Protein 3TOX (pdb70)

Solvent-accessible surface area: 71934 Å² total; per-residue (Å²): 99,117,2,133,60,38,17,0,0,0,2,20,0,31,55,19,24,0,51,10,0,0,40,36,0,6,104,27,27,2,74,0,0,0,1,14,186,78,36,130,16,2,48,97,0,22,101,75,0,59,74,48,75,18,71,12,11,43,43,41,21,61,18,22,69,72,21,3,2,27,14,0,13,48,46,0,56,101,124,32,60,2,0,28,3,1,3,12,17,20,39,43,22,33,49,81,26,121,122,114,86,35,60,77,123,15,83,145,100,2,37,62,24,2,44,50,6,4,105,12,1,7,100,48,1,25,86,13,0,37,81,80,60,14,20,2,0,3,1,10,2,9,11,6,32,83,33,3,31,50,91,19,5,43,1,32,17,42,0,6,36,26,4,18,44,36,1,106,59,21,8,134,108,1,34,110,118,41,1,30,0,1,0,0,0,11,10,13,9,78,14,96,57,11,56,9,50,52,140,76,37,55,118,126,31,102,44,116,4,60,35,12,3,57,107,120,92,21,16,138,24,98,50,5,0,64,17,1,8,89,0,6,12,104,58,0,83,205,39,67,28,35,33,44,68,23,10,27,25,0,10,75,23,45,102,116,1,131,61,38,16,0,0,0,1,21,0,30,55,17,25,0,59,6,0,0,31,29,1,5,111,28,26,1,67,0,0,0,2,10,189,77,35,124,20,5,56,121,0,34,105,82,0,58,89,54,70,16,63,23,14,44,57,56,21,54,20,22,73,74,72,13,2,87,42,0,5,74,42,0,52,181,118,36,59,2,0,26,2,1,3,11,17,15,38,44,55,35,45,98,26,121,118,114,87,38,56,78,127,15,82,148,107,3,43,62,28,2,45,52,6,4,104,12,0,8,99,43,1,19,82,14,0,33,81,81,54,12,22,4,0,3,0,9,2,8,14,14,33,80,32,2,30,75,92,21,22,42,1,32,16,42,0,6,37,25,4,18,42,35,1,108,58,20,8,133,114,2,36,110,114,41,1,31,0,1,0,0,0,13,9,13,7,66,16,101,61,15,83,26,79,135,64,102,51,124,9,52,33,26,4,58,109,117,87,12,17,134,22,96,52,5,0,71,17,1,7,91,0,4,11,109,57,0,84,200,38,67,30,32,36,45,70,23,10,25,24,1,8,77,27,42,104,118,2,129,60,42,20,0,0,0,2,18,0,26,56,18,23,0,50,10,0,0,41,31,1,7,106,28,27,2,78,0,0,0,1,12,191,77,35,134,14,4,49,88,0,24,103,77,0,54,82,47,68,18,66,22,12,44,61,46,22,54,15,22,78,72,72,15,2,76,34,0,10,69,56,0,56,185,113,28,67,4,0,22,2,1,3,13,16,19,39,42,22,36,40,84,23,125,126,114,87,38,57,78,121,15,84,141,100,3,34,61,27,3,43,50,7,5,108,10,1,6,100,47,0,25,84,12,0,34,88,79,60,14,23,1,0,3,0,10,2,8,11,6,34,81,34,2,32,50,90,19,5,43,0,31,18,43,0,6,39,26,4,18,43,38,1,106,59,22,8,131,106,1,34,109,119,39,1,30,0,0,0,0,0,11,9,11,9,51,15,96,60,11,57,9,33,52,143,73,32,55,24,96,32,20,36,112,2,48,31,12,3,57,108,120,92,22,18,137,23,96,46,4,0,66,16,2,8,86,0,6,11,103,56,0,82,207,38,64,27,36,35,48,67,24,12,27,20,0,9,75,20,45,96,85,0,132,64,40,18,0,0,0,2,17,0,29,55,18,24,0,52,10,0,0,40,34,0,7,105,29,29,3,80,0,0,0,0,12,191,83,39,129,12,3,49,90,0,24,100,76,0,63,73,44,71,18,70,17,14,45,42,38,23,54,16,10,69,48,21,3,2,26,16,1,14,44,49,0,56,102,115,27,66,2,0,27,2,1,2,12,16,20,40,43,20,37,43,82,25,82,1,49,84,8,49,14,125,15,1,90,104,2,7,35,28,2,0,2,7,4,0,0,1,0,29,49,1,10,65,13,0,33,82,75,56,15,22,1,0,2,0,10,2,8,10,4,1,61,32,0,0,30,59,9,3,0,0,30,0,0,0,6,4,0,5,13,0,0,1,14,0,0,0,13,11,0,1,80,113,37,0,20,0,1,0,0,0,12,8,12,9,52,16,90,59,10,65,8,31,55,120,84,32,55,26,96,31,18,37,116,3,46,30,13,0,3,18,102,70,19,0,130,21,95,8,0,0,32,0,1,8,10,0,6,11,105,7,0,29,1,2,1,8,5,30,8,25,0,2,0,0,1,11,5,10,36,95,95,2,128,64,42,20,0,0,0,2,21,0,30,52,18,24,0,48,8,0,0,28,31,0,7,104,27,28,3,79,0,0,0,1,10,190,74,35,128,15,6,56,93,0,31,109,80,0,50,90,42,74,18,63,26,14,46,55,58,22,55,19,11,69,51,76,13,1,83,42,0,10,74,42,0,61,186,112,32,64,4,0,24,2,1,3,12,18,15,35,42,43,39,38,83,25,93,2,51,89,9,49,11,127,15,0,91,106,2,6,38,27,2,0,1,7,5,0,0,1,0,28,43,0,8,66,14,0,37,89,81,63,7,26,2,0,3,0,9,2,8,13,17,2,68,32,0,0,53,59,10,19,0,0,32,0,0,0,7,5,0,4,12,0,0,1,15,0,0,0,34,8,0,2,82,103,35,0,21,0,1,0,0,0,12,8,12,7,66,14,86,51,20,56,18,51,60,142,73,31,64,117,129,28,100,45,129,8,53,33,23,1,2,16,93,71,16,0,127,21,100,10,0,0,36,0,1,6,9,0,5,12,106,8,0,29,1,1,1,9,5,34,7,24,0,1,0,1,0,7,6,12,40,101,106,1,136,64,38,20,0,0,0,1,21,0,29,52,16,25,0,50,7,0,0,32,29,0,7,94,29,27,2,74,0,0,0,2,11,194,76,34,125,12,5,57,98,0,32,105,83,0,67,69,47,74,16,67,21,13,45,56,57,23,56,20,9,72,47,76,15,2,78,41,0,10,81,48,0,61,192,110,33,63,6,0,24,1,1,2,11,17,16,36,43,63,37,51,80,25,80,2,50,87,10,51,11,124,18,2,87,105,3,6,34,31,2,0,2,7,4,0,0,0,0,27,43,1,2,65,13,0,36,85,77,47,19,23,2,0,2,0,10,2,7,15,16,1,65,32,0,0,49,62,10,18,1,2,32,0,0,0,6,5,0,4,14,0,0,1,14,0,0,0,33,13,0,2,81,101,37,0,17,0,1,0,0,0,12,8,12,7,65,14,100,55,20,84,25,85,154,136,52,88,42,126,8,54,10,22,2,1,18,58,72,15,0,126,22,101,10,0,1,36,0,1,7,9,0,4,11,107,9,0,27,2,3,1,12,6,33,8,23,0,1,0,1,0,9,6,4,16,24,71,84,54,110,95,140,1,135,60,41,18,0,0,0,2,22,0,30,57,16,24,0,61,6,0,0,38,29,1,6,84,32,26,2,74,0,0,0,1,9,194,78,36,128,8,5,53,103,0,30,106,80,0,67,73,47,78,14,63,21,13,44,54,57,21,57,17,22,69,70,78,13,2,83,43,0,11,72,50,0,52,184,116,35,59,2,0,24,3,2,3,11,18,14,38,48,36,38,44,79,26,119,114,114,84,39,57,79,124,13,83,148,109,3,41,61,29,2,46,50,6,4,110,12,0,8,97,43,0,17,83,13,0,34,83,79,57,14,22,2,0,3,1,10,2,7,14,16,32,80,29,2,35,75,93,21,20,45,0,32,16,43,0,6,38,26,4,19,41,35,1,107,60,22,8,135,114,3,36,113,118,43,2,32,0,1,0,0,0,12,8,13,8,60,18,100,53,17,66,24,46,133,118,138,84,33,102,47,128,6,53,34,23,4,57,110,116,88,16,16,133,23,94,49,5,0,70,16,1,6,88,0,5,11,105,56,0,83,203,36,68,29,34,36,48,71,22,10,28,25,0,9,74,23,43,96,93,1,130,62,40,20,0,0,0,2,18,0,29,55,18,22,0,50,11,0,0,40,33,1,7,106,28,27,2,72,1,0,0,1,14,189,79,38,134,14,3,49,78,0,22,102,74,0,57,73,48,73,16,65,19,15,44,60,41,22,54,16,12,76,49,70,14,1,74,40,0,11,72,49,0,58,188,110,28,66,4,0,29,3,1,3,12,16,19,41,40,24,40,38,74,25,76,1,50,85,7,52,15,123,14,0,91,98,3,6,31,22,2,0,2,6,3,0,0,1,0,30,47,1,10,66,11,0,34,79,78,62,12,23,1,0,4,0,9,3,9,9,3,1,62,34,0,0,16,12,11,5,0,0,28,0,0,0,6,5,0,3,14,0,0,1,14,0,0,0,34,11,0,2,81,116,34,0,20,0,1,0,0,0,12,8,11,8,78,16,95,58,11,51,10,46,61,127,82,33,52,119,130,34,111,50,89,1,51,35,10,0,4,18,99,72,21,0,127,22,98,10,0,0,33,0,1,7,11,0,6,12,108,7,0,27,2,2,1,7,4,34,6,26,0,1,0,0,0,11,5,10,43

Nearest PDB structures (foldseek):
  3tox-assembly1_A  TM=1.004E+00  e=8.895E-53  Sinorhizobium meliloti 1021
  3tox-assembly2_G-3  TM=1.001E+00  e=2.764E-50  Sinorhizobium meliloti 1021
  3tox-assembly1_B-2  TM=1.002E+00  e=1.216E-48  Sinorhizobium meliloti 1021
  3tox-assembly3_F  TM=1.001E+00  e=1.667E-48  Sinorhizobium meliloti 1021
  1xr3-assembly1_B-2  TM=9.347E-01  e=1.748E-24  Streptomyces coelicolor

Foldseek 3Di:
DQQAPAEEEFEPCLWFLRVLLQLVNQVVHYAYEYEEQDPVSVVVSQCVSVVVVGHYHYDYDQLLDLVRLLVSQVCSCVPPNFHAEYEAEFAALFFWDAPVPDDVVSLVVRLSRQASSLVSNCVNRVVRNLVVQEFEYEYEAACQLVQDDDGTRVSNSVNRVVLLVVQLVVCVVCVVSHYAYEYEHEAAEPICRGQCNDPDDDPCVLQVSLLLAPQSHGHYSNLSSVVVSCCRGVVVSPPHSYHHYNYNRNSVGD/DQLAPAEEEQEPCLDFQSVLLQLVNQLVHYEYEYEEQDPVSVVVSQVNSPVSPGHYHYDYDQLLDLVVLQVSQVVSCVPPNFHAEYEAEWAALFFWDAVVPDDVVRLVVRLSRQASSVVSNCVRRVVRNLVVQYEEYEYEAACQLVQDDDHGRVSNNVSRVVLLVVQLVVQVVCVVSHYAYEYEHEAAEPICRHPVCVSLQVRLLLAPQSHHHGSNLSSVVVSCCSGPVCSPPHSYHHYPYRHSSPHD/DQQAPAEEEFEPCLWFLSVLLQLVNQVVHYAYEYEEQDPVSVVVSQVVSPVVPGHYHYDYDQLLDLVVLLVSQVCSCVVPVFHAEYEAEFAALFFWDAPVVDDVVRLVVRLSRQASSLVSNCVNRVVRNLVVQEFEYEHEAACQLPQDDDHTRVSNSVNRVNLLVVQQVCCVVCVVSQYAYEYEHEAAEPICRHLCNDDPHDVCSLQVSLQLACQSHGHYSNLSSVVVSCCRGVVCSVDHSYHHYNHRRNSVHD/DQQAPAEEEFEPCLWFLRVLLQLVNQVVHYAYEYEEQPPVSVCVSQCVSVVVVGHYHYDYDQLLDLVVLQVSQVCSCVVPNFHAEYEAEFAALFFWDAPVVDDVVRLVVRLSRQASSLVSNCVNRVVRNLVVQEFEYEYEAACDLPQDDDHGRVSNSVSRVNLLVVQQVCCVVCVVSHYAGEYEHEAAEPIQRGQCNDPPHDVCVQQVSQQLAPQSHGHYSNLSSVVVSCCRGPVCSVPHSYHHYPYNHSSPGD/DQLAPAEEEQEPCLDFQSLLQQLVNFLVHYEYEYEYQDVVSVVVSQVSSVVSPGHYHYDYDQLLDLVVLQVSQVCSCVVPNFHAEYEAEWAALFFWDAPVPDDVVRLVVRLSRQASSVVSNCVNRVVRNLVVQEFEYEYEAACQLVQDDDGTRVSNSVNSVVLLVVQLVVLVVCVVSQYAYEYEHEAAEPICRHLCNDPNRDDCVLQVRLQLAPQSHGHYSNLSSVVVSCCRGPVCSPPHSYHHYPYNRSSVHD/DQLAPAEEEQEPCLDFLSLLQQLVNQLVHYEYEYEDQDVVSVVVSQVVSVVNVGHYHYDYDQLLDLVVLQVSQVCSCVVPNFHAEYEAEWAALFFWDAPVPDDVVRLVVRLSRQASSVVSNCVNRVVRQLVVQEEEYEHEAACQLVQDDDHTRVSNSVNSVVVLVVQLVVCVVCVVRHYAYEYEHEAAEPICRGPVVPCVQQVRLLLAPQSHGHYSNQSSVVVSCCSGPVCSPPHSYHHYSYRRSSPDDGSDDD/DLQAPAEEEQEPCLDFLSVLQQQVNQVVHYAYEYEYQDPVSVVVSQVVSVVNVGHYHYDHDQLLDLVVLQVSQVCSCVVVNFHAEYEAEWAALFFWDAPVPDDVVRLVVRLSRQASSVVSNCVRRVVRNLVVQEHEYEHEAACQLVQDDDHTRVSNNVNSVVQLVVFLVVCVVCVVSQYAYEYEHEAAEPICRGPVNVDPCVQQVSLQLAPQSHGHRSNQSSVVVSCCRGPVCSPPHSYHHYNYRHNSPHD/DQQAPAEEEFEPCLWFLRVLLQLVNQVVHYAYEYEEADPVSQVVSQCVSVVVVGHYHYDYDQLLDLVSLQVSQVCSCVVPNFHAEYEAEFAALWFWDAPVPDDVVRLVVRLSRQASSVVSNCVNRVVRNLVVQEFEYEYEAACDLPQDDDHTRVSNSVNSVVLLVVQLVCCVVCVVSHYAYEYEHEAAEPICRGQPNDVHDDPCVLQVSQQLACQSHGHYSNLSSVVVSCCRGVVCSVPHSYHHYNYNRSSVHD

Organism: Rhizobium meliloti (strain 1021) (NCBI:txid266834)

B-factor: mean 25.21, std 8.93, range [8.35, 70.22]

Secondary structure (DSSP, 8-state):
-TTTT-EEEESSTTSHHHHHHHHHHHHTT-EEEE--S-HHHHHHHHHHHTTTT--EEE----TT-HHHHHHHHHHHHHHHS---EEEE------S-S-GGG--HHHHHHHHIIIIIHHHHHHHHHHHHHHHTT-EEEEEE--SBTTTB--TT-HHHHHHHHHHHHHHHHHHHHHHTTTEEEEEEEE-SBSSTTSGGGSTT--THHHHHHHTTSTTSSPBPHHHHHHHHHHHHSGGGTT--S-EEEESTTGGG--/-TTTT-EEEEESTTSHHHHHHHHHHHHTT-EEEEEES-HHHHHHHHHHHTTTT--EEEEE--TT-HHHHHHHHHHHHHHTSS--EEEE--------S-GGG--HHHHHHHHIIIIIHHHHHHHHHHHHHHHHT-EEEEEE--SBTTTB--TT-HHHHHHHHHHHHHHHHHHHHHGGGTEEEEEEEE-SBSSTTSTT--HHHHHHHTSTTSSPBPHHHHHHHHHHHHSGGGTT--S-EEEESTTGGG--/-TTTT-EEEESSTTSHHHHHHHHHHHHTT-EEEE--S-HHHHHHHHHHHTTTT--EEE----TT-HHHHHHHHHHHHHHHS---EEEE------S-S-GGG--HHHHHHHHIIIIIHHHHHHHHHHHHHHHTT-EEEEEE--SBTTTB--TT-HHHHHHHHHHHHHHHHHHHHHHTTTEEEEEEEE-SBSSTTSGGGSTT--THHHHHHHHTSTTSSPBPHHHHHHHHHHHHSGGGTT--S-EEEESTTGGG--/-TTTT-EEEESSTTSHHHHHHHHHHHHTT-EEEE--S-HHHHHHHHHHHHHTT--EEE----TT-HHHHHHHHHHHHHHHS---EEEE------S-S-GGG--HHHHHHHHIIIIIHHHHHHHHHHHHHHHTT-EEEEEE--SBTTTB--TT-HHHHHHHHHHHHHHHHHHHHHHTTTEEEEEEEE-SBSSTTSGGGSTT--HHHHHHHHHTSTTSSPBPHHHHHHHHHHHHSGGGTT--S-EEEESTTGGG--/-TTTT-EEEESS-SSHHHHHHHHHHHHTT-EEEEEES-HHHHHHHHHHHTTTT--EEEEE--TT-HHHHHHHHHHHHHHHSS--EEEE------S-S-GGG--HHHHHHHHIIIIIHHHHHHHHHHHHHHHTT-EEEEEE--SBTTTB--TT-HHHHHHHHHHHHHHHHHHHHHHTTTEEEEEEEE-SBSSTTSGGG-SS--TTHHHHHHHTSTTSSPBPHHHHHHHHHHHHSGGGTT--S-EEEESTTGGG--/-TTTT-EEEEESTTSHHHHHHHHHHHHTT-EEEEEES-HHHHHHHHHHHHHTT--EEEEE--TT-HHHHHHHHHHHHHHHS---EEEE------S-S-GGG--HHHHHHHHIIIIIHHHHHHHHHHHHHHHT---EEEEE--SBTTTB--TT-HHHHHHHHHHHHHHHHHHHHHHTTT-EEEEEEE-SBSSTTSTT--THHHHHHHTSTTSSPBPHHHHHHHHHHHHSGGGTT--S-EEEESTTGGG---SS--/-TTTT-EEEESSTTSHHHHHHHHHHHHTT-EEEEEES-HHHHHHHHHHHHTTT--EEEEE--TT-HHHHHHHHHHHHHHHSS--EEEE------S-S-GGG--HHHHHHHHIIIIIHHHHHHHHHHHHHHHHT-EEEEEE--SBTTTB--TT-HHHHHHHHHHHHHHHHHHHHHHTTTEEEEEEEE-SBSSTTSGGG--TTHHHHHHHTSTTSSPBPHHHHHHHHHHHHSGGGTT--S-EEEESTTGGG--/-TTTT-EEEESSTTSHHHHHHHHHHHHTT-EEEE--S-HHHHHHHHHHHTTTT--EEE----TT-HHHHHHHHHHHHHHHS---EEEE------S-S-GGG--HHHHHHHHIIIIIHHHHHHHHHHHHHHHTT-EEEEEE--SBTTTB--TT-HHHHHHHHHHHHHHHHHHHHHHTTTEEEEEEEE-SBSSTTSGGGSTT--HHHHHHHHHTSTTSSPBPHHHHHHHHHHHHSGGGTT--S-EEEESTTGGG--

CATH classification: 3.40.50.720

Sequence (2023 aa):
SRLEGKIAIVTGASSGIGRAAALLFAREGAKVVVTARNGNALAELTDEIAGGGGEAAALAGDVGDEALHEALVELAVRRFGGLDTAFNNAGALGAMGEISSLSVEGWRETLDTNLTSAFLAAKYQVPAIAALGGGSLTFTSSFVGHTAGFAGVAPYAASKAGLIGLVQALAVELGARGIRVNALLPGGTDTPANFANLPGAAPETRGFVEGLHALKRIARPEEIAEAALYLASDGASFVTGAALLADGGASVTKSRLEGKIAIVTGASSGIGRAAALLFAREGAKVVVTARNGNALAELTDEIAGGGGEAAALAGDVGDEALHEALVELAVRRFGGLDTAFNNAGALGAMGEISSLSVEGWRETLDTNLTSAFLAAKYQVPAIAALGGGSLTFTSSFVGHTAGFAGVAPYAASKAGLIGLVQALAVELGARGIRVNALLPGGTDTPANFANETRGFVEGLHALKRIARPEEIAEAALYLASDGASFVTGAALLADGGASVTKSRLEGKIAIVTGASSGIGRAAALLFAREGAKVVVTARNGNALAELTDEIAGGGGEAAALAGDVGDEALHEALVELAVRRFGGLDTAFNNAGALGAMGEISSLSVEGWRETLDTNLTSAFLAAKYQVPAIAALGGGSLTFTSSFVGHTAGFAGVAPYAASKAGLIGLVQALAVELGARGIRVNALLPGGTDTPANFANLPGAAPETRGFVEGLHALKRIARPEEIAEAALYLASDGASFVTGAALLADGGASVTKSRLEGKIAIVTGASSGIGRAAALLFAREGAKVVVTARNGNALAELTDEIAGGGGEAAALAGDVGDEALHEALVELAVRRFGGLDTAFNNAGALGAMGEISSLSVEGWRETLDTNLTSAFLAAKYQVPAIAALGGGSLTFTSSFVGHTAGFAGVAPYAASKAGLIGLVQALAVELGARGIRVNALLPGGTDTPANFANLPGAAPETRGFVEGLHALKRIARPEEIAEAALYLASDGASFVTGAALLADGGASVTKSRLEGKIAIVTGASSGIGRAAALLFAREGAKVVVTARNGNALAELTDEIAGGGGEAAALAGDVGDEALHEALVELAVRRFGGLDTAFNNAGALGAMGEISSLSVEGWRETLDTNLTSAFLAAKYQVPAIAALGGGSLTFTSSFVGHTAGFAGVAPYAASKAGLIGLVQALAVELGARGIRVNALLPGGTDTPANFANLPGAAPETRGFVEGLHALKRIARPEEIAEAALYLASDGASFVTGAALLADGGASVTKSRLEGKIAIVTGASSGIGRAAALLFAREGAKVVVTARNGNALAELTDEIAGGGGEAAALAGDVGDEALHEALVELAVRRFGGLDTAFNNAGALGAMGEISSLSVEGWRETLDTNLTSAFLAAKYQVPAIAALGGGSLTFTSSFVGHTAGFAGVAPYAASKAGLIGLVQALAVELGARGIRVNALLPGGTDTPANFANPETRGFVEGLHALKRIARPEEIAEAALYLASDGASFVTGAALLADGGASVTKAAENLSRLEGKIAIVTGASSGIGRAAALLFAREGAKVVVTARNGNALAELTDEIAGGGGEAAALAGDVGDEALHEALVELAVRRFGGLDTAFNNAGALGAMGEISSLSVEGWRETLDTNLTSAFLAAKYQVPAIAALGGGSLTFTSSFVGHTAGFAGVAPYAASKAGLIGLVQALAVELGARGIRVNALLPGGTDTPANFANLAPETRGFVEGLHALKRIARPEEIAEAALYLASDGASFVTGAALLADGGASVTKSRLEGKIAIVTGASSGIGRAAALLFAREGAKVVVTARNGNALAELTDEIAGGGGEAAALAGDVGDEALHEALVELAVRRFGGLDTAFNNAGALGAMGEISSLSVEGWRETLDTNLTSAFLAAKYQVPAIAALGGGSLTFTSSFVGHTAGFAGVAPYAASKAGLIGLVQALAVELGARGIRVNALLPGGTDTPANFANLPGAAPETRGFVEGLHALKRIARPEEIAEAALYLASDGASFVTGAALLADGGASVTK

Radius of gyration: 50.43 Å; Cα contacts (8 Å, |Δi|>4): 5175; chains: 8; bounding box: 126×126×127 Å

Structure (mmCIF, N/CA/C/O backbone):
data_3TOX
#
_entry.id   3TOX
#
_cell.length_a   122.975
_cell.length_b   122.942
_cell.length_c   139.818
_cell.angle_alpha   90.00
_cell.angle_beta   90.03
_cell.angle_gamma   90.00
#
_symmetry.space_group_name_H-M   'C 1 2 1'
#
loop_
_entity.id
_entity.type
_entity.pdbx_description
1 polymer 'Short chain dehydrogenase'
2 non-polymer 'NADP NICOTINAMIDE-ADENINE-DINUCLEOTIDE PHOSPHATE'
3 water water
#
loop_
_atom_site.group_PDB
_atom_site.id
_atom_site.type_symbol
_atom_site.label_atom_id
_atom_site.label_alt_id
_atom_site.label_comp_id
_atom_site.label_asym_id
_atom_site.label_entity_id
_atom_site.label_seq_id
_atom_site.pdbx_PDB_ins_code
_atom_site.Cartn_x
_atom_site.Cartn_y
_atom_site.Cartn_z
_atom_site.occupancy
_atom_site.B_iso_or_equiv
_atom_site.auth_seq_id
_atom_site.auth_comp_id
_atom_site.auth_asym_id
_atom_site.auth_atom_id
_atom_site.pdbx_PDB_model_num
ATOM 1 N N . SER A 1 4 ? 32.530 -64.867 18.121 1.00 27.56 4 SER A N 1
ATOM 2 C CA . SER A 1 4 ? 33.372 -64.082 18.986 1.00 28.35 4 SER A CA 1
ATOM 3 C C . SER A 1 4 ? 34.838 -64.518 18.916 1.00 27.95 4 SER A C 1
ATOM 4 O O . SER A 1 4 ? 35.495 -64.593 19.895 1.00 26.62 4 SER A O 1
ATOM 7 N N . ARG A 1 5 ? 35.325 -64.730 17.707 1.00 27.54 5 ARG A N 1
ATOM 8 C CA . ARG A 1 5 ? 36.667 -65.228 17.500 1.00 28.04 5 ARG A CA 1
ATOM 9 C C . ARG A 1 5 ? 37.788 -64.289 17.960 1.00 27.82 5 ARG A C 1
ATOM 10 O O . ARG A 1 5 ? 38.898 -64.699 18.098 1.00 28.87 5 ARG A O 1
ATOM 18 N N . LEU A 1 6 ? 37.491 -63.017 18.100 1.00 26.13 6 LEU A N 1
ATOM 19 C CA . LEU A 1 6 ? 38.457 -62.049 18.575 1.00 25.50 6 LEU A CA 1
ATOM 20 C C . LEU A 1 6 ? 37.946 -61.253 19.765 1.00 25.95 6 LEU A C 1
ATOM 21 O O . LEU A 1 6 ? 38.265 -60.107 19.917 1.00 26.54 6 LEU A O 1
ATOM 26 N N . GLU A 1 7 ? 37.144 -61.891 20.594 1.00 27.38 7 GLU A N 1
ATOM 27 C CA . GLU A 1 7 ? 36.505 -61.220 21.734 1.00 27.80 7 GLU A CA 1
ATOM 28 C C . GLU A 1 7 ? 37.557 -60.629 22.614 1.00 27.28 7 GLU A C 1
ATOM 29 O O . GLU A 1 7 ? 38.535 -61.299 22.891 1.00 27.27 7 GLU A O 1
ATOM 35 N N . GLY A 1 8 ? 37.397 -59.386 23.063 1.00 26.22 8 GLY A N 1
ATOM 36 C CA . GLY A 1 8 ? 38.436 -58.793 23.916 1.00 27.67 8 GLY A CA 1
ATOM 37 C C . GLY A 1 8 ? 39.578 -58.065 23.184 1.00 27.04 8 GLY A C 1
ATOM 38 O O . GLY A 1 8 ? 40.296 -57.301 23.802 1.00 28.89 8 GLY A O 1
ATOM 39 N N . LYS A 1 9 ? 39.739 -58.298 21.875 1.00 26.90 9 LYS A N 1
ATOM 40 C CA . LYS A 1 9 ? 40.900 -57.748 21.107 1.00 24.98 9 LYS A CA 1
ATOM 41 C C . LYS A 1 9 ? 40.604 -56.318 20.744 1.00 23.57 9 LYS A C 1
ATOM 42 O O . LYS A 1 9 ? 39.471 -55.979 20.480 1.00 22.39 9 LYS A O 1
ATOM 48 N N . ILE A 1 10 ? 41.641 -55.486 20.708 1.00 23.58 10 ILE A N 1
ATOM 49 C CA . ILE A 1 10 ? 41.544 -54.128 20.173 1.00 22.57 10 ILE A CA 1
ATOM 50 C C . ILE A 1 10 ? 42.483 -54.033 18.967 1.00 21.32 10 ILE A C 1
ATOM 51 O O . ILE A 1 10 ? 43.657 -54.298 19.085 1.00 20.68 10 ILE A O 1
ATOM 56 N N . ALA A 1 11 ? 41.927 -53.701 17.824 1.00 21.61 11 ALA A N 1
ATOM 57 C CA . ALA A 1 11 ? 42.647 -53.887 16.542 1.00 21.96 11 ALA A CA 1
ATOM 58 C C . ALA A 1 11 ? 42.649 -52.569 15.756 1.00 22.27 11 ALA A C 1
ATOM 59 O O . ALA A 1 11 ? 41.643 -51.885 15.684 1.00 22.30 11 ALA A O 1
ATOM 61 N N . ILE A 1 12 ? 43.777 -52.237 15.147 1.00 22.54 12 ILE A N 1
ATOM 62 C CA . ILE A 1 12 ? 43.792 -51.211 14.099 1.00 20.48 12 ILE A CA 1
ATOM 63 C C . ILE A 1 12 ? 43.700 -51.974 12.772 1.00 19.66 12 ILE A C 1
ATOM 64 O O . ILE A 1 12 ? 44.348 -53.028 12.623 1.00 19.06 12 ILE A O 1
ATOM 69 N N . VAL A 1 13 ? 42.961 -51.428 11.795 1.00 19.61 13 VAL A N 1
ATOM 70 C CA . VAL A 1 13 ? 42.906 -51.994 10.430 1.00 19.32 13 VAL A CA 1
ATOM 71 C C . VAL A 1 13 ? 43.157 -50.829 9.468 1.00 20.82 13 VAL A C 1
ATOM 72 O O . VAL A 1 13 ? 42.418 -49.850 9.525 1.00 22.48 13 VAL A O 1
ATOM 76 N N . THR A 1 14 ? 44.165 -50.928 8.598 1.00 18.86 14 THR A N 1
ATOM 77 C CA . THR A 1 14 ? 44.415 -49.848 7.629 1.00 18.19 14 THR A CA 1
ATOM 78 C C . THR A 1 14 ? 43.938 -50.305 6.282 1.00 18.94 14 THR A C 1
ATOM 79 O O . THR A 1 14 ? 43.667 -51.488 6.090 1.00 20.54 14 THR A O 1
ATOM 83 N N . GLY A 1 15 ? 43.797 -49.376 5.338 1.00 17.05 15 GLY A N 1
ATOM 84 C CA . GLY A 1 15 ? 43.144 -49.669 4.102 1.00 17.63 15 GLY A CA 1
ATOM 85 C C . GLY A 1 15 ? 41.756 -50.196 4.301 1.00 19.09 15 GLY A C 1
ATOM 86 O O . GLY A 1 15 ? 41.363 -51.133 3.620 1.00 19.42 15 GLY A O 1
ATOM 87 N N . ALA A 1 16 ? 41.040 -49.603 5.270 1.00 20.62 16 ALA A N 1
ATOM 88 C CA . ALA A 1 16 ? 39.700 -50.074 5.699 1.00 20.45 16 ALA A CA 1
ATOM 89 C C . ALA A 1 16 ? 38.541 -49.594 4.887 1.00 21.27 16 ALA A C 1
ATOM 90 O O . ALA A 1 16 ? 37.433 -50.055 5.108 1.00 20.75 16 ALA A O 1
ATOM 92 N N . SER A 1 17 ? 38.756 -48.670 3.921 1.00 22.96 17 SER A N 1
ATOM 93 C CA . SER A 1 17 ? 37.625 -48.163 3.094 1.00 23.55 17 SER A CA 1
ATOM 94 C C . SER A 1 17 ? 37.089 -49.043 1.967 1.00 25.05 17 SER A C 1
ATOM 95 O O . SER A 1 17 ? 36.061 -48.700 1.363 1.00 24.86 17 SER A O 1
ATOM 98 N N . SER A 1 18 ? 37.760 -50.159 1.656 1.00 24.21 18 SER A N 1
ATOM 99 C CA . SER A 1 18 ? 37.247 -51.065 0.620 1.00 25.17 18 SER A CA 1
ATOM 100 C C . SER A 1 18 ? 37.935 -52.406 0.699 1.00 22.57 18 SER A C 1
ATOM 101 O O . SER A 1 18 ? 38.750 -52.616 1.560 1.00 21.79 18 SER A O 1
ATOM 104 N N . GLY A 1 19 ? 37.588 -53.298 -0.206 1.00 21.84 19 GLY A N 1
ATOM 105 C CA . GLY A 1 19 ? 38.341 -54.512 -0.395 1.00 19.55 19 GLY A CA 1
ATOM 106 C C . GLY A 1 19 ? 38.517 -55.365 0.857 1.00 19.39 19 GLY A C 1
ATOM 107 O O . GLY A 1 19 ? 37.590 -55.526 1.681 1.00 16.08 19 GLY A O 1
ATOM 108 N N . ILE A 1 20 ? 39.733 -55.889 0.961 1.00 16.55 20 ILE A N 1
ATOM 109 C CA . ILE A 1 20 ? 40.196 -56.789 2.020 1.00 17.65 20 ILE A CA 1
ATOM 110 C C . ILE A 1 20 ? 40.127 -56.077 3.338 1.00 16.40 20 ILE A C 1
ATOM 111 O O . ILE A 1 20 ? 39.575 -56.613 4.308 1.00 17.65 20 ILE A O 1
ATOM 116 N N . GLY A 1 21 ? 40.621 -54.848 3.366 1.00 15.35 21 GLY A N 1
ATOM 117 C CA . GLY A 1 21 ? 40.633 -54.053 4.606 1.00 15.52 21 GLY A CA 1
ATOM 118 C C . GLY A 1 21 ? 39.206 -53.828 5.110 1.00 17.65 21 GLY A C 1
ATOM 119 O O . GLY A 1 21 ? 38.942 -53.957 6.297 1.00 18.57 21 GLY A O 1
ATOM 120 N N . ARG A 1 22 ? 38.279 -53.428 4.239 1.00 18.55 22 ARG A N 1
ATOM 121 C CA . ARG A 1 22 ? 36.927 -53.200 4.733 1.00 19.42 22 ARG A CA 1
ATOM 122 C C . ARG A 1 22 ? 36.310 -54.508 5.331 1.00 18.69 22 ARG A C 1
ATOM 123 O O . ARG A 1 22 ? 35.721 -54.486 6.390 1.00 19.23 22 ARG A O 1
ATOM 131 N N . ALA A 1 23 ? 36.486 -55.626 4.631 1.00 20.43 23 ALA A N 1
ATOM 132 C CA . ALA A 1 23 ? 35.887 -56.887 5.022 1.00 21.46 23 ALA A CA 1
ATOM 133 C C . ALA A 1 23 ? 36.526 -57.298 6.314 1.00 21.67 23 ALA A C 1
ATOM 134 O O . ALA A 1 23 ? 35.852 -57.853 7.203 1.00 20.78 23 ALA A O 1
ATOM 136 N N . ALA A 1 24 ? 37.795 -56.943 6.498 1.00 21.32 24 ALA A N 1
ATOM 137 C CA . ALA A 1 24 ? 38.484 -57.395 7.685 1.00 20.24 24 ALA A CA 1
ATOM 138 C C . ALA A 1 24 ? 38.087 -56.577 8.901 1.00 21.66 24 ALA A C 1
ATOM 139 O O . ALA A 1 24 ? 38.083 -57.083 10.018 1.00 22.28 24 ALA A O 1
ATOM 141 N N . ALA A 1 25 ? 37.851 -55.278 8.705 1.00 20.37 25 ALA A N 1
ATOM 142 C CA . ALA A 1 25 ? 37.470 -54.429 9.815 1.00 20.85 25 ALA A CA 1
ATOM 143 C C . ALA A 1 25 ? 36.023 -54.875 10.227 1.00 20.37 25 ALA A C 1
ATOM 144 O O . ALA A 1 25 ? 35.758 -55.058 11.413 1.00 22.26 25 ALA A O 1
ATOM 146 N N . LEU A 1 26 ? 35.142 -55.094 9.255 1.00 21.67 26 LEU A N 1
ATOM 147 C CA . LEU A 1 26 ? 33.762 -55.523 9.529 1.00 21.46 26 LEU A CA 1
ATOM 148 C C . LEU A 1 26 ? 33.815 -56.861 10.275 1.00 23.63 26 LEU A C 1
ATOM 149 O O . LEU A 1 26 ? 33.192 -57.005 11.350 1.00 23.49 26 LEU A O 1
ATOM 154 N N . LEU A 1 27 ? 34.604 -57.804 9.748 1.00 21.86 27 LEU A N 1
ATOM 155 C CA . LEU A 1 27 ? 34.656 -59.170 10.273 1.00 22.40 27 LEU A CA 1
ATOM 156 C C . LEU A 1 27 ? 35.177 -59.221 11.694 1.00 22.21 27 LEU A C 1
ATOM 157 O O . LEU A 1 27 ? 34.541 -59.852 12.550 1.00 22.48 27 LEU A O 1
ATOM 162 N N . PHE A 1 28 ? 36.294 -58.520 11.958 1.00 21.66 28 PHE A N 1
ATOM 163 C CA . PHE A 1 28 ? 36.902 -58.392 13.262 1.00 21.38 28 PHE A CA 1
ATOM 164 C C . PHE A 1 28 ? 35.870 -57.818 14.237 1.00 22.74 28 PHE A C 1
ATOM 165 O O . PHE A 1 28 ? 35.687 -58.355 15.332 1.00 23.19 28 PHE A O 1
ATOM 173 N N . ALA A 1 29 ? 35.250 -56.698 13.879 1.00 22.11 29 ALA A N 1
ATOM 174 C CA . ALA A 1 29 ? 34.244 -56.138 14.772 1.00 23.63 29 ALA A CA 1
ATOM 175 C C . ALA A 1 29 ? 33.061 -57.129 14.994 1.00 23.39 29 ALA A C 1
ATOM 176 O O . ALA A 1 29 ? 32.622 -57.275 16.127 1.00 22.81 29 ALA A O 1
ATOM 178 N N . ARG A 1 30 ? 32.529 -57.750 13.941 1.00 22.95 30 ARG A N 1
ATOM 179 C CA . ARG A 1 30 ? 31.438 -58.740 14.108 1.00 23.28 30 ARG A CA 1
ATOM 180 C C . ARG A 1 30 ? 31.872 -59.949 14.980 1.00 23.80 30 ARG A C 1
ATOM 181 O O . ARG A 1 30 ? 31.027 -60.619 15.617 1.00 23.05 30 ARG A O 1
ATOM 189 N N . GLU A 1 31 ? 33.181 -60.215 15.023 1.00 22.21 31 GLU A N 1
ATOM 190 C CA . GLU A 1 31 ? 33.750 -61.273 15.825 1.00 21.91 31 GLU A CA 1
ATOM 191 C C . GLU A 1 31 ? 34.239 -60.809 17.150 1.00 22.16 31 GLU A C 1
ATOM 192 O O . GLU A 1 31 ? 35.017 -61.496 17.793 1.00 22.82 31 GLU A O 1
ATOM 198 N N . GLY A 1 32 ? 33.825 -59.628 17.591 1.00 23.47 32 GLY A N 1
ATOM 199 C CA . GLY A 1 32 ? 34.108 -59.292 18.995 1.00 23.70 32 GLY A CA 1
ATOM 200 C C . GLY A 1 32 ? 35.158 -58.252 19.247 1.00 25.35 32 GLY A C 1
ATOM 201 O O . GLY A 1 32 ? 35.267 -57.774 20.378 1.00 26.43 32 GLY A O 1
ATOM 202 N N . ALA A 1 33 ? 35.957 -57.888 18.225 1.00 25.36 33 ALA A N 1
ATOM 203 C CA . ALA A 1 33 ? 37.053 -56.914 18.454 1.00 25.22 33 ALA A CA 1
ATOM 204 C C . ALA A 1 33 ? 36.533 -55.489 18.403 1.00 24.74 33 ALA A C 1
ATOM 205 O O . ALA A 1 33 ? 35.589 -55.205 17.626 1.00 22.55 33 ALA A O 1
ATOM 207 N N . LYS A 1 34 ? 37.174 -54.607 19.179 1.00 23.77 34 LYS A N 1
ATOM 208 C CA . LYS A 1 34 ? 36.951 -53.166 19.071 1.00 25.30 34 LYS A CA 1
ATOM 209 C C . LYS A 1 34 ? 37.893 -52.735 17.948 1.00 24.51 34 LYS A C 1
ATOM 210 O O . LYS A 1 34 ? 39.064 -53.005 18.058 1.00 26.44 34 LYS A O 1
ATOM 216 N N . VAL A 1 35 ? 37.421 -52.054 16.904 1.00 24.95 35 VAL A N 1
ATOM 217 C CA . VAL A 1 35 ? 38.271 -51.837 15.697 1.00 23.94 35 VAL A CA 1
ATOM 218 C C . VAL A 1 35 ? 38.521 -50.327 15.469 1.00 24.79 35 VAL A C 1
ATOM 219 O O . VAL A 1 35 ? 37.627 -49.517 15.691 1.00 26.01 35 VAL A O 1
ATOM 223 N N . VAL A 1 36 ? 39.736 -49.929 15.066 1.00 23.08 36 VAL A N 1
ATOM 224 C CA . VAL A 1 36 ? 40.034 -48.505 14.753 1.00 22.26 36 VAL A CA 1
ATOM 225 C C . VAL A 1 36 ? 40.488 -48.588 13.294 1.00 22.52 36 VAL A C 1
ATOM 226 O O . VAL A 1 36 ? 41.352 -49.433 12.985 1.00 20.80 36 VAL A O 1
ATOM 230 N N . VAL A 1 37 ? 39.841 -47.809 12.426 1.00 19.37 37 VAL A N 1
ATOM 231 C CA . VAL A 1 37 ? 39.899 -47.974 11.018 1.00 21.82 37 VAL A CA 1
ATOM 232 C C . VAL A 1 37 ? 40.450 -46.713 10.388 1.00 20.69 37 VAL A C 1
ATOM 233 O O . VAL A 1 37 ? 40.225 -45.602 10.887 1.00 21.99 37 VAL A O 1
ATOM 237 N N . THR A 1 38 ? 41.173 -46.883 9.283 1.00 22.18 38 THR A N 1
ATOM 238 C CA . THR A 1 38 ? 41.791 -45.724 8.594 1.00 19.62 38 THR A CA 1
ATOM 239 C C . THR A 1 38 ? 41.839 -46.045 7.095 1.00 21.54 38 THR A C 1
ATOM 240 O O . THR A 1 38 ? 41.810 -47.218 6.688 1.00 21.17 38 THR A O 1
ATOM 244 N N . ALA A 1 39 ? 41.904 -44.965 6.306 1.00 19.60 39 ALA A N 1
ATOM 245 C CA . ALA A 1 39 ? 41.994 -44.875 4.846 1.00 19.09 39 ALA A CA 1
ATOM 246 C C . ALA A 1 39 ? 41.947 -43.379 4.596 1.00 20.14 39 ALA A C 1
ATOM 247 O O . ALA A 1 39 ? 41.886 -42.575 5.568 1.00 18.23 39 ALA A O 1
ATOM 249 N N . ARG A 1 40 ? 42.077 -42.988 3.324 1.00 20.54 40 ARG A N 1
ATOM 250 C CA . ARG A 1 40 ? 41.984 -41.580 2.954 1.00 23.96 40 ARG A CA 1
ATOM 251 C C . ARG A 1 40 ? 40.519 -41.120 2.949 1.00 24.44 40 ARG A C 1
ATOM 252 O O . ARG A 1 40 ? 40.245 -40.005 3.371 1.00 25.74 40 ARG A O 1
ATOM 260 N N . ASN A 1 41 ? 39.616 -41.985 2.492 1.00 26.01 41 ASN A N 1
ATOM 261 C CA . ASN A 1 41 ? 38.207 -41.635 2.167 1.00 26.39 41 ASN A CA 1
ATOM 262 C C . ASN A 1 41 ? 37.354 -41.627 3.454 1.00 27.44 41 ASN A C 1
ATOM 263 O O . ASN A 1 41 ? 36.854 -42.661 3.916 1.00 26.44 41 ASN A O 1
ATOM 268 N N . GLY A 1 42 ? 37.208 -40.435 4.012 1.00 27.67 42 GLY A N 1
ATOM 269 C CA . GLY A 1 42 ? 36.522 -40.224 5.271 1.00 30.44 42 GLY A CA 1
ATOM 270 C C . GLY A 1 42 ? 35.057 -40.567 5.168 1.00 30.85 42 GLY A C 1
ATOM 271 O O . GLY A 1 42 ? 34.483 -40.972 6.136 1.00 33.42 42 GLY A O 1
ATOM 272 N N . ASN A 1 43 ? 34.471 -40.474 3.985 1.00 32.53 43 ASN A N 1
ATOM 273 C CA . ASN A 1 43 ? 33.041 -40.778 3.819 1.00 33.29 43 ASN A CA 1
ATOM 274 C C . ASN A 1 43 ? 32.789 -42.286 3.764 1.00 32.31 43 ASN A C 1
ATOM 275 O O . ASN A 1 43 ? 31.753 -42.765 4.269 1.00 30.95 43 ASN A O 1
ATOM 280 N N . ALA A 1 44 ? 33.745 -43.012 3.170 1.00 29.46 44 ALA A N 1
ATOM 281 C CA . ALA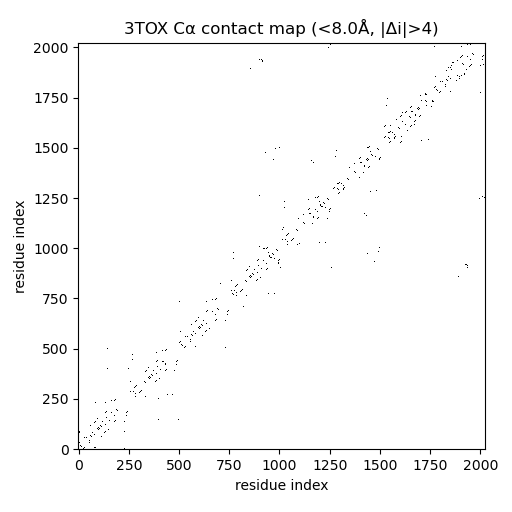 A 1 44 ? 33.761 -44.471 3.189 1.00 28.33 44 ALA A CA 1
ATOM 282 C C . ALA A 1 44 ? 33.978 -45.040 4.564 1.00 27.93 44 ALA A C 1
ATOM 283 O O . ALA A 1 44 ? 33.347 -46.035 4.898 1.00 27.67 44 ALA A O 1
ATOM 285 N N . LEU A 1 45 ? 34.871 -44.435 5.350 1.00 27.67 45 LEU A N 1
ATOM 286 C CA . LEU A 1 45 ? 35.101 -44.902 6.695 1.00 28.65 45 LEU A CA 1
ATOM 287 C C . LEU A 1 45 ? 33.864 -44.755 7.553 1.00 30.13 45 LEU A C 1
ATOM 288 O O . LEU A 1 45 ? 33.592 -45.647 8.382 1.00 29.48 45 LEU A O 1
ATOM 293 N N . ALA A 1 46 ? 33.167 -43.625 7.355 1.00 29.37 46 ALA A N 1
ATOM 294 C CA . ALA A 1 46 ? 31.992 -43.254 8.110 1.00 31.07 46 ALA A CA 1
ATOM 295 C C . ALA A 1 46 ? 30.819 -44.182 7.811 1.00 30.44 46 ALA A C 1
ATOM 296 O O . ALA A 1 46 ? 30.105 -44.577 8.732 1.00 31.75 46 ALA A O 1
ATOM 298 N N . GLU A 1 47 ? 30.651 -44.590 6.568 1.00 30.91 47 GLU A N 1
ATOM 299 C CA . GLU A 1 47 ? 29.664 -45.621 6.298 1.00 32.88 47 GLU A CA 1
ATOM 300 C C . GLU A 1 47 ? 30.027 -46.995 6.919 1.00 32.16 47 GLU A C 1
ATOM 301 O O . GLU A 1 47 ? 29.137 -47.746 7.310 1.00 31.33 47 GLU A O 1
ATOM 307 N N . LEU A 1 48 ? 31.325 -47.317 6.994 1.00 30.58 48 LEU A N 1
ATOM 308 C CA . LEU A 1 48 ? 31.758 -48.583 7.609 1.00 29.82 48 LEU A CA 1
ATOM 309 C C . LEU A 1 48 ? 31.561 -48.557 9.141 1.00 30.48 48 LEU A C 1
ATOM 310 O O . LEU A 1 48 ? 31.037 -49.521 9.741 1.00 31.22 48 LEU A O 1
ATOM 315 N N . THR A 1 49 ? 31.980 -47.493 9.803 1.00 29.17 49 THR A N 1
ATOM 316 C CA . THR A 1 49 ? 31.744 -47.457 11.216 1.00 30.59 49 THR A CA 1
ATOM 317 C C . THR A 1 49 ? 30.224 -47.400 11.500 1.00 31.81 49 THR A C 1
ATOM 318 O O . THR A 1 49 ? 29.760 -48.001 12.499 1.00 31.89 49 THR A O 1
ATOM 322 N N . ASP A 1 50 ? 29.471 -46.697 10.644 1.00 31.79 50 ASP A N 1
ATOM 323 C CA . ASP A 1 50 ? 28.012 -46.671 10.798 1.00 33.42 50 ASP A CA 1
ATOM 324 C C . ASP A 1 50 ? 27.418 -48.069 10.758 1.00 33.28 50 ASP A C 1
ATOM 325 O O . ASP A 1 50 ? 26.612 -48.406 11.660 1.00 33.98 50 ASP A O 1
ATOM 330 N N . GLU A 1 51 ? 27.772 -48.846 9.719 1.00 31.94 51 GLU A N 1
ATOM 331 C CA . GLU A 1 51 ? 27.407 -50.254 9.635 1.00 31.53 51 GLU A CA 1
ATOM 332 C C . GLU A 1 51 ? 27.850 -51.083 10.872 1.00 31.31 51 GLU A C 1
ATOM 333 O O . GLU A 1 51 ? 27.063 -51.919 11.373 1.00 29.22 51 GLU A O 1
ATOM 339 N N . ILE A 1 52 ? 29.093 -50.891 11.328 1.00 30.85 52 ILE A N 1
ATOM 340 C CA . ILE A 1 52 ? 29.608 -51.628 12.468 1.00 32.21 52 ILE A CA 1
ATOM 341 C C . ILE A 1 52 ? 28.745 -51.284 13.691 1.00 33.11 52 ILE A C 1
ATOM 342 O O . ILE A 1 52 ? 28.173 -52.180 14.354 1.00 32.01 52 ILE A O 1
ATOM 347 N N . ALA A 1 53 ? 28.678 -49.985 14.008 1.00 34.01 53 ALA A N 1
ATOM 348 C CA . ALA A 1 53 ? 27.948 -49.519 15.197 1.00 35.06 53 ALA A CA 1
ATOM 349 C C . ALA A 1 53 ? 26.585 -49.400 14.633 1.00 36.59 53 ALA A C 1
ATOM 350 O O . ALA A 1 53 ? 26.303 -48.434 13.890 1.00 40.15 53 ALA A O 1
ATOM 352 N N . GLY A 1 54 ? 25.714 -50.339 14.900 1.00 35.56 54 GLY A N 1
ATOM 353 C CA . GLY A 1 54 ? 24.542 -50.376 14.002 1.00 35.74 54 GLY A CA 1
ATOM 354 C C . GLY A 1 54 ? 24.190 -51.830 13.892 1.00 35.06 54 GLY A C 1
ATOM 355 O O . GLY A 1 54 ? 23.051 -52.220 14.116 1.00 35.42 54 GLY A O 1
ATOM 356 N N . GLY A 1 55 ? 25.199 -52.646 13.571 1.00 33.32 55 GLY A N 1
ATOM 357 C CA . GLY A 1 55 ? 25.122 -54.046 13.937 1.00 30.83 55 GLY A CA 1
ATOM 358 C C . GLY A 1 55 ? 25.515 -54.287 15.376 1.00 28.87 55 GLY A C 1
ATOM 359 O O . GLY A 1 55 ? 25.733 -55.411 15.735 1.00 30.74 55 GLY A O 1
ATOM 360 N N . GLY A 1 56 ? 25.631 -53.243 16.196 1.00 27.42 56 GLY A N 1
ATOM 361 C CA . GLY A 1 56 ? 26.009 -53.383 17.609 1.00 26.16 56 GLY A CA 1
ATOM 362 C C . GLY A 1 56 ? 27.460 -53.774 17.912 1.00 27.54 56 GLY A C 1
ATOM 363 O O . GLY A 1 56 ? 27.774 -54.305 18.980 1.00 25.13 56 GLY A O 1
ATOM 364 N N . GLY A 1 57 ? 28.347 -53.528 16.957 1.00 26.93 57 GLY A N 1
ATOM 365 C CA . GLY A 1 57 ? 29.795 -53.593 17.238 1.00 27.82 57 GLY A CA 1
ATOM 366 C C . GLY A 1 57 ? 30.372 -52.257 17.661 1.00 28.76 57 GLY A C 1
ATOM 367 O O . GLY A 1 57 ? 29.621 -51.253 17.775 1.00 28.01 57 GLY A O 1
ATOM 368 N N . GLU A 1 58 ? 31.683 -52.215 17.908 1.00 28.13 58 GLU A N 1
ATOM 369 C CA . GLU A 1 58 ? 32.364 -50.954 18.262 1.00 29.81 58 GLU A CA 1
ATOM 370 C C . GLU A 1 58 ? 33.548 -50.639 17.350 1.00 28.95 58 GLU A C 1
ATOM 371 O O . GLU A 1 58 ? 34.403 -51.510 17.134 1.00 28.08 58 GLU A O 1
ATOM 377 N N . ALA A 1 59 ? 33.559 -49.419 16.809 1.00 28.63 59 ALA A N 1
ATOM 378 C CA . ALA A 1 59 ? 34.612 -48.963 15.879 1.00 27.91 59 ALA A CA 1
ATOM 379 C C . ALA A 1 59 ? 34.867 -47.484 16.093 1.00 28.49 59 ALA A C 1
ATOM 380 O O . ALA A 1 59 ? 33.981 -46.772 16.561 1.00 28.97 59 ALA A O 1
ATOM 382 N N . ALA A 1 60 ? 36.072 -47.020 15.754 1.00 26.88 60 ALA A N 1
ATOM 383 C CA . ALA A 1 60 ? 36.378 -45.600 15.724 1.00 26.40 60 ALA A CA 1
ATOM 384 C C . ALA A 1 60 ? 37.159 -45.407 14.429 1.00 26.32 60 ALA A C 1
ATOM 385 O O . ALA A 1 60 ? 37.976 -46.308 14.045 1.00 24.25 60 ALA A O 1
ATOM 387 N N . ALA A 1 61 ? 36.971 -44.233 13.822 1.00 25.66 61 ALA A N 1
ATOM 388 C CA . ALA A 1 61 ? 37.613 -43.911 12.523 1.00 25.97 61 ALA A CA 1
ATOM 389 C C . ALA A 1 61 ? 38.520 -42.688 12.596 1.00 26.70 61 ALA A C 1
ATOM 390 O O . ALA A 1 61 ? 38.301 -41.759 13.444 1.00 26.22 61 ALA A O 1
ATOM 392 N N . LEU A 1 62 ? 39.598 -42.713 11.794 1.00 25.69 62 LEU A N 1
ATOM 393 C CA . LEU A 1 62 ? 40.423 -41.526 11.556 1.00 25.90 62 LEU A CA 1
ATOM 394 C C . LEU A 1 62 ? 40.964 -41.543 10.120 1.00 26.17 62 LEU A C 1
ATOM 395 O O . LEU A 1 62 ? 41.713 -42.475 9.745 1.00 24.89 62 LEU A O 1
ATOM 400 N N . ALA A 1 63 ? 40.561 -40.573 9.302 1.00 25.67 63 ALA A N 1
ATOM 401 C CA . ALA A 1 63 ? 40.996 -40.552 7.913 1.00 26.14 63 ALA A CA 1
ATOM 402 C C . ALA A 1 63 ? 42.376 -39.859 7.812 1.00 26.02 63 ALA A C 1
ATOM 403 O O . ALA A 1 63 ? 42.693 -38.953 8.588 1.00 24.17 63 ALA A O 1
ATOM 405 N N . GLY A 1 64 ? 43.217 -40.324 6.894 1.00 24.11 64 GLY A N 1
ATOM 406 C CA . GLY A 1 64 ? 44.551 -39.696 6.744 1.00 22.32 64 GLY A CA 1
ATOM 407 C C . GLY A 1 64 ? 45.358 -40.494 5.699 1.00 21.94 64 GLY A C 1
ATOM 408 O O . GLY A 1 64 ? 44.959 -41.587 5.296 1.00 20.39 64 GLY A O 1
ATOM 409 N N . ASP A 1 65 ? 46.505 -39.954 5.299 1.00 21.19 65 ASP A N 1
ATOM 410 C CA . ASP A 1 65 ? 47.416 -40.690 4.392 1.00 20.82 65 ASP A CA 1
ATOM 411 C C . ASP A 1 65 ? 48.250 -41.652 5.207 1.00 19.28 65 ASP A C 1
ATOM 412 O O . ASP A 1 65 ? 48.863 -41.225 6.203 1.00 18.66 65 ASP A O 1
ATOM 417 N N . VAL A 1 66 ? 48.244 -42.944 4.835 1.00 19.90 66 VAL A N 1
ATOM 418 C CA . VAL A 1 66 ? 48.958 -43.982 5.599 1.00 19.18 66 VAL A CA 1
ATOM 419 C C . VAL A 1 66 ? 50.469 -43.746 5.520 1.00 18.31 66 VAL A C 1
ATOM 420 O O . VAL A 1 66 ? 51.226 -44.312 6.249 1.00 18.04 66 VAL A O 1
ATOM 424 N N . GLY A 1 67 ? 50.911 -42.869 4.621 1.00 17.81 67 GLY A N 1
ATOM 425 C CA . GLY A 1 67 ? 52.333 -42.528 4.572 1.00 18.23 67 GLY A CA 1
ATOM 426 C C . GLY A 1 67 ? 52.726 -41.460 5.546 1.00 18.20 67 GLY A C 1
ATOM 427 O O . GLY A 1 67 ? 53.898 -41.102 5.590 1.00 19.62 67 GLY A O 1
ATOM 428 N N . ASP A 1 68 ? 51.770 -40.933 6.320 1.00 18.89 68 ASP A N 1
ATOM 429 C CA . ASP A 1 68 ? 52.074 -39.804 7.278 1.00 19.60 68 ASP A CA 1
ATOM 430 C C . ASP A 1 68 ? 52.300 -40.300 8.706 1.00 19.79 68 ASP A C 1
ATOM 431 O O . ASP A 1 68 ? 51.502 -41.089 9.233 1.00 18.15 68 ASP A O 1
ATOM 436 N N . GLU A 1 69 ? 53.407 -39.869 9.301 1.00 19.59 69 GLU A N 1
ATOM 437 C CA . GLU A 1 69 ? 53.809 -40.323 10.605 1.00 20.47 69 GLU A CA 1
ATOM 438 C C . GLU A 1 69 ? 52.788 -39.893 11.663 1.00 20.23 69 GLU A C 1
ATOM 439 O O . GLU A 1 69 ? 52.439 -40.682 12.573 1.00 20.43 69 GLU A O 1
ATOM 445 N N . ALA A 1 70 ? 52.281 -38.668 11.533 1.00 19.57 70 ALA A N 1
ATOM 446 C CA . ALA A 1 70 ? 51.317 -38.182 12.525 1.00 20.84 70 ALA A CA 1
ATOM 447 C C . ALA A 1 70 ? 50.032 -39.032 12.519 1.00 20.91 70 ALA A C 1
ATOM 448 O O . ALA A 1 70 ? 49.385 -39.227 13.561 1.00 21.00 70 ALA A O 1
ATOM 450 N N . LEU A 1 71 ? 49.664 -39.542 11.353 1.00 19.75 71 LEU A N 1
ATOM 451 C CA . LEU A 1 71 ? 48.462 -40.379 11.264 1.00 21.76 71 LEU A CA 1
ATOM 452 C C . LEU A 1 71 ? 48.605 -41.661 12.053 1.00 21.34 71 LEU A C 1
ATOM 453 O O . LEU A 1 71 ? 47.682 -42.064 12.724 1.00 23.51 71 LEU A O 1
ATOM 458 N N . HIS A 1 72 ? 49.758 -42.324 11.952 1.00 22.13 72 HIS A N 1
ATOM 459 C CA . HIS A 1 72 ? 49.999 -43.565 12.696 1.00 20.40 72 HIS A CA 1
ATOM 460 C C . HIS A 1 72 ? 50.088 -43.376 14.218 1.00 21.79 72 HIS A C 1
ATOM 461 O O . HIS A 1 72 ? 49.570 -44.210 15.019 1.00 21.06 72 HIS A O 1
ATOM 468 N N . GLU A 1 73 ? 50.770 -42.307 14.599 1.00 20.04 73 GLU A N 1
ATOM 469 C CA . GLU A 1 73 ? 50.816 -41.912 15.990 1.00 23.34 73 GLU A CA 1
ATOM 470 C C . GLU A 1 73 ? 49.382 -41.703 16.566 1.00 24.28 73 GLU A C 1
ATOM 471 O O . GLU A 1 73 ? 49.040 -42.263 17.611 1.00 26.19 73 GLU A O 1
ATOM 477 N N . ALA A 1 74 ? 48.579 -40.892 15.897 1.00 23.72 74 ALA A N 1
ATOM 478 C CA . ALA A 1 74 ? 47.200 -40.625 16.310 1.00 24.43 74 ALA A CA 1
ATOM 479 C C . ALA A 1 74 ? 46.244 -41.805 16.184 1.00 24.26 74 ALA A C 1
ATOM 480 O O . ALA A 1 74 ? 45.235 -41.913 16.962 1.00 23.38 74 ALA A O 1
ATOM 482 N N . LEU A 1 75 ? 46.511 -42.723 15.242 1.00 22.64 75 LEU A N 1
ATOM 483 C CA . LEU A 1 75 ? 45.756 -43.938 15.263 1.00 23.72 75 LEU A CA 1
ATOM 484 C C . LEU A 1 75 ? 45.887 -44.733 16.551 1.00 22.18 75 LEU A C 1
ATOM 485 O O . LEU A 1 75 ? 44.892 -45.246 17.049 1.00 23.29 75 LEU A O 1
ATOM 490 N N . VAL A 1 76 ? 47.113 -44.948 16.985 1.00 22.17 76 VAL A N 1
ATOM 491 C CA . VAL A 1 76 ? 47.404 -45.648 18.211 1.00 22.31 76 VAL A CA 1
ATOM 492 C C . VAL A 1 76 ? 46.841 -44.872 19.463 1.00 23.58 76 VAL A C 1
ATOM 493 O O . VAL A 1 76 ? 46.271 -45.486 20.352 1.00 22.62 76 VAL A O 1
ATOM 497 N N . GLU A 1 77 ? 47.060 -43.559 19.521 1.00 23.59 77 GLU A N 1
ATOM 498 C CA . GLU A 1 77 ? 46.402 -42.672 20.529 1.00 24.76 77 GLU A CA 1
ATOM 499 C C . GLU A 1 77 ? 44.862 -42.862 20.555 1.00 24.60 77 GLU A C 1
ATOM 500 O O . GLU A 1 77 ? 44.283 -43.032 21.618 1.00 25.30 77 GLU A O 1
ATOM 506 N N . LEU A 1 78 ? 44.215 -42.886 19.402 1.00 23.45 78 LEU A N 1
ATOM 507 C CA . LEU A 1 78 ? 42.793 -43.186 19.326 1.00 25.22 78 LEU A CA 1
ATOM 508 C C . LEU A 1 78 ? 42.366 -44.591 19.873 1.00 26.84 78 LEU A C 1
ATOM 509 O O . LEU A 1 78 ? 41.392 -44.682 20.590 1.00 27.50 78 LEU A O 1
ATOM 514 N N . ALA A 1 79 ? 43.083 -45.673 19.547 1.00 27.18 79 ALA A N 1
ATOM 515 C CA . ALA A 1 79 ? 42.796 -46.997 20.108 1.00 26.37 79 ALA A CA 1
ATOM 516 C C . ALA A 1 79 ? 42.940 -47.048 21.630 1.00 27.38 79 ALA A C 1
ATOM 517 O O . ALA A 1 79 ? 42.086 -47.645 22.321 1.00 27.27 79 ALA A O 1
ATOM 519 N N . VAL A 1 80 ? 44.045 -46.504 22.122 1.00 27.80 80 VAL A N 1
ATOM 520 C CA . VAL A 1 80 ? 44.368 -46.518 23.515 1.00 28.99 80 VAL A CA 1
ATOM 521 C C . VAL A 1 80 ? 43.341 -45.653 24.237 1.00 30.68 80 VAL A C 1
ATOM 522 O O . VAL A 1 80 ? 42.735 -46.123 25.218 1.00 30.05 80 VAL A O 1
ATOM 526 N N . ARG A 1 81 ? 43.087 -44.443 23.714 1.00 30.18 81 ARG A N 1
ATOM 527 C CA . ARG A 1 81 ? 42.153 -43.523 24.353 1.00 31.30 81 ARG A CA 1
ATOM 528 C C . ARG A 1 81 ? 40.756 -44.049 24.405 1.00 32.70 81 ARG A C 1
ATOM 529 O O . ARG A 1 81 ? 40.179 -44.125 25.523 1.00 34.13 81 ARG A O 1
ATOM 537 N N . ARG A 1 82 ? 40.215 -44.422 23.246 1.00 30.52 82 ARG A N 1
ATOM 538 C CA . ARG A 1 82 ? 38.846 -44.847 23.158 1.00 31.75 82 ARG A CA 1
ATOM 539 C C . ARG A 1 82 ? 38.615 -46.231 23.796 1.00 31.20 82 ARG A C 1
ATOM 540 O O . ARG A 1 82 ? 37.631 -46.414 24.530 1.00 29.97 82 ARG A O 1
ATOM 548 N N . PHE A 1 83 ? 39.543 -47.169 23.574 1.00 29.72 83 PHE A N 1
ATOM 549 C CA . PHE A 1 83 ? 39.305 -48.574 23.920 1.00 30.39 83 PHE A CA 1
ATOM 550 C C . PHE A 1 83 ? 40.142 -49.140 25.038 1.00 29.98 83 PHE A C 1
ATOM 551 O O . PHE A 1 83 ? 39.868 -50.251 25.474 1.00 31.65 83 PHE A O 1
ATOM 559 N N . GLY A 1 84 ? 41.145 -48.389 25.461 1.00 29.13 84 GLY A N 1
ATOM 560 C CA . GLY A 1 84 ? 42.012 -48.708 26.608 1.00 29.55 84 GLY A CA 1
ATOM 561 C C . GLY A 1 84 ? 43.352 -49.379 26.322 1.00 29.07 84 GLY A C 1
ATOM 562 O O . GLY A 1 84 ? 44.179 -49.530 27.219 1.00 28.43 84 GLY A O 1
ATOM 563 N N . GLY A 1 85 ? 43.586 -49.788 25.065 1.00 27.73 85 GLY A N 1
ATOM 564 C CA . GLY A 1 85 ? 44.852 -50.479 24.766 1.00 25.98 85 GLY A CA 1
ATOM 565 C C . GLY A 1 85 ? 44.975 -50.672 23.254 1.00 24.38 85 GLY A C 1
ATOM 566 O O . GLY A 1 85 ? 44.265 -49.996 22.484 1.00 23.19 85 GLY A O 1
ATOM 567 N N . LEU A 1 86 ? 45.860 -51.604 22.876 1.00 23.87 86 LEU A N 1
ATOM 568 C CA . LEU A 1 86 ? 46.052 -52.120 21.503 1.00 22.95 86 LEU A CA 1
ATOM 569 C C . LEU A 1 86 ? 46.652 -53.516 21.600 1.00 23.01 86 LEU A C 1
ATOM 570 O O . LEU A 1 86 ? 47.696 -53.675 22.232 1.00 25.80 86 LEU A O 1
ATOM 575 N N . ASP A 1 87 ? 46.002 -54.502 20.960 1.00 21.64 87 ASP A N 1
ATOM 576 C CA . ASP A 1 87 ? 46.393 -55.916 20.966 1.00 24.21 87 ASP A CA 1
ATOM 577 C C . ASP A 1 87 ? 46.959 -56.282 19.560 1.00 22.67 87 ASP A C 1
ATOM 578 O O . ASP A 1 87 ? 47.863 -57.122 19.449 1.00 23.31 87 ASP A O 1
ATOM 583 N N . THR A 1 88 ? 46.362 -55.715 18.495 1.00 21.47 88 THR A N 1
ATOM 584 C CA . THR A 1 88 ? 46.662 -56.196 17.161 1.00 20.55 88 THR A CA 1
ATOM 585 C C . THR A 1 88 ? 46.531 -55.086 16.115 1.00 21.15 88 THR A C 1
ATOM 586 O O . THR A 1 88 ? 45.778 -54.148 16.297 1.00 20.61 88 THR A O 1
ATOM 590 N N . ALA A 1 89 ? 47.297 -55.226 15.042 1.00 18.51 89 ALA A N 1
ATOM 591 C CA . ALA A 1 89 ? 47.192 -54.357 13.896 1.00 18.07 89 ALA A CA 1
ATOM 592 C C . ALA A 1 89 ? 47.164 -55.229 12.664 1.00 16.80 89 ALA A C 1
ATOM 593 O O . ALA A 1 89 ? 47.919 -56.178 12.562 1.00 15.85 89 ALA A O 1
ATOM 595 N N . PHE A 1 90 ? 46.290 -54.858 11.733 1.00 17.17 90 PHE A N 1
ATOM 596 C CA . PHE A 1 90 ? 46.249 -55.400 10.429 1.00 16.99 90 PHE A CA 1
ATOM 597 C C . PHE A 1 90 ? 46.615 -54.233 9.482 1.00 17.84 90 PHE A C 1
ATOM 598 O O . PHE A 1 90 ? 45.741 -53.480 9.010 1.00 19.04 90 PHE A O 1
ATOM 606 N N . ASN A 1 91 ? 47.918 -54.102 9.235 1.00 16.32 91 ASN A N 1
ATOM 607 C CA . ASN A 1 91 ? 48.475 -53.072 8.361 1.00 16.79 91 ASN A CA 1
ATOM 608 C C . ASN A 1 91 ? 48.352 -53.478 6.889 1.00 16.74 91 ASN A C 1
ATOM 609 O O . ASN A 1 91 ? 49.263 -54.110 6.317 1.00 15.33 91 ASN A O 1
ATOM 614 N N . ASN A 1 92 ? 47.224 -53.111 6.302 1.00 15.04 92 ASN A N 1
ATOM 615 C CA . ASN A 1 92 ? 46.756 -53.696 5.077 1.00 16.04 92 ASN A CA 1
ATOM 616 C C . ASN A 1 92 ? 46.759 -52.709 3.908 1.00 16.81 92 ASN A C 1
ATOM 617 O O . ASN A 1 92 ? 46.737 -53.127 2.739 1.00 17.97 92 ASN A O 1
ATOM 622 N N . ALA A 1 93 ? 46.796 -51.411 4.212 1.00 17.32 93 ALA A N 1
ATOM 623 C CA . ALA A 1 93 ? 46.761 -50.395 3.125 1.00 18.10 93 ALA A CA 1
ATOM 624 C C . ALA A 1 93 ? 47.868 -50.653 2.100 1.00 18.20 93 ALA A C 1
ATOM 625 O O . ALA A 1 93 ? 48.991 -51.012 2.458 1.00 16.15 93 ALA A O 1
ATOM 627 N N . GLY A 1 94 ? 47.504 -50.494 0.830 1.00 19.97 94 GLY A N 1
ATOM 628 C CA . GLY A 1 94 ? 48.457 -50.662 -0.257 1.00 18.48 94 GLY A CA 1
ATOM 629 C C . GLY A 1 94 ? 47.836 -50.265 -1.552 1.00 19.47 94 GLY A C 1
ATOM 630 O O . GLY A 1 94 ? 46.593 -50.190 -1.683 1.00 19.16 94 GLY A O 1
ATOM 631 N N . ALA A 1 95 ? 48.690 -50.017 -2.548 1.00 18.71 95 ALA A N 1
ATOM 632 C CA . ALA A 1 95 ? 48.178 -49.583 -3.844 1.00 19.23 95 ALA A CA 1
ATOM 633 C C . ALA A 1 95 ? 49.171 -50.094 -4.854 1.00 19.32 95 ALA A C 1
ATOM 634 O O . ALA A 1 95 ? 50.353 -50.245 -4.554 1.00 17.27 95 ALA A O 1
ATOM 636 N N . LEU A 1 96 ? 48.670 -50.458 -6.026 1.00 19.45 96 LEU A N 1
ATOM 637 C CA . LEU A 1 96 ? 49.603 -50.824 -7.101 1.00 20.37 96 LEU A CA 1
ATOM 638 C C . LEU A 1 96 ? 50.562 -49.678 -7.448 1.00 19.24 96 LEU A C 1
ATOM 639 O O . LEU A 1 96 ? 51.719 -49.912 -7.866 1.00 19.25 96 LEU A O 1
ATOM 644 N N . GLY A 1 97 ? 50.117 -48.435 -7.326 1.00 19.34 97 GLY A N 1
ATOM 645 C CA . GLY A 1 97 ? 51.103 -47.321 -7.490 1.00 21.73 97 GLY A CA 1
ATOM 646 C C . GLY A 1 97 ? 51.372 -47.143 -9.003 1.00 23.47 97 GLY A C 1
ATOM 647 O O . GLY A 1 97 ? 50.635 -47.677 -9.842 1.00 24.14 97 GLY A O 1
ATOM 648 N N . ALA A 1 98 ? 52.440 -46.466 -9.396 1.00 24.51 98 ALA A N 1
ATOM 649 C CA . ALA A 1 98 ? 52.605 -46.307 -10.859 1.00 24.36 98 ALA A CA 1
ATOM 650 C C . ALA A 1 98 ? 53.216 -47.553 -11.495 1.00 22.32 98 ALA A C 1
ATOM 651 O O . ALA A 1 98 ? 54.156 -48.208 -10.977 1.00 20.44 98 ALA A O 1
ATOM 653 N N . MET A 1 99 ? 52.617 -47.939 -12.609 1.00 21.38 99 MET A N 1
ATOM 654 C CA . MET A 1 99 ? 53.013 -49.126 -13.289 1.00 20.38 99 MET A CA 1
ATOM 655 C C . MET A 1 99 ? 53.536 -48.778 -14.690 1.00 21.04 99 MET A C 1
ATOM 656 O O . MET A 1 99 ? 53.246 -47.687 -15.203 1.00 21.69 99 MET A O 1
ATOM 661 N N . GLY A 1 100 ? 54.271 -49.688 -15.297 1.00 20.19 100 GLY A N 1
ATOM 662 C CA . GLY A 1 100 ? 54.848 -49.417 -16.653 1.00 20.63 100 GLY A CA 1
ATOM 663 C C . GLY A 1 100 ? 56.224 -50.010 -16.797 1.00 21.10 100 GLY A C 1
ATOM 664 O O . GLY A 1 100 ? 56.825 -50.500 -15.801 1.00 18.34 100 GLY A O 1
ATOM 665 N N . GLU A 1 101 ? 56.736 -50.003 -18.033 1.00 21.30 101 GLU A N 1
ATOM 666 C CA . GLU A 1 101 ? 58.096 -50.499 -18.280 1.00 24.33 101 GLU A CA 1
ATOM 667 C C . GLU A 1 101 ? 59.143 -49.751 -17.452 1.00 22.63 101 GLU A C 1
ATOM 668 O O . GLU A 1 101 ? 59.120 -48.542 -17.320 1.00 21.87 101 GLU A O 1
ATOM 674 N N . ILE A 1 102 ? 60.042 -50.514 -16.830 1.00 21.97 102 ILE A N 1
ATOM 675 C CA . ILE A 1 102 ? 61.049 -49.952 -15.905 1.00 21.25 102 ILE A CA 1
ATOM 676 C C . ILE A 1 102 ? 61.750 -48.638 -16.392 1.00 22.69 102 ILE A C 1
ATOM 677 O O . ILE A 1 102 ? 61.910 -47.674 -15.632 1.00 21.55 102 ILE A O 1
ATOM 682 N N . SER A 1 103 ? 62.178 -48.574 -17.651 1.00 21.93 103 SER A N 1
ATOM 683 C CA . SER A 1 103 ? 62.834 -47.322 -18.085 1.00 22.44 103 SER A CA 1
ATOM 684 C C . SER A 1 103 ? 61.919 -46.046 -18.189 1.00 22.62 103 SER A C 1
ATOM 685 O O . SER A 1 103 ? 62.426 -44.921 -18.137 1.00 23.35 103 SER A O 1
ATOM 688 N N . SER A 1 104 ? 60.602 -46.233 -18.248 1.00 23.01 104 SER A N 1
ATOM 689 C CA . SER A 1 104 ? 59.587 -45.153 -18.307 1.00 24.03 104 SER A CA 1
ATOM 690 C C . SER A 1 104 ? 59.119 -44.551 -16.945 1.00 23.92 104 SER A C 1
ATOM 691 O O . SER A 1 104 ? 58.471 -43.474 -16.896 1.00 23.01 104 SER A O 1
ATOM 694 N N . LEU A 1 105 ? 59.419 -45.249 -15.843 1.00 22.53 105 LEU A N 1
ATOM 695 C CA . LEU A 1 105 ? 58.845 -44.877 -14.531 1.00 21.93 105 LEU A CA 1
ATOM 696 C C . LEU A 1 105 ? 59.515 -43.696 -13.948 1.00 20.02 105 LEU A C 1
ATOM 697 O O . LEU A 1 105 ? 60.708 -43.590 -14.057 1.00 20.35 105 LEU A O 1
ATOM 702 N N . SER A 1 106 ? 58.792 -42.821 -13.252 1.00 19.38 106 SER A N 1
ATOM 703 C CA . SER A 1 106 ? 59.524 -41.745 -12.585 1.00 20.04 106 SER A CA 1
ATOM 704 C C . SER A 1 106 ? 60.008 -42.126 -11.168 1.00 20.91 106 SER A C 1
ATOM 705 O O . SER A 1 106 ? 59.352 -42.935 -10.501 1.00 20.25 106 SER A O 1
ATOM 708 N N . VAL A 1 107 ? 61.077 -41.493 -10.681 1.00 19.17 107 VAL A N 1
ATOM 709 C CA . VAL A 1 107 ? 61.482 -41.718 -9.287 1.00 20.29 107 VAL A CA 1
ATOM 710 C C . VAL A 1 107 ? 60.376 -41.223 -8.318 1.00 20.95 107 VAL A C 1
ATOM 711 O O . VAL A 1 107 ? 60.187 -41.800 -7.266 1.00 19.15 107 VAL A O 1
ATOM 715 N N . GLU A 1 108 ? 59.612 -40.199 -8.724 1.00 21.48 108 GLU A N 1
ATOM 716 C CA . GLU A 1 108 ? 58.495 -39.711 -7.910 1.00 23.33 108 GLU A CA 1
ATOM 717 C C . GLU A 1 108 ? 57.453 -40.791 -7.713 1.00 22.65 108 GLU A C 1
ATOM 718 O O . GLU A 1 108 ? 56.976 -40.998 -6.601 1.00 23.01 108 GLU A O 1
ATOM 724 N N . GLY A 1 109 ? 57.116 -41.454 -8.796 1.00 20.32 109 GLY A N 1
ATOM 725 C CA . GLY A 1 109 ? 56.132 -42.513 -8.798 1.00 20.40 109 GLY A CA 1
ATOM 726 C C . GLY A 1 109 ? 56.665 -43.669 -7.970 1.00 19.06 109 GLY A C 1
ATOM 727 O O . GLY A 1 109 ? 55.919 -44.235 -7.176 1.00 18.30 109 GLY A O 1
ATOM 728 N N . TRP A 1 110 ? 57.926 -44.032 -8.173 1.00 17.28 110 TRP A N 1
ATOM 729 C CA . TRP A 1 110 ? 58.574 -45.041 -7.303 1.00 18.48 110 TRP A CA 1
ATOM 730 C C . TRP A 1 110 ? 58.545 -44.714 -5.827 1.00 18.28 110 TRP A C 1
ATOM 731 O O . TRP A 1 110 ? 58.159 -45.583 -5.009 1.00 18.48 110 TRP A O 1
ATOM 742 N N . ARG A 1 111 ? 58.948 -43.497 -5.458 1.00 18.06 111 ARG A N 1
ATOM 743 C CA . ARG A 1 111 ? 58.914 -43.146 -4.022 1.00 19.35 111 ARG A CA 1
ATOM 744 C C . ARG A 1 111 ? 57.505 -43.155 -3.469 1.00 17.32 111 ARG A C 1
ATOM 745 O O . ARG A 1 111 ? 57.302 -43.566 -2.316 1.00 17.10 111 ARG A O 1
ATOM 753 N N . GLU A 1 112 ? 56.545 -42.706 -4.262 1.00 17.45 112 GLU A N 1
ATOM 754 C CA . GLU A 1 112 ? 55.181 -42.658 -3.758 1.00 19.37 112 GLU A CA 1
ATOM 755 C C . GLU A 1 112 ? 54.616 -44.106 -3.536 1.00 18.79 112 GLU A C 1
ATOM 756 O O . GLU A 1 112 ? 53.934 -44.371 -2.541 1.00 17.17 112 GLU A O 1
ATOM 762 N N . THR A 1 113 ? 54.864 -45.014 -4.498 1.00 15.50 113 THR A N 1
ATOM 763 C CA . THR A 1 113 ? 54.546 -46.420 -4.269 1.00 15.34 113 THR A CA 1
ATOM 764 C C . THR A 1 113 ? 55.178 -46.967 -2.987 1.00 15.62 113 THR A C 1
ATOM 765 O O . THR A 1 113 ? 54.478 -47.636 -2.190 1.00 16.56 113 THR A O 1
ATOM 769 N N . LEU A 1 114 ? 56.455 -46.735 -2.778 1.00 16.05 114 LEU A N 1
ATOM 770 C CA . LEU A 1 114 ? 57.139 -47.239 -1.601 1.00 17.84 114 LEU A CA 1
ATOM 771 C C . LEU A 1 114 ? 56.607 -46.640 -0.334 1.00 16.55 114 LEU A C 1
ATOM 772 O O . LEU A 1 114 ? 56.547 -47.296 0.633 1.00 15.38 114 LEU A O 1
ATOM 777 N N . ASP A 1 115 ? 56.318 -45.353 -0.367 1.00 17.63 115 ASP A N 1
ATOM 778 C CA . ASP A 1 115 ? 55.842 -44.687 0.829 1.00 18.76 115 ASP A CA 1
ATOM 779 C C . ASP A 1 115 ? 54.488 -45.219 1.290 1.00 18.68 115 ASP A C 1
ATOM 780 O O . ASP A 1 115 ? 54.289 -45.500 2.412 1.00 17.76 115 ASP A O 1
ATOM 785 N N . THR A 1 116 ? 53.608 -45.388 0.339 1.00 19.21 116 THR A N 1
ATOM 786 C CA . THR A 1 116 ? 52.301 -45.906 0.573 1.00 19.50 116 THR A CA 1
ATOM 787 C C . THR A 1 116 ? 52.351 -47.347 1.044 1.00 19.48 116 THR A C 1
ATOM 788 O O . THR A 1 116 ? 51.679 -47.654 1.945 1.00 18.91 116 THR A O 1
ATOM 792 N N . ASN A 1 117 ? 53.200 -48.185 0.449 1.00 16.68 117 ASN A N 1
ATOM 793 C CA . ASN A 1 117 ? 53.159 -49.637 0.693 1.00 17.31 117 ASN A CA 1
ATOM 794 C C . ASN A 1 117 ? 54.094 -50.108 1.750 1.00 16.54 117 ASN A C 1
ATOM 795 O O . ASN A 1 117 ? 53.808 -51.112 2.453 1.00 16.56 117 ASN A O 1
ATOM 800 N N . LEU A 1 118 ? 55.220 -49.422 1.862 1.00 13.90 118 LEU A N 1
ATOM 801 C CA . LEU A 1 118 ? 56.298 -49.916 2.728 1.00 15.71 118 LEU A CA 1
ATOM 802 C C . LEU A 1 118 ? 56.680 -48.930 3.852 1.00 15.36 118 LEU A C 1
ATOM 803 O O . LEU A 1 118 ? 56.731 -49.336 5.032 1.00 16.86 118 LEU A O 1
ATOM 808 N N . THR A 1 119 ? 56.939 -47.662 3.538 1.00 14.72 119 THR A N 1
ATOM 809 C CA . THR A 1 119 ? 57.169 -46.668 4.634 1.00 15.28 119 THR A CA 1
ATOM 810 C C . THR A 1 119 ? 55.998 -46.619 5.671 1.00 14.95 119 THR A C 1
ATOM 811 O O . THR A 1 119 ? 56.204 -46.430 6.862 1.00 13.64 119 THR A O 1
ATOM 815 N N . SER A 1 120 ? 54.803 -46.766 5.173 1.00 15.26 120 SER A N 1
ATOM 816 C CA . SER A 1 120 ? 53.618 -46.852 5.997 1.00 16.71 120 SER A CA 1
ATOM 817 C C . SER A 1 120 ? 53.757 -47.970 7.065 1.00 16.37 120 SER A C 1
ATOM 818 O O . SER A 1 120 ? 53.398 -47.759 8.264 1.00 14.44 120 SER A O 1
ATOM 821 N N . ALA A 1 121 ? 54.340 -49.095 6.658 1.00 14.08 121 ALA A N 1
ATOM 822 C CA . ALA A 1 121 ? 54.491 -50.266 7.536 1.00 15.39 121 ALA A CA 1
ATOM 823 C C . ALA A 1 121 ? 55.505 -49.992 8.639 1.00 14.97 121 ALA A C 1
ATOM 824 O O . ALA A 1 121 ? 55.286 -50.366 9.807 1.00 14.49 121 ALA A O 1
ATOM 826 N N . PHE A 1 122 ? 56.578 -49.278 8.284 1.00 13.21 122 PHE A N 1
ATOM 827 C CA . PHE A 1 122 ? 57.561 -48.840 9.278 1.00 15.76 122 PHE A CA 1
ATOM 828 C C . PHE A 1 122 ? 56.912 -47.903 10.326 1.00 15.29 122 PHE A C 1
ATOM 829 O O . PHE A 1 122 ? 57.130 -48.083 11.587 1.00 17.67 122 PHE A O 1
ATOM 837 N N . LEU A 1 123 ? 56.175 -46.917 9.827 1.00 14.79 123 LEU A N 1
ATOM 838 C CA . LEU A 1 123 ? 55.499 -45.931 10.726 1.00 16.08 123 LEU A CA 1
ATOM 839 C C . LEU A 1 123 ? 54.398 -46.623 11.574 1.00 14.71 123 LEU A C 1
ATOM 840 O O . LEU A 1 123 ? 54.242 -46.373 12.736 1.00 15.84 123 LEU A O 1
ATOM 845 N N . ALA A 1 124 ? 53.652 -47.524 10.973 1.00 15.74 124 ALA A N 1
ATOM 846 C CA . ALA A 1 124 ? 52.693 -48.319 11.718 1.00 15.98 124 ALA A CA 1
ATOM 847 C C . ALA A 1 124 ? 53.385 -49.034 12.860 1.00 16.62 124 ALA A C 1
ATOM 848 O O . ALA A 1 124 ? 53.018 -48.830 14.051 1.00 17.58 124 ALA A O 1
ATOM 850 N N . ALA A 1 125 ? 54.439 -49.754 12.541 1.00 17.51 125 ALA A N 1
ATOM 851 C CA . ALA A 1 125 ? 55.176 -50.475 13.537 1.00 18.38 125 ALA A CA 1
ATOM 852 C C . ALA A 1 125 ? 55.762 -49.573 14.622 1.00 19.81 125 ALA A C 1
ATOM 853 O O . ALA A 1 125 ? 55.750 -49.933 15.755 1.00 19.36 125 ALA A O 1
ATOM 855 N N . LYS A 1 126 ? 56.259 -48.415 14.250 1.00 17.50 126 LYS A N 1
ATOM 856 C CA . LYS A 1 126 ? 56.948 -47.529 15.158 1.00 18.79 126 LYS A CA 1
ATOM 857 C C . LYS A 1 126 ? 56.027 -47.087 16.315 1.00 18.81 126 LYS A C 1
ATOM 858 O O . LYS A 1 126 ? 56.432 -47.078 17.437 1.00 18.21 126 LYS A O 1
ATOM 864 N N . TYR A 1 127 ? 54.793 -46.779 15.990 1.00 18.12 127 TYR A N 1
ATOM 865 C CA . TYR A 1 127 ? 53.810 -46.401 16.971 1.00 19.69 127 TYR A CA 1
ATOM 866 C C . TYR A 1 127 ? 52.970 -47.528 17.565 1.00 20.95 127 TYR A C 1
ATOM 867 O O . TYR A 1 127 ? 52.535 -47.428 18.650 1.00 21.44 127 TYR A O 1
ATOM 876 N N . GLN A 1 128 ? 52.763 -48.586 16.814 1.00 17.82 128 GLN A N 1
ATOM 877 C CA . GLN A 1 128 ? 51.990 -49.761 17.261 1.00 18.54 128 GLN A CA 1
ATOM 878 C C . GLN A 1 128 ? 52.684 -50.585 18.274 1.00 19.40 128 GLN A C 1
ATOM 879 O O . GLN A 1 128 ? 52.058 -51.010 19.285 1.00 20.25 128 GLN A O 1
ATOM 885 N N . VAL A 1 129 ? 53.979 -50.789 18.069 1.00 19.03 129 VAL A N 1
ATOM 886 C CA . VAL A 1 129 ? 54.766 -51.631 18.985 1.00 20.88 129 VAL A CA 1
ATOM 887 C C . VAL A 1 129 ? 54.731 -51.205 20.496 1.00 21.91 129 VAL A C 1
ATOM 888 O O . VAL A 1 129 ? 54.515 -52.083 21.340 1.00 22.91 129 VAL A O 1
ATOM 892 N N . PRO A 1 130 ? 54.954 -49.909 20.833 1.00 23.17 130 PRO A N 1
ATOM 893 C CA . PRO A 1 130 ? 54.908 -49.567 22.312 1.00 24.07 130 PRO A CA 1
ATOM 894 C C . PRO A 1 130 ? 53.550 -49.818 22.916 1.00 22.60 130 PRO A C 1
ATOM 895 O O . PRO A 1 130 ? 53.453 -50.180 24.090 1.00 23.59 130 PRO A O 1
ATOM 899 N N . ALA A 1 131 ? 52.501 -49.619 22.145 1.00 22.45 131 ALA A N 1
ATOM 900 C CA . ALA A 1 131 ? 51.157 -49.793 22.691 1.00 22.94 131 ALA A CA 1
ATOM 901 C C . ALA A 1 131 ? 50.832 -51.243 22.904 1.00 24.77 131 ALA A C 1
ATOM 902 O O . ALA A 1 131 ? 50.224 -51.616 23.941 1.00 25.77 131 ALA A O 1
ATOM 904 N N . ILE A 1 132 ? 51.223 -52.083 21.938 1.00 23.49 132 ILE A N 1
ATOM 905 C CA . ILE A 1 132 ? 51.044 -53.540 22.042 1.00 23.19 132 ILE A CA 1
ATOM 906 C C . ILE A 1 132 ? 51.862 -54.171 23.159 1.00 24.93 132 ILE A C 1
ATOM 907 O O . ILE A 1 132 ? 51.339 -55.092 23.881 1.00 25.09 132 ILE A O 1
ATOM 912 N N . ALA A 1 133 ? 53.108 -53.699 23.297 1.00 23.86 133 ALA A N 1
ATOM 913 C CA . ALA A 1 133 ? 54.036 -54.152 24.317 1.00 26.76 133 ALA A CA 1
ATOM 914 C C . ALA A 1 133 ? 53.520 -53.856 25.741 1.00 29.25 133 ALA A C 1
ATOM 915 O O . ALA A 1 133 ? 53.764 -54.648 26.692 1.00 29.76 133 ALA A O 1
ATOM 917 N N . ALA A 1 134 ? 52.797 -52.762 25.854 1.00 31.54 134 ALA A N 1
ATOM 918 C CA . ALA A 1 134 ? 52.207 -52.336 27.099 1.00 33.74 134 ALA A CA 1
ATOM 919 C C . ALA A 1 134 ? 51.199 -53.376 27.574 1.00 34.90 134 ALA A C 1
ATOM 920 O O . ALA A 1 134 ? 51.227 -53.775 28.702 1.00 36.29 134 ALA A O 1
ATOM 922 N N . LEU A 1 135 ? 50.417 -53.910 26.659 1.00 35.22 135 LEU A N 1
ATOM 923 C CA . LEU A 1 135 ? 49.441 -54.948 26.961 1.00 36.76 135 LEU A CA 1
ATOM 924 C C . LEU A 1 135 ? 50.055 -56.302 27.306 1.00 35.96 135 LEU A C 1
ATOM 925 O O . LEU A 1 135 ? 49.366 -57.237 27.604 1.00 36.69 135 LEU A O 1
ATOM 930 N N . GLY A 1 136 ? 51.338 -56.448 27.138 1.00 34.54 136 GLY A N 1
ATOM 931 C CA . GLY A 1 136 ? 51.922 -57.738 27.377 1.00 33.04 136 GLY A CA 1
ATOM 932 C C . GLY A 1 136 ? 52.108 -58.568 26.129 1.00 31.29 136 GLY A C 1
ATOM 933 O O . GLY A 1 136 ? 52.506 -59.700 26.201 1.00 32.00 136 GLY A O 1
ATOM 934 N N . GLY A 1 137 ? 51.861 -57.984 24.978 1.00 29.72 137 GLY A N 1
ATOM 935 C CA . GLY A 1 137 ? 52.045 -58.731 23.708 1.00 26.56 137 GLY A CA 1
ATOM 936 C C . GLY A 1 137 ? 50.830 -58.716 22.811 1.00 25.06 137 GLY A C 1
ATOM 937 O O . GLY A 1 137 ? 49.748 -58.293 23.222 1.00 24.78 137 GLY A O 1
ATOM 938 N N . GLY A 1 138 ? 50.975 -59.186 21.564 1.00 22.04 138 GLY A N 1
ATOM 939 C CA . GLY A 1 138 ? 49.838 -59.279 20.674 1.00 18.46 138 GLY A CA 1
ATOM 940 C C . GLY A 1 138 ? 50.422 -59.619 19.284 1.00 19.00 138 GLY A C 1
ATOM 941 O O . GLY A 1 138 ? 51.341 -60.458 19.175 1.00 17.34 138 GLY A O 1
ATOM 942 N N . SER A 1 139 ? 49.935 -58.937 18.263 1.00 18.64 139 SER A N 1
ATOM 943 C CA . SER A 1 139 ? 50.472 -59.194 16.889 1.00 18.22 139 SER A CA 1
ATOM 944 C C . SER A 1 139 ? 50.370 -58.025 15.941 1.00 18.66 139 SER A C 1
ATOM 945 O O . SER A 1 139 ? 49.439 -57.215 16.051 1.00 17.96 139 SER A O 1
ATOM 948 N N . LEU A 1 140 ? 51.263 -58.017 14.926 1.00 16.72 140 LEU A N 1
ATOM 949 C CA . LEU A 1 140 ? 51.213 -57.078 13.800 1.00 16.53 140 LEU A CA 1
ATOM 950 C C . LEU A 1 140 ? 51.165 -57.974 12.572 1.00 15.70 140 LEU A C 1
ATOM 951 O O . LEU A 1 140 ? 51.956 -58.895 12.488 1.00 15.71 140 LEU A O 1
ATOM 956 N N . THR A 1 141 ? 50.239 -57.708 11.654 1.00 17.12 141 THR A N 1
ATOM 957 C CA . THR A 1 141 ? 50.144 -58.428 10.381 1.00 16.15 141 THR A CA 1
ATOM 958 C C . THR A 1 141 ? 50.215 -57.411 9.271 1.00 16.07 141 THR A C 1
ATOM 959 O O . THR A 1 141 ? 49.555 -56.380 9.364 1.00 16.49 141 THR A O 1
ATOM 963 N N . PHE A 1 142 ? 50.999 -57.694 8.217 1.00 14.12 142 PHE A N 1
ATOM 964 C CA . PHE A 1 142 ? 51.111 -56.729 7.077 1.00 14.41 142 PHE A CA 1
ATOM 965 C C . PHE A 1 142 ? 50.682 -57.474 5.850 1.00 15.10 142 PHE A C 1
ATOM 966 O O . PHE A 1 142 ? 51.086 -58.616 5.646 1.00 15.58 142 PHE A O 1
ATOM 974 N N . THR A 1 143 ? 49.868 -56.801 5.031 1.00 14.62 143 THR A N 1
ATOM 975 C CA . THR A 1 143 ? 49.446 -57.346 3.803 1.00 14.87 143 THR A CA 1
ATOM 976 C C . THR A 1 143 ? 50.541 -57.107 2.782 1.00 15.01 143 THR A C 1
ATOM 977 O O . THR A 1 143 ? 50.772 -55.972 2.354 1.00 12.84 143 THR A O 1
ATOM 981 N N . SER A 1 144 ? 51.208 -58.200 2.432 1.00 16.53 144 SER A N 1
ATOM 982 C CA . SER A 1 144 ? 52.226 -58.215 1.324 1.00 14.81 144 SER A CA 1
ATOM 983 C C . SER A 1 144 ? 51.524 -58.695 0.057 1.00 14.92 144 SER A C 1
ATOM 984 O O . SER A 1 144 ? 50.406 -58.241 -0.203 1.00 14.82 144 SER A O 1
ATOM 987 N N . SER A 1 145 ? 52.172 -59.552 -0.761 1.00 14.70 145 SER A N 1
ATOM 988 C CA . SER A 1 145 ? 51.548 -60.112 -1.941 1.00 15.00 145 SER A CA 1
ATOM 989 C C . SER A 1 145 ? 52.377 -61.302 -2.425 1.00 14.77 145 SER A C 1
ATOM 990 O O . SER A 1 145 ? 53.562 -61.369 -2.114 1.00 13.48 145 SER A O 1
ATOM 993 N N . PHE A 1 146 ? 51.766 -62.231 -3.193 1.00 15.91 146 PHE A N 1
ATOM 994 C CA . PHE A 1 146 ? 52.589 -63.285 -3.799 1.00 16.49 146 PHE A CA 1
ATOM 995 C C . PHE A 1 146 ? 53.519 -62.658 -4.856 1.00 16.94 146 PHE A C 1
ATOM 996 O O . PHE A 1 146 ? 54.628 -63.152 -5.058 1.00 16.25 146 PHE A O 1
ATOM 1004 N N . VAL A 1 147 ? 53.091 -61.540 -5.466 1.00 15.75 147 VAL A N 1
ATOM 1005 C CA . VAL A 1 147 ? 53.959 -60.805 -6.433 1.00 15.37 147 VAL A CA 1
ATOM 1006 C C . VAL A 1 147 ? 55.166 -60.190 -5.722 1.00 16.99 147 VAL A C 1
ATOM 1007 O O . VAL A 1 147 ? 55.017 -59.483 -4.713 1.00 15.56 147 VAL A O 1
ATOM 1011 N N . GLY A 1 148 ? 56.370 -60.530 -6.197 1.00 15.06 148 GLY A N 1
ATOM 1012 C CA . GLY A 1 148 ? 57.617 -60.140 -5.570 1.00 14.65 148 GLY A CA 1
ATOM 1013 C C . GLY A 1 148 ? 58.075 -61.151 -4.525 1.00 15.80 148 GLY A C 1
ATOM 1014 O O . GLY A 1 148 ? 59.148 -61.024 -3.998 1.00 15.44 148 GLY A O 1
ATOM 1015 N N . HIS A 1 149 ? 57.255 -62.148 -4.250 1.00 17.24 149 HIS A N 1
ATOM 1016 C CA . HIS A 1 149 ? 57.676 -63.265 -3.347 1.00 18.21 149 HIS A CA 1
ATOM 1017 C C . HIS A 1 149 ? 57.818 -64.606 -4.118 1.00 18.05 149 HIS A C 1
ATOM 1018 O O . HIS A 1 149 ? 58.822 -65.317 -3.997 1.00 17.47 149 HIS A O 1
ATOM 1025 N N . THR A 1 150 ? 56.824 -64.925 -4.920 1.00 18.24 150 THR A N 1
ATOM 1026 C CA . THR A 1 150 ? 56.886 -66.135 -5.716 1.00 20.71 150 THR A CA 1
ATOM 1027 C C . THR A 1 150 ? 56.555 -65.898 -7.202 1.00 20.83 150 THR A C 1
ATOM 1028 O O . THR A 1 150 ? 56.281 -66.862 -7.936 1.00 22.63 150 THR A O 1
ATOM 1032 N N . ALA A 1 151 ? 56.488 -64.639 -7.619 1.00 20.10 151 ALA A N 1
ATOM 1033 C CA . ALA A 1 151 ? 56.120 -64.310 -9.015 1.00 19.37 151 ALA A CA 1
ATOM 1034 C C . ALA A 1 151 ? 56.510 -62.920 -9.395 1.00 18.47 151 ALA A C 1
ATOM 1035 O O . ALA A 1 151 ? 56.356 -62.009 -8.625 1.00 18.64 151 ALA A O 1
ATOM 1037 N N . GLY A 1 152 ? 56.883 -62.729 -10.663 1.00 19.92 152 GLY A N 1
ATOM 1038 C CA . GLY A 1 152 ? 57.106 -61.377 -11.184 1.00 18.60 152 GLY A CA 1
ATOM 1039 C C . GLY A 1 152 ? 56.120 -61.175 -12.338 1.00 19.39 152 GLY A C 1
ATOM 1040 O O . GLY A 1 152 ? 55.630 -62.153 -12.932 1.00 17.69 152 GLY A O 1
ATOM 1041 N N . PHE A 1 153 ? 55.796 -59.914 -12.634 1.00 18.17 153 PHE A N 1
ATOM 1042 C CA . PHE A 1 153 ? 54.917 -59.628 -13.748 1.00 19.02 153 PHE A CA 1
ATOM 1043 C C . PHE A 1 153 ? 55.582 -58.418 -14.369 1.00 19.92 153 PHE A C 1
ATOM 1044 O O . PHE A 1 153 ? 56.320 -57.706 -13.700 1.00 20.07 153 PHE A O 1
ATOM 1052 N N . ALA A 1 154 ? 55.315 -58.182 -15.646 1.00 19.57 154 ALA A N 1
ATOM 1053 C CA . ALA A 1 154 ? 55.934 -57.008 -16.301 1.00 20.06 154 ALA A CA 1
ATOM 1054 C C . ALA A 1 154 ? 55.201 -55.770 -15.823 1.00 19.91 154 ALA A C 1
ATOM 1055 O O . ALA A 1 154 ? 53.988 -55.825 -15.566 1.00 18.60 154 ALA A O 1
ATOM 1057 N N . GLY A 1 155 ? 55.934 -54.660 -15.680 1.00 18.18 155 GLY A N 1
ATOM 1058 C CA . GLY A 1 155 ? 55.293 -53.388 -15.415 1.00 18.87 155 GLY A CA 1
ATOM 1059 C C . GLY A 1 155 ? 54.973 -53.070 -13.956 1.00 19.23 155 GLY A C 1
ATOM 1060 O O . GLY A 1 155 ? 54.371 -52.021 -13.662 1.00 18.51 155 GLY A O 1
ATOM 1061 N N . VAL A 1 156 ? 55.350 -53.958 -13.035 1.00 18.36 156 VAL A N 1
ATOM 1062 C CA . VAL A 1 156 ? 54.946 -53.723 -11.661 1.00 17.94 156 VAL A CA 1
ATOM 1063 C C . VAL A 1 156 ? 56.161 -53.688 -10.709 1.00 18.36 156 VAL A C 1
ATOM 1064 O O . VAL A 1 156 ? 56.030 -53.957 -9.471 1.00 17.46 156 VAL A O 1
ATOM 1068 N N . ALA A 1 157 ? 57.325 -53.251 -11.224 1.00 16.77 157 ALA A N 1
ATOM 1069 C CA . ALA A 1 157 ? 58.537 -53.307 -10.405 1.00 15.95 157 ALA A CA 1
ATOM 1070 C C . ALA A 1 157 ? 58.420 -52.564 -9.053 1.00 16.56 157 ALA A C 1
ATOM 1071 O O . ALA A 1 157 ? 58.776 -53.149 -7.992 1.00 17.50 157 ALA A O 1
ATOM 1073 N N . PRO A 1 158 ? 57.859 -51.335 -9.039 1.00 17.57 158 PRO A N 1
ATOM 1074 C CA . PRO A 1 158 ? 57.733 -50.639 -7.698 1.00 17.63 158 PRO A CA 1
ATOM 1075 C C . PRO A 1 158 ? 56.855 -51.406 -6.717 1.00 17.08 158 PRO A C 1
ATOM 1076 O O . PRO A 1 158 ? 57.230 -51.589 -5.508 1.00 17.25 158 PRO A O 1
ATOM 1080 N N . TYR A 1 159 ? 55.742 -51.901 -7.220 1.00 16.35 159 TYR A N 1
ATOM 1081 C CA . TYR A 1 159 ? 54.803 -52.672 -6.384 1.00 17.40 159 TYR A CA 1
ATOM 1082 C C . TYR A 1 159 ? 55.480 -53.927 -5.817 1.00 15.85 159 TYR A C 1
ATOM 1083 O O . TYR A 1 159 ? 55.433 -54.162 -4.594 1.00 16.59 159 TYR A O 1
ATOM 1092 N N . ALA A 1 160 ? 56.119 -54.701 -6.685 1.00 14.23 160 ALA A N 1
ATOM 1093 C CA . ALA A 1 160 ? 56.764 -55.950 -6.297 1.00 13.65 160 ALA A CA 1
ATOM 1094 C C . ALA A 1 160 ? 57.838 -55.708 -5.249 1.00 13.73 160 ALA A C 1
ATOM 1095 O O . ALA A 1 160 ? 57.915 -56.470 -4.261 1.00 14.12 160 ALA A O 1
ATOM 1097 N N . ALA A 1 161 ? 58.651 -54.645 -5.432 1.00 13.23 161 ALA A N 1
ATOM 1098 C CA . ALA A 1 161 ? 59.729 -54.283 -4.503 1.00 13.55 161 ALA A CA 1
ATOM 1099 C C . ALA A 1 161 ? 59.129 -53.930 -3.161 1.00 14.01 161 ALA A C 1
ATOM 1100 O O . ALA A 1 161 ? 59.614 -54.401 -2.091 1.00 14.37 161 ALA A O 1
ATOM 1102 N N . SER A 1 162 ? 58.107 -53.069 -3.202 1.00 14.12 162 SER A N 1
ATOM 1103 C CA . SER A 1 162 ? 57.520 -52.590 -1.962 1.00 15.24 162 SER A CA 1
ATOM 1104 C C . SER A 1 162 ? 56.893 -53.767 -1.167 1.00 14.17 162 SER A C 1
ATOM 1105 O O . SER A 1 162 ? 57.040 -53.832 0.011 1.00 16.25 162 SER A O 1
ATOM 1108 N N . LYS A 1 163 ? 56.224 -54.701 -1.835 1.00 13.90 163 LYS A N 1
ATOM 1109 C CA . LYS A 1 163 ? 55.584 -55.823 -1.172 1.00 14.81 163 LYS A CA 1
ATOM 1110 C C . LYS A 1 163 ? 56.569 -56.812 -0.572 1.00 14.70 163 LYS A C 1
ATOM 1111 O O . LYS A 1 163 ? 56.330 -57.396 0.517 1.00 15.23 163 LYS A O 1
ATOM 1117 N N . ALA A 1 164 ? 57.660 -57.060 -1.295 1.00 13.48 164 ALA A N 1
ATOM 1118 C CA . ALA A 1 164 ? 58.687 -57.964 -0.819 1.00 14.15 164 ALA A CA 1
ATOM 1119 C C . ALA A 1 164 ? 59.404 -57.381 0.392 1.00 13.04 164 ALA A C 1
ATOM 1120 O O . ALA A 1 164 ? 59.829 -58.097 1.269 1.00 12.57 164 ALA A O 1
ATOM 1122 N N . GLY A 1 165 ? 59.587 -56.074 0.379 1.00 13.38 165 GLY A N 1
ATOM 1123 C CA . GLY A 1 165 ? 60.243 -55.352 1.442 1.00 13.89 165 GLY A CA 1
ATOM 1124 C C . GLY A 1 165 ? 59.486 -55.614 2.767 1.00 14.27 165 GLY A C 1
ATOM 1125 O O . GLY A 1 165 ? 60.108 -55.655 3.816 1.00 13.07 165 GLY A O 1
ATOM 1126 N N . LEU A 1 166 ? 58.161 -55.778 2.681 1.00 13.16 166 LEU A N 1
ATOM 1127 C CA . LEU A 1 166 ? 57.376 -56.008 3.920 1.00 16.36 166 LEU A CA 1
ATOM 1128 C C . LEU A 1 166 ? 57.823 -57.347 4.543 1.00 15.36 166 LEU A C 1
ATOM 1129 O O . LEU A 1 166 ? 57.852 -57.516 5.767 1.00 17.45 166 LEU A O 1
ATOM 1134 N N . ILE A 1 167 ? 58.191 -58.301 3.713 1.00 15.51 167 ILE A N 1
ATOM 1135 C CA . ILE A 1 167 ? 58.620 -59.602 4.272 1.00 15.42 167 ILE A CA 1
ATOM 1136 C C . ILE A 1 167 ? 59.931 -59.457 5.060 1.00 14.30 167 ILE A C 1
ATOM 1137 O O . ILE A 1 167 ? 60.000 -60.017 6.104 1.00 12.52 167 ILE A O 1
ATOM 1142 N N . GLY A 1 168 ? 60.954 -58.728 4.537 1.00 12.96 168 GLY A N 1
ATOM 1143 C CA . GLY A 1 168 ? 62.168 -58.403 5.295 1.00 11.77 168 GLY A CA 1
ATOM 1144 C C . GLY A 1 168 ? 61.834 -57.685 6.631 1.00 12.94 168 GLY A C 1
ATOM 1145 O O . GLY A 1 168 ? 62.401 -58.021 7.705 1.00 13.39 168 GLY A O 1
ATOM 1146 N N . LEU A 1 169 ? 60.913 -56.717 6.565 1.00 13.51 169 LEU A N 1
ATOM 1147 C CA . LEU A 1 169 ? 60.494 -55.976 7.786 1.00 13.77 169 LEU A CA 1
ATOM 1148 C C . LEU A 1 169 ? 59.881 -56.958 8.791 1.00 13.61 169 LEU A C 1
ATOM 1149 O O . LEU A 1 169 ? 60.261 -56.950 9.928 1.00 13.85 169 LEU A O 1
ATOM 1154 N N . VAL A 1 170 ? 58.992 -57.821 8.311 1.00 14.80 170 VAL A N 1
ATOM 1155 C CA . VAL A 1 170 ? 58.433 -58.892 9.128 1.00 14.44 170 VAL A CA 1
ATOM 1156 C C . VAL A 1 170 ? 59.470 -59.765 9.815 1.00 15.35 170 VAL A C 1
ATOM 1157 O O . VAL A 1 170 ? 59.348 -59.989 11.036 1.00 15.41 170 VAL A O 1
ATOM 1161 N N . GLN A 1 171 ? 60.464 -60.276 9.080 1.00 14.13 171 GLN A N 1
ATOM 1162 C CA . GLN A 1 171 ? 61.450 -61.156 9.693 1.00 14.93 171 GLN A CA 1
ATOM 1163 C C . GLN A 1 171 ? 62.294 -60.425 10.789 1.00 15.33 171 GLN A C 1
ATOM 1164 O O . GLN A 1 171 ? 62.576 -61.000 11.844 1.00 15.22 171 GLN A O 1
ATOM 1170 N N . ALA A 1 172 ? 62.681 -59.177 10.531 1.00 13.91 172 ALA A N 1
ATOM 1171 C CA . ALA A 1 172 ? 63.489 -58.408 11.460 1.00 13.99 172 ALA A CA 1
ATOM 1172 C C . ALA A 1 172 ? 62.662 -58.162 12.754 1.00 13.78 172 ALA A C 1
ATOM 1173 O O . ALA A 1 172 ? 63.170 -58.344 13.868 1.00 15.35 172 ALA A O 1
ATOM 1175 N N . LEU A 1 173 ? 61.429 -57.769 12.584 1.00 13.23 173 LEU A N 1
ATOM 1176 C CA . LEU A 1 173 ? 60.581 -57.389 13.740 1.00 14.38 173 LEU A CA 1
ATOM 1177 C C . LEU A 1 173 ? 60.179 -58.640 14.503 1.00 15.63 173 LEU A C 1
ATOM 1178 O O . LEU A 1 173 ? 60.133 -58.610 15.743 1.00 16.80 173 LEU A O 1
ATOM 1183 N N . ALA A 1 174 ? 59.906 -59.736 13.810 1.00 15.75 174 ALA A N 1
ATOM 1184 C CA . ALA A 1 174 ? 59.570 -60.975 14.563 1.00 16.61 174 ALA A CA 1
ATOM 1185 C C . ALA A 1 174 ? 60.727 -61.330 15.539 1.00 17.44 174 ALA A C 1
ATOM 1186 O O . ALA A 1 174 ? 60.470 -61.619 16.725 1.00 18.71 174 ALA A O 1
ATOM 1188 N N . VAL A 1 175 ? 61.991 -61.230 15.095 1.00 16.73 175 VAL A N 1
ATOM 1189 C CA . VAL A 1 175 ? 63.117 -61.484 15.959 1.00 16.65 175 VAL A CA 1
ATOM 1190 C C . VAL A 1 175 ? 63.219 -60.377 17.074 1.00 18.29 175 VAL A C 1
ATOM 1191 O O . VAL A 1 175 ? 63.257 -60.699 18.304 1.00 18.41 175 VAL A O 1
ATOM 1195 N N . GLU A 1 176 ? 63.235 -59.113 16.675 1.00 17.73 176 GLU A N 1
ATOM 1196 C CA . GLU A 1 176 ? 63.289 -57.993 17.625 1.00 18.73 176 GLU A CA 1
ATOM 1197 C C . GLU A 1 176 ? 62.228 -58.021 18.756 1.00 18.19 176 GLU A C 1
ATOM 1198 O O . GLU A 1 176 ? 62.507 -57.683 19.878 1.00 17.61 176 GLU A O 1
ATOM 1204 N N . LEU A 1 177 ? 61.010 -58.387 18.433 1.00 17.86 177 LEU A N 1
ATOM 1205 C CA . LEU A 1 177 ? 59.869 -58.260 19.320 1.00 18.73 177 LEU A CA 1
ATOM 1206 C C . LEU A 1 177 ? 59.432 -59.576 19.978 1.00 18.70 177 LEU A C 1
ATOM 1207 O O . LEU A 1 177 ? 58.527 -59.568 20.869 1.00 20.54 177 LEU A O 1
ATOM 1212 N N . GLY A 1 178 ? 60.012 -60.700 19.541 1.00 20.27 178 GLY A N 1
ATOM 1213 C CA . GLY A 1 178 ? 59.447 -62.040 19.886 1.00 20.56 178 GLY A CA 1
ATOM 1214 C C . GLY A 1 178 ? 59.504 -62.312 21.413 1.00 24.41 178 GLY A C 1
ATOM 1215 O O . GLY A 1 178 ? 58.563 -62.877 21.981 1.00 24.61 178 GLY A O 1
ATOM 1216 N N . ALA A 1 179 ? 60.596 -61.916 22.050 1.00 23.86 179 ALA A N 1
ATOM 1217 C CA . ALA A 1 179 ? 60.774 -62.178 23.506 1.00 26.84 179 ALA A CA 1
ATOM 1218 C C . ALA A 1 179 ? 59.755 -61.401 24.358 1.00 27.06 179 ALA A C 1
ATOM 1219 O O . ALA A 1 179 ? 59.382 -61.868 25.445 1.00 28.21 179 ALA A O 1
ATOM 1221 N N . ARG A 1 180 ? 59.214 -60.302 23.833 1.00 27.25 180 ARG A N 1
ATOM 1222 C CA . ARG A 1 180 ? 58.106 -59.568 24.493 1.00 28.28 180 ARG A CA 1
ATOM 1223 C C . ARG A 1 180 ? 56.690 -60.012 24.126 1.00 27.85 180 ARG A C 1
ATOM 1224 O O . ARG A 1 180 ? 55.718 -59.322 24.472 1.00 29.88 180 ARG A O 1
ATOM 1232 N N . GLY A 1 181 ? 56.556 -61.120 23.389 1.00 25.53 181 GLY A N 1
ATOM 1233 C CA . GLY A 1 181 ? 55.231 -61.643 23.057 1.00 22.51 181 GLY A CA 1
ATOM 1234 C C . GLY A 1 181 ? 54.466 -60.948 21.944 1.00 21.24 181 GLY A C 1
ATOM 1235 O O . GLY A 1 181 ? 53.275 -61.110 21.868 1.00 20.12 181 GLY A O 1
ATOM 1236 N N . ILE A 1 182 ? 55.160 -60.231 21.055 1.00 19.20 182 ILE A N 1
ATOM 1237 C CA . ILE A 1 182 ? 54.527 -59.608 19.875 1.00 18.71 182 ILE A CA 1
ATOM 1238 C C . ILE A 1 182 ? 54.888 -60.468 18.679 1.00 17.00 182 ILE A C 1
ATOM 1239 O O . ILE A 1 182 ? 56.067 -60.635 18.388 1.00 17.65 182 ILE A O 1
ATOM 1244 N N . ARG A 1 183 ? 53.877 -61.006 18.033 1.00 17.34 183 ARG A N 1
ATOM 1245 C CA . ARG A 1 183 ? 54.073 -61.866 16.847 1.00 17.22 183 ARG A CA 1
ATOM 1246 C C . ARG A 1 183 ? 54.027 -60.865 15.682 1.00 16.97 183 ARG A C 1
ATOM 1247 O O . ARG A 1 183 ? 53.335 -59.843 15.760 1.00 17.01 183 ARG A O 1
ATOM 1255 N N . VAL A 1 184 ? 54.740 -61.181 14.604 1.00 15.56 184 VAL A N 1
ATOM 1256 C CA . VAL A 1 184 ? 54.785 -60.317 13.463 1.00 13.45 184 VAL A CA 1
ATOM 1257 C C . VAL A 1 184 ? 54.766 -61.247 12.227 1.00 13.43 184 VAL A C 1
ATOM 1258 O O . VAL A 1 184 ? 55.616 -62.139 12.093 1.00 12.36 184 VAL A O 1
ATOM 1262 N N . ASN A 1 185 ? 53.770 -61.046 11.373 1.00 13.99 185 ASN A N 1
ATOM 1263 C CA . ASN A 1 185 ? 53.597 -61.880 10.183 1.00 14.04 185 ASN A CA 1
ATOM 1264 C C . ASN A 1 185 ? 53.273 -61.054 8.983 1.00 13.85 185 ASN A C 1
ATOM 1265 O O . ASN A 1 185 ? 52.751 -59.960 9.119 1.00 13.89 185 ASN A O 1
ATOM 1270 N N . ALA A 1 186 ? 53.518 -61.631 7.806 1.00 14.70 186 ALA A N 1
ATOM 1271 C CA . ALA A 1 186 ? 53.075 -61.041 6.560 1.00 14.68 186 ALA A CA 1
ATOM 1272 C C . ALA A 1 186 ? 51.916 -61.916 6.097 1.00 13.51 186 ALA A C 1
ATOM 1273 O O . ALA A 1 186 ? 51.968 -63.145 6.232 1.00 16.87 186 ALA A O 1
ATOM 1275 N N . LEU A 1 187 ? 50.879 -61.307 5.552 1.00 13.08 187 LEU A N 1
ATOM 1276 C CA . LEU A 1 187 ? 49.850 -62.065 4.825 1.00 13.73 187 LEU A CA 1
ATOM 1277 C C . LEU A 1 187 ? 49.896 -61.707 3.315 1.00 15.15 187 LEU A C 1
ATOM 1278 O O . LEU A 1 187 ? 49.895 -60.521 2.929 1.00 15.72 187 LEU A O 1
ATOM 1283 N N . LEU A 1 188 ? 49.912 -62.738 2.493 1.00 12.66 188 LEU A N 1
ATOM 1284 C CA . LEU A 1 188 ? 50.192 -62.620 1.044 1.00 15.62 188 LEU A CA 1
ATOM 1285 C C . LEU A 1 188 ? 48.980 -63.198 0.290 1.00 15.88 188 LEU A C 1
ATOM 1286 O O . LEU A 1 188 ? 48.891 -64.392 0.086 1.00 16.54 188 LEU A O 1
ATOM 1291 N N . PRO A 1 189 ? 48.044 -62.325 -0.115 1.00 16.19 189 PRO A N 1
ATOM 1292 C CA . PRO A 1 189 ? 46.896 -62.736 -0.878 1.00 16.36 189 PRO A CA 1
ATOM 1293 C C . PRO A 1 189 ? 47.283 -63.095 -2.307 1.00 17.02 189 PRO A C 1
ATOM 1294 O O . PRO A 1 189 ? 48.324 -62.615 -2.802 1.00 18.54 189 PRO A O 1
ATOM 1298 N N . GLY A 1 190 ? 46.468 -63.937 -2.921 1.00 16.64 190 GLY A N 1
ATOM 1299 C CA . GLY A 1 190 ? 46.405 -64.143 -4.372 1.00 18.62 190 GLY A CA 1
ATOM 1300 C C . GLY A 1 190 ? 45.414 -63.129 -4.951 1.00 18.99 190 GLY A C 1
ATOM 1301 O O . GLY A 1 190 ? 45.025 -62.182 -4.256 1.00 21.16 190 GLY A O 1
ATOM 1302 N N . GLY A 1 191 ? 45.005 -63.321 -6.199 1.00 18.87 191 GLY A N 1
ATOM 1303 C CA . GLY A 1 191 ? 44.007 -62.422 -6.841 1.00 19.47 191 GLY A CA 1
ATOM 1304 C C . GLY A 1 191 ? 42.735 -62.402 -6.003 1.00 20.12 191 GLY A C 1
ATOM 1305 O O . GLY A 1 191 ? 42.200 -63.477 -5.612 1.00 18.94 191 GLY A O 1
ATOM 1306 N N . THR A 1 192 ? 42.280 -61.191 -5.707 1.00 20.65 192 THR A N 1
ATOM 1307 C CA . THR A 1 192 ? 41.147 -60.985 -4.811 1.00 21.81 192 THR A CA 1
ATOM 1308 C C . THR A 1 192 ? 40.224 -59.984 -5.484 1.00 22.77 192 THR A C 1
ATOM 1309 O O . THR A 1 192 ? 40.702 -58.977 -6.056 1.00 20.90 192 THR A O 1
ATOM 1313 N N . ASP A 1 193 ? 38.911 -60.253 -5.399 1.00 23.81 193 ASP A N 1
ATOM 1314 C CA . ASP A 1 193 ? 37.917 -59.512 -6.175 1.00 26.17 193 ASP A CA 1
ATOM 1315 C C . ASP A 1 193 ? 37.706 -58.106 -5.527 1.00 27.02 193 ASP A C 1
ATOM 1316 O O . ASP A 1 193 ? 36.748 -57.876 -4.744 1.00 27.63 193 ASP A O 1
ATOM 1321 N N . THR A 1 194 ? 38.634 -57.189 -5.787 1.00 26.72 194 THR A N 1
ATOM 1322 C CA . THR A 1 194 ? 38.544 -55.817 -5.261 1.00 26.63 194 THR A CA 1
ATOM 1323 C C . THR A 1 194 ? 38.925 -54.861 -6.395 1.00 27.70 194 THR A C 1
ATOM 1324 O O . THR A 1 194 ? 39.340 -55.311 -7.439 1.00 27.75 194 THR A O 1
ATOM 1328 N N . PRO A 1 195 ? 38.868 -53.533 -6.156 1.00 29.44 195 PRO A N 1
ATOM 1329 C CA . PRO A 1 195 ? 39.323 -52.531 -7.156 1.00 30.62 195 PRO A CA 1
ATOM 1330 C C . PRO A 1 195 ? 40.813 -52.599 -7.524 1.00 31.39 195 PRO A C 1
ATOM 1331 O O . PRO A 1 195 ? 41.219 -52.073 -8.571 1.00 33.49 195 PRO A O 1
ATOM 1335 N N . ALA A 1 196 ? 41.630 -53.248 -6.689 1.00 31.50 196 ALA A N 1
ATOM 1336 C CA . ALA A 1 196 ? 43.075 -53.364 -6.953 1.00 30.13 196 ALA A CA 1
ATOM 1337 C C . ALA A 1 196 ? 43.454 -54.556 -7.833 1.00 30.11 196 ALA A C 1
ATOM 1338 O O . ALA A 1 196 ? 44.634 -54.745 -8.161 1.00 30.75 196 ALA A O 1
ATOM 1340 N N . ASN A 1 197 ? 42.486 -55.398 -8.158 1.00 29.21 197 ASN A N 1
ATOM 1341 C CA . ASN A 1 197 ? 42.785 -56.610 -8.907 1.00 29.03 197 ASN A CA 1
ATOM 1342 C C . ASN A 1 197 ? 42.957 -56.242 -10.372 1.00 29.16 197 ASN A C 1
ATOM 1343 O O . ASN A 1 197 ? 42.139 -55.468 -10.912 1.00 27.57 197 ASN A O 1
ATOM 1348 N N . PHE A 1 198 ? 43.998 -56.809 -11.004 1.00 29.41 198 PHE A N 1
ATOM 1349 C CA . PHE A 1 198 ? 44.289 -56.567 -12.450 1.00 31.50 198 PHE A CA 1
ATOM 1350 C C . PHE A 1 198 ? 43.026 -56.540 -13.350 1.00 30.26 198 PHE A C 1
ATOM 1351 O O . PHE A 1 198 ? 42.770 -55.590 -14.141 1.00 30.14 198 PHE A O 1
ATOM 1359 N N . ALA A 1 199 ? 42.198 -57.538 -13.158 1.00 29.99 199 ALA A N 1
ATOM 1360 C CA . ALA A 1 199 ? 40.969 -57.713 -13.899 1.00 29.79 199 ALA A CA 1
ATOM 1361 C C . ALA A 1 199 ? 39.944 -56.600 -13.757 1.00 29.82 199 ALA A C 1
ATOM 1362 O O . ALA A 1 199 ? 39.181 -56.378 -14.631 1.00 30.08 199 ALA A O 1
ATOM 1364 N N . ASN A 1 200 ? 39.874 -56.009 -12.597 1.00 30.55 200 ASN A N 1
ATOM 1365 C CA . ASN A 1 200 ? 38.904 -54.973 -12.286 1.00 31.77 200 ASN A CA 1
ATOM 1366 C C . ASN A 1 200 ? 39.243 -53.521 -12.631 1.00 32.59 200 ASN A C 1
ATOM 1367 O O . ASN A 1 200 ? 38.407 -52.680 -12.515 1.00 33.32 200 ASN A O 1
ATOM 1372 N N . LEU A 1 201 ? 40.464 -53.284 -13.093 1.00 34.35 201 LEU A N 1
ATOM 1373 C CA . LEU A 1 201 ? 40.992 -51.950 -13.401 1.00 35.98 201 LEU A CA 1
ATOM 1374 C C . LEU A 1 201 ? 40.257 -51.365 -14.587 1.00 37.75 201 LEU A C 1
ATOM 1375 O O . LEU A 1 201 ? 39.709 -52.082 -15.365 1.00 38.11 201 LEU A O 1
ATOM 1380 N N . PRO A 1 202 ? 40.332 -50.069 -14.799 1.00 39.61 202 PRO A N 1
ATOM 1381 C CA . PRO A 1 202 ? 39.331 -49.236 -15.443 1.00 41.42 202 PRO A CA 1
ATOM 1382 C C . PRO A 1 202 ? 38.747 -49.436 -16.870 1.00 42.23 202 PRO A C 1
ATOM 1383 O O . PRO A 1 202 ? 37.590 -49.042 -16.966 1.00 43.94 202 PRO A O 1
ATOM 1387 N N . GLY A 1 203 ? 39.380 -49.857 -17.949 1.00 42.23 203 GLY A N 1
ATOM 1388 C CA . GLY A 1 203 ? 40.726 -50.300 -18.109 1.00 41.18 203 GLY A CA 1
ATOM 1389 C C . GLY A 1 203 ? 40.838 -51.657 -18.820 1.00 39.46 203 GLY A C 1
ATOM 1390 O O . GLY A 1 203 ? 41.119 -51.763 -19.987 1.00 39.77 203 GLY A O 1
ATOM 1391 N N . ALA A 1 204 ? 40.585 -52.688 -18.060 1.00 36.19 204 ALA A N 1
ATOM 1392 C CA . ALA A 1 204 ? 40.953 -54.034 -18.361 1.00 33.94 204 ALA A CA 1
ATOM 1393 C C . ALA A 1 204 ? 40.377 -54.695 -19.592 1.00 31.72 204 ALA A C 1
ATOM 1394 O O . ALA A 1 204 ? 39.263 -54.463 -19.927 1.00 32.47 204 ALA A O 1
ATOM 1396 N N . ALA A 1 205 ? 41.175 -55.518 -20.253 1.00 29.65 205 ALA A N 1
ATOM 1397 C CA . ALA A 1 205 ? 40.662 -56.269 -21.379 1.00 28.78 205 ALA A CA 1
ATOM 1398 C C . ALA A 1 205 ? 39.678 -57.343 -20.813 1.00 27.75 205 ALA A C 1
ATOM 1399 O O . ALA A 1 205 ? 39.909 -57.840 -19.691 1.00 27.07 205 ALA A O 1
ATOM 1401 N N . PRO A 1 206 ? 38.560 -57.664 -21.548 1.00 26.07 206 PRO A N 1
ATOM 1402 C CA . PRO A 1 206 ? 37.708 -58.776 -21.081 1.00 24.91 206 PRO A CA 1
ATOM 1403 C C . PRO A 1 206 ? 38.468 -60.034 -20.631 1.00 23.39 206 PRO A C 1
ATOM 1404 O O . PRO A 1 206 ? 38.114 -60.678 -19.632 1.00 21.91 206 PRO A O 1
ATOM 1408 N N . GLU A 1 207 ? 39.506 -60.392 -21.368 1.00 22.39 207 GLU A N 1
ATOM 1409 C CA . GLU A 1 207 ? 40.175 -61.674 -21.173 1.00 23.19 207 GLU A CA 1
ATOM 1410 C C . GLU A 1 207 ? 41.045 -61.712 -19.880 1.00 23.63 207 GLU A C 1
ATOM 1411 O O . GLU A 1 207 ? 41.447 -62.796 -19.431 1.00 23.55 207 GLU A O 1
ATOM 1417 N N . THR A 1 208 ? 41.272 -60.565 -19.277 1.00 24.44 208 THR A N 1
ATOM 1418 C CA . THR A 1 208 ? 42.069 -60.481 -18.063 1.00 24.96 208 THR A CA 1
ATOM 1419 C C . THR A 1 208 ? 41.467 -61.277 -16.902 1.00 23.65 208 THR A C 1
ATOM 1420 O O . THR A 1 208 ? 42.187 -61.882 -16.183 1.00 25.07 208 THR A O 1
ATOM 1424 N N . ARG A 1 209 ? 40.162 -61.270 -16.743 1.00 23.24 209 ARG A N 1
ATOM 1425 C CA . ARG A 1 209 ? 39.571 -61.965 -15.630 1.00 23.83 209 ARG A CA 1
ATOM 1426 C C . ARG A 1 209 ? 39.846 -63.443 -15.682 1.00 24.40 209 ARG A C 1
ATOM 1427 O O . ARG A 1 209 ? 40.315 -64.000 -14.739 1.00 24.75 209 ARG A O 1
ATOM 1435 N N . GLY A 1 210 ? 39.683 -64.050 -16.830 1.00 24.89 210 GLY A N 1
ATOM 1436 C CA . GLY A 1 210 ? 39.988 -65.451 -16.994 1.00 24.75 210 GLY A CA 1
ATOM 1437 C C . GLY A 1 210 ? 41.458 -65.719 -16.808 1.00 24.80 210 GLY A C 1
ATOM 1438 O O . GLY A 1 210 ? 41.832 -66.675 -16.217 1.00 25.51 210 GLY A O 1
ATOM 1439 N N . PHE A 1 211 ? 42.286 -64.844 -17.331 1.00 23.66 211 PHE A N 1
ATOM 1440 C CA . PHE A 1 211 ? 43.727 -64.954 -17.149 1.00 23.90 211 PHE A CA 1
ATOM 1441 C C . PHE A 1 211 ? 44.068 -64.972 -15.634 1.00 22.77 211 PHE A C 1
ATOM 1442 O O . PHE A 1 211 ? 44.802 -65.880 -15.176 1.00 20.46 211 PHE A O 1
ATOM 1450 N N . VAL A 1 212 ? 43.530 -63.987 -14.902 1.00 20.75 212 VAL A N 1
ATOM 1451 C CA . VAL A 1 212 ? 43.806 -63.863 -13.451 1.00 21.31 212 VAL A CA 1
ATOM 1452 C C . VAL A 1 212 ? 43.256 -65.103 -12.702 1.00 21.49 212 VAL A C 1
ATOM 1453 O O . VAL A 1 212 ? 43.950 -65.682 -11.841 1.00 22.16 212 VAL A O 1
ATOM 1457 N N . GLU A 1 213 ? 42.017 -65.525 -13.016 1.00 21.40 213 GLU A N 1
ATOM 1458 C CA . GLU A 1 213 ? 41.440 -66.679 -12.300 1.00 21.26 213 GLU A CA 1
ATOM 1459 C C . GLU A 1 213 ? 42.324 -67.882 -12.490 1.00 21.74 213 GLU A C 1
ATOM 1460 O O . GLU A 1 213 ? 42.568 -68.624 -11.526 1.00 21.48 213 GLU A O 1
ATOM 1466 N N . GLY A 1 214 ? 42.787 -68.073 -13.737 1.00 21.11 214 GLY A N 1
ATOM 1467 C CA . GLY A 1 214 ? 43.570 -69.239 -14.148 1.00 20.91 214 GLY A CA 1
ATOM 1468 C C . GLY A 1 214 ? 44.962 -69.214 -13.527 1.00 21.08 214 GLY A C 1
ATOM 1469 O O . GLY A 1 214 ? 45.719 -70.170 -13.666 1.00 22.46 214 GLY A O 1
ATOM 1470 N N . LEU A 1 215 ? 45.330 -68.124 -12.858 1.00 20.72 215 LEU A N 1
ATOM 1471 C CA . LEU A 1 215 ? 46.629 -68.102 -12.160 1.00 22.31 215 LEU A CA 1
ATOM 1472 C C . LEU A 1 215 ? 46.600 -68.979 -10.877 1.00 22.10 215 LEU A C 1
ATOM 1473 O O . LEU A 1 215 ? 47.651 -69.265 -10.276 1.00 22.91 215 LEU A O 1
ATOM 1478 N N . HIS A 1 216 ? 45.405 -69.347 -10.446 1.00 21.95 216 HIS A N 1
ATOM 1479 C CA . HIS A 1 216 ? 45.224 -69.936 -9.130 1.00 21.52 216 HIS A CA 1
ATOM 1480 C C . HIS A 1 216 ? 44.934 -71.424 -9.250 1.00 21.26 216 HIS A C 1
ATOM 1481 O O . HIS A 1 216 ? 44.174 -71.844 -10.136 1.00 21.33 216 HIS A O 1
ATOM 1488 N N . ALA A 1 217 ? 45.521 -72.221 -8.371 1.00 19.20 217 ALA A N 1
ATOM 1489 C CA . ALA A 1 217 ? 45.208 -73.656 -8.363 1.00 19.67 217 ALA A CA 1
ATOM 1490 C C . ALA A 1 217 ? 43.702 -73.867 -8.179 1.00 19.64 217 ALA A C 1
ATOM 1491 O O . ALA A 1 217 ? 43.101 -74.764 -8.808 1.00 20.47 217 ALA A O 1
ATOM 1493 N N . LEU A 1 218 ? 43.063 -72.978 -7.400 1.00 18.33 218 LEU A N 1
ATOM 1494 C CA . LEU A 1 218 ? 41.599 -73.068 -7.169 1.00 20.42 218 LEU A CA 1
ATOM 1495 C C . LEU A 1 218 ? 40.775 -72.596 -8.377 1.00 21.17 218 LEU A C 1
ATOM 1496 O O . LEU A 1 218 ? 39.565 -72.787 -8.419 1.00 21.44 218 LEU A O 1
ATOM 1501 N N . LYS A 1 219 ? 41.446 -71.959 -9.335 1.00 22.07 219 LYS A N 1
ATOM 1502 C CA . LYS A 1 219 ? 40.814 -71.479 -10.581 1.00 22.61 219 LYS A CA 1
ATOM 1503 C C . LYS A 1 219 ? 39.705 -70.445 -10.332 1.00 23.27 219 LYS A C 1
ATOM 1504 O O . LYS A 1 219 ? 38.695 -70.439 -11.025 1.00 23.80 219 LYS A O 1
ATOM 1510 N N . ARG A 1 220 ? 39.875 -69.577 -9.344 1.00 21.83 220 ARG A N 1
ATOM 1511 C CA . ARG A 1 220 ? 38.911 -68.537 -9.047 1.00 21.58 220 ARG A CA 1
ATOM 1512 C C . ARG A 1 220 ? 39.655 -67.464 -8.277 1.00 21.48 220 ARG A C 1
ATOM 1513 O O . ARG A 1 220 ? 40.767 -67.673 -7.838 1.00 19.25 220 ARG A O 1
ATOM 1521 N N . ILE A 1 221 ? 39.076 -66.288 -8.208 1.00 21.69 221 ILE A N 1
ATOM 1522 C CA . ILE A 1 221 ? 39.682 -65.164 -7.543 1.00 22.19 221 ILE A CA 1
ATOM 1523 C C . ILE A 1 221 ? 38.985 -65.190 -6.192 1.00 22.11 221 ILE A C 1
ATOM 1524 O O . ILE A 1 221 ? 37.788 -65.498 -6.120 1.00 22.82 221 ILE A O 1
ATOM 1529 N N . ALA A 1 222 ? 39.701 -64.849 -5.130 1.00 20.05 222 ALA A N 1
ATOM 1530 C CA . ALA A 1 222 ? 39.148 -64.783 -3.773 1.00 18.56 222 ALA A CA 1
ATOM 1531 C C . ALA A 1 222 ? 38.078 -63.739 -3.566 1.00 18.33 222 ALA A C 1
ATOM 1532 O O . ALA A 1 222 ? 38.198 -62.650 -4.075 1.00 18.08 222 ALA A O 1
ATOM 1534 N N . ARG A 1 223 ? 37.054 -64.049 -2.763 1.00 17.81 223 ARG A N 1
ATOM 1535 C CA . ARG A 1 223 ? 36.193 -63.000 -2.192 1.00 18.97 223 ARG A CA 1
ATOM 1536 C C . ARG A 1 223 ? 37.069 -62.306 -1.108 1.00 18.10 223 ARG A C 1
ATOM 1537 O O . ARG A 1 223 ? 37.877 -62.989 -0.484 1.00 19.07 223 ARG A O 1
ATOM 1545 N N . PRO A 1 224 ? 36.922 -60.973 -0.882 1.00 18.90 224 PRO A N 1
ATOM 1546 C CA . PRO A 1 224 ? 37.747 -60.277 0.116 1.00 18.86 224 PRO A CA 1
ATOM 1547 C C . PRO A 1 224 ? 37.617 -60.905 1.510 1.00 19.67 224 PRO A C 1
ATOM 1548 O O . PRO A 1 224 ? 38.591 -60.895 2.282 1.00 19.68 224 PRO A O 1
ATOM 1552 N N . GLU A 1 225 ? 36.405 -61.391 1.828 1.00 19.22 225 GLU A N 1
ATOM 1553 C CA . GLU A 1 225 ? 36.152 -62.100 3.087 1.00 20.43 225 GLU A CA 1
ATOM 1554 C C . GLU A 1 225 ? 37.082 -63.265 3.321 1.00 19.82 225 GLU A C 1
ATOM 1555 O O . GLU A 1 225 ? 37.463 -63.506 4.452 1.00 20.12 225 GLU A O 1
ATOM 1561 N N . GLU A 1 226 ? 37.456 -63.986 2.261 1.00 19.94 226 GLU A N 1
ATOM 1562 C CA . GLU A 1 226 ? 38.389 -65.099 2.429 1.00 19.18 226 GLU A CA 1
ATOM 1563 C C . GLU A 1 226 ? 39.757 -64.645 2.928 1.00 19.02 226 GLU A C 1
ATOM 1564 O O . GLU A 1 226 ? 40.395 -65.344 3.711 1.00 16.91 226 GLU A O 1
ATOM 1570 N N . ILE A 1 227 ? 40.217 -63.471 2.467 1.00 18.18 227 ILE A N 1
ATOM 1571 C CA . ILE A 1 227 ? 41.504 -62.928 2.927 1.00 17.01 227 ILE A CA 1
ATOM 1572 C C . ILE A 1 227 ? 41.376 -62.371 4.347 1.00 17.08 227 ILE A C 1
ATOM 1573 O O . ILE A 1 227 ? 42.280 -62.547 5.180 1.00 14.89 227 ILE A O 1
ATOM 1578 N N . ALA A 1 228 ? 40.236 -61.720 4.623 1.00 17.75 228 ALA A N 1
ATOM 1579 C CA . ALA A 1 228 ? 39.938 -61.283 5.970 1.00 17.50 228 ALA A CA 1
ATOM 1580 C C . ALA A 1 228 ? 39.938 -62.412 7.084 1.00 17.76 228 ALA A C 1
ATOM 1581 O O . ALA A 1 228 ? 40.391 -62.173 8.176 1.00 16.70 228 ALA A O 1
ATOM 1583 N N . GLU A 1 229 ? 39.408 -63.612 6.773 1.00 19.42 229 GLU A N 1
ATOM 1584 C CA . GLU A 1 229 ? 39.440 -64.797 7.634 1.00 20.17 229 GLU A CA 1
ATOM 1585 C C . GLU A 1 229 ? 40.883 -65.204 7.888 1.00 19.43 229 GLU A C 1
ATOM 1586 O O . GLU A 1 229 ? 41.254 -65.557 8.994 1.00 16.68 229 GLU A O 1
ATOM 1592 N N . ALA A 1 230 ? 41.741 -65.065 6.872 1.00 18.77 230 ALA A N 1
ATOM 1593 C CA . ALA A 1 230 ? 43.179 -65.352 7.100 1.00 17.86 230 ALA A CA 1
ATOM 1594 C C . ALA A 1 230 ? 43.825 -64.332 8.045 1.00 18.59 230 ALA A C 1
ATOM 1595 O O . ALA A 1 230 ? 44.585 -64.673 8.965 1.00 17.03 230 ALA A O 1
ATOM 1597 N N . ALA A 1 231 ? 43.501 -63.060 7.835 1.00 17.26 231 ALA A N 1
ATOM 1598 C CA . ALA A 1 231 ? 43.985 -62.048 8.729 1.00 18.34 231 ALA A CA 1
ATOM 1599 C C . ALA A 1 231 ? 43.384 -62.284 10.154 1.00 17.23 231 ALA A C 1
ATOM 1600 O O . ALA A 1 231 ? 44.050 -62.085 11.169 1.00 18.14 231 ALA A O 1
ATOM 1602 N N . LEU A 1 232 ? 42.117 -62.672 10.218 1.00 17.89 232 LEU A N 1
ATOM 1603 C CA . LEU A 1 232 ? 41.537 -62.955 11.557 1.00 17.75 232 LEU A CA 1
ATOM 1604 C C . LEU A 1 232 ? 42.317 -64.120 12.177 1.00 17.21 232 LEU A C 1
ATOM 1605 O O . LEU A 1 232 ? 42.759 -64.036 13.308 1.00 17.78 232 LEU A O 1
ATOM 1610 N N . TYR A 1 233 ? 42.557 -65.203 11.430 1.00 17.41 233 TYR A N 1
ATOM 1611 C CA . TYR A 1 233 ? 43.424 -66.274 11.977 1.00 17.53 233 TYR A CA 1
ATOM 1612 C C . TYR A 1 233 ? 44.690 -65.709 12.647 1.00 18.31 233 TYR A C 1
ATOM 1613 O O . TYR A 1 233 ? 44.985 -65.972 13.826 1.00 19.07 233 TYR A O 1
ATOM 1622 N N . LEU A 1 234 ? 45.452 -64.903 11.899 1.00 17.99 234 LEU A N 1
ATOM 1623 C CA . LEU A 1 234 ? 46.732 -64.438 12.386 1.00 16.99 234 LEU A CA 1
ATOM 1624 C C . LEU A 1 234 ? 46.661 -63.506 13.609 1.00 17.67 234 LEU A C 1
ATOM 1625 O O . LEU A 1 234 ? 47.624 -63.447 14.375 1.00 18.65 234 LEU A O 1
ATOM 1630 N N . ALA A 1 235 ? 45.543 -62.778 13.757 1.00 18.93 235 ALA A N 1
ATOM 1631 C CA . ALA A 1 235 ? 45.332 -61.934 14.929 1.00 19.38 235 ALA A CA 1
ATOM 1632 C C . ALA A 1 235 ? 44.786 -62.766 16.127 1.00 20.09 235 ALA A C 1
ATOM 1633 O O . ALA A 1 235 ? 44.807 -62.281 17.294 1.00 18.68 235 ALA A O 1
ATOM 1635 N N . SER A 1 236 ? 44.283 -63.965 15.819 1.00 18.79 236 SER A N 1
ATOM 1636 C CA . SER A 1 236 ? 43.582 -64.796 16.812 1.00 20.75 236 SER A CA 1
ATOM 1637 C C . SER A 1 236 ? 44.575 -65.513 17.747 1.00 22.49 236 SER A C 1
ATOM 1638 O O . SER A 1 236 ? 45.776 -65.728 17.420 1.00 21.26 236 SER A O 1
ATOM 1641 N N . ASP A 1 237 ? 44.067 -65.953 18.897 1.00 23.03 237 ASP A N 1
ATOM 1642 C CA . ASP A 1 237 ? 44.895 -66.747 19.802 1.00 23.82 237 ASP A CA 1
ATOM 1643 C C . ASP A 1 237 ? 45.260 -68.090 19.218 1.00 22.35 237 ASP A C 1
ATOM 1644 O O . ASP A 1 237 ? 46.191 -68.716 19.672 1.00 22.41 237 ASP A O 1
ATOM 1649 N N . GLY A 1 238 ? 44.500 -68.531 18.228 1.00 22.67 238 GLY A N 1
ATOM 1650 C CA . GLY A 1 238 ? 44.823 -69.721 17.415 1.00 22.85 238 GLY A CA 1
ATOM 1651 C C . GLY A 1 238 ? 46.149 -69.662 16.658 1.00 21.83 238 GLY A C 1
ATOM 1652 O O . GLY A 1 238 ? 46.665 -70.712 16.231 1.00 23.01 238 GLY A O 1
ATOM 1653 N N . ALA A 1 239 ? 46.701 -68.448 16.502 1.00 21.01 239 ALA A N 1
ATOM 1654 C CA . ALA A 1 239 ? 48.028 -68.201 15.876 1.00 19.40 239 ALA A CA 1
ATOM 1655 C C . ALA A 1 239 ? 49.113 -67.875 16.888 1.00 18.56 239 ALA A C 1
ATOM 1656 O O . ALA A 1 239 ? 50.095 -67.252 16.571 1.00 16.12 239 ALA A O 1
ATOM 1658 N N . SER A 1 240 ? 48.972 -68.344 18.152 1.00 20.11 240 SER A N 1
ATOM 1659 C CA . SER A 1 240 ? 49.927 -68.025 19.201 1.00 19.83 240 SER A CA 1
ATOM 1660 C C . SER A 1 240 ? 51.358 -68.506 18.969 1.00 19.93 240 SER A C 1
ATOM 1661 O O . SER A 1 240 ? 52.303 -67.982 19.557 1.00 21.53 240 SER A O 1
ATOM 1664 N N . PHE A 1 241 ? 51.561 -69.542 18.157 1.00 19.91 241 PHE A N 1
ATOM 1665 C CA . PHE A 1 241 ? 52.933 -69.913 17.867 1.00 18.73 241 PHE A CA 1
ATOM 1666 C C . PHE A 1 241 ? 53.331 -69.587 16.392 1.00 18.67 241 PHE A C 1
ATOM 1667 O O . PHE A 1 241 ? 54.207 -70.242 15.862 1.00 19.85 241 PHE A O 1
ATOM 1675 N N . VAL A 1 242 ? 52.672 -68.612 15.770 1.00 19.12 242 VAL A N 1
ATOM 1676 C CA . VAL A 1 242 ? 52.948 -68.245 14.354 1.00 18.26 242 VAL A CA 1
ATOM 1677 C C . VAL A 1 242 ? 53.571 -66.887 14.411 1.00 17.40 242 VAL A C 1
ATOM 1678 O O . VAL A 1 242 ? 52.923 -65.945 14.791 1.00 17.30 242 VAL A O 1
ATOM 1682 N N . THR A 1 243 ? 54.837 -66.793 14.078 1.00 16.27 243 THR A N 1
ATOM 1683 C CA . THR A 1 243 ? 55.487 -65.473 13.954 1.00 17.61 243 THR A CA 1
ATOM 1684 C C . THR A 1 243 ? 56.645 -65.556 12.970 1.00 17.62 243 THR A C 1
ATOM 1685 O O . THR A 1 243 ? 57.197 -66.624 12.739 1.00 16.12 243 THR A O 1
ATOM 1689 N N . GLY A 1 244 ? 56.965 -64.427 12.362 1.00 18.76 244 GLY A N 1
ATOM 1690 C CA . GLY A 1 244 ? 57.994 -64.428 11.364 1.00 19.94 244 GLY A CA 1
ATOM 1691 C C . GLY A 1 244 ? 57.579 -65.093 10.049 1.00 20.22 244 GLY A C 1
ATOM 1692 O O . GLY A 1 244 ? 58.408 -65.189 9.144 1.00 19.73 244 GLY A O 1
ATOM 1693 N N . ALA A 1 245 ? 56.317 -65.492 9.932 1.00 19.84 245 ALA A N 1
ATOM 1694 C CA . ALA A 1 245 ? 55.808 -66.194 8.752 1.00 18.52 245 ALA A CA 1
ATOM 1695 C C . ALA A 1 245 ? 55.288 -65.262 7.613 1.00 18.99 245 ALA A C 1
ATOM 1696 O O . ALA A 1 245 ? 54.781 -64.130 7.814 1.00 15.73 245 ALA A O 1
ATOM 1698 N N . ALA A 1 246 ? 55.414 -65.791 6.410 1.00 18.03 246 ALA A N 1
ATOM 1699 C CA . ALA A 1 246 ? 54.708 -65.182 5.283 1.00 19.18 246 ALA A CA 1
ATOM 1700 C C . ALA A 1 246 ? 53.658 -66.178 4.865 1.00 19.64 246 ALA A C 1
ATOM 1701 O O . ALA A 1 246 ? 53.949 -67.092 4.088 1.00 22.79 246 ALA A O 1
ATOM 1703 N N . LEU A 1 247 ? 52.436 -65.990 5.363 1.00 19.45 247 LEU A N 1
ATOM 1704 C CA . LEU A 1 247 ? 51.346 -66.890 5.114 1.00 19.40 247 LEU A CA 1
ATOM 1705 C C . LEU A 1 247 ? 50.715 -66.614 3.732 1.00 18.74 247 LEU A C 1
ATOM 1706 O O . LEU A 1 247 ? 50.114 -65.549 3.506 1.00 17.15 247 LEU A O 1
ATOM 1711 N N . LEU A 1 248 ? 50.824 -67.572 2.813 1.00 19.23 248 LEU A N 1
ATOM 1712 C CA . LEU A 1 248 ? 50.208 -67.397 1.492 1.00 18.56 248 LEU A CA 1
ATOM 1713 C C . LEU A 1 248 ? 48.731 -67.786 1.655 1.00 19.38 248 LEU A C 1
ATOM 1714 O O . LEU A 1 248 ? 48.426 -68.947 1.990 1.00 19.84 248 LEU A O 1
ATOM 1719 N N . ALA A 1 249 ? 47.837 -66.814 1.486 1.00 18.43 249 ALA A N 1
ATOM 1720 C CA . ALA A 1 249 ? 46.422 -67.091 1.272 1.00 17.51 249 ALA A CA 1
ATOM 1721 C C . ALA A 1 249 ? 46.143 -66.703 -0.181 1.00 17.72 249 ALA A C 1
ATOM 1722 O O . ALA A 1 249 ? 45.505 -65.687 -0.438 1.00 16.87 249 ALA A O 1
ATOM 1724 N N . ASP A 1 250 ? 46.647 -67.517 -1.109 1.00 15.30 250 ASP A N 1
ATOM 1725 C CA . ASP A 1 250 ? 46.722 -67.141 -2.505 1.00 15.92 250 ASP A CA 1
ATOM 1726 C C . ASP A 1 250 ? 46.073 -68.130 -3.480 1.00 15.39 250 ASP A C 1
ATOM 1727 O O . ASP A 1 250 ? 46.424 -68.111 -4.672 1.00 17.32 250 ASP A O 1
ATOM 1732 N N . GLY A 1 251 ? 45.209 -69.040 -2.990 1.00 15.34 251 GLY A N 1
ATOM 1733 C CA . GLY A 1 251 ? 44.525 -70.033 -3.852 1.00 15.60 251 GLY A CA 1
ATOM 1734 C C . GLY A 1 251 ? 45.452 -70.922 -4.644 1.00 16.33 251 GLY A C 1
ATOM 1735 O O . GLY A 1 251 ? 45.048 -71.443 -5.682 1.00 15.82 251 GLY A O 1
ATOM 1736 N N . GLY A 1 252 ? 46.715 -71.044 -4.224 1.00 16.45 252 GLY A N 1
ATOM 1737 C CA . GLY A 1 252 ? 47.693 -71.900 -4.910 1.00 17.29 252 GLY A CA 1
ATOM 1738 C C . GLY A 1 252 ? 48.432 -71.174 -6.038 1.00 18.37 252 GLY A C 1
ATOM 1739 O O . GLY A 1 252 ? 49.154 -71.807 -6.761 1.00 19.14 252 GLY A O 1
ATOM 1740 N N . ALA A 1 253 ? 48.234 -69.860 -6.150 1.00 17.40 253 ALA A N 1
ATOM 1741 C CA . ALA A 1 253 ? 48.891 -69.066 -7.197 1.00 19.00 253 ALA A CA 1
ATOM 1742 C C . ALA A 1 253 ? 50.386 -69.281 -7.215 1.00 19.18 253 ALA A C 1
ATOM 1743 O O . ALA A 1 253 ? 50.988 -69.378 -8.281 1.00 18.17 253 ALA A O 1
ATOM 1745 N N . SER A 1 254 ? 50.975 -69.374 -6.025 1.00 17.49 254 SER A N 1
ATOM 1746 C CA . SER A 1 254 ? 52.421 -69.469 -5.913 1.00 18.28 254 SER A CA 1
ATOM 1747 C C . SER A 1 254 ? 52.996 -70.689 -6.561 1.00 18.57 254 SER A C 1
ATOM 1748 O O . SER A 1 254 ? 54.130 -70.628 -6.988 1.00 18.56 254 SER A O 1
ATOM 1751 N N . VAL A 1 255 ? 52.228 -71.788 -6.564 1.00 16.91 255 VAL A N 1
ATOM 1752 C CA . VAL A 1 255 ? 52.678 -73.089 -7.028 1.00 19.55 255 VAL A CA 1
ATOM 1753 C C . VAL A 1 255 ? 52.124 -73.499 -8.404 1.00 19.52 255 VAL A C 1
ATOM 1754 O O . VAL A 1 255 ? 52.483 -74.559 -8.974 1.00 19.70 255 VAL A O 1
ATOM 1758 N N . THR A 1 256 ? 51.242 -72.639 -8.913 1.00 19.86 256 THR A N 1
ATOM 1759 C CA . THR A 1 256 ? 50.544 -72.852 -10.170 1.00 20.42 256 THR A CA 1
ATOM 1760 C C . THR A 1 256 ? 51.337 -72.186 -11.299 1.00 19.41 256 THR A C 1
ATOM 1761 O O . THR A 1 256 ? 51.799 -71.049 -11.176 1.00 20.36 256 THR A O 1
ATOM 1765 N N . LYS A 1 257 ? 51.579 -72.936 -12.362 1.00 19.11 257 LYS A N 1
ATOM 1766 C CA . LYS A 1 257 ? 52.169 -72.312 -13.550 1.00 20.65 257 LYS A CA 1
ATOM 1767 C C . LYS A 1 257 ? 51.272 -72.440 -14.796 1.00 22.04 257 LYS A C 1
ATOM 1768 O O . LYS A 1 257 ? 51.787 -72.053 -15.877 1.00 23.06 257 LYS A O 1
ATOM 1772 N N . SER B 1 4 ? 90.448 -74.374 -17.892 1.00 37.87 4 SER B N 1
ATOM 1773 C CA . SER B 1 4 ? 90.761 -75.276 -16.732 1.00 37.51 4 SER B CA 1
ATOM 1774 C C . SER B 1 4 ? 90.128 -74.834 -15.380 1.00 35.76 4 SER B C 1
ATOM 1775 O O . SER B 1 4 ? 90.785 -74.823 -14.309 1.00 34.79 4 SER B O 1
ATOM 1778 N N . ARG B 1 5 ? 88.838 -74.534 -15.416 1.00 34.41 5 ARG B N 1
ATOM 1779 C CA . ARG B 1 5 ? 88.112 -74.144 -14.187 1.00 34.76 5 ARG B CA 1
ATOM 1780 C C . ARG B 1 5 ? 87.928 -75.204 -13.154 1.00 33.78 5 ARG B C 1
ATOM 1781 O O . ARG B 1 5 ? 87.579 -74.901 -12.024 1.00 33.39 5 ARG B O 1
ATOM 1789 N N . LEU B 1 6 ? 88.150 -76.461 -13.531 1.00 33.08 6 LEU B N 1
ATOM 1790 C CA . LEU B 1 6 ? 88.191 -77.523 -12.518 1.00 32.26 6 LEU B CA 1
ATOM 1791 C C . LEU B 1 6 ? 89.538 -78.237 -12.424 1.00 32.86 6 LEU B C 1
ATOM 1792 O O . LEU B 1 6 ? 89.608 -79.409 -12.000 1.00 30.36 6 LEU B O 1
ATOM 1797 N N . GLU B 1 7 ? 90.611 -77.552 -12.825 1.00 33.47 7 GLU B N 1
ATOM 1798 C CA . GLU B 1 7 ? 91.897 -78.265 -12.946 1.00 34.86 7 GLU B CA 1
ATOM 1799 C C . GLU B 1 7 ? 92.239 -78.895 -11.629 1.00 34.13 7 GLU B C 1
ATOM 1800 O O . GLU B 1 7 ? 92.099 -78.239 -10.594 1.00 34.86 7 GLU B O 1
ATOM 1806 N N . GLY B 1 8 ? 92.695 -80.151 -11.663 1.00 32.59 8 GLY B N 1
ATOM 1807 C CA . GLY B 1 8 ? 93.135 -80.825 -10.437 1.00 32.46 8 GLY B CA 1
ATOM 1808 C C . GLY B 1 8 ? 92.017 -81.571 -9.702 1.00 32.28 8 GLY B C 1
ATOM 1809 O O . GLY B 1 8 ? 92.276 -82.351 -8.788 1.00 33.30 8 GLY B O 1
ATOM 1810 N N . LYS B 1 9 ? 90.774 -81.351 -10.095 1.00 31.33 9 LYS B N 1
ATOM 1811 C CA . LYS B 1 9 ? 89.692 -81.946 -9.329 1.00 31.58 9 LYS B CA 1
ATOM 1812 C C . LYS B 1 9 ? 89.407 -83.350 -9.846 1.00 29.85 9 LYS B C 1
ATOM 1813 O O . LYS B 1 9 ? 89.715 -83.663 -10.989 1.00 31.41 9 LYS B O 1
ATOM 1819 N N . ILE B 1 10 ? 88.852 -84.188 -8.987 1.00 28.69 10 ILE B N 1
ATOM 1820 C CA . ILE B 1 10 ? 88.397 -85.542 -9.356 1.00 27.08 10 ILE B CA 1
ATOM 1821 C C . ILE B 1 10 ? 86.882 -85.560 -9.049 1.00 25.19 10 ILE B C 1
ATOM 1822 O O . ILE B 1 10 ? 86.479 -85.334 -7.891 1.00 24.04 10 ILE B O 1
ATOM 1827 N N . ALA B 1 11 ? 86.069 -85.843 -10.060 1.00 24.52 11 ALA B N 1
ATOM 1828 C CA . ALA B 1 11 ? 84.588 -85.741 -9.933 1.00 25.16 11 ALA B CA 1
ATOM 1829 C C . ALA B 1 11 ? 83.870 -87.058 -10.266 1.00 25.80 11 ALA B C 1
ATOM 1830 O O . ALA B 1 11 ? 84.199 -87.684 -11.271 1.00 26.20 11 ALA B O 1
ATOM 1832 N N . ILE B 1 12 ? 82.889 -87.438 -9.446 1.00 24.39 12 ILE B N 1
ATOM 1833 C CA . ILE B 1 12 ? 81.831 -88.377 -9.850 1.00 22.96 12 ILE B CA 1
ATOM 1834 C C . ILE B 1 12 ? 80.680 -87.627 -10.511 1.00 23.25 12 ILE B C 1
ATOM 1835 O O . ILE B 1 12 ? 80.201 -86.585 -9.964 1.00 22.47 12 ILE B O 1
ATOM 1840 N N . VAL B 1 13 ? 80.208 -88.133 -11.651 1.00 19.73 13 VAL B N 1
ATOM 1841 C CA . VAL B 1 13 ? 78.977 -87.657 -12.261 1.00 21.14 13 VAL B CA 1
ATOM 1842 C C . VAL B 1 13 ? 78.024 -88.845 -12.414 1.00 22.66 13 VAL B C 1
ATOM 1843 O O . VAL B 1 13 ? 78.389 -89.869 -13.085 1.00 23.10 13 VAL B O 1
ATOM 1847 N N . THR B 1 14 ? 76.834 -88.758 -11.798 1.00 21.11 14 THR B N 1
ATOM 1848 C CA . THR B 1 14 ? 75.847 -89.825 -11.963 1.00 20.76 14 THR B CA 1
ATOM 1849 C C . THR B 1 14 ? 74.781 -89.344 -12.896 1.00 21.98 14 THR B C 1
ATOM 1850 O O . THR B 1 14 ? 74.647 -88.123 -13.118 1.00 22.72 14 THR B O 1
ATOM 1854 N N . GLY B 1 15 ? 74.010 -90.282 -13.467 1.00 22.44 15 GLY B N 1
ATOM 1855 C CA . GLY B 1 15 ? 73.068 -89.977 -14.541 1.00 22.53 15 GLY B CA 1
ATOM 1856 C C . GLY B 1 15 ? 73.799 -89.428 -15.752 1.00 24.00 15 GLY B C 1
ATOM 1857 O O . GLY B 1 15 ? 73.332 -88.484 -16.367 1.00 21.85 15 GLY B O 1
ATOM 1858 N N . ALA B 1 16 ? 74.931 -90.041 -16.104 1.00 25.78 16 ALA B N 1
ATOM 1859 C CA . ALA B 1 16 ? 75.825 -89.513 -17.148 1.00 28.69 16 ALA B CA 1
ATOM 1860 C C . ALA B 1 16 ? 75.496 -89.822 -18.613 1.00 31.06 16 ALA B C 1
ATOM 1861 O O . ALA B 1 16 ? 76.047 -89.192 -19.540 1.00 32.32 16 ALA B O 1
ATOM 1863 N N . SER B 1 17 ? 74.573 -90.747 -18.822 1.00 31.95 17 SER B N 1
ATOM 1864 C CA . SER B 1 17 ? 74.342 -91.342 -20.132 1.00 32.50 17 SER B CA 1
ATOM 1865 C C . SER B 1 17 ? 73.555 -90.479 -21.108 1.00 33.23 17 SER B C 1
ATOM 1866 O O . SER B 1 17 ? 73.586 -90.734 -22.322 1.00 32.53 17 SER B O 1
ATOM 1869 N N . SER B 1 18 ? 72.849 -89.460 -20.601 1.00 32.46 18 SER B N 1
ATOM 1870 C CA . SER B 1 18 ? 72.340 -88.428 -21.505 1.00 32.88 18 SER B CA 1
ATOM 1871 C C . SER B 1 18 ? 72.129 -87.026 -20.846 1.00 30.42 18 SER B C 1
ATOM 1872 O O . SER B 1 18 ? 72.528 -86.834 -19.725 1.00 27.59 18 SER B O 1
ATOM 1875 N N . GLY B 1 19 ? 71.460 -86.144 -21.595 1.00 28.74 19 GLY B N 1
ATOM 1876 C CA . GLY B 1 19 ? 71.243 -84.721 -21.329 1.00 26.25 19 GLY B CA 1
ATOM 1877 C C . GLY B 1 19 ? 72.258 -83.999 -20.431 1.00 23.95 19 GLY B C 1
ATOM 1878 O O . GLY B 1 19 ? 73.433 -83.787 -20.810 1.00 21.66 19 GLY B O 1
ATOM 1879 N N . ILE B 1 20 ? 71.773 -83.596 -19.243 1.00 21.95 20 ILE B N 1
ATOM 1880 C CA . ILE B 1 20 ? 72.582 -82.776 -18.292 1.00 22.11 20 ILE B CA 1
ATOM 1881 C C . ILE B 1 20 ? 73.797 -83.494 -17.802 1.00 22.59 20 ILE B C 1
ATOM 1882 O O . ILE B 1 20 ? 74.900 -82.944 -17.824 1.00 22.30 20 ILE B O 1
ATOM 1887 N N . GLY B 1 21 ? 73.616 -84.731 -17.304 1.00 24.11 21 GLY B N 1
ATOM 1888 C CA . GLY B 1 21 ? 74.752 -85.503 -16.772 1.00 23.16 21 GLY B CA 1
ATOM 1889 C C . GLY B 1 21 ? 75.841 -85.646 -17.830 1.00 24.40 21 GLY B C 1
ATOM 1890 O O . GLY B 1 21 ? 77.025 -85.429 -17.553 1.00 24.98 21 GLY B O 1
ATOM 1891 N N . ARG B 1 22 ? 75.441 -85.994 -19.046 1.00 24.36 22 ARG B N 1
ATOM 1892 C CA . ARG B 1 22 ? 76.394 -86.172 -20.137 1.00 25.03 22 ARG B CA 1
ATOM 1893 C C . ARG B 1 22 ? 77.128 -84.892 -20.461 1.00 24.20 22 ARG B C 1
ATOM 1894 O O . ARG B 1 22 ? 78.356 -84.906 -20.653 1.00 24.39 22 ARG B O 1
ATOM 1902 N N . ALA B 1 23 ? 76.391 -83.781 -20.569 1.00 25.49 23 ALA B N 1
ATOM 1903 C CA . ALA B 1 23 ? 77.022 -82.477 -20.839 1.00 23.50 23 ALA B CA 1
ATOM 1904 C C . ALA B 1 23 ? 77.948 -82.083 -19.685 1.00 23.66 23 ALA B C 1
ATOM 1905 O O . ALA B 1 23 ? 79.058 -81.584 -19.920 1.00 23.35 23 ALA B O 1
ATOM 1907 N N . ALA B 1 24 ? 77.569 -82.420 -18.451 1.00 21.79 24 ALA B N 1
ATOM 1908 C CA . ALA B 1 24 ? 78.448 -82.153 -17.332 1.00 22.29 24 ALA B CA 1
ATOM 1909 C C . ALA B 1 24 ? 79.711 -82.997 -17.257 1.00 22.19 24 ALA B C 1
ATOM 1910 O O . ALA B 1 24 ? 80.795 -82.508 -16.929 1.00 22.30 24 ALA B O 1
ATOM 1912 N N . ALA B 1 25 ? 79.585 -84.289 -17.489 1.00 20.78 25 ALA B N 1
ATOM 1913 C CA . ALA B 1 25 ? 80.793 -85.075 -17.520 1.00 20.65 25 ALA B CA 1
ATOM 1914 C C . ALA B 1 25 ? 81.773 -84.553 -18.588 1.00 21.07 25 ALA B C 1
ATOM 1915 O O . ALA B 1 25 ? 82.956 -84.484 -18.311 1.00 21.85 25 ALA B O 1
ATOM 1917 N N . LEU B 1 26 ? 81.270 -84.246 -19.771 1.00 21.52 26 LEU B N 1
ATOM 1918 C CA . LEU B 1 26 ? 82.069 -83.709 -20.896 1.00 24.79 26 LEU B CA 1
ATOM 1919 C C . LEU B 1 26 ? 82.704 -82.372 -20.559 1.00 25.11 26 LEU B C 1
ATOM 1920 O O . LEU B 1 26 ? 83.900 -82.173 -20.809 1.00 25.82 26 LEU B O 1
ATOM 1925 N N . LEU B 1 27 ? 81.913 -81.466 -19.956 1.00 23.62 27 LEU B N 1
ATOM 1926 C CA . LEU B 1 27 ? 82.415 -80.132 -19.586 1.00 23.69 27 LEU B CA 1
ATOM 1927 C C . LEU B 1 27 ? 83.483 -80.164 -18.495 1.00 23.49 27 LEU B C 1
ATOM 1928 O O . LEU B 1 27 ? 84.552 -79.505 -18.632 1.00 22.66 27 LEU B O 1
ATOM 1933 N N . PHE B 1 28 ? 83.213 -80.909 -17.404 1.00 23.76 28 PHE B N 1
ATOM 1934 C CA . PHE B 1 28 ? 84.139 -81.066 -16.314 1.00 23.14 28 PHE B CA 1
ATOM 1935 C C . PHE B 1 28 ? 85.457 -81.634 -16.837 1.00 25.13 28 PHE B C 1
ATOM 1936 O O . PHE B 1 28 ? 86.533 -81.200 -16.409 1.00 23.98 28 PHE B O 1
ATOM 1944 N N . ALA B 1 29 ? 85.374 -82.653 -17.707 1.00 23.66 29 ALA B N 1
ATOM 1945 C CA . ALA B 1 29 ? 86.624 -83.221 -18.246 1.00 25.22 29 ALA B CA 1
ATOM 1946 C C . ALA B 1 29 ? 87.384 -82.197 -19.087 1.00 25.19 29 ALA B C 1
ATOM 1947 O O . ALA B 1 29 ? 88.594 -82.042 -18.904 1.00 25.60 29 ALA B O 1
ATOM 1949 N N . ARG B 1 30 ? 86.683 -81.501 -19.984 1.00 28.09 30 ARG B N 1
ATOM 1950 C CA . ARG B 1 30 ? 87.304 -80.397 -20.761 1.00 30.48 30 ARG B CA 1
ATOM 1951 C C . ARG B 1 30 ? 88.025 -79.391 -19.836 1.00 31.68 30 ARG B C 1
ATOM 1952 O O . ARG B 1 30 ? 89.057 -78.850 -20.215 1.00 32.54 30 ARG B O 1
ATOM 1960 N N . GLU B 1 31 ? 87.516 -79.198 -18.610 1.00 31.25 31 GLU B N 1
ATOM 1961 C CA . GLU B 1 31 ? 87.960 -78.095 -17.737 1.00 30.64 31 GLU B CA 1
ATOM 1962 C C . GLU B 1 31 ? 88.963 -78.587 -16.720 1.00 30.84 31 GLU B C 1
ATOM 1963 O O . GLU B 1 31 ? 89.249 -77.909 -15.714 1.00 30.61 31 GLU B O 1
ATOM 1969 N N . GLY B 1 32 ? 89.518 -79.777 -16.997 1.00 30.85 32 GLY B N 1
ATOM 1970 C CA . GLY B 1 32 ? 90.597 -80.340 -16.195 1.00 29.20 32 GLY B CA 1
ATOM 1971 C C . GLY B 1 32 ? 90.287 -81.291 -15.064 1.00 29.40 32 GLY B C 1
ATOM 1972 O O . GLY B 1 32 ? 91.197 -81.714 -14.357 1.00 29.75 32 GLY B O 1
ATOM 1973 N N . ALA B 1 33 ? 89.015 -81.623 -14.832 1.00 28.12 33 ALA B N 1
ATOM 1974 C CA . ALA B 1 33 ? 88.724 -82.646 -13.839 1.00 28.04 33 ALA B CA 1
ATOM 1975 C C . ALA B 1 33 ? 88.859 -84.058 -14.460 1.00 27.70 33 ALA B C 1
ATOM 1976 O O . ALA B 1 33 ? 88.569 -84.281 -15.641 1.00 26.24 33 ALA B O 1
ATOM 1978 N N . LYS B 1 34 ? 89.300 -84.967 -13.620 1.00 27.95 34 LYS B N 1
ATOM 1979 C CA . LYS B 1 34 ? 89.249 -86.419 -13.850 1.00 29.04 34 LYS B CA 1
ATOM 1980 C C . LYS B 1 34 ? 87.845 -86.857 -13.387 1.00 29.34 34 LYS B C 1
ATOM 1981 O O . LYS B 1 34 ? 87.445 -86.535 -12.256 1.00 28.19 34 LYS B O 1
ATOM 1987 N N . VAL B 1 35 ? 87.100 -87.545 -14.270 1.00 28.89 35 VAL B N 1
ATOM 1988 C CA . VAL B 1 35 ? 85.645 -87.788 -14.075 1.00 29.00 35 VAL B CA 1
ATOM 1989 C C . VAL B 1 35 ? 85.341 -89.281 -13.919 1.00 29.05 35 VAL B C 1
ATOM 1990 O O . VAL B 1 35 ? 85.787 -90.092 -14.742 1.00 29.61 35 VAL B O 1
ATOM 1994 N N . VAL B 1 36 ? 84.606 -89.660 -12.876 1.00 28.72 36 VAL B N 1
ATOM 1995 C CA . VAL B 1 36 ? 84.076 -91.024 -12.810 1.00 27.89 36 VAL B CA 1
ATOM 1996 C C . VAL B 1 36 ? 82.606 -90.931 -13.192 1.00 28.11 36 VAL B C 1
ATOM 1997 O O . VAL B 1 36 ? 81.849 -90.165 -12.584 1.00 24.53 36 VAL B O 1
ATOM 2001 N N . VAL B 1 37 ? 82.208 -91.681 -14.221 1.00 27.03 37 VAL B N 1
ATOM 2002 C CA . VAL B 1 37 ? 80.844 -91.584 -14.742 1.00 25.80 37 VAL B CA 1
ATOM 2003 C C . VAL B 1 37 ? 80.041 -92.861 -14.483 1.00 26.09 37 VAL B C 1
ATOM 2004 O O . VAL B 1 37 ? 80.611 -93.960 -14.425 1.00 25.96 37 VAL B O 1
ATOM 2008 N N . THR B 1 38 ? 78.731 -92.698 -14.287 1.00 24.51 38 THR B N 1
ATOM 2009 C CA . THR B 1 38 ? 77.823 -93.833 -14.103 1.00 24.55 38 THR B CA 1
ATOM 2010 C C . THR B 1 38 ? 76.434 -93.588 -14.698 1.00 24.79 38 THR B C 1
ATOM 2011 O O . THR B 1 38 ? 76.001 -92.438 -14.863 1.00 24.47 38 THR B O 1
ATOM 2015 N N . ALA B 1 39 ? 75.763 -94.689 -15.081 1.00 23.78 39 ALA B N 1
ATOM 2016 C CA . ALA B 1 39 ? 74.417 -94.673 -15.597 1.00 23.31 39 ALA B CA 1
ATOM 2017 C C . ALA B 1 39 ? 74.026 -96.164 -15.736 1.00 24.56 39 ALA B C 1
ATOM 2018 O O . ALA B 1 39 ? 74.850 -97.056 -15.429 1.00 23.45 39 ALA B O 1
ATOM 2020 N N . ARG B 1 40 ? 72.804 -96.453 -16.141 1.00 24.49 40 ARG B N 1
ATOM 2021 C CA . ARG B 1 40 ? 72.447 -97.864 -16.363 1.00 26.88 40 ARG B CA 1
ATOM 2022 C C . ARG B 1 40 ? 72.910 -98.377 -17.712 1.00 26.53 40 ARG B C 1
ATOM 2023 O O . ARG B 1 40 ? 73.275 -99.546 -17.830 1.00 27.01 40 ARG B O 1
ATOM 2031 N N . ASN B 1 41 ? 72.907 -97.481 -18.695 1.00 27.26 41 ASN B N 1
ATOM 2032 C CA . ASN B 1 41 ? 73.209 -97.801 -20.084 1.00 27.50 41 ASN B CA 1
ATOM 2033 C C . ASN B 1 41 ? 74.688 -97.772 -20.448 1.00 25.56 41 ASN B C 1
ATOM 2034 O O . ASN B 1 41 ? 75.210 -96.790 -20.946 1.00 21.65 41 ASN B O 1
ATOM 2039 N N . GLY B 1 42 ? 75.336 -98.910 -20.235 1.00 25.02 42 GLY B N 1
ATOM 2040 C CA . GLY B 1 42 ? 76.703 -99.093 -20.657 1.00 26.01 42 GLY B CA 1
ATOM 2041 C C . GLY B 1 42 ? 77.047 -98.665 -22.080 1.00 27.07 42 GLY B C 1
ATOM 2042 O O . GLY B 1 42 ? 78.138 -98.178 -22.333 1.00 28.07 42 GLY B O 1
ATOM 2043 N N . ASN B 1 43 ? 76.148 -98.870 -23.027 1.00 27.93 43 ASN B N 1
ATOM 2044 C CA . ASN B 1 43 ? 76.440 -98.449 -24.392 1.00 29.08 43 ASN B CA 1
ATOM 2045 C C . ASN B 1 43 ? 76.584 -96.922 -24.507 1.00 29.28 43 ASN B C 1
ATOM 2046 O O . ASN B 1 43 ? 77.457 -96.434 -25.196 1.00 28.04 43 ASN B O 1
ATOM 2051 N N . ALA B 1 44 ? 75.678 -96.188 -23.859 1.00 29.27 44 ALA B N 1
ATOM 2052 C CA . ALA B 1 44 ? 75.812 -94.710 -23.786 1.00 29.32 44 ALA B CA 1
ATOM 2053 C C . ALA B 1 44 ? 77.051 -94.293 -23.041 1.00 28.31 44 ALA B C 1
ATOM 2054 O O . ALA B 1 44 ? 77.758 -93.376 -23.483 1.00 29.83 44 ALA B O 1
ATOM 2056 N N . LEU B 1 45 ? 77.353 -94.943 -21.925 1.00 27.85 45 LEU B N 1
ATOM 2057 C CA . LEU B 1 45 ? 78.578 -94.591 -21.217 1.00 27.68 45 LEU B CA 1
ATOM 2058 C C . LEU B 1 45 ? 79.840 -94.707 -22.107 1.00 29.18 45 LEU B C 1
ATOM 2059 O O . LEU B 1 45 ? 80.762 -93.881 -22.040 1.00 26.58 45 LEU B O 1
ATOM 2064 N N . ALA B 1 46 ? 79.864 -95.743 -22.948 1.00 29.23 46 ALA B N 1
ATOM 2065 C CA . ALA B 1 46 ? 81.016 -95.984 -23.824 1.00 29.39 46 ALA B CA 1
ATOM 2066 C C . ALA B 1 46 ? 81.165 -94.882 -24.892 1.00 29.41 46 ALA B C 1
ATOM 2067 O O . ALA B 1 46 ? 82.278 -94.535 -25.259 1.00 29.59 46 ALA B O 1
ATOM 2069 N N . GLU B 1 47 ? 80.050 -94.378 -25.416 1.00 29.57 47 GLU B N 1
ATOM 2070 C CA . GLU B 1 47 ? 80.085 -93.280 -26.364 1.00 30.77 47 GLU B CA 1
ATOM 2071 C C . GLU B 1 47 ? 80.579 -92.004 -25.641 1.00 31.48 47 GLU B C 1
ATOM 2072 O O . GLU B 1 47 ? 81.404 -91.233 -26.176 1.00 29.63 47 GLU B O 1
ATOM 2078 N N . LEU B 1 48 ? 80.087 -91.836 -24.411 1.00 30.87 48 LEU B N 1
ATOM 2079 C CA . LEU B 1 48 ? 80.527 -90.736 -23.549 1.00 32.65 48 LEU B CA 1
ATOM 2080 C C . LEU B 1 48 ? 82.022 -90.805 -23.181 1.00 32.97 48 LEU B C 1
ATOM 2081 O O . LEU B 1 48 ? 82.733 -89.831 -23.431 1.00 33.45 48 LEU B O 1
ATOM 2086 N N . THR B 1 49 ? 82.504 -91.913 -22.612 1.00 33.56 49 THR B N 1
ATOM 2087 C CA . THR B 1 49 ? 83.921 -91.996 -22.269 1.00 34.67 49 THR B CA 1
ATOM 2088 C C . THR B 1 49 ? 84.858 -91.909 -23.487 1.00 36.52 49 THR B C 1
ATOM 2089 O O . THR B 1 49 ? 86.035 -91.508 -23.344 1.00 36.05 49 THR B O 1
ATOM 2093 N N . ASP B 1 50 ? 84.329 -92.273 -24.667 1.00 36.81 50 ASP B N 1
ATOM 2094 C CA . ASP B 1 50 ? 85.067 -92.227 -25.908 1.00 38.42 50 ASP B CA 1
ATOM 2095 C C . ASP B 1 50 ? 85.286 -90.771 -26.218 1.00 38.76 50 ASP B C 1
ATOM 2096 O O . ASP B 1 50 ? 86.397 -90.379 -26.552 1.00 37.82 50 ASP B O 1
ATOM 2101 N N . GLU B 1 51 ? 84.201 -89.992 -26.122 1.00 38.39 51 GLU B N 1
ATOM 2102 C CA . GLU B 1 51 ? 84.219 -88.619 -26.533 1.00 38.91 51 GLU B CA 1
ATOM 2103 C C . GLU B 1 51 ? 85.111 -87.833 -25.623 1.00 38.69 51 GLU B C 1
ATOM 2104 O O . GLU B 1 51 ? 85.749 -86.888 -26.081 1.00 39.75 51 GLU B O 1
ATOM 2110 N N . ILE B 1 52 ? 85.191 -88.247 -24.360 1.00 37.72 52 ILE B N 1
ATOM 2111 C CA . ILE B 1 52 ? 86.056 -87.565 -23.400 1.00 37.82 52 ILE B CA 1
ATOM 2112 C C . ILE B 1 52 ? 87.514 -87.821 -23.770 1.00 39.20 52 ILE B C 1
ATOM 2113 O O . ILE B 1 52 ? 88.314 -86.874 -23.820 1.00 38.80 52 ILE B O 1
ATOM 2118 N N . ALA B 1 53 ? 87.862 -89.095 -24.006 1.00 40.25 53 ALA B N 1
ATOM 2119 C CA . ALA B 1 53 ? 89.203 -89.449 -24.494 1.00 41.58 53 ALA B CA 1
ATOM 2120 C C . ALA B 1 53 ? 89.347 -88.835 -25.875 1.00 42.51 53 ALA B C 1
ATOM 2121 O O . ALA B 1 53 ? 88.392 -88.778 -26.650 1.00 42.65 53 ALA B O 1
ATOM 2123 N N . GLY B 1 54 ? 90.515 -88.320 -26.202 1.00 43.94 54 GLY B N 1
ATOM 2124 C CA . GLY B 1 54 ? 90.630 -87.753 -27.550 1.00 45.54 54 GLY B CA 1
ATOM 2125 C C . GLY B 1 54 ? 90.044 -86.353 -27.644 1.00 46.37 54 GLY B C 1
ATOM 2126 O O . GLY B 1 54 ? 90.085 -85.716 -28.718 1.00 47.33 54 GLY B O 1
ATOM 2127 N N . GLY B 1 55 ? 89.442 -85.900 -26.536 1.00 46.06 55 GLY B N 1
ATOM 2128 C CA . GLY B 1 55 ? 89.379 -84.476 -26.216 1.00 45.78 55 GLY B CA 1
ATOM 2129 C C . GLY B 1 55 ? 90.573 -84.176 -25.311 1.00 45.33 55 GLY B C 1
ATOM 2130 O O . GLY B 1 55 ? 90.828 -83.028 -24.944 1.00 46.61 55 GLY B O 1
ATOM 2131 N N . GLY B 1 56 ? 91.295 -85.225 -24.933 1.00 44.28 56 GLY B N 1
ATOM 2132 C CA . GLY B 1 56 ? 92.420 -85.119 -24.034 1.00 43.29 56 GLY B CA 1
ATOM 2133 C C . GLY B 1 56 ? 92.103 -85.355 -22.566 1.00 42.46 56 GLY B C 1
ATOM 2134 O O . GLY B 1 56 ? 93.017 -85.369 -21.733 1.00 41.95 56 GLY B O 1
ATOM 2135 N N . GLY B 1 57 ? 90.822 -85.551 -22.234 1.00 41.75 57 GLY B N 1
ATOM 2136 C CA . GLY B 1 57 ? 90.438 -85.839 -20.838 1.00 41.35 57 GLY B CA 1
ATOM 2137 C C . GLY B 1 57 ? 90.508 -87.307 -20.441 1.00 41.35 57 GLY B C 1
ATOM 2138 O O . GLY B 1 57 ? 90.550 -88.188 -21.319 1.00 42.04 57 GLY B O 1
ATOM 2139 N N . GLU B 1 58 ? 90.562 -87.561 -19.130 1.00 39.96 58 GLU B N 1
ATOM 2140 C CA . GLU B 1 58 ? 90.505 -88.896 -18.555 1.00 38.78 58 GLU B CA 1
ATOM 2141 C C . GLU B 1 58 ? 89.151 -89.101 -17.877 1.00 38.18 58 GLU B C 1
ATOM 2142 O O . GLU B 1 58 ? 88.701 -88.239 -17.072 1.00 37.66 58 GLU B O 1
ATOM 2148 N N . ALA B 1 59 ? 88.507 -90.229 -18.185 1.00 36.14 59 ALA B N 1
ATOM 2149 C CA . ALA B 1 59 ? 87.248 -90.624 -17.538 1.00 34.12 59 ALA B CA 1
ATOM 2150 C C . ALA B 1 59 ? 87.273 -92.124 -17.266 1.00 34.12 59 ALA B C 1
ATOM 2151 O O . ALA B 1 59 ? 87.874 -92.868 -18.073 1.00 33.40 59 ALA B O 1
ATOM 2153 N N . ALA B 1 60 ? 86.692 -92.558 -16.133 1.00 32.71 60 ALA B N 1
ATOM 2154 C CA . ALA B 1 60 ? 86.397 -93.980 -15.830 1.00 31.72 60 ALA B CA 1
ATOM 2155 C C . ALA B 1 60 ? 84.884 -94.156 -15.690 1.00 31.86 60 ALA B C 1
ATOM 2156 O O . ALA B 1 60 ? 84.186 -93.240 -15.227 1.00 29.94 60 ALA B O 1
ATOM 2158 N N . ALA B 1 61 ? 84.378 -95.339 -16.061 1.00 30.28 61 ALA B N 1
ATOM 2159 C CA . ALA B 1 61 ? 82.937 -95.605 -15.969 1.00 29.75 61 ALA B CA 1
ATOM 2160 C C . ALA B 1 61 ? 82.611 -96.863 -15.194 1.00 29.18 61 ALA B C 1
ATOM 2161 O O . ALA B 1 61 ? 83.448 -97.769 -15.011 1.00 30.00 61 ALA B O 1
ATOM 2163 N N . LEU B 1 62 ? 81.401 -96.898 -14.672 1.00 28.57 62 LEU B N 1
ATOM 2164 C CA . LEU B 1 62 ? 80.864 -98.080 -14.002 1.00 27.35 62 LEU B CA 1
ATOM 2165 C C . LEU B 1 62 ? 79.367 -98.050 -14.258 1.00 27.34 62 LEU B C 1
ATOM 2166 O O . LEU B 1 62 ? 78.681 -97.023 -13.964 1.00 24.87 62 LEU B O 1
ATOM 2171 N N . ALA B 1 63 ? 78.859 -99.109 -14.902 1.00 24.86 63 ALA B N 1
ATOM 2172 C CA . ALA B 1 63 ? 77.451 -99.194 -15.199 1.00 25.12 63 ALA B CA 1
ATOM 2173 C C . ALA B 1 63 ? 76.716 -99.845 -14.055 1.00 25.81 63 ALA B C 1
ATOM 2174 O O . ALA B 1 63 ? 77.191 -100.810 -13.472 1.00 24.61 63 ALA B O 1
ATOM 2176 N N . GLY B 1 64 ? 75.543 -99.316 -13.694 1.00 26.74 64 GLY B N 1
ATOM 2177 C CA . GLY B 1 64 ? 74.823 -99.886 -12.524 1.00 25.76 64 GLY B CA 1
ATOM 2178 C C . GLY B 1 64 ? 73.531 -99.144 -12.222 1.00 25.40 64 GLY B C 1
ATOM 2179 O O . GLY B 1 64 ? 73.212 -98.146 -12.851 1.00 25.83 64 GLY B O 1
ATOM 2180 N N . ASP B 1 65 ? 72.773 -99.653 -11.267 1.00 25.97 65 ASP B N 1
ATOM 2181 C CA . ASP B 1 65 ? 71.534 -99.003 -10.909 1.00 26.12 65 ASP B CA 1
ATOM 2182 C C . ASP B 1 65 ? 71.886 -98.091 -9.741 1.00 25.24 65 ASP B C 1
ATOM 2183 O O . ASP B 1 65 ? 72.475 -98.530 -8.735 1.00 24.59 65 ASP B O 1
ATOM 2188 N N . VAL B 1 66 ? 71.524 -96.828 -9.887 1.00 24.72 66 VAL B N 1
ATOM 2189 C CA . VAL B 1 66 ? 71.948 -95.781 -8.938 1.00 24.68 66 VAL B CA 1
ATOM 2190 C C . VAL B 1 66 ? 71.168 -95.917 -7.580 1.00 24.02 66 VAL B C 1
ATOM 2191 O O . VAL B 1 66 ? 71.532 -95.342 -6.547 1.00 25.02 66 VAL B O 1
ATOM 2195 N N . GLY B 1 67 ? 70.112 -96.728 -7.575 1.00 23.74 67 GLY B N 1
ATOM 2196 C CA . GLY B 1 67 ? 69.482 -97.200 -6.328 1.00 24.25 67 GLY B CA 1
ATOM 2197 C C . GLY B 1 67 ? 70.271 -98.248 -5.526 1.00 26.08 67 GLY B C 1
ATOM 2198 O O . GLY B 1 67 ? 69.941 -98.530 -4.374 1.00 26.78 67 GLY B O 1
ATOM 2199 N N . ASP B 1 68 ? 71.328 -98.831 -6.089 1.00 26.88 68 ASP B N 1
ATOM 2200 C CA . ASP B 1 68 ? 72.078 -99.888 -5.347 1.00 28.42 68 ASP B CA 1
ATOM 2201 C C . ASP B 1 68 ? 73.200 -99.360 -4.483 1.00 26.67 68 ASP B C 1
ATOM 2202 O O . ASP B 1 68 ? 74.038 -98.595 -4.946 1.00 26.97 68 ASP B O 1
ATOM 2207 N N . GLU B 1 69 ? 73.207 -99.798 -3.237 1.00 26.08 69 GLU B N 1
ATOM 2208 C CA . GLU B 1 69 ? 74.233 -99.413 -2.334 1.00 26.28 69 GLU B CA 1
ATOM 2209 C C . GLU B 1 69 ? 75.596 -99.844 -2.844 1.00 26.71 69 GLU B C 1
ATOM 2210 O O . GLU B 1 69 ? 76.556 -99.097 -2.713 1.00 25.44 69 GLU B O 1
ATOM 2216 N N . ALA B 1 70 ? 75.697 -101.063 -3.404 1.00 24.87 70 ALA B N 1
ATOM 2217 C CA . ALA B 1 70 ? 77.010 -101.516 -3.839 1.00 26.00 70 ALA B CA 1
ATOM 2218 C C . ALA B 1 70 ? 77.582 -100.696 -5.004 1.00 24.54 70 ALA B C 1
ATOM 2219 O O . ALA B 1 70 ? 78.792 -100.551 -5.127 1.00 24.67 70 ALA B O 1
ATOM 2221 N N . LEU B 1 71 ? 76.737 -100.200 -5.910 1.00 26.40 71 LEU B N 1
ATOM 2222 C CA . LEU B 1 71 ? 77.275 -99.289 -6.934 1.00 26.37 71 LEU B CA 1
ATOM 2223 C C . LEU B 1 71 ? 77.945 -98.073 -6.279 1.00 26.35 71 LEU B C 1
ATOM 2224 O O . LEU B 1 71 ? 79.121 -97.753 -6.572 1.00 26.12 71 LEU B O 1
ATOM 2229 N N . HIS B 1 72 ? 77.246 -97.440 -5.332 1.00 26.20 72 HIS B N 1
ATOM 2230 C CA . HIS B 1 72 ? 77.811 -96.203 -4.763 1.00 25.12 72 HIS B CA 1
ATOM 2231 C C . HIS B 1 72 ? 79.194 -96.443 -4.116 1.00 25.24 72 HIS B C 1
ATOM 2232 O O . HIS B 1 72 ? 80.158 -95.702 -4.371 1.00 25.31 72 HIS B O 1
ATOM 2239 N N . GLU B 1 73 ? 79.297 -97.524 -3.352 1.00 25.35 73 GLU B N 1
ATOM 2240 C CA . GLU B 1 73 ? 80.561 -97.907 -2.777 1.00 27.15 73 GLU B CA 1
ATOM 2241 C C . GLU B 1 73 ? 81.624 -98.160 -3.830 1.00 26.85 73 GLU B C 1
ATOM 2242 O O . GLU B 1 73 ? 82.754 -97.741 -3.666 1.00 27.17 73 GLU B O 1
ATOM 2248 N N . ALA B 1 74 ? 81.246 -98.861 -4.894 1.00 28.15 74 ALA B N 1
ATOM 2249 C CA . ALA B 1 74 ? 82.204 -99.246 -5.913 1.00 28.33 74 ALA B CA 1
ATOM 2250 C C . ALA B 1 74 ? 82.632 -98.016 -6.628 1.00 27.66 74 ALA B C 1
ATOM 2251 O O . ALA B 1 74 ? 83.833 -97.808 -6.821 1.00 27.98 74 ALA B O 1
ATOM 2253 N N . LEU B 1 75 ? 81.664 -97.176 -7.001 1.00 26.49 75 LEU B N 1
ATOM 2254 C CA . LEU B 1 75 ? 81.972 -95.905 -7.671 1.00 27.88 75 LEU B CA 1
ATOM 2255 C C . LEU B 1 75 ? 83.050 -95.027 -7.014 1.00 26.39 75 LEU B C 1
ATOM 2256 O O . LEU B 1 75 ? 83.890 -94.401 -7.690 1.00 26.05 75 LEU B O 1
ATOM 2261 N N . VAL B 1 76 ? 82.972 -94.909 -5.705 1.00 27.35 76 VAL B N 1
ATOM 2262 C CA . VAL B 1 76 ? 83.944 -94.085 -4.984 1.00 26.61 76 VAL B CA 1
ATOM 2263 C C . VAL B 1 76 ? 85.284 -94.859 -4.925 1.00 28.75 76 VAL B C 1
ATOM 2264 O O . VAL B 1 76 ? 86.368 -94.296 -5.188 1.00 26.27 76 VAL B O 1
ATOM 2268 N N . GLU B 1 77 ? 85.201 -96.154 -4.603 1.00 28.97 77 GLU B N 1
ATOM 2269 C CA . GLU B 1 77 ? 86.412 -96.962 -4.654 1.00 31.77 77 GLU B CA 1
ATOM 2270 C C . GLU B 1 77 ? 87.177 -96.825 -5.963 1.00 31.22 77 GLU B C 1
ATOM 2271 O O . GLU B 1 77 ? 88.422 -96.703 -5.925 1.00 31.45 77 GLU B O 1
ATOM 2277 N N . LEU B 1 78 ? 86.437 -96.756 -7.076 1.00 30.67 78 LEU B N 1
ATOM 2278 C CA . LEU B 1 78 ? 86.993 -96.520 -8.406 1.00 30.78 78 LEU B CA 1
ATOM 2279 C C . LEU B 1 78 ? 87.754 -95.215 -8.504 1.00 31.42 78 LEU B C 1
ATOM 2280 O O . LEU B 1 78 ? 88.894 -95.161 -9.065 1.00 31.08 78 LEU B O 1
ATOM 2285 N N . ALA B 1 79 ? 87.118 -94.151 -7.994 1.00 30.47 79 ALA B N 1
ATOM 2286 C CA . ALA B 1 79 ? 87.660 -92.806 -8.136 1.00 30.40 79 ALA B CA 1
ATOM 2287 C C . ALA B 1 79 ? 88.995 -92.751 -7.432 1.00 31.26 79 ALA B C 1
ATOM 2288 O O . ALA B 1 79 ? 90.001 -92.253 -7.975 1.00 31.12 79 ALA B O 1
ATOM 2290 N N . VAL B 1 80 ? 89.001 -93.346 -6.250 1.00 31.42 80 VAL B N 1
ATOM 2291 C CA . VAL B 1 80 ? 90.151 -93.384 -5.396 1.00 34.80 80 VAL B CA 1
ATOM 2292 C C . VAL B 1 80 ? 91.222 -94.333 -5.938 1.00 35.18 80 VAL B C 1
ATOM 2293 O O . VAL B 1 80 ? 92.412 -94.087 -5.735 1.00 36.16 80 VAL B O 1
ATOM 2297 N N . ARG B 1 81 ? 90.792 -95.361 -6.671 1.00 36.08 81 ARG B N 1
ATOM 2298 C CA . ARG B 1 81 ? 91.706 -96.364 -7.246 1.00 38.16 81 ARG B CA 1
ATOM 2299 C C . ARG B 1 81 ? 92.410 -95.766 -8.444 1.00 37.44 81 ARG B C 1
ATOM 2300 O O . ARG B 1 81 ? 93.630 -95.765 -8.528 1.00 37.96 81 ARG B O 1
ATOM 2308 N N . ARG B 1 82 ? 91.606 -95.257 -9.366 1.00 37.12 82 ARG B N 1
ATOM 2309 C CA . ARG B 1 82 ? 92.065 -94.795 -10.653 1.00 37.51 82 ARG B CA 1
ATOM 2310 C C . ARG B 1 82 ? 92.793 -93.443 -10.575 1.00 37.43 82 ARG B C 1
ATOM 2311 O O . ARG B 1 82 ? 93.854 -93.278 -11.204 1.00 37.16 82 ARG B O 1
ATOM 2319 N N . PHE B 1 83 ? 92.266 -92.510 -9.758 1.00 36.26 83 PHE B N 1
ATOM 2320 C CA . PHE B 1 83 ? 92.707 -91.103 -9.755 1.00 34.13 83 PHE B CA 1
ATOM 2321 C C . PHE B 1 83 ? 93.309 -90.624 -8.438 1.00 33.58 83 PHE B C 1
ATOM 2322 O O . PHE B 1 83 ? 93.948 -89.595 -8.422 1.00 34.66 83 PHE B O 1
ATOM 2330 N N . GLY B 1 84 ? 93.091 -91.350 -7.339 1.00 32.32 84 GLY B N 1
ATOM 2331 C CA . GLY B 1 84 ? 93.782 -91.097 -6.086 1.00 30.68 84 GLY B CA 1
ATOM 2332 C C . GLY B 1 84 ? 92.950 -90.469 -4.985 1.00 30.94 84 GLY B C 1
ATOM 2333 O O . GLY B 1 84 ? 93.431 -90.228 -3.859 1.00 30.81 84 GLY B O 1
ATOM 2334 N N . GLY B 1 85 ? 91.677 -90.214 -5.266 1.00 29.71 85 GLY B N 1
ATOM 2335 C CA . GLY B 1 85 ? 90.855 -89.541 -4.254 1.00 28.34 85 GLY B CA 1
ATOM 2336 C C . GLY B 1 85 ? 89.618 -89.014 -4.931 1.00 26.75 85 GLY B C 1
ATOM 2337 O O . GLY B 1 85 ? 89.358 -89.374 -6.055 1.00 26.14 85 GLY B O 1
ATOM 2338 N N . LEU B 1 86 ? 88.851 -88.181 -4.218 1.00 27.07 86 LEU B N 1
ATOM 2339 C CA . LEU B 1 86 ? 87.606 -87.627 -4.733 1.00 25.37 86 LEU B CA 1
ATOM 2340 C C . LEU B 1 86 ? 87.409 -86.246 -4.153 1.00 26.15 86 LEU B C 1
ATOM 2341 O O . LEU B 1 86 ? 87.478 -86.101 -2.947 1.00 25.46 86 LEU B O 1
ATOM 2346 N N . ASP B 1 87 ? 87.198 -85.252 -5.032 1.00 27.13 87 ASP B N 1
ATOM 2347 C CA . ASP B 1 87 ? 87.008 -83.810 -4.665 1.00 27.54 87 ASP B CA 1
ATOM 2348 C C . ASP B 1 87 ? 85.542 -83.431 -4.692 1.00 25.74 87 ASP B C 1
ATOM 2349 O O . ASP B 1 87 ? 85.106 -82.566 -3.932 1.00 23.87 87 ASP B O 1
ATOM 2354 N N . THR B 1 88 ? 84.817 -83.957 -5.681 1.00 23.56 88 THR B N 1
ATOM 2355 C CA . THR B 1 88 ? 83.484 -83.433 -5.969 1.00 24.38 88 THR B CA 1
ATOM 2356 C C . THR B 1 88 ? 82.603 -84.504 -6.582 1.00 23.72 88 THR B C 1
ATOM 2357 O O . THR B 1 88 ? 83.111 -85.475 -7.179 1.00 24.07 88 THR B O 1
ATOM 2361 N N . ALA B 1 89 ? 81.299 -84.341 -6.412 1.00 21.52 89 ALA B N 1
ATOM 2362 C CA . ALA B 1 89 ? 80.325 -85.276 -6.979 1.00 20.85 89 ALA B CA 1
ATOM 2363 C C . ALA B 1 89 ? 79.168 -84.432 -7.466 1.00 20.79 89 ALA B C 1
ATOM 2364 O O . ALA B 1 89 ? 78.749 -83.458 -6.770 1.00 20.72 89 ALA B O 1
ATOM 2366 N N . PHE B 1 90 ? 78.707 -84.742 -8.668 1.00 19.98 90 PHE B N 1
ATOM 2367 C CA . PHE B 1 90 ? 77.495 -84.165 -9.205 1.00 19.79 90 PHE B CA 1
ATOM 2368 C C . PHE B 1 90 ? 76.513 -85.312 -9.261 1.00 21.14 90 PHE B C 1
ATOM 2369 O O . PHE B 1 90 ? 76.493 -86.126 -10.238 1.00 20.62 90 PHE B O 1
ATOM 2377 N N . ASN B 1 91 ? 75.722 -85.418 -8.194 1.00 17.73 91 ASN B N 1
ATOM 2378 C CA . ASN B 1 91 ? 74.647 -86.394 -8.132 1.00 19.55 91 ASN B CA 1
ATOM 2379 C C . ASN B 1 91 ? 73.408 -86.026 -8.944 1.00 19.84 91 ASN B C 1
ATOM 2380 O O . ASN B 1 91 ? 72.468 -85.430 -8.428 1.00 19.04 91 ASN B O 1
ATOM 2385 N N . ASN B 1 92 ? 73.433 -86.385 -10.236 1.00 18.64 92 ASN B N 1
ATOM 2386 C CA . ASN B 1 92 ? 72.463 -85.921 -11.196 1.00 20.56 92 ASN B CA 1
ATOM 2387 C C . ASN B 1 92 ? 71.432 -86.971 -11.711 1.00 22.13 92 ASN B C 1
ATOM 2388 O O . ASN B 1 92 ? 70.414 -86.626 -12.291 1.00 24.18 92 ASN B O 1
ATOM 2393 N N . ALA B 1 93 ? 71.671 -88.239 -11.418 1.00 23.21 93 ALA B N 1
ATOM 2394 C CA . ALA B 1 93 ? 70.680 -89.298 -11.690 1.00 24.73 93 ALA B CA 1
ATOM 2395 C C . ALA B 1 93 ? 69.267 -88.917 -11.198 1.00 24.69 93 ALA B C 1
ATOM 2396 O O . ALA B 1 93 ? 69.087 -88.336 -10.128 1.00 21.42 93 ALA B O 1
ATOM 2398 N N . GLY B 1 94 ? 68.288 -89.184 -12.041 1.00 24.27 94 GLY B N 1
ATOM 2399 C CA . GLY B 1 94 ? 66.897 -89.138 -11.631 1.00 24.92 94 GLY B CA 1
ATOM 2400 C C . GLY B 1 94 ? 66.036 -89.344 -12.838 1.00 24.83 94 GLY B C 1
ATOM 2401 O O . GLY B 1 94 ? 66.529 -89.259 -13.974 1.00 25.91 94 GLY B O 1
ATOM 2402 N N . ALA B 1 95 ? 64.751 -89.606 -12.607 1.00 24.19 95 ALA B N 1
ATOM 2403 C CA . ALA B 1 95 ? 63.853 -89.869 -13.720 1.00 24.84 95 ALA B CA 1
ATOM 2404 C C . ALA B 1 95 ? 62.482 -89.417 -13.211 1.00 25.15 95 ALA B C 1
ATOM 2405 O O . ALA B 1 95 ? 62.250 -89.386 -11.986 1.00 19.89 95 ALA B O 1
ATOM 2407 N N . LEU B 1 96 ? 61.620 -89.046 -14.154 1.00 24.77 96 LEU B N 1
ATOM 2408 C CA . LEU B 1 96 ? 60.240 -88.684 -13.882 1.00 26.25 96 LEU B CA 1
ATOM 2409 C C . LEU B 1 96 ? 59.513 -89.826 -13.122 1.00 26.38 96 LEU B C 1
ATOM 2410 O O . LEU B 1 96 ? 58.639 -89.585 -12.301 1.00 25.27 96 LEU B O 1
ATOM 2415 N N . GLY B 1 97 ? 59.860 -91.074 -13.425 1.00 26.72 97 GLY B N 1
ATOM 2416 C CA . GLY B 1 97 ? 59.195 -92.185 -12.768 1.00 28.46 97 GLY B CA 1
ATOM 2417 C C . GLY B 1 97 ? 57.731 -92.235 -13.129 1.00 28.61 97 GLY B C 1
ATOM 2418 O O . GLY B 1 97 ? 57.303 -91.599 -14.120 1.00 29.35 97 GLY B O 1
ATOM 2419 N N . ALA B 1 98 ? 56.950 -92.932 -12.291 1.00 30.01 98 ALA B N 1
ATOM 2420 C CA . ALA B 1 98 ? 55.561 -93.227 -12.647 1.00 30.73 98 ALA B CA 1
ATOM 2421 C C . ALA B 1 98 ? 54.665 -92.049 -12.373 1.00 31.01 98 ALA B C 1
ATOM 2422 O O . ALA B 1 98 ? 54.684 -91.437 -11.266 1.00 29.07 98 ALA B O 1
ATOM 2424 N N . MET B 1 99 ? 53.888 -91.725 -13.414 1.00 30.06 99 MET B N 1
ATOM 2425 C CA . MET B 1 99 ? 53.075 -90.552 -13.386 1.00 30.59 99 MET B CA 1
ATOM 2426 C C . MET B 1 99 ? 51.610 -90.961 -13.533 1.00 30.87 99 MET B C 1
ATOM 2427 O O . MET B 1 99 ? 51.322 -92.088 -13.930 1.00 31.07 99 MET B O 1
ATOM 2432 N N . GLY B 1 100 ? 50.700 -90.045 -13.263 1.00 28.72 100 GLY B N 1
ATOM 2433 C CA . GLY B 1 100 ? 49.271 -90.414 -13.153 1.00 28.27 100 GLY B CA 1
ATOM 2434 C C . GLY B 1 100 ? 48.608 -89.723 -11.972 1.00 27.73 100 GLY B C 1
ATOM 2435 O O . GLY B 1 100 ? 49.271 -89.214 -11.020 1.00 24.61 100 GLY B O 1
ATOM 2436 N N . GLU B 1 101 ? 47.289 -89.686 -12.036 1.00 27.73 101 GLU B N 1
ATOM 2437 C CA . GLU B 1 101 ? 46.488 -89.097 -10.990 1.00 28.88 101 GLU B CA 1
ATOM 2438 C C . GLU B 1 101 ? 46.766 -89.834 -9.664 1.00 27.28 101 GLU B C 1
ATOM 2439 O O . GLU B 1 101 ? 46.945 -91.055 -9.626 1.00 26.39 101 GLU B O 1
ATOM 2445 N N . ILE B 1 102 ? 46.880 -89.062 -8.582 1.00 26.49 102 ILE B N 1
ATOM 2446 C CA . ILE B 1 102 ? 47.334 -89.611 -7.291 1.00 26.36 102 ILE B CA 1
ATOM 2447 C C . ILE B 1 102 ? 46.709 -90.997 -6.927 1.00 27.83 102 ILE B C 1
ATOM 2448 O O . ILE B 1 102 ? 47.420 -91.952 -6.535 1.00 29.15 102 ILE B O 1
ATOM 2453 N N . SER B 1 103 ? 45.421 -91.147 -7.132 1.00 27.92 103 SER B N 1
ATOM 2454 C CA . SER B 1 103 ? 44.742 -92.315 -6.544 1.00 29.89 103 SER B CA 1
ATOM 2455 C C . SER B 1 103 ? 44.904 -93.593 -7.355 1.00 29.46 103 SER B C 1
ATOM 2456 O O . SER B 1 103 ? 44.504 -94.693 -6.873 1.00 29.09 103 SER B O 1
ATOM 2459 N N . SER B 1 104 ? 45.512 -93.431 -8.549 1.00 28.50 104 SER B N 1
ATOM 2460 C CA . SER B 1 104 ? 45.756 -94.469 -9.526 1.00 27.68 104 SER B CA 1
ATOM 2461 C C . SER B 1 104 ? 47.175 -94.990 -9.389 1.00 27.32 104 SER B C 1
ATOM 2462 O O . SER B 1 104 ? 47.497 -96.053 -9.936 1.00 24.74 104 SER B O 1
ATOM 2465 N N . LEU B 1 105 ? 48.027 -94.261 -8.648 1.00 23.98 105 LEU B N 1
ATOM 2466 C CA . LEU B 1 105 ? 49.427 -94.618 -8.544 1.00 24.10 105 LEU B CA 1
ATOM 2467 C C . LEU B 1 105 ? 49.668 -95.828 -7.641 1.00 23.30 105 LEU B C 1
ATOM 2468 O O . LEU B 1 105 ? 48.970 -96.020 -6.633 1.00 23.40 105 LEU B O 1
ATOM 2473 N N . SER B 1 106 ? 50.634 -96.654 -7.995 1.00 21.84 106 SER B N 1
ATOM 2474 C CA . SER B 1 106 ? 50.966 -97.768 -7.091 1.00 24.60 106 SER B CA 1
ATOM 2475 C C . SER B 1 106 ? 52.035 -97.396 -6.085 1.00 25.49 106 SER B C 1
ATOM 2476 O O . SER B 1 106 ? 52.872 -96.537 -6.362 1.00 25.38 106 SER B O 1
ATOM 2479 N N . VAL B 1 107 ? 52.060 -98.100 -4.964 1.00 25.67 107 VAL B N 1
ATOM 2480 C CA . VAL B 1 107 ? 53.058 -97.868 -3.952 1.00 25.25 107 VAL B CA 1
ATOM 2481 C C . VAL B 1 107 ? 54.374 -98.376 -4.547 1.00 26.04 107 VAL B C 1
ATOM 2482 O O . VAL B 1 107 ? 55.402 -97.755 -4.325 1.00 24.84 107 VAL B O 1
ATOM 2486 N N . GLU B 1 108 ? 54.338 -99.484 -5.325 1.00 24.71 108 GLU B N 1
ATOM 2487 C CA . GLU B 1 108 ? 55.544 -99.929 -6.071 1.00 25.12 108 GLU B CA 1
ATOM 2488 C C . GLU B 1 108 ? 56.224 -98.835 -6.930 1.00 24.27 108 GLU B C 1
ATOM 2489 O O . GLU B 1 108 ? 57.452 -98.677 -6.900 1.00 22.30 108 GLU B O 1
ATOM 2495 N N . GLY B 1 109 ? 55.404 -98.120 -7.692 1.00 24.13 109 GLY B N 1
ATOM 2496 C CA . GLY B 1 109 ? 55.807 -97.033 -8.553 1.00 24.02 109 GLY B CA 1
ATOM 2497 C C . GLY B 1 109 ? 56.354 -95.863 -7.721 1.00 24.64 109 GLY B C 1
ATOM 2498 O O . GLY B 1 109 ? 57.372 -95.299 -8.116 1.00 24.17 109 GLY B O 1
ATOM 2499 N N . TRP B 1 110 ? 55.655 -95.491 -6.621 1.00 23.83 110 TRP B N 1
ATOM 2500 C CA . TRP B 1 110 ? 56.128 -94.500 -5.634 1.00 23.54 110 TRP B CA 1
ATOM 2501 C C . TRP B 1 110 ? 57.508 -94.876 -5.076 1.00 23.48 110 TRP B C 1
ATOM 2502 O O . TRP B 1 110 ? 58.406 -94.039 -5.024 1.00 21.24 110 TRP B O 1
ATOM 2513 N N . ARG B 1 111 ? 57.694 -96.137 -4.673 1.00 21.87 111 ARG B N 1
ATOM 2514 C CA . ARG B 1 111 ? 58.987 -96.507 -4.064 1.00 22.60 111 ARG B CA 1
ATOM 2515 C C . ARG B 1 111 ? 60.127 -96.534 -5.101 1.00 21.61 111 ARG B C 1
ATOM 2516 O O . ARG B 1 111 ? 61.237 -96.133 -4.780 1.00 19.81 111 ARG B O 1
ATOM 2524 N N . GLU B 1 112 ? 59.861 -96.996 -6.344 1.00 22.26 112 GLU B N 1
ATOM 2525 C CA . GLU B 1 112 ? 60.889 -96.966 -7.410 1.00 23.30 112 GLU B CA 1
ATOM 2526 C C . GLU B 1 112 ? 61.358 -95.531 -7.679 1.00 21.67 112 GLU B C 1
ATOM 2527 O O . GLU B 1 112 ? 62.561 -95.274 -7.813 1.00 20.78 112 GLU B O 1
ATOM 2533 N N . THR B 1 113 ? 60.385 -94.613 -7.781 1.00 21.93 113 THR B N 1
ATOM 2534 C CA . THR B 1 113 ? 60.697 -93.225 -8.093 1.00 21.21 113 THR B CA 1
ATOM 2535 C C . THR B 1 113 ? 61.563 -92.654 -6.955 1.00 21.25 113 THR B C 1
ATOM 2536 O O . THR B 1 113 ? 62.599 -92.050 -7.240 1.00 21.92 113 THR B O 1
ATOM 2540 N N . LEU B 1 114 ? 61.181 -92.898 -5.694 1.00 19.65 114 LEU B N 1
ATOM 2541 C CA . LEU B 1 114 ? 61.912 -92.362 -4.549 1.00 21.85 114 LEU B CA 1
ATOM 2542 C C . LEU B 1 114 ? 63.275 -93.024 -4.447 1.00 22.43 114 LEU B C 1
ATOM 2543 O O . LEU B 1 114 ? 64.254 -92.370 -4.103 1.00 21.74 114 LEU B O 1
ATOM 2548 N N . ASP B 1 115 ? 63.346 -94.315 -4.777 1.00 22.00 115 ASP B N 1
ATOM 2549 C CA . ASP B 1 115 ? 64.630 -94.994 -4.775 1.00 22.76 115 ASP B CA 1
ATOM 2550 C C . ASP B 1 115 ? 65.599 -94.385 -5.758 1.00 21.17 115 ASP B C 1
ATOM 2551 O O . ASP B 1 115 ? 66.716 -94.148 -5.414 1.00 20.72 115 ASP B O 1
ATOM 2556 N N . THR B 1 116 ? 65.153 -94.165 -6.987 1.00 22.36 116 THR B N 1
ATOM 2557 C CA . THR B 1 116 ? 66.045 -93.690 -8.046 1.00 21.72 116 THR B CA 1
ATOM 2558 C C . THR B 1 116 ? 66.464 -92.238 -7.796 1.00 21.72 116 THR B C 1
ATOM 2559 O O . THR B 1 116 ? 67.615 -91.869 -8.084 1.00 21.37 116 THR B O 1
ATOM 2563 N N . ASN B 1 117 ? 65.526 -91.429 -7.264 1.00 19.03 117 ASN B N 1
ATOM 2564 C CA . ASN B 1 117 ? 65.712 -89.976 -7.176 1.00 18.83 117 ASN B CA 1
ATOM 2565 C C . ASN B 1 117 ? 66.265 -89.521 -5.817 1.00 17.58 117 ASN B C 1
ATOM 2566 O O . ASN B 1 117 ? 67.046 -88.581 -5.777 1.00 18.58 117 ASN B O 1
ATOM 2571 N N . LEU B 1 118 ? 65.890 -90.208 -4.720 1.00 16.63 118 LEU B N 1
ATOM 2572 C CA . LEU B 1 118 ? 66.217 -89.697 -3.376 1.00 16.80 118 LEU B CA 1
ATOM 2573 C C . LEU B 1 118 ? 67.100 -90.699 -2.548 1.00 17.17 118 LEU B C 1
ATOM 2574 O O . LEU B 1 118 ? 68.103 -90.310 -1.963 1.00 16.54 118 LEU B O 1
ATOM 2579 N N . THR B 1 119 ? 66.733 -91.976 -2.526 1.00 18.28 119 THR B N 1
ATOM 2580 C CA . THR B 1 119 ? 67.600 -92.982 -1.847 1.00 18.68 119 THR B CA 1
ATOM 2581 C C . THR B 1 119 ? 68.986 -93.033 -2.461 1.00 18.13 119 THR B C 1
ATOM 2582 O O . THR B 1 119 ? 69.977 -93.131 -1.746 1.00 17.02 119 THR B O 1
ATOM 2586 N N . SER B 1 120 ? 69.049 -92.981 -3.793 1.00 19.05 120 SER B N 1
ATOM 2587 C CA . SER B 1 120 ? 70.326 -92.808 -4.539 1.00 18.48 120 SER B CA 1
ATOM 2588 C C . SER B 1 120 ? 71.243 -91.711 -3.954 1.00 18.61 120 SER B C 1
ATOM 2589 O O . SER B 1 120 ? 72.439 -91.914 -3.875 1.00 17.15 120 SER B O 1
ATOM 2592 N N . ALA B 1 121 ? 70.644 -90.560 -3.582 1.00 18.44 121 ALA B N 1
ATOM 2593 C CA . ALA B 1 121 ? 71.385 -89.434 -3.051 1.00 18.07 121 ALA B CA 1
ATOM 2594 C C . ALA B 1 121 ? 71.910 -89.673 -1.633 1.00 17.04 121 ALA B C 1
ATOM 2595 O O . ALA B 1 121 ? 72.975 -89.284 -1.296 1.00 16.14 121 ALA B O 1
ATOM 2597 N N . PHE B 1 122 ? 71.142 -90.353 -0.808 1.00 19.32 122 PHE B N 1
ATOM 2598 C CA . PHE B 1 122 ? 71.587 -90.735 0.502 1.00 18.95 122 PHE B CA 1
ATOM 2599 C C . PHE B 1 122 ? 72.807 -91.679 0.358 1.00 19.55 122 PHE B C 1
ATOM 2600 O O . PHE B 1 122 ? 73.865 -91.502 0.964 1.00 19.84 122 PHE B O 1
ATOM 2608 N N . LEU B 1 123 ? 72.647 -92.697 -0.460 1.00 19.93 123 LEU B N 1
ATOM 2609 C CA . LEU B 1 123 ? 73.725 -93.681 -0.650 1.00 19.98 123 LEU B CA 1
ATOM 2610 C C . LEU B 1 123 ? 74.956 -93.009 -1.255 1.00 19.88 123 LEU B C 1
ATOM 2611 O O . LEU B 1 123 ? 76.062 -93.262 -0.804 1.00 21.49 123 LEU B O 1
ATOM 2616 N N . ALA B 1 124 ? 74.746 -92.124 -2.243 1.00 19.66 124 ALA B N 1
ATOM 2617 C CA . ALA B 1 124 ? 75.837 -91.313 -2.813 1.00 19.24 124 ALA B CA 1
ATOM 2618 C C . ALA B 1 124 ? 76.599 -90.581 -1.728 1.00 19.56 124 ALA B C 1
ATOM 2619 O O . ALA B 1 124 ? 77.816 -90.666 -1.686 1.00 19.22 124 ALA B O 1
ATOM 2621 N N . ALA B 1 125 ? 75.879 -89.921 -0.835 1.00 20.05 125 ALA B N 1
ATOM 2622 C CA . ALA B 1 125 ? 76.465 -89.184 0.246 1.00 20.49 125 ALA B CA 1
ATOM 2623 C C . ALA B 1 125 ? 77.233 -90.096 1.166 1.00 21.18 125 ALA B C 1
ATOM 2624 O O . ALA B 1 125 ? 78.308 -89.812 1.505 1.00 21.11 125 ALA B O 1
ATOM 2626 N N . LYS B 1 126 ? 76.662 -91.231 1.468 1.00 20.53 126 LYS B N 1
ATOM 2627 C CA . LYS B 1 126 ? 77.169 -92.154 2.447 1.00 20.20 126 LYS B CA 1
ATOM 2628 C C . LYS B 1 126 ? 78.570 -92.628 2.067 1.00 21.09 126 LYS B C 1
ATOM 2629 O O . LYS B 1 126 ? 79.392 -92.770 2.896 1.00 18.66 126 LYS B O 1
ATOM 2635 N N . TYR B 1 127 ? 78.785 -92.861 0.790 1.00 20.76 127 TYR B N 1
ATOM 2636 C CA . TYR B 1 127 ? 80.094 -93.261 0.310 1.00 22.85 127 TYR B CA 1
ATOM 2637 C C . TYR B 1 127 ? 81.027 -92.130 -0.152 1.00 22.80 127 TYR B C 1
ATOM 2638 O O . TYR B 1 127 ? 82.213 -92.216 -0.032 1.00 23.07 127 TYR B O 1
ATOM 2647 N N . GLN B 1 128 ? 80.461 -91.057 -0.647 1.00 22.54 128 GLN B N 1
ATOM 2648 C CA . GLN B 1 128 ? 81.274 -89.989 -1.188 1.00 22.49 128 GLN B CA 1
ATOM 2649 C C . GLN B 1 128 ? 81.919 -89.136 -0.126 1.00 23.80 128 GLN B C 1
ATOM 2650 O O . GLN B 1 128 ? 83.075 -88.726 -0.285 1.00 23.58 128 GLN B O 1
ATOM 2656 N N . VAL B 1 129 ? 81.173 -88.849 0.948 1.00 24.71 129 VAL B N 1
ATOM 2657 C CA . VAL B 1 129 ? 81.642 -87.951 2.021 1.00 26.27 129 VAL B CA 1
ATOM 2658 C C . VAL B 1 129 ? 82.995 -88.375 2.679 1.00 26.94 129 VAL B C 1
ATOM 2659 O O . VAL B 1 129 ? 83.895 -87.518 2.826 1.00 24.78 129 VAL B O 1
ATOM 2663 N N . PRO B 1 130 ? 83.171 -89.684 3.013 1.00 27.96 130 PRO B N 1
ATOM 2664 C CA . PRO B 1 130 ? 84.492 -90.062 3.579 1.00 28.13 130 PRO B CA 1
ATOM 2665 C C . PRO B 1 130 ? 85.681 -89.779 2.666 1.00 28.10 130 PRO B C 1
ATOM 2666 O O . PRO B 1 130 ? 86.761 -89.309 3.139 1.00 30.14 130 PRO B O 1
ATOM 2670 N N . ALA B 1 131 ? 85.525 -90.042 1.386 1.00 26.38 131 ALA B N 1
ATOM 2671 C CA . ALA B 1 131 ? 86.630 -89.831 0.432 1.00 27.94 131 ALA B CA 1
ATOM 2672 C C . ALA B 1 131 ? 86.915 -88.361 0.196 1.00 27.60 131 ALA B C 1
ATOM 2673 O O . ALA B 1 131 ? 88.075 -87.953 0.111 1.00 28.37 131 ALA B O 1
ATOM 2675 N N . ILE B 1 132 ? 85.844 -87.563 0.145 1.00 27.96 132 ILE B N 1
ATOM 2676 C CA . ILE B 1 132 ? 85.971 -86.110 0.092 1.00 26.72 132 ILE B CA 1
ATOM 2677 C C . ILE B 1 132 ? 86.555 -85.533 1.410 1.00 26.74 132 ILE B C 1
ATOM 2678 O O . ILE B 1 132 ? 87.474 -84.709 1.383 1.00 25.88 132 ILE B O 1
ATOM 2683 N N . ALA B 1 133 ? 86.067 -85.987 2.561 1.00 27.75 133 ALA B N 1
ATOM 2684 C CA . ALA B 1 133 ? 86.636 -85.558 3.837 1.00 29.13 133 ALA B CA 1
ATOM 2685 C C . ALA B 1 133 ? 88.152 -85.885 3.924 1.00 31.87 133 ALA B C 1
ATOM 2686 O O . ALA B 1 133 ? 88.925 -85.122 4.509 1.00 31.39 133 ALA B O 1
ATOM 2688 N N . ALA B 1 134 ? 88.575 -86.951 3.267 1.00 34.31 134 ALA B N 1
ATOM 2689 C CA . ALA B 1 134 ? 89.990 -87.317 3.141 1.00 36.62 134 ALA B CA 1
ATOM 2690 C C . ALA B 1 134 ? 90.893 -86.330 2.387 1.00 38.12 134 ALA B C 1
ATOM 2691 O O . ALA B 1 134 ? 91.981 -86.086 2.808 1.00 39.22 134 ALA B O 1
ATOM 2693 N N . LEU B 1 135 ? 90.439 -85.748 1.290 1.00 38.92 135 LEU B N 1
ATOM 2694 C CA . LEU B 1 135 ? 91.234 -84.720 0.665 1.00 39.49 135 LEU B CA 1
ATOM 2695 C C . LEU B 1 135 ? 91.089 -83.430 1.477 1.00 38.79 135 LEU B C 1
ATOM 2696 O O . LEU B 1 135 ? 91.731 -82.482 1.220 1.00 39.39 135 LEU B O 1
ATOM 2701 N N . GLY B 1 136 ? 90.274 -83.430 2.500 1.00 37.96 136 GLY B N 1
ATOM 2702 C CA . GLY B 1 136 ? 90.038 -82.222 3.207 1.00 38.32 136 GLY B CA 1
ATOM 2703 C C . GLY B 1 136 ? 89.010 -81.264 2.679 1.00 37.41 136 GLY B C 1
ATOM 2704 O O . GLY B 1 136 ? 88.993 -80.150 3.116 1.00 38.27 136 GLY B O 1
ATOM 2705 N N . GLY B 1 137 ? 88.212 -81.703 1.713 1.00 36.57 137 GLY B N 1
ATOM 2706 C CA . GLY B 1 137 ? 87.072 -80.983 1.175 1.00 35.13 137 GLY B CA 1
ATOM 2707 C C . GLY B 1 137 ? 86.990 -81.268 -0.300 1.00 33.26 137 GLY B C 1
ATOM 2708 O O . GLY B 1 137 ? 87.756 -81.998 -0.743 1.00 32.41 137 GLY B O 1
ATOM 2709 N N . GLY B 1 138 ? 86.075 -80.695 -1.074 1.00 20.00 138 GLY B N 1
ATOM 2710 C CA . GLY B 1 138 ? 84.980 -79.955 -0.604 1.00 20.00 138 GLY B CA 1
ATOM 2711 C C . GLY B 1 138 ? 83.569 -79.908 -1.181 1.00 20.00 138 GLY B C 1
ATOM 2712 O O . GLY B 1 138 ? 82.880 -79.134 -0.661 1.00 20.00 138 GLY B O 1
ATOM 2713 N N . SER B 1 139 ? 83.130 -80.662 -2.196 1.00 23.71 139 SER B N 1
ATOM 2714 C CA . SER B 1 139 ? 81.710 -80.505 -2.590 1.00 21.05 139 SER B CA 1
ATOM 2715 C C . SER B 1 139 ? 80.837 -81.649 -3.106 1.00 21.88 139 SER B C 1
ATOM 2716 O O . SER B 1 139 ? 81.317 -82.503 -3.799 1.00 19.53 139 SER B O 1
ATOM 2719 N N . LEU B 1 140 ? 79.543 -81.569 -2.764 1.00 19.77 140 LEU B N 1
ATOM 2720 C CA . LEU B 1 140 ? 78.480 -82.396 -3.320 1.00 18.91 140 LEU B CA 1
ATOM 2721 C C . LEU B 1 140 ? 77.320 -81.535 -3.846 1.00 19.80 140 LEU B C 1
ATOM 2722 O O . LEU B 1 140 ? 76.825 -80.678 -3.100 1.00 17.04 140 LEU B O 1
ATOM 2727 N N . THR B 1 141 ? 76.930 -81.750 -5.111 1.00 17.58 141 THR B N 1
ATOM 2728 C CA . THR B 1 141 ? 75.773 -81.127 -5.745 1.00 18.55 141 THR B CA 1
ATOM 2729 C C . THR B 1 141 ? 74.753 -82.205 -6.118 1.00 18.72 141 THR B C 1
ATOM 2730 O O . THR B 1 141 ? 75.127 -83.307 -6.641 1.00 18.07 141 THR B O 1
ATOM 2734 N N . PHE B 1 142 ? 73.495 -81.908 -5.863 1.00 17.50 142 PHE B N 1
ATOM 2735 C CA . PHE B 1 142 ? 72.431 -82.820 -6.202 1.00 17.62 142 PHE B CA 1
ATOM 2736 C C . PHE B 1 142 ? 71.474 -82.163 -7.111 1.00 18.26 142 PHE B C 1
ATOM 2737 O O . PHE B 1 142 ? 71.076 -81.045 -6.854 1.00 18.30 142 PHE B O 1
ATOM 2745 N N . THR B 1 143 ? 71.094 -82.848 -8.197 1.00 16.46 143 THR B N 1
ATOM 2746 C CA . THR B 1 143 ? 70.075 -82.274 -9.151 1.00 17.24 143 THR B CA 1
ATOM 2747 C C . THR B 1 143 ? 68.669 -82.449 -8.628 1.00 17.38 143 THR B C 1
ATOM 2748 O O . THR B 1 143 ? 68.142 -83.560 -8.581 1.00 17.99 143 THR B O 1
ATOM 2752 N N . SER B 1 144 ? 68.074 -81.327 -8.227 1.00 17.76 144 SER B N 1
ATOM 2753 C CA . SER B 1 144 ? 66.701 -81.317 -7.809 1.00 18.40 144 SER B CA 1
ATOM 2754 C C . SER B 1 144 ? 65.870 -80.905 -9.038 1.00 17.78 144 SER B C 1
ATOM 2755 O O . SER B 1 144 ? 66.153 -81.374 -10.174 1.00 18.06 144 SER B O 1
ATOM 2758 N N . SER B 1 145 ? 64.873 -80.057 -8.820 1.00 15.71 145 SER B N 1
ATOM 2759 C CA . SER B 1 145 ? 63.986 -79.518 -9.851 1.00 16.67 145 SER B CA 1
ATOM 2760 C C . SER B 1 145 ? 63.255 -78.318 -9.263 1.00 15.99 145 SER B C 1
ATOM 2761 O O . SER B 1 145 ? 63.050 -78.252 -8.050 1.00 16.00 145 SER B O 1
ATOM 2764 N N . PHE B 1 146 ? 62.921 -77.313 -10.089 1.00 16.55 146 PHE B N 1
ATOM 2765 C CA . PHE B 1 146 ? 61.926 -76.349 -9.628 1.00 17.23 146 PHE B CA 1
ATOM 2766 C C . PHE B 1 146 ? 60.597 -77.023 -9.245 1.00 17.82 146 PHE B C 1
ATOM 2767 O O . PHE B 1 146 ? 59.861 -76.541 -8.352 1.00 17.50 146 PHE B O 1
ATOM 2775 N N . VAL B 1 147 ? 60.291 -78.151 -9.887 1.00 16.44 147 VAL B N 1
ATOM 2776 C CA . VAL B 1 147 ? 59.087 -78.929 -9.593 1.00 17.53 147 VAL B CA 1
ATOM 2777 C C . VAL B 1 147 ? 59.154 -79.489 -8.163 1.00 16.98 147 VAL B C 1
ATOM 2778 O O . VAL B 1 147 ? 60.100 -80.165 -7.806 1.00 17.94 147 VAL B O 1
ATOM 2782 N N . GLY B 1 148 ? 58.149 -79.166 -7.338 1.00 17.65 148 GLY B N 1
ATOM 2783 C CA . GLY B 1 148 ? 58.151 -79.498 -5.909 1.00 18.43 148 GLY B CA 1
ATOM 2784 C C . GLY B 1 148 ? 58.858 -78.511 -4.987 1.00 19.41 148 GLY B C 1
ATOM 2785 O O . GLY B 1 148 ? 58.786 -78.602 -3.729 1.00 20.57 148 GLY B O 1
ATOM 2786 N N . HIS B 1 149 ? 59.560 -77.569 -5.567 1.00 19.95 149 HIS B N 1
ATOM 2787 C CA . HIS B 1 149 ? 60.117 -76.466 -4.813 1.00 19.82 149 HIS B CA 1
ATOM 2788 C C . HIS B 1 149 ? 59.400 -75.108 -5.033 1.00 21.73 149 HIS B C 1
ATOM 2789 O O . HIS B 1 149 ? 59.063 -74.371 -4.047 1.00 20.31 149 HIS B O 1
ATOM 2796 N N . THR B 1 150 ? 59.158 -74.747 -6.304 1.00 20.26 150 THR B N 1
ATOM 2797 C CA . THR B 1 150 ? 58.392 -73.547 -6.609 1.00 21.45 150 THR B CA 1
ATOM 2798 C C . THR B 1 150 ? 57.146 -73.766 -7.490 1.00 21.17 150 THR B C 1
ATOM 2799 O O . THR B 1 150 ? 56.455 -72.804 -7.856 1.00 22.91 150 THR B O 1
ATOM 2803 N N . ALA B 1 151 ? 56.840 -75.013 -7.809 1.00 19.74 151 ALA B N 1
ATOM 2804 C CA . ALA B 1 151 ? 55.718 -75.327 -8.689 1.00 19.11 151 ALA B CA 1
ATOM 2805 C C . ALA B 1 151 ? 55.256 -76.756 -8.562 1.00 19.67 151 ALA B C 1
ATOM 2806 O O . ALA B 1 151 ? 56.072 -77.681 -8.446 1.00 17.18 151 ALA B O 1
ATOM 2808 N N . GLY B 1 152 ? 53.941 -76.929 -8.681 1.00 19.88 152 GLY B N 1
ATOM 2809 C CA . GLY B 1 152 ? 53.360 -78.246 -8.808 1.00 20.26 152 GLY B CA 1
ATOM 2810 C C . GLY B 1 152 ? 52.734 -78.400 -10.187 1.00 21.70 152 GLY B C 1
ATOM 2811 O O . GLY B 1 152 ? 52.417 -77.407 -10.850 1.00 22.15 152 GLY B O 1
ATOM 2812 N N . PHE B 1 153 ? 52.587 -79.655 -10.624 1.00 22.53 153 PHE B N 1
ATOM 2813 C CA . PHE B 1 153 ? 51.855 -80.016 -11.872 1.00 22.13 153 PHE B CA 1
ATOM 2814 C C . PHE B 1 153 ? 51.022 -81.236 -11.520 1.00 23.13 153 PHE B C 1
ATOM 2815 O O . PHE B 1 153 ? 51.411 -81.992 -10.596 1.00 21.43 153 PHE B O 1
ATOM 2823 N N . ALA B 1 154 ? 49.893 -81.420 -12.231 1.00 23.42 154 ALA B N 1
ATOM 2824 C CA . ALA B 1 154 ? 49.064 -82.643 -12.173 1.00 23.34 154 ALA B CA 1
ATOM 2825 C C . ALA B 1 154 ? 49.870 -83.888 -12.559 1.00 23.34 154 ALA B C 1
ATOM 2826 O O . ALA B 1 154 ? 50.657 -83.866 -13.517 1.00 22.91 154 ALA B O 1
ATOM 2828 N N . GLY B 1 155 ? 49.721 -84.974 -11.813 1.00 22.87 155 GLY B N 1
ATOM 2829 C CA . GLY B 1 155 ? 50.218 -86.263 -12.303 1.00 23.03 155 GLY B CA 1
ATOM 2830 C C . GLY B 1 155 ? 51.647 -86.566 -11.873 1.00 23.37 155 GLY B C 1
ATOM 2831 O O . GLY B 1 155 ? 52.203 -87.609 -12.209 1.00 23.12 155 GLY B O 1
ATOM 2832 N N . VAL B 1 156 ? 52.267 -85.657 -11.113 1.00 23.48 156 VAL B N 1
ATOM 2833 C CA . VAL B 1 156 ? 53.705 -85.796 -10.897 1.00 23.04 156 VAL B CA 1
ATOM 2834 C C . VAL B 1 156 ? 54.088 -85.892 -9.424 1.00 22.14 156 VAL B C 1
ATOM 2835 O O . VAL B 1 156 ? 55.208 -85.612 -9.048 1.00 21.00 156 VAL B O 1
ATOM 2839 N N . ALA B 1 157 ? 53.150 -86.267 -8.576 1.00 20.66 157 ALA B N 1
ATOM 2840 C CA . ALA B 1 157 ? 53.441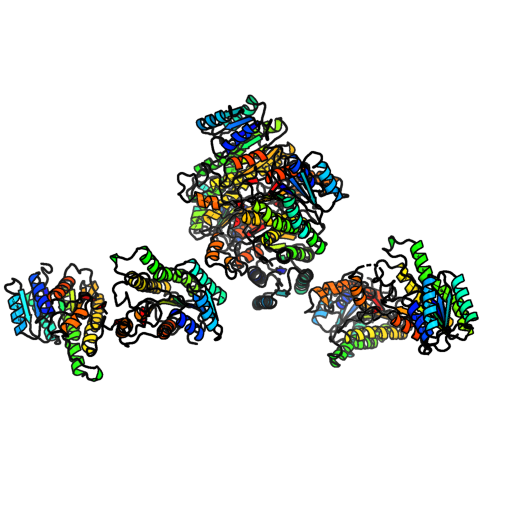 -86.227 -7.113 1.00 19.35 157 ALA B CA 1
ATOM 2841 C C . ALA B 1 157 ? 54.707 -86.964 -6.599 1.00 18.45 157 ALA B C 1
ATOM 2842 O O . ALA B 1 157 ? 55.463 -86.409 -5.787 1.00 19.06 157 ALA B O 1
ATOM 2844 N N . PRO B 1 158 ? 54.956 -88.229 -7.032 1.00 19.04 158 PRO B N 1
ATOM 2845 C CA . PRO B 1 158 ? 56.220 -88.904 -6.654 1.00 17.39 158 PRO B CA 1
ATOM 2846 C C . PRO B 1 158 ? 57.493 -88.172 -7.102 1.00 16.91 158 PRO B C 1
ATOM 2847 O O . PRO B 1 158 ? 58.472 -88.083 -6.325 1.00 16.08 158 PRO B O 1
ATOM 2851 N N . TYR B 1 159 ? 57.532 -87.689 -8.350 1.00 16.92 159 TYR B N 1
ATOM 2852 C CA . TYR B 1 159 ? 58.719 -86.938 -8.745 1.00 16.93 159 TYR B CA 1
ATOM 2853 C C . TYR B 1 159 ? 58.886 -85.671 -7.879 1.00 17.00 159 TYR B C 1
ATOM 2854 O O . TYR B 1 159 ? 60.002 -85.389 -7.362 1.00 17.48 159 TYR B O 1
ATOM 2863 N N . ALA B 1 160 ? 57.806 -84.912 -7.734 1.00 17.11 160 ALA B N 1
ATOM 2864 C CA . ALA B 1 160 ? 57.898 -83.659 -6.963 1.00 18.01 160 ALA B CA 1
ATOM 2865 C C . ALA B 1 160 ? 58.337 -83.887 -5.498 1.00 18.82 160 ALA B C 1
ATOM 2866 O O . ALA B 1 160 ? 59.174 -83.130 -4.967 1.00 17.93 160 ALA B O 1
ATOM 2868 N N . ALA B 1 161 ? 57.803 -84.931 -4.846 1.00 17.88 161 ALA B N 1
ATOM 2869 C CA . ALA B 1 161 ? 58.224 -85.251 -3.484 1.00 18.64 161 ALA B CA 1
ATOM 2870 C C . ALA B 1 161 ? 59.684 -85.676 -3.461 1.00 18.15 161 ALA B C 1
ATOM 2871 O O . ALA B 1 161 ? 60.430 -85.244 -2.604 1.00 15.84 161 ALA B O 1
ATOM 2873 N N . SER B 1 162 ? 60.120 -86.472 -4.449 1.00 17.42 162 SER B N 1
ATOM 2874 C CA . SER B 1 162 ? 61.505 -86.912 -4.419 1.00 16.73 162 SER B CA 1
ATOM 2875 C C . SER B 1 162 ? 62.490 -85.773 -4.631 1.00 17.45 162 SER B C 1
ATOM 2876 O O . SER B 1 162 ? 63.524 -85.692 -3.949 1.00 16.28 162 SER B O 1
ATOM 2879 N N . LYS B 1 163 ? 62.139 -84.859 -5.551 1.00 17.64 163 LYS B N 1
ATOM 2880 C CA . LYS B 1 163 ? 62.977 -83.705 -5.808 1.00 16.59 163 LYS B CA 1
ATOM 2881 C C . LYS B 1 163 ? 63.017 -82.720 -4.628 1.00 16.72 163 LYS B C 1
ATOM 2882 O O . LYS B 1 163 ? 64.070 -82.167 -4.309 1.00 15.61 163 LYS B O 1
ATOM 2888 N N . ALA B 1 164 ? 61.868 -82.499 -4.011 1.00 15.53 164 ALA B N 1
ATOM 2889 C CA . ALA B 1 164 ? 61.834 -81.628 -2.824 1.00 15.79 164 ALA B CA 1
ATOM 2890 C C . ALA B 1 164 ? 62.672 -82.238 -1.660 1.00 14.34 164 ALA B C 1
ATOM 2891 O O . ALA B 1 164 ? 63.297 -81.503 -0.888 1.00 15.42 164 ALA B O 1
ATOM 2893 N N . GLY B 1 165 ? 62.639 -83.546 -1.545 1.00 14.48 165 GLY B N 1
ATOM 2894 C CA . GLY B 1 165 ? 63.416 -84.281 -0.476 1.00 15.88 165 GLY B CA 1
ATOM 2895 C C . GLY B 1 165 ? 64.910 -84.001 -0.565 1.00 16.50 165 GLY B C 1
ATOM 2896 O O . GLY B 1 165 ? 65.599 -83.873 0.446 1.00 16.93 165 GLY B O 1
ATOM 2897 N N . LEU B 1 166 ? 65.407 -83.846 -1.794 1.00 16.16 166 LEU B N 1
ATOM 2898 C CA . LEU B 1 166 ? 66.805 -83.535 -1.982 1.00 15.17 166 LEU B CA 1
ATOM 2899 C C . LEU B 1 166 ? 67.170 -82.218 -1.375 1.00 15.26 166 LEU B C 1
ATOM 2900 O O . LEU B 1 166 ? 68.302 -82.072 -0.914 1.00 16.52 166 LEU B O 1
ATOM 2905 N N . ILE B 1 167 ? 66.249 -81.260 -1.359 1.00 15.40 167 ILE B N 1
ATOM 2906 C CA . ILE B 1 167 ? 66.557 -79.983 -0.717 1.00 17.49 167 ILE B CA 1
ATOM 2907 C C . ILE B 1 167 ? 66.730 -80.199 0.789 1.00 16.71 167 ILE B C 1
ATOM 2908 O O . ILE B 1 167 ? 67.683 -79.711 1.371 1.00 17.13 167 ILE B O 1
ATOM 2913 N N . GLY B 1 168 ? 65.864 -80.995 1.403 1.00 16.60 168 GLY B N 1
ATOM 2914 C CA . GLY B 1 168 ? 66.033 -81.312 2.836 1.00 16.13 168 GLY B CA 1
ATOM 2915 C C . GLY B 1 168 ? 67.358 -82.002 3.150 1.00 16.45 168 GLY B C 1
ATOM 2916 O O . GLY B 1 168 ? 68.046 -81.677 4.138 1.00 15.37 168 GLY B O 1
ATOM 2917 N N . LEU B 1 169 ? 67.715 -82.973 2.308 1.00 15.54 169 LEU B N 1
ATOM 2918 C CA . LEU B 1 169 ? 68.939 -83.702 2.481 1.00 15.50 169 LEU B CA 1
ATOM 2919 C C . LEU B 1 169 ? 70.105 -82.707 2.379 1.00 16.14 169 LEU B C 1
ATOM 2920 O O . LEU B 1 169 ? 71.020 -82.740 3.187 1.00 16.30 169 LEU B O 1
ATOM 2925 N N . VAL B 1 170 ? 70.077 -81.838 1.368 1.00 15.76 170 VAL B N 1
ATOM 2926 C CA . VAL B 1 170 ? 71.091 -80.755 1.235 1.00 15.91 170 VAL B CA 1
ATOM 2927 C C . VAL B 1 170 ? 71.252 -79.837 2.458 1.00 16.07 170 VAL B C 1
ATOM 2928 O O . VAL B 1 170 ? 72.382 -79.548 2.896 1.00 16.45 170 VAL B O 1
ATOM 2932 N N . GLN B 1 171 ? 70.142 -79.375 3.013 1.00 15.27 171 GLN B N 1
ATOM 2933 C CA . GLN B 1 171 ? 70.279 -78.451 4.164 1.00 16.13 171 GLN B CA 1
ATOM 2934 C C . GLN B 1 171 ? 70.919 -79.177 5.361 1.00 15.72 171 GLN B C 1
ATOM 2935 O O . GLN B 1 171 ? 71.814 -78.613 6.026 1.00 15.59 171 GLN B O 1
ATOM 2941 N N . ALA B 1 172 ? 70.460 -80.402 5.611 1.00 14.96 172 ALA B N 1
ATOM 2942 C CA . ALA B 1 172 ? 71.010 -81.252 6.688 1.00 15.23 172 ALA B CA 1
ATOM 2943 C C . ALA B 1 172 ? 72.511 -81.500 6.486 1.00 17.80 172 ALA B C 1
ATOM 2944 O O . ALA B 1 172 ? 73.340 -81.254 7.378 1.00 17.38 172 ALA B O 1
ATOM 2946 N N . LEU B 1 173 ? 72.897 -81.966 5.299 1.00 16.71 173 LEU B N 1
ATOM 2947 C CA . LEU B 1 173 ? 74.321 -82.263 5.081 1.00 16.42 173 LEU B CA 1
ATOM 2948 C C . LEU B 1 173 ? 75.201 -81.037 5.133 1.00 18.00 173 LEU B C 1
ATOM 2949 O O . LEU B 1 173 ? 76.367 -81.129 5.617 1.00 19.05 173 LEU B O 1
ATOM 2954 N N . ALA B 1 174 ? 74.672 -79.897 4.647 1.00 17.61 174 ALA B N 1
ATOM 2955 C CA . ALA B 1 174 ? 75.478 -78.683 4.557 1.00 17.13 174 ALA B CA 1
ATOM 2956 C C . ALA B 1 174 ? 75.882 -78.223 5.981 1.00 17.13 174 ALA B C 1
ATOM 2957 O O . ALA B 1 174 ? 77.052 -77.902 6.245 1.00 16.86 174 ALA B O 1
ATOM 2959 N N . VAL B 1 175 ? 74.930 -78.251 6.911 1.00 16.62 175 VAL B N 1
ATOM 2960 C CA . VAL B 1 175 ? 75.236 -77.988 8.331 1.00 16.69 175 VAL B CA 1
ATOM 2961 C C . VAL B 1 175 ? 76.135 -79.148 8.928 1.00 16.81 175 VAL B C 1
ATOM 2962 O O . VAL B 1 175 ? 77.151 -78.901 9.589 1.00 15.72 175 VAL B O 1
ATOM 2966 N N . GLU B 1 176 ? 75.801 -80.394 8.632 1.00 17.19 176 GLU B N 1
ATOM 2967 C CA . GLU B 1 176 ? 76.564 -81.519 9.203 1.00 19.10 176 GLU B CA 1
ATOM 2968 C C . GLU B 1 176 ? 78.056 -81.527 8.756 1.00 19.59 176 GLU B C 1
ATOM 2969 O O . GLU B 1 176 ? 78.987 -81.780 9.531 1.00 16.60 176 GLU B O 1
ATOM 2975 N N . LEU B 1 177 ? 78.296 -81.172 7.500 1.00 19.85 177 LEU B N 1
ATOM 2976 C CA . LEU B 1 177 ? 79.635 -81.279 6.966 1.00 20.60 177 LEU B CA 1
ATOM 2977 C C . LEU B 1 177 ? 80.358 -79.955 6.796 1.00 21.42 177 LEU B C 1
ATOM 2978 O O . LEU B 1 177 ? 81.524 -79.936 6.316 1.00 20.19 177 LEU B O 1
ATOM 2983 N N . GLY B 1 178 ? 79.728 -78.840 7.202 1.00 22.77 178 GLY B N 1
ATOM 2984 C CA . GLY B 1 178 ? 80.298 -77.518 6.881 1.00 23.69 178 GLY B CA 1
ATOM 2985 C C . GLY B 1 178 ? 81.669 -77.323 7.539 1.00 26.47 178 GLY B C 1
ATOM 2986 O O . GLY B 1 178 ? 82.599 -76.723 6.950 1.00 25.30 178 GLY B O 1
ATOM 2987 N N . ALA B 1 179 ? 81.789 -77.836 8.754 1.00 27.37 179 ALA B N 1
ATOM 2988 C CA . ALA B 1 179 ? 82.995 -77.654 9.568 1.00 29.61 179 ALA B CA 1
ATOM 2989 C C . ALA B 1 179 ? 84.205 -78.419 9.004 1.00 31.74 179 ALA B C 1
ATOM 2990 O O . ALA B 1 179 ? 85.351 -77.989 9.195 1.00 31.38 179 ALA B O 1
ATOM 2992 N N . ARG B 1 180 ? 83.930 -79.529 8.306 1.00 31.96 180 ARG B N 1
ATOM 2993 C CA . ARG B 1 180 ? 84.939 -80.320 7.573 1.00 33.60 180 ARG B CA 1
ATOM 2994 C C . ARG B 1 180 ? 85.281 -79.798 6.160 1.00 32.20 180 ARG B C 1
ATOM 2995 O O . ARG B 1 180 ? 85.992 -80.454 5.417 1.00 33.70 180 ARG B O 1
ATOM 3003 N N . GLY B 1 181 ? 84.742 -78.648 5.793 1.00 30.89 181 GLY B N 1
ATOM 3004 C CA . GLY B 1 181 ? 84.984 -78.017 4.508 1.00 29.19 181 GLY B CA 1
ATOM 3005 C C . GLY B 1 181 ? 84.302 -78.655 3.282 1.00 27.71 181 GLY B C 1
ATOM 3006 O O . GLY B 1 181 ? 84.800 -78.472 2.180 1.00 27.29 181 GLY B O 1
ATOM 3007 N N . ILE B 1 182 ? 83.204 -79.411 3.474 1.00 25.04 182 ILE B N 1
ATOM 3008 C CA . ILE B 1 182 ? 82.441 -79.982 2.349 1.00 22.48 182 ILE B CA 1
ATOM 3009 C C . ILE B 1 182 ? 81.170 -79.157 2.191 1.00 21.94 182 ILE B C 1
ATOM 3010 O O . ILE B 1 182 ? 80.337 -79.070 3.130 1.00 21.11 182 ILE B O 1
ATOM 3015 N N . ARG B 1 183 ? 81.095 -78.476 1.060 1.00 21.26 183 ARG B N 1
ATOM 3016 C CA . ARG B 1 183 ? 79.888 -77.728 0.658 1.00 20.43 183 ARG B CA 1
ATOM 3017 C C . ARG B 1 183 ? 78.894 -78.709 0.029 1.00 20.89 183 ARG B C 1
ATOM 3018 O O . ARG B 1 183 ? 79.280 -79.755 -0.574 1.00 21.18 183 ARG B O 1
ATOM 3026 N N . VAL B 1 184 ? 77.611 -78.395 0.144 1.00 19.62 184 VAL B N 1
ATOM 3027 C CA . VAL B 1 184 ? 76.559 -79.333 -0.307 1.00 17.47 184 VAL B CA 1
ATOM 3028 C C . VAL B 1 184 ? 75.501 -78.413 -0.802 1.00 18.30 184 VAL B C 1
ATOM 3029 O O . VAL B 1 184 ? 75.014 -77.546 -0.036 1.00 16.43 184 VAL B O 1
ATOM 3033 N N . ASN B 1 185 ? 75.161 -78.547 -2.083 1.00 15.32 185 ASN B N 1
ATOM 3034 C CA . ASN B 1 185 ? 74.179 -77.641 -2.714 1.00 16.79 185 ASN B CA 1
ATOM 3035 C C . ASN B 1 185 ? 73.203 -78.427 -3.574 1.00 15.98 185 ASN B C 1
ATOM 3036 O O . ASN B 1 185 ? 73.555 -79.503 -4.058 1.00 15.39 185 ASN B O 1
ATOM 3041 N N . ALA B 1 186 ? 72.008 -77.889 -3.781 1.00 14.88 186 ALA B N 1
ATOM 3042 C CA . ALA B 1 186 ? 71.100 -78.454 -4.778 1.00 15.44 186 ALA B CA 1
ATOM 3043 C C . ALA B 1 186 ? 71.075 -77.561 -5.995 1.00 17.31 186 ALA B C 1
ATOM 3044 O O . ALA B 1 186 ? 71.144 -76.319 -5.874 1.00 17.00 186 ALA B O 1
ATOM 3046 N N . LEU B 1 187 ? 70.996 -78.188 -7.179 1.00 16.72 187 LEU B N 1
ATOM 3047 C CA . LEU B 1 187 ? 70.885 -77.459 -8.439 1.00 15.21 187 LEU B CA 1
ATOM 3048 C C . LEU B 1 187 ? 69.511 -77.793 -8.998 1.00 15.45 187 LEU B C 1
ATOM 3049 O O . LEU B 1 187 ? 69.120 -78.965 -9.076 1.00 13.30 187 LEU B O 1
ATOM 3054 N N . LEU B 1 188 ? 68.773 -76.762 -9.354 1.00 14.35 188 LEU B N 1
ATOM 3055 C CA . LEU B 1 188 ? 67.335 -76.938 -9.705 1.00 16.60 188 LEU B CA 1
ATOM 3056 C C . LEU B 1 188 ? 67.172 -76.397 -11.133 1.00 18.38 188 LEU B C 1
ATOM 3057 O O . LEU B 1 188 ? 67.025 -75.169 -11.309 1.00 19.81 188 LEU B O 1
ATOM 3062 N N . PRO B 1 189 ? 67.304 -77.278 -12.148 1.00 19.11 189 PRO B N 1
ATOM 3063 C CA . PRO B 1 189 ? 66.996 -76.877 -13.535 1.00 19.90 189 PRO B CA 1
ATOM 3064 C C . PRO B 1 189 ? 65.529 -76.566 -13.727 1.00 21.64 189 PRO B C 1
ATOM 3065 O O . PRO B 1 189 ? 64.652 -76.983 -12.907 1.00 21.80 189 PRO B O 1
ATOM 3069 N N . GLY B 1 190 ? 65.270 -75.757 -14.755 1.00 21.77 190 GLY B N 1
ATOM 3070 C CA . GLY B 1 190 ? 63.948 -75.634 -15.325 1.00 25.30 190 GLY B CA 1
ATOM 3071 C C . GLY B 1 190 ? 63.956 -76.521 -16.570 1.00 27.43 190 GLY B C 1
ATOM 3072 O O . GLY B 1 190 ? 64.858 -77.388 -16.698 1.00 28.11 190 GLY B O 1
ATOM 3073 N N . GLY B 1 191 ? 62.987 -76.349 -17.472 1.00 27.84 191 GLY B N 1
ATOM 3074 C CA . GLY B 1 191 ? 62.941 -77.193 -18.707 1.00 30.02 191 GLY B CA 1
ATOM 3075 C C . GLY B 1 191 ? 64.246 -77.143 -19.501 1.00 31.24 191 GLY B C 1
ATOM 3076 O O . GLY B 1 191 ? 64.748 -76.056 -19.883 1.00 29.99 191 GLY B O 1
ATOM 3077 N N . THR B 1 192 ? 64.817 -78.330 -19.719 1.00 32.85 192 THR B N 1
ATOM 3078 C CA . THR B 1 192 ? 66.060 -78.494 -20.442 1.00 33.70 192 THR B CA 1
ATOM 3079 C C . THR B 1 192 ? 65.825 -79.486 -21.599 1.00 35.87 192 THR B C 1
ATOM 3080 O O . THR B 1 192 ? 64.998 -80.389 -21.487 1.00 35.94 192 THR B O 1
ATOM 3084 N N . ASP B 1 193 ? 66.544 -79.308 -22.703 1.00 37.58 193 ASP B N 1
ATOM 3085 C CA . ASP B 1 193 ? 66.268 -80.036 -23.942 1.00 39.93 193 ASP B CA 1
ATOM 3086 C C . ASP B 1 193 ? 66.845 -81.458 -23.914 1.00 40.81 193 ASP B C 1
ATOM 3087 O O . ASP B 1 193 ? 67.880 -81.716 -24.514 1.00 42.29 193 ASP B O 1
ATOM 3092 N N . THR B 1 194 ? 66.157 -82.358 -23.202 1.00 42.00 194 THR B N 1
ATOM 3093 C CA . THR B 1 194 ? 66.567 -83.759 -22.985 1.00 43.24 194 THR B CA 1
ATOM 3094 C C . THR B 1 194 ? 65.348 -84.658 -23.076 1.00 44.91 194 THR B C 1
ATOM 3095 O O . THR B 1 194 ? 64.218 -84.156 -23.042 1.00 45.65 194 THR B O 1
ATOM 3099 N N . PRO B 1 195 ? 65.552 -85.998 -23.114 1.00 46.83 195 PRO B N 1
ATOM 3100 C CA . PRO B 1 195 ? 64.388 -86.890 -23.145 1.00 48.00 195 PRO B CA 1
ATOM 3101 C C . PRO B 1 195 ? 63.475 -86.763 -21.911 1.00 49.22 195 PRO B C 1
ATOM 3102 O O . PRO B 1 195 ? 62.263 -87.038 -22.016 1.00 50.02 195 PRO B O 1
ATOM 3106 N N . ALA B 1 196 ? 64.033 -86.312 -20.781 1.00 49.97 196 ALA B N 1
ATOM 3107 C CA . ALA B 1 196 ? 63.250 -86.060 -19.551 1.00 50.90 196 ALA B CA 1
ATOM 3108 C C . ALA B 1 196 ? 62.265 -84.883 -19.643 1.00 51.79 196 ALA B C 1
ATOM 3109 O O . ALA B 1 196 ? 61.399 -84.727 -18.781 1.00 52.38 196 ALA B O 1
ATOM 3111 N N . ASN B 1 197 ? 62.409 -84.032 -20.652 1.00 51.96 197 ASN B N 1
ATOM 3112 C CA . ASN B 1 197 ? 61.556 -82.864 -20.742 1.00 52.78 197 ASN B CA 1
ATOM 3113 C C . ASN B 1 197 ? 60.240 -83.227 -21.418 1.00 53.31 197 ASN B C 1
ATOM 3114 O O . ASN B 1 197 ? 60.246 -83.835 -22.499 1.00 53.42 197 ASN B O 1
ATOM 3119 N N . PHE B 1 198 ? 59.124 -82.818 -20.804 1.00 54.16 198 PHE B N 1
ATOM 3120 C CA . PHE B 1 198 ? 57.784 -83.097 -21.356 1.00 54.76 198 PHE B CA 1
ATOM 3121 C C . PHE B 1 198 ? 57.725 -82.890 -22.881 1.00 54.94 198 PHE B C 1
ATOM 3122 O O . PHE B 1 198 ? 57.002 -83.592 -23.577 1.00 55.30 198 PHE B O 1
ATOM 3124 N N . ALA B 1 199 ? 58.530 -81.965 -23.400 1.00 55.15 199 ALA B N 1
ATOM 3125 C CA . ALA B 1 199 ? 58.558 -81.668 -24.832 1.00 55.60 199 ALA B CA 1
ATOM 3126 C C . ALA B 1 199 ? 59.118 -82.818 -25.654 1.00 55.98 199 ALA B C 1
ATOM 3127 O O . ALA B 1 199 ? 58.839 -82.917 -26.858 1.00 55.58 199 ALA B O 1
ATOM 3129 N N . ASN B 1 200 ? 59.897 -83.684 -25.000 1.00 56.35 200 ASN B N 1
ATOM 3130 C CA . ASN B 1 200 ? 60.691 -84.705 -25.698 1.00 56.66 200 ASN B CA 1
ATOM 3131 C C . ASN B 1 200 ? 60.312 -86.169 -25.380 1.00 56.93 200 ASN B C 1
ATOM 3132 O O . ASN B 1 200 ? 61.066 -87.107 -25.673 1.00 57.11 200 ASN B O 1
ATOM 3137 N N . GLU B 1 207 ? 52.306 -79.430 -29.829 1.00 47.31 207 GLU B N 1
ATOM 3138 C CA . GLU B 1 207 ? 52.288 -78.071 -29.283 1.00 47.97 207 GLU B CA 1
ATOM 3139 C C . GLU B 1 207 ? 52.936 -77.963 -27.878 1.00 47.81 207 GLU B C 1
ATOM 3140 O O . GLU B 1 207 ? 52.985 -76.891 -27.276 1.00 47.59 207 GLU B O 1
ATOM 3142 N N . THR B 1 208 ? 53.417 -79.087 -27.363 1.00 47.94 208 THR B N 1
ATOM 3143 C CA . THR B 1 208 ? 54.135 -79.119 -26.087 1.00 47.65 208 THR B CA 1
ATOM 3144 C C . THR B 1 208 ? 55.380 -78.202 -26.037 1.00 46.95 208 THR B C 1
ATOM 3145 O O . THR B 1 208 ? 55.615 -77.524 -25.020 1.00 46.26 208 THR B O 1
ATOM 3149 N N . ARG B 1 209 ? 56.172 -78.189 -27.117 1.00 45.87 209 ARG B N 1
ATOM 3150 C CA . ARG B 1 209 ? 57.416 -77.410 -27.145 1.00 44.90 209 ARG B CA 1
ATOM 3151 C C . ARG B 1 209 ? 57.134 -75.940 -26.802 1.00 43.80 209 ARG B C 1
ATOM 3152 O O . ARG B 1 209 ? 57.761 -75.361 -25.881 1.00 43.03 209 ARG B O 1
ATOM 3160 N N . GLY B 1 210 ? 56.190 -75.341 -27.525 1.00 41.60 210 GLY B N 1
ATOM 3161 C CA . GLY B 1 210 ? 55.821 -73.951 -27.271 1.00 39.47 210 GLY B CA 1
ATOM 3162 C C . GLY B 1 210 ? 55.341 -73.719 -25.838 1.00 37.34 210 GLY B C 1
ATOM 3163 O O . GLY B 1 210 ? 55.736 -72.743 -25.190 1.00 36.10 210 GLY B O 1
ATOM 3164 N N . PHE B 1 211 ? 54.474 -74.605 -25.352 1.00 36.43 211 PHE B N 1
ATOM 3165 C CA . PHE B 1 211 ? 53.928 -74.451 -24.016 1.00 34.82 211 PHE B CA 1
ATOM 3166 C C . PHE B 1 211 ? 55.108 -74.441 -23.022 1.00 33.43 211 PHE B C 1
ATOM 3167 O O . PHE B 1 211 ? 55.167 -73.569 -22.160 1.00 33.15 211 PHE B O 1
ATOM 3175 N N . VAL B 1 212 ? 56.074 -75.344 -23.211 1.00 31.60 212 VAL B N 1
ATOM 3176 C CA . VAL B 1 212 ? 57.171 -75.502 -22.265 1.00 29.89 212 VAL B CA 1
ATOM 3177 C C 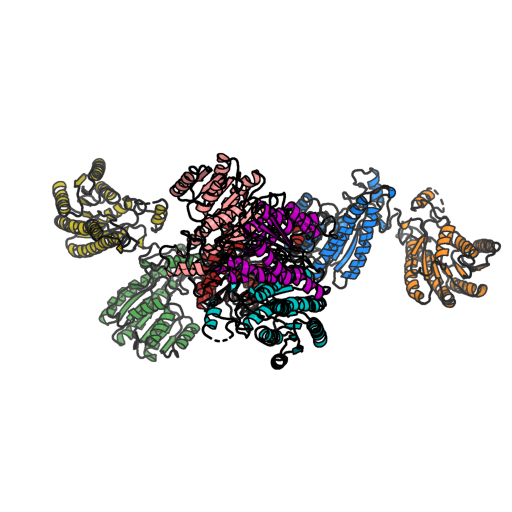. VAL B 1 212 ? 58.102 -74.280 -22.208 1.00 29.70 212 VAL B C 1
ATOM 3178 O O . VAL B 1 212 ? 58.381 -73.739 -21.102 1.00 27.76 212 VAL B O 1
ATOM 3182 N N . GLU B 1 213 ? 58.532 -73.823 -23.390 1.00 27.76 213 GLU B N 1
ATOM 3183 C CA . GLU B 1 213 ? 59.324 -72.610 -23.519 1.00 27.98 213 GLU B CA 1
ATOM 3184 C C . GLU B 1 213 ? 58.669 -71.398 -22.818 1.00 26.59 213 GLU B C 1
ATOM 3185 O O . GLU B 1 213 ? 59.370 -70.661 -22.140 1.00 25.68 213 GLU B O 1
ATOM 3191 N N . GLY B 1 214 ? 57.354 -71.242 -22.973 1.00 24.54 214 GLY B N 1
ATOM 3192 C CA . GLY B 1 214 ? 56.568 -70.123 -22.416 1.00 24.63 214 GLY B CA 1
ATOM 3193 C C . GLY B 1 214 ? 56.580 -70.114 -20.871 1.00 24.36 214 GLY B C 1
ATOM 3194 O O . GLY B 1 214 ? 56.363 -69.061 -20.269 1.00 22.67 214 GLY B O 1
ATOM 3195 N N . LEU B 1 215 ? 56.871 -71.276 -20.267 1.00 23.72 215 LEU B N 1
ATOM 3196 C CA . LEU B 1 215 ? 57.034 -71.451 -18.823 1.00 23.97 215 LEU B CA 1
ATOM 3197 C C . LEU B 1 215 ? 58.203 -70.685 -18.240 1.00 23.00 215 LEU B C 1
ATOM 3198 O O . LEU B 1 215 ? 58.246 -70.402 -17.044 1.00 23.22 215 LEU B O 1
ATOM 3203 N N . HIS B 1 216 ? 59.165 -70.354 -19.086 1.00 23.72 216 HIS B N 1
ATOM 3204 C CA . HIS B 1 216 ? 60.374 -69.687 -18.658 1.00 21.89 216 HIS B CA 1
ATOM 3205 C C . HIS B 1 216 ? 60.343 -68.186 -18.915 1.00 22.32 216 HIS B C 1
ATOM 3206 O O . HIS B 1 216 ? 59.815 -67.763 -19.930 1.00 20.88 216 HIS B O 1
ATOM 3213 N N . ALA B 1 217 ? 60.921 -67.378 -18.011 1.00 21.10 217 ALA B N 1
ATOM 3214 C CA . ALA B 1 217 ? 61.050 -65.942 -18.282 1.00 20.29 217 ALA B CA 1
ATOM 3215 C C . ALA B 1 217 ? 61.903 -65.700 -19.550 1.00 20.50 217 ALA B C 1
ATOM 3216 O O . ALA B 1 217 ? 61.624 -64.776 -20.304 1.00 19.82 217 ALA B O 1
ATOM 3218 N N . LEU B 1 218 ? 62.889 -66.552 -19.791 1.00 20.68 218 LEU B N 1
ATOM 3219 C CA . LEU B 1 218 ? 63.708 -66.460 -21.022 1.00 21.73 218 LEU B CA 1
ATOM 3220 C C . LEU B 1 218 ? 63.053 -66.931 -22.366 1.00 22.79 218 LEU B C 1
ATOM 3221 O O . LEU B 1 218 ? 63.697 -66.833 -23.456 1.00 23.02 218 LEU B O 1
ATOM 3226 N N . LYS B 1 219 ? 61.845 -67.484 -22.262 1.00 21.75 219 LYS B N 1
ATOM 3227 C CA . LYS B 1 219 ? 61.026 -67.923 -23.365 1.00 24.45 219 LYS B CA 1
ATOM 3228 C C . LYS B 1 219 ? 61.653 -68.966 -24.295 1.00 26.21 219 LYS B C 1
ATOM 3229 O O . LYS B 1 219 ? 61.370 -68.974 -25.499 1.00 26.57 219 LYS B O 1
ATOM 3235 N N . ARG B 1 220 ? 62.485 -69.822 -23.727 1.00 25.56 220 ARG B N 1
ATOM 3236 C CA . ARG B 1 220 ? 63.202 -70.873 -24.443 1.00 26.72 220 ARG B CA 1
ATOM 3237 C C . ARG B 1 220 ? 63.483 -71.976 -23.431 1.00 26.52 220 ARG B C 1
ATOM 3238 O O . ARG B 1 220 ? 63.367 -71.738 -22.234 1.00 24.73 220 ARG B O 1
ATOM 3246 N N . ILE B 1 221 ? 63.891 -73.149 -23.907 1.00 25.32 221 ILE B N 1
ATOM 3247 C CA . ILE B 1 221 ? 64.351 -74.240 -23.068 1.00 26.29 221 ILE B CA 1
ATOM 3248 C C . ILE B 1 221 ? 65.861 -74.221 -22.974 1.00 25.59 221 ILE B C 1
ATOM 3249 O O . ILE B 1 221 ? 66.509 -73.769 -23.916 1.00 27.33 221 ILE B O 1
ATOM 3254 N N . ALA B 1 222 ? 66.468 -74.645 -21.843 1.00 24.26 222 ALA B N 1
ATOM 3255 C CA . ALA B 1 222 ? 67.934 -74.624 -21.745 1.00 22.85 222 ALA B CA 1
ATOM 3256 C C . ALA B 1 222 ? 68.534 -75.686 -22.681 1.00 23.24 222 ALA B C 1
ATOM 3257 O O . ALA B 1 222 ? 67.988 -76.767 -22.812 1.00 20.60 222 ALA B O 1
ATOM 3259 N N . ARG B 1 223 ? 69.689 -75.368 -23.232 1.00 23.63 223 ARG B N 1
ATOM 3260 C CA . ARG B 1 223 ? 70.632 -76.413 -23.670 1.00 24.64 223 ARG B CA 1
ATOM 3261 C C . ARG B 1 223 ? 71.178 -77.085 -22.416 1.00 25.48 223 ARG B C 1
ATOM 3262 O O . ARG B 1 223 ? 71.456 -76.379 -21.394 1.00 24.47 223 ARG B O 1
ATOM 3270 N N . PRO B 1 224 ? 71.442 -78.419 -22.488 1.00 24.88 224 PRO B N 1
ATOM 3271 C CA . PRO B 1 224 ? 72.042 -79.146 -21.368 1.00 23.11 224 PRO B CA 1
ATOM 3272 C C . PRO B 1 224 ? 73.371 -78.577 -20.888 1.00 22.88 224 PRO B C 1
ATOM 3273 O O . PRO B 1 224 ? 73.670 -78.606 -19.670 1.00 21.02 224 PRO B O 1
ATOM 3277 N N . GLU B 1 225 ? 74.184 -78.081 -21.830 1.00 21.39 225 GLU B N 1
ATOM 3278 C CA . GLU B 1 225 ? 75.421 -77.432 -21.487 1.00 21.56 225 GLU B CA 1
ATOM 3279 C C . GLU B 1 225 ? 75.254 -76.187 -20.556 1.00 20.55 225 GLU B C 1
ATOM 3280 O O . GLU B 1 225 ? 76.173 -75.897 -19.837 1.00 18.22 225 GLU B O 1
ATOM 3286 N N . GLU B 1 226 ? 74.136 -75.467 -20.642 1.00 21.04 226 GLU B N 1
ATOM 3287 C CA . GLU B 1 226 ? 73.910 -74.320 -19.702 1.00 22.76 226 GLU B CA 1
ATOM 3288 C C . GLU B 1 226 ? 73.695 -74.808 -18.222 1.00 21.76 226 GLU B C 1
ATOM 3289 O O . GLU B 1 226 ? 74.101 -74.119 -17.230 1.00 20.56 226 GLU B O 1
ATOM 3295 N N . ILE B 1 227 ? 73.012 -75.951 -18.085 1.00 19.95 227 ILE B N 1
ATOM 3296 C CA . ILE B 1 227 ? 72.876 -76.569 -16.757 1.00 19.51 227 ILE B CA 1
ATOM 3297 C C . ILE B 1 227 ? 74.180 -77.171 -16.201 1.00 19.87 227 ILE B C 1
ATOM 3298 O O . ILE B 1 227 ? 74.501 -77.026 -15.002 1.00 19.42 227 ILE B O 1
ATOM 3303 N N . ALA B 1 228 ? 74.962 -77.810 -17.065 1.00 18.94 228 ALA B N 1
ATOM 3304 C CA . ALA B 1 228 ? 76.297 -78.237 -16.711 1.00 18.99 228 ALA B CA 1
ATOM 3305 C C . ALA B 1 228 ? 77.140 -77.054 -16.208 1.00 18.03 228 ALA B C 1
ATOM 3306 O O . ALA B 1 228 ? 77.958 -77.218 -15.338 1.00 19.53 228 ALA B O 1
ATOM 3308 N N . GLU B 1 229 ? 76.955 -75.869 -16.773 1.00 20.23 229 GLU B N 1
ATOM 3309 C CA . GLU B 1 229 ? 77.777 -74.741 -16.397 1.00 20.16 229 GLU B CA 1
ATOM 3310 C C . GLU B 1 229 ? 77.481 -74.299 -14.981 1.00 19.36 229 GLU B C 1
ATOM 3311 O O . GLU B 1 229 ? 78.374 -73.822 -14.263 1.00 17.85 229 GLU B O 1
ATOM 3317 N N . ALA B 1 230 ? 76.209 -74.393 -14.619 1.00 20.48 230 ALA B N 1
ATOM 3318 C CA . ALA B 1 230 ? 75.822 -74.143 -13.221 1.00 20.33 230 ALA B CA 1
ATOM 3319 C C . ALA B 1 230 ? 76.364 -75.233 -12.304 1.00 19.38 230 ALA B C 1
ATOM 3320 O O . ALA B 1 230 ? 76.863 -74.941 -11.218 1.00 17.64 230 ALA B O 1
ATOM 3322 N N . ALA B 1 231 ? 76.322 -76.505 -12.749 1.00 18.83 231 ALA B N 1
ATOM 3323 C CA . ALA B 1 231 ? 76.971 -77.544 -11.962 1.00 18.15 231 ALA B CA 1
ATOM 3324 C C . ALA B 1 231 ? 78.482 -77.303 -11.876 1.00 18.71 231 ALA B C 1
ATOM 3325 O O . ALA B 1 231 ? 79.078 -77.566 -10.859 1.00 19.48 231 ALA B O 1
ATOM 3327 N N . LEU B 1 232 ? 79.105 -76.827 -12.963 1.00 18.63 232 LEU B N 1
ATOM 3328 C CA . LEU B 1 232 ? 80.534 -76.536 -12.884 1.00 18.29 232 LEU B CA 1
ATOM 3329 C C . LEU B 1 232 ? 80.840 -75.442 -11.862 1.00 17.59 232 LEU B C 1
ATOM 3330 O O . LEU B 1 232 ? 81.814 -75.546 -11.104 1.00 16.97 232 LEU B O 1
ATOM 3335 N N . TYR B 1 233 ? 79.963 -74.431 -11.812 1.00 17.36 233 TYR B N 1
ATOM 3336 C CA . TYR B 1 233 ? 80.181 -73.360 -10.841 1.00 18.01 233 TYR B CA 1
ATOM 3337 C C . TYR B 1 233 ? 80.145 -73.884 -9.405 1.00 18.46 233 TYR B C 1
ATOM 3338 O O . TYR B 1 233 ? 81.060 -73.598 -8.592 1.00 18.46 233 TYR B O 1
ATOM 3347 N N . LEU B 1 234 ? 79.109 -74.655 -9.061 1.00 17.77 234 LEU B N 1
ATOM 3348 C CA . LEU B 1 234 ? 78.967 -75.149 -7.671 1.00 18.87 234 LEU B CA 1
ATOM 3349 C C . LEU B 1 234 ? 80.171 -76.061 -7.274 1.00 19.84 234 LEU B C 1
ATOM 3350 O O . LEU B 1 234 ? 80.551 -76.131 -6.117 1.00 19.78 234 LEU B O 1
ATOM 3355 N N . ALA B 1 235 ? 80.749 -76.775 -8.244 1.00 21.25 235 ALA B N 1
ATOM 3356 C CA . ALA B 1 235 ? 81.932 -77.604 -7.964 1.00 21.76 235 ALA B CA 1
ATOM 3357 C C . ALA B 1 235 ? 83.231 -76.767 -7.972 1.00 22.96 235 ALA B C 1
ATOM 3358 O O . ALA B 1 235 ? 84.234 -77.207 -7.454 1.00 23.39 235 ALA B O 1
ATOM 3360 N N . SER B 1 236 ? 83.198 -75.572 -8.538 1.00 23.21 236 SER B N 1
ATOM 3361 C CA . SER B 1 236 ? 84.425 -74.729 -8.613 1.00 23.60 236 SER B CA 1
ATOM 3362 C C . SER B 1 236 ? 84.821 -74.030 -7.279 1.00 23.52 236 SER B C 1
ATOM 3363 O O . SER B 1 236 ? 83.985 -73.896 -6.340 1.00 20.97 236 SER B O 1
ATOM 3366 N N . ASP B 1 237 ? 86.108 -73.629 -7.220 1.00 22.64 237 ASP B N 1
ATOM 3367 C CA . ASP B 1 237 ? 86.633 -72.691 -6.207 1.00 23.94 237 ASP B CA 1
ATOM 3368 C C . ASP B 1 237 ? 85.907 -71.349 -6.144 1.00 21.79 237 ASP B C 1
ATOM 3369 O O . ASP B 1 237 ? 85.894 -70.722 -5.077 1.00 20.04 237 ASP B O 1
ATOM 3374 N N . GLY B 1 238 ? 85.271 -70.948 -7.232 1.00 19.33 238 GLY B N 1
ATOM 3375 C CA . GLY B 1 238 ? 84.407 -69.733 -7.224 1.00 21.03 238 GLY B CA 1
ATOM 3376 C C . GLY B 1 238 ? 83.185 -69.842 -6.272 1.00 20.55 238 GLY B C 1
ATOM 3377 O O . GLY B 1 238 ? 82.552 -68.834 -5.879 1.00 21.36 238 GLY B O 1
ATOM 3378 N N . ALA B 1 239 ? 82.828 -71.066 -5.939 1.00 19.13 239 ALA B N 1
ATOM 3379 C CA . ALA B 1 239 ? 81.705 -71.317 -5.047 1.00 19.04 239 ALA B CA 1
ATOM 3380 C C . ALA B 1 239 ? 82.136 -71.660 -3.616 1.00 18.83 239 ALA B C 1
ATOM 3381 O O . ALA B 1 239 ? 81.380 -72.313 -2.922 1.00 19.84 239 ALA B O 1
ATOM 3383 N N . SER B 1 240 ? 83.338 -71.196 -3.173 1.00 18.69 240 SER B N 1
ATOM 3384 C CA . SER B 1 240 ? 83.919 -71.542 -1.855 1.00 19.06 240 SER B CA 1
ATOM 3385 C C . SER B 1 240 ? 83.038 -71.082 -0.706 1.00 19.18 240 SER B C 1
ATOM 3386 O O . SER B 1 240 ? 83.143 -71.641 0.366 1.00 17.26 240 SER B O 1
ATOM 3389 N N . PHE B 1 241 ? 82.150 -70.103 -0.921 1.00 19.28 241 PHE B N 1
ATOM 3390 C CA . PHE B 1 241 ? 81.263 -69.658 0.184 1.00 18.18 241 PHE B CA 1
ATOM 3391 C C . PHE B 1 241 ? 79.792 -69.987 -0.149 1.00 19.09 241 PHE B C 1
ATOM 3392 O O . PHE B 1 241 ? 78.858 -69.306 0.319 1.00 17.95 241 PHE B O 1
ATOM 3400 N N . VAL B 1 242 ? 79.595 -71.035 -0.967 1.00 17.11 242 VAL B N 1
ATOM 3401 C CA . VAL B 1 242 ? 78.219 -71.396 -1.328 1.00 17.44 242 VAL B CA 1
ATOM 3402 C C . VAL B 1 242 ? 77.906 -72.782 -0.829 1.00 17.93 242 VAL B C 1
ATOM 3403 O O . VAL B 1 242 ? 78.528 -73.773 -1.258 1.00 19.57 242 VAL B O 1
ATOM 3407 N N . THR B 1 243 ? 76.981 -72.875 0.116 1.00 18.77 243 THR B N 1
ATOM 3408 C CA . THR B 1 243 ? 76.663 -74.184 0.725 1.00 17.44 243 THR B CA 1
ATOM 3409 C C . THR B 1 243 ? 75.291 -74.082 1.317 1.00 18.22 243 THR B C 1
ATOM 3410 O O . THR B 1 243 ? 74.855 -72.976 1.691 1.00 17.39 243 THR B O 1
ATOM 3414 N N . GLY B 1 244 ? 74.598 -75.219 1.367 1.00 16.95 244 GLY B N 1
ATOM 3415 C CA . GLY B 1 244 ? 73.186 -75.229 1.740 1.00 17.72 244 GLY B CA 1
ATOM 3416 C C . GLY B 1 244 ? 72.194 -74.536 0.801 1.00 20.37 244 GLY B C 1
ATOM 3417 O O . GLY B 1 244 ? 70.999 -74.369 1.155 1.00 20.62 244 GLY B O 1
ATOM 3418 N N . ALA B 1 245 ? 72.663 -74.193 -0.390 1.00 18.83 245 ALA B N 1
ATOM 3419 C CA . ALA B 1 245 ? 71.907 -73.393 -1.369 1.00 19.44 245 ALA B CA 1
ATOM 3420 C C . ALA B 1 245 ? 71.100 -74.255 -2.343 1.00 19.47 245 ALA B C 1
ATOM 3421 O O . ALA B 1 245 ? 71.481 -75.392 -2.615 1.00 19.66 245 ALA B O 1
ATOM 3423 N N . ALA B 1 246 ? 69.929 -73.776 -2.765 1.00 18.95 246 ALA B N 1
ATOM 3424 C CA . ALA B 1 246 ? 69.135 -74.480 -3.767 1.00 19.92 246 ALA B CA 1
ATOM 3425 C C . ALA B 1 246 ? 69.216 -73.494 -4.920 1.00 20.94 246 ALA B C 1
ATOM 3426 O O . ALA B 1 246 ? 68.506 -72.464 -4.912 1.00 23.68 246 ALA B O 1
ATOM 3428 N N . LEU B 1 247 ? 70.178 -73.709 -5.813 1.00 18.04 247 LEU B N 1
ATOM 3429 C CA . LEU B 1 247 ? 70.488 -72.764 -6.911 1.00 18.93 247 LEU B CA 1
ATOM 3430 C C . LEU B 1 247 ? 69.532 -73.006 -8.065 1.00 18.70 247 LEU B C 1
ATOM 3431 O O . LEU B 1 247 ? 69.515 -74.138 -8.656 1.00 16.74 247 LEU B O 1
ATOM 3436 N N . LEU B 1 248 ? 68.760 -71.981 -8.425 1.00 17.91 248 LEU B N 1
ATOM 3437 C CA . LEU B 1 248 ? 67.797 -72.143 -9.538 1.00 18.37 248 LEU B CA 1
ATOM 3438 C C . LEU B 1 248 ? 68.520 -71.823 -10.834 1.00 18.00 248 LEU B C 1
ATOM 3439 O O . LEU B 1 248 ? 68.961 -70.711 -11.020 1.00 19.40 248 LEU B O 1
ATOM 3444 N N . ALA B 1 249 ? 68.666 -72.788 -11.719 1.00 17.25 249 ALA B N 1
ATOM 3445 C CA . ALA B 1 249 ? 69.164 -72.484 -13.072 1.00 18.35 249 ALA B CA 1
ATOM 3446 C C . ALA B 1 249 ? 67.993 -72.845 -13.969 1.00 18.24 249 ALA B C 1
ATOM 3447 O O . ALA B 1 249 ? 67.995 -73.884 -14.646 1.00 18.80 249 ALA B O 1
ATOM 3449 N N . ASP B 1 250 ? 66.948 -72.019 -13.923 1.00 18.01 250 ASP B N 1
ATOM 3450 C CA . ASP B 1 250 ? 65.656 -72.435 -14.468 1.00 17.85 250 ASP B CA 1
ATOM 3451 C C . ASP B 1 250 ? 65.082 -71.467 -15.420 1.00 16.82 250 ASP B C 1
ATOM 3452 O O . ASP B 1 250 ? 63.905 -71.512 -15.670 1.00 17.09 250 ASP B O 1
ATOM 3457 N N . GLY B 1 251 ? 65.911 -70.530 -15.890 1.00 18.18 251 GLY B N 1
ATOM 3458 C CA . GLY B 1 251 ? 65.454 -69.546 -16.882 1.00 17.64 251 GLY B CA 1
ATOM 3459 C C . GLY B 1 251 ? 64.290 -68.711 -16.430 1.00 17.29 251 GLY B C 1
ATOM 3460 O O . GLY B 1 251 ? 63.495 -68.183 -17.242 1.00 17.17 251 GLY B O 1
ATOM 3461 N N . GLY B 1 252 ? 64.149 -68.564 -15.121 1.00 17.54 252 GLY B N 1
ATOM 3462 C CA . GLY B 1 252 ? 63.031 -67.783 -14.600 1.00 15.92 252 GLY B CA 1
ATOM 3463 C C . GLY B 1 252 ? 61.772 -68.578 -14.435 1.00 16.61 252 GLY B C 1
ATOM 3464 O O . GLY B 1 252 ? 60.738 -68.015 -14.100 1.00 17.97 252 GLY B O 1
ATOM 3465 N N . ALA B 1 253 ? 61.810 -69.894 -14.616 1.00 16.12 253 ALA B N 1
ATOM 3466 C CA . ALA B 1 253 ? 60.505 -70.613 -14.587 1.00 17.17 253 ALA B CA 1
ATOM 3467 C C . ALA B 1 253 ? 59.804 -70.377 -13.216 1.00 17.79 253 ALA B C 1
ATOM 3468 O O . ALA B 1 253 ? 58.590 -70.200 -13.166 1.00 19.30 253 ALA B O 1
ATOM 3470 N N . SER B 1 254 ? 60.600 -70.356 -12.138 1.00 18.08 254 SER B N 1
ATOM 3471 C CA . SER B 1 254 ? 60.081 -70.159 -10.729 1.00 18.66 254 SER B CA 1
ATOM 3472 C C . SER B 1 254 ? 59.209 -68.933 -10.540 1.00 19.26 254 SER B C 1
ATOM 3473 O O . SER B 1 254 ? 58.267 -68.924 -9.735 1.00 18.73 254 SER B O 1
ATOM 3476 N N . VAL B 1 255 ? 59.541 -67.882 -11.270 1.00 20.53 255 VAL B N 1
ATOM 3477 C CA . VAL B 1 255 ? 58.933 -66.590 -11.053 1.00 20.88 255 VAL B CA 1
ATOM 3478 C C . VAL B 1 255 ? 57.998 -66.214 -12.186 1.00 20.68 255 VAL B C 1
ATOM 3479 O O . VAL B 1 255 ? 57.327 -65.152 -12.163 1.00 20.54 255 VAL B O 1
ATOM 3483 N N . THR B 1 256 ? 57.946 -67.070 -13.191 1.00 21.64 256 THR B N 1
ATOM 3484 C CA . THR B 1 256 ? 57.008 -66.862 -14.329 1.00 21.71 256 THR B CA 1
ATOM 3485 C C . THR B 1 256 ? 55.663 -67.573 -14.132 1.00 22.12 256 THR B C 1
ATOM 3486 O O . THR B 1 256 ? 55.609 -68.753 -13.776 1.00 22.22 256 THR B O 1
ATOM 3490 N N . LYS B 1 257 ? 54.600 -66.813 -14.331 1.00 18.86 257 LYS B N 1
ATOM 3491 C CA . LYS B 1 257 ? 53.272 -67.329 -14.259 1.00 21.03 257 LYS B CA 1
ATOM 3492 C C . LYS B 1 257 ? 52.547 -67.239 -15.640 1.00 21.99 257 LYS B C 1
ATOM 3493 O O . LYS B 1 257 ? 51.419 -67.804 -15.743 1.00 24.90 257 LYS B O 1
ATOM 3497 N N . SER C 1 4 ? 28.922 -20.527 88.061 1.00 23.15 4 SER C N 1
ATOM 3498 C CA . SER C 1 4 ? 28.055 -21.123 89.123 1.00 26.14 4 SER C CA 1
ATOM 3499 C C . SER C 1 4 ? 26.568 -20.773 88.933 1.00 24.95 4 SER C C 1
ATOM 3500 O O . SER C 1 4 ? 25.809 -20.741 89.899 1.00 25.96 4 SER C O 1
ATOM 3503 N N . ARG C 1 5 ? 26.158 -20.556 87.684 1.00 25.07 5 ARG C N 1
ATOM 3504 C CA . ARG C 1 5 ? 24.807 -20.064 87.405 1.00 25.48 5 ARG C CA 1
ATOM 3505 C C . ARG C 1 5 ? 23.644 -20.988 87.804 1.00 24.87 5 ARG C C 1
ATOM 3506 O O . ARG C 1 5 ? 22.513 -20.535 87.869 1.00 24.64 5 ARG C O 1
ATOM 3514 N N . LEU C 1 6 ? 23.942 -22.263 88.080 1.00 23.67 6 LEU C N 1
ATOM 3515 C CA . LEU C 1 6 ? 22.934 -23.228 88.541 1.00 23.70 6 LEU C CA 1
ATOM 3516 C C . LEU C 1 6 ? 23.512 -24.063 89.658 1.00 24.21 6 LEU C C 1
ATOM 3517 O O . LEU C 1 6 ? 23.269 -25.298 89.755 1.00 23.97 6 LEU C O 1
ATOM 3522 N N . GLU C 1 7 ? 24.360 -23.429 90.484 1.00 24.58 7 GLU C N 1
ATOM 3523 C CA . GLU C 1 7 ? 25.036 -24.169 91.521 1.00 23.90 7 GLU C CA 1
ATOM 3524 C C . GLU C 1 7 ? 23.962 -24.759 92.410 1.00 24.25 7 GLU C C 1
ATOM 3525 O O . GLU C 1 7 ? 22.935 -24.142 92.661 1.00 24.03 7 GLU C O 1
ATOM 3531 N N . GLY C 1 8 ? 24.109 -25.996 92.824 1.00 24.22 8 GLY C N 1
ATOM 3532 C CA . GLY C 1 8 ? 23.065 -26.546 93.713 1.00 25.68 8 GLY C CA 1
ATOM 3533 C C . GLY C 1 8 ? 21.923 -27.296 93.032 1.00 26.00 8 GLY C C 1
ATOM 3534 O O . GLY C 1 8 ? 21.215 -28.081 93.663 1.00 27.52 8 GLY C O 1
ATOM 3535 N N . LYS C 1 9 ? 21.709 -27.034 91.749 1.00 25.91 9 LYS C N 1
ATOM 3536 C CA . LYS C 1 9 ? 20.514 -27.613 91.095 1.00 25.46 9 LYS C CA 1
ATOM 3537 C C . LYS C 1 9 ? 20.792 -29.067 90.727 1.00 23.79 9 LYS C C 1
ATOM 3538 O O . LYS C 1 9 ? 21.938 -29.431 90.503 1.00 23.54 9 LYS C O 1
ATOM 3544 N N . ILE C 1 10 ? 19.747 -29.890 90.679 1.00 22.22 10 ILE C N 1
ATOM 3545 C CA . ILE C 1 10 ? 19.869 -31.224 90.121 1.00 22.10 10 ILE C CA 1
ATOM 3546 C C . ILE C 1 10 ? 18.936 -31.356 88.886 1.00 21.52 10 ILE C C 1
ATOM 3547 O O . ILE C 1 10 ? 17.751 -31.138 88.999 1.00 20.68 10 ILE C O 1
ATOM 3552 N N . ALA C 1 11 ? 19.530 -31.661 87.740 1.00 22.17 11 ALA C N 1
ATOM 3553 C CA . ALA C 1 11 ? 18.846 -31.519 86.440 1.00 22.19 11 ALA C CA 1
ATOM 3554 C C . ALA C 1 11 ? 18.887 -32.820 85.618 1.00 22.84 11 ALA C C 1
ATOM 3555 O O . ALA C 1 11 ? 19.891 -33.557 85.608 1.00 22.71 11 ALA C O 1
ATOM 3557 N N . ILE C 1 12 ? 17.758 -33.091 84.955 1.00 22.18 12 ILE C N 1
ATOM 3558 C CA . ILE C 1 12 ? 17.668 -34.126 83.952 1.00 20.15 12 ILE C CA 1
ATOM 3559 C C . ILE C 1 12 ? 17.688 -33.423 82.624 1.00 19.31 12 ILE C C 1
ATOM 3560 O O . ILE C 1 12 ? 17.011 -32.387 82.421 1.00 17.61 12 ILE C O 1
ATOM 3565 N N . VAL C 1 13 ? 18.519 -33.946 81.733 1.00 19.29 13 VAL C N 1
ATOM 3566 C CA . VAL C 1 13 ? 18.557 -33.452 80.378 1.00 18.73 13 VAL C CA 1
ATOM 3567 C C . VAL C 1 13 ? 18.303 -34.645 79.427 1.00 19.66 13 VAL C C 1
ATOM 3568 O O . VAL C 1 13 ? 19.124 -35.587 79.380 1.00 20.55 13 VAL C O 1
ATOM 3572 N N . THR C 1 14 ? 17.249 -34.559 78.601 1.00 18.83 14 THR C N 1
ATOM 3573 C CA . THR C 1 14 ? 17.023 -35.590 77.579 1.00 17.12 14 THR C CA 1
ATOM 3574 C C . THR C 1 14 ? 17.516 -35.152 76.197 1.00 18.43 14 THR C C 1
ATOM 3575 O O . THR C 1 14 ? 17.650 -33.956 75.908 1.00 19.36 14 THR C O 1
ATOM 3579 N N . GLY C 1 15 ? 17.747 -36.110 75.299 1.00 18.44 15 GLY C N 1
ATOM 3580 C CA . GLY C 1 15 ? 18.334 -35.803 74.021 1.00 18.01 15 GLY C CA 1
ATOM 3581 C C . GLY C 1 15 ? 19.712 -35.256 74.252 1.00 18.92 15 GLY C C 1
ATOM 3582 O O . GLY C 1 15 ? 20.165 -34.312 73.561 1.00 18.90 15 GLY C O 1
ATOM 3583 N N . ALA C 1 16 ? 20.376 -35.832 75.248 1.00 20.21 16 ALA C N 1
ATOM 3584 C CA . ALA C 1 16 ? 21.717 -35.347 75.649 1.00 19.76 16 ALA C CA 1
ATOM 3585 C C . ALA C 1 16 ? 22.884 -35.823 74.784 1.00 20.01 16 ALA C C 1
ATOM 3586 O O . ALA C 1 16 ? 23.973 -35.383 75.027 1.00 19.28 16 ALA C O 1
ATOM 3588 N N . SER C 1 17 ? 22.697 -36.722 73.776 1.00 20.79 17 SER C N 1
ATOM 3589 C CA . SER C 1 17 ? 23.889 -37.261 73.006 1.00 22.19 17 SER C CA 1
ATOM 3590 C C . SER C 1 17 ? 24.449 -36.335 71.936 1.00 23.54 17 SER C C 1
ATOM 3591 O O . SER C 1 17 ? 25.582 -36.556 71.464 1.00 24.27 17 SER C O 1
ATOM 3594 N N . SER C 1 18 ? 23.687 -35.309 71.536 1.00 22.49 18 SER C N 1
ATOM 3595 C CA . SER C 1 18 ? 24.206 -34.365 70.537 1.00 22.96 18 SER C CA 1
ATOM 3596 C C . SER C 1 18 ? 23.485 -33.034 70.596 1.00 20.79 18 SER C C 1
ATOM 3597 O O . SER C 1 18 ? 22.565 -32.883 71.379 1.00 20.32 18 SER C O 1
ATOM 3600 N N . GLY C 1 19 ? 23.928 -32.101 69.758 1.00 20.63 19 GLY C N 1
ATOM 3601 C CA . GLY C 1 19 ? 23.219 -30.869 69.470 1.00 18.85 19 GLY C CA 1
ATOM 3602 C C . GLY C 1 19 ? 22.977 -30.087 70.749 1.00 18.89 19 GLY C C 1
ATOM 3603 O O . GLY C 1 19 ? 23.899 -29.934 71.639 1.00 15.49 19 GLY C O 1
ATOM 3604 N N . ILE C 1 20 ? 21.745 -29.599 70.831 1.00 16.48 20 ILE C N 1
ATOM 3605 C CA . ILE C 1 20 ? 21.282 -28.710 71.891 1.00 17.59 20 ILE C CA 1
ATOM 3606 C C . ILE C 1 20 ? 21.330 -29.364 73.224 1.00 16.98 20 ILE C C 1
ATOM 3607 O O . ILE C 1 20 ? 21.734 -28.756 74.243 1.00 17.49 20 ILE C O 1
ATOM 3612 N N . GLY C 1 21 ? 20.882 -30.606 73.257 1.00 16.98 21 GLY C N 1
ATOM 3613 C CA . GLY C 1 21 ? 20.826 -31.378 74.529 1.00 17.32 21 GLY C CA 1
ATOM 3614 C C . GLY C 1 21 ? 22.236 -31.635 75.080 1.00 18.29 21 GLY C C 1
ATOM 3615 O O . GLY C 1 21 ? 22.488 -31.487 76.280 1.00 18.55 21 GLY C O 1
ATOM 3616 N N . ARG C 1 22 ? 23.153 -32.018 74.193 1.00 19.30 22 ARG C N 1
ATOM 3617 C CA . ARG C 1 22 ? 24.533 -32.221 74.638 1.00 20.17 22 ARG C CA 1
ATOM 3618 C C . ARG C 1 22 ? 25.094 -30.942 75.220 1.00 19.23 22 ARG C C 1
ATOM 3619 O O . ARG C 1 22 ? 25.719 -30.955 76.273 1.00 19.99 22 ARG C O 1
ATOM 3627 N N . ALA C 1 23 ? 24.862 -29.837 74.528 1.00 20.54 23 ALA C N 1
ATOM 3628 C CA . ALA C 1 23 ? 25.429 -28.553 74.932 1.00 20.97 23 ALA C CA 1
ATOM 3629 C C . ALA C 1 23 ? 24.850 -28.115 76.253 1.00 21.83 23 ALA C C 1
ATOM 3630 O O . ALA C 1 23 ? 25.579 -27.577 77.119 1.00 21.05 23 ALA C O 1
ATOM 3632 N N . ALA C 1 24 ? 23.572 -28.393 76.454 1.00 19.59 24 ALA C N 1
ATOM 3633 C CA . ALA C 1 24 ? 22.909 -28.007 77.672 1.00 21.27 24 ALA C CA 1
ATOM 3634 C C . ALA C 1 24 ? 23.365 -28.800 78.880 1.00 20.93 24 ALA C C 1
ATOM 3635 O O . ALA C 1 24 ? 23.523 -28.250 79.938 1.00 21.71 24 ALA C O 1
ATOM 3637 N N . ALA C 1 25 ? 23.515 -30.108 78.721 1.00 21.91 25 ALA C N 1
ATOM 3638 C CA . ALA C 1 25 ? 23.968 -30.960 79.776 1.00 20.97 25 ALA C CA 1
ATOM 3639 C C . ALA C 1 25 ? 25.383 -30.544 80.203 1.00 21.54 25 ALA C C 1
ATOM 3640 O O . ALA C 1 25 ? 25.641 -30.486 81.399 1.00 19.73 25 ALA C O 1
ATOM 3642 N N . LEU C 1 26 ? 26.255 -30.256 79.224 1.00 21.88 26 LEU C N 1
ATOM 3643 C CA . LEU C 1 26 ? 27.663 -29.872 79.500 1.00 22.09 26 LEU C CA 1
ATOM 3644 C C . LEU C 1 26 ? 27.672 -28.537 80.218 1.00 22.81 26 LEU C C 1
ATOM 3645 O O . LEU C 1 26 ? 28.350 -28.329 81.256 1.00 21.83 26 LEU C O 1
ATOM 3650 N N . LEU C 1 27 ? 26.905 -27.614 79.665 1.00 21.13 27 LEU C N 1
ATOM 3651 C CA . LEU C 1 27 ? 26.851 -26.278 80.225 1.00 20.74 27 LEU C CA 1
ATOM 3652 C C . LEU C 1 27 ? 26.265 -26.298 81.630 1.00 20.50 27 LEU C C 1
ATOM 3653 O O . LEU C 1 27 ? 26.790 -25.615 82.511 1.00 21.54 27 LEU C O 1
ATOM 3658 N N . PHE C 1 28 ? 25.218 -27.099 81.874 1.00 19.64 28 PHE C N 1
ATOM 3659 C CA . PHE C 1 28 ? 24.535 -27.109 83.166 1.00 19.87 28 PHE C CA 1
ATOM 3660 C C . PHE C 1 28 ? 25.530 -27.642 84.239 1.00 21.19 28 PHE C C 1
ATOM 3661 O O . PHE C 1 28 ? 25.641 -27.074 85.324 1.00 20.89 28 PHE C O 1
ATOM 3669 N N . ALA C 1 29 ? 26.242 -28.719 83.899 1.00 20.32 29 ALA C N 1
ATOM 3670 C CA . ALA C 1 29 ? 27.248 -29.264 84.790 1.00 22.83 29 ALA C CA 1
ATOM 3671 C C . ALA C 1 29 ? 28.436 -28.325 84.971 1.00 21.55 29 ALA C C 1
ATOM 3672 O O . ALA C 1 29 ? 28.936 -28.267 86.094 1.00 22.02 29 ALA C O 1
ATOM 3674 N N . ARG C 1 30 ? 28.876 -27.635 83.901 1.00 22.30 30 ARG C N 1
ATOM 3675 C CA . ARG C 1 30 ? 29.978 -26.667 83.988 1.00 22.08 30 ARG C CA 1
ATOM 3676 C C . ARG C 1 30 ? 29.550 -25.499 84.892 1.00 23.20 30 ARG C C 1
ATOM 3677 O O . ARG C 1 30 ? 30.397 -24.836 85.540 1.00 22.02 30 ARG C O 1
ATOM 3685 N N . GLU C 1 31 ? 28.238 -25.256 84.956 1.00 22.07 31 GLU C N 1
ATOM 3686 C CA . GLU C 1 31 ? 27.671 -24.191 85.789 1.00 21.21 31 GLU C CA 1
ATOM 3687 C C . GLU C 1 31 ? 27.179 -24.627 87.144 1.00 21.62 31 GLU C C 1
ATOM 3688 O O . GLU C 1 31 ? 26.490 -23.870 87.811 1.00 22.39 31 GLU C O 1
ATOM 3694 N N . GLY C 1 32 ? 27.547 -25.818 87.583 1.00 22.20 32 GLY C N 1
ATOM 3695 C CA . GLY C 1 32 ? 27.318 -26.196 88.957 1.00 21.97 32 GLY C CA 1
ATOM 3696 C C . GLY C 1 32 ? 26.215 -27.190 89.205 1.00 23.46 32 GLY C C 1
ATOM 3697 O O . GLY C 1 32 ? 26.081 -27.693 90.308 1.00 22.96 32 GLY C O 1
ATOM 3698 N N . ALA C 1 33 ? 25.403 -27.522 88.186 1.00 22.98 33 ALA C N 1
ATOM 3699 C CA . ALA C 1 33 ? 24.339 -28.481 88.449 1.00 22.00 33 ALA C CA 1
ATOM 3700 C C . ALA C 1 33 ? 24.855 -29.891 88.429 1.00 21.13 33 ALA C C 1
ATOM 3701 O O . ALA C 1 33 ? 25.745 -30.205 87.609 1.00 20.53 33 ALA C O 1
ATOM 3703 N N . LYS C 1 34 ? 24.194 -30.771 89.205 1.00 20.58 34 LYS C N 1
ATOM 3704 C CA . LYS C 1 34 ? 24.421 -32.189 89.029 1.00 22.03 34 LYS C CA 1
ATOM 3705 C C . LYS C 1 34 ? 23.484 -32.722 87.897 1.00 21.81 34 LYS C C 1
ATOM 3706 O O . LYS C 1 34 ? 22.278 -32.558 88.005 1.00 25.15 34 LYS C O 1
ATOM 3712 N N . VAL C 1 35 ? 24.005 -33.372 86.865 1.00 21.93 35 VAL C N 1
ATOM 3713 C CA . VAL C 1 35 ? 23.155 -33.650 85.656 1.00 21.64 35 VAL C CA 1
ATOM 3714 C C . VAL C 1 35 ? 22.908 -35.160 85.464 1.00 21.71 35 VAL C C 1
ATOM 3715 O O . VAL C 1 35 ? 23.820 -35.967 85.535 1.00 22.28 35 VAL C O 1
ATOM 3719 N N . VAL C 1 36 ? 21.673 -35.544 85.153 1.00 21.47 36 VAL C N 1
ATOM 3720 C CA . VAL C 1 36 ? 21.349 -36.926 84.773 1.00 19.92 36 VAL C CA 1
ATOM 3721 C C . VAL C 1 36 ? 20.928 -36.836 83.311 1.00 20.17 36 VAL C C 1
ATOM 3722 O O . VAL C 1 36 ? 19.995 -36.062 83.014 1.00 18.37 36 VAL C O 1
ATOM 3726 N N . VAL C 1 37 ? 21.640 -37.562 82.435 1.00 18.03 37 VAL C N 1
ATOM 3727 C CA . VAL C 1 37 ? 21.553 -37.433 81.009 1.00 19.14 37 VAL C CA 1
ATOM 3728 C C . VAL C 1 37 ? 21.034 -38.732 80.361 1.00 19.20 37 VAL C C 1
ATOM 3729 O O . VAL C 1 37 ? 21.285 -39.838 80.867 1.00 20.46 37 VAL C O 1
ATOM 3733 N N . THR C 1 38 ? 20.360 -38.586 79.218 1.00 20.89 38 THR C N 1
ATOM 3734 C CA . THR C 1 38 ? 19.731 -39.709 78.511 1.00 18.66 38 THR C CA 1
ATOM 3735 C C . THR C 1 38 ? 19.651 -39.356 77.028 1.00 20.29 38 THR C C 1
ATOM 3736 O O . THR C 1 38 ? 19.669 -38.164 76.652 1.00 17.92 38 THR C O 1
ATOM 3740 N N . ALA C 1 39 ? 19.563 -40.429 76.231 1.00 19.08 39 ALA C N 1
ATOM 3741 C CA . ALA C 1 39 ? 19.473 -40.513 74.774 1.00 20.56 39 ALA C CA 1
ATOM 3742 C C . ALA C 1 39 ? 19.500 -42.013 74.498 1.00 21.55 39 ALA C C 1
ATOM 3743 O O . ALA C 1 39 ? 19.672 -42.825 75.428 1.00 21.20 39 ALA C O 1
ATOM 3745 N N . ARG C 1 40 ? 19.417 -42.388 73.228 1.00 23.32 40 ARG C N 1
ATOM 3746 C CA . ARG C 1 40 ? 19.493 -43.809 72.831 1.00 25.27 40 ARG C CA 1
ATOM 3747 C C . ARG C 1 40 ? 20.957 -44.284 72.737 1.00 25.34 40 ARG C C 1
ATOM 3748 O O . ARG C 1 40 ? 21.275 -45.430 73.053 1.00 26.94 40 ARG C O 1
ATOM 3756 N N . ASN C 1 41 ? 21.830 -43.383 72.313 1.00 25.78 41 ASN C N 1
ATOM 3757 C CA . ASN C 1 41 ? 23.186 -43.704 71.997 1.00 25.01 41 ASN C CA 1
ATOM 3758 C C . ASN C 1 41 ? 24.113 -43.746 73.257 1.00 25.89 41 ASN C C 1
ATOM 3759 O O . ASN C 1 41 ? 24.694 -42.721 73.657 1.00 24.93 41 ASN C O 1
ATOM 3764 N N . GLY C 1 42 ? 24.225 -44.935 73.841 1.00 25.41 42 GLY C N 1
ATOM 3765 C CA . GLY C 1 42 ? 25.002 -45.202 75.039 1.00 27.58 42 GLY C CA 1
ATOM 3766 C C . GLY C 1 42 ? 26.447 -44.802 74.966 1.00 27.32 42 GLY C C 1
ATOM 3767 O O . GLY C 1 42 ? 26.972 -44.296 75.919 1.00 27.51 42 GLY C O 1
ATOM 3768 N N . ASN C 1 43 ? 27.065 -44.966 73.803 1.00 29.05 43 ASN C N 1
ATOM 3769 C CA . ASN C 1 43 ? 28.481 -44.605 73.591 1.00 29.86 43 ASN C CA 1
ATOM 3770 C C . ASN C 1 43 ? 28.674 -43.092 73.621 1.00 29.04 43 ASN C C 1
ATOM 3771 O O . ASN C 1 43 ? 29.662 -42.585 74.182 1.00 28.36 43 ASN C O 1
ATOM 3776 N N . ALA C 1 44 ? 27.709 -42.380 73.059 1.00 25.92 44 ALA C N 1
ATOM 3777 C CA . ALA C 1 44 ? 27.746 -40.946 73.073 1.00 26.46 44 ALA C CA 1
ATOM 3778 C C . ALA C 1 44 ? 27.463 -40.365 74.459 1.00 25.96 44 ALA C C 1
ATOM 3779 O O . ALA C 1 44 ? 28.046 -39.316 74.784 1.00 25.86 44 ALA C O 1
ATOM 3781 N N . LEU C 1 45 ? 26.596 -41.028 75.247 1.00 24.04 45 LEU C N 1
ATOM 3782 C CA . LEU C 1 45 ? 26.318 -40.589 76.593 1.00 25.09 45 LEU C CA 1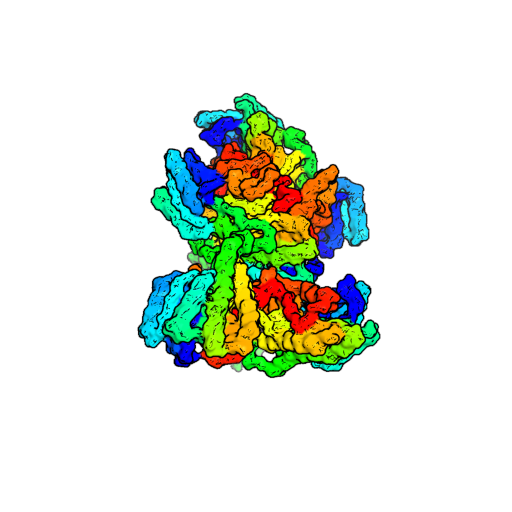
ATOM 3783 C C . LEU C 1 45 ? 27.584 -40.717 77.433 1.00 26.87 45 LEU C C 1
ATOM 3784 O O . LEU C 1 45 ? 27.809 -39.860 78.321 1.00 25.92 45 LEU C O 1
ATOM 3789 N N . ALA C 1 46 ? 28.375 -41.767 77.135 1.00 25.82 46 ALA C N 1
ATOM 3790 C CA . ALA C 1 46 ? 29.649 -42.038 77.850 1.00 28.37 46 ALA C CA 1
ATOM 3791 C C . ALA C 1 46 ? 30.733 -41.065 77.529 1.00 28.06 46 ALA C C 1
ATOM 3792 O O . ALA C 1 46 ? 31.411 -40.623 78.456 1.00 30.13 46 ALA C O 1
ATOM 3794 N N . GLU C 1 47 ? 30.902 -40.722 76.260 1.00 29.56 47 GLU C N 1
ATOM 3795 C CA . GLU C 1 47 ? 31.766 -39.610 75.895 1.00 31.40 47 GLU C CA 1
ATOM 3796 C C . GLU C 1 47 ? 31.399 -38.326 76.673 1.00 30.60 47 GLU C C 1
ATOM 3797 O O . GLU C 1 47 ? 32.301 -37.578 77.067 1.00 31.77 47 GLU C O 1
ATOM 3803 N N . LEU C 1 48 ? 30.104 -38.051 76.854 1.00 27.15 48 LEU C N 1
ATOM 3804 C CA . LEU C 1 48 ? 29.665 -36.825 77.520 1.00 26.87 48 LEU C CA 1
ATOM 3805 C C . LEU C 1 48 ? 29.904 -36.852 79.035 1.00 27.28 48 LEU C C 1
ATOM 3806 O O . LEU C 1 48 ? 30.383 -35.838 79.615 1.00 27.02 48 LEU C O 1
ATOM 3811 N N . THR C 1 49 ? 29.536 -37.948 79.705 1.00 26.61 49 THR C N 1
ATOM 3812 C CA . THR C 1 49 ? 29.717 -38.011 81.129 1.00 27.86 49 THR C CA 1
ATOM 3813 C C . THR C 1 49 ? 31.222 -38.100 81.486 1.00 29.27 49 THR C C 1
ATOM 3814 O O . THR C 1 49 ? 31.641 -37.581 82.525 1.00 28.51 49 THR C O 1
ATOM 3818 N N . ASP C 1 50 ? 32.010 -38.765 80.629 1.00 29.41 50 ASP C N 1
ATOM 3819 C CA . ASP C 1 50 ? 33.468 -38.739 80.775 1.00 29.94 50 ASP C CA 1
ATOM 3820 C C . ASP C 1 50 ? 34.017 -37.323 80.701 1.00 29.99 50 ASP C C 1
ATOM 3821 O O . ASP C 1 50 ? 34.841 -36.958 81.561 1.00 29.49 50 ASP C O 1
ATOM 3826 N N . GLU C 1 51 ? 33.608 -36.554 79.667 1.00 28.43 51 GLU C N 1
ATOM 3827 C CA . GLU C 1 51 ? 34.005 -35.162 79.548 1.00 27.92 51 GLU C CA 1
ATOM 3828 C C . GLU C 1 51 ? 33.566 -34.295 80.758 1.00 28.68 51 GLU C C 1
ATOM 3829 O O . GLU C 1 51 ? 34.385 -33.465 81.254 1.00 25.79 51 GLU C O 1
ATOM 3835 N N . ILE C 1 52 ? 32.352 -34.519 81.230 1.00 28.20 52 ILE C N 1
ATOM 3836 C CA . ILE C 1 52 ? 31.854 -33.840 82.374 1.00 28.77 52 ILE C CA 1
ATOM 3837 C C . ILE C 1 52 ? 32.604 -34.206 83.637 1.00 30.54 52 ILE C C 1
ATOM 3838 O O . ILE C 1 52 ? 33.028 -33.335 84.367 1.00 30.98 52 ILE C O 1
ATOM 3843 N N . ALA C 1 53 ? 32.798 -35.484 83.888 1.00 30.05 53 ALA C N 1
ATOM 3844 C CA . ALA C 1 53 ? 33.625 -35.847 85.008 1.00 31.02 53 ALA C CA 1
ATOM 3845 C C . ALA C 1 53 ? 35.057 -35.495 84.653 1.00 31.44 53 ALA C C 1
ATOM 3846 O O . ALA C 1 53 ? 35.516 -35.717 83.580 1.00 31.66 53 ALA C O 1
ATOM 3848 N N . GLY C 1 54 ? 35.789 -34.913 85.539 1.00 31.58 54 GLY C N 1
ATOM 3849 C CA . GLY C 1 54 ? 37.148 -34.698 85.128 1.00 33.43 54 GLY C CA 1
ATOM 3850 C C . GLY C 1 54 ? 37.315 -33.526 84.232 1.00 32.47 54 GLY C C 1
ATOM 3851 O O . GLY C 1 54 ? 38.358 -33.264 83.726 1.00 33.10 54 GLY C O 1
ATOM 3852 N N . GLY C 1 55 ? 36.216 -32.848 84.022 1.00 30.70 55 GLY C N 1
ATOM 3853 C CA . GLY C 1 55 ? 36.105 -31.450 83.894 1.00 28.03 55 GLY C CA 1
ATOM 3854 C C . GLY C 1 55 ? 35.851 -31.103 85.354 1.00 26.06 55 GLY C C 1
ATOM 3855 O O . GLY C 1 55 ? 35.769 -29.998 85.726 1.00 27.36 55 GLY C O 1
ATOM 3856 N N . GLY C 1 56 ? 35.728 -32.116 86.173 1.00 25.57 56 GLY C N 1
ATOM 3857 C CA . GLY C 1 56 ? 35.374 -31.931 87.552 1.00 24.47 56 GLY C CA 1
ATOM 3858 C C . GLY C 1 56 ? 33.925 -31.602 87.886 1.00 26.19 56 GLY C C 1
ATOM 3859 O O . GLY C 1 56 ? 33.647 -31.184 88.937 1.00 24.19 56 GLY C O 1
ATOM 3860 N N . GLY C 1 57 ? 33.015 -31.814 86.952 1.00 25.92 57 GLY C N 1
ATOM 3861 C CA . GLY C 1 57 ? 31.563 -31.779 87.227 1.00 25.97 57 GLY C CA 1
ATOM 3862 C C . GLY C 1 57 ? 31.021 -33.165 87.571 1.00 25.93 57 GLY C C 1
ATOM 3863 O O . GLY C 1 57 ? 31.808 -34.118 87.610 1.00 25.01 57 GLY C O 1
ATOM 3864 N N . GLU C 1 58 ? 29.722 -33.272 87.869 1.00 24.83 58 GLU C N 1
ATOM 3865 C CA . GLU C 1 58 ? 29.126 -34.544 88.230 1.00 27.20 58 GLU C CA 1
ATOM 3866 C C . GLU C 1 58 ? 27.903 -34.881 87.343 1.00 27.03 58 GLU C C 1
ATOM 3867 O O . GLU C 1 58 ? 26.948 -34.084 87.302 1.00 26.98 58 GLU C O 1
ATOM 3873 N N . ALA C 1 59 ? 27.955 -36.004 86.622 1.00 27.17 59 ALA C N 1
ATOM 3874 C CA . ALA C 1 59 ? 26.837 -36.465 85.723 1.00 26.74 59 ALA C CA 1
ATOM 3875 C C . ALA C 1 59 ? 26.584 -37.931 85.929 1.00 28.28 59 ALA C C 1
ATOM 3876 O O . ALA C 1 59 ? 27.515 -38.672 86.287 1.00 28.77 59 ALA C O 1
ATOM 3878 N N . ALA C 1 60 ? 25.340 -38.361 85.694 1.00 27.35 60 ALA C N 1
ATOM 3879 C CA . ALA C 1 60 ? 24.971 -39.775 85.700 1.00 26.45 60 ALA C CA 1
ATOM 3880 C C . ALA C 1 60 ? 24.220 -39.992 84.401 1.00 26.50 60 ALA C C 1
ATOM 3881 O O . ALA C 1 60 ? 23.489 -39.088 83.960 1.00 24.67 60 ALA C O 1
ATOM 3883 N N . ALA C 1 61 ? 24.422 -41.152 83.775 1.00 26.07 61 ALA C N 1
ATOM 3884 C CA . ALA C 1 61 ? 23.770 -41.425 82.481 1.00 26.42 61 ALA C CA 1
ATOM 3885 C C . ALA C 1 61 ? 22.904 -42.664 82.480 1.00 26.45 61 ALA C C 1
ATOM 3886 O O . ALA C 1 61 ? 23.190 -43.636 83.210 1.00 25.68 61 ALA C O 1
ATOM 3888 N N . LEU C 1 62 ? 21.832 -42.628 81.674 1.00 24.55 62 LEU C N 1
ATOM 3889 C CA . LEU C 1 62 ? 21.068 -43.843 81.410 1.00 25.59 62 LEU C CA 1
ATOM 3890 C C . LEU C 1 62 ? 20.500 -43.838 79.986 1.00 24.63 62 LEU C C 1
ATOM 3891 O O . LEU C 1 62 ? 19.758 -42.948 79.622 1.00 22.40 62 LEU C O 1
ATOM 3896 N N . ALA C 1 63 ? 20.919 -44.807 79.173 1.00 24.24 63 ALA C N 1
ATOM 3897 C CA . ALA C 1 63 ? 20.496 -44.844 77.799 1.00 23.51 63 ALA C CA 1
ATOM 3898 C C . ALA C 1 63 ? 19.131 -45.508 77.731 1.00 23.32 63 ALA C C 1
ATOM 3899 O O . ALA C 1 63 ? 18.838 -46.459 78.478 1.00 20.55 63 ALA C O 1
ATOM 3901 N N . GLY C 1 64 ? 18.307 -45.020 76.800 1.00 22.19 64 GLY C N 1
ATOM 3902 C CA . GLY C 1 64 ? 17.034 -45.699 76.517 1.00 22.07 64 GLY C CA 1
ATOM 3903 C C . GLY C 1 64 ? 16.220 -44.883 75.498 1.00 21.51 64 GLY C C 1
ATOM 3904 O O . GLY C 1 64 ? 16.623 -43.774 75.040 1.00 21.75 64 GLY C O 1
ATOM 3905 N N . ASP C 1 65 ? 15.068 -45.436 75.135 1.00 21.77 65 ASP C N 1
ATOM 3906 C CA . ASP C 1 65 ? 14.119 -44.713 74.288 1.00 20.55 65 ASP C CA 1
ATOM 3907 C C . ASP C 1 65 ? 13.276 -43.790 75.128 1.00 19.13 65 ASP C C 1
ATOM 3908 O O . ASP C 1 65 ? 12.649 -44.197 76.118 1.00 18.85 65 ASP C O 1
ATOM 3913 N N . VAL C 1 66 ? 13.199 -42.537 74.682 1.00 19.75 66 VAL C N 1
ATOM 3914 C CA . VAL C 1 66 ? 12.527 -41.505 75.433 1.00 18.65 66 VAL C CA 1
ATOM 3915 C C . VAL C 1 66 ? 11.007 -41.696 75.412 1.00 18.21 66 VAL C C 1
ATOM 3916 O O . VAL C 1 66 ? 10.290 -41.069 76.167 1.00 17.15 66 VAL C O 1
ATOM 3920 N N . GLY C 1 67 ? 10.534 -42.605 74.562 1.00 18.34 67 GLY C N 1
ATOM 3921 C CA . GLY C 1 67 ? 9.097 -42.940 74.447 1.00 18.96 67 GLY C CA 1
ATOM 3922 C C . GLY C 1 67 ? 8.678 -44.017 75.432 1.00 19.05 67 GLY C C 1
ATOM 3923 O O . GLY C 1 67 ? 7.491 -44.306 75.558 1.00 20.16 67 GLY C O 1
ATOM 3924 N N . ASP C 1 68 ? 9.637 -44.524 76.214 1.00 20.63 68 ASP C N 1
ATOM 3925 C CA . ASP C 1 68 ? 9.381 -45.654 77.179 1.00 21.05 68 ASP C CA 1
ATOM 3926 C C . ASP C 1 68 ? 9.131 -45.149 78.625 1.00 20.49 68 ASP C C 1
ATOM 3927 O O . ASP C 1 68 ? 9.888 -44.330 79.165 1.00 19.44 68 ASP C O 1
ATOM 3932 N N . GLU C 1 69 ? 8.054 -45.623 79.225 1.00 20.05 69 GLU C N 1
ATOM 3933 C CA . GLU C 1 69 ? 7.606 -45.147 80.492 1.00 20.04 69 GLU C CA 1
ATOM 3934 C C . GLU C 1 69 ? 8.653 -45.497 81.575 1.00 20.11 69 GLU C C 1
ATOM 3935 O O . GLU C 1 69 ? 8.920 -44.669 82.503 1.00 20.25 69 GLU C O 1
ATOM 3941 N N . ALA C 1 70 ? 9.246 -46.686 81.442 1.00 19.81 70 ALA C N 1
ATOM 3942 C CA . ALA C 1 70 ? 10.155 -47.225 82.510 1.00 20.62 70 ALA C CA 1
ATOM 3943 C C . ALA C 1 70 ? 11.436 -46.384 82.494 1.00 19.81 70 ALA C C 1
ATOM 3944 O O . ALA C 1 70 ? 12.094 -46.159 83.500 1.00 20.28 70 ALA C O 1
ATOM 3946 N N . LEU C 1 71 ? 11.793 -45.899 81.314 1.00 19.88 71 LEU C N 1
ATOM 3947 C CA . LEU C 1 71 ? 12.974 -45.015 81.198 1.00 20.91 71 LEU C CA 1
ATOM 3948 C C . LEU C 1 71 ? 12.822 -43.736 81.989 1.00 20.33 71 LEU C C 1
ATOM 3949 O O . LEU C 1 71 ? 13.726 -43.397 82.761 1.00 21.74 71 LEU C O 1
ATOM 3954 N N . HIS C 1 72 ? 11.706 -43.029 81.816 1.00 20.10 72 HIS C N 1
ATOM 3955 C CA . HIS C 1 72 ? 11.373 -41.858 82.646 1.00 20.64 72 HIS C CA 1
ATOM 3956 C C . HIS C 1 72 ? 11.260 -42.071 84.144 1.00 20.85 72 HIS C C 1
ATOM 3957 O O . HIS C 1 72 ? 11.733 -41.232 84.913 1.00 20.97 72 HIS C O 1
ATOM 3964 N N . GLU C 1 73 ? 10.617 -43.154 84.565 1.00 20.05 73 GLU C N 1
ATOM 3965 C CA . GLU C 1 73 ? 10.615 -43.496 85.970 1.00 21.82 73 GLU C CA 1
ATOM 3966 C C . GLU C 1 73 ? 12.052 -43.718 86.519 1.00 23.19 73 GLU C C 1
ATOM 3967 O O . GLU C 1 73 ? 12.407 -43.170 87.560 1.00 22.12 73 GLU C O 1
ATOM 3973 N N . ALA C 1 74 ? 12.859 -44.447 85.779 1.00 22.76 74 ALA C N 1
ATOM 3974 C CA . ALA C 1 74 ? 14.250 -44.710 86.091 1.00 24.36 74 ALA C CA 1
ATOM 3975 C C . ALA C 1 74 ? 15.177 -43.509 86.126 1.00 23.66 74 ALA C C 1
ATOM 3976 O O . ALA C 1 74 ? 16.082 -43.475 86.911 1.00 21.06 74 ALA C O 1
ATOM 3978 N N . LEU C 1 75 ? 14.983 -42.566 85.220 1.00 21.47 75 LEU C N 1
ATOM 3979 C CA . LEU C 1 75 ? 15.804 -41.390 85.212 1.00 22.26 75 LEU C CA 1
ATOM 3980 C C . LEU C 1 75 ? 15.615 -40.602 86.499 1.00 20.03 75 LEU C C 1
ATOM 3981 O O . LEU C 1 75 ? 16.549 -40.207 87.094 1.00 20.92 75 LEU C O 1
ATOM 3986 N N . VAL C 1 76 ? 14.373 -40.458 86.895 1.00 20.04 76 VAL C N 1
ATOM 3987 C CA . VAL C 1 76 ? 14.027 -39.779 88.121 1.00 20.15 76 VAL C CA 1
ATOM 3988 C C . VAL C 1 76 ? 14.589 -40.515 89.356 1.00 21.90 76 VAL C C 1
ATOM 3989 O O . VAL C 1 76 ? 15.235 -39.903 90.131 1.00 21.13 76 VAL C O 1
ATOM 3993 N N . GLU C 1 77 ? 14.379 -41.827 89.452 1.00 22.63 77 GLU C N 1
ATOM 3994 C CA . GLU C 1 77 ? 15.099 -42.690 90.423 1.00 24.84 77 GLU C CA 1
ATOM 3995 C C . GLU C 1 77 ? 16.598 -42.451 90.473 1.00 25.10 77 GLU C C 1
ATOM 3996 O O . GLU C 1 77 ? 17.118 -42.311 91.565 1.00 25.56 77 GLU C O 1
ATOM 4002 N N . LEU C 1 78 ? 17.278 -42.432 89.314 1.00 24.98 78 LEU C N 1
ATOM 4003 C CA . LEU C 1 78 ? 18.709 -42.157 89.217 1.00 26.32 78 LEU C CA 1
ATOM 4004 C C . LEU C 1 78 ? 19.143 -40.751 89.722 1.00 27.56 78 LEU C C 1
ATOM 4005 O O . LEU C 1 78 ? 20.122 -40.651 90.444 1.00 27.12 78 LEU C O 1
ATOM 4010 N N . ALA C 1 79 ? 18.398 -39.680 89.412 1.00 27.78 79 ALA C N 1
ATOM 4011 C CA . ALA C 1 79 ? 18.662 -38.374 90.048 1.00 27.97 79 ALA C CA 1
ATOM 4012 C C . ALA C 1 79 ? 18.488 -38.376 91.577 1.00 28.21 79 ALA C C 1
ATOM 4013 O O . ALA C 1 79 ? 19.321 -37.821 92.277 1.00 27.37 79 ALA C O 1
ATOM 4015 N N . VAL C 1 80 ? 17.394 -38.961 92.049 1.00 28.15 80 VAL C N 1
ATOM 4016 C CA . VAL C 1 80 ? 16.988 -38.917 93.432 1.00 30.25 80 VAL C CA 1
ATOM 4017 C C . VAL C 1 80 ? 18.019 -39.705 94.246 1.00 32.11 80 VAL C C 1
ATOM 4018 O O . VAL C 1 80 ? 18.499 -39.213 95.286 1.00 31.50 80 VAL C O 1
ATOM 4022 N N . ARG C 1 81 ? 18.406 -40.884 93.731 1.00 32.04 81 ARG C N 1
ATOM 4023 C CA . ARG C 1 81 ? 19.347 -41.781 94.420 1.00 33.60 81 ARG C CA 1
ATOM 4024 C C . ARG C 1 81 ? 20.778 -41.315 94.418 1.00 33.61 81 ARG C C 1
ATOM 4025 O O . ARG C 1 81 ? 21.423 -41.260 95.477 1.00 33.35 81 ARG C O 1
ATOM 4033 N N . ARG C 1 82 ? 21.265 -40.984 93.234 1.00 32.18 82 ARG C N 1
ATOM 4034 C CA . ARG C 1 82 ? 22.617 -40.557 93.069 1.00 33.02 82 ARG C CA 1
ATOM 4035 C C . ARG C 1 82 ? 22.820 -39.131 93.671 1.00 32.39 82 ARG C C 1
ATOM 4036 O O . ARG C 1 82 ? 23.794 -38.894 94.421 1.00 31.11 82 ARG C O 1
ATOM 4044 N N . PHE C 1 83 ? 21.865 -38.231 93.445 1.00 30.18 83 PHE C N 1
ATOM 4045 C CA . PHE C 1 83 ? 22.055 -36.867 93.915 1.00 30.86 83 PHE C CA 1
ATOM 4046 C C . PHE C 1 83 ? 21.170 -36.316 95.026 1.00 29.59 83 PHE C C 1
ATOM 4047 O O . PHE C 1 83 ? 21.344 -35.163 95.390 1.00 30.95 83 PHE C O 1
ATOM 4055 N N . GLY C 1 84 ? 20.246 -37.101 95.540 1.00 28.46 84 GLY C N 1
ATOM 4056 C CA . GLY C 1 84 ? 19.397 -36.671 96.661 1.00 28.19 84 GLY C CA 1
ATOM 4057 C C . GLY C 1 84 ? 18.066 -36.029 96.315 1.00 27.97 84 GLY C C 1
ATOM 4058 O O . GLY C 1 84 ? 17.187 -35.922 97.171 1.00 27.61 84 GLY C O 1
ATOM 4059 N N . GLY C 1 85 ? 17.890 -35.595 95.055 1.00 27.17 85 GLY C N 1
ATOM 4060 C CA . GLY C 1 85 ? 16.539 -35.117 94.611 1.00 26.19 85 GLY C CA 1
ATOM 4061 C C . GLY C 1 85 ? 16.552 -34.757 93.138 1.00 25.41 85 GLY C C 1
ATOM 4062 O O . GLY C 1 85 ? 17.397 -35.285 92.376 1.00 25.62 85 GLY C O 1
ATOM 4063 N N . LEU C 1 86 ? 15.633 -33.858 92.767 1.00 25.10 86 LEU C N 1
ATOM 4064 C CA . LEU C 1 86 ? 15.500 -33.324 91.406 1.00 22.99 86 LEU C CA 1
ATOM 4065 C C . LEU C 1 86 ? 14.897 -31.941 91.488 1.00 22.00 86 LEU C C 1
ATOM 4066 O O . LEU C 1 86 ? 13.873 -31.766 92.143 1.00 23.82 86 LEU C O 1
ATOM 4071 N N . ASP C 1 87 ? 15.512 -30.994 90.792 1.00 19.85 87 ASP C N 1
ATOM 4072 C CA . ASP C 1 87 ? 15.147 -29.569 90.792 1.00 23.10 87 ASP C CA 1
ATOM 4073 C C . ASP C 1 87 ? 14.572 -29.166 89.424 1.00 20.90 87 ASP C C 1
ATOM 4074 O O . ASP C 1 87 ? 13.724 -28.299 89.314 1.00 22.01 87 ASP C O 1
ATOM 4079 N N . THR C 1 88 ? 15.122 -29.737 88.373 1.00 21.43 88 THR C N 1
ATOM 4080 C CA . THR C 1 88 ? 14.846 -29.225 87.035 1.00 21.10 88 THR C CA 1
ATOM 4081 C C . THR C 1 88 ? 14.975 -30.302 85.993 1.00 20.22 88 THR C C 1
ATOM 4082 O O . THR C 1 88 ? 15.665 -31.267 86.199 1.00 19.13 88 THR C O 1
ATOM 4086 N N . ALA C 1 89 ? 14.272 -30.110 84.885 1.00 17.71 89 ALA C N 1
ATOM 4087 C CA . ALA C 1 89 ? 14.317 -31.030 83.776 1.00 15.93 89 ALA C CA 1
ATOM 4088 C C . ALA C 1 89 ? 14.262 -30.199 82.482 1.00 14.85 89 ALA C C 1
ATOM 4089 O O . ALA C 1 89 ? 13.498 -29.272 82.400 1.00 14.40 89 ALA C O 1
ATOM 4091 N N . PHE C 1 90 ? 15.130 -30.555 81.524 1.00 15.53 90 PHE C N 1
ATOM 4092 C CA . PHE C 1 90 ? 15.194 -29.997 80.242 1.00 15.25 90 PHE C CA 1
ATOM 4093 C C . PHE C 1 90 ? 14.845 -31.179 79.312 1.00 16.36 90 PHE C C 1
ATOM 4094 O O . PHE C 1 90 ? 15.710 -31.956 78.878 1.00 17.04 90 PHE C O 1
ATOM 4102 N N . ASN C 1 91 ? 13.543 -31.284 79.067 1.00 15.35 91 ASN C N 1
ATOM 4103 C CA . ASN C 1 91 ? 12.981 -32.341 78.253 1.00 15.56 91 ASN C CA 1
ATOM 4104 C C . ASN C 1 91 ? 13.122 -31.950 76.820 1.00 14.22 91 ASN C C 1
ATOM 4105 O O . ASN C 1 91 ? 12.224 -31.344 76.252 1.00 15.11 91 ASN C O 1
ATOM 4110 N N . ASN C 1 92 ? 14.267 -32.274 76.253 1.00 14.61 92 ASN C N 1
ATOM 4111 C CA . ASN C 1 92 ? 14.722 -31.733 74.992 1.00 15.86 92 ASN C CA 1
ATOM 4112 C C . ASN C 1 92 ? 14.685 -32.715 73.825 1.00 16.15 92 ASN C C 1
ATOM 4113 O O . ASN C 1 92 ? 14.797 -32.303 72.656 1.00 17.80 92 ASN C O 1
ATOM 4118 N N . ALA C 1 93 ? 14.617 -34.017 74.130 1.00 16.30 93 ALA C N 1
ATOM 4119 C CA . ALA C 1 93 ? 14.732 -35.040 73.066 1.00 16.69 93 ALA C CA 1
ATOM 4120 C C . ALA C 1 93 ? 13.653 -34.809 72.001 1.00 16.48 93 ALA C C 1
ATOM 4121 O O . ALA C 1 93 ? 12.541 -34.464 72.303 1.00 16.51 93 ALA C O 1
ATOM 4123 N N . GLY C 1 94 ? 14.026 -34.920 70.737 1.00 18.48 94 GLY C N 1
ATOM 4124 C CA . GLY C 1 94 ? 13.024 -34.699 69.708 1.00 17.52 94 GLY C CA 1
ATOM 4125 C C . GLY C 1 94 ? 13.617 -35.123 68.394 1.00 18.28 94 GLY C C 1
ATOM 4126 O O . GLY C 1 94 ? 14.835 -35.219 68.246 1.00 18.28 94 GLY C O 1
ATOM 4127 N N . ALA C 1 95 ? 12.758 -35.333 67.406 1.00 17.78 95 ALA C N 1
ATOM 4128 C CA . ALA C 1 95 ? 13.252 -35.722 66.080 1.00 16.87 95 ALA C CA 1
ATOM 4129 C C . ALA C 1 95 ? 12.256 -35.224 65.065 1.00 17.45 95 ALA C C 1
ATOM 4130 O O . ALA C 1 95 ? 11.080 -35.219 65.331 1.00 16.24 95 ALA C O 1
ATOM 4132 N N . LEU C 1 96 ? 12.733 -34.908 63.874 1.00 17.20 96 LEU C N 1
ATOM 4133 C CA . LEU C 1 96 ? 11.804 -34.543 62.769 1.00 19.38 96 LEU C CA 1
ATOM 4134 C C . LEU C 1 96 ? 10.837 -35.637 62.452 1.00 17.65 96 LEU C C 1
ATOM 4135 O O . LEU C 1 96 ? 9.751 -35.363 61.997 1.00 18.45 96 LEU C O 1
ATOM 4140 N N . GLY C 1 97 ? 11.255 -36.882 62.618 1.00 19.41 97 GLY C N 1
ATOM 4141 C CA . GLY C 1 97 ? 10.379 -38.039 62.400 1.00 21.21 97 GLY C CA 1
ATOM 4142 C C . GLY C 1 97 ? 10.020 -38.185 60.911 1.00 22.96 97 GLY C C 1
ATOM 4143 O O . GLY C 1 97 ? 10.737 -37.715 60.031 1.00 23.48 97 GLY C O 1
ATOM 4144 N N . ALA C 1 98 ? 8.938 -38.855 60.590 1.00 24.68 98 ALA C N 1
ATOM 4145 C CA . ALA C 1 98 ? 8.643 -39.089 59.190 1.00 25.68 98 ALA C CA 1
ATOM 4146 C C . ALA C 1 98 ? 8.184 -37.830 58.491 1.00 24.55 98 ALA C C 1
ATOM 4147 O O . ALA C 1 98 ? 7.364 -37.149 58.985 1.00 23.21 98 ALA C O 1
ATOM 4149 N N . MET C 1 99 ? 8.728 -37.570 57.316 1.00 24.17 99 MET C N 1
ATOM 4150 C CA . MET C 1 99 ? 8.424 -36.374 56.541 1.00 22.81 99 MET C CA 1
ATOM 4151 C C . MET C 1 99 ? 7.939 -36.702 55.138 1.00 22.68 99 MET C C 1
ATOM 4152 O O . MET C 1 99 ? 8.243 -37.727 54.608 1.00 23.33 99 MET C O 1
ATOM 4157 N N . GLY C 1 100 ? 7.132 -35.823 54.593 1.00 22.52 100 GLY C N 1
ATOM 4158 C CA . GLY C 1 100 ? 6.581 -35.952 53.269 1.00 22.67 100 GLY C CA 1
ATOM 4159 C C . GLY C 1 100 ? 5.200 -35.355 53.149 1.00 23.46 100 GLY C C 1
ATOM 4160 O O . GLY C 1 100 ? 4.609 -34.954 54.129 1.00 20.63 100 GLY C O 1
ATOM 4161 N N . GLU C 1 101 ? 4.695 -35.363 51.930 1.00 22.15 101 GLU C N 1
ATOM 4162 C CA . GLU C 1 101 ? 3.357 -34.850 51.632 1.00 24.31 101 GLU C CA 1
ATOM 4163 C C . GLU C 1 101 ? 2.305 -35.658 52.432 1.00 22.36 101 GLU C C 1
ATOM 4164 O O . GLU C 1 101 ? 2.405 -36.881 52.614 1.00 20.51 101 GLU C O 1
ATOM 4170 N N . ILE C 1 102 ? 1.376 -34.919 53.033 1.00 21.96 102 ILE C N 1
ATOM 4171 C CA . ILE C 1 102 ? 0.405 -35.480 54.006 1.00 21.96 102 ILE C CA 1
ATOM 4172 C C . ILE C 1 102 ? -0.261 -36.819 53.582 1.00 22.56 102 ILE C C 1
ATOM 4173 O O . ILE C 1 102 ? -0.339 -37.773 54.382 1.00 21.64 102 ILE C O 1
ATOM 4178 N N . SER C 1 103 ? -0.678 -36.916 52.320 1.00 22.08 103 SER C N 1
ATOM 4179 C CA . SER C 1 103 ? -1.311 -38.199 51.842 1.00 22.48 103 SER C CA 1
ATOM 4180 C C . SER C 1 103 ? -0.387 -39.435 51.682 1.00 22.01 103 SER C C 1
ATOM 4181 O O . SER C 1 103 ? -0.872 -40.572 51.658 1.00 22.97 103 SER C O 1
ATOM 4184 N N . SER C 1 104 ? 0.918 -39.218 51.669 1.00 23.19 104 SER C N 1
ATOM 4185 C CA . SER C 1 104 ? 1.951 -40.282 51.579 1.00 23.86 104 SER C CA 1
ATOM 4186 C C . SER C 1 104 ? 2.342 -40.885 52.936 1.00 23.63 104 SER C C 1
ATOM 4187 O O . SER C 1 104 ? 2.929 -41.996 52.988 1.00 23.43 104 SER C O 1
ATOM 4190 N N . LEU C 1 105 ? 2.014 -40.183 54.032 1.00 22.03 105 LEU C N 1
ATOM 4191 C CA . LEU C 1 105 ? 2.486 -40.567 55.393 1.00 20.98 105 LEU C CA 1
ATOM 4192 C C . LEU C 1 105 ? 1.773 -41.723 56.008 1.00 20.02 105 LEU C C 1
ATOM 4193 O O . LEU C 1 105 ? 0.547 -41.796 55.930 1.00 19.31 105 LEU C O 1
ATOM 4198 N N . SER C 1 106 ? 2.522 -42.588 56.702 1.00 18.79 106 SER C N 1
ATOM 4199 C CA . SER C 1 106 ? 1.880 -43.704 57.367 1.00 19.87 106 SER C CA 1
ATOM 4200 C C . SER C 1 106 ? 1.388 -43.302 58.744 1.00 19.13 106 SER C C 1
ATOM 4201 O O . SER C 1 106 ? 2.013 -42.439 59.379 1.00 20.11 106 SER C O 1
ATOM 4204 N N . VAL C 1 107 ? 0.352 -43.956 59.235 1.00 17.30 107 VAL C N 1
ATOM 4205 C CA . VAL C 1 107 ? -0.082 -43.680 60.611 1.00 19.88 107 VAL C CA 1
ATOM 4206 C C . VAL C 1 107 ? 1.064 -44.153 61.562 1.00 20.24 107 VAL C C 1
ATOM 4207 O O . VAL C 1 107 ? 1.261 -43.550 62.608 1.00 19.54 107 VAL C O 1
ATOM 4211 N N . GLU C 1 108 ? 1.824 -45.189 61.164 1.00 20.09 108 GLU C N 1
ATOM 4212 C CA . GLU C 1 108 ? 2.960 -45.684 62.013 1.00 21.70 108 GLU C CA 1
ATOM 4213 C C . GLU C 1 108 ? 4.032 -44.611 62.162 1.00 21.66 108 GLU C C 1
ATOM 4214 O O . GLU C 1 108 ? 4.506 -44.370 63.274 1.00 21.79 108 GLU C O 1
ATOM 4220 N N . GLY C 1 109 ? 4.366 -43.949 61.053 1.00 20.54 109 GLY C N 1
ATOM 4221 C CA . GLY C 1 109 ? 5.317 -42.847 61.044 1.00 20.39 109 GLY C CA 1
ATOM 4222 C C . GLY C 1 109 ? 4.824 -41.696 61.916 1.00 18.88 109 GLY C C 1
ATOM 4223 O O . GLY C 1 109 ? 5.614 -41.115 62.662 1.00 19.27 109 GLY C O 1
ATOM 4224 N N . TRP C 1 110 ? 3.549 -41.328 61.748 1.00 18.56 110 TRP C N 1
ATOM 4225 C CA . TRP C 1 110 ? 2.877 -40.308 62.580 1.00 17.92 110 TRP C CA 1
ATOM 4226 C C . TRP C 1 110 ? 2.948 -40.671 64.052 1.00 17.57 110 TRP C C 1
ATOM 4227 O O . TRP C 1 110 ? 3.338 -39.829 64.880 1.00 16.33 110 TRP C O 1
ATOM 4238 N N . ARG C 1 111 ? 2.544 -41.880 64.418 1.00 17.50 111 ARG C N 1
ATOM 4239 C CA . ARG C 1 111 ? 2.510 -42.193 65.875 1.00 19.18 111 ARG C CA 1
ATOM 4240 C C . ARG C 1 111 ? 3.921 -42.250 66.468 1.00 17.87 111 ARG C C 1
ATOM 4241 O O . ARG C 1 111 ? 4.129 -41.915 67.656 1.00 17.81 111 ARG C O 1
ATOM 4249 N N . GLU C 1 112 ? 4.888 -42.654 65.651 1.00 17.43 112 GLU C N 1
ATOM 4250 C CA . GLU C 1 112 ? 6.262 -42.731 66.139 1.00 19.64 112 GLU C CA 1
ATOM 4251 C C . GLU C 1 112 ? 6.817 -41.312 66.399 1.00 17.81 112 GLU C C 1
ATOM 4252 O O . GLU C 1 112 ? 7.499 -41.050 67.412 1.00 15.69 112 GLU C O 1
ATOM 4258 N N . THR C 1 113 ? 6.510 -40.409 65.461 1.00 17.55 113 THR C N 1
ATOM 4259 C CA . THR C 1 113 ? 6.894 -39.000 65.583 1.00 17.05 113 THR C CA 1
ATOM 4260 C C . THR C 1 113 ? 6.289 -38.424 66.846 1.00 17.19 113 THR C C 1
ATOM 4261 O O . THR C 1 113 ? 7.009 -37.780 67.656 1.00 16.83 113 THR C O 1
ATOM 4265 N N . LEU C 1 114 ? 4.978 -38.619 67.016 1.00 15.26 114 LEU C N 1
ATOM 4266 C CA . LEU C 1 114 ? 4.292 -38.187 68.248 1.00 16.61 114 LEU C CA 1
ATOM 4267 C C . LEU C 1 114 ? 4.827 -38.842 69.527 1.00 17.50 114 LEU C C 1
ATOM 4268 O O . LEU C 1 114 ? 4.854 -38.197 70.578 1.00 15.93 114 LEU C O 1
ATOM 4273 N N . ASP C 1 115 ? 5.237 -40.111 69.436 1.00 17.21 115 ASP C N 1
ATOM 4274 C CA . ASP C 1 115 ? 5.625 -40.801 70.703 1.00 18.60 115 ASP C CA 1
ATOM 4275 C C . ASP C 1 115 ? 6.972 -40.228 71.186 1.00 17.93 115 ASP C C 1
ATOM 4276 O O . ASP C 1 115 ? 7.157 -39.933 72.370 1.00 18.24 115 ASP C O 1
ATOM 4281 N N . THR C 1 116 ? 7.899 -40.074 70.238 1.00 17.57 116 THR C N 1
ATOM 4282 C CA . THR C 1 116 ? 9.229 -39.493 70.497 1.00 18.01 116 THR C CA 1
ATOM 4283 C C . THR C 1 116 ? 9.117 -38.053 70.988 1.00 17.56 116 THR C C 1
ATOM 4284 O O . THR C 1 116 ? 9.830 -37.706 71.953 1.00 17.35 116 THR C O 1
ATOM 4288 N N . ASN C 1 117 ? 8.238 -37.233 70.376 1.00 15.66 117 ASN C N 1
ATOM 4289 C CA . ASN C 1 117 ? 8.278 -35.781 70.615 1.00 16.37 117 ASN C CA 1
ATOM 4290 C C . ASN C 1 117 ? 7.337 -35.328 71.679 1.00 14.70 117 ASN C C 1
ATOM 4291 O O . ASN C 1 117 ? 7.608 -34.334 72.376 1.00 14.75 117 ASN C O 1
ATOM 4296 N N . LEU C 1 118 ? 6.216 -36.020 71.787 1.00 12.29 118 LEU C N 1
ATOM 4297 C CA . LEU C 1 118 ? 5.154 -35.507 72.668 1.00 14.45 118 LEU C CA 1
ATOM 4298 C C . LEU C 1 118 ? 4.741 -36.488 73.805 1.00 14.75 118 LEU C C 1
ATOM 4299 O O . LEU C 1 118 ? 4.569 -36.071 74.967 1.00 13.52 118 LEU C O 1
ATOM 4304 N N . THR C 1 119 ? 4.510 -37.767 73.478 1.00 14.18 119 THR C N 1
ATOM 4305 C CA . THR C 1 119 ? 4.230 -38.754 74.561 1.00 15.11 119 THR C CA 1
ATOM 4306 C C . THR C 1 119 ? 5.426 -38.782 75.555 1.00 15.74 119 THR C C 1
ATOM 4307 O O . THR C 1 119 ? 5.240 -38.974 76.730 1.00 14.99 119 THR C O 1
ATOM 4311 N N . SER C 1 120 ? 6.625 -38.668 75.026 1.00 15.06 120 SER C N 1
ATOM 4312 C CA . SER C 1 120 ? 7.827 -38.593 75.846 1.00 16.09 120 SER C CA 1
ATOM 4313 C C . SER C 1 120 ? 7.698 -37.471 76.882 1.00 16.27 120 SER C C 1
ATOM 4314 O O . SER C 1 120 ? 8.040 -37.665 78.064 1.00 16.40 120 SER C O 1
ATOM 4317 N N . ALA C 1 121 ? 7.165 -36.329 76.477 1.00 15.22 121 ALA C N 1
ATOM 4318 C CA . ALA C 1 121 ? 6.982 -35.187 77.406 1.00 15.23 121 ALA C CA 1
ATOM 4319 C C . ALA C 1 121 ? 5.966 -35.440 78.530 1.00 15.49 121 ALA C C 1
ATOM 4320 O O . ALA C 1 121 ? 6.178 -35.032 79.690 1.00 15.12 121 ALA C O 1
ATOM 4322 N N . PHE C 1 122 ? 4.875 -36.123 78.193 1.00 13.99 122 PHE C N 1
ATOM 4323 C CA . PHE C 1 122 ? 3.881 -36.563 79.140 1.00 16.11 122 PHE C CA 1
ATOM 4324 C C . PHE C 1 122 ? 4.547 -37.521 80.149 1.00 15.36 122 PHE C C 1
ATOM 4325 O O . PHE C 1 122 ? 4.307 -37.399 81.356 1.00 16.28 122 PHE C O 1
ATOM 4333 N N . LEU C 1 123 ? 5.336 -38.485 79.661 1.00 13.54 123 LEU C N 1
ATOM 4334 C CA . LEU C 1 123 ? 5.931 -39.462 80.592 1.00 14.01 123 LEU C CA 1
ATOM 4335 C C . LEU C 1 123 ? 7.021 -38.791 81.488 1.00 14.54 123 LEU C C 1
ATOM 4336 O O . LEU C 1 123 ? 7.158 -39.098 82.674 1.00 13.25 123 LEU C O 1
ATOM 4341 N N . ALA C 1 124 ? 7.797 -37.899 80.886 1.00 14.00 124 ALA C N 1
ATOM 4342 C CA . ALA C 1 124 ? 8.745 -37.152 81.622 1.00 15.28 124 ALA C CA 1
ATOM 4343 C C . ALA C 1 124 ? 8.027 -36.405 82.789 1.00 16.14 124 ALA C C 1
ATOM 4344 O O . ALA C 1 124 ? 8.421 -36.559 83.954 1.00 15.29 124 ALA C O 1
ATOM 4346 N N . ALA C 1 125 ? 6.955 -35.665 82.486 1.00 16.21 125 ALA C N 1
ATOM 4347 C CA . ALA C 1 125 ? 6.250 -34.902 83.488 1.00 17.07 125 ALA C CA 1
ATOM 4348 C C . ALA C 1 125 ? 5.647 -35.844 84.556 1.00 18.17 125 ALA C C 1
ATOM 4349 O O . ALA C 1 125 ? 5.706 -35.524 85.735 1.00 18.68 125 ALA C O 1
ATOM 4351 N N . LYS C 1 126 ? 5.051 -36.959 84.146 1.00 16.30 126 LYS C N 1
ATOM 4352 C CA . LYS C 1 126 ? 4.418 -37.882 85.087 1.00 18.15 126 LYS C CA 1
ATOM 4353 C C . LYS C 1 126 ? 5.392 -38.354 86.241 1.00 17.19 126 LYS C C 1
ATOM 4354 O O . LYS C 1 126 ? 4.960 -38.382 87.416 1.00 16.60 126 LYS C O 1
ATOM 4360 N N . TYR C 1 127 ? 6.652 -38.623 85.905 1.00 17.38 127 TYR C N 1
ATOM 4361 C CA . TYR C 1 127 ? 7.690 -39.021 86.931 1.00 18.05 127 TYR C CA 1
ATOM 4362 C C . TYR C 1 127 ? 8.504 -37.876 87.491 1.00 19.13 127 TYR C C 1
ATOM 4363 O O . TYR C 1 127 ? 8.987 -37.938 88.633 1.00 18.79 127 TYR C O 1
ATOM 4372 N N . GLN C 1 128 ? 8.648 -36.795 86.727 1.00 17.71 128 GLN C N 1
ATOM 4373 C CA . GLN C 1 128 ? 9.457 -35.664 87.147 1.00 16.93 128 GLN C CA 1
ATOM 4374 C C . GLN C 1 128 ? 8.757 -34.826 88.171 1.00 17.58 128 GLN C C 1
ATOM 4375 O O . GLN C 1 128 ? 9.386 -34.349 89.127 1.00 16.76 128 GLN C O 1
ATOM 4381 N N . VAL C 1 129 ? 7.461 -34.642 88.008 1.00 17.78 129 VAL C N 1
ATOM 4382 C CA . VAL C 1 129 ? 6.702 -33.758 88.907 1.00 20.73 129 VAL C CA 1
ATOM 4383 C C . VAL C 1 129 ? 6.721 -34.191 90.432 1.00 21.67 129 VAL C C 1
ATOM 4384 O O . VAL C 1 129 ? 6.932 -33.313 91.298 1.00 21.42 129 VAL C O 1
ATOM 4388 N N . PRO C 1 130 ? 6.422 -35.461 90.745 1.00 22.80 130 PRO C N 1
ATOM 4389 C CA . PRO C 1 130 ? 6.537 -35.901 92.177 1.00 24.41 130 PRO C CA 1
ATOM 4390 C C . PRO C 1 130 ? 7.908 -35.606 92.792 1.00 23.56 130 PRO C C 1
ATOM 4391 O O . PRO C 1 130 ? 7.995 -35.152 93.950 1.00 24.71 130 PRO C O 1
ATOM 4395 N N . ALA C 1 131 ? 8.972 -35.797 92.038 1.00 22.13 131 ALA C N 1
ATOM 4396 C CA . ALA C 1 131 ? 10.278 -35.636 92.634 1.00 23.11 131 ALA C CA 1
ATOM 4397 C C . ALA C 1 131 ? 10.619 -34.164 92.818 1.00 23.97 131 ALA C C 1
ATOM 4398 O O . ALA C 1 131 ? 11.230 -33.762 93.854 1.00 24.70 131 ALA C O 1
ATOM 4400 N N . ILE C 1 132 ? 10.243 -33.336 91.834 1.00 22.56 132 ILE C N 1
ATOM 4401 C CA . ILE C 1 132 ? 10.438 -31.881 91.946 1.00 22.52 132 ILE C CA 1
ATOM 4402 C C . ILE C 1 132 ? 9.617 -31.255 93.061 1.00 23.97 132 ILE C C 1
ATOM 4403 O O . ILE C 1 132 ? 10.118 -30.382 93.805 1.00 24.86 132 ILE C O 1
ATOM 4408 N N . ALA C 1 133 ? 8.359 -31.664 93.148 1.00 24.19 133 ALA C N 1
ATOM 4409 C CA . ALA C 1 133 ? 7.454 -31.216 94.176 1.00 25.94 133 ALA C CA 1
ATOM 4410 C C . ALA C 1 133 ? 8.017 -31.534 95.581 1.00 29.27 133 ALA C C 1
ATOM 4411 O O . ALA C 1 133 ? 7.833 -30.720 96.515 1.00 29.50 133 ALA C O 1
ATOM 4413 N N . ALA C 1 134 ? 8.712 -32.646 95.712 1.00 30.77 134 ALA C N 1
ATOM 4414 C CA . ALA C 1 134 ? 9.276 -33.065 96.996 1.00 32.87 134 ALA C CA 1
ATOM 4415 C C . ALA C 1 134 ? 10.300 -32.068 97.528 1.00 33.43 134 ALA C C 1
ATOM 4416 O O . ALA C 1 134 ? 10.347 -31.825 98.682 1.00 34.77 134 ALA C O 1
ATOM 4418 N N . LEU C 1 135 ? 11.049 -31.450 96.636 1.00 34.24 135 LEU C N 1
ATOM 4419 C CA . LEU C 1 135 ? 12.026 -30.419 96.938 1.00 35.70 135 LEU C CA 1
ATOM 4420 C C . LEU C 1 135 ? 11.361 -29.061 97.180 1.00 35.65 135 LEU C C 1
ATOM 4421 O O . LEU C 1 135 ? 12.020 -28.072 97.365 1.00 35.16 135 LEU C O 1
ATOM 4426 N N . GLY C 1 136 ? 10.051 -29.004 97.075 1.00 35.06 136 GLY C N 1
ATOM 4427 C CA . GLY C 1 136 ? 9.373 -27.747 97.280 1.00 34.03 136 GLY C CA 1
ATOM 4428 C C . GLY C 1 136 ? 9.220 -26.878 96.047 1.00 33.10 136 GLY C C 1
ATOM 4429 O O . GLY C 1 136 ? 8.790 -25.768 96.154 1.00 34.99 136 GLY C O 1
ATOM 4430 N N . GLY C 1 137 ? 9.554 -27.407 94.885 1.00 31.12 137 GLY C N 1
ATOM 4431 C CA . GLY C 1 137 ? 9.435 -26.665 93.607 1.00 27.92 137 GLY C CA 1
ATOM 4432 C C . GLY C 1 137 ? 10.665 -26.696 92.710 1.00 25.89 137 GLY C C 1
ATOM 4433 O O . GLY C 1 137 ? 11.672 -27.242 93.077 1.00 25.84 137 GLY C O 1
ATOM 4434 N N . GLY C 1 138 ? 10.581 -26.108 91.512 1.00 23.55 138 GLY C N 1
ATOM 4435 C CA . GLY C 1 138 ? 11.692 -26.055 90.575 1.00 21.27 138 GLY C CA 1
ATOM 4436 C C . GLY C 1 138 ? 11.048 -25.769 89.194 1.00 20.40 138 GLY C C 1
ATOM 4437 O O . GLY C 1 138 ? 10.115 -24.939 89.107 1.00 17.74 138 GLY C O 1
ATOM 4438 N N . SER C 1 139 ? 11.536 -26.462 88.157 1.00 19.71 139 SER C N 1
ATOM 4439 C CA . SER C 1 139 ? 11.018 -26.212 86.786 1.00 17.92 139 SER C CA 1
ATOM 4440 C C . SER C 1 139 ? 11.138 -27.407 85.831 1.00 17.87 139 SER C C 1
ATOM 4441 O O . SER C 1 139 ? 12.034 -28.252 85.973 1.00 15.17 139 SER C O 1
ATOM 4444 N N . LEU C 1 140 ? 10.254 -27.373 84.814 1.00 16.03 140 LEU C N 1
ATOM 4445 C CA . LEU C 1 140 ? 10.215 -28.288 83.701 1.00 15.71 140 LEU C CA 1
ATOM 4446 C C . LEU C 1 140 ? 10.250 -27.390 82.471 1.00 14.46 140 LEU C C 1
ATOM 4447 O O . LEU C 1 140 ? 9.451 -26.496 82.359 1.00 14.96 140 LEU C O 1
ATOM 4452 N N . THR C 1 141 ? 11.182 -27.649 81.589 1.00 14.75 141 THR C N 1
ATOM 4453 C CA . THR C 1 141 ? 11.288 -26.961 80.295 1.00 15.04 141 THR C CA 1
ATOM 4454 C C . THR C 1 141 ? 11.245 -28.030 79.201 1.00 14.28 141 THR C C 1
ATOM 4455 O O . THR C 1 141 ? 11.868 -29.074 79.341 1.00 13.57 141 THR C O 1
ATOM 4459 N N . PHE C 1 142 ? 10.475 -27.761 78.158 1.00 14.41 142 PHE C N 1
ATOM 4460 C CA . PHE C 1 142 ? 10.300 -28.754 77.027 1.00 15.37 142 PHE C CA 1
ATOM 4461 C C . PHE C 1 142 ? 10.708 -28.018 75.771 1.00 16.09 142 PHE C C 1
ATOM 4462 O O . PHE C 1 142 ? 10.223 -26.888 75.556 1.00 17.22 142 PHE C O 1
ATOM 4470 N N . THR C 1 143 ? 11.589 -28.632 74.973 1.00 14.14 143 THR C N 1
ATOM 4471 C CA . THR C 1 143 ? 11.988 -28.039 73.708 1.00 14.77 143 THR C CA 1
ATOM 4472 C C . THR C 1 143 ? 10.901 -28.284 72.654 1.00 14.20 143 THR C C 1
ATOM 4473 O O . THR C 1 143 ? 10.684 -29.431 72.216 1.00 13.73 143 THR C O 1
ATOM 4477 N N . SER C 1 144 ? 10.265 -27.191 72.224 1.00 15.86 144 SER C N 1
ATOM 4478 C CA . SER C 1 144 ? 9.214 -27.242 71.195 1.00 13.62 144 SER C CA 1
ATOM 4479 C C . SER C 1 144 ? 9.948 -26.751 69.928 1.00 15.14 144 SER C C 1
ATOM 4480 O O . SER C 1 144 ? 11.076 -27.220 69.708 1.00 15.38 144 SER C O 1
ATOM 4483 N N . SER C 1 145 ? 9.348 -25.841 69.128 1.00 14.00 145 SER C N 1
ATOM 4484 C CA . SER C 1 145 ? 10.010 -25.335 67.901 1.00 14.52 145 SER C CA 1
ATOM 4485 C C . SER C 1 145 ? 9.189 -24.157 67.442 1.00 13.16 145 SER C C 1
ATOM 4486 O O . SER C 1 145 ? 8.035 -24.067 67.773 1.00 13.68 145 SER C O 1
ATOM 4489 N N . PHE C 1 146 ? 9.768 -23.249 66.664 1.00 13.95 146 PHE C N 1
ATOM 4490 C CA . PHE C 1 146 ? 8.948 -22.194 66.106 1.00 14.62 146 PHE C CA 1
ATOM 4491 C C . PHE C 1 146 ? 7.996 -22.824 65.063 1.00 14.66 146 PHE C C 1
ATOM 4492 O O . PHE C 1 146 ? 6.874 -22.324 64.846 1.00 13.94 146 PHE C O 1
ATOM 4500 N N . VAL C 1 147 ? 8.426 -23.958 64.483 1.00 14.61 147 VAL C N 1
ATOM 4501 C CA . VAL C 1 147 ? 7.553 -24.708 63.565 1.00 14.75 147 VAL C CA 1
ATOM 4502 C C . VAL C 1 147 ? 6.310 -25.267 64.249 1.00 17.94 147 VAL C C 1
ATOM 4503 O O . VAL C 1 147 ? 6.427 -25.988 65.253 1.00 17.42 147 VAL C O 1
ATOM 4507 N N . GLY C 1 148 ? 5.109 -24.914 63.740 1.00 15.95 148 GLY C N 1
ATOM 4508 C CA . GLY C 1 148 ? 3.868 -25.330 64.397 1.00 15.99 148 GLY C CA 1
ATOM 4509 C C . GLY C 1 148 ? 3.363 -24.271 65.404 1.00 16.06 148 GLY C C 1
ATOM 4510 O O . GLY C 1 148 ? 2.265 -24.362 65.906 1.00 15.66 148 GLY C O 1
ATOM 4511 N N . HIS C 1 149 ? 4.157 -23.226 65.624 1.00 16.19 149 HIS C N 1
ATOM 4512 C CA . HIS C 1 149 ? 3.759 -22.113 66.510 1.00 17.26 149 HIS C CA 1
ATOM 4513 C C . HIS C 1 149 ? 3.638 -20.802 65.759 1.00 17.05 149 HIS C C 1
ATOM 4514 O O . HIS C 1 149 ? 2.636 -20.106 65.907 1.00 18.04 149 HIS C O 1
ATOM 4521 N N . THR C 1 150 ? 4.632 -20.475 64.945 1.00 17.21 150 THR C N 1
ATOM 4522 C CA . THR C 1 150 ? 4.618 -19.243 64.156 1.00 19.96 150 THR C CA 1
ATOM 4523 C C . THR C 1 150 ? 4.919 -19.466 62.655 1.00 19.99 150 THR C C 1
ATOM 4524 O O . THR C 1 150 ? 5.124 -18.493 61.901 1.00 21.70 150 THR C O 1
ATOM 4528 N N . ALA C 1 151 ? 4.994 -20.724 62.271 1.00 18.35 151 ALA C N 1
ATOM 4529 C CA . ALA C 1 151 ? 5.243 -21.084 60.884 1.00 19.44 151 ALA C CA 1
ATOM 4530 C C . ALA C 1 151 ? 4.911 -22.537 60.551 1.00 19.08 151 ALA C C 1
ATOM 4531 O O . ALA C 1 151 ? 5.110 -23.429 61.361 1.00 17.80 151 ALA C O 1
ATOM 4533 N N . GLY C 1 152 ? 4.517 -22.747 59.287 1.00 19.77 152 GLY C N 1
ATOM 4534 C CA . GLY C 1 152 ? 4.347 -24.067 58.674 1.00 16.95 152 GLY C CA 1
ATOM 4535 C C . GLY C 1 152 ? 5.369 -24.224 57.540 1.00 18.02 152 GLY C C 1
ATOM 4536 O O . GLY C 1 152 ? 5.851 -23.241 56.948 1.00 17.46 152 GLY C O 1
ATOM 4537 N N . PHE C 1 153 ? 5.714 -25.465 57.230 1.00 18.26 153 PHE C N 1
ATOM 4538 C CA . PHE C 1 153 ? 6.540 -25.750 56.058 1.00 18.74 153 PHE C CA 1
ATOM 4539 C C . PHE C 1 153 ? 5.874 -26.974 55.449 1.00 19.23 153 PHE C C 1
ATOM 4540 O O . PHE C 1 153 ? 5.239 -27.761 56.132 1.00 19.03 153 PHE C O 1
ATOM 4548 N N . ALA C 1 154 ? 6.040 -27.172 54.160 1.00 20.11 154 ALA C N 1
ATOM 4549 C CA . ALA C 1 154 ? 5.513 -28.404 53.560 1.00 19.15 154 ALA C CA 1
ATOM 4550 C C . ALA C 1 154 ? 6.270 -29.650 54.139 1.00 19.78 154 ALA C C 1
ATOM 4551 O O . ALA C 1 154 ? 7.475 -29.602 54.429 1.00 19.90 154 ALA C O 1
ATOM 4553 N N . GLY C 1 155 ? 5.571 -30.763 54.299 1.00 17.02 155 GLY C N 1
ATOM 4554 C CA . GLY C 1 155 ? 6.230 -32.014 54.481 1.00 19.05 155 GLY C CA 1
ATOM 4555 C C . GLY C 1 155 ? 6.486 -32.388 55.931 1.00 18.95 155 GLY C C 1
ATOM 4556 O O . GLY C 1 155 ? 7.019 -33.474 56.219 1.00 19.15 155 GLY C O 1
ATOM 4557 N N . VAL C 1 156 ? 6.124 -31.500 56.855 1.00 17.39 156 VAL C N 1
ATOM 4558 C CA . VAL C 1 156 ? 6.501 -31.721 58.252 1.00 18.31 156 VAL C CA 1
ATOM 4559 C C . VAL C 1 156 ? 5.286 -31.659 59.188 1.00 18.76 156 VAL C C 1
ATOM 4560 O O . VAL C 1 156 ? 5.454 -31.397 60.409 1.00 17.22 156 VAL C O 1
ATOM 4564 N N . ALA C 1 157 ? 4.101 -32.021 58.668 1.00 17.59 157 ALA C N 1
ATOM 4565 C CA . ALA C 1 157 ? 2.883 -32.069 59.525 1.00 17.27 157 ALA C CA 1
ATOM 4566 C C . ALA C 1 157 ? 3.037 -32.868 60.838 1.00 17.20 157 ALA C C 1
ATOM 4567 O O . ALA C 1 157 ? 2.738 -32.314 61.916 1.00 17.01 157 ALA C O 1
ATOM 4569 N N . PRO C 1 158 ? 3.576 -34.120 60.804 1.00 17.49 158 PRO C N 1
ATOM 4570 C CA . PRO C 1 158 ? 3.701 -34.770 62.134 1.00 16.99 158 PRO C CA 1
ATOM 4571 C C . PRO C 1 158 ? 4.586 -34.003 63.146 1.00 16.64 158 PRO C C 1
ATOM 4572 O O . PRO C 1 158 ? 4.222 -33.875 64.366 1.00 15.55 158 PRO C O 1
ATOM 4576 N N . TYR C 1 159 ? 5.709 -33.510 62.667 1.00 15.57 159 TYR C N 1
ATOM 4577 C CA . TYR C 1 159 ? 6.651 -32.776 63.536 1.00 15.92 159 TYR C CA 1
ATOM 4578 C C . TYR C 1 159 ? 5.995 -31.505 64.148 1.00 15.32 159 TYR C C 1
ATOM 4579 O O . TYR C 1 159 ? 6.058 -31.266 65.369 1.00 15.07 159 TYR C O 1
ATOM 4588 N N . ALA C 1 160 ? 5.346 -30.752 63.293 1.00 13.54 160 ALA C N 1
ATOM 4589 C CA . ALA C 1 160 ? 4.681 -29.501 63.621 1.00 13.67 160 ALA C CA 1
ATOM 4590 C C . ALA C 1 160 ? 3.587 -29.731 64.630 1.00 13.85 160 ALA C C 1
ATOM 4591 O O . ALA C 1 160 ? 3.477 -28.931 65.612 1.00 14.10 160 ALA C O 1
ATOM 4593 N N . ALA C 1 161 ? 2.819 -30.834 64.465 1.00 11.36 161 ALA C N 1
ATOM 4594 C CA . ALA C 1 161 ? 1.722 -31.113 65.355 1.00 12.86 161 ALA C CA 1
ATOM 4595 C C . ALA C 1 161 ? 2.310 -31.476 66.736 1.00 12.59 161 ALA C C 1
ATOM 4596 O O . ALA C 1 161 ? 1.807 -31.011 67.817 1.00 10.79 161 ALA C O 1
ATOM 4598 N N . SER C 1 162 ? 3.372 -32.294 66.677 1.00 13.03 162 SER C N 1
ATOM 4599 C CA . SER C 1 162 ? 3.975 -32.805 67.926 1.00 14.79 162 SER C CA 1
ATOM 4600 C C . SER C 1 162 ? 4.563 -31.655 68.745 1.00 13.87 162 SER C C 1
ATOM 4601 O O . SER C 1 162 ? 4.467 -31.605 69.979 1.00 17.03 162 SER C O 1
ATOM 4604 N N . LYS C 1 163 ? 5.171 -30.705 68.065 1.00 14.77 163 LYS C N 1
ATOM 4605 C CA . LYS C 1 163 ? 5.857 -29.625 68.739 1.00 14.06 163 LYS C CA 1
ATOM 4606 C C . LYS C 1 163 ? 4.847 -28.618 69.265 1.00 14.09 163 LYS C C 1
ATOM 4607 O O . LYS C 1 163 ? 5.051 -28.017 70.353 1.00 14.90 163 LYS C O 1
ATOM 4613 N N . ALA C 1 164 ? 3.777 -28.359 68.503 1.00 12.58 164 ALA C N 1
ATOM 4614 C CA . ALA C 1 164 ? 2.697 -27.488 68.993 1.00 11.85 164 ALA C CA 1
ATOM 4615 C C . ALA C 1 164 ? 2.003 -28.096 70.234 1.00 12.30 164 ALA C C 1
ATOM 4616 O O . ALA C 1 164 ? 1.577 -27.370 71.139 1.00 13.48 164 ALA C O 1
ATOM 4618 N N . GLY C 1 165 ? 1.898 -29.412 70.272 1.00 11.98 165 GLY C N 1
ATOM 4619 C CA . GLY C 1 165 ? 1.243 -30.149 71.365 1.00 13.17 165 GLY C CA 1
ATOM 4620 C C . GLY C 1 165 ? 1.962 -29.870 72.700 1.00 13.57 165 GLY C C 1
ATOM 4621 O O . GLY C 1 165 ? 1.337 -29.724 73.756 1.00 13.84 165 GLY C O 1
ATOM 4622 N N . LEU C 1 166 ? 3.274 -29.751 72.618 1.00 10.92 166 LEU C N 1
ATOM 4623 C CA . LEU C 1 166 ? 4.085 -29.400 73.819 1.00 14.22 166 LEU C CA 1
ATOM 4624 C C . LEU C 1 166 ? 3.626 -28.104 74.455 1.00 14.63 166 LEU C C 1
ATOM 4625 O O . LEU C 1 166 ? 3.642 -27.968 75.685 1.00 16.41 166 LEU C O 1
ATOM 4630 N N . ILE C 1 167 ? 3.229 -27.134 73.633 1.00 15.73 167 ILE C N 1
ATOM 4631 C CA . ILE C 1 167 ? 2.828 -25.834 74.159 1.00 15.26 167 ILE C CA 1
ATOM 4632 C C . ILE C 1 167 ? 1.535 -25.997 74.969 1.00 14.85 167 ILE C C 1
ATOM 4633 O O . ILE C 1 167 ? 1.427 -25.426 76.026 1.00 11.87 167 ILE C O 1
ATOM 4638 N N . GLY C 1 168 ? 0.564 -26.752 74.456 1.00 13.96 168 GLY C N 1
ATOM 4639 C CA . GLY C 1 168 ? -0.676 -27.033 75.206 1.00 13.67 168 GLY C CA 1
ATOM 4640 C C . GLY C 1 168 ? -0.367 -27.771 76.535 1.00 14.31 168 GLY C C 1
ATOM 4641 O O . GLY C 1 168 ? -0.950 -27.433 77.615 1.00 12.56 168 GLY C O 1
ATOM 4642 N N . LEU C 1 169 ? 0.522 -28.761 76.459 1.00 12.71 169 LEU C N 1
ATOM 4643 C CA . LEU C 1 169 ? 0.975 -29.468 77.696 1.00 13.99 169 LEU C CA 1
ATOM 4644 C C . LEU C 1 169 ? 1.552 -28.470 78.711 1.00 14.31 169 LEU C C 1
ATOM 4645 O O . LEU C 1 169 ? 1.183 -28.502 79.919 1.00 13.59 169 LEU C O 1
ATOM 4650 N N . VAL C 1 170 ? 2.388 -27.563 78.209 1.00 12.79 170 VAL C N 1
ATOM 4651 C CA . VAL C 1 170 ? 2.963 -26.545 79.079 1.00 13.45 170 VAL C CA 1
ATOM 4652 C C . VAL C 1 170 ? 1.949 -25.647 79.733 1.00 14.41 170 VAL C C 1
ATOM 4653 O O . VAL C 1 170 ? 2.083 -25.384 80.933 1.00 14.12 170 VAL C O 1
ATOM 4657 N N . GLN C 1 171 ? 0.951 -25.144 78.982 1.00 14.11 171 GLN C N 1
ATOM 4658 C CA . GLN C 1 171 ? -0.021 -24.287 79.625 1.00 14.86 171 GLN C CA 1
ATOM 4659 C C . GLN C 1 171 ? -0.830 -25.000 80.718 1.00 15.52 171 GLN C C 1
ATOM 4660 O O . GLN C 1 171 ? -1.062 -24.440 81.797 1.00 14.89 171 GLN C O 1
ATOM 4666 N N . ALA C 1 172 ? -1.267 -26.209 80.411 1.00 14.45 172 ALA C N 1
ATOM 4667 C CA . ALA C 1 172 ? -2.059 -26.972 81.337 1.00 14.26 172 ALA C CA 1
ATOM 4668 C C . ALA C 1 172 ? -1.245 -27.255 82.664 1.00 14.91 172 ALA C C 1
ATOM 4669 O O . ALA C 1 172 ? -1.774 -27.065 83.790 1.00 15.28 172 ALA C O 1
ATOM 4671 N N . LEU C 1 173 ? -0.018 -27.711 82.504 1.00 13.82 173 LEU C N 1
ATOM 4672 C CA . LEU C 1 173 ? 0.847 -28.024 83.686 1.00 15.18 173 LEU C CA 1
ATOM 4673 C C . LEU C 1 173 ? 1.296 -26.773 84.453 1.00 16.26 173 LEU C C 1
ATOM 4674 O O . LEU C 1 173 ? 1.358 -26.810 85.711 1.00 16.46 173 LEU C O 1
ATOM 4679 N N . ALA C 1 174 ? 1.600 -25.667 83.752 1.00 15.98 174 ALA C N 1
ATOM 4680 C CA . ALA C 1 174 ? 1.962 -24.427 84.465 1.00 17.69 174 ALA C CA 1
ATOM 4681 C C . ALA C 1 174 ? 0.813 -24.077 85.423 1.00 18.28 174 ALA C C 1
ATOM 4682 O O . ALA C 1 174 ? 1.063 -23.728 86.614 1.00 19.73 174 ALA C O 1
ATOM 4684 N N . VAL C 1 175 ? -0.433 -24.160 84.951 1.00 16.99 175 VAL C N 1
ATOM 4685 C CA . VAL C 1 175 ? -1.600 -23.963 85.839 1.00 16.61 175 VAL C CA 1
ATOM 4686 C C . VAL C 1 175 ? -1.763 -25.020 86.952 1.00 18.80 175 VAL C C 1
ATOM 4687 O O . VAL C 1 175 ? -1.855 -24.683 88.145 1.00 17.90 175 VAL C O 1
ATOM 4691 N N . GLU C 1 176 ? -1.776 -26.275 86.574 1.00 17.68 176 GLU C N 1
ATOM 4692 C CA . GLU C 1 176 ? -1.922 -27.348 87.524 1.00 19.16 176 GLU C CA 1
ATOM 4693 C C . GLU C 1 176 ? -0.831 -27.313 88.622 1.00 17.75 176 GLU C C 1
ATOM 4694 O O . GLU C 1 176 ? -1.080 -27.657 89.736 1.00 17.59 176 GLU C O 1
ATOM 4700 N N . LEU C 1 177 ? 0.388 -26.949 88.282 1.00 18.50 177 LEU C N 1
ATOM 4701 C CA . LEU C 1 177 ? 1.504 -27.077 89.186 1.00 19.29 177 LEU C CA 1
ATOM 4702 C C . LEU C 1 177 ? 1.986 -25.790 89.870 1.00 19.27 177 LEU C C 1
ATOM 4703 O O . LEU C 1 177 ? 2.860 -25.890 90.785 1.00 20.57 177 LEU C O 1
ATOM 4708 N N . GLY C 1 178 ? 1.473 -24.635 89.434 1.00 17.92 178 GLY C N 1
ATOM 4709 C CA . GLY C 1 178 ? 2.061 -23.349 89.783 1.00 18.68 178 GLY C CA 1
ATOM 4710 C C . GLY C 1 178 ? 1.965 -23.082 91.301 1.00 21.72 178 GLY C C 1
ATOM 4711 O O . GLY C 1 178 ? 2.911 -22.546 91.878 1.00 21.14 178 GLY C O 1
ATOM 4712 N N . ALA C 1 179 ? 0.858 -23.520 91.911 1.00 22.14 179 ALA C N 1
ATOM 4713 C CA . ALA C 1 179 ? 0.627 -23.362 93.374 1.00 25.55 179 ALA C CA 1
ATOM 4714 C C . ALA C 1 179 ? 1.632 -24.134 94.248 1.00 27.09 179 ALA C C 1
ATOM 4715 O O . ALA C 1 179 ? 1.895 -23.712 95.401 1.00 29.51 179 ALA C O 1
ATOM 4717 N N . ARG C 1 180 ? 2.250 -25.198 93.712 1.00 27.41 180 ARG C N 1
ATOM 4718 C CA . ARG C 1 180 ? 3.392 -25.908 94.357 1.00 27.98 180 ARG C CA 1
ATOM 4719 C C . ARG C 1 180 ? 4.817 -25.395 94.020 1.00 27.22 180 ARG C C 1
ATOM 4720 O O . ARG C 1 180 ? 5.809 -26.016 94.385 1.00 28.67 180 ARG C O 1
ATOM 4728 N N . GLY C 1 181 ? 4.915 -24.287 93.288 1.00 26.51 181 GLY C N 1
ATOM 4729 C CA . GLY C 1 181 ? 6.187 -23.670 92.950 1.00 24.03 181 GLY C CA 1
ATOM 4730 C C . GLY C 1 181 ? 6.919 -24.414 91.842 1.00 23.01 181 GLY C C 1
ATOM 4731 O O . GLY C 1 181 ? 8.105 -24.315 91.740 1.00 22.66 181 GLY C O 1
ATOM 4732 N N . ILE C 1 182 ? 6.202 -25.163 91.015 1.00 22.09 182 ILE C N 1
ATOM 4733 C CA . ILE C 1 182 ? 6.824 -25.755 89.817 1.00 20.68 182 ILE C CA 1
ATOM 4734 C C . ILE C 1 182 ? 6.485 -24.870 88.621 1.00 19.07 182 ILE C C 1
ATOM 4735 O O . ILE C 1 182 ? 5.298 -24.708 88.260 1.00 19.95 182 ILE C O 1
ATOM 4740 N N . ARG C 1 183 ? 7.526 -24.324 88.036 1.00 18.06 183 ARG C N 1
ATOM 4741 C CA . ARG C 1 183 ? 7.390 -23.503 86.835 1.00 17.90 183 ARG C CA 1
ATOM 4742 C C . ARG C 1 183 ? 7.433 -24.489 85.621 1.00 16.91 183 ARG C C 1
ATOM 4743 O O . ARG C 1 183 ? 8.141 -25.494 85.646 1.00 16.51 183 ARG C O 1
ATOM 4751 N N . VAL C 1 184 ? 6.653 -24.194 84.582 1.00 16.28 184 VAL C N 1
ATOM 4752 C CA . VAL C 1 184 ? 6.656 -25.071 83.398 1.00 13.71 184 VAL C CA 1
ATOM 4753 C C . VAL C 1 184 ? 6.661 -24.123 82.163 1.00 13.42 184 VAL C C 1
ATOM 4754 O O . VAL C 1 184 ? 5.787 -23.229 82.048 1.00 13.07 184 VAL C O 1
ATOM 4758 N N . ASN C 1 185 ? 7.633 -24.327 81.275 1.00 14.10 185 ASN C N 1
ATOM 4759 C CA . ASN C 1 185 ? 7.864 -23.498 80.087 1.00 13.78 185 ASN C CA 1
ATOM 4760 C C . ASN C 1 185 ? 8.244 -24.336 78.874 1.00 14.07 185 ASN C C 1
ATOM 4761 O O . ASN C 1 185 ? 8.783 -25.457 78.994 1.00 12.37 185 ASN C O 1
ATOM 4766 N N . ALA C 1 186 ? 7.972 -23.772 77.721 1.00 14.09 186 ALA C N 1
ATOM 4767 C CA . ALA C 1 186 ? 8.397 -24.357 76.466 1.00 14.65 186 ALA C CA 1
ATOM 4768 C C . ALA C 1 186 ? 9.502 -23.464 75.966 1.00 14.55 186 ALA C C 1
ATOM 4769 O O . ALA C 1 186 ? 9.431 -22.258 76.109 1.00 15.47 186 ALA C O 1
ATOM 4771 N N . LEU C 1 187 ? 10.538 -24.076 75.409 1.00 12.80 187 LEU C N 1
ATOM 4772 C CA . LEU C 1 187 ? 11.623 -23.351 74.772 1.00 14.59 187 LEU C CA 1
ATOM 4773 C C . LEU C 1 187 ? 11.559 -23.708 73.258 1.00 14.91 187 LEU C C 1
ATOM 4774 O O . LEU C 1 187 ? 11.526 -24.870 72.898 1.00 15.56 187 LEU C O 1
ATOM 4779 N N . LEU C 1 188 ? 11.501 -22.680 72.428 1.00 15.18 188 LEU C N 1
ATOM 4780 C CA . LEU C 1 188 ? 11.262 -22.780 70.968 1.00 15.69 188 LEU C CA 1
ATOM 4781 C C . LEU C 1 188 ? 12.475 -22.236 70.198 1.00 16.49 188 LEU C C 1
ATOM 4782 O O . LEU C 1 188 ? 12.606 -21.027 69.994 1.00 17.12 188 LEU C O 1
ATOM 4787 N N . PRO C 1 189 ? 13.360 -23.152 69.764 1.00 15.30 189 PRO C N 1
ATOM 4788 C CA . PRO C 1 189 ? 14.521 -22.714 69.015 1.00 15.55 189 PRO C CA 1
ATOM 4789 C C . PRO C 1 189 ? 14.138 -22.307 67.618 1.00 15.47 189 PRO C C 1
ATOM 4790 O O . PRO C 1 189 ? 13.070 -22.714 67.106 1.00 16.79 189 PRO C O 1
ATOM 4794 N N . GLY C 1 190 ? 14.993 -21.486 67.025 1.00 15.79 190 GLY C N 1
ATOM 4795 C CA . GLY C 1 190 ? 14.995 -21.252 65.587 1.00 16.49 190 GLY C CA 1
ATOM 4796 C C . GLY C 1 190 ? 15.987 -22.249 65.006 1.00 18.16 190 GLY C C 1
ATOM 4797 O O . GLY C 1 190 ? 16.379 -23.175 65.696 1.00 19.74 190 GLY C O 1
ATOM 4798 N N . GLY C 1 191 ? 16.404 -22.056 63.756 1.00 19.18 191 GLY C N 1
ATOM 4799 C CA . GLY C 1 191 ? 17.473 -22.887 63.153 1.00 20.33 191 GLY C CA 1
ATOM 4800 C C . GLY C 1 191 ? 18.770 -22.922 63.956 1.00 20.99 191 GLY C C 1
ATOM 4801 O O . GLY C 1 191 ? 19.306 -21.865 64.355 1.00 20.36 191 GLY C O 1
ATOM 4802 N N . THR C 1 192 ? 19.262 -24.153 64.199 1.00 20.88 192 THR C N 1
ATOM 4803 C CA . THR C 1 192 ? 20.360 -24.401 65.153 1.00 20.90 192 THR C CA 1
ATOM 4804 C C . THR C 1 192 ? 21.215 -25.435 64.490 1.00 21.80 192 THR C C 1
ATOM 4805 O O . THR C 1 192 ? 20.711 -26.393 63.876 1.00 20.04 192 THR C O 1
ATOM 4809 N N . ASP C 1 193 ? 22.524 -25.246 64.636 1.00 23.01 193 ASP C N 1
ATOM 4810 C CA . ASP C 1 193 ? 23.484 -25.931 63.749 1.00 25.56 193 ASP C CA 1
ATOM 4811 C C . ASP C 1 193 ? 23.782 -27.300 64.389 1.00 26.18 193 ASP C C 1
ATOM 4812 O O . ASP C 1 193 ? 24.769 -27.477 65.128 1.00 27.53 193 ASP C O 1
ATOM 4817 N N . THR C 1 194 ? 22.862 -28.239 64.191 1.00 25.63 194 THR C N 1
ATOM 4818 C CA . THR C 1 194 ? 22.967 -29.591 64.723 1.00 26.13 194 THR C CA 1
ATOM 4819 C C . THR C 1 194 ? 22.500 -30.477 63.580 1.00 27.75 194 THR C C 1
ATOM 4820 O O . THR C 1 194 ? 22.019 -29.972 62.586 1.00 28.72 194 THR C O 1
ATOM 4824 N N . PRO C 1 195 ? 22.522 -31.808 63.767 1.00 29.95 195 PRO C N 1
ATOM 4825 C CA . PRO C 1 195 ? 21.957 -32.805 62.828 1.00 30.00 195 PRO C CA 1
ATOM 4826 C C . PRO C 1 195 ? 20.446 -32.712 62.546 1.00 31.01 195 PRO C C 1
ATOM 4827 O O . PRO C 1 195 ? 19.981 -33.238 61.528 1.00 31.75 195 PRO C O 1
ATOM 4831 N N . ALA C 1 196 ? 19.654 -32.051 63.390 1.00 31.28 196 ALA C N 1
ATOM 4832 C CA . ALA C 1 196 ? 18.231 -31.890 63.041 1.00 29.89 196 ALA C CA 1
ATOM 4833 C C . ALA C 1 196 ? 17.953 -30.754 62.045 1.00 29.70 196 ALA C C 1
ATOM 4834 O O . ALA C 1 196 ? 16.815 -30.581 61.563 1.00 28.65 196 ALA C O 1
ATOM 4836 N N . ASN C 1 197 ? 18.964 -29.945 61.754 1.00 28.35 197 ASN C N 1
ATOM 4837 C CA . ASN C 1 197 ? 18.701 -28.808 60.886 1.00 28.33 197 ASN C CA 1
ATOM 4838 C C . ASN C 1 197 ? 18.541 -29.223 59.446 1.00 27.85 197 ASN C C 1
ATOM 4839 O O . ASN C 1 197 ? 19.385 -29.967 58.945 1.00 26.60 197 ASN C O 1
ATOM 4844 N N . PHE C 1 198 ? 17.493 -28.696 58.794 1.00 29.59 198 PHE C N 1
ATOM 4845 C CA . PHE C 1 198 ? 17.189 -28.983 57.364 1.00 32.11 198 PHE C CA 1
ATOM 4846 C C . PHE C 1 198 ? 18.472 -28.888 56.510 1.00 32.33 198 PHE C C 1
ATOM 4847 O O . PHE C 1 198 ? 18.692 -29.699 55.601 1.00 32.76 198 PHE C O 1
ATOM 4855 N N . ALA C 1 199 ? 19.283 -27.868 56.800 1.00 31.12 199 ALA C N 1
ATOM 4856 C CA . ALA C 1 199 ? 20.471 -27.564 56.043 1.00 32.21 199 ALA C CA 1
ATOM 4857 C C . ALA C 1 199 ? 21.473 -28.684 56.205 1.00 32.66 199 ALA C C 1
ATOM 4858 O O . ALA C 1 199 ? 22.306 -28.870 55.327 1.00 32.66 199 ALA C O 1
ATOM 4860 N N . ASN C 1 200 ? 21.445 -29.378 57.329 1.00 33.66 200 ASN C N 1
ATOM 4861 C CA . ASN C 1 200 ? 22.446 -30.389 57.647 1.00 35.82 200 ASN C CA 1
ATOM 4862 C C . ASN C 1 200 ? 22.055 -31.845 57.304 1.00 37.06 200 ASN C C 1
ATOM 4863 O O . ASN C 1 200 ? 22.829 -32.730 57.464 1.00 36.52 200 ASN C O 1
ATOM 4868 N N . LEU C 1 201 ? 20.866 -32.032 56.775 1.00 38.96 201 LEU C N 1
ATOM 4869 C CA . LEU C 1 201 ? 20.420 -33.348 56.384 1.00 42.02 201 LEU C CA 1
ATOM 4870 C C . LEU C 1 201 ? 21.234 -33.909 55.224 1.00 43.08 201 LEU C C 1
ATOM 4871 O O . LEU C 1 201 ? 21.844 -33.185 54.462 1.00 43.52 201 LEU C O 1
ATOM 4876 N N . PRO C 1 202 ? 21.266 -35.219 55.108 1.00 20.00 202 PRO C N 1
ATOM 4877 C CA . PRO C 1 202 ? 22.350 -35.877 54.393 1.00 20.00 202 PRO C CA 1
ATOM 4878 C C . PRO C 1 202 ? 22.376 -35.428 52.946 1.00 20.00 202 PRO C C 1
ATOM 4879 O O . PRO C 1 202 ? 23.410 -35.126 52.377 1.00 20.00 202 PRO C O 1
ATOM 4883 N N . GLY C 1 203 ? 21.192 -35.341 52.397 1.00 20.00 203 GLY C N 1
ATOM 4884 C CA . GLY C 1 203 ? 20.989 -35.110 51.007 1.00 20.00 203 GLY C CA 1
ATOM 4885 C C . GLY C 1 203 ? 20.687 -33.676 50.708 1.00 20.00 203 GLY C C 1
ATOM 4886 O O . GLY C 1 203 ? 20.324 -33.396 49.610 1.00 20.00 203 GLY C O 1
ATOM 4887 N N . ALA C 1 204 ? 20.790 -32.775 51.677 1.00 36.22 204 ALA C N 1
ATOM 4888 C CA . ALA C 1 204 ? 20.335 -31.419 51.465 1.00 33.82 204 ALA C CA 1
ATOM 4889 C C . ALA C 1 204 ? 21.028 -30.713 50.293 1.00 32.15 204 ALA C C 1
ATOM 4890 O O . ALA C 1 204 ? 22.172 -30.917 50.061 1.00 31.52 204 ALA C O 1
ATOM 4892 N N . ALA C 1 205 ? 20.280 -29.896 49.562 1.00 29.67 205 ALA C N 1
ATOM 4893 C CA . ALA C 1 205 ? 20.857 -29.090 48.484 1.00 28.50 205 ALA C CA 1
ATOM 4894 C C . ALA C 1 205 ? 21.880 -28.115 49.100 1.00 28.03 205 ALA C C 1
ATOM 4895 O O . ALA C 1 205 ? 21.698 -27.661 50.246 1.00 27.21 205 ALA C O 1
ATOM 4897 N N . PRO C 1 206 ? 22.983 -27.818 48.379 1.00 26.70 206 PRO C N 1
ATOM 4898 C CA . PRO C 1 206 ? 23.804 -26.695 48.857 1.00 25.90 206 PRO C CA 1
ATOM 4899 C C . PRO C 1 206 ? 23.039 -25.391 49.247 1.00 24.25 206 PRO C C 1
ATOM 4900 O O . PRO C 1 206 ? 23.408 -24.681 50.229 1.00 22.06 206 PRO C O 1
ATOM 4904 N N . GLU C 1 207 ? 21.988 -25.071 48.510 1.00 22.58 207 GLU C N 1
ATOM 4905 C CA . GLU C 1 207 ? 21.287 -23.774 48.716 1.00 24.03 207 GLU C CA 1
ATOM 4906 C C . GLU C 1 207 ? 20.459 -23.694 50.031 1.00 23.42 207 GLU C C 1
ATOM 4907 O O . GLU C 1 207 ? 20.036 -22.602 50.479 1.00 23.99 207 GLU C O 1
ATOM 4913 N N . THR C 1 208 ? 20.246 -24.851 50.631 1.00 23.30 208 THR C N 1
ATOM 4914 C CA . THR C 1 208 ? 19.424 -24.977 51.833 1.00 24.64 208 THR C CA 1
ATOM 4915 C C . THR C 1 208 ? 20.017 -24.221 53.028 1.00 23.79 208 THR C C 1
ATOM 4916 O O . THR C 1 208 ? 19.274 -23.547 53.731 1.00 24.92 208 THR C O 1
ATOM 4920 N N . ARG C 1 209 ? 21.324 -24.277 53.226 1.00 24.14 209 ARG C N 1
ATOM 4921 C CA . ARG C 1 209 ? 21.982 -23.519 54.305 1.00 25.13 209 ARG C CA 1
ATOM 4922 C C . ARG C 1 209 ? 21.665 -22.022 54.231 1.00 25.55 209 ARG C C 1
ATOM 4923 O O . ARG C 1 209 ? 21.214 -21.427 55.229 1.00 25.91 209 ARG C O 1
ATOM 4931 N N . GLY C 1 210 ? 21.857 -21.420 53.051 1.00 25.26 210 GLY C N 1
ATOM 4932 C CA . GLY C 1 210 ? 21.613 -19.977 52.858 1.00 24.93 210 GLY C CA 1
ATOM 4933 C C . GLY C 1 210 ? 20.126 -19.683 53.064 1.00 24.74 210 GLY C C 1
ATOM 4934 O O . GLY C 1 210 ? 19.740 -18.643 53.670 1.00 23.70 210 GLY C O 1
ATOM 4935 N N . PHE C 1 211 ? 19.285 -20.600 52.581 1.00 23.82 211 PHE C N 1
ATOM 4936 C CA . PHE C 1 211 ? 17.846 -20.502 52.784 1.00 24.85 211 PHE C CA 1
ATOM 4937 C C . PHE C 1 211 ? 17.469 -20.510 54.283 1.00 23.83 211 PHE C C 1
ATOM 4938 O O . PHE C 1 211 ? 16.721 -19.633 54.745 1.00 23.57 211 PHE C O 1
ATOM 4946 N N . VAL C 1 212 ? 18.000 -21.464 55.026 1.00 22.28 212 VAL C N 1
ATOM 4947 C CA . VAL C 1 212 ? 17.659 -21.563 56.464 1.00 21.86 212 VAL C CA 1
ATOM 4948 C C . VAL C 1 212 ? 18.206 -20.340 57.218 1.00 21.96 212 VAL C C 1
ATOM 4949 O O . VAL C 1 212 ? 17.476 -19.711 58.050 1.00 21.97 212 VAL C O 1
ATOM 4953 N N . GLU C 1 213 ? 19.460 -19.963 56.921 1.00 21.22 213 GLU C N 1
ATOM 4954 C CA . GLU C 1 213 ? 19.993 -18.719 57.523 1.00 21.15 213 GLU C CA 1
ATOM 4955 C C . GLU C 1 213 ? 19.061 -17.539 57.322 1.00 21.23 213 GLU C C 1
ATOM 4956 O O . GLU C 1 213 ? 18.759 -16.793 58.290 1.00 20.75 213 GLU C O 1
ATOM 4962 N N . GLY C 1 214 ? 18.624 -17.354 56.063 1.00 19.51 214 GLY C N 1
ATOM 4963 C CA . GLY C 1 214 ? 17.830 -16.176 55.688 1.00 19.16 214 GLY C CA 1
ATOM 4964 C C . GLY C 1 214 ? 16.461 -16.161 56.377 1.00 19.02 214 GLY C C 1
ATOM 4965 O O . GLY C 1 214 ? 15.805 -15.133 56.441 1.00 19.34 214 GLY C O 1
ATOM 4966 N N . LEU C 1 215 ? 16.022 -17.289 56.927 1.00 17.87 215 LEU C N 1
ATOM 4967 C CA . LEU C 1 215 ? 14.768 -17.294 57.726 1.00 20.06 215 LEU C CA 1
ATOM 4968 C C . LEU C 1 215 ? 14.813 -16.413 59.007 1.00 19.63 215 LEU C C 1
ATOM 4969 O O . LEU C 1 215 ? 13.762 -16.139 59.597 1.00 20.00 215 LEU C O 1
ATOM 4974 N N . HIS C 1 216 ? 16.000 -16.088 59.458 1.00 19.24 216 HIS C N 1
ATOM 4975 C CA . HIS C 1 216 ? 16.217 -15.514 60.823 1.00 20.96 216 HIS C CA 1
ATOM 4976 C C . HIS C 1 216 ? 16.490 -14.022 60.708 1.00 20.37 216 HIS C C 1
ATOM 4977 O O . HIS C 1 216 ? 17.240 -13.603 59.785 1.00 18.99 216 HIS C O 1
ATOM 4984 N N . ALA C 1 217 ? 15.890 -13.211 61.578 1.00 19.51 217 ALA C N 1
ATOM 4985 C CA . ALA C 1 217 ? 16.238 -11.782 61.539 1.00 19.83 217 ALA C CA 1
ATOM 4986 C C . ALA C 1 217 ? 17.732 -11.621 61.750 1.00 19.18 217 ALA C C 1
ATOM 4987 O O . ALA C 1 217 ? 18.323 -10.721 61.185 1.00 19.80 217 ALA C O 1
ATOM 4989 N N . LEU C 1 218 ? 18.360 -12.504 62.546 1.00 18.83 218 LEU C N 1
ATOM 4990 C CA . LEU C 1 218 ? 19.813 -12.367 62.777 1.00 21.21 218 LEU C CA 1
ATOM 4991 C C . LEU C 1 218 ? 20.631 -12.841 61.583 1.00 21.94 218 LEU C C 1
ATOM 4992 O O . LEU C 1 218 ? 21.830 -12.668 61.584 1.00 23.41 218 LEU C O 1
ATOM 4997 N N . LYS C 1 219 ? 19.967 -13.448 60.597 1.00 22.62 219 LYS C N 1
ATOM 4998 C CA . LYS C 1 219 ? 20.626 -13.946 59.337 1.00 23.38 219 LYS C CA 1
ATOM 4999 C C . LYS C 1 219 ? 21.761 -14.945 59.493 1.00 23.77 219 LYS C C 1
ATOM 5000 O O . LYS C 1 219 ? 22.741 -14.936 58.706 1.00 24.32 219 LYS C O 1
ATOM 5006 N N . ARG C 1 220 ? 21.618 -15.837 60.475 1.00 22.57 220 ARG C N 1
ATOM 5007 C CA . ARG C 1 220 ? 22.564 -16.891 60.774 1.00 21.37 220 ARG C CA 1
ATOM 5008 C C . ARG C 1 220 ? 21.781 -17.980 61.537 1.00 21.68 220 ARG C C 1
ATOM 5009 O O . ARG C 1 220 ? 20.682 -17.762 62.031 1.00 19.21 220 ARG C O 1
ATOM 5017 N N . ILE C 1 221 ? 22.376 -19.150 61.622 1.00 22.31 221 ILE C N 1
ATOM 5018 C CA . ILE C 1 221 ? 21.828 -20.255 62.385 1.00 23.61 221 ILE C CA 1
ATOM 5019 C C . ILE C 1 221 ? 22.501 -20.174 63.772 1.00 23.81 221 ILE C C 1
ATOM 5020 O O . ILE C 1 221 ? 23.638 -19.668 63.892 1.00 23.83 221 ILE C O 1
ATOM 5025 N N . ALA C 1 222 ? 21.791 -20.593 64.829 1.00 20.55 222 ALA C N 1
ATOM 5026 C CA . ALA C 1 222 ? 22.334 -20.567 66.194 1.00 19.63 222 ALA C CA 1
ATOM 5027 C C . ALA C 1 222 ? 23.402 -21.633 66.381 1.00 20.15 222 ALA C C 1
ATOM 5028 O O . ALA C 1 222 ? 23.270 -22.741 65.837 1.00 20.45 222 ALA C O 1
ATOM 5030 N N . ARG C 1 223 ? 24.412 -21.337 67.213 1.00 20.04 223 ARG C N 1
ATOM 5031 C CA . ARG C 1 223 ? 25.258 -22.363 67.819 1.00 19.72 223 ARG C CA 1
ATOM 5032 C C . ARG C 1 223 ? 24.396 -23.095 68.864 1.00 18.91 223 ARG C C 1
ATOM 5033 O O . ARG C 1 223 ? 23.621 -22.439 69.528 1.00 18.90 223 ARG C O 1
ATOM 5041 N N . PRO C 1 224 ? 24.569 -24.428 69.059 1.00 19.55 224 PRO C N 1
ATOM 5042 C CA . PRO C 1 224 ? 23.724 -25.128 70.058 1.00 18.71 224 PRO C CA 1
ATOM 5043 C C . PRO C 1 224 ? 23.874 -24.537 71.460 1.00 18.88 224 PRO C C 1
ATOM 5044 O O . PRO C 1 224 ? 22.910 -24.594 72.240 1.00 17.82 224 PRO C O 1
ATOM 5048 N N . GLU C 1 225 ? 25.064 -23.981 71.752 1.00 19.00 225 GLU C N 1
ATOM 5049 C CA . GLU C 1 225 ? 25.299 -23.303 73.042 1.00 19.98 225 GLU C CA 1
ATOM 5050 C C . GLU C 1 225 ? 24.349 -22.151 73.307 1.00 18.48 225 GLU C C 1
ATOM 5051 O O . GLU C 1 225 ? 24.026 -21.927 74.449 1.00 20.76 225 GLU C O 1
ATOM 5057 N N . GLU C 1 226 ? 23.978 -21.391 72.282 1.00 19.20 226 GLU C N 1
ATOM 5058 C CA . GLU C 1 226 ? 23.059 -20.262 72.458 1.00 20.07 226 GLU C CA 1
ATOM 5059 C C . GLU C 1 226 ? 21.670 -20.755 72.845 1.00 20.28 226 GLU C C 1
ATOM 5060 O O . GLU C 1 226 ? 21.006 -20.117 73.639 1.00 18.04 226 GLU C O 1
ATOM 5066 N N . ILE C 1 227 ? 21.244 -21.918 72.317 1.00 18.41 227 ILE C N 1
ATOM 5067 C CA . ILE C 1 227 ? 19.982 -22.514 72.798 1.00 18.52 227 ILE C CA 1
ATOM 5068 C C . ILE C 1 227 ? 20.101 -23.052 74.229 1.00 17.38 227 ILE C C 1
ATOM 5069 O O . ILE C 1 227 ? 19.202 -22.836 75.045 1.00 17.06 227 ILE C O 1
ATOM 5074 N N . ALA C 1 228 ? 21.226 -23.721 74.534 1.00 17.62 228 ALA C N 1
ATOM 5075 C CA . ALA C 1 228 ? 21.514 -24.191 75.907 1.00 18.32 228 ALA C CA 1
ATOM 5076 C C . ALA C 1 228 ? 21.471 -23.058 76.945 1.00 17.39 228 ALA C C 1
ATOM 5077 O O . ALA C 1 228 ? 21.086 -23.280 78.111 1.00 17.41 228 ALA C O 1
ATOM 5079 N N . GLU C 1 229 ? 21.966 -21.901 76.529 1.00 17.74 229 GLU C N 1
ATOM 5080 C CA . GLU C 1 229 ? 22.016 -20.706 77.368 1.00 18.60 229 GLU C CA 1
ATOM 5081 C C . GLU C 1 229 ? 20.576 -20.249 77.721 1.00 18.21 229 GLU C C 1
ATOM 5082 O O . GLU C 1 229 ? 20.294 -19.853 78.836 1.00 16.72 229 GLU C O 1
ATOM 5088 N N . ALA C 1 230 ? 19.671 -20.324 76.754 1.00 18.51 230 ALA C N 1
ATOM 5089 C CA . ALA C 1 230 ? 18.266 -20.026 77.000 1.00 16.85 230 ALA C CA 1
ATOM 5090 C C . ALA C 1 230 ? 17.658 -21.057 77.943 1.00 17.25 230 ALA C C 1
ATOM 5091 O O . ALA C 1 230 ? 16.878 -20.712 78.834 1.00 14.92 230 ALA C O 1
ATOM 5093 N N . ALA C 1 231 ? 17.987 -22.332 77.738 1.00 15.44 231 ALA C N 1
ATOM 5094 C CA . ALA C 1 231 ? 17.498 -23.348 78.630 1.00 16.49 231 ALA C CA 1
ATOM 5095 C C . ALA C 1 231 ? 18.069 -23.101 80.064 1.00 15.93 231 ALA C C 1
ATOM 5096 O O . ALA C 1 231 ? 17.405 -23.335 81.060 1.00 17.10 231 ALA C O 1
ATOM 5098 N N . LEU C 1 232 ? 19.339 -22.751 80.146 1.00 16.65 232 LEU C N 1
ATOM 5099 C CA . LEU C 1 232 ? 19.911 -22.479 81.502 1.00 16.11 232 LEU C CA 1
ATOM 5100 C C . LEU C 1 232 ? 19.124 -21.336 82.146 1.00 15.86 232 LEU C C 1
ATOM 5101 O O . LEU C 1 232 ? 18.745 -21.405 83.307 1.00 16.12 232 LEU C O 1
ATOM 5106 N N . TYR C 1 233 ? 18.876 -20.256 81.410 1.00 16.75 233 TYR C N 1
ATOM 5107 C CA . TYR C 1 233 ? 18.006 -19.174 81.990 1.00 15.90 233 TYR C CA 1
ATOM 5108 C C . TYR C 1 233 ? 16.698 -19.704 82.625 1.00 16.61 233 TYR C C 1
ATOM 5109 O O . TYR C 1 233 ? 16.374 -19.411 83.766 1.00 16.94 233 TYR C O 1
ATOM 5118 N N . LEU C 1 234 ? 15.915 -20.487 81.867 1.00 16.21 234 LEU C N 1
ATOM 5119 C CA . LEU C 1 234 ? 14.659 -20.994 82.373 1.00 16.20 234 LEU C CA 1
ATOM 5120 C C . LEU C 1 234 ? 14.825 -21.933 83.559 1.00 15.49 234 LEU C C 1
ATOM 5121 O O . LEU C 1 234 ? 13.884 -22.089 84.312 1.00 17.67 234 LEU C O 1
ATOM 5126 N N . ALA C 1 235 ? 15.956 -22.619 83.657 1.00 16.65 235 ALA C N 1
ATOM 5127 C CA . ALA C 1 235 ? 16.180 -23.499 84.857 1.00 16.76 235 ALA C CA 1
ATOM 5128 C C . ALA C 1 235 ? 16.648 -22.624 86.045 1.00 16.42 235 ALA C C 1
ATOM 5129 O O . ALA C 1 235 ? 16.557 -23.082 87.185 1.00 14.93 235 ALA C O 1
ATOM 5131 N N . SER C 1 236 ? 17.166 -21.429 85.752 1.00 15.44 236 SER C N 1
ATOM 5132 C CA . SER C 1 236 ? 17.840 -20.614 86.803 1.00 16.94 236 SER C CA 1
ATOM 5133 C C . SER C 1 236 ? 16.858 -19.844 87.705 1.00 19.49 236 SER C C 1
ATOM 5134 O O . SER C 1 236 ? 15.675 -19.561 87.344 1.00 16.46 236 SER C O 1
ATOM 5137 N N . ASP C 1 237 ? 17.370 -19.379 88.858 1.00 20.53 237 ASP C N 1
ATOM 5138 C CA . ASP C 1 237 ? 16.521 -18.608 89.770 1.00 23.21 237 ASP C CA 1
ATOM 5139 C C . ASP C 1 237 ? 16.138 -17.294 89.161 1.00 21.76 237 ASP C C 1
ATOM 5140 O O . ASP C 1 237 ? 15.221 -16.657 89.625 1.00 22.42 237 ASP C O 1
ATOM 5145 N N . GLY C 1 238 ? 16.851 -16.884 88.118 1.00 22.49 238 GLY C N 1
ATOM 5146 C CA . GLY C 1 238 ? 16.536 -15.658 87.385 1.00 21.29 238 GLY C CA 1
ATOM 5147 C C . GLY C 1 238 ? 15.276 -15.708 86.546 1.00 20.52 238 GLY C C 1
ATOM 5148 O O . GLY C 1 238 ? 14.794 -14.663 86.030 1.00 20.97 238 GLY C O 1
ATOM 5149 N N . ALA C 1 239 ? 14.765 -16.921 86.391 1.00 19.86 239 ALA C N 1
ATOM 5150 C CA . ALA C 1 239 ? 13.469 -17.213 85.760 1.00 20.01 239 ALA C CA 1
ATOM 5151 C C . ALA C 1 239 ? 12.373 -17.533 86.803 1.00 19.37 239 ALA C C 1
ATOM 5152 O O . ALA C 1 239 ? 11.391 -18.207 86.488 1.00 16.79 239 ALA C O 1
ATOM 5154 N N . SER C 1 240 ? 12.484 -17.001 88.040 1.00 20.21 240 SER C N 1
ATOM 5155 C CA . SER C 1 240 ? 11.525 -17.395 89.082 1.00 19.44 240 SER C CA 1
ATOM 5156 C C . SER C 1 240 ? 10.091 -16.940 88.881 1.00 19.93 240 SER C C 1
ATOM 5157 O O . SER C 1 240 ? 9.171 -17.512 89.484 1.00 20.31 240 SER C O 1
ATOM 5160 N N . PHE C 1 241 ? 9.863 -15.898 88.092 1.00 18.50 241 PHE C N 1
ATOM 5161 C CA . PHE C 1 241 ? 8.505 -15.498 87.775 1.00 17.65 241 PHE C CA 1
ATOM 5162 C C . PHE C 1 241 ? 8.122 -15.821 86.306 1.00 17.30 241 PHE C C 1
ATOM 5163 O O . PHE C 1 241 ? 7.271 -15.143 85.712 1.00 18.61 241 PHE C O 1
ATOM 5171 N N . VAL C 1 242 ? 8.821 -16.776 85.691 1.00 18.29 242 VAL C N 1
ATOM 5172 C CA . VAL C 1 242 ? 8.492 -17.164 84.303 1.00 17.25 242 VAL C CA 1
ATOM 5173 C C . VAL C 1 242 ? 7.879 -18.563 84.364 1.00 16.79 242 VAL C C 1
ATOM 5174 O O . VAL C 1 242 ? 8.536 -19.488 84.722 1.00 15.44 242 VAL C O 1
ATOM 5178 N N . THR C 1 243 ? 6.596 -18.690 84.103 1.00 16.37 243 THR C N 1
ATOM 5179 C CA . THR C 1 243 ? 6.009 -19.999 83.914 1.00 17.60 243 THR C CA 1
ATOM 5180 C C . THR C 1 243 ? 4.835 -19.910 82.925 1.00 18.13 243 THR C C 1
ATOM 5181 O O . THR C 1 243 ? 4.231 -18.855 82.754 1.00 16.98 243 THR C O 1
ATOM 5185 N N . GLY C 1 244 ? 4.538 -21.015 82.255 1.00 18.86 244 GLY C N 1
ATOM 5186 C CA . GLY C 1 244 ? 3.452 -20.987 81.278 1.00 18.64 244 GLY C CA 1
ATOM 5187 C C . GLY C 1 244 ? 3.871 -20.360 79.922 1.00 19.44 244 GLY C C 1
ATOM 5188 O O . GLY C 1 244 ? 3.043 -20.297 79.036 1.00 20.62 244 GLY C O 1
ATOM 5189 N N . ALA C 1 245 ? 5.117 -19.940 79.777 1.00 19.62 245 ALA C N 1
ATOM 5190 C CA . ALA C 1 245 ? 5.584 -19.207 78.611 1.00 19.38 245 ALA C CA 1
ATOM 5191 C C . ALA C 1 245 ? 6.143 -20.104 77.524 1.00 19.33 245 ALA C C 1
ATOM 5192 O O . ALA C 1 245 ? 6.686 -21.175 77.796 1.00 16.50 245 ALA C O 1
ATOM 5194 N N . ALA C 1 246 ? 6.006 -19.629 76.282 1.00 18.24 246 ALA C N 1
ATOM 5195 C CA . ALA C 1 246 ? 6.704 -20.277 75.161 1.00 19.16 246 ALA C CA 1
ATOM 5196 C C . ALA C 1 246 ? 7.747 -19.297 74.748 1.00 20.40 246 ALA C C 1
ATOM 5197 O O . ALA C 1 246 ? 7.433 -18.407 73.982 1.00 22.06 246 ALA C O 1
ATOM 5199 N N . LEU C 1 247 ? 8.971 -19.426 75.286 1.00 19.04 247 LEU C N 1
ATOM 5200 C CA . LEU C 1 247 ? 10.054 -18.487 75.039 1.00 19.82 247 LEU C CA 1
ATOM 5201 C C . LEU C 1 247 ? 10.694 -18.806 73.688 1.00 20.14 247 LEU C C 1
ATOM 5202 O O . LEU C 1 247 ? 11.269 -19.913 73.501 1.00 18.18 247 LEU C O 1
ATOM 5207 N N . LEU C 1 248 ? 10.687 -17.829 72.778 1.00 20.83 248 LEU C N 1
ATOM 5208 C CA . LEU C 1 248 ? 11.244 -18.089 71.444 1.00 18.62 248 LEU C CA 1
ATOM 5209 C C . LEU C 1 248 ? 12.664 -17.671 71.565 1.00 19.62 248 LEU C C 1
ATOM 5210 O O . LEU C 1 248 ? 12.956 -16.519 71.948 1.00 18.02 248 LEU C O 1
ATOM 5215 N N . ALA C 1 249 ? 13.555 -18.615 71.291 1.00 17.99 249 ALA C N 1
ATOM 5216 C CA . ALA C 1 249 ? 14.956 -18.291 71.175 1.00 18.13 249 ALA C CA 1
ATOM 5217 C C . ALA C 1 249 ? 15.323 -18.695 69.743 1.00 18.18 249 ALA C C 1
ATOM 5218 O O . ALA C 1 249 ? 15.989 -19.708 69.495 1.00 17.30 249 ALA C O 1
ATOM 5220 N N . ASP C 1 250 ? 14.841 -17.881 68.793 1.00 15.90 250 ASP C N 1
ATOM 5221 C CA . ASP C 1 250 ? 14.734 -18.293 67.411 1.00 16.78 250 ASP C CA 1
ATOM 5222 C C . ASP C 1 250 ? 15.356 -17.298 66.452 1.00 16.23 250 ASP C C 1
ATOM 5223 O O . ASP C 1 250 ? 15.044 -17.303 65.265 1.00 17.42 250 ASP C O 1
ATOM 5228 N N . GLY C 1 251 ? 16.208 -16.402 66.951 1.00 17.11 251 GLY C N 1
ATOM 5229 C CA . GLY C 1 251 ? 16.873 -15.414 66.080 1.00 13.90 251 GLY C CA 1
ATOM 5230 C C . GLY C 1 251 ? 15.970 -14.509 65.249 1.00 14.72 251 GLY C C 1
ATOM 5231 O O . GLY C 1 251 ? 16.407 -13.984 64.223 1.00 13.92 251 GLY C O 1
ATOM 5232 N N . GLY C 1 252 ? 14.698 -14.378 65.632 1.00 14.29 252 GLY C N 1
ATOM 5233 C CA . GLY C 1 252 ? 13.750 -13.525 64.911 1.00 15.62 252 GLY C CA 1
ATOM 5234 C C . GLY C 1 252 ? 13.002 -14.277 63.844 1.00 16.62 252 GLY C C 1
ATOM 5235 O O . GLY C 1 252 ? 12.236 -13.677 63.164 1.00 16.86 252 GLY C O 1
ATOM 5236 N N . ALA C 1 253 ? 13.207 -15.594 63.726 1.00 17.18 253 ALA C N 1
ATOM 5237 C CA . ALA C 1 253 ? 12.519 -16.347 62.666 1.00 17.60 253 ALA C CA 1
ATOM 5238 C C . ALA C 1 253 ? 11.005 -16.142 62.654 1.00 17.38 253 ALA C C 1
ATOM 5239 O O . ALA C 1 253 ? 10.366 -16.049 61.586 1.00 16.41 253 ALA C O 1
ATOM 5241 N N . SER C 1 254 ? 10.420 -16.088 63.808 1.00 16.92 254 SER C N 1
ATOM 5242 C CA . SER C 1 254 ? 9.007 -15.993 63.956 1.00 17.58 254 SER C CA 1
ATOM 5243 C C . SER C 1 254 ? 8.430 -14.736 63.337 1.00 17.48 254 SER C C 1
ATOM 5244 O O . SER C 1 254 ? 7.376 -14.754 62.878 1.00 16.88 254 SER C O 1
ATOM 5247 N N . VAL C 1 255 ? 9.138 -13.636 63.447 1.00 16.51 255 VAL C N 1
ATOM 5248 C CA . VAL C 1 255 ? 8.697 -12.389 62.902 1.00 19.72 255 VAL C CA 1
ATOM 5249 C C . VAL C 1 255 ? 9.290 -11.961 61.562 1.00 19.34 255 VAL C C 1
ATOM 5250 O O . VAL C 1 255 ? 8.979 -10.934 61.076 1.00 20.35 255 VAL C O 1
ATOM 5254 N N . THR C 1 256 ? 10.154 -12.799 61.041 1.00 20.03 256 THR C N 1
ATOM 5255 C CA . THR C 1 256 ? 10.860 -12.567 59.811 1.00 20.94 256 THR C CA 1
ATOM 5256 C C . THR C 1 256 ? 10.110 -13.224 58.630 1.00 20.42 256 THR C C 1
ATOM 5257 O O . THR C 1 256 ? 9.684 -14.336 58.711 1.00 21.79 256 THR C O 1
ATOM 5261 N N . LYS C 1 257 ? 9.913 -12.498 57.552 1.00 21.08 257 LYS C N 1
ATOM 5262 C CA . LYS C 1 257 ? 9.357 -13.114 56.339 1.00 21.60 257 LYS C CA 1
ATOM 5263 C C . LYS C 1 257 ? 10.284 -12.950 55.129 1.00 22.71 257 LYS C C 1
ATOM 5264 O O . LYS C 1 257 ? 9.805 -13.389 54.048 1.00 25.15 257 LYS C O 1
ATOM 5268 N N . SER D 1 4 ? 52.902 -40.955 53.042 1.00 25.77 4 SER D N 1
ATOM 5269 C CA . SER D 1 4 ? 52.095 -40.065 53.915 1.00 27.09 4 SER D CA 1
ATOM 5270 C C . SER D 1 4 ? 52.562 -38.593 53.857 1.00 26.02 4 SER D C 1
ATOM 5271 O O . SER D 1 4 ? 52.592 -37.878 54.883 1.00 24.97 4 SER D O 1
ATOM 5274 N N . ARG D 1 5 ? 52.878 -38.133 52.638 1.00 24.29 5 ARG D N 1
ATOM 5275 C CA . ARG D 1 5 ? 53.352 -36.772 52.457 1.00 25.10 5 ARG D CA 1
ATOM 5276 C C . ARG D 1 5 ? 52.427 -35.628 52.913 1.00 24.20 5 ARG D C 1
ATOM 5277 O O . ARG D 1 5 ? 52.887 -34.522 53.219 1.00 25.68 5 ARG D O 1
ATOM 5285 N N . LEU D 1 6 ? 51.155 -35.933 53.087 1.00 23.67 6 LEU D N 1
ATOM 5286 C CA . LEU D 1 6 ? 50.195 -34.950 53.539 1.00 24.39 6 LEU D CA 1
ATOM 5287 C C . LEU D 1 6 ? 49.374 -35.504 54.681 1.00 24.89 6 LEU D C 1
ATOM 5288 O O . LEU D 1 6 ? 48.149 -35.354 54.691 1.00 24.00 6 LEU D O 1
ATOM 5293 N N . GLU D 1 7 ? 50.023 -36.176 55.642 1.00 25.75 7 GLU D N 1
ATOM 5294 C CA . GLU D 1 7 ? 49.267 -36.894 56.667 1.00 25.38 7 GLU D CA 1
ATOM 5295 C C . GLU D 1 7 ? 48.656 -35.864 57.602 1.00 25.48 7 GLU D C 1
ATOM 5296 O O . GLU D 1 7 ? 49.275 -34.840 57.922 1.00 24.56 7 GLU D O 1
ATOM 5302 N N . GLY D 1 8 ? 47.413 -36.072 58.010 1.00 26.35 8 GLY D N 1
ATOM 5303 C CA . GLY D 1 8 ? 46.818 -35.080 58.908 1.00 27.94 8 GLY D CA 1
ATOM 5304 C C . GLY D 1 8 ? 46.059 -33.957 58.204 1.00 27.69 8 GLY D C 1
ATOM 5305 O O . GLY D 1 8 ? 45.231 -33.285 58.840 1.00 29.78 8 GLY D O 1
ATOM 5306 N N . LYS D 1 9 ? 46.331 -33.745 56.910 1.00 26.65 9 LYS D N 1
ATOM 5307 C CA . LYS D 1 9 ? 45.747 -32.587 56.176 1.00 25.99 9 LYS D CA 1
ATOM 5308 C C . LYS D 1 9 ? 44.323 -32.897 55.792 1.00 23.82 9 LYS D C 1
ATOM 5309 O O . LYS D 1 9 ? 43.986 -34.043 55.547 1.00 24.04 9 LYS D O 1
ATOM 5315 N N . ILE D 1 10 ? 43.497 -31.857 55.739 1.00 22.89 10 ILE D N 1
ATOM 5316 C CA . ILE D 1 10 ? 42.152 -31.956 55.204 1.00 22.70 10 ILE D CA 1
ATOM 5317 C C . ILE D 1 10 ? 42.080 -31.037 53.957 1.00 21.29 10 ILE D C 1
ATOM 5318 O O . ILE D 1 10 ? 42.268 -29.860 54.099 1.00 20.29 10 ILE D O 1
ATOM 5323 N N . ALA D 1 11 ? 41.821 -31.613 52.782 1.00 21.87 11 ALA D N 1
ATOM 5324 C CA . ALA D 1 11 ? 41.898 -30.868 51.501 1.00 22.80 11 ALA D CA 1
ATOM 5325 C C . ALA D 1 11 ? 40.590 -30.888 50.711 1.00 23.08 11 ALA D C 1
ATOM 5326 O O . ALA D 1 11 ? 39.903 -31.899 50.612 1.00 22.85 11 ALA D O 1
ATOM 5328 N N . ILE D 1 12 ? 40.272 -29.744 50.124 1.00 22.00 12 ILE D N 1
ATOM 5329 C CA . ILE D 1 12 ? 39.217 -29.707 49.123 1.00 19.26 12 ILE D CA 1
ATOM 5330 C C . ILE D 1 12 ? 39.940 -29.706 47.812 1.00 17.96 12 ILE D C 1
ATOM 5331 O O . ILE D 1 12 ? 40.954 -28.985 47.687 1.00 17.42 12 ILE D O 1
ATOM 5336 N N . VAL D 1 13 ? 39.434 -30.494 46.847 1.00 18.13 13 VAL D N 1
ATOM 5337 C CA . VAL D 1 13 ? 39.924 -30.466 45.495 1.00 17.31 13 VAL D CA 1
ATOM 5338 C C . VAL D 1 13 ? 38.746 -30.255 44.548 1.00 19.58 13 VAL D C 1
ATOM 5339 O O . VAL D 1 13 ? 37.794 -31.067 44.543 1.00 20.69 13 VAL D O 1
ATOM 5343 N N . THR D 1 14 ? 38.838 -29.236 43.672 1.00 18.75 14 THR D N 1
ATOM 5344 C CA . THR D 1 14 ? 37.794 -29.048 42.663 1.00 16.75 14 THR D CA 1
ATOM 5345 C C . THR D 1 14 ? 38.279 -29.531 41.298 1.00 17.49 14 THR D C 1
ATOM 5346 O O . THR D 1 14 ? 39.498 -29.727 41.064 1.00 18.08 14 THR D O 1
ATOM 5350 N N . GLY D 1 15 ? 37.357 -29.708 40.363 1.00 16.75 15 GLY D N 1
ATOM 5351 C CA . GLY D 1 15 ? 37.710 -30.325 39.080 1.00 18.57 15 GLY D CA 1
ATOM 5352 C C . GLY D 1 15 ? 38.207 -31.729 39.319 1.00 18.70 15 GLY D C 1
ATOM 5353 O O . GLY D 1 15 ? 39.145 -32.158 38.690 1.00 17.46 15 GLY D O 1
ATOM 5354 N N . ALA D 1 16 ? 37.539 -32.459 40.224 1.00 19.99 16 ALA D N 1
ATOM 5355 C CA . ALA D 1 16 ? 38.108 -33.751 40.650 1.00 20.03 16 ALA D CA 1
ATOM 5356 C C . ALA D 1 16 ? 37.640 -34.946 39.882 1.00 20.85 16 ALA D C 1
ATOM 5357 O O . ALA D 1 16 ? 38.085 -36.045 40.141 1.00 19.65 16 ALA D O 1
ATOM 5359 N N . SER D 1 17 ? 36.735 -34.751 38.911 1.00 22.57 17 SER D N 1
ATOM 5360 C CA . SER D 1 17 ? 36.185 -35.870 38.131 1.00 23.02 17 SER D CA 1
ATOM 5361 C C . SER D 1 17 ? 37.077 -36.435 36.983 1.00 24.21 17 SER D C 1
ATOM 5362 O O . SER D 1 17 ? 36.826 -37.524 36.449 1.00 23.04 17 SER D O 1
ATOM 5365 N N . SER D 1 18 ? 38.091 -35.679 36.561 1.00 23.59 18 SER D N 1
ATOM 5366 C CA . SER D 1 18 ? 39.036 -36.219 35.578 1.00 23.13 18 SER D CA 1
ATOM 5367 C C . SER D 1 18 ? 40.370 -35.487 35.611 1.00 20.92 18 SER D C 1
ATOM 5368 O O . SER D 1 18 ? 40.553 -34.540 36.403 1.00 19.36 18 SER D O 1
ATOM 5371 N N . GLY D 1 19 ? 41.284 -35.927 34.757 1.00 19.88 19 GLY D N 1
ATOM 5372 C CA . GLY D 1 19 ? 42.550 -35.228 34.508 1.00 19.98 19 GLY D CA 1
ATOM 5373 C C . GLY D 1 19 ? 43.407 -34.995 35.750 1.00 19.79 19 GLY D C 1
ATOM 5374 O O . GLY D 1 19 ? 43.559 -35.890 36.658 1.00 18.61 19 GLY D O 1
ATOM 5375 N N . ILE D 1 20 ? 43.920 -33.768 35.808 1.00 18.24 20 ILE D N 1
ATOM 5376 C CA . ILE D 1 20 ? 44.737 -33.265 36.908 1.00 17.89 20 ILE D CA 1
ATOM 5377 C C . ILE D 1 20 ? 44.058 -33.360 38.243 1.00 18.15 20 ILE D C 1
ATOM 5378 O O . ILE D 1 20 ? 44.662 -33.871 39.197 1.00 17.82 20 ILE D O 1
ATOM 5383 N N . GLY D 1 21 ? 42.843 -32.846 38.330 1.00 17.28 21 GLY D N 1
ATOM 5384 C CA . GLY D 1 21 ? 42.082 -32.837 39.612 1.00 17.89 21 GLY D CA 1
ATOM 5385 C C . GLY D 1 21 ? 41.873 -34.254 40.158 1.00 17.98 21 GLY D C 1
ATOM 5386 O O . GLY D 1 21 ? 42.018 -34.489 41.349 1.00 18.18 21 GLY D O 1
ATOM 5387 N N . ARG D 1 22 ? 41.516 -35.196 39.289 1.00 18.38 22 ARG D N 1
ATOM 5388 C CA . ARG D 1 22 ? 41.216 -36.558 39.790 1.00 19.24 22 ARG D CA 1
ATOM 5389 C C . ARG D 1 22 ? 42.480 -37.138 40.374 1.00 18.25 22 ARG D C 1
ATOM 5390 O O . ARG D 1 22 ? 42.470 -37.694 41.485 1.00 17.37 22 ARG D O 1
ATOM 5398 N N . ALA D 1 23 ? 43.558 -37.020 39.605 1.00 20.14 23 ALA D N 1
ATOM 5399 C CA . ALA D 1 23 ? 44.862 -37.515 40.027 1.00 20.51 23 ALA D CA 1
ATOM 5400 C C . ALA D 1 23 ? 45.265 -36.860 41.314 1.00 21.35 23 ALA D C 1
ATOM 5401 O O . ALA D 1 23 ? 45.801 -37.521 42.233 1.00 19.48 23 ALA D O 1
ATOM 5403 N N . ALA D 1 24 ? 45.019 -35.557 41.431 1.00 20.24 24 ALA D N 1
ATOM 5404 C CA . ALA D 1 24 ? 45.420 -34.898 42.673 1.00 20.59 24 ALA D CA 1
ATOM 5405 C C . ALA D 1 24 ? 44.597 -35.377 43.869 1.00 21.79 24 ALA D C 1
ATOM 5406 O O . ALA D 1 24 ? 45.120 -35.536 44.957 1.00 21.43 24 ALA D O 1
ATOM 5408 N N . ALA D 1 25 ? 43.289 -35.552 43.684 1.00 20.80 25 ALA D N 1
ATOM 5409 C CA . ALA D 1 25 ? 42.454 -35.984 44.767 1.00 19.19 25 ALA D CA 1
ATOM 5410 C C . ALA D 1 25 ? 42.862 -37.423 45.210 1.00 20.67 25 ALA D C 1
ATOM 5411 O O . ALA D 1 25 ? 42.986 -37.676 46.408 1.00 20.39 25 ALA D O 1
ATOM 5413 N N . LEU D 1 26 ? 43.116 -38.302 44.233 1.00 21.15 26 LEU D N 1
ATOM 5414 C CA . LEU D 1 26 ? 43.577 -39.669 44.512 1.00 23.27 26 LEU D CA 1
ATOM 5415 C C . LEU D 1 26 ? 44.927 -39.609 45.253 1.00 24.49 26 LEU D C 1
ATOM 5416 O O . LEU D 1 26 ? 45.076 -40.144 46.402 1.00 24.59 26 LEU D O 1
ATOM 5421 N N . LEU D 1 27 ? 45.900 -38.932 44.628 1.00 23.76 27 LEU D N 1
ATOM 5422 C CA . LEU D 1 27 ? 47.242 -38.791 45.234 1.00 22.66 27 LEU D CA 1
ATOM 5423 C C . LEU D 1 27 ? 47.170 -38.263 46.667 1.00 22.97 27 LEU D C 1
ATOM 5424 O O . LEU D 1 27 ? 47.719 -38.912 47.569 1.00 23.21 27 LEU D O 1
ATOM 5429 N N . PHE D 1 28 ? 46.502 -37.112 46.906 1.00 21.84 28 PHE D N 1
ATOM 5430 C CA . PHE D 1 28 ? 46.411 -36.519 48.251 1.00 20.77 28 PHE D CA 1
ATOM 5431 C C . PHE D 1 28 ? 45.849 -37.554 49.254 1.00 21.98 28 PHE D C 1
ATOM 5432 O O . PHE D 1 28 ? 46.395 -37.685 50.357 1.00 21.57 28 PHE D O 1
ATOM 5440 N N . ALA D 1 29 ? 44.734 -38.211 48.890 1.00 21.14 29 ALA D N 1
ATOM 5441 C CA . ALA D 1 29 ? 44.164 -39.233 49.767 1.00 23.42 29 ALA D CA 1
ATOM 5442 C C . ALA D 1 29 ? 45.137 -40.386 50.000 1.00 22.73 29 ALA D C 1
ATOM 5443 O O . ALA D 1 29 ? 45.271 -40.842 51.154 1.00 23.41 29 ALA D O 1
ATOM 5445 N N . ARG D 1 30 ? 45.758 -40.874 48.929 1.00 22.16 30 ARG D N 1
ATOM 5446 C CA . ARG D 1 30 ? 46.772 -41.919 49.026 1.00 22.66 30 ARG D CA 1
ATOM 5447 C C . ARG D 1 30 ? 47.965 -41.519 49.893 1.00 23.88 30 ARG D C 1
ATOM 5448 O O . ARG D 1 30 ? 48.633 -42.384 50.500 1.00 23.30 30 ARG D O 1
ATOM 5456 N N . GLU D 1 31 ? 48.201 -40.205 49.999 1.00 23.05 31 GLU D N 1
ATOM 5457 C CA . GLU D 1 31 ? 49.258 -39.663 50.804 1.00 22.49 31 GLU D CA 1
ATOM 5458 C C . GLU D 1 31 ? 48.793 -39.207 52.161 1.00 22.96 31 GLU D C 1
ATOM 5459 O O . GLU D 1 31 ? 49.518 -38.467 52.829 1.00 22.42 31 GLU D O 1
ATOM 5465 N N . GLY D 1 32 ? 47.598 -39.639 52.600 1.00 23.23 32 GLY D N 1
ATOM 5466 C CA . GLY D 1 32 ? 47.220 -39.376 53.987 1.00 22.22 32 GLY D CA 1
ATOM 5467 C C . GLY D 1 32 ? 46.238 -38.249 54.228 1.00 23.81 32 GLY D C 1
ATOM 5468 O O . GLY D 1 32 ? 45.743 -38.085 55.348 1.00 22.43 32 GLY D O 1
ATOM 5469 N N . ALA D 1 33 ? 45.913 -37.437 53.193 1.00 22.30 33 ALA D N 1
ATOM 5470 C CA . ALA D 1 33 ? 44.960 -36.370 53.463 1.00 21.21 33 ALA D CA 1
ATOM 5471 C C . ALA D 1 33 ? 43.547 -36.925 53.407 1.00 20.50 33 ALA D C 1
ATOM 5472 O O . ALA D 1 33 ? 43.240 -37.859 52.554 1.00 19.39 33 ALA D O 1
ATOM 5474 N N . LYS D 1 34 ? 42.689 -36.273 54.203 1.00 19.34 34 LYS D N 1
ATOM 5475 C CA . LYS D 1 34 ? 41.260 -36.418 54.058 1.00 21.72 34 LYS D CA 1
ATOM 5476 C C . LYS D 1 34 ? 40.770 -35.466 52.897 1.00 22.99 34 LYS D C 1
ATOM 5477 O O . LYS D 1 34 ? 41.113 -34.287 52.920 1.00 25.25 34 LYS D O 1
ATOM 5483 N N . VAL D 1 35 ? 40.017 -35.972 51.909 1.00 21.83 35 VAL D N 1
ATOM 5484 C CA . VAL D 1 35 ? 39.783 -35.162 50.670 1.00 23.14 35 VAL D CA 1
ATOM 5485 C C . VAL D 1 35 ? 38.293 -34.924 50.374 1.00 23.00 35 VAL D C 1
ATOM 5486 O O . VAL D 1 35 ? 37.481 -35.851 50.384 1.00 23.30 35 VAL D O 1
ATOM 5490 N N . VAL D 1 36 ? 37.930 -33.678 50.096 1.00 22.75 36 VAL D N 1
ATOM 5491 C CA . VAL D 1 36 ? 36.539 -33.366 49.709 1.00 22.62 36 VAL D CA 1
ATOM 5492 C C . VAL D 1 36 ? 36.630 -32.957 48.259 1.00 21.68 36 VAL D C 1
ATOM 5493 O O . VAL D 1 36 ? 37.409 -32.048 47.942 1.00 20.91 36 VAL D O 1
ATOM 5497 N N . VAL D 1 37 ? 35.853 -33.621 47.418 1.00 18.74 37 VAL D N 1
ATOM 5498 C CA . VAL D 1 37 ? 35.991 -33.560 46.000 1.00 19.59 37 VAL D CA 1
ATOM 5499 C C . VAL D 1 37 ? 34.729 -33.027 45.325 1.00 19.40 37 VAL D C 1
ATOM 5500 O O . VAL D 1 37 ? 33.605 -33.257 45.814 1.00 20.19 37 VAL D O 1
ATOM 5504 N N . THR D 1 38 ? 34.901 -32.356 44.178 1.00 19.96 38 THR D N 1
ATOM 5505 C CA . THR D 1 38 ? 33.744 -31.745 43.526 1.00 18.24 38 THR D CA 1
ATOM 5506 C C . THR D 1 38 ? 34.056 -31.660 42.070 1.00 20.21 38 THR D C 1
ATOM 5507 O O . THR D 1 38 ? 35.236 -31.660 41.678 1.00 17.10 38 THR D O 1
ATOM 5511 N N . ALA D 1 39 ? 32.976 -31.586 41.295 1.00 19.70 39 ALA D N 1
ATOM 5512 C CA . ALA D 1 39 ? 32.915 -31.481 39.869 1.00 20.35 39 ALA D CA 1
ATOM 5513 C C . ALA D 1 39 ? 31.415 -31.554 39.593 1.00 20.56 39 ALA D C 1
ATOM 5514 O O . ALA D 1 39 ? 30.624 -31.686 40.524 1.00 20.03 39 ALA D O 1
ATOM 5516 N N . ARG D 1 40 ? 31.007 -31.357 38.350 1.00 21.45 40 ARG D N 1
ATOM 5517 C CA . ARG D 1 40 ? 29.570 -31.500 37.957 1.00 23.36 40 ARG D CA 1
ATOM 5518 C C . ARG D 1 40 ? 29.116 -32.977 37.814 1.00 24.59 40 ARG D C 1
ATOM 5519 O O . ARG D 1 40 ? 27.968 -33.296 38.163 1.00 25.85 40 ARG D O 1
ATOM 5527 N N . ASN D 1 41 ? 30.013 -33.845 37.330 1.00 24.68 41 ASN D N 1
ATOM 5528 C CA . ASN D 1 41 ? 29.725 -35.263 37.035 1.00 25.73 41 ASN D CA 1
ATOM 5529 C C . ASN D 1 41 ? 29.657 -36.095 38.373 1.00 26.04 41 ASN D C 1
ATOM 5530 O O . ASN D 1 41 ? 30.641 -36.672 38.861 1.00 24.35 41 ASN D O 1
ATOM 5535 N N . GLY D 1 42 ? 28.478 -36.077 38.969 1.00 25.35 42 GLY D N 1
ATOM 5536 C CA . GLY D 1 42 ? 28.169 -36.882 40.167 1.00 27.85 42 GLY D CA 1
ATOM 5537 C C . GLY D 1 42 ? 28.617 -38.332 40.087 1.00 27.73 42 GLY D C 1
ATOM 5538 O O . GLY D 1 42 ? 29.154 -38.839 41.044 1.00 28.51 42 GLY D O 1
ATOM 5539 N N . ASN D 1 43 ? 28.455 -38.954 38.926 1.00 29.82 43 ASN D N 1
ATOM 5540 C CA . ASN D 1 43 ? 28.850 -40.359 38.694 1.00 31.35 43 ASN D CA 1
ATOM 5541 C C . ASN D 1 43 ? 30.350 -40.609 38.677 1.00 30.60 43 ASN D C 1
ATOM 5542 O O . ASN D 1 43 ? 30.823 -41.592 39.280 1.00 29.60 43 ASN D O 1
ATOM 5547 N N . ALA D 1 44 ? 31.073 -39.695 38.029 1.00 28.47 44 ALA D N 1
ATOM 5548 C CA . ALA D 1 44 ? 32.522 -39.615 38.090 1.00 28.05 44 ALA D CA 1
ATOM 5549 C C . ALA D 1 44 ? 33.057 -39.464 39.498 1.00 27.75 44 ALA D C 1
ATOM 5550 O O . ALA D 1 44 ? 34.075 -40.120 39.853 1.00 27.68 44 ALA D O 1
ATOM 5552 N N . LEU D 1 45 ? 32.398 -38.601 40.288 1.00 26.52 45 LEU D N 1
ATOM 5553 C CA . LEU D 1 45 ? 32.842 -38.322 41.609 1.00 26.60 45 LEU D CA 1
ATOM 5554 C C . LEU D 1 45 ? 32.703 -39.555 42.485 1.00 27.19 45 LEU D C 1
ATOM 5555 O O . LEU D 1 45 ? 33.552 -39.751 43.386 1.00 25.35 45 LEU D O 1
ATOM 5560 N N . ALA D 1 46 ? 31.646 -40.339 42.232 1.00 25.70 46 ALA D N 1
ATOM 5561 C CA . ALA D 1 46 ? 31.385 -41.552 43.012 1.00 27.93 46 ALA D CA 1
ATOM 5562 C C . ALA D 1 46 ? 32.338 -42.680 42.690 1.00 28.05 46 ALA D C 1
ATOM 5563 O O . ALA D 1 46 ? 32.806 -43.344 43.621 1.00 30.14 46 ALA D O 1
ATOM 5565 N N . GLU D 1 47 ? 32.670 -42.856 41.422 1.00 29.11 47 GLU D N 1
ATOM 5566 C CA . GLU D 1 47 ? 33.772 -43.730 41.033 1.00 30.41 47 GLU D CA 1
ATOM 5567 C C . GLU D 1 47 ? 35.109 -43.352 41.724 1.00 29.47 47 GLU D C 1
ATOM 5568 O O . GLU D 1 47 ? 35.854 -44.248 42.106 1.00 27.79 47 GLU D O 1
ATOM 5574 N N . LEU D 1 48 ? 35.376 -42.043 41.902 1.00 27.18 48 LEU D N 1
ATOM 5575 C CA . LEU D 1 48 ? 36.546 -41.544 42.669 1.00 27.34 48 LEU D CA 1
ATOM 5576 C C . LEU D 1 48 ? 36.549 -41.845 44.177 1.00 27.00 48 LEU D C 1
ATOM 5577 O O . LEU D 1 48 ? 37.538 -42.361 44.710 1.00 28.02 48 LEU D O 1
ATOM 5582 N N . THR D 1 49 ? 35.488 -41.455 44.869 1.00 26.82 49 THR D N 1
ATOM 5583 C CA . THR D 1 49 ? 35.378 -41.659 46.286 1.00 28.58 49 THR D CA 1
ATOM 5584 C C . THR D 1 49 ? 35.362 -43.173 46.596 1.00 29.63 49 THR D C 1
ATOM 5585 O O . THR D 1 49 ? 35.863 -43.577 47.653 1.00 28.62 49 THR D O 1
ATOM 5589 N N . ASP D 1 50 ? 34.768 -43.960 45.690 1.00 30.33 50 ASP D N 1
ATOM 5590 C CA . ASP D 1 50 ? 34.738 -45.439 45.805 1.00 31.13 50 ASP D CA 1
ATOM 5591 C C . ASP D 1 50 ? 36.140 -46.035 45.648 1.00 31.29 50 ASP D C 1
ATOM 5592 O O . ASP D 1 50 ? 36.502 -46.881 46.456 1.00 30.72 50 ASP D O 1
ATOM 5597 N N . GLU D 1 51 ? 36.905 -45.619 44.615 1.00 29.43 51 GLU D N 1
ATOM 5598 C CA . GLU D 1 51 ? 38.292 -46.031 44.514 1.00 29.46 51 GLU D CA 1
ATOM 5599 C C . GLU D 1 51 ? 39.088 -45.595 45.786 1.00 29.96 51 GLU D C 1
ATOM 5600 O O . GLU D 1 51 ? 39.827 -46.421 46.348 1.00 27.82 51 GLU D O 1
ATOM 5606 N N . ILE D 1 52 ? 38.937 -44.364 46.250 1.00 28.72 52 ILE D N 1
ATOM 5607 C CA . ILE D 1 52 ? 39.675 -43.911 47.401 1.00 28.58 52 ILE D CA 1
ATOM 5608 C C . ILE D 1 52 ? 39.328 -44.728 48.640 1.00 30.28 52 ILE D C 1
ATOM 5609 O O . ILE D 1 52 ? 40.190 -45.210 49.338 1.00 30.24 52 ILE D O 1
ATOM 5614 N N . ALA D 1 53 ? 38.053 -44.924 48.867 1.00 30.09 53 ALA D N 1
ATOM 5615 C CA . ALA D 1 53 ? 37.615 -45.734 49.973 1.00 30.96 53 ALA D CA 1
ATOM 5616 C C . ALA D 1 53 ? 38.072 -47.186 49.828 1.00 31.38 53 ALA D C 1
ATOM 5617 O O . ALA D 1 53 ? 38.475 -47.787 50.739 1.00 32.47 53 ALA D O 1
ATOM 5619 N N . GLY D 1 54 ? 38.046 -47.687 48.623 1.00 31.69 54 GLY D N 1
ATOM 5620 C CA . GLY D 1 54 ? 38.377 -49.058 48.284 1.00 34.29 54 GLY D CA 1
ATOM 5621 C C . GLY D 1 54 ? 39.805 -49.311 48.681 1.00 33.34 54 GLY D C 1
ATOM 5622 O O . GLY D 1 54 ? 40.235 -50.376 49.043 1.00 32.17 54 GLY D O 1
ATOM 5623 N N . GLY D 1 55 ? 40.528 -48.252 48.472 1.00 33.02 55 GLY D N 1
ATOM 5624 C CA . GLY D 1 55 ? 41.879 -48.004 48.854 1.00 30.43 55 GLY D CA 1
ATOM 5625 C C . GLY D 1 55 ? 42.175 -47.935 50.323 1.00 28.67 55 GLY D C 1
ATOM 5626 O O . GLY D 1 55 ? 43.294 -47.887 50.648 1.00 30.57 55 GLY D O 1
ATOM 5627 N N . GLY D 1 56 ? 41.218 -47.651 51.166 1.00 28.05 56 GLY D N 1
ATOM 5628 C CA . GLY D 1 56 ? 41.526 -47.383 52.543 1.00 26.29 56 GLY D CA 1
ATOM 5629 C C . GLY D 1 56 ? 41.801 -45.930 52.857 1.00 27.37 56 GLY D C 1
ATOM 5630 O O . GLY D 1 56 ? 42.256 -45.607 53.907 1.00 24.29 56 GLY D O 1
ATOM 5631 N N . GLY D 1 57 ? 41.530 -45.061 51.902 1.00 26.72 57 GLY D N 1
ATOM 5632 C CA . GLY D 1 57 ? 41.569 -43.606 52.185 1.00 26.87 57 GLY D CA 1
ATOM 5633 C C . GLY D 1 57 ? 40.205 -43.050 52.526 1.00 27.20 57 GLY D C 1
ATOM 5634 O O . GLY D 1 57 ? 39.245 -43.819 52.521 1.00 26.25 57 GLY D O 1
ATOM 5635 N N . GLU D 1 58 ? 40.127 -41.748 52.882 1.00 25.41 58 GLU D N 1
ATOM 5636 C CA . GLU D 1 58 ? 38.863 -41.106 53.186 1.00 27.10 58 GLU D CA 1
ATOM 5637 C C . GLU D 1 58 ? 38.596 -39.867 52.322 1.00 25.96 58 GLU D C 1
ATOM 5638 O O . GLU D 1 58 ? 39.363 -38.909 52.329 1.00 23.71 58 GLU D O 1
ATOM 5644 N N . ALA D 1 59 ? 37.508 -39.944 51.574 1.00 27.04 59 ALA D N 1
ATOM 5645 C CA . ALA D 1 59 ? 36.989 -38.847 50.720 1.00 26.42 59 ALA D CA 1
ATOM 5646 C C . ALA D 1 59 ? 35.504 -38.614 51.036 1.00 27.50 59 ALA D C 1
ATOM 5647 O O . ALA D 1 59 ? 34.844 -39.421 51.708 1.00 28.36 59 ALA D O 1
ATOM 5649 N N . ALA D 1 60 ? 34.986 -37.481 50.581 1.00 27.08 60 ALA D N 1
ATOM 5650 C CA . ALA D 1 60 ? 33.573 -37.125 50.659 1.00 26.53 60 ALA D CA 1
ATOM 5651 C C . ALA D 1 60 ? 33.381 -36.342 49.372 1.00 26.57 60 ALA D C 1
ATOM 5652 O O . ALA D 1 60 ? 34.288 -35.576 48.973 1.00 25.99 60 ALA D O 1
ATOM 5654 N N . ALA D 1 61 ? 32.230 -36.500 48.726 1.00 26.91 61 ALA D N 1
ATOM 5655 C CA . ALA D 1 61 ? 31.990 -35.844 47.437 1.00 26.23 61 ALA D CA 1
ATOM 5656 C C . ALA D 1 61 ? 30.749 -34.977 47.492 1.00 26.99 61 ALA D C 1
ATOM 5657 O O . ALA D 1 61 ? 29.778 -35.293 48.228 1.00 24.70 61 ALA D O 1
ATOM 5659 N N . LEU D 1 62 ? 30.787 -33.864 46.759 1.00 25.84 62 LEU D N 1
ATOM 5660 C CA . LEU D 1 62 ? 29.566 -33.093 46.531 1.00 26.21 62 LEU D CA 1
ATOM 5661 C C . LEU D 1 62 ? 29.609 -32.504 45.119 1.00 25.94 62 LEU D C 1
ATOM 5662 O O . LEU D 1 62 ? 30.563 -31.775 44.767 1.00 24.75 62 LEU D O 1
ATOM 5667 N N . ALA D 1 63 ? 28.598 -32.828 44.307 1.00 25.36 63 ALA D N 1
ATOM 5668 C CA . ALA D 1 63 ? 28.608 -32.411 42.927 1.00 25.96 63 ALA D CA 1
ATOM 5669 C C . ALA D 1 63 ? 27.916 -31.044 42.792 1.00 26.19 63 ALA D C 1
ATOM 5670 O O . ALA D 1 63 ? 27.020 -30.676 43.602 1.00 25.04 63 ALA D O 1
ATOM 5672 N N . GLY D 1 64 ? 28.335 -30.296 41.778 1.00 24.07 64 GLY D N 1
ATOM 5673 C CA . GLY D 1 64 ? 27.657 -28.997 41.502 1.00 23.11 64 GLY D CA 1
ATOM 5674 C C . GLY D 1 64 ? 28.535 -28.178 40.584 1.00 21.82 64 GLY D C 1
ATOM 5675 O O . GLY D 1 64 ? 29.636 -28.582 40.259 1.00 22.27 64 GLY D O 1
ATOM 5676 N N . ASP D 1 65 ? 28.015 -27.042 40.139 1.00 23.00 65 ASP D N 1
ATOM 5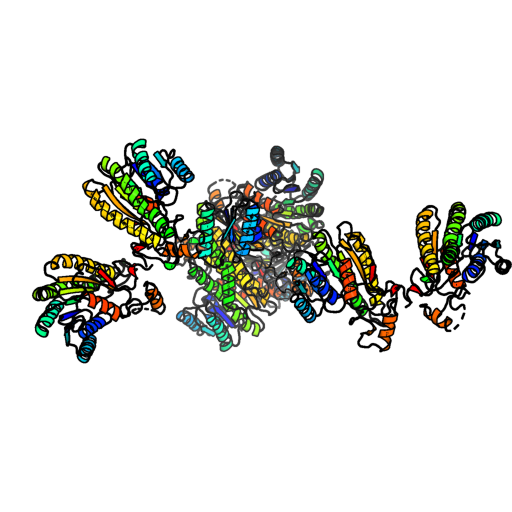677 C CA . ASP D 1 65 ? 28.737 -26.143 39.275 1.00 22.35 65 ASP D CA 1
ATOM 5678 C C . ASP D 1 65 ? 29.628 -25.300 40.146 1.00 21.10 65 ASP D C 1
ATOM 5679 O O . ASP D 1 65 ? 29.182 -24.662 41.135 1.00 20.16 65 ASP D O 1
ATOM 5684 N N . VAL D 1 66 ? 30.902 -25.283 39.765 1.00 21.15 66 VAL D N 1
ATOM 5685 C CA . VAL D 1 66 ? 31.939 -24.573 40.510 1.00 19.49 66 VAL D CA 1
ATOM 5686 C C . VAL D 1 66 ? 31.770 -23.011 40.474 1.00 19.51 66 VAL D C 1
ATOM 5687 O O . VAL D 1 66 ? 32.425 -22.275 41.227 1.00 18.36 66 VAL D O 1
ATOM 5691 N N . GLY D 1 67 ? 30.864 -22.527 39.615 1.00 18.40 67 GLY D N 1
ATOM 5692 C CA . GLY D 1 67 ? 30.581 -21.088 39.512 1.00 19.10 67 GLY D CA 1
ATOM 5693 C C . GLY D 1 67 ? 29.500 -20.679 40.493 1.00 18.86 67 GLY D C 1
ATOM 5694 O O . GLY D 1 67 ? 29.157 -19.530 40.548 1.00 18.77 67 GLY D O 1
ATOM 5695 N N . ASP D 1 68 ? 28.972 -21.636 41.283 1.00 20.82 68 ASP D N 1
ATOM 5696 C CA . ASP D 1 68 ? 27.836 -21.398 42.214 1.00 20.30 68 ASP D CA 1
ATOM 5697 C C . ASP D 1 68 ? 28.299 -21.186 43.659 1.00 19.85 68 ASP D C 1
ATOM 5698 O O . ASP D 1 68 ? 29.044 -21.981 44.194 1.00 19.32 68 ASP D O 1
ATOM 5703 N N . GLU D 1 69 ? 27.884 -20.093 44.278 1.00 19.53 69 GLU D N 1
ATOM 5704 C CA . GLU D 1 69 ? 28.390 -19.687 45.554 1.00 19.37 69 GLU D CA 1
ATOM 5705 C C . GLU D 1 69 ? 27.961 -20.685 46.643 1.00 20.35 69 GLU D C 1
ATOM 5706 O O . GLU D 1 69 ? 28.706 -20.894 47.603 1.00 21.09 69 GLU D O 1
ATOM 5712 N N . ALA D 1 70 ? 26.755 -21.239 46.516 1.00 19.36 70 ALA D N 1
ATOM 5713 C CA . ALA D 1 70 ? 26.228 -22.103 47.600 1.00 20.63 70 ALA D CA 1
ATOM 5714 C C . ALA D 1 70 ? 27.028 -23.398 47.532 1.00 19.26 70 ALA D C 1
ATOM 5715 O O . ALA D 1 70 ? 27.235 -24.058 48.514 1.00 18.38 70 ALA D O 1
ATOM 5717 N N . LEU D 1 71 ? 27.525 -23.737 46.343 1.00 19.89 71 LEU D N 1
ATOM 5718 C CA . LEU D 1 71 ? 28.382 -24.926 46.249 1.00 20.19 71 LEU D CA 1
ATOM 5719 C C . LEU D 1 71 ? 29.662 -24.801 47.031 1.00 19.56 71 LEU D C 1
ATOM 5720 O O . LEU D 1 71 ? 30.013 -25.716 47.756 1.00 20.04 71 LEU D O 1
ATOM 5725 N N . HIS D 1 72 ? 30.347 -23.675 46.909 1.00 18.63 72 HIS D N 1
ATOM 5726 C CA . HIS D 1 72 ? 31.580 -23.405 47.644 1.00 18.78 72 HIS D CA 1
ATOM 5727 C C . HIS D 1 72 ? 31.392 -23.326 49.172 1.00 19.65 72 HIS D C 1
ATOM 5728 O O . HIS D 1 72 ? 32.229 -23.853 49.933 1.00 20.14 72 HIS D O 1
ATOM 5735 N N . GLU D 1 73 ? 30.287 -22.707 49.580 1.00 20.02 73 GLU D N 1
ATOM 5736 C CA . GLU D 1 73 ? 29.897 -22.658 50.971 1.00 22.75 73 GLU D CA 1
ATOM 5737 C C . GLU D 1 73 ? 29.677 -24.088 51.520 1.00 23.55 73 GLU D C 1
ATOM 5738 O O . GLU D 1 73 ? 30.173 -24.439 52.610 1.00 23.71 73 GLU D O 1
ATOM 5744 N N . ALA D 1 74 ? 28.957 -24.911 50.771 1.00 24.00 74 ALA D N 1
ATOM 5745 C CA . ALA D 1 74 ? 28.625 -26.264 51.248 1.00 24.81 74 ALA D CA 1
ATOM 5746 C C . ALA D 1 74 ? 29.798 -27.251 51.145 1.00 25.00 74 ALA D C 1
ATOM 5747 O O . ALA D 1 74 ? 29.873 -28.243 51.914 1.00 23.54 74 ALA D O 1
ATOM 5749 N N . LEU D 1 75 ? 30.732 -26.970 50.261 1.00 22.74 75 LEU D N 1
ATOM 5750 C CA . LEU D 1 75 ? 31.929 -27.732 50.243 1.00 23.52 75 LEU D CA 1
ATOM 5751 C C . LEU D 1 75 ? 32.737 -27.553 51.526 1.00 21.21 75 LEU D C 1
ATOM 5752 O O . LEU D 1 75 ? 33.249 -28.461 52.066 1.00 21.02 75 LEU D O 1
ATOM 5757 N N . VAL D 1 76 ? 32.859 -26.324 51.946 1.00 21.96 76 VAL D N 1
ATOM 5758 C CA . VAL D 1 76 ? 33.583 -26.004 53.138 1.00 21.19 76 VAL D CA 1
ATOM 5759 C C . VAL D 1 76 ? 32.908 -26.614 54.383 1.00 22.94 76 VAL D C 1
ATOM 5760 O O . VAL D 1 76 ? 33.512 -27.228 55.167 1.00 21.87 76 VAL D O 1
ATOM 5764 N N . GLU D 1 77 ? 31.603 -26.499 54.443 1.00 23.73 77 GLU D N 1
ATOM 5765 C CA . GLU D 1 77 ? 30.815 -27.076 55.496 1.00 25.15 77 GLU D CA 1
ATOM 5766 C C . GLU D 1 77 ? 30.987 -28.599 55.506 1.00 25.95 77 GLU D C 1
ATOM 5767 O O . GLU D 1 77 ? 31.171 -29.146 56.513 1.00 26.37 77 GLU D O 1
ATOM 5773 N N . LEU D 1 78 ? 31.002 -29.243 54.361 1.00 26.10 78 LEU D N 1
ATOM 5774 C CA . LEU D 1 78 ? 31.238 -30.648 54.328 1.00 28.59 78 LEU D CA 1
ATOM 5775 C C . LEU D 1 78 ? 32.599 -31.064 54.859 1.00 29.81 78 LEU D C 1
ATOM 5776 O O . LEU D 1 78 ? 32.702 -32.027 55.548 1.00 28.73 78 LEU D O 1
ATOM 5781 N N . ALA D 1 79 ? 33.647 -30.332 54.510 1.00 30.36 79 ALA D N 1
ATOM 5782 C CA . ALA D 1 79 ? 34.950 -30.669 55.033 1.00 29.52 79 ALA D CA 1
ATOM 5783 C C . ALA D 1 79 ? 35.026 -30.526 56.543 1.00 30.18 79 ALA D C 1
ATOM 5784 O O . ALA D 1 79 ? 35.556 -31.361 57.219 1.00 28.39 79 ALA D O 1
ATOM 5786 N N . VAL D 1 80 ? 34.494 -29.429 57.027 1.00 29.88 80 VAL D N 1
ATOM 5787 C CA . VAL D 1 80 ? 34.495 -29.157 58.417 1.00 32.38 80 VAL D CA 1
ATOM 5788 C C . VAL D 1 80 ? 33.654 -30.117 59.214 1.00 34.02 80 VAL D C 1
ATOM 5789 O O . VAL D 1 80 ? 34.059 -30.601 60.228 1.00 33.57 80 VAL D O 1
ATOM 5793 N N . ARG D 1 81 ? 32.482 -30.406 58.697 1.00 34.47 81 ARG D N 1
ATOM 5794 C CA . ARG D 1 81 ? 31.576 -31.280 59.365 1.00 34.94 81 ARG D CA 1
ATOM 5795 C C . ARG D 1 81 ? 32.013 -32.706 59.418 1.00 34.70 81 ARG D C 1
ATOM 5796 O O . ARG D 1 81 ? 32.002 -33.308 60.459 1.00 34.73 81 ARG D O 1
ATOM 5804 N N . ARG D 1 82 ? 32.443 -33.200 58.280 1.00 32.32 82 ARG D N 1
ATOM 5805 C CA . ARG D 1 82 ? 32.880 -34.567 58.113 1.00 31.98 82 ARG D CA 1
ATOM 5806 C C . ARG D 1 82 ? 34.276 -34.789 58.750 1.00 31.00 82 ARG D C 1
ATOM 5807 O O . ARG D 1 82 ? 34.465 -35.755 59.514 1.00 29.84 82 ARG D O 1
ATOM 5815 N N . PHE D 1 83 ? 35.214 -33.868 58.508 1.00 28.95 83 PHE D N 1
ATOM 5816 C CA . PHE D 1 83 ? 36.591 -34.057 58.957 1.00 29.03 83 PHE D CA 1
ATOM 5817 C C . PHE D 1 83 ? 37.129 -33.205 60.056 1.00 27.93 83 PHE D C 1
ATOM 5818 O O . PHE D 1 83 ? 38.245 -33.437 60.441 1.00 29.39 83 PHE D O 1
ATOM 5826 N N . GLY D 1 84 ? 36.352 -32.255 60.565 1.00 27.25 84 GLY D N 1
ATOM 5827 C CA . GLY D 1 84 ? 36.766 -31.370 61.668 1.00 26.91 84 GLY D CA 1
ATOM 5828 C C . GLY D 1 84 ? 37.396 -30.029 61.322 1.00 26.38 84 GLY D C 1
ATOM 5829 O O . GLY D 1 84 ? 37.586 -29.178 62.196 1.00 24.67 84 GLY D O 1
ATOM 5830 N N . GLY D 1 85 ? 37.746 -29.834 60.039 1.00 25.98 85 GLY D N 1
ATOM 5831 C CA . GLY D 1 85 ? 38.377 -28.552 59.622 1.00 24.96 85 GLY D CA 1
ATOM 5832 C C . GLY D 1 85 ? 38.722 -28.635 58.151 1.00 23.98 85 GLY D C 1
ATOM 5833 O O . GLY D 1 85 ? 38.187 -29.525 57.420 1.00 24.83 85 GLY D O 1
ATOM 5834 N N . LEU D 1 86 ? 39.585 -27.696 57.748 1.00 23.23 86 LEU D N 1
ATOM 5835 C CA . LEU D 1 86 ? 40.134 -27.528 56.405 1.00 22.77 86 LEU D CA 1
ATOM 5836 C C . LEU D 1 86 ? 41.491 -26.897 56.515 1.00 21.15 86 LEU D C 1
ATOM 5837 O O . LEU D 1 86 ? 41.658 -25.875 57.166 1.00 24.28 86 LEU D O 1
ATOM 5842 N N . ASP D 1 87 ? 42.462 -27.516 55.854 1.00 21.48 87 ASP D N 1
ATOM 5843 C CA . ASP D 1 87 ? 43.840 -27.109 55.861 1.00 22.70 87 ASP D CA 1
ATOM 5844 C C . ASP D 1 87 ? 44.269 -26.553 54.460 1.00 21.35 87 ASP D C 1
ATOM 5845 O O . ASP D 1 87 ? 45.173 -25.735 54.373 1.00 20.90 87 ASP D O 1
ATOM 5850 N N . THR D 1 88 ? 43.736 -27.133 53.389 1.00 21.12 88 THR D N 1
ATOM 5851 C CA . THR D 1 88 ? 44.238 -26.825 52.051 1.00 20.80 88 THR D CA 1
ATOM 5852 C C . THR D 1 88 ? 43.114 -26.939 51.031 1.00 21.06 88 THR D C 1
ATOM 5853 O O . THR D 1 88 ? 42.169 -27.608 51.260 1.00 19.35 88 THR D O 1
ATOM 5857 N N . ALA D 1 89 ? 43.279 -26.262 49.896 1.00 19.28 89 ALA D N 1
ATOM 5858 C CA . ALA D 1 89 ? 42.347 -26.285 48.800 1.00 17.52 89 ALA D CA 1
ATOM 5859 C C . ALA D 1 89 ? 43.223 -26.270 47.549 1.00 15.31 89 ALA D C 1
ATOM 5860 O O . ALA D 1 89 ? 44.134 -25.481 47.453 1.00 14.59 89 ALA D O 1
ATOM 5862 N N . PHE D 1 90 ? 42.941 -27.195 46.650 1.00 14.37 90 PHE D N 1
ATOM 5863 C CA . PHE D 1 90 ? 43.455 -27.223 45.346 1.00 14.88 90 PHE D CA 1
ATOM 5864 C C . PHE D 1 90 ? 42.291 -26.824 44.402 1.00 15.61 90 PHE D C 1
ATOM 5865 O O . PHE D 1 90 ? 41.524 -27.658 43.967 1.00 17.12 90 PHE D O 1
ATOM 5873 N N . ASN D 1 91 ? 42.197 -25.524 44.101 1.00 15.37 91 ASN D N 1
ATOM 5874 C CA . ASN D 1 91 ? 41.107 -25.014 43.342 1.00 15.82 91 ASN D CA 1
ATOM 5875 C C . ASN D 1 91 ? 41.478 -25.145 41.908 1.00 16.40 91 ASN D C 1
ATOM 5876 O O . ASN D 1 91 ? 42.143 -24.258 41.325 1.00 16.02 91 ASN D O 1
ATOM 5881 N N . ASN D 1 92 ? 41.102 -26.257 41.353 1.00 15.74 92 ASN D N 1
ATOM 5882 C CA . ASN D 1 92 ? 41.703 -26.702 40.064 1.00 16.69 92 ASN D CA 1
ATOM 5883 C C . ASN D 1 92 ? 40.727 -26.667 38.862 1.00 16.99 92 ASN D C 1
ATOM 5884 O O . ASN D 1 92 ? 41.168 -26.752 37.691 1.00 18.42 92 ASN D O 1
ATOM 5889 N N . ALA D 1 93 ? 39.418 -26.584 39.145 1.00 17.12 93 ALA D N 1
ATOM 5890 C CA . ALA D 1 93 ? 38.394 -26.728 38.079 1.00 18.46 93 ALA D CA 1
ATOM 5891 C C . ALA D 1 93 ? 38.611 -25.646 37.045 1.00 18.37 93 ALA D C 1
ATOM 5892 O O . ALA D 1 93 ? 39.036 -24.557 37.395 1.00 18.40 93 ALA D O 1
ATOM 5894 N N . GLY D 1 94 ? 38.413 -25.986 35.772 1.00 19.48 94 GLY D N 1
ATOM 5895 C CA . GLY D 1 94 ? 38.737 -25.021 34.697 1.00 18.01 94 GLY D CA 1
ATOM 5896 C C . GLY D 1 94 ? 38.360 -25.624 33.372 1.00 18.78 94 GLY D C 1
ATOM 5897 O O . GLY D 1 94 ? 38.263 -26.888 33.220 1.00 16.82 94 GLY D O 1
ATOM 5898 N N . ALA D 1 95 ? 38.159 -24.757 32.368 1.00 16.27 95 ALA D N 1
ATOM 5899 C CA . ALA D 1 95 ? 37.662 -25.271 31.102 1.00 17.47 95 ALA D CA 1
ATOM 5900 C C . ALA D 1 95 ? 38.125 -24.234 30.072 1.00 17.46 95 ALA D C 1
ATOM 5901 O O . ALA D 1 95 ? 38.160 -23.041 30.391 1.00 15.55 95 ALA D O 1
ATOM 5903 N N . LEU D 1 96 ? 38.531 -24.713 28.908 1.00 17.54 96 LEU D N 1
ATOM 5904 C CA . LEU D 1 96 ? 38.897 -23.801 27.787 1.00 19.79 96 LEU D CA 1
ATOM 5905 C C . LEU D 1 96 ? 37.775 -22.839 27.471 1.00 19.80 96 LEU D C 1
ATOM 5906 O O . LEU D 1 96 ? 38.023 -21.696 27.095 1.00 21.70 96 LEU D O 1
ATOM 5911 N N . GLY D 1 97 ? 36.529 -23.288 27.588 1.00 20.76 97 GLY D N 1
ATOM 5912 C CA . GLY D 1 97 ? 35.376 -22.384 27.393 1.00 22.02 97 GLY D CA 1
ATOM 5913 C C . GLY D 1 97 ? 35.183 -22.094 25.897 1.00 24.39 97 GLY D C 1
ATOM 5914 O O . GLY D 1 97 ? 35.692 -22.823 25.050 1.00 24.97 97 GLY D O 1
ATOM 5915 N N . ALA D 1 98 ? 34.498 -21.014 25.557 1.00 24.68 98 ALA D N 1
ATOM 5916 C CA . ALA D 1 98 ? 34.304 -20.654 24.105 1.00 25.48 98 ALA D CA 1
ATOM 5917 C C . ALA D 1 98 ? 35.575 -20.113 23.462 1.00 22.56 98 ALA D C 1
ATOM 5918 O O . ALA D 1 98 ? 36.265 -19.220 23.992 1.00 21.98 98 ALA D O 1
ATOM 5920 N N . MET D 1 99 ? 35.936 -20.715 22.339 1.00 21.85 99 MET D N 1
ATOM 5921 C CA . MET D 1 99 ? 37.150 -20.397 21.622 1.00 20.66 99 MET D CA 1
ATOM 5922 C C . MET D 1 99 ? 36.813 -19.910 20.238 1.00 20.36 99 MET D C 1
ATOM 5923 O O . MET D 1 99 ? 35.746 -20.284 19.711 1.00 23.11 99 MET D O 1
ATOM 5928 N N . GLY D 1 100 ? 37.723 -19.168 19.616 1.00 19.80 100 GLY D N 1
ATOM 5929 C CA . GLY D 1 100 ? 37.482 -18.605 18.256 1.00 19.78 100 GLY D CA 1
ATOM 5930 C C . GLY D 1 100 ? 38.014 -17.201 18.153 1.00 20.40 100 GLY D C 1
ATOM 5931 O O . GLY D 1 100 ? 38.450 -16.595 19.165 1.00 17.92 100 GLY D O 1
ATOM 5932 N N . GLU D 1 101 ? 38.021 -16.689 16.926 1.00 20.53 101 GLU D N 1
ATOM 5933 C CA . GLU D 1 101 ? 38.464 -15.318 16.633 1.00 24.06 101 GLU D CA 1
ATOM 5934 C C . GLU D 1 101 ? 37.750 -14.269 17.500 1.00 23.11 101 GLU D C 1
ATOM 5935 O O . GLU D 1 101 ? 36.516 -14.309 17.654 1.00 22.37 101 GLU D O 1
ATOM 5941 N N . ILE D 1 102 ? 38.528 -13.399 18.171 1.00 21.75 102 ILE D N 1
ATOM 5942 C CA . ILE D 1 102 ? 37.943 -12.409 19.106 1.00 21.17 102 ILE D CA 1
ATOM 5943 C C . ILE D 1 102 ? 36.608 -11.750 18.652 1.00 22.30 102 ILE D C 1
ATOM 5944 O O . ILE D 1 102 ? 35.632 -11.638 19.434 1.00 20.80 102 ILE D O 1
ATOM 5949 N N . SER D 1 103 ? 36.550 -11.325 17.384 1.00 20.44 103 SER D N 1
ATOM 5950 C CA . SER D 1 103 ? 35.334 -10.660 16.914 1.00 22.50 103 SER D CA 1
ATOM 5951 C C . SER D 1 103 ? 34.103 -11.597 16.737 1.00 22.08 103 SER D C 1
ATOM 5952 O O . SER D 1 103 ? 32.983 -11.087 16.656 1.00 23.85 103 SER D O 1
ATOM 5955 N N . SER D 1 104 ? 34.292 -12.921 16.748 1.00 22.81 104 SER D N 1
ATOM 5956 C CA . SER D 1 104 ? 33.185 -13.921 16.653 1.00 23.87 104 SER D CA 1
ATOM 5957 C C . SER D 1 104 ? 32.566 -14.335 18.023 1.00 23.41 104 SER D C 1
ATOM 5958 O O . SER D 1 104 ? 31.450 -14.869 18.058 1.00 22.51 104 SER D O 1
ATOM 5961 N N . LEU D 1 105 ? 33.299 -14.098 19.127 1.00 22.01 105 LEU D N 1
ATOM 5962 C CA . LEU D 1 105 ? 32.924 -14.572 20.476 1.00 21.72 105 LEU D CA 1
ATOM 5963 C C . LEU D 1 105 ? 31.737 -13.873 21.065 1.00 20.50 105 LEU D C 1
ATOM 5964 O O . LEU D 1 105 ? 31.600 -12.674 20.904 1.00 21.11 105 LEU D O 1
ATOM 5969 N N . SER D 1 106 ? 30.869 -14.591 21.771 1.00 19.85 106 SER D N 1
ATOM 5970 C CA . SER D 1 106 ? 29.745 -13.892 22.411 1.00 19.64 106 SER D CA 1
ATOM 5971 C C . SER D 1 106 ? 30.129 -13.405 23.796 1.00 19.30 106 SER D C 1
ATOM 5972 O O . SER D 1 106 ? 30.937 -14.081 24.456 1.00 19.53 106 SER D O 1
ATOM 5975 N N . VAL D 1 107 ? 29.508 -12.333 24.278 1.00 17.64 107 VAL D N 1
ATOM 5976 C CA . VAL D 1 107 ? 29.735 -11.927 25.660 1.00 20.53 107 VAL D CA 1
ATOM 5977 C C . VAL D 1 107 ? 29.248 -13.062 26.610 1.00 20.15 107 VAL D C 1
ATOM 5978 O O . VAL D 1 107 ? 29.807 -13.233 27.678 1.00 19.18 107 VAL D O 1
ATOM 5982 N N . GLU D 1 108 ? 28.195 -13.791 26.229 1.00 19.82 108 GLU D N 1
ATOM 5983 C CA . GLU D 1 108 ? 27.709 -14.941 27.068 1.00 22.13 108 GLU D CA 1
ATOM 5984 C C . GLU D 1 108 ? 28.780 -16.007 27.282 1.00 21.57 108 GLU D C 1
ATOM 5985 O O . GLU D 1 108 ? 29.038 -16.441 28.430 1.00 22.57 108 GLU D O 1
ATOM 5991 N N . GLY D 1 109 ? 29.419 -16.411 26.186 1.00 19.49 109 GLY D N 1
ATOM 5992 C CA . GLY D 1 109 ? 30.536 -17.356 26.226 1.00 20.57 109 GLY D CA 1
ATOM 5993 C C . GLY D 1 109 ? 31.734 -16.825 27.002 1.00 19.05 109 GLY D C 1
ATOM 5994 O O . GLY D 1 109 ? 32.351 -17.591 27.731 1.00 19.53 109 GLY D O 1
ATOM 5995 N N . TRP D 1 110 ? 32.053 -15.533 26.853 1.00 18.12 110 TRP D N 1
ATOM 5996 C CA . TRP D 1 110 ? 33.089 -14.882 27.689 1.00 18.85 110 TRP D CA 1
ATOM 5997 C C . TRP D 1 110 ? 32.746 -14.918 29.181 1.00 18.94 110 TRP D C 1
ATOM 5998 O O . TRP D 1 110 ? 33.593 -15.319 29.974 1.00 16.91 110 TRP D O 1
ATOM 6009 N N . ARG D 1 111 ? 31.520 -14.539 29.562 1.00 19.15 111 ARG D N 1
ATOM 6010 C CA . ARG D 1 111 ? 31.160 -14.598 31.005 1.00 20.68 111 ARG D CA 1
ATOM 6011 C C . ARG D 1 111 ? 31.161 -16.027 31.555 1.00 18.91 111 ARG D C 1
ATOM 6012 O O . ARG D 1 111 ? 31.561 -16.263 32.709 1.00 19.43 111 ARG D O 1
ATOM 6020 N N . GLU D 1 112 ? 30.723 -16.975 30.732 1.00 18.59 112 GLU D N 1
ATOM 6021 C CA . GLU D 1 112 ? 30.686 -18.368 31.169 1.00 20.34 112 GLU D CA 1
ATOM 6022 C C . GLU D 1 112 ? 32.124 -18.863 31.431 1.00 19.16 112 GLU D C 1
ATOM 6023 O O . GLU D 1 112 ? 32.375 -19.558 32.406 1.00 17.41 112 GLU D O 1
ATOM 6029 N N . THR D 1 113 ? 33.040 -18.553 30.496 1.00 19.38 113 THR D N 1
ATOM 6030 C CA . THR D 1 113 ? 34.446 -18.916 30.666 1.00 18.19 113 THR D CA 1
ATOM 6031 C C . THR D 1 113 ? 34.990 -18.264 31.957 1.00 18.59 113 THR D C 1
ATOM 6032 O O . THR D 1 113 ? 35.597 -18.964 32.833 1.00 16.43 113 THR D O 1
ATOM 6036 N N . LEU D 1 114 ? 34.849 -16.937 32.077 1.00 16.10 114 LEU D N 1
ATOM 6037 C CA . LEU D 1 114 ? 35.278 -16.282 33.299 1.00 16.53 114 LEU D CA 1
ATOM 6038 C C . LEU D 1 114 ? 34.604 -16.815 34.574 1.00 17.09 114 LEU D C 1
ATOM 6039 O O . LEU D 1 114 ? 35.253 -16.856 35.637 1.00 16.19 114 LEU D O 1
ATOM 6044 N N . ASP D 1 115 ? 33.332 -17.195 34.481 1.00 17.56 115 ASP D N 1
ATOM 6045 C CA . ASP D 1 115 ? 32.624 -17.661 35.716 1.00 17.99 115 ASP D CA 1
ATOM 6046 C C . ASP D 1 115 ? 33.190 -19.006 36.186 1.00 18.32 115 ASP D C 1
ATOM 6047 O O . ASP D 1 115 ? 33.480 -19.165 37.345 1.00 18.36 115 ASP D O 1
ATOM 6052 N N . THR D 1 116 ? 33.335 -19.949 35.269 1.00 17.72 116 THR D N 1
ATOM 6053 C CA . THR D 1 116 ? 33.937 -21.249 35.568 1.00 17.49 116 THR D CA 1
ATOM 6054 C C . THR D 1 116 ? 35.384 -21.124 35.971 1.00 17.07 116 THR D C 1
ATOM 6055 O O . THR D 1 116 ? 35.786 -21.799 36.900 1.00 15.93 116 THR D O 1
ATOM 6059 N N . ASN D 1 117 ? 36.183 -20.275 35.299 1.00 15.63 117 ASN D N 1
ATOM 6060 C CA . ASN D 1 117 ? 37.631 -20.284 35.602 1.00 16.30 117 ASN D CA 1
ATOM 6061 C C . ASN D 1 117 ? 38.098 -19.370 36.705 1.00 15.41 117 ASN D C 1
ATOM 6062 O O . ASN D 1 117 ? 39.071 -19.685 37.388 1.00 16.13 117 ASN D O 1
ATOM 6067 N N . LEU D 1 118 ? 37.449 -18.204 36.873 1.00 12.89 118 LEU D N 1
ATOM 6068 C CA . LEU D 1 118 ? 37.985 -17.174 37.752 1.00 15.11 118 LEU D CA 1
ATOM 6069 C C . LEU D 1 118 ? 36.946 -16.765 38.826 1.00 15.02 118 LEU D C 1
ATOM 6070 O O . LEU D 1 118 ? 37.306 -16.573 40.004 1.00 15.97 118 LEU D O 1
ATOM 6075 N N . THR D 1 119 ? 35.677 -16.579 38.449 1.00 13.57 119 THR D N 1
ATOM 6076 C CA . THR D 1 119 ? 34.684 -16.297 39.514 1.00 14.70 119 THR D CA 1
ATOM 6077 C C . THR D 1 119 ? 34.651 -17.480 40.544 1.00 14.82 119 THR D C 1
ATOM 6078 O O . THR D 1 119 ? 34.459 -17.268 41.740 1.00 15.18 119 THR D O 1
ATOM 6082 N N . SER D 1 120 ? 34.754 -18.693 40.034 1.00 15.29 120 SER D N 1
ATOM 6083 C CA . SER D 1 120 ? 34.871 -19.876 40.916 1.00 16.37 120 SER D CA 1
ATOM 6084 C C . SER D 1 120 ? 35.984 -19.701 41.993 1.00 15.94 120 SER D C 1
ATOM 6085 O O . SER D 1 120 ? 35.824 -20.166 43.182 1.00 16.66 120 SER D O 1
ATOM 6088 N N . ALA D 1 121 ? 37.094 -19.058 41.635 1.00 14.49 121 ALA D N 1
ATOM 6089 C CA . ALA D 1 121 ? 38.270 -18.989 42.518 1.00 15.34 121 ALA D CA 1
ATOM 6090 C C . ALA D 1 121 ? 38.040 -17.962 43.626 1.00 15.59 121 ALA D C 1
ATOM 6091 O O . ALA D 1 121 ? 38.428 -18.158 44.785 1.00 16.47 121 ALA D O 1
ATOM 6093 N N . PHE D 1 122 ? 37.341 -16.890 43.277 1.00 14.62 122 PHE D N 1
ATOM 6094 C CA . PHE D 1 122 ? 36.876 -15.894 44.228 1.00 14.76 122 PHE D CA 1
ATOM 6095 C C . PHE D 1 122 ? 35.937 -16.551 45.277 1.00 14.31 122 PHE D C 1
ATOM 6096 O O . PHE D 1 122 ? 36.098 -16.331 46.501 1.00 13.28 122 PHE D O 1
ATOM 6104 N N . LEU D 1 123 ? 34.970 -17.300 44.780 1.00 12.97 123 LEU D N 1
ATOM 6105 C CA . LEU D 1 123 ? 33.942 -17.942 45.638 1.00 14.20 123 LEU D CA 1
ATOM 6106 C C . LEU D 1 123 ? 34.614 -19.012 46.530 1.00 15.42 123 LEU D C 1
ATOM 6107 O O . LEU D 1 123 ? 34.266 -19.186 47.725 1.00 16.35 123 LEU D O 1
ATOM 6112 N N . ALA D 1 124 ? 35.574 -19.719 45.960 1.00 15.02 124 ALA D N 1
ATOM 6113 C CA . ALA D 1 124 ? 36.277 -20.708 46.729 1.00 16.44 124 ALA D CA 1
ATOM 6114 C C . ALA D 1 124 ? 37.044 -20.056 47.846 1.00 16.88 124 ALA D C 1
ATOM 6115 O O . ALA D 1 124 ? 36.867 -20.434 49.013 1.00 16.28 124 ALA D O 1
ATOM 6117 N N . ALA D 1 125 ? 37.806 -19.006 47.539 1.00 16.90 125 ALA D N 1
ATOM 6118 C CA . ALA D 1 125 ? 38.534 -18.284 48.556 1.00 16.87 125 ALA D CA 1
ATOM 6119 C C . ALA D 1 125 ? 37.573 -17.720 49.602 1.00 19.29 125 ALA D C 1
ATOM 6120 O O . ALA D 1 125 ? 37.897 -17.776 50.779 1.00 18.01 125 ALA D O 1
ATOM 6122 N N . LYS D 1 126 ? 36.444 -17.129 49.178 1.00 16.72 126 LYS D N 1
ATOM 6123 C CA . LYS D 1 126 ? 35.550 -16.451 50.099 1.00 17.75 126 LYS D CA 1
ATOM 6124 C C . LYS D 1 126 ? 35.101 -17.392 51.254 1.00 17.77 126 LYS D C 1
ATOM 6125 O O . LYS D 1 126 ? 35.030 -16.932 52.378 1.00 18.18 126 LYS D O 1
ATOM 6131 N N . TYR D 1 127 ? 34.854 -18.655 50.940 1.00 17.43 127 TYR D N 1
ATOM 6132 C CA . TYR D 1 127 ? 34.405 -19.654 51.939 1.00 20.29 127 TYR D CA 1
ATOM 6133 C C . TYR D 1 127 ? 35.548 -20.473 52.523 1.00 20.20 127 TYR D C 1
ATOM 6134 O O . TYR D 1 127 ? 35.507 -20.903 53.701 1.00 20.87 127 TYR D O 1
ATOM 6143 N N . GLN D 1 128 ? 36.581 -20.706 51.719 1.00 19.53 128 GLN D N 1
ATOM 6144 C CA . GLN D 1 128 ? 37.735 -21.480 52.171 1.00 19.41 128 GLN D CA 1
ATOM 6145 C C . GLN D 1 128 ? 38.565 -20.805 53.197 1.00 19.46 128 GLN D C 1
ATOM 6146 O O . GLN D 1 128 ? 39.017 -21.457 54.150 1.00 19.26 128 GLN D O 1
ATOM 6152 N N . VAL D 1 129 ? 38.771 -19.506 53.016 1.00 19.06 129 VAL D N 1
ATOM 6153 C CA . VAL D 1 129 ? 39.649 -18.750 53.919 1.00 21.12 129 VAL D CA 1
ATOM 6154 C C . VAL D 1 129 ? 39.266 -18.769 55.431 1.00 21.85 129 VAL D C 1
ATOM 6155 O O . VAL D 1 129 ? 40.161 -19.023 56.238 1.00 22.66 129 VAL D O 1
ATOM 6159 N N . PRO D 1 130 ? 38.008 -18.422 55.801 1.00 23.77 130 PRO D N 1
ATOM 6160 C CA . PRO D 1 130 ? 37.610 -18.469 57.253 1.00 23.95 130 PRO D CA 1
ATOM 6161 C C . PRO D 1 130 ? 37.814 -19.861 57.854 1.00 23.76 130 PRO D C 1
ATOM 6162 O O . PRO D 1 130 ? 38.239 -19.945 58.981 1.00 23.48 130 PRO D O 1
ATOM 6166 N N . ALA D 1 131 ? 37.565 -20.934 57.113 1.00 23.38 131 ALA D N 1
ATOM 6167 C CA . ALA D 1 131 ? 37.810 -22.303 57.668 1.00 25.55 131 ALA D CA 1
ATOM 6168 C C . ALA D 1 131 ? 39.291 -22.645 57.834 1.00 25.80 131 ALA D C 1
ATOM 6169 O O . ALA D 1 131 ? 39.711 -23.290 58.838 1.00 27.58 131 ALA D O 1
ATOM 6171 N N . ILE D 1 132 ? 40.104 -22.245 56.857 1.00 25.09 132 ILE D N 1
ATOM 6172 C CA . ILE D 1 132 ? 41.576 -22.449 56.950 1.00 24.39 132 ILE D CA 1
ATOM 6173 C C . ILE D 1 132 ? 42.216 -21.651 58.082 1.00 25.32 132 ILE D C 1
ATOM 6174 O O . ILE D 1 132 ? 43.093 -22.195 58.820 1.00 25.56 132 ILE D O 1
ATOM 6179 N N . ALA D 1 133 ? 41.763 -20.430 58.256 1.00 25.05 133 ALA D N 1
ATOM 6180 C CA . ALA D 1 133 ? 42.240 -19.504 59.253 1.00 27.12 133 ALA D CA 1
ATOM 6181 C C . ALA D 1 133 ? 42.014 -20.042 60.660 1.00 29.34 133 ALA D C 1
ATOM 6182 O O . ALA D 1 133 ? 42.809 -19.839 61.541 1.00 29.43 133 ALA D O 1
ATOM 6184 N N . ALA D 1 134 ? 40.899 -20.707 60.826 1.00 30.84 134 ALA D N 1
ATOM 6185 C CA . ALA D 1 134 ? 40.468 -21.265 62.090 1.00 32.46 134 ALA D CA 1
ATOM 6186 C C . ALA D 1 134 ? 41.451 -22.324 62.590 1.00 34.47 134 ALA D C 1
ATOM 6187 O O . ALA D 1 134 ? 41.844 -22.316 63.716 1.00 34.95 134 ALA D O 1
ATOM 6189 N N . LEU D 1 135 ? 41.934 -23.142 61.692 1.00 34.71 135 LEU D N 1
ATOM 6190 C CA . LEU D 1 135 ? 42.921 -24.132 61.993 1.00 37.00 135 LEU D CA 1
ATOM 6191 C C . LEU D 1 135 ? 44.240 -23.449 62.289 1.00 37.04 135 LEU D C 1
ATOM 6192 O O . LEU D 1 135 ? 45.192 -24.071 62.665 1.00 37.17 135 LEU D O 1
ATOM 6197 N N . GLY D 1 136 ? 44.323 -22.174 61.981 1.00 36.77 136 GLY D N 1
ATOM 6198 C CA . GLY D 1 136 ? 45.537 -21.454 62.261 1.00 36.02 136 GLY D CA 1
ATOM 6199 C C . GLY D 1 136 ? 46.468 -21.286 61.093 1.00 34.68 136 GLY D C 1
ATOM 6200 O O . GLY D 1 136 ? 47.563 -20.871 61.245 1.00 36.41 136 GLY D O 1
ATOM 6201 N N . GLY D 1 137 ? 46.004 -21.612 59.913 1.00 33.07 137 GLY D N 1
ATOM 6202 C CA . GLY D 1 137 ? 46.805 -21.397 58.699 1.00 29.29 137 GLY D CA 1
ATOM 6203 C C . GLY D 1 137 ? 46.726 -22.627 57.837 1.00 28.08 137 GLY D C 1
ATOM 6204 O O . GLY D 1 137 ? 46.154 -23.639 58.265 1.00 27.55 137 GLY D O 1
ATOM 6205 N N . GLY D 1 138 ? 47.258 -22.526 56.608 1.00 24.14 138 GLY D N 1
ATOM 6206 C CA . GLY D 1 138 ? 47.354 -23.631 55.679 1.00 20.66 138 GLY D CA 1
ATOM 6207 C C . GLY D 1 138 ? 47.658 -23.022 54.289 1.00 19.68 138 GLY D C 1
ATOM 6208 O O . GLY D 1 138 ? 48.437 -22.056 54.204 1.00 17.53 138 GLY D O 1
ATOM 6209 N N . SER D 1 139 ? 47.010 -23.556 53.258 1.00 17.87 139 SER D N 1
ATOM 6210 C CA . SER D 1 139 ? 47.227 -23.026 51.862 1.00 17.25 139 SER D CA 1
ATOM 6211 C C . SER D 1 139 ? 46.029 -23.165 50.900 1.00 17.04 139 SER D C 1
ATOM 6212 O O . SER D 1 139 ? 45.158 -24.067 51.040 1.00 14.29 139 SER D O 1
ATOM 6215 N N . LEU D 1 140 ? 46.079 -22.315 49.854 1.00 16.00 140 LEU D N 1
ATOM 6216 C CA . LEU D 1 140 ? 45.152 -22.314 48.725 1.00 15.79 140 LEU D CA 1
ATOM 6217 C C . LEU D 1 140 ? 46.027 -22.310 47.503 1.00 14.97 140 LEU D C 1
ATOM 6218 O O . LEU D 1 140 ? 46.917 -21.482 47.415 1.00 14.89 140 LEU D O 1
ATOM 6223 N N . THR D 1 141 ? 45.759 -23.238 46.599 1.00 15.70 141 THR D N 1
ATOM 6224 C CA . THR D 1 141 ? 46.452 -23.355 45.341 1.00 15.48 141 THR D CA 1
ATOM 6225 C C . THR D 1 141 ? 45.418 -23.300 44.231 1.00 15.40 141 THR D C 1
ATOM 6226 O O . THR D 1 141 ? 44.356 -23.942 44.337 1.00 16.60 141 THR D O 1
ATOM 6230 N N . PHE D 1 142 ? 45.715 -22.525 43.170 1.00 14.05 142 PHE D N 1
ATOM 6231 C CA . PHE D 1 142 ? 44.717 -22.356 42.066 1.00 13.55 142 PHE D CA 1
ATOM 6232 C C . PHE D 1 142 ? 45.424 -22.765 40.819 1.00 13.45 142 PHE D C 1
ATOM 6233 O O . PHE D 1 142 ? 46.550 -22.333 40.582 1.00 13.82 142 PHE D O 1
ATOM 6241 N N . THR D 1 143 ? 44.735 -23.543 40.006 1.00 13.85 143 THR D N 1
ATOM 6242 C CA . THR D 1 143 ? 45.349 -24.012 38.780 1.00 14.24 143 THR D CA 1
ATOM 6243 C C . THR D 1 143 ? 45.131 -22.920 37.723 1.00 14.37 143 THR D C 1
ATOM 6244 O O . THR D 1 143 ? 43.993 -22.699 37.261 1.00 13.79 143 THR D O 1
ATOM 6248 N N . SER D 1 144 ? 46.226 -22.239 37.376 1.00 16.11 144 SER D N 1
ATOM 6249 C CA . SER D 1 144 ? 46.226 -21.261 36.269 1.00 12.99 144 SER D CA 1
ATOM 6250 C C . SER D 1 144 ? 46.726 -21.955 34.984 1.00 14.01 144 SER D C 1
ATOM 6251 O O . SER D 1 144 ? 46.312 -23.043 34.724 1.00 13.88 144 SER D O 1
ATOM 6254 N N . SER D 1 145 ? 47.617 -21.360 34.202 1.00 13.10 145 SER D N 1
ATOM 6255 C CA . SER D 1 145 ? 48.119 -21.994 33.010 1.00 14.12 145 SER D CA 1
ATOM 6256 C C . SER D 1 145 ? 49.292 -21.162 32.534 1.00 13.97 145 SER D C 1
ATOM 6257 O O . SER D 1 145 ? 49.338 -20.003 32.865 1.00 14.31 145 SER D O 1
ATOM 6260 N N . PHE D 1 146 ? 50.241 -21.735 31.755 1.00 14.07 146 PHE D N 1
ATOM 6261 C CA . PHE D 1 146 ? 51.281 -20.873 31.167 1.00 15.67 146 PHE D CA 1
ATOM 6262 C C . PHE D 1 146 ? 50.671 -19.943 30.085 1.00 14.70 146 PHE D C 1
ATOM 6263 O O . PHE D 1 146 ? 51.228 -18.848 29.824 1.00 13.60 146 PHE D O 1
ATOM 6271 N N . VAL D 1 147 ? 49.505 -20.352 29.555 1.00 15.05 147 VAL D N 1
ATOM 6272 C CA . VAL D 1 147 ? 48.779 -19.541 28.558 1.00 14.98 147 VAL D CA 1
ATOM 6273 C C . VAL D 1 147 ? 48.201 -18.329 29.254 1.00 17.23 147 VAL D C 1
ATOM 6274 O O . VAL D 1 147 ? 47.415 -18.463 30.227 1.00 14.56 147 VAL D O 1
ATOM 6278 N N . GLY D 1 148 ? 48.569 -17.127 28.748 1.00 14.78 148 GLY D N 1
ATOM 6279 C CA . GLY D 1 148 ? 48.115 -15.918 29.396 1.00 14.44 148 GLY D CA 1
ATOM 6280 C C . GLY D 1 148 ? 49.156 -15.426 30.415 1.00 16.07 148 GLY D C 1
ATOM 6281 O O . GLY D 1 148 ? 49.054 -14.328 30.921 1.00 15.38 148 GLY D O 1
ATOM 6282 N N . HIS D 1 149 ? 50.186 -16.212 30.663 1.00 16.39 149 HIS D N 1
ATOM 6283 C CA . HIS D 1 149 ? 51.260 -15.774 31.582 1.00 19.04 149 HIS D CA 1
ATOM 6284 C C . HIS D 1 149 ? 52.582 -15.670 30.852 1.00 17.91 149 HIS D C 1
ATOM 6285 O O . HIS D 1 149 ? 53.300 -14.695 30.992 1.00 19.26 149 HIS D O 1
ATOM 6292 N N . THR D 1 150 ? 52.906 -16.672 30.060 1.00 18.16 150 THR D N 1
ATOM 6293 C CA . THR D 1 150 ? 54.150 -16.619 29.282 1.00 19.70 150 THR D CA 1
ATOM 6294 C C . THR D 1 150 ? 53.923 -16.897 27.773 1.00 18.91 150 THR D C 1
ATOM 6295 O O . THR D 1 150 ? 54.902 -17.087 27.001 1.00 20.71 150 THR D O 1
ATOM 6299 N N . ALA D 1 151 ? 52.674 -17.015 27.385 1.00 17.82 151 ALA D N 1
ATOM 6300 C CA . ALA D 1 151 ? 52.365 -17.277 25.973 1.00 17.08 151 ALA D CA 1
ATOM 6301 C C . ALA D 1 151 ? 50.951 -16.956 25.577 1.00 17.60 151 ALA D C 1
ATOM 6302 O O . ALA D 1 151 ? 50.002 -17.182 26.332 1.00 16.15 151 ALA D O 1
ATOM 6304 N N . GLY D 1 152 ? 50.785 -16.480 24.327 1.00 18.40 152 GLY D N 1
ATOM 6305 C CA . GLY D 1 152 ? 49.439 -16.346 23.762 1.00 17.26 152 GLY D CA 1
ATOM 6306 C C . GLY D 1 152 ? 49.258 -17.358 22.652 1.00 18.31 152 GLY D C 1
ATOM 6307 O O . GLY D 1 152 ? 50.231 -17.843 22.089 1.00 17.11 152 GLY D O 1
ATOM 6308 N N . PHE D 1 153 ? 48.000 -17.681 22.343 1.00 18.02 153 PHE D N 1
ATOM 6309 C CA . PHE D 1 153 ? 47.668 -18.517 21.185 1.00 18.41 153 PHE D CA 1
ATOM 6310 C C . PHE D 1 153 ? 46.450 -17.854 20.565 1.00 18.47 153 PHE D C 1
ATOM 6311 O O . PHE D 1 153 ? 45.712 -17.131 21.223 1.00 18.65 153 PHE D O 1
ATOM 6319 N N . ALA D 1 154 ? 46.225 -18.121 19.295 1.00 20.49 154 ALA D N 1
ATOM 6320 C CA . ALA D 1 154 ? 45.009 -17.584 18.648 1.00 20.45 154 ALA D CA 1
ATOM 6321 C C . ALA D 1 154 ? 43.769 -18.305 19.151 1.00 20.44 154 ALA D C 1
ATOM 6322 O O . ALA D 1 154 ? 43.766 -19.515 19.337 1.00 19.45 154 ALA D O 1
ATOM 6324 N N . GLY D 1 155 ? 42.687 -17.563 19.258 1.00 19.37 155 GLY D N 1
ATOM 6325 C CA . GLY D 1 155 ? 41.405 -18.169 19.505 1.00 20.65 155 GLY D CA 1
ATOM 6326 C C . GLY D 1 155 ? 41.126 -18.519 20.939 1.00 19.62 155 GLY D C 1
ATOM 6327 O O . GLY D 1 155 ? 40.066 -19.114 21.218 1.00 20.97 155 GLY D O 1
ATOM 6328 N N . VAL D 1 156 ? 42.014 -18.131 21.863 1.00 17.61 156 VAL D N 1
ATOM 6329 C CA . VAL D 1 156 ? 41.778 -18.495 23.250 1.00 18.78 156 VAL D CA 1
ATOM 6330 C C . VAL D 1 156 ? 41.772 -17.311 24.232 1.00 19.42 156 VAL D C 1
ATOM 6331 O O . VAL D 1 156 ? 42.003 -17.513 25.457 1.00 18.19 156 VAL D O 1
ATOM 6335 N N . ALA D 1 157 ? 41.411 -16.111 23.739 1.00 18.43 157 ALA D N 1
ATOM 6336 C CA . ALA D 1 157 ? 41.382 -14.916 24.595 1.00 17.04 157 ALA D CA 1
ATOM 6337 C C . ALA D 1 157 ? 40.572 -15.026 25.914 1.00 17.51 157 ALA D C 1
ATOM 6338 O O . ALA D 1 157 ? 41.099 -14.631 26.938 1.00 15.16 157 ALA D O 1
ATOM 6340 N N . PRO D 1 158 ? 39.330 -15.581 25.906 1.00 17.74 158 PRO D N 1
ATOM 6341 C CA . PRO D 1 158 ? 38.653 -15.711 27.239 1.00 18.12 158 PRO D CA 1
ATOM 6342 C C . PRO D 1 158 ? 39.405 -16.626 28.223 1.00 18.12 158 PRO D C 1
ATOM 6343 O O . PRO D 1 158 ? 39.542 -16.298 29.413 1.00 18.22 158 PRO D O 1
ATOM 6347 N N . TYR D 1 159 ? 39.931 -17.731 27.723 1.00 16.92 159 TYR D N 1
ATOM 6348 C CA . TYR D 1 159 ? 40.676 -18.651 28.605 1.00 16.51 159 TYR D CA 1
ATOM 6349 C C . TYR D 1 159 ? 41.941 -17.985 29.169 1.00 14.86 159 TYR D C 1
ATOM 6350 O O . TYR D 1 159 ? 42.227 -18.063 30.387 1.00 15.54 159 TYR D O 1
ATOM 6359 N N . ALA D 1 160 ? 42.708 -17.327 28.290 1.00 13.45 160 ALA D N 1
ATOM 6360 C CA . ALA D 1 160 ? 43.973 -16.719 28.661 1.00 12.69 160 ALA D CA 1
ATOM 6361 C C . ALA D 1 160 ? 43.712 -15.634 29.695 1.00 12.68 160 ALA D C 1
ATOM 6362 O O . ALA D 1 160 ? 44.492 -15.525 30.626 1.00 12.57 160 ALA D O 1
ATOM 6364 N N . ALA D 1 161 ? 42.650 -14.817 29.513 1.00 11.93 161 ALA D N 1
ATOM 6365 C CA . ALA D 1 161 ? 42.337 -13.724 30.435 1.00 12.74 161 ALA D CA 1
ATOM 6366 C C . ALA D 1 161 ? 41.948 -14.292 31.814 1.00 12.59 161 ALA D C 1
ATOM 6367 O O . ALA D 1 161 ? 42.395 -13.794 32.884 1.00 12.06 161 ALA D O 1
ATOM 6369 N N . SER D 1 162 ? 41.090 -15.303 31.781 1.00 13.76 162 SER D N 1
ATOM 6370 C CA . SER D 1 162 ? 40.631 -15.940 33.050 1.00 15.01 162 SER D CA 1
ATOM 6371 C C . SER D 1 162 ? 41.797 -16.561 33.830 1.00 15.22 162 SER D C 1
ATOM 6372 O O . SER D 1 162 ? 41.867 -16.477 35.060 1.00 16.53 162 SER D O 1
ATOM 6375 N N . LYS D 1 163 ? 42.705 -17.213 33.122 1.00 15.18 163 LYS D N 1
ATOM 6376 C CA . LYS D 1 163 ? 43.866 -17.877 33.734 1.00 14.57 163 LYS D CA 1
ATOM 6377 C C . LYS D 1 163 ? 44.859 -16.875 34.311 1.00 14.21 163 LYS D C 1
ATOM 6378 O O . LYS D 1 163 ? 45.372 -17.061 35.467 1.00 15.05 163 LYS D O 1
ATOM 6384 N N . ALA D 1 164 ? 45.144 -15.803 33.538 1.00 13.29 164 ALA D N 1
ATOM 6385 C CA . ALA D 1 164 ? 45.982 -14.711 34.039 1.00 13.56 164 ALA D CA 1
ATOM 6386 C C . ALA D 1 164 ? 45.354 -14.004 35.268 1.00 13.42 164 ALA D C 1
ATOM 6387 O O . ALA D 1 164 ? 46.083 -13.603 36.184 1.00 13.64 164 ALA D O 1
ATOM 6389 N N . GLY D 1 165 ? 44.031 -13.857 35.273 1.00 14.22 165 GLY D N 1
ATOM 6390 C CA . GLY D 1 165 ? 43.321 -13.242 36.394 1.00 13.89 165 GLY D CA 1
ATOM 6391 C C . GLY D 1 165 ? 43.599 -13.969 37.734 1.00 14.86 165 GLY D C 1
ATOM 6392 O O . GLY D 1 165 ? 43.710 -13.335 38.793 1.00 13.68 165 GLY D O 1
ATOM 6393 N N . LEU D 1 166 ? 43.737 -15.297 37.653 1.00 12.40 166 LEU D N 1
ATOM 6394 C CA . LEU D 1 166 ? 44.051 -16.108 38.862 1.00 13.77 166 LEU D CA 1
ATOM 6395 C C . LEU D 1 166 ? 45.342 -15.603 39.484 1.00 13.68 166 LEU D C 1
ATOM 6396 O O . LEU D 1 166 ? 45.519 -15.620 40.710 1.00 14.05 166 LEU D O 1
ATOM 6401 N N . ILE D 1 167 ? 46.287 -15.175 38.653 1.00 14.84 167 ILE D N 1
ATOM 6402 C CA . ILE D 1 167 ? 47.578 -14.812 39.194 1.00 15.25 167 ILE D CA 1
ATOM 6403 C C . ILE D 1 167 ? 47.440 -13.530 40.020 1.00 13.27 167 ILE D C 1
ATOM 6404 O O . ILE D 1 167 ? 48.087 -13.410 41.043 1.00 13.39 167 ILE D O 1
ATOM 6409 N N . GLY D 1 168 ? 46.660 -12.568 39.534 1.00 13.36 168 GLY D N 1
ATOM 6410 C CA . GLY D 1 168 ? 46.422 -11.293 40.240 1.00 12.64 168 GLY D CA 1
ATOM 6411 C C . GLY D 1 168 ? 45.693 -11.611 41.567 1.00 12.80 168 GLY D C 1
ATOM 6412 O O . GLY D 1 168 ? 46.056 -11.065 42.607 1.00 11.73 168 GLY D O 1
ATOM 6413 N N . LEU D 1 169 ? 44.718 -12.496 41.515 1.00 12.80 169 LEU D N 1
ATOM 6414 C CA . LEU D 1 169 ? 43.999 -12.947 42.739 1.00 15.45 169 LEU D CA 1
ATOM 6415 C C . LEU D 1 169 ? 44.970 -13.571 43.772 1.00 14.28 169 LEU D C 1
ATOM 6416 O O . LEU D 1 169 ? 44.909 -13.249 44.955 1.00 14.70 169 LEU D O 1
ATOM 6421 N N . VAL D 1 170 ? 45.875 -14.419 43.287 1.00 15.82 170 VAL D N 1
ATOM 6422 C CA . VAL D 1 170 ? 46.925 -15.022 44.134 1.00 13.38 170 VAL D CA 1
ATOM 6423 C C . VAL D 1 170 ? 47.820 -13.986 44.779 1.00 15.30 170 VAL D C 1
ATOM 6424 O O . VAL D 1 170 ? 48.090 -14.083 46.006 1.00 15.66 170 VAL D O 1
ATOM 6428 N N . GLN D 1 171 ? 48.251 -12.980 44.018 1.00 13.31 171 GLN D N 1
ATOM 6429 C CA . GLN D 1 171 ? 49.134 -11.975 44.605 1.00 14.44 171 GLN D CA 1
ATOM 6430 C C . GLN D 1 171 ? 48.432 -11.187 45.727 1.00 14.72 171 GLN D C 1
ATOM 6431 O O . GLN D 1 171 ? 49.017 -10.984 46.838 1.00 15.21 171 GLN D O 1
ATOM 6437 N N . ALA D 1 172 ? 47.195 -10.806 45.457 1.00 13.28 172 ALA D N 1
ATOM 6438 C CA . ALA D 1 172 ? 46.432 -9.980 46.386 1.00 13.19 172 ALA D CA 1
ATOM 6439 C C . ALA D 1 172 ? 46.159 -10.794 47.671 1.00 13.73 172 ALA D C 1
ATOM 6440 O O . ALA D 1 172 ? 46.440 -10.310 48.777 1.00 14.85 172 ALA D O 1
ATOM 6442 N N . LEU D 1 173 ? 45.700 -12.030 47.519 1.00 13.58 173 LEU D N 1
ATOM 6443 C CA . LEU D 1 173 ? 45.402 -12.894 48.703 1.00 13.47 173 LEU D CA 1
ATOM 6444 C C . LEU D 1 173 ? 46.650 -13.319 49.478 1.00 16.44 173 LEU D C 1
ATOM 6445 O O . LEU D 1 173 ? 46.606 -13.431 50.737 1.00 16.29 173 LEU D O 1
ATOM 6450 N N . ALA D 1 174 ? 47.769 -13.577 48.784 1.00 16.21 174 ALA D N 1
ATOM 6451 C CA . ALA D 1 174 ? 49.009 -13.882 49.503 1.00 17.73 174 ALA D CA 1
ATOM 6452 C C . ALA D 1 174 ? 49.301 -12.743 50.523 1.00 18.57 174 ALA D C 1
ATOM 6453 O O . ALA D 1 174 ? 49.602 -13.014 51.695 1.00 19.72 174 ALA D O 1
ATOM 6455 N N . VAL D 1 175 ? 49.245 -11.494 50.077 1.00 18.63 175 VAL D N 1
ATOM 6456 C CA . VAL D 1 175 ? 49.490 -10.357 50.950 1.00 18.98 175 VAL D CA 1
ATOM 6457 C C . VAL D 1 175 ? 48.411 -10.245 52.049 1.00 19.98 175 VAL D C 1
ATOM 6458 O O . VAL D 1 175 ? 48.723 -10.113 53.259 1.00 20.00 175 VAL D O 1
ATOM 6462 N N . GLU D 1 176 ? 47.154 -10.312 51.631 1.00 18.88 176 GLU D N 1
ATOM 6463 C CA . GLU D 1 176 ? 46.046 -10.114 52.527 1.00 20.01 176 GLU D CA 1
ATOM 6464 C C . GLU D 1 176 ? 46.098 -11.205 53.604 1.00 19.42 176 GLU D C 1
ATOM 6465 O O . GLU D 1 176 ? 45.803 -10.940 54.734 1.00 20.41 176 GLU D O 1
ATOM 6471 N N . LEU D 1 177 ? 46.428 -12.424 53.233 1.00 19.49 177 LEU D N 1
ATOM 6472 C CA . LEU D 1 177 ? 46.306 -13.552 54.197 1.00 20.20 177 LEU D CA 1
ATOM 6473 C C . LEU D 1 177 ? 47.575 -14.000 54.899 1.00 19.38 177 LEU D C 1
ATOM 6474 O O . LEU D 1 177 ? 47.532 -14.898 55.786 1.00 21.03 177 LEU D O 1
ATOM 6479 N N . GLY D 1 178 ? 48.695 -13.445 54.511 1.00 18.49 178 GLY D N 1
ATOM 6480 C CA . GLY D 1 178 ? 49.985 -14.084 54.862 1.00 19.23 178 GLY D CA 1
ATOM 6481 C C . GLY D 1 178 ? 50.285 -13.955 56.354 1.00 22.08 178 GLY D C 1
ATOM 6482 O O . GLY D 1 178 ? 50.853 -14.891 56.939 1.00 21.85 178 GLY D O 1
ATOM 6483 N N . ALA D 1 179 ? 49.903 -12.821 56.944 1.00 21.42 179 ALA D N 1
ATOM 6484 C CA . ALA D 1 179 ? 50.107 -12.623 58.405 1.00 25.96 179 ALA D CA 1
ATOM 6485 C C . ALA D 1 179 ? 49.325 -13.647 59.257 1.00 26.95 179 ALA D C 1
ATOM 6486 O O . ALA D 1 179 ? 49.651 -13.868 60.426 1.00 28.87 179 ALA D O 1
ATOM 6488 N N . ARG D 1 180 ? 48.333 -14.299 58.674 1.00 27.43 180 ARG D N 1
ATOM 6489 C CA . ARG D 1 180 ? 47.577 -15.355 59.371 1.00 29.16 180 ARG D CA 1
ATOM 6490 C C . ARG D 1 180 ? 48.047 -16.781 59.080 1.00 28.19 180 ARG D C 1
ATOM 6491 O O . ARG D 1 180 ? 47.361 -17.747 59.438 1.00 30.19 180 ARG D O 1
ATOM 6499 N N . GLY D 1 181 ? 49.176 -16.922 58.386 1.00 26.63 181 GLY D N 1
ATOM 6500 C CA . GLY D 1 181 ? 49.731 -18.226 58.073 1.00 23.68 181 GLY D CA 1
ATOM 6501 C C . GLY D 1 181 ? 49.040 -18.983 56.924 1.00 23.86 181 GLY D C 1
ATOM 6502 O O . GLY D 1 181 ? 49.179 -20.191 56.815 1.00 23.43 181 GLY D O 1
ATOM 6503 N N . ILE D 1 182 ? 48.338 -18.262 56.059 1.00 22.05 182 ILE D N 1
ATOM 6504 C CA . ILE D 1 182 ? 47.662 -18.849 54.910 1.00 20.82 182 ILE D CA 1
ATOM 6505 C C . ILE D 1 182 ? 48.469 -18.517 53.681 1.00 19.22 182 ILE D C 1
ATOM 6506 O O . ILE D 1 182 ? 48.615 -17.363 53.335 1.00 19.44 182 ILE D O 1
ATOM 6511 N N . ARG D 1 183 ? 48.989 -19.557 53.067 1.00 17.62 183 ARG D N 1
ATOM 6512 C CA . ARG D 1 183 ? 49.815 -19.374 51.909 1.00 16.82 183 ARG D CA 1
ATOM 6513 C C . ARG D 1 183 ? 48.864 -19.407 50.684 1.00 15.80 183 ARG D C 1
ATOM 6514 O O . ARG D 1 183 ? 47.885 -20.177 50.628 1.00 15.22 183 ARG D O 1
ATOM 6522 N N . VAL D 1 184 ? 49.208 -18.624 49.665 1.00 15.60 184 VAL D N 1
ATOM 6523 C CA . VAL D 1 184 ? 48.385 -18.597 48.437 1.00 14.09 184 VAL D CA 1
ATOM 6524 C C . VAL D 1 184 ? 49.336 -18.610 47.215 1.00 14.34 184 VAL D C 1
ATOM 6525 O O . VAL D 1 184 ? 50.230 -17.733 47.104 1.00 13.13 184 VAL D O 1
ATOM 6529 N N . ASN D 1 185 ? 49.111 -19.612 46.352 1.00 14.68 185 ASN D N 1
ATOM 6530 C CA . ASN D 1 185 ? 49.890 -19.861 45.149 1.00 13.59 185 ASN D CA 1
ATOM 6531 C C . ASN D 1 185 ? 49.087 -20.213 43.910 1.00 13.73 185 ASN D C 1
ATOM 6532 O O . ASN D 1 185 ? 47.949 -20.713 43.997 1.00 13.16 185 ASN D O 1
ATOM 6537 N N . ALA D 1 186 ? 49.692 -19.976 42.750 1.00 13.74 186 ALA D N 1
ATOM 6538 C CA . ALA D 1 186 ? 49.114 -20.410 41.476 1.00 13.85 186 ALA D CA 1
ATOM 6539 C C . ALA D 1 186 ? 50.003 -21.524 41.021 1.00 12.25 186 ALA D C 1
ATOM 6540 O O . ALA D 1 186 ? 51.235 -21.412 41.163 1.00 13.44 186 ALA D O 1
ATOM 6542 N N . LEU D 1 187 ? 49.389 -22.566 40.467 1.00 12.43 187 LEU D N 1
ATOM 6543 C CA . LEU D 1 187 ? 50.093 -23.641 39.785 1.00 13.70 187 LEU D CA 1
ATOM 6544 C C . LEU D 1 187 ? 49.761 -23.542 38.301 1.00 14.03 187 LEU D C 1
ATOM 6545 O O . LEU D 1 187 ? 48.584 -23.521 37.924 1.00 14.87 187 LEU D O 1
ATOM 6550 N N . LEU D 1 188 ? 50.806 -23.451 37.496 1.00 14.34 188 LEU D N 1
ATOM 6551 C CA . LEU D 1 188 ? 50.699 -23.279 36.039 1.00 15.48 188 LEU D CA 1
ATOM 6552 C C . LEU D 1 188 ? 51.235 -24.487 35.306 1.00 14.88 188 LEU D C 1
ATOM 6553 O O . LEU D 1 188 ? 52.422 -24.563 35.043 1.00 15.57 188 LEU D O 1
ATOM 6558 N N . PRO D 1 189 ? 50.323 -25.376 34.868 1.00 14.74 189 PRO D N 1
ATOM 6559 C CA . PRO D 1 189 ? 50.739 -26.521 34.078 1.00 15.31 189 PRO D CA 1
ATOM 6560 C C . PRO D 1 189 ? 51.126 -26.143 32.646 1.00 15.36 189 PRO D C 1
ATOM 6561 O O . PRO D 1 189 ? 50.652 -25.116 32.118 1.00 17.48 189 PRO D O 1
ATOM 6565 N N . GLY D 1 190 ? 52.015 -26.940 32.046 1.00 15.82 190 GLY D N 1
ATOM 6566 C CA . GLY D 1 190 ? 52.167 -27.028 30.613 1.00 17.02 190 GLY D CA 1
ATOM 6567 C C . GLY D 1 190 ? 51.137 -27.993 30.035 1.00 18.53 190 GLY D C 1
ATOM 6568 O O . GLY D 1 190 ? 50.163 -28.346 30.715 1.00 20.77 190 GLY D O 1
ATOM 6569 N N . GLY D 1 191 ? 51.361 -28.444 28.799 1.00 18.38 191 GLY D N 1
ATOM 6570 C CA . GLY D 1 191 ? 50.442 -29.454 28.179 1.00 19.65 191 GLY D CA 1
ATOM 6571 C C . GLY D 1 191 ? 50.442 -30.740 29.005 1.00 19.15 191 GLY D C 1
ATOM 6572 O O . GLY D 1 191 ? 51.513 -31.290 29.398 1.00 18.37 191 GLY D O 1
ATOM 6573 N N . THR D 1 192 ? 49.234 -31.212 29.298 1.00 20.27 192 THR D N 1
ATOM 6574 C CA . THR D 1 192 ? 49.029 -32.342 30.200 1.00 20.51 192 THR D CA 1
ATOM 6575 C C . THR D 1 192 ? 48.020 -33.231 29.495 1.00 21.50 192 THR D C 1
ATOM 6576 O O . THR D 1 192 ? 47.042 -32.732 28.915 1.00 20.43 192 THR D O 1
ATOM 6580 N N . ASP D 1 193 ? 48.227 -34.546 29.600 1.00 21.74 193 ASP D N 1
ATOM 6581 C CA . ASP D 1 193 ? 47.460 -35.542 28.816 1.00 23.32 193 ASP D CA 1
ATOM 6582 C C . ASP D 1 193 ? 46.072 -35.803 29.483 1.00 24.04 193 ASP D C 1
ATOM 6583 O O . ASP D 1 193 ? 45.869 -36.741 30.311 1.00 23.54 193 ASP D O 1
ATOM 6588 N N . THR D 1 194 ? 45.128 -34.930 29.165 1.00 24.27 194 THR D N 1
ATOM 6589 C CA . THR D 1 194 ? 43.769 -34.982 29.712 1.00 26.23 194 THR D CA 1
ATOM 6590 C C . THR D 1 194 ? 42.874 -34.578 28.554 1.00 27.62 194 THR D C 1
ATOM 6591 O O . THR D 1 194 ? 43.377 -34.172 27.521 1.00 28.31 194 THR D O 1
ATOM 6595 N N . PRO D 1 195 ? 41.547 -34.568 28.766 1.00 29.67 195 PRO D N 1
ATOM 6596 C CA . PRO D 1 195 ? 40.625 -34.032 27.717 1.00 30.23 195 PRO D CA 1
ATOM 6597 C C . PRO D 1 195 ? 40.688 -32.513 27.485 1.00 30.99 195 PRO D C 1
ATOM 6598 O O . PRO D 1 195 ? 40.165 -32.037 26.474 1.00 32.31 195 PRO D O 1
ATOM 6602 N N . ALA D 1 196 ? 41.324 -31.741 28.368 1.00 30.61 196 ALA D N 1
ATOM 6603 C CA . ALA D 1 196 ? 41.485 -30.297 28.083 1.00 30.11 196 ALA D CA 1
ATOM 6604 C C . ALA D 1 196 ? 42.645 -29.977 27.139 1.00 30.09 196 ALA D C 1
ATOM 6605 O O . ALA D 1 196 ? 42.819 -28.825 26.721 1.00 29.76 196 ALA D O 1
ATOM 6607 N N . ASN D 1 197 ? 43.467 -30.976 26.820 1.00 28.68 197 ASN D N 1
ATOM 6608 C CA . ASN D 1 197 ? 44.612 -30.699 25.982 1.00 28.41 197 ASN D CA 1
ATOM 6609 C C . ASN D 1 197 ? 44.190 -30.525 24.539 1.00 28.05 197 ASN D C 1
ATOM 6610 O O . ASN D 1 197 ? 43.410 -31.335 24.035 1.00 27.35 197 ASN D O 1
ATOM 6615 N N . PHE D 1 198 ? 44.760 -29.499 23.889 1.00 29.91 198 PHE D N 1
ATOM 6616 C CA . PHE D 1 198 ? 44.483 -29.166 22.455 1.00 32.29 198 PHE D CA 1
ATOM 6617 C C . PHE D 1 198 ? 44.540 -30.409 21.554 1.00 31.59 198 PHE D C 1
ATOM 6618 O O . PHE D 1 198 ? 43.688 -30.628 20.695 1.00 32.60 198 PHE D O 1
ATOM 6626 N N . ALA D 1 199 ? 45.537 -31.228 21.806 1.00 31.58 199 ALA D N 1
ATOM 6627 C CA . ALA D 1 199 ? 45.814 -32.446 21.096 1.00 30.77 199 ALA D CA 1
ATOM 6628 C C . ALA D 1 199 ? 44.733 -33.486 21.225 1.00 30.97 199 ALA D C 1
ATOM 6629 O O . ALA D 1 199 ? 44.579 -34.294 20.365 1.00 31.14 199 ALA D O 1
ATOM 6631 N N . ASN D 1 200 ? 44.067 -33.504 22.356 1.00 32.49 200 ASN D N 1
ATOM 6632 C CA . ASN D 1 200 ? 43.082 -34.541 22.672 1.00 34.54 200 ASN D CA 1
ATOM 6633 C C . ASN D 1 200 ? 41.646 -34.231 22.367 1.00 36.13 200 ASN D C 1
ATOM 6634 O O . ASN D 1 200 ? 40.839 -35.097 22.476 1.00 36.45 200 ASN D O 1
ATOM 6639 N N . LEU D 1 201 ? 41.360 -33.007 21.957 1.00 37.59 201 LEU D N 1
ATOM 6640 C CA . LEU D 1 201 ? 40.013 -32.558 21.694 1.00 40.27 201 LEU D CA 1
ATOM 6641 C C . LEU D 1 201 ? 39.520 -33.227 20.445 1.00 41.76 201 LEU D C 1
ATOM 6642 O O . LEU D 1 201 ? 40.263 -33.743 19.670 1.00 42.24 201 LEU D O 1
ATOM 6647 N N . PRO D 1 202 ? 38.236 -33.275 20.280 1.00 43.76 202 PRO D N 1
ATOM 6648 C CA . PRO D 1 202 ? 37.685 -33.904 19.109 1.00 44.67 202 PRO D CA 1
ATOM 6649 C C . PRO D 1 202 ? 37.400 -32.736 18.224 1.00 45.02 202 PRO D C 1
ATOM 6650 O O . PRO D 1 202 ? 36.816 -31.824 18.735 1.00 47.07 202 PRO D O 1
ATOM 6654 N N . GLY D 1 203 ? 37.772 -32.720 16.953 1.00 43.92 203 GLY D N 1
ATOM 6655 C CA . GLY D 1 203 ? 38.601 -33.695 16.328 1.00 41.38 203 GLY D CA 1
ATOM 6656 C C . GLY D 1 203 ? 39.792 -32.851 15.952 1.00 39.75 203 GLY D C 1
ATOM 6657 O O . GLY D 1 203 ? 39.778 -32.123 14.973 1.00 38.97 203 GLY D O 1
ATOM 6658 N N . ALA D 1 204 ? 40.821 -32.988 16.769 1.00 36.14 204 ALA D N 1
ATOM 6659 C CA . ALA D 1 204 ? 42.068 -32.362 16.601 1.00 33.98 204 ALA D CA 1
ATOM 6660 C C . ALA D 1 204 ? 42.709 -32.980 15.394 1.00 32.45 204 ALA D C 1
ATOM 6661 O O . ALA D 1 204 ? 42.428 -34.084 15.061 1.00 32.54 204 ALA D O 1
ATOM 6663 N N . ALA D 1 205 ? 43.541 -32.229 14.721 1.00 29.90 205 ALA D N 1
ATOM 6664 C CA . ALA D 1 205 ? 44.308 -32.783 13.614 1.00 28.56 205 ALA D CA 1
ATOM 6665 C C . ALA D 1 205 ? 45.361 -33.756 14.170 1.00 27.14 205 ALA D C 1
ATOM 6666 O O . ALA D 1 205 ? 45.922 -33.520 15.247 1.00 25.83 205 ALA D O 1
ATOM 6668 N N . PRO D 1 206 ? 45.627 -34.864 13.446 1.00 26.51 206 PRO D N 1
ATOM 6669 C CA . PRO D 1 206 ? 46.698 -35.762 13.925 1.00 24.99 206 PRO D CA 1
ATOM 6670 C C . PRO D 1 206 ? 48.014 -35.052 14.340 1.00 23.56 206 PRO D C 1
ATOM 6671 O O . PRO D 1 206 ? 48.655 -35.402 15.352 1.00 21.03 206 PRO D O 1
ATOM 6675 N N . GLU D 1 207 ? 48.396 -34.041 13.588 1.00 21.77 207 GLU D N 1
ATOM 6676 C CA . GLU D 1 207 ? 49.686 -33.366 13.792 1.00 22.93 207 GLU D CA 1
ATOM 6677 C C . GLU D 1 207 ? 49.730 -32.478 15.089 1.00 22.51 207 GLU D C 1
ATOM 6678 O O . GLU D 1 207 ? 50.822 -32.019 15.528 1.00 21.40 207 GLU D O 1
ATOM 6684 N N . THR D 1 208 ? 48.556 -32.242 15.681 1.00 21.23 208 THR D N 1
ATOM 6685 C CA . THR D 1 208 ? 48.489 -31.393 16.899 1.00 22.71 208 THR D CA 1
ATOM 6686 C C . THR D 1 208 ? 49.243 -32.016 18.063 1.00 22.44 208 THR D C 1
ATOM 6687 O O . THR D 1 208 ? 49.909 -31.310 18.800 1.00 22.92 208 THR D O 1
ATOM 6691 N N . ARG D 1 209 ? 49.177 -33.325 18.225 1.00 23.82 209 ARG D N 1
ATOM 6692 C CA . ARG D 1 209 ? 49.918 -33.954 19.324 1.00 24.26 209 ARG D CA 1
ATOM 6693 C C . ARG D 1 209 ? 51.410 -33.639 19.265 1.00 25.40 209 ARG D C 1
ATOM 6694 O O . ARG D 1 209 ? 51.974 -33.162 20.272 1.00 26.30 209 ARG D O 1
ATOM 6702 N N . GLY D 1 210 ? 52.067 -33.859 18.114 1.00 24.45 210 GLY D N 1
ATOM 6703 C CA . GLY D 1 210 ? 53.522 -33.591 18.005 1.00 24.49 210 GLY D CA 1
ATOM 6704 C C . GLY D 1 210 ? 53.820 -32.094 18.143 1.00 25.42 210 GLY D C 1
ATOM 6705 O O . GLY D 1 210 ? 54.855 -31.712 18.677 1.00 25.07 210 GLY D O 1
ATOM 6706 N N . PHE D 1 211 ? 52.916 -31.253 17.631 1.00 24.69 211 PHE D N 1
ATOM 6707 C CA . PHE D 1 211 ? 52.996 -29.815 17.841 1.00 25.10 211 PHE D CA 1
ATOM 6708 C C . PHE D 1 211 ? 52.974 -29.434 19.358 1.00 23.52 211 PHE D C 1
ATOM 6709 O O . PHE D 1 211 ? 53.830 -28.669 19.818 1.00 21.42 211 PHE D O 1
ATOM 6717 N N . VAL D 1 212 ? 52.005 -29.963 20.096 1.00 21.71 212 VAL D N 1
ATOM 6718 C CA . VAL D 1 212 ? 51.879 -29.647 21.527 1.00 20.21 212 VAL D CA 1
ATOM 6719 C C . VAL D 1 212 ? 53.091 -30.190 22.266 1.00 20.80 212 VAL D C 1
ATOM 6720 O O . VAL D 1 212 ? 53.727 -29.498 23.119 1.00 19.66 212 VAL D O 1
ATOM 6724 N N . GLU D 1 213 ? 53.446 -31.451 21.974 1.00 21.20 213 GLU D N 1
ATOM 6725 C CA . GLU D 1 213 ? 54.686 -31.972 22.574 1.00 22.18 213 GLU D CA 1
ATOM 6726 C C . GLU D 1 213 ? 55.900 -31.079 22.354 1.00 22.12 213 GLU D C 1
ATOM 6727 O O . GLU D 1 213 ? 56.690 -30.835 23.307 1.00 21.02 213 GLU D O 1
ATOM 6733 N N . GLY D 1 214 ? 56.092 -30.608 21.115 1.00 21.72 214 GLY D N 1
ATOM 6734 C CA . GLY D 1 214 ? 57.278 -29.830 20.815 1.00 20.33 214 GLY D CA 1
ATOM 6735 C C . GLY D 1 214 ? 57.260 -28.441 21.438 1.00 21.45 214 GLY D C 1
ATOM 6736 O O . GLY D 1 214 ? 58.275 -27.730 21.425 1.00 21.88 214 GLY D O 1
ATOM 6737 N N . LEU D 1 215 ? 56.149 -28.038 22.026 1.00 19.65 215 LEU D N 1
ATOM 6738 C CA . LEU D 1 215 ? 56.178 -26.767 22.747 1.00 22.02 215 LEU D CA 1
ATOM 6739 C C . LEU D 1 215 ? 57.042 -26.816 24.010 1.00 21.51 215 LEU D C 1
ATOM 6740 O O . LEU D 1 215 ? 57.338 -25.760 24.608 1.00 21.51 215 LEU D O 1
ATOM 6745 N N . HIS D 1 216 ? 57.347 -28.020 24.452 1.00 21.12 216 HIS D N 1
ATOM 6746 C CA . HIS D 1 216 ? 57.960 -28.244 25.767 1.00 21.48 216 HIS D CA 1
ATOM 6747 C C . HIS D 1 216 ? 59.443 -28.508 25.628 1.00 21.43 216 HIS D C 1
ATOM 6748 O O . HIS D 1 216 ? 59.841 -29.267 24.727 1.00 20.97 216 HIS D O 1
ATOM 6755 N N . ALA D 1 217 ? 60.249 -27.901 26.510 1.00 19.75 217 ALA D N 1
ATOM 6756 C CA . ALA D 1 217 ? 61.649 -28.267 26.576 1.00 20.26 217 ALA D CA 1
ATOM 6757 C C . ALA D 1 217 ? 61.854 -29.769 26.781 1.00 19.58 217 ALA D C 1
ATOM 6758 O O . ALA D 1 217 ? 62.765 -30.333 26.177 1.00 20.52 217 ALA D O 1
ATOM 6760 N N . LEU D 1 218 ? 60.997 -30.439 27.572 1.00 19.05 218 LEU D N 1
ATOM 6761 C CA . LEU D 1 218 ? 61.149 -31.912 27.789 1.00 19.77 218 LEU D CA 1
ATOM 6762 C C . LEU D 1 218 ? 60.678 -32.735 26.581 1.00 20.31 218 LEU D C 1
ATOM 6763 O O . LEU D 1 218 ? 60.871 -33.940 26.533 1.00 20.05 218 LEU D O 1
ATOM 6768 N N . LYS D 1 219 ? 60.034 -32.051 25.648 1.00 21.20 219 LYS D N 1
ATOM 6769 C CA . LYS D 1 219 ? 59.583 -32.639 24.349 1.00 22.39 219 LYS D CA 1
ATOM 6770 C C . LYS D 1 219 ? 58.541 -33.714 24.535 1.00 23.12 219 LYS D C 1
ATOM 6771 O O . LYS D 1 219 ? 58.552 -34.730 23.817 1.00 23.60 219 LYS D O 1
ATOM 6777 N N . ARG D 1 220 ? 57.610 -33.487 25.468 1.00 21.71 220 ARG D N 1
ATOM 6778 C CA . ARG D 1 220 ? 56.585 -34.449 25.845 1.00 21.25 220 ARG D CA 1
ATOM 6779 C C . ARG D 1 220 ? 55.466 -33.729 26.589 1.00 21.51 220 ARG D C 1
ATOM 6780 O O . ARG D 1 220 ? 55.643 -32.638 27.093 1.00 19.30 220 ARG D O 1
ATOM 6788 N N . ILE D 1 221 ? 54.302 -34.323 26.616 1.00 20.24 221 ILE D N 1
ATOM 6789 C CA . ILE D 1 221 ? 53.171 -33.805 27.397 1.00 22.33 221 ILE D CA 1
ATOM 6790 C C . ILE D 1 221 ? 53.239 -34.446 28.783 1.00 21.35 221 ILE D C 1
ATOM 6791 O O . ILE D 1 221 ? 53.653 -35.579 28.878 1.00 22.84 221 ILE D O 1
ATOM 6796 N N . ALA D 1 222 ? 52.821 -33.748 29.829 1.00 18.60 222 ALA D N 1
ATOM 6797 C CA . ALA D 1 222 ? 52.790 -34.256 31.213 1.00 18.00 222 ALA D CA 1
ATOM 6798 C C . ALA D 1 222 ? 51.771 -35.370 31.391 1.00 18.46 222 ALA D C 1
ATOM 6799 O O . ALA D 1 222 ? 50.670 -35.294 30.833 1.00 18.90 222 ALA D O 1
ATOM 6801 N N . ARG D 1 223 ? 52.091 -36.366 32.226 1.00 19.25 223 ARG D N 1
ATOM 6802 C CA . ARG D 1 223 ? 51.056 -37.238 32.835 1.00 18.90 223 ARG D CA 1
ATOM 6803 C C . ARG D 1 223 ? 50.379 -36.339 33.896 1.00 19.24 223 ARG D C 1
ATOM 6804 O O . ARG D 1 223 ? 51.067 -35.575 34.565 1.00 20.22 223 ARG D O 1
ATOM 6812 N N . PRO D 1 224 ? 49.038 -36.465 34.092 1.00 20.04 224 PRO D N 1
ATOM 6813 C CA . PRO D 1 224 ? 48.285 -35.682 35.081 1.00 19.54 224 PRO D CA 1
ATOM 6814 C C . PRO D 1 224 ? 48.870 -35.848 36.472 1.00 19.70 224 PRO D C 1
ATOM 6815 O O . PRO D 1 224 ? 48.848 -34.912 37.287 1.00 20.32 224 PRO D O 1
ATOM 6819 N N . GLU D 1 225 ? 49.403 -37.041 36.765 1.00 20.06 225 GLU D N 1
ATOM 6820 C CA . GLU D 1 225 ? 50.042 -37.277 38.083 1.00 19.65 225 GLU D CA 1
ATOM 6821 C C . GLU D 1 225 ? 51.232 -36.359 38.364 1.00 18.70 225 GLU D C 1
ATOM 6822 O O . GLU D 1 225 ? 51.498 -36.005 39.512 1.00 19.03 225 GLU D O 1
ATOM 6828 N N . GLU D 1 226 ? 51.973 -36.009 37.336 1.00 18.40 226 GLU D N 1
ATOM 6829 C CA . GLU D 1 226 ? 53.123 -35.101 37.513 1.00 19.89 226 GLU D CA 1
ATOM 6830 C C . GLU D 1 226 ? 52.668 -33.716 37.933 1.00 18.93 226 GLU D C 1
ATOM 6831 O O . GLU D 1 226 ? 53.331 -33.044 38.742 1.00 16.89 226 GLU D O 1
ATOM 6837 N N . ILE D 1 227 ? 51.506 -33.307 37.402 1.00 17.99 227 ILE D N 1
ATOM 6838 C CA . ILE D 1 227 ? 50.926 -32.016 37.802 1.00 18.43 227 ILE D CA 1
ATOM 6839 C C . ILE D 1 227 ? 50.363 -32.112 39.231 1.00 17.91 227 ILE D C 1
ATOM 6840 O O . ILE D 1 227 ? 50.596 -31.214 40.045 1.00 17.34 227 ILE D O 1
ATOM 6845 N N . ALA D 1 228 ? 49.714 -33.248 39.542 1.00 17.58 228 ALA D N 1
ATOM 6846 C CA . ALA D 1 228 ? 49.270 -33.544 40.917 1.00 18.08 228 ALA D CA 1
ATOM 6847 C C . ALA D 1 228 ? 50.396 -33.508 41.992 1.00 16.77 228 ALA D C 1
ATOM 6848 O O . ALA D 1 228 ? 50.186 -33.046 43.106 1.00 17.14 228 ALA D O 1
ATOM 6850 N N . GLU D 1 229 ? 51.580 -34.005 41.625 1.00 18.64 229 GLU D N 1
ATOM 6851 C CA . GLU D 1 229 ? 52.758 -34.024 42.474 1.00 19.28 229 GLU D CA 1
ATOM 6852 C C . GLU D 1 229 ? 53.200 -32.602 42.798 1.00 19.25 229 GLU D C 1
ATOM 6853 O O . GLU D 1 229 ? 53.573 -32.306 43.919 1.00 16.79 229 GLU D O 1
ATOM 6859 N N . ALA D 1 230 ? 53.079 -31.686 41.820 1.00 19.33 230 ALA D N 1
ATOM 6860 C CA . ALA D 1 230 ? 53.423 -30.274 42.083 1.00 17.45 230 ALA D CA 1
ATOM 6861 C C . ALA D 1 230 ? 52.378 -29.673 43.010 1.00 17.28 230 ALA D C 1
ATOM 6862 O O . ALA D 1 230 ? 52.710 -28.874 43.874 1.00 17.15 230 ALA D O 1
ATOM 6864 N N . ALA D 1 231 ? 51.096 -30.022 42.818 1.00 16.23 231 ALA D N 1
ATOM 6865 C CA . ALA D 1 231 ? 50.065 -29.527 43.687 1.00 15.67 231 ALA D CA 1
ATOM 6866 C C . ALA D 1 231 ? 50.282 -30.086 45.107 1.00 16.29 231 ALA D C 1
ATOM 6867 O O . ALA D 1 231 ? 50.089 -29.403 46.100 1.00 15.51 231 ALA D O 1
ATOM 6869 N N . LEU D 1 232 ? 50.652 -31.357 45.180 1.00 16.72 232 LEU D N 1
ATOM 6870 C CA . LEU D 1 232 ? 50.933 -31.954 46.504 1.00 18.08 232 LEU D CA 1
ATOM 6871 C C . LEU D 1 232 ? 52.077 -31.180 47.139 1.00 16.97 232 LEU D C 1
ATOM 6872 O O . LEU D 1 232 ? 51.966 -30.768 48.278 1.00 17.83 232 LEU D O 1
ATOM 6877 N N . TYR D 1 233 ? 53.161 -30.902 46.391 1.00 17.59 233 TYR D N 1
ATOM 6878 C CA . TYR D 1 233 ? 54.227 -30.045 46.974 1.00 17.46 233 TYR D CA 1
ATOM 6879 C C . TYR D 1 233 ? 53.688 -28.746 47.632 1.00 18.00 233 TYR D C 1
ATOM 6880 O O . TYR D 1 233 ? 53.918 -28.497 48.823 1.00 18.01 233 TYR D O 1
ATOM 6889 N N . LEU D 1 234 ? 52.895 -27.956 46.882 1.00 17.21 234 LEU D N 1
ATOM 6890 C CA . LEU D 1 234 ? 52.424 -26.701 47.387 1.00 17.78 234 LEU D CA 1
ATOM 6891 C C . LEU D 1 234 ? 51.522 -26.821 48.630 1.00 17.17 234 LEU D C 1
ATOM 6892 O O . LEU D 1 234 ? 51.416 -25.890 49.404 1.00 18.96 234 LEU D O 1
ATOM 6897 N N . ALA D 1 235 ? 50.804 -27.934 48.745 1.00 18.08 235 ALA D N 1
ATOM 6898 C CA . ALA D 1 235 ? 49.932 -28.176 49.902 1.00 18.18 235 ALA D CA 1
ATOM 6899 C C . ALA D 1 235 ? 50.759 -28.626 51.116 1.00 18.69 235 ALA D C 1
ATOM 6900 O O . ALA D 1 235 ? 50.295 -28.525 52.278 1.00 18.55 235 ALA D O 1
ATOM 6902 N N . SER D 1 236 ? 51.975 -29.097 50.811 1.00 18.31 236 SER D N 1
ATOM 6903 C CA . SER D 1 236 ? 52.801 -29.786 51.782 1.00 19.23 236 SER D CA 1
ATOM 6904 C C . SER D 1 236 ? 53.523 -28.853 52.732 1.00 20.89 236 SER D C 1
ATOM 6905 O O . SER D 1 236 ? 53.740 -27.640 52.458 1.00 19.20 236 SER D O 1
ATOM 6908 N N . ASP D 1 237 ? 53.958 -29.418 53.876 1.00 22.11 237 ASP D N 1
ATOM 6909 C CA . ASP D 1 237 ? 54.792 -28.652 54.790 1.00 23.20 237 ASP D CA 1
ATOM 6910 C C . ASP D 1 237 ? 56.103 -28.204 54.153 1.00 20.79 237 ASP D C 1
ATOM 6911 O O . ASP D 1 237 ? 56.696 -27.239 54.571 1.00 20.86 237 ASP D O 1
ATOM 6916 N N . GLY D 1 238 ? 56.579 -28.947 53.177 1.00 21.95 238 GLY D N 1
ATOM 6917 C CA . GLY D 1 238 ? 57.774 -28.559 52.463 1.00 20.49 238 GLY D CA 1
ATOM 6918 C C . GLY D 1 238 ? 57.699 -27.250 51.702 1.00 21.20 238 GLY D C 1
ATOM 6919 O O . GLY D 1 238 ? 58.733 -26.727 51.249 1.00 20.67 238 GLY D O 1
ATOM 6920 N N . ALA D 1 239 ? 56.490 -26.694 51.567 1.00 19.98 239 ALA D N 1
ATOM 6921 C CA . ALA D 1 239 ? 56.277 -25.458 50.817 1.00 19.58 239 ALA D CA 1
ATOM 6922 C C . ALA D 1 239 ? 55.963 -24.366 51.829 1.00 18.69 239 ALA D C 1
ATOM 6923 O O . ALA D 1 239 ? 55.349 -23.382 51.495 1.00 18.31 239 ALA D O 1
ATOM 6925 N N . SER D 1 240 ? 56.386 -24.530 53.102 1.00 18.79 240 SER D N 1
ATOM 6926 C CA . SER D 1 240 ? 56.038 -23.536 54.157 1.00 17.41 240 SER D CA 1
ATOM 6927 C C . SER D 1 240 ? 56.518 -22.100 53.916 1.00 18.60 240 SER D C 1
ATOM 6928 O O . SER D 1 240 ? 56.034 -21.174 54.544 1.00 19.20 240 SER D O 1
ATOM 6931 N N . PHE D 1 241 ? 57.541 -21.890 53.086 1.00 17.57 241 PHE D N 1
ATOM 6932 C CA . PHE D 1 241 ? 57.957 -20.535 52.800 1.00 17.42 241 PHE D CA 1
ATOM 6933 C C . PHE D 1 241 ? 57.580 -20.142 51.351 1.00 17.55 241 PHE D C 1
ATOM 6934 O O . PHE D 1 241 ? 58.205 -19.263 50.760 1.00 20.25 241 PHE D O 1
ATOM 6942 N N . VAL D 1 242 ? 56.592 -20.828 50.759 1.00 18.11 242 VAL D N 1
ATOM 6943 C CA . VAL D 1 242 ? 56.232 -20.530 49.357 1.00 18.08 242 VAL D CA 1
ATOM 6944 C C . VAL D 1 242 ? 54.857 -19.891 49.401 1.00 16.02 242 VAL D C 1
ATOM 6945 O O . VAL D 1 242 ? 53.894 -20.538 49.745 1.00 16.38 242 VAL D O 1
ATOM 6949 N N . THR D 1 243 ? 54.754 -18.600 49.118 1.00 14.80 243 THR D N 1
ATOM 6950 C CA . THR D 1 243 ? 53.451 -18.004 48.942 1.00 15.24 243 THR D CA 1
ATOM 6951 C C . THR D 1 243 ? 53.575 -16.795 47.939 1.00 15.37 243 THR D C 1
ATOM 6952 O O . THR D 1 243 ? 54.639 -16.219 47.773 1.00 13.67 243 THR D O 1
ATOM 6956 N N . GLY D 1 244 ? 52.488 -16.451 47.286 1.00 16.16 244 GLY D N 1
ATOM 6957 C CA . GLY D 1 244 ? 52.563 -15.379 46.311 1.00 17.49 244 GLY D CA 1
ATOM 6958 C C . GLY D 1 244 ? 53.130 -15.831 44.963 1.00 19.16 244 GLY D C 1
ATOM 6959 O O . GLY D 1 244 ? 53.214 -14.994 44.062 1.00 19.44 244 GLY D O 1
ATOM 6960 N N . ALA D 1 245 ? 53.463 -17.113 44.821 1.00 18.68 245 ALA D N 1
ATOM 6961 C CA . ALA D 1 245 ? 54.217 -17.595 43.673 1.00 19.00 245 ALA D CA 1
ATOM 6962 C C . ALA D 1 245 ? 53.325 -18.159 42.538 1.00 19.24 245 ALA D C 1
ATOM 6963 O O . ALA D 1 245 ? 52.202 -18.675 42.769 1.00 17.91 245 ALA D O 1
ATOM 6965 N N . ALA D 1 246 ? 53.819 -18.003 41.310 1.00 18.70 246 ALA D N 1
ATOM 6966 C CA . ALA D 1 246 ? 53.200 -18.672 40.173 1.00 18.39 246 ALA D CA 1
ATOM 6967 C C . ALA D 1 246 ? 54.218 -19.723 39.782 1.00 19.32 246 ALA D C 1
ATOM 6968 O O . ALA D 1 246 ? 55.218 -19.425 39.132 1.00 21.01 246 ALA D O 1
ATOM 6970 N N . LEU D 1 247 ? 54.020 -20.944 40.306 1.00 18.39 247 LEU D N 1
ATOM 6971 C CA . LEU D 1 247 ? 54.923 -22.037 40.111 1.00 18.66 247 LEU D CA 1
ATOM 6972 C C . LEU D 1 247 ? 54.633 -22.675 38.737 1.00 18.04 247 LEU D C 1
ATOM 6973 O O . LEU D 1 247 ? 53.562 -23.263 38.508 1.00 17.33 247 LEU D O 1
ATOM 6978 N N . LEU D 1 248 ? 55.602 -22.624 37.832 1.00 18.23 248 LEU D N 1
ATOM 6979 C CA . LEU D 1 248 ? 55.438 -23.266 36.519 1.00 17.93 248 LEU D CA 1
ATOM 6980 C C . LEU D 1 248 ? 55.833 -24.745 36.561 1.00 18.25 248 LEU D C 1
ATOM 6981 O O . LEU D 1 248 ? 56.980 -25.096 36.933 1.00 17.30 248 LEU D O 1
ATOM 6986 N N . ALA D 1 249 ? 54.871 -25.623 36.293 1.00 16.85 249 ALA D N 1
ATOM 6987 C CA . ALA D 1 249 ? 55.157 -27.036 36.131 1.00 16.85 249 ALA D CA 1
ATOM 6988 C C . ALA D 1 249 ? 54.784 -27.331 34.684 1.00 16.59 249 ALA D C 1
ATOM 6989 O O . ALA D 1 249 ? 53.757 -27.946 34.371 1.00 16.91 249 ALA D O 1
ATOM 6991 N N . ASP D 1 250 ? 55.598 -26.812 33.778 1.00 16.76 250 ASP D N 1
ATOM 6992 C CA . ASP D 1 250 ? 55.194 -26.740 32.417 1.00 16.03 250 ASP D CA 1
ATOM 6993 C C . ASP D 1 250 ? 56.180 -27.373 31.476 1.00 16.09 250 ASP D C 1
ATOM 6994 O O . ASP D 1 250 ? 56.134 -27.044 30.278 1.00 15.93 250 ASP D O 1
ATOM 6999 N N . GLY D 1 251 ? 57.122 -28.173 32.006 1.00 14.83 251 GLY D N 1
ATOM 7000 C CA . GLY D 1 251 ? 58.083 -28.913 31.154 1.00 14.98 251 GLY D CA 1
ATOM 7001 C C . GLY D 1 251 ? 58.926 -27.987 30.292 1.00 15.28 251 GLY D C 1
ATOM 7002 O O . GLY D 1 251 ? 59.447 -28.384 29.265 1.00 14.21 251 GLY D O 1
ATOM 7003 N N . GLY D 1 252 ? 59.064 -26.743 30.723 1.00 15.24 252 GLY D N 1
ATOM 7004 C CA . GLY D 1 252 ? 59.901 -25.752 30.022 1.00 15.60 252 GLY D CA 1
ATOM 7005 C C . GLY D 1 252 ? 59.156 -25.011 28.895 1.00 17.33 252 GLY D C 1
ATOM 7006 O O . GLY D 1 252 ? 59.776 -24.232 28.171 1.00 17.25 252 GLY D O 1
ATOM 7007 N N . ALA D 1 253 ? 57.846 -25.224 28.771 1.00 17.10 253 ALA D N 1
ATOM 7008 C CA . ALA D 1 253 ? 57.071 -24.553 27.705 1.00 17.83 253 ALA D CA 1
ATOM 7009 C C . ALA D 1 253 ? 57.285 -23.042 27.716 1.00 18.10 253 ALA D C 1
ATOM 7010 O O . ALA D 1 253 ? 57.428 -22.453 26.659 1.00 16.91 253 ALA D O 1
ATOM 7012 N N . SER D 1 254 ? 57.366 -22.437 28.897 1.00 16.61 254 SER D N 1
ATOM 7013 C CA . SER D 1 254 ? 57.519 -20.968 29.000 1.00 17.23 254 SER D CA 1
ATOM 7014 C C . SER D 1 254 ? 58.777 -20.415 28.367 1.00 18.03 254 SER D C 1
ATOM 7015 O O . SER D 1 254 ? 58.771 -19.278 27.895 1.00 18.03 254 SER D O 1
ATOM 7018 N N . VAL D 1 255 ? 59.856 -21.201 28.391 1.00 17.16 255 VAL D N 1
ATOM 7019 C CA . VAL D 1 255 ? 61.140 -20.736 27.929 1.00 20.29 255 VAL D CA 1
ATOM 7020 C C . VAL D 1 255 ? 61.563 -21.323 26.574 1.00 19.79 255 VAL D C 1
ATOM 7021 O O . VAL D 1 255 ? 62.616 -20.966 26.025 1.00 20.66 255 VAL D O 1
ATOM 7025 N N . THR D 1 256 ? 60.716 -22.214 26.052 1.00 20.25 256 THR D N 1
ATOM 7026 C CA . THR D 1 256 ? 60.912 -22.889 24.754 1.00 20.07 256 THR D CA 1
ATOM 7027 C C . THR D 1 256 ? 60.257 -22.099 23.628 1.00 20.35 256 THR D C 1
ATOM 7028 O O . THR D 1 256 ? 59.123 -21.684 23.742 1.00 21.08 256 THR D O 1
ATOM 7032 N N . LYS D 1 257 ? 60.987 -21.885 22.535 1.00 19.37 257 LYS D N 1
ATOM 7033 C CA . LYS D 1 257 ? 60.387 -21.240 21.382 1.00 20.35 257 LYS D CA 1
ATOM 7034 C C . LYS D 1 257 ? 60.447 -22.130 20.136 1.00 21.51 257 LYS D C 1
ATOM 7035 O O . LYS D 1 257 ? 59.822 -21.697 19.156 1.00 23.70 257 LYS D O 1
ATOM 7039 N N . SER E 1 4 ? 62.648 17.155 17.016 1.00 32.10 4 SER E N 1
ATOM 7040 C CA . SER E 1 4 ? 63.403 17.393 18.225 1.00 33.10 4 SER E CA 1
ATOM 7041 C C . SER E 1 4 ? 62.903 16.691 19.505 1.00 32.33 4 SER E C 1
ATOM 7042 O O . SER E 1 4 ? 62.838 17.286 20.543 1.00 32.05 4 SER E O 1
ATOM 7045 N N . ARG E 1 5 ? 62.657 15.409 19.404 1.00 31.27 5 ARG E N 1
ATOM 7046 C CA . ARG E 1 5 ? 62.217 14.595 20.508 1.00 32.27 5 ARG E CA 1
ATOM 7047 C C . ARG E 1 5 ? 63.224 14.481 21.648 1.00 32.24 5 ARG E C 1
ATOM 7048 O O . ARG E 1 5 ? 62.846 14.144 22.735 1.00 32.94 5 ARG E O 1
ATOM 7056 N N . LEU E 1 6 ? 64.506 14.658 21.361 1.00 30.51 6 LEU E N 1
ATOM 7057 C CA . LEU E 1 6 ? 65.513 14.690 22.393 1.00 30.30 6 LEU E CA 1
ATOM 7058 C C . LEU E 1 6 ? 66.250 16.012 22.478 1.00 30.60 6 LEU E C 1
ATOM 7059 O O . LEU E 1 6 ? 67.339 16.064 22.957 1.00 28.60 6 LEU E O 1
ATOM 7064 N N . GLU E 1 7 ? 65.625 17.080 22.007 1.00 32.44 7 GLU E N 1
ATOM 7065 C CA . GLU E 1 7 ? 66.315 18.398 21.872 1.00 33.97 7 GLU E CA 1
ATOM 7066 C C . GLU E 1 7 ? 66.929 18.722 23.190 1.00 33.52 7 GLU E C 1
ATOM 7067 O O . GLU E 1 7 ? 66.297 18.452 24.208 1.00 34.77 7 GLU E O 1
ATOM 7073 N N . GLY E 1 8 ? 68.153 19.244 23.189 1.00 31.84 8 GLY E N 1
ATOM 7074 C CA . GLY E 1 8 ? 68.814 19.617 24.443 1.00 32.10 8 GLY E CA 1
ATOM 7075 C C . GLY E 1 8 ? 69.653 18.542 25.160 1.00 31.73 8 GLY E C 1
ATOM 7076 O O . GLY E 1 8 ? 70.502 18.856 25.991 1.00 31.82 8 GLY E O 1
ATOM 7077 N N . LYS E 1 9 ? 69.388 17.281 24.867 1.00 30.63 9 LYS E N 1
ATOM 7078 C CA . LYS E 1 9 ? 69.931 16.172 25.647 1.00 31.05 9 LYS E CA 1
ATOM 7079 C C . LYS E 1 9 ? 71.353 15.917 25.153 1.00 29.75 9 LYS E C 1
ATOM 7080 O O . LYS E 1 9 ? 71.662 16.266 24.039 1.00 30.49 9 LYS E O 1
ATOM 7086 N N . ILE E 1 10 ? 72.193 15.342 26.008 1.00 28.78 10 ILE E N 1
ATOM 7087 C CA . ILE E 1 10 ? 73.527 14.907 25.638 1.00 27.35 10 ILE E CA 1
ATOM 7088 C C . ILE E 1 10 ? 73.627 13.382 25.970 1.00 26.38 10 ILE E C 1
ATOM 7089 O O . ILE E 1 10 ? 73.418 12.985 27.111 1.00 25.47 10 ILE E O 1
ATOM 7094 N N . ALA E 1 11 ? 73.947 12.589 24.961 1.00 25.18 11 ALA E N 1
ATOM 7095 C CA . ALA E 1 11 ? 73.801 11.140 24.984 1.00 25.78 11 ALA E CA 1
ATOM 7096 C C . ALA E 1 11 ? 75.087 10.376 24.639 1.00 25.89 11 ALA E C 1
ATOM 7097 O O . ALA E 1 11 ? 75.753 10.709 23.669 1.00 27.11 11 ALA E O 1
ATOM 7099 N N . ILE E 1 12 ? 75.425 9.368 25.437 1.00 25.78 12 ILE E N 1
ATOM 7100 C CA . ILE E 1 12 ? 76.360 8.291 25.050 1.00 24.37 12 ILE E CA 1
ATOM 7101 C C . ILE E 1 12 ? 75.625 7.134 24.386 1.00 25.28 12 ILE E C 1
ATOM 7102 O O . ILE E 1 12 ? 74.628 6.679 24.950 1.00 22.86 12 ILE E O 1
ATOM 7107 N N . VAL E 1 13 ? 76.127 6.639 23.229 1.00 22.82 13 VAL E N 1
ATOM 7108 C CA . VAL E 1 13 ? 75.663 5.387 22.629 1.00 23.40 13 VAL E CA 1
ATOM 7109 C C . VAL E 1 13 ? 76.877 4.441 22.513 1.00 23.96 13 VAL E C 1
ATOM 7110 O O . VAL E 1 13 ? 77.914 4.819 21.899 1.00 23.68 13 VAL E O 1
ATOM 7114 N N . THR E 1 14 ? 76.820 3.264 23.149 1.00 22.79 14 THR E N 1
ATOM 7115 C CA . THR E 1 14 ? 77.908 2.289 23.000 1.00 22.45 14 THR E CA 1
ATOM 7116 C C . THR E 1 14 ? 77.398 1.193 22.095 1.00 24.18 14 THR E C 1
ATOM 7117 O O . THR E 1 14 ? 76.186 1.068 21.865 1.00 24.43 14 THR E O 1
ATOM 7121 N N . GLY E 1 15 ? 78.304 0.416 21.518 1.00 25.07 15 GLY E N 1
ATOM 7122 C CA . GLY E 1 15 ? 77.950 -0.475 20.423 1.00 23.51 15 GLY E CA 1
ATOM 7123 C C . GLY E 1 15 ? 77.443 0.308 19.211 1.00 24.64 15 GLY E C 1
ATOM 7124 O O . GLY E 1 15 ? 76.521 -0.124 18.534 1.00 22.26 15 GLY E O 1
ATOM 7125 N N . ALA E 1 16 ? 78.063 1.446 18.908 1.00 25.95 16 ALA E N 1
ATOM 7126 C CA . ALA E 1 16 ? 77.574 2.337 17.854 1.00 27.75 16 ALA E CA 1
ATOM 7127 C C . ALA E 1 16 ? 78.006 1.992 16.421 1.00 29.70 16 ALA E C 1
ATOM 7128 O O . ALA E 1 16 ? 77.504 2.573 15.476 1.00 31.19 16 ALA E O 1
ATOM 7130 N N . SER E 1 17 ? 78.854 0.990 16.247 1.00 30.92 17 SER E N 1
ATOM 7131 C CA . SER E 1 17 ? 79.433 0.756 14.925 1.00 32.12 17 SER E CA 1
ATOM 7132 C C . SER E 1 17 ? 78.512 0.104 13.938 1.00 33.16 17 SER E C 1
ATOM 7133 O O . SER E 1 17 ? 78.642 0.376 12.740 1.00 34.27 17 SER E O 1
ATOM 7136 N N . SER E 1 18 ? 77.619 -0.791 14.387 1.00 33.18 18 SER E N 1
ATOM 7137 C CA . SER E 1 18 ? 76.529 -1.221 13.496 1.00 33.20 18 SER E CA 1
ATOM 7138 C C . SER E 1 18 ? 75.111 -1.463 14.133 1.00 31.38 18 SER E C 1
ATOM 7139 O O . SER E 1 18 ? 74.894 -1.148 15.297 1.00 29.35 18 SER E O 1
ATOM 7142 N N . GLY E 1 19 ? 74.185 -1.968 13.314 1.00 28.75 19 GLY E N 1
ATOM 7143 C CA . GLY E 1 19 ? 72.867 -2.417 13.735 1.00 26.13 19 GLY E CA 1
ATOM 7144 C C . GLY E 1 19 ? 71.998 -1.392 14.477 1.00 24.37 19 GLY E C 1
ATOM 7145 O O . GLY E 1 19 ? 71.752 -0.263 13.979 1.00 22.84 19 GLY E O 1
ATOM 7146 N N . ILE E 1 20 ? 71.544 -1.799 15.671 1.00 21.64 20 ILE E N 1
ATOM 7147 C CA . ILE E 1 20 ? 70.808 -0.916 16.654 1.00 21.04 20 ILE E CA 1
ATOM 7148 C C . ILE E 1 20 ? 71.545 0.306 17.132 1.00 21.06 20 ILE E C 1
ATOM 7149 O O . ILE E 1 20 ? 70.984 1.402 17.094 1.00 21.30 20 ILE E O 1
ATOM 7154 N N . GLY E 1 21 ? 72.803 0.161 17.594 1.00 22.38 21 GLY E N 1
ATOM 7155 C CA . GLY E 1 21 ? 73.522 1.287 18.138 1.00 21.79 21 GLY E CA 1
ATOM 7156 C C . GLY E 1 21 ? 73.708 2.406 17.130 1.00 22.58 21 GLY E C 1
ATOM 7157 O O . GLY E 1 21 ? 73.512 3.590 17.458 1.00 22.67 21 GLY E O 1
ATOM 7158 N N . ARG E 1 22 ? 74.064 2.016 15.907 1.00 22.73 22 ARG E N 1
ATOM 7159 C CA . ARG E 1 22 ? 74.180 2.960 14.772 1.00 25.36 22 ARG E CA 1
ATOM 7160 C C . ARG E 1 22 ? 72.901 3.702 14.399 1.00 23.65 22 ARG E C 1
ATOM 7161 O O . ARG E 1 22 ? 72.907 4.948 14.209 1.00 25.67 22 ARG E O 1
ATOM 7169 N N . ALA E 1 23 ? 71.799 2.951 14.268 1.00 24.47 23 ALA E N 1
ATOM 7170 C CA . ALA E 1 23 ? 70.491 3.549 14.060 1.00 22.67 23 ALA E CA 1
ATOM 7171 C C . ALA E 1 23 ? 70.108 4.473 15.214 1.00 23.61 23 ALA E C 1
ATOM 7172 O O . ALA E 1 23 ? 69.564 5.578 14.985 1.00 23.16 23 ALA E O 1
ATOM 7174 N N . ALA E 1 24 ? 70.475 4.103 16.448 1.00 21.60 24 ALA E N 1
ATOM 7175 C CA . ALA E 1 24 ? 70.159 4.954 17.569 1.00 21.21 24 ALA E CA 1
ATOM 7176 C C . ALA E 1 24 ? 70.995 6.209 17.625 1.00 21.60 24 ALA E C 1
ATOM 7177 O O . ALA E 1 24 ? 70.522 7.307 17.942 1.00 21.71 24 ALA E O 1
ATOM 7179 N N . ALA E 1 25 ? 72.285 6.076 17.360 1.00 21.48 25 ALA E N 1
ATOM 7180 C CA . ALA E 1 25 ? 73.072 7.292 17.437 1.00 20.46 25 ALA E CA 1
ATOM 7181 C C . ALA E 1 25 ? 72.586 8.260 16.340 1.00 20.68 25 ALA E C 1
ATOM 7182 O O . ALA E 1 25 ? 72.477 9.455 16.621 1.00 20.76 25 ALA E O 1
ATOM 7184 N N . LEU E 1 26 ? 72.306 7.747 15.155 1.00 20.51 26 LEU E N 1
ATOM 7185 C CA . LEU E 1 26 ? 71.787 8.581 14.035 1.00 24.65 26 LEU E CA 1
ATOM 7186 C C . LEU E 1 26 ? 70.472 9.242 14.414 1.00 25.06 26 LEU E C 1
ATOM 7187 O O . LEU E 1 26 ? 70.311 10.467 14.275 1.00 24.84 26 LEU E O 1
ATOM 7192 N N . LEU E 1 27 ? 69.530 8.428 14.930 1.00 24.01 27 LEU E N 1
ATOM 7193 C CA . LEU E 1 27 ? 68.220 8.968 15.339 1.00 23.63 27 LEU E CA 1
ATOM 7194 C C . LEU E 1 27 ? 68.314 9.992 16.456 1.00 23.05 27 LEU E C 1
ATOM 7195 O O . LEU E 1 27 ? 67.608 11.015 16.388 1.00 23.85 27 LEU E O 1
ATOM 7200 N N . PHE E 1 28 ? 69.103 9.728 17.521 1.00 23.98 28 PHE E N 1
ATOM 7201 C CA . PHE E 1 28 ? 69.175 10.656 18.639 1.00 24.01 28 PHE E CA 1
ATOM 7202 C C . PHE E 1 28 ? 69.723 11.973 18.119 1.00 26.82 28 PHE E C 1
ATOM 7203 O O . PHE E 1 28 ? 69.245 13.045 18.503 1.00 27.34 28 PHE E O 1
ATOM 7211 N N . ALA E 1 29 ? 70.743 11.883 17.266 1.00 26.80 29 ALA E N 1
ATOM 7212 C CA . ALA E 1 29 ? 71.279 13.098 16.687 1.00 28.45 29 ALA E CA 1
ATOM 7213 C C . ALA E 1 29 ? 70.238 13.830 15.837 1.00 28.96 29 ALA E C 1
ATOM 7214 O O . ALA E 1 29 ? 70.070 15.034 16.013 1.00 30.74 29 ALA E O 1
ATOM 7216 N N . ARG E 1 30 ? 69.507 13.129 14.970 1.00 30.89 30 ARG E N 1
ATOM 7217 C CA . ARG E 1 30 ? 68.499 13.808 14.140 1.00 32.04 30 ARG E CA 1
ATOM 7218 C C . ARG E 1 30 ? 67.453 14.506 15.036 1.00 31.72 30 ARG E C 1
ATOM 7219 O O . ARG E 1 30 ? 66.835 15.487 14.611 1.00 29.71 30 ARG E O 1
ATOM 7227 N N . GLU E 1 31 ? 67.284 14.009 16.278 1.00 30.57 31 GLU E N 1
ATOM 7228 C CA . GLU E 1 31 ? 66.207 14.435 17.176 1.00 29.79 31 GLU E CA 1
ATOM 7229 C C . GLU E 1 31 ? 66.669 15.441 18.191 1.00 29.24 31 GLU E C 1
ATOM 7230 O O . GLU E 1 31 ? 65.987 15.726 19.219 1.00 29.83 31 GLU E O 1
ATOM 7236 N N . GLY E 1 32 ? 67.829 16.035 17.933 1.00 29.34 32 GLY E N 1
ATOM 7237 C CA . GLY E 1 32 ? 68.289 17.105 18.797 1.00 26.94 32 GLY E CA 1
ATOM 7238 C C . GLY E 1 32 ? 69.297 16.718 19.819 1.00 27.42 32 GLY E C 1
ATOM 7239 O O . GLY E 1 32 ? 69.772 17.566 20.531 1.00 27.94 32 GLY E O 1
ATOM 7240 N N . ALA E 1 33 ? 69.653 15.433 19.946 1.00 27.34 33 ALA E N 1
ATOM 7241 C CA . ALA E 1 33 ? 70.657 15.113 20.942 1.00 26.20 33 ALA E CA 1
ATOM 7242 C C . ALA E 1 33 ? 72.081 15.262 20.389 1.00 26.18 33 ALA E C 1
ATOM 7243 O O . ALA E 1 33 ? 72.344 14.913 19.251 1.00 26.33 33 ALA E O 1
ATOM 7245 N N . LYS E 1 34 ? 72.954 15.776 21.237 1.00 26.78 34 LYS E N 1
ATOM 7246 C CA . LYS E 1 34 ? 74.424 15.667 21.067 1.00 28.54 34 LYS E CA 1
ATOM 7247 C C . LYS E 1 34 ? 74.892 14.259 21.525 1.00 28.33 34 LYS E C 1
ATOM 7248 O O . LYS E 1 34 ? 74.590 13.843 22.637 1.00 27.52 34 LYS E O 1
ATOM 7254 N N . VAL E 1 35 ? 75.589 13.543 20.641 1.00 28.94 35 VAL E N 1
ATOM 7255 C CA . VAL E 1 35 ? 75.838 12.092 20.805 1.00 28.70 35 VAL E CA 1
ATOM 7256 C C . VAL E 1 35 ? 77.352 11.861 20.978 1.00 28.32 35 VAL E C 1
ATOM 7257 O O . VAL E 1 35 ? 78.164 12.388 20.213 1.00 28.83 35 VAL E O 1
ATOM 7261 N N . VAL E 1 36 ? 77.744 11.123 22.016 1.00 27.93 36 VAL E N 1
ATOM 7262 C CA . VAL E 1 36 ? 79.105 10.588 22.103 1.00 26.13 36 VAL E CA 1
ATOM 7263 C C . VAL E 1 36 ? 79.023 9.090 21.735 1.00 26.78 36 VAL E C 1
ATOM 7264 O O . VAL E 1 36 ? 78.261 8.338 22.351 1.00 23.98 36 VAL E O 1
ATOM 7268 N N . VAL E 1 37 ? 79.721 8.680 20.676 1.00 24.46 37 VAL E N 1
ATOM 7269 C CA . VAL E 1 37 ? 79.593 7.324 20.166 1.00 24.04 37 VAL E CA 1
ATOM 7270 C C . VAL E 1 37 ? 80.889 6.530 20.414 1.00 25.52 37 VAL E C 1
ATOM 7271 O O . VAL E 1 37 ? 82.006 7.104 20.397 1.00 23.91 37 VAL E O 1
ATOM 7275 N N . THR E 1 38 ? 80.741 5.233 20.676 1.00 24.74 38 THR E N 1
ATOM 7276 C CA . THR E 1 38 ? 81.905 4.366 20.862 1.00 25.38 38 THR E CA 1
ATOM 7277 C C . THR E 1 38 ? 81.654 2.965 20.292 1.00 25.25 38 THR E C 1
ATOM 7278 O O . THR E 1 38 ? 80.502 2.541 20.091 1.00 24.09 38 THR E O 1
ATOM 7282 N N . ALA E 1 39 ? 82.749 2.310 19.911 1.00 23.71 39 ALA E N 1
ATOM 7283 C CA . ALA E 1 39 ? 82.724 0.978 19.346 1.00 23.80 39 ALA E CA 1
ATOM 7284 C C . ALA E 1 39 ? 84.221 0.624 19.190 1.00 24.99 39 ALA E C 1
ATOM 7285 O O . ALA E 1 39 ? 85.102 1.485 19.473 1.00 22.70 39 ALA E O 1
ATOM 7287 N N . ARG E 1 40 ? 84.497 -0.624 18.810 1.00 25.33 40 ARG E N 1
ATOM 7288 C CA . ARG E 1 40 ? 85.873 -1.057 18.564 1.00 27.89 40 ARG E CA 1
ATOM 7289 C C . ARG E 1 40 ? 86.426 -0.643 17.200 1.00 27.65 40 ARG E C 1
ATOM 7290 O O . ARG E 1 40 ? 87.603 -0.355 17.075 1.00 28.81 40 ARG E O 1
ATOM 7298 N N . ASN E 1 41 ? 85.561 -0.628 16.184 1.00 28.29 41 ASN E N 1
ATOM 7299 C CA . ASN E 1 41 ? 85.933 -0.405 14.795 1.00 28.30 41 ASN E CA 1
ATOM 7300 C C . ASN E 1 41 ? 85.908 1.083 14.485 1.00 28.05 41 ASN E C 1
ATOM 7301 O O . ASN E 1 41 ? 84.873 1.639 14.150 1.00 25.94 41 ASN E O 1
ATOM 7306 N N . GLY E 1 42 ? 87.045 1.750 14.627 1.00 27.43 42 GLY E N 1
ATOM 7307 C CA . GLY E 1 42 ? 87.101 3.178 14.292 1.00 26.95 42 GLY E CA 1
ATOM 7308 C C . GLY E 1 42 ? 86.684 3.550 12.884 1.00 27.30 42 GLY E C 1
ATOM 7309 O O . GLY E 1 42 ? 86.195 4.648 12.634 1.00 28.71 42 GLY E O 1
ATOM 7310 N N . ASN E 1 43 ? 86.951 2.696 11.922 1.00 27.63 43 ASN E N 1
ATOM 7311 C CA . ASN E 1 43 ? 86.538 2.991 10.565 1.00 28.37 43 ASN E CA 1
ATOM 7312 C C . ASN E 1 43 ? 85.005 3.154 10.463 1.00 29.35 43 ASN E C 1
ATOM 7313 O O . ASN E 1 43 ? 84.499 4.080 9.852 1.00 29.55 43 ASN E O 1
ATOM 7318 N N . ALA E 1 44 ? 84.282 2.222 11.066 1.00 29.08 44 ALA E N 1
ATOM 7319 C CA . ALA E 1 44 ? 82.831 2.310 11.100 1.00 29.72 44 ALA E CA 1
ATOM 7320 C C . ALA E 1 44 ? 82.379 3.527 11.901 1.00 28.81 44 ALA E C 1
ATOM 7321 O O . ALA E 1 44 ? 81.483 4.226 11.456 1.00 32.21 44 ALA E O 1
ATOM 7323 N N . LEU E 1 45 ? 82.998 3.836 13.034 1.00 28.43 45 LEU E N 1
ATOM 7324 C CA . LEU E 1 45 ? 82.602 5.054 13.732 1.00 28.11 45 LEU E CA 1
ATOM 7325 C C . LEU E 1 45 ? 82.694 6.301 12.793 1.00 29.06 45 LEU E C 1
ATOM 7326 O O . LEU E 1 45 ? 81.831 7.207 12.818 1.00 25.42 45 LEU E O 1
ATOM 7331 N N . ALA E 1 46 ? 83.781 6.339 11.997 1.00 28.78 46 ALA E N 1
ATOM 7332 C CA . ALA E 1 46 ? 84.047 7.479 11.124 1.00 30.01 46 ALA E CA 1
ATOM 7333 C C . ALA E 1 46 ? 82.925 7.667 10.085 1.00 30.57 46 ALA E C 1
ATOM 7334 O O . ALA E 1 46 ? 82.530 8.777 9.821 1.00 30.69 46 ALA E O 1
ATOM 7336 N N . GLU E 1 47 ? 82.417 6.600 9.485 1.00 31.99 47 GLU E N 1
ATOM 7337 C CA . GLU E 1 47 ? 81.295 6.787 8.570 1.00 34.27 47 GLU E CA 1
ATOM 7338 C C . GLU E 1 47 ? 80.004 7.169 9.307 1.00 32.94 47 GLU E C 1
ATOM 7339 O O . GLU E 1 47 ? 79.148 7.810 8.732 1.00 30.79 47 GLU E O 1
ATOM 7345 N N . LEU E 1 48 ? 79.884 6.756 10.569 1.00 32.45 48 LEU E N 1
ATOM 7346 C CA . LEU E 1 48 ? 78.678 7.055 11.334 1.00 33.12 48 LEU E CA 1
ATOM 7347 C C . LEU E 1 48 ? 78.716 8.540 11.709 1.00 32.71 48 LEU E C 1
ATOM 7348 O O . LEU E 1 48 ? 77.721 9.237 11.537 1.00 32.52 48 LEU E O 1
ATOM 7353 N N . THR E 1 49 ? 79.866 9.024 12.170 1.00 33.37 49 THR E N 1
ATOM 7354 C CA . THR E 1 49 ? 79.988 10.427 12.549 1.00 33.86 49 THR E CA 1
ATOM 7355 C C . THR E 1 49 ? 80.002 11.433 11.396 1.00 35.56 49 THR E C 1
ATOM 7356 O O . THR E 1 49 ? 79.680 12.612 11.601 1.00 33.30 49 THR E O 1
ATOM 7360 N N . ASP E 1 50 ? 80.379 10.977 10.199 1.00 36.67 50 ASP E N 1
ATOM 7361 C CA . ASP E 1 50 ? 80.239 11.829 9.012 1.00 38.68 50 ASP E CA 1
ATOM 7362 C C . ASP E 1 50 ? 78.781 11.957 8.688 1.00 38.54 50 ASP E C 1
ATOM 7363 O O . ASP E 1 50 ? 78.332 13.024 8.338 1.00 37.83 50 ASP E O 1
ATOM 7368 N N . GLU E 1 51 ? 78.050 10.843 8.801 1.00 39.04 51 GLU E N 1
ATOM 7369 C CA . GLU E 1 51 ? 76.632 10.859 8.523 1.00 39.45 51 GLU E CA 1
ATOM 7370 C C . GLU E 1 51 ? 75.913 11.776 9.509 1.00 39.90 51 GLU E C 1
ATOM 7371 O O . GLU E 1 51 ? 75.099 12.599 9.083 1.00 40.67 51 GLU E O 1
ATOM 7377 N N . ILE E 1 52 ? 76.251 11.698 10.791 1.00 39.61 52 ILE E N 1
ATOM 7378 C CA . ILE E 1 52 ? 75.641 12.597 11.790 1.00 40.56 52 ILE E CA 1
ATOM 7379 C C . ILE E 1 52 ? 75.826 14.083 11.441 1.00 42.19 52 ILE E C 1
ATOM 7380 O O . ILE E 1 52 ? 74.876 14.879 11.521 1.00 42.04 52 ILE E O 1
ATOM 7385 N N . ALA E 1 53 ? 77.054 14.478 11.108 1.00 42.94 53 ALA E N 1
ATOM 7386 C CA . ALA E 1 53 ? 77.287 15.858 10.708 1.00 44.20 53 ALA E CA 1
ATOM 7387 C C . ALA E 1 53 ? 76.889 15.952 9.239 1.00 44.86 53 ALA E C 1
ATOM 7388 O O . ALA E 1 53 ? 76.778 14.946 8.541 1.00 45.90 53 ALA E O 1
ATOM 7390 N N . GLY E 1 54 ? 76.580 17.126 8.739 1.00 45.91 54 GLY E N 1
ATOM 7391 C CA . GLY E 1 54 ? 76.077 17.128 7.355 1.00 46.47 54 GLY E CA 1
ATOM 7392 C C . GLY E 1 54 ? 74.769 16.357 7.213 1.00 46.51 54 GLY E C 1
ATOM 7393 O O . GLY E 1 54 ? 74.255 16.164 6.111 1.00 46.86 54 GLY E O 1
ATOM 7394 N N . GLY E 1 55 ? 74.262 15.866 8.347 1.00 46.00 55 GLY E N 1
ATOM 7395 C CA . GLY E 1 55 ? 72.872 15.522 8.493 1.00 45.39 55 GLY E CA 1
ATOM 7396 C C . GLY E 1 55 ? 72.368 16.697 9.291 1.00 44.87 55 GLY E C 1
ATOM 7397 O O . GLY E 1 55 ? 71.181 16.863 9.484 1.00 46.15 55 GLY E O 1
ATOM 7398 N N . GLY E 1 56 ? 73.300 17.535 9.731 1.00 43.68 56 GLY E N 1
ATOM 7399 C CA . GLY E 1 56 ? 73.000 18.675 10.563 1.00 42.36 56 GLY E CA 1
ATOM 7400 C C . GLY E 1 56 ? 73.397 18.473 12.023 1.00 41.27 56 GLY E C 1
ATOM 7401 O O . GLY E 1 56 ? 73.455 19.435 12.780 1.00 39.93 56 GLY E O 1
ATOM 7402 N N . GLY E 1 57 ? 73.679 17.225 12.422 1.00 40.97 57 GLY E N 1
ATOM 7403 C CA . GLY E 1 57 ? 73.984 16.929 13.841 1.00 39.49 57 GLY E CA 1
ATOM 7404 C C . GLY E 1 57 ? 75.423 17.068 14.299 1.00 39.37 57 GLY E C 1
ATOM 7405 O O . GLY E 1 57 ? 76.325 17.300 13.488 1.00 39.22 57 GLY E O 1
ATOM 7406 N N . GLU E 1 58 ? 75.622 16.953 15.616 1.00 38.20 58 GLU E N 1
ATOM 7407 C CA . GLU E 1 58 ? 76.932 16.947 16.247 1.00 37.68 58 GLU E CA 1
ATOM 7408 C C . GLU E 1 58 ? 77.153 15.635 17.009 1.00 36.67 58 GLU E C 1
ATOM 7409 O O . GLU E 1 58 ? 76.256 15.192 17.781 1.00 36.12 58 GLU E O 1
ATOM 7415 N N . ALA E 1 59 ? 78.330 15.031 16.786 1.00 34.69 59 ALA E N 1
ATOM 7416 C CA . ALA E 1 59 ? 78.757 13.761 17.390 1.00 33.61 59 ALA E CA 1
ATOM 7417 C C . ALA E 1 59 ? 80.250 13.855 17.698 1.00 33.93 59 ALA E C 1
ATOM 7418 O O . ALA E 1 59 ? 80.980 14.550 16.964 1.00 33.79 59 ALA E O 1
ATOM 7420 N N . ALA E 1 60 ? 80.683 13.219 18.794 1.00 32.21 60 ALA E N 1
ATOM 7421 C CA . ALA E 1 60 ? 82.107 12.960 19.109 1.00 31.07 60 ALA E CA 1
ATOM 7422 C C . ALA E 1 60 ? 82.254 11.452 19.195 1.00 30.98 60 ALA E C 1
ATOM 7423 O O . ALA E 1 60 ? 81.277 10.741 19.517 1.00 29.72 60 ALA E O 1
ATOM 7425 N N . ALA E 1 61 ? 83.469 10.966 18.994 1.00 29.63 61 ALA E N 1
ATOM 7426 C CA . ALA E 1 61 ? 83.718 9.534 19.034 1.00 29.39 61 ALA E CA 1
ATOM 7427 C C . ALA E 1 61 ? 84.975 9.175 19.800 1.00 29.48 61 ALA E C 1
ATOM 7428 O O . ALA E 1 61 ? 85.917 9.993 19.995 1.00 29.17 61 ALA E O 1
ATOM 7430 N N . LEU E 1 62 ? 84.987 7.946 20.270 1.00 28.46 62 LEU E N 1
ATOM 7431 C CA . LEU E 1 62 ? 86.162 7.417 20.929 1.00 28.48 62 LEU E CA 1
ATOM 7432 C C . LEU E 1 62 ? 86.137 5.924 20.662 1.00 28.24 62 LEU E C 1
ATOM 7433 O O . LEU E 1 62 ? 85.175 5.209 21.088 1.00 26.48 62 LEU E O 1
ATOM 7438 N N . ALA E 1 63 ? 87.157 5.435 19.948 1.00 26.56 63 ALA E N 1
ATOM 7439 C CA . ALA E 1 63 ? 87.282 3.994 19.729 1.00 26.08 63 ALA E CA 1
ATOM 7440 C C . ALA E 1 63 ? 87.873 3.251 20.898 1.00 25.50 63 ALA E C 1
ATOM 7441 O O . ALA E 1 63 ? 88.806 3.714 21.564 1.00 25.32 63 ALA E O 1
ATOM 7443 N N . GLY E 1 64 ? 87.356 2.056 21.166 1.00 26.10 64 GLY E N 1
ATOM 7444 C CA . GLY E 1 64 ? 87.906 1.307 22.336 1.00 24.77 64 GLY E CA 1
ATOM 7445 C C . GLY E 1 64 ? 87.186 0.029 22.679 1.00 24.30 64 GLY E C 1
ATOM 7446 O O . GLY E 1 64 ? 86.123 -0.264 22.108 1.00 25.46 64 GLY E O 1
ATOM 7447 N N . ASP E 1 65 ? 87.756 -0.726 23.612 1.00 25.40 65 ASP E N 1
ATOM 7448 C CA . ASP E 1 65 ? 87.113 -1.966 24.073 1.00 25.78 65 ASP E CA 1
ATOM 7449 C C . ASP E 1 65 ? 86.088 -1.651 25.191 1.00 24.02 65 ASP E C 1
ATOM 7450 O O . ASP E 1 65 ? 86.426 -1.097 26.230 1.00 22.62 65 ASP E O 1
ATOM 7455 N N . VAL E 1 66 ? 84.833 -1.999 24.976 1.00 21.87 66 VAL E N 1
ATOM 7456 C CA . VAL E 1 66 ? 83.793 -1.565 25.923 1.00 22.61 66 VAL E CA 1
ATOM 7457 C C . VAL E 1 66 ? 83.949 -2.255 27.327 1.00 22.71 66 VAL E C 1
ATOM 7458 O O . VAL E 1 66 ? 83.362 -1.849 28.350 1.00 24.91 66 VAL E O 1
ATOM 7462 N N . GLY E 1 67 ? 84.773 -3.282 27.384 1.00 21.91 67 GLY E N 1
ATOM 7463 C CA . GLY E 1 67 ? 85.136 -3.933 28.645 1.00 24.30 67 GLY E CA 1
ATOM 7464 C C . GLY E 1 67 ? 86.284 -3.272 29.377 1.00 25.59 67 GLY E C 1
ATOM 7465 O O . GLY E 1 67 ? 86.651 -3.748 30.432 1.00 25.45 67 GLY E O 1
ATOM 7466 N N . ASP E 1 68 ? 86.818 -2.154 28.849 1.00 25.45 68 ASP E N 1
ATOM 7467 C CA . ASP E 1 68 ? 87.878 -1.391 29.560 1.00 27.16 68 ASP E CA 1
ATOM 7468 C C . ASP E 1 68 ? 87.398 -0.239 30.448 1.00 25.91 68 ASP E C 1
ATOM 7469 O O . ASP E 1 68 ? 86.731 0.694 29.976 1.00 25.68 68 ASP E O 1
ATOM 7474 N N . GLU E 1 69 ? 87.814 -0.261 31.709 1.00 25.88 69 GLU E N 1
ATOM 7475 C CA . GLU E 1 69 ? 87.457 0.789 32.627 1.00 25.80 69 GLU E CA 1
ATOM 7476 C C . GLU E 1 69 ? 87.894 2.163 32.129 1.00 26.28 69 GLU E C 1
ATOM 7477 O O . GLU E 1 69 ? 87.148 3.122 32.305 1.00 25.10 69 GLU E O 1
ATOM 7483 N N . ALA E 1 70 ? 89.100 2.273 31.540 1.00 24.66 70 ALA E N 1
ATOM 7484 C CA . ALA E 1 70 ? 89.583 3.599 31.059 1.00 26.30 70 ALA E CA 1
ATOM 7485 C C . ALA E 1 70 ? 88.739 4.180 29.944 1.00 25.67 70 ALA E C 1
ATOM 7486 O O . ALA E 1 70 ? 88.577 5.389 29.828 1.00 26.23 70 ALA E O 1
ATOM 7488 N N . LEU E 1 71 ? 88.237 3.314 29.078 1.00 26.78 71 LEU E N 1
ATOM 7489 C CA . LEU E 1 71 ? 87.343 3.757 28.041 1.00 26.50 71 LEU E CA 1
ATOM 7490 C C . LEU E 1 71 ? 86.098 4.402 28.638 1.00 26.79 71 LEU E C 1
ATOM 7491 O O . LEU E 1 71 ? 85.726 5.550 28.256 1.00 25.82 71 LEU E O 1
ATOM 7496 N N . HIS E 1 72 ? 85.463 3.733 29.620 1.00 27.15 72 HIS E N 1
ATOM 7497 C CA . HIS E 1 72 ? 84.227 4.334 30.152 1.00 26.46 72 HIS E CA 1
ATOM 7498 C C . HIS E 1 72 ? 84.503 5.699 30.813 1.00 27.05 72 HIS E C 1
ATOM 7499 O O . HIS E 1 72 ? 83.714 6.644 30.657 1.00 26.62 72 HIS E O 1
ATOM 7506 N N . GLU E 1 73 ? 85.619 5.803 31.535 1.00 27.37 73 GLU E N 1
ATOM 7507 C CA . GLU E 1 73 ? 85.977 7.101 32.120 1.00 28.41 73 GLU E CA 1
ATOM 7508 C C . GLU E 1 73 ? 86.239 8.147 31.032 1.00 27.95 73 GLU E C 1
ATOM 7509 O O . GLU E 1 73 ? 85.619 9.215 31.032 1.00 28.99 73 GLU E O 1
ATOM 7515 N N . ALA E 1 74 ? 87.147 7.852 30.106 1.00 28.00 74 ALA E N 1
ATOM 7516 C CA . ALA E 1 74 ? 87.334 8.776 28.960 1.00 28.01 74 ALA E CA 1
ATOM 7517 C C . ALA E 1 74 ? 86.039 9.165 28.268 1.00 27.60 74 ALA E C 1
ATOM 7518 O O . ALA E 1 74 ? 85.872 10.346 27.865 1.00 27.22 74 ALA E O 1
ATOM 7520 N N . LEU E 1 75 ? 85.125 8.200 28.062 1.00 27.18 75 LEU E N 1
ATOM 7521 C CA . LEU E 1 75 ? 83.886 8.509 27.318 1.00 26.77 75 LEU E CA 1
ATOM 7522 C C . LEU E 1 75 ? 83.028 9.595 27.974 1.00 25.95 75 LEU E C 1
ATOM 7523 O O . LEU E 1 75 ? 82.479 10.487 27.320 1.00 25.64 75 LEU E O 1
ATOM 7528 N N . VAL E 1 76 ? 82.901 9.506 29.289 1.00 26.30 76 VAL E N 1
ATOM 7529 C CA . VAL E 1 76 ? 82.117 10.474 30.018 1.00 25.68 76 VAL E CA 1
ATOM 7530 C C . VAL E 1 76 ? 82.905 11.799 30.108 1.00 27.44 76 VAL E C 1
ATOM 7531 O O . VAL E 1 76 ? 82.352 12.880 29.864 1.00 25.60 76 VAL E O 1
ATOM 7535 N N . GLU E 1 77 ? 84.206 11.699 30.403 1.00 27.86 77 GLU E N 1
ATOM 7536 C CA . GLU E 1 77 ? 85.054 12.889 30.233 1.00 30.06 77 GLU E CA 1
ATOM 7537 C C . GLU E 1 77 ? 84.834 13.672 28.938 1.00 29.79 77 GLU E C 1
ATOM 7538 O O . GLU E 1 77 ? 84.751 14.910 28.986 1.00 29.62 77 GLU E O 1
ATOM 7544 N N . LEU E 1 78 ? 84.771 12.967 27.803 1.00 29.20 78 LEU E N 1
ATOM 7545 C CA . LEU E 1 78 ? 84.589 13.560 26.481 1.00 29.12 78 LEU E CA 1
ATOM 7546 C C . LEU E 1 78 ? 83.263 14.294 26.380 1.00 30.68 78 LEU E C 1
ATOM 7547 O O . LEU E 1 78 ? 83.186 15.452 25.862 1.00 28.80 78 LEU E O 1
ATOM 7552 N N . ALA E 1 79 ? 82.213 13.617 26.871 1.00 31.11 79 ALA E N 1
ATOM 7553 C CA . ALA E 1 79 ? 80.860 14.162 26.882 1.00 32.79 79 ALA E CA 1
ATOM 7554 C C . ALA E 1 79 ? 80.842 15.491 27.612 1.00 33.86 79 ALA E C 1
ATOM 7555 O O . ALA E 1 79 ? 80.355 16.501 27.082 1.00 34.16 79 ALA E O 1
ATOM 7557 N N . VAL E 1 80 ? 81.405 15.490 28.812 1.00 35.13 80 VAL E N 1
ATOM 7558 C CA . VAL E 1 80 ? 81.447 16.677 29.619 1.00 37.00 80 VAL E CA 1
ATOM 7559 C C . VAL E 1 80 ? 82.330 17.745 28.948 1.00 38.26 80 VAL E C 1
ATOM 7560 O O . VAL E 1 80 ? 81.927 18.907 28.892 1.00 39.23 80 VAL E O 1
ATOM 7564 N N . ARG E 1 81 ? 83.482 17.350 28.408 1.00 38.35 81 ARG E N 1
ATOM 7565 C CA . ARG E 1 81 ? 84.416 18.323 27.792 1.00 39.92 81 ARG E CA 1
ATOM 7566 C C . ARG E 1 81 ? 83.808 18.945 26.542 1.00 38.69 81 ARG E C 1
ATOM 7567 O O . ARG E 1 81 ? 83.739 20.177 26.404 1.00 39.36 81 ARG E O 1
ATOM 7575 N N . ARG E 1 82 ? 83.372 18.089 25.627 1.00 36.72 82 ARG E N 1
ATOM 7576 C CA . ARG E 1 82 ? 82.887 18.552 24.358 1.00 36.46 82 ARG E CA 1
ATOM 7577 C C . ARG E 1 82 ? 81.519 19.258 24.476 1.00 36.77 82 ARG E C 1
ATOM 7578 O O . ARG E 1 82 ? 81.319 20.325 23.857 1.00 36.34 82 ARG E O 1
ATOM 7586 N N . PHE E 1 83 ? 80.613 18.742 25.323 1.00 35.90 83 PHE E N 1
ATOM 7587 C CA . PHE E 1 83 ? 79.211 19.246 25.366 1.00 35.12 83 PHE E CA 1
ATOM 7588 C C . PHE E 1 83 ? 78.676 19.881 26.663 1.00 34.88 83 PHE E C 1
ATOM 7589 O O . PHE E 1 83 ? 77.579 20.436 26.666 1.00 35.89 83 PHE E O 1
ATOM 7597 N N . GLY E 1 84 ? 79.406 19.797 27.767 1.00 33.60 84 GLY E N 1
ATOM 7598 C CA . GLY E 1 84 ? 78.992 20.516 28.966 1.00 33.10 84 GLY E CA 1
ATOM 7599 C C . GLY E 1 84 ? 78.488 19.595 30.056 1.00 32.78 84 GLY E C 1
ATOM 7600 O O . GLY E 1 84 ? 78.348 19.999 31.227 1.00 33.05 84 GLY E O 1
ATOM 7601 N N . GLY E 1 85 ? 78.238 18.339 29.679 1.00 31.46 85 GLY E N 1
ATOM 7602 C CA . GLY E 1 85 ? 77.821 17.316 30.644 1.00 30.31 85 GLY E CA 1
ATOM 7603 C C . GLY E 1 85 ? 77.196 16.124 29.940 1.00 28.91 85 GLY E C 1
ATOM 7604 O O . GLY E 1 85 ? 77.540 15.824 28.785 1.00 27.53 85 GLY E O 1
ATOM 7605 N N . LEU E 1 86 ? 76.273 15.457 30.640 1.00 28.45 86 LEU E N 1
ATOM 7606 C CA . LEU E 1 86 ? 75.677 14.213 30.140 1.00 27.77 86 LEU E CA 1
ATOM 7607 C C . LEU E 1 86 ? 74.282 14.002 30.733 1.00 27.42 86 LEU E C 1
ATOM 7608 O O . LEU E 1 86 ? 74.136 14.070 31.958 1.00 27.60 86 LEU E O 1
ATOM 7613 N N . ASP E 1 87 ? 73.292 13.762 29.861 1.00 27.15 87 ASP E N 1
ATOM 7614 C CA . ASP E 1 87 ? 71.853 13.592 30.253 1.00 28.59 87 ASP E CA 1
ATOM 7615 C C . ASP E 1 87 ? 71.490 12.100 30.304 1.00 27.36 87 ASP E C 1
ATOM 7616 O O . ASP E 1 87 ? 70.659 11.660 31.112 1.00 26.02 87 ASP E O 1
ATOM 7621 N N . THR E 1 88 ? 72.002 11.356 29.327 1.00 25.86 88 THR E N 1
ATOM 7622 C CA . THR E 1 88 ? 71.472 10.009 29.099 1.00 26.47 88 THR E CA 1
ATOM 7623 C C . THR E 1 88 ? 72.540 9.123 28.489 1.00 26.26 88 THR E C 1
ATOM 7624 O O . THR E 1 88 ? 73.503 9.627 27.856 1.00 26.39 88 THR E O 1
ATOM 7628 N N . ALA E 1 89 ? 72.358 7.818 28.633 1.00 23.07 89 ALA E N 1
ATOM 7629 C CA . ALA E 1 89 ? 73.249 6.888 27.970 1.00 22.41 89 ALA E CA 1
ATOM 7630 C C . ALA E 1 89 ? 72.439 5.674 27.500 1.00 22.28 89 ALA E C 1
ATOM 7631 O O . ALA E 1 89 ? 71.507 5.202 28.195 1.00 21.82 89 ALA E O 1
ATOM 7633 N N . PHE E 1 90 ? 72.777 5.197 26.313 1.00 21.52 90 PHE E N 1
ATOM 7634 C CA . PHE E 1 90 ? 72.187 3.998 25.803 1.00 21.29 90 PHE E CA 1
ATOM 7635 C C . PHE E 1 90 ? 73.334 2.988 25.717 1.00 21.76 90 PHE E C 1
ATOM 7636 O O . PHE E 1 90 ? 74.112 2.970 24.750 1.00 21.62 90 PHE E O 1
ATOM 7644 N N . ASN E 1 91 ? 73.415 2.149 26.745 1.00 18.99 91 ASN E N 1
ATOM 7645 C CA . ASN E 1 91 ? 74.451 1.145 26.848 1.00 19.63 91 ASN E CA 1
ATOM 7646 C C . ASN E 1 91 ? 74.074 -0.085 26.062 1.00 18.71 91 ASN E C 1
ATOM 7647 O O . ASN E 1 91 ? 73.403 -0.984 26.574 1.00 17.03 91 ASN E O 1
ATOM 7652 N N . ASN E 1 92 ? 74.501 -0.103 24.795 1.00 18.48 92 ASN E N 1
ATOM 7653 C CA . ASN E 1 92 ? 73.972 -1.034 23.818 1.00 20.53 92 ASN E CA 1
ATOM 7654 C C . ASN E 1 92 ? 74.995 -2.038 23.275 1.00 21.48 92 ASN E C 1
ATOM 7655 O O . ASN E 1 92 ? 74.654 -3.033 22.645 1.00 23.50 92 ASN E O 1
ATOM 7660 N N . ALA E 1 93 ? 76.253 -1.803 23.556 1.00 22.80 93 ALA E N 1
ATOM 7661 C CA . ALA E 1 93 ? 77.304 -2.782 23.234 1.00 24.06 93 ALA E CA 1
ATOM 7662 C C . ALA E 1 93 ? 77.007 -4.224 23.741 1.00 24.48 93 ALA E C 1
ATOM 7663 O O . ALA E 1 93 ? 76.444 -4.413 24.803 1.00 21.45 93 ALA E O 1
ATOM 7665 N N . GLY E 1 94 ? 77.336 -5.209 22.916 1.00 23.90 94 GLY E N 1
ATOM 7666 C CA . GLY E 1 94 ? 77.137 -6.583 23.262 1.00 24.40 94 GLY E CA 1
ATOM 7667 C C . GLY E 1 94 ? 77.414 -7.463 22.083 1.00 24.27 94 GLY E C 1
ATOM 7668 O O . GLY E 1 94 ? 77.421 -6.983 20.945 1.00 25.03 94 GLY E O 1
ATOM 7669 N N . ALA E 1 95 ? 77.624 -8.753 22.340 1.00 23.85 95 ALA E N 1
ATOM 7670 C CA . ALA E 1 95 ? 77.889 -9.709 21.277 1.00 24.76 95 ALA E CA 1
ATOM 7671 C C . ALA E 1 95 ? 77.476 -11.108 21.787 1.00 25.61 95 ALA E C 1
ATOM 7672 O O . ALA E 1 95 ? 77.460 -11.338 23.001 1.00 21.81 95 ALA E O 1
ATOM 7674 N N . LEU E 1 96 ? 77.154 -12.007 20.855 1.00 26.14 96 LEU E N 1
ATOM 7675 C CA . LEU E 1 96 ? 76.720 -13.373 21.166 1.00 26.47 96 LEU E CA 1
ATOM 7676 C C . LEU E 1 96 ? 77.832 -14.030 21.942 1.00 26.29 96 LEU E C 1
ATOM 7677 O O . LEU E 1 96 ? 77.580 -14.830 22.822 1.00 24.84 96 LEU E O 1
ATOM 7682 N N . GLY E 1 97 ? 79.056 -13.677 21.591 1.00 26.18 97 GLY E N 1
ATOM 7683 C CA . GLY E 1 97 ? 80.241 -14.197 22.250 1.00 27.88 97 GLY E CA 1
ATOM 7684 C C . GLY E 1 97 ? 80.371 -15.675 21.949 1.00 28.67 97 GLY E C 1
ATOM 7685 O O . GLY E 1 97 ? 79.852 -16.153 20.938 1.00 28.54 97 GLY E O 1
ATOM 7686 N N . ALA E 1 98 ? 81.011 -16.404 22.863 1.00 29.91 98 ALA E N 1
ATOM 7687 C CA . ALA E 1 98 ? 81.326 -17.832 22.645 1.00 31.21 98 ALA E CA 1
ATOM 7688 C C . ALA E 1 98 ? 80.090 -18.722 22.698 1.00 31.32 98 ALA E C 1
ATOM 7689 O O . ALA E 1 98 ? 79.389 -18.740 23.706 1.00 30.76 98 ALA E O 1
ATOM 7691 N N . MET E 1 99 ? 79.832 -19.474 21.620 1.00 30.78 99 MET E N 1
ATOM 7692 C CA . MET E 1 99 ? 78.630 -20.321 21.564 1.00 31.71 99 MET E CA 1
ATOM 7693 C C . MET E 1 99 ? 78.932 -21.835 21.482 1.00 31.34 99 MET E C 1
ATOM 7694 O O . MET E 1 99 ? 80.004 -22.235 21.026 1.00 32.38 99 MET E O 1
ATOM 7699 N N . GLY E 1 100 ? 77.978 -22.678 21.853 1.00 29.75 100 GLY E N 1
ATOM 7700 C CA . GLY E 1 100 ? 78.231 -24.120 21.827 1.00 28.72 100 GLY E CA 1
ATOM 7701 C C . GLY E 1 100 ? 77.631 -24.820 23.020 1.00 28.16 100 GLY E C 1
ATOM 7702 O O . GLY E 1 100 ? 77.147 -24.187 23.988 1.00 25.37 100 GLY E O 1
ATOM 7703 N N . GLU E 1 101 ? 77.681 -26.140 22.963 1.00 27.40 101 GLU E N 1
ATOM 7704 C CA . GLU E 1 101 ? 77.139 -26.937 24.042 1.00 27.98 101 GLU E CA 1
ATOM 7705 C C . GLU E 1 101 ? 77.909 -26.620 25.331 1.00 25.36 101 GLU E C 1
ATOM 7706 O O . GLU E 1 101 ? 79.127 -26.357 25.336 1.00 25.15 101 GLU E O 1
ATOM 7712 N N . ILE E 1 102 ? 77.164 -26.552 26.410 1.00 24.04 102 ILE E N 1
ATOM 7713 C CA . ILE E 1 102 ? 77.697 -26.033 27.665 1.00 25.42 102 ILE E CA 1
ATOM 7714 C C . ILE E 1 102 ? 79.070 -26.703 28.010 1.00 26.66 102 ILE E C 1
ATOM 7715 O O . ILE E 1 102 ? 80.024 -26.046 28.435 1.00 27.29 102 ILE E O 1
ATOM 7720 N N . SER E 1 103 ? 79.172 -28.002 27.808 1.00 27.43 103 SER E N 1
ATOM 7721 C CA . SER E 1 103 ? 80.348 -28.746 28.344 1.00 28.63 103 SER E CA 1
ATOM 7722 C C . SER E 1 103 ? 81.642 -28.551 27.560 1.00 28.32 103 SER E C 1
ATOM 7723 O O . SER E 1 103 ? 82.743 -28.860 28.072 1.00 28.22 103 SER E O 1
ATOM 7726 N N . SER E 1 104 ? 81.491 -28.005 26.356 1.00 26.82 104 SER E N 1
ATOM 7727 C CA . SER E 1 104 ? 82.570 -27.743 25.413 1.00 27.06 104 SER E CA 1
ATOM 7728 C C . SER E 1 104 ? 83.066 -26.292 25.515 1.00 27.28 104 SER E C 1
ATOM 7729 O O . SER E 1 104 ? 84.096 -25.952 24.900 1.00 25.66 104 SER E O 1
ATOM 7732 N N . LEU E 1 105 ? 82.320 -25.417 26.227 1.00 24.36 105 LEU E N 1
ATOM 7733 C CA . LEU E 1 105 ? 82.705 -23.999 26.346 1.00 26.09 105 LEU E CA 1
ATOM 7734 C C . LEU E 1 105 ? 83.888 -23.761 27.309 1.00 26.15 105 LEU E C 1
ATOM 7735 O O . LEU E 1 105 ? 83.990 -24.417 28.329 1.00 25.84 105 LEU E O 1
ATOM 7740 N N . SER E 1 106 ? 84.774 -22.809 26.989 1.00 26.88 106 SER E N 1
ATOM 7741 C CA . SER E 1 106 ? 85.859 -22.463 27.944 1.00 26.31 106 SER E CA 1
ATOM 7742 C C . SER E 1 106 ? 85.493 -21.343 28.920 1.00 26.61 106 SER E C 1
ATOM 7743 O O . SER E 1 106 ? 84.668 -20.449 28.609 1.00 25.21 106 SER E O 1
ATOM 7746 N N . VAL E 1 107 ? 86.111 -21.394 30.090 1.00 25.53 107 VAL E N 1
ATOM 7747 C CA . VAL E 1 107 ? 85.909 -20.355 31.075 1.00 25.65 107 VAL E CA 1
ATOM 7748 C C . VAL E 1 107 ? 86.448 -19.050 30.503 1.00 26.14 107 VAL E C 1
ATOM 7749 O O . VAL E 1 107 ? 85.878 -18.006 30.793 1.00 26.45 107 VAL E O 1
ATOM 7753 N N . GLU E 1 108 ? 87.517 -19.100 29.688 1.00 25.25 108 GLU E N 1
ATOM 7754 C CA . GLU E 1 108 ? 87.953 -17.920 28.931 1.00 25.77 108 GLU E CA 1
ATOM 7755 C C . GLU E 1 108 ? 86.836 -17.268 28.082 1.00 24.83 108 GLU E C 1
ATOM 7756 O O . GLU E 1 108 ? 86.654 -16.047 28.145 1.00 23.22 108 GLU E O 1
ATOM 7762 N N . GLY E 1 109 ? 86.136 -18.090 27.285 1.00 23.58 109 GLY E N 1
ATOM 7763 C CA . GLY E 1 109 ? 85.019 -17.699 26.409 1.00 23.68 109 GLY E CA 1
ATOM 7764 C C . GLY E 1 109 ? 83.843 -17.077 27.194 1.00 22.74 109 GLY E C 1
ATOM 7765 O O . GLY E 1 109 ? 83.326 -16.048 26.790 1.00 21.80 109 GLY E O 1
ATOM 7766 N N . TRP E 1 110 ? 83.460 -17.751 28.289 1.00 20.73 110 TRP E N 1
ATOM 7767 C CA . TRP E 1 110 ? 82.512 -17.293 29.325 1.00 21.05 110 TRP E CA 1
ATOM 7768 C C . TRP E 1 110 ? 82.892 -15.931 29.926 1.00 20.73 110 TRP E C 1
ATOM 7769 O O . TRP E 1 110 ? 82.083 -14.996 29.882 1.00 19.11 110 TRP E O 1
ATOM 7780 N N . ARG E 1 111 ? 84.132 -15.790 30.427 1.00 19.78 111 ARG E N 1
ATOM 7781 C CA . ARG E 1 111 ? 84.584 -14.498 30.927 1.00 21.57 111 ARG E CA 1
ATOM 7782 C C . ARG E 1 111 ? 84.616 -13.368 29.877 1.00 21.74 111 ARG E C 1
ATOM 7783 O O . ARG E 1 111 ? 84.166 -12.267 30.180 1.00 19.54 111 ARG E O 1
ATOM 7791 N N . GLU E 1 112 ? 85.132 -13.617 28.655 1.00 23.08 112 GLU E N 1
ATOM 7792 C CA . GLU E 1 112 ? 85.055 -12.614 27.575 1.00 24.28 112 GLU E CA 1
ATOM 7793 C C . GLU E 1 112 ? 83.615 -12.100 27.281 1.00 23.75 112 GLU E C 1
ATOM 7794 O O . GLU E 1 112 ? 83.416 -10.895 27.111 1.00 22.62 112 GLU E O 1
ATOM 7800 N N . THR E 1 113 ? 82.643 -13.026 27.225 1.00 22.93 113 THR E N 1
ATOM 7801 C CA . THR E 1 113 ? 81.258 -12.742 26.863 1.00 22.22 113 THR E CA 1
ATOM 7802 C C . THR E 1 113 ? 80.661 -11.870 27.948 1.00 23.17 113 THR E C 1
ATOM 7803 O O . THR E 1 113 ? 80.072 -10.826 27.622 1.00 21.75 113 THR E O 1
ATOM 7807 N N . LEU E 1 114 ? 80.863 -12.287 29.212 1.00 20.51 114 LEU E N 1
ATOM 7808 C CA . LEU E 1 114 ? 80.421 -11.506 30.368 1.00 22.07 114 LEU E CA 1
ATOM 7809 C C . LEU E 1 114 ? 81.046 -10.134 30.431 1.00 21.31 114 LEU E C 1
ATOM 7810 O O . LEU E 1 114 ? 80.361 -9.177 30.754 1.00 20.52 114 LEU E O 1
ATOM 7815 N N . ASP E 1 115 ? 82.339 -10.026 30.096 1.00 21.91 115 ASP E N 1
ATOM 7816 C CA . ASP E 1 115 ? 83.007 -8.728 30.189 1.00 22.25 115 ASP E CA 1
ATOM 7817 C C . ASP E 1 115 ? 82.429 -7.757 29.198 1.00 20.91 115 ASP E C 1
ATOM 7818 O O . ASP E 1 115 ? 82.223 -6.611 29.523 1.00 21.51 115 ASP E O 1
ATOM 7823 N N . THR E 1 116 ? 82.152 -8.241 27.995 1.00 21.71 116 THR E N 1
ATOM 7824 C CA . THR E 1 116 ? 81.658 -7.422 26.915 1.00 21.90 116 THR E CA 1
ATOM 7825 C C . THR E 1 116 ? 80.224 -7.028 27.155 1.00 21.80 116 THR E C 1
ATOM 7826 O O . THR E 1 116 ? 79.861 -5.878 26.850 1.00 22.93 116 THR E O 1
ATOM 7830 N N . ASN E 1 117 ? 79.412 -7.954 27.713 1.00 20.95 117 ASN E N 1
ATOM 7831 C CA . ASN E 1 117 ? 77.938 -7.752 27.785 1.00 18.96 117 ASN E CA 1
ATOM 7832 C C . ASN E 1 117 ? 77.480 -7.160 29.149 1.00 19.47 117 ASN E C 1
ATOM 7833 O O . ASN E 1 117 ? 76.503 -6.363 29.239 1.00 18.58 117 ASN E O 1
ATOM 7838 N N . LEU E 1 118 ? 78.184 -7.549 30.210 1.00 17.84 118 LEU E N 1
ATOM 7839 C CA . LEU E 1 118 ? 77.688 -7.227 31.533 1.00 18.87 118 LEU E CA 1
ATOM 7840 C C . LEU E 1 118 ? 78.705 -6.386 32.346 1.00 19.07 118 LEU E C 1
ATOM 7841 O O . LEU E 1 118 ? 78.338 -5.328 32.859 1.00 17.02 118 LEU E O 1
ATOM 7846 N N . THR E 1 119 ? 79.975 -6.830 32.445 1.00 18.76 119 THR E N 1
ATOM 7847 C CA . THR E 1 119 ? 80.970 -5.961 33.139 1.00 18.43 119 THR E CA 1
ATOM 7848 C C . THR E 1 119 ? 81.017 -4.553 32.533 1.00 18.21 119 THR E C 1
ATOM 7849 O O . THR E 1 119 ? 81.120 -3.536 33.255 1.00 17.67 119 THR E O 1
ATOM 7853 N N . SER E 1 120 ? 81.040 -4.483 31.212 1.00 18.93 120 SER E N 1
ATOM 7854 C CA . SER E 1 120 ? 80.836 -3.205 30.500 1.00 18.86 120 SER E CA 1
ATOM 7855 C C . SER E 1 120 ? 79.724 -2.263 31.071 1.00 18.43 120 SER E C 1
ATOM 7856 O O . SER E 1 120 ? 79.896 -1.071 31.067 1.00 18.37 120 SER E O 1
ATOM 7859 N N . ALA E 1 121 ? 78.557 -2.824 31.430 1.00 18.23 121 ALA E N 1
ATOM 7860 C CA . ALA E 1 121 ? 77.407 -2.044 31.872 1.00 17.16 121 ALA E CA 1
ATOM 7861 C C . ALA E 1 121 ? 77.634 -1.562 33.288 1.00 16.51 121 ALA E C 1
ATOM 7862 O O . ALA E 1 121 ? 77.241 -0.475 33.677 1.00 17.29 121 ALA E O 1
ATOM 7864 N N . PHE E 1 122 ? 78.314 -2.365 34.063 1.00 17.95 122 PHE E N 1
ATOM 7865 C CA . PHE E 1 122 ? 78.745 -1.943 35.385 1.00 17.93 122 PHE E CA 1
ATOM 7866 C C . PHE E 1 122 ? 79.728 -0.748 35.246 1.00 18.53 122 PHE E C 1
ATOM 7867 O O . PHE E 1 122 ? 79.594 0.288 35.909 1.00 17.95 122 PHE E O 1
ATOM 7875 N N . LEU E 1 123 ? 80.704 -0.885 34.355 1.00 18.64 123 LEU E N 1
ATOM 7876 C CA . LEU E 1 123 ? 81.699 0.229 34.154 1.00 19.13 123 LEU E CA 1
ATOM 7877 C C . LEU E 1 123 ? 81.037 1.452 33.572 1.00 18.80 123 LEU E C 1
ATOM 7878 O O . LEU E 1 123 ? 81.318 2.581 33.987 1.00 20.64 123 LEU E O 1
ATOM 7883 N N . ALA E 1 124 ? 80.093 1.245 32.649 1.00 19.15 124 ALA E N 1
ATOM 7884 C CA . ALA E 1 124 ? 79.361 2.358 32.108 1.00 19.63 124 ALA E CA 1
ATOM 7885 C C . ALA E 1 124 ? 78.663 3.135 33.215 1.00 20.76 124 ALA E C 1
ATOM 7886 O O . ALA E 1 124 ? 78.784 4.372 33.271 1.00 19.26 124 ALA E O 1
ATOM 7888 N N . ALA E 1 125 ? 77.929 2.425 34.084 1.00 21.06 125 ALA E N 1
ATOM 7889 C CA . ALA E 1 125 ? 77.182 3.098 35.168 1.00 21.72 125 ALA E CA 1
ATOM 7890 C C . ALA E 1 125 ? 78.138 3.834 36.028 1.00 21.83 125 ALA E C 1
ATOM 7891 O O . ALA E 1 125 ? 77.907 4.978 36.388 1.00 22.87 125 ALA E O 1
ATOM 7893 N N . LYS E 1 126 ? 79.197 3.141 36.424 1.00 21.52 126 LYS E N 1
ATOM 7894 C CA . LYS E 1 126 ? 80.190 3.697 37.359 1.00 20.04 126 LYS E CA 1
ATOM 7895 C C . LYS E 1 126 ? 80.648 5.077 37.000 1.00 20.53 126 LYS E C 1
ATOM 7896 O O . LYS E 1 126 ? 80.807 5.886 37.915 1.00 18.98 126 LYS E O 1
ATOM 7902 N N . TYR E 1 127 ? 80.853 5.343 35.694 1.00 20.48 127 TYR E N 1
ATOM 7903 C CA . TYR E 1 127 ? 81.331 6.676 35.225 1.00 21.96 127 TYR E CA 1
ATOM 7904 C C . TYR E 1 127 ? 80.199 7.599 34.769 1.00 23.05 127 TYR E C 1
ATOM 7905 O O . TYR E 1 127 ? 80.250 8.817 34.952 1.00 23.59 127 TYR E O 1
ATOM 7914 N N . GLN E 1 128 ? 79.110 7.009 34.275 1.00 23.06 128 GLN E N 1
ATOM 7915 C CA . GLN E 1 128 ? 78.037 7.831 33.755 1.00 22.92 128 GLN E CA 1
ATOM 7916 C C . GLN E 1 128 ? 77.143 8.421 34.861 1.00 23.74 128 GLN E C 1
ATOM 7917 O O . GLN E 1 128 ? 76.754 9.595 34.770 1.00 22.27 128 GLN E O 1
ATOM 7923 N N . VAL E 1 129 ? 76.832 7.625 35.885 1.00 23.86 129 VAL E N 1
ATOM 7924 C CA . VAL E 1 129 ? 75.961 8.100 36.977 1.00 26.17 129 VAL E CA 1
ATOM 7925 C C . VAL E 1 129 ? 76.389 9.462 37.592 1.00 27.29 129 VAL E C 1
ATOM 7926 O O . VAL E 1 129 ? 75.537 10.361 37.670 1.00 27.95 129 VAL E O 1
ATOM 7930 N N . PRO E 1 130 ? 77.680 9.622 37.993 1.00 28.40 130 PRO E N 1
ATOM 7931 C CA . PRO E 1 130 ? 78.092 10.915 38.605 1.00 29.01 130 PRO E CA 1
ATOM 7932 C C . PRO E 1 130 ? 77.822 12.095 37.682 1.00 28.37 130 PRO E C 1
ATOM 7933 O O . PRO E 1 130 ? 77.274 13.121 38.134 1.00 30.58 130 PRO E O 1
ATOM 7937 N N . ALA E 1 131 ? 78.082 11.926 36.391 1.00 28.27 131 ALA E N 1
ATOM 7938 C CA . ALA E 1 131 ? 77.844 12.994 35.410 1.00 28.81 131 ALA E CA 1
ATOM 7939 C C . ALA E 1 131 ? 76.381 13.362 35.278 1.00 28.77 131 ALA E C 1
ATOM 7940 O O . ALA E 1 131 ? 76.015 14.548 35.319 1.00 28.90 131 ALA E O 1
ATOM 7942 N N . ILE E 1 132 ? 75.538 12.339 35.148 1.00 28.42 132 ILE E N 1
ATOM 7943 C CA . ILE E 1 132 ? 74.097 12.539 35.041 1.00 27.90 132 ILE E CA 1
ATOM 7944 C C . ILE E 1 132 ? 73.509 13.135 36.339 1.00 28.66 132 ILE E C 1
ATOM 7945 O O . ILE E 1 132 ? 72.708 14.074 36.290 1.00 27.64 132 ILE E O 1
ATOM 7950 N N . ALA E 1 133 ? 73.942 12.654 37.492 1.00 29.27 133 ALA E N 1
ATOM 7951 C CA . ALA E 1 133 ? 73.460 13.252 38.755 1.00 31.80 133 ALA E CA 1
ATOM 7952 C C . ALA E 1 133 ? 73.806 14.774 38.885 1.00 33.97 133 ALA E C 1
ATOM 7953 O O . ALA E 1 133 ? 72.997 15.587 39.353 1.00 34.55 133 ALA E O 1
ATOM 7955 N N . ALA E 1 134 ? 74.933 15.178 38.362 1.00 35.95 134 ALA E N 1
ATOM 7956 C CA . ALA E 1 134 ? 75.373 16.556 38.404 1.00 37.74 134 ALA E CA 1
ATOM 7957 C C . ALA E 1 134 ? 74.433 17.565 37.734 1.00 38.85 134 ALA E C 1
ATOM 7958 O O . ALA E 1 134 ? 74.326 18.659 38.185 1.00 39.42 134 ALA E O 1
ATOM 7960 N N . LEU E 1 135 ? 73.768 17.205 36.662 1.00 39.07 135 LEU E N 1
ATOM 7961 C CA . LEU E 1 135 ? 72.806 18.124 36.080 1.00 39.54 135 LEU E CA 1
ATOM 7962 C C . LEU E 1 135 ? 71.367 17.949 36.505 1.00 38.94 135 LEU E C 1
ATOM 7963 O O . LEU E 1 135 ? 70.492 18.535 35.934 1.00 39.65 135 LEU E O 1
ATOM 7968 N N . GLY E 1 136 ? 71.142 17.134 37.497 1.00 37.08 136 GLY E N 1
ATOM 7969 C CA . GLY E 1 136 ? 69.825 16.970 38.009 1.00 37.42 136 GLY E CA 1
ATOM 7970 C C . GLY E 1 136 ? 69.083 15.713 37.710 1.00 36.62 136 GLY E C 1
ATOM 7971 O O . GLY E 1 136 ? 67.926 15.633 38.011 1.00 37.84 136 GLY E O 1
ATOM 7972 N N . GLY E 1 137 ? 69.765 14.735 37.137 1.00 35.19 137 GLY E N 1
ATOM 7973 C CA . GLY E 1 137 ? 69.167 13.455 36.752 1.00 32.73 137 GLY E CA 1
ATOM 7974 C C . GLY E 1 137 ? 69.073 13.283 35.257 1.00 30.76 137 GLY E C 1
ATOM 7975 O O . GLY E 1 137 ? 69.679 14.047 34.478 1.00 30.46 137 GLY E O 1
ATOM 7976 N N . GLY E 1 138 ? 68.279 12.296 34.850 1.00 27.96 138 GLY E N 1
ATOM 7977 C CA . GLY E 1 138 ? 68.267 11.821 33.491 1.00 24.79 138 GLY E CA 1
ATOM 7978 C C . GLY E 1 138 ? 68.076 10.307 33.432 1.00 23.94 138 GLY E C 1
ATOM 7979 O O . GLY E 1 138 ? 67.298 9.757 34.213 1.00 21.91 138 GLY E O 1
ATOM 7980 N N . SER E 1 139 ? 68.756 9.614 32.503 1.00 21.61 139 SER E N 1
ATOM 7981 C CA . SER E 1 139 ? 68.461 8.165 32.352 1.00 21.13 139 SER E CA 1
ATOM 7982 C C . SER E 1 139 ? 69.577 7.322 31.805 1.00 21.26 139 SER E C 1
ATOM 7983 O O . SER E 1 139 ? 70.405 7.810 30.978 1.00 20.55 139 SER E O 1
ATOM 7986 N N . LEU E 1 140 ? 69.567 6.056 32.237 1.00 19.76 140 LEU E N 1
ATOM 7987 C CA . LEU E 1 140 ? 70.409 5.001 31.697 1.00 19.20 140 LEU E CA 1
ATOM 7988 C C . LEU E 1 140 ? 69.597 3.859 31.124 1.00 19.24 140 LEU E C 1
ATOM 7989 O O . LEU E 1 140 ? 68.742 3.321 31.831 1.00 17.87 140 LEU E O 1
ATOM 7994 N N . THR E 1 141 ? 69.912 3.430 29.892 1.00 18.03 141 THR E N 1
ATOM 7995 C CA . THR E 1 141 ? 69.209 2.308 29.264 1.00 18.09 141 THR E CA 1
ATOM 7996 C C . THR E 1 141 ? 70.250 1.288 28.844 1.00 19.20 141 THR E C 1
ATOM 7997 O O . THR E 1 141 ? 71.281 1.679 28.265 1.00 18.13 141 THR E O 1
ATOM 8001 N N . PHE E 1 142 ? 69.986 0.011 29.150 1.00 17.65 142 PHE E N 1
ATOM 8002 C CA . PHE E 1 142 ? 70.860 -1.069 28.761 1.00 16.20 142 PHE E CA 1
ATOM 8003 C C . PHE E 1 142 ? 70.153 -1.989 27.814 1.00 17.84 142 PHE E C 1
ATOM 8004 O O . PHE E 1 142 ? 69.018 -2.392 28.075 1.00 17.13 142 PHE E O 1
ATOM 8012 N N . THR E 1 143 ? 70.837 -2.415 26.747 1.00 17.91 143 THR E N 1
ATOM 8013 C CA . THR E 1 143 ? 70.215 -3.380 25.815 1.00 17.38 143 THR E CA 1
ATOM 8014 C C . THR E 1 143 ? 70.394 -4.782 26.301 1.00 17.43 143 THR E C 1
ATOM 8015 O O . THR E 1 143 ? 71.522 -5.308 26.321 1.00 17.96 143 THR E O 1
ATOM 8019 N N . SER E 1 144 ? 69.292 -5.394 26.735 1.00 17.53 144 SER E N 1
ATOM 8020 C CA . SER E 1 144 ? 69.347 -6.769 27.167 1.00 17.36 144 SER E CA 1
ATOM 8021 C C . SER E 1 144 ? 68.928 -7.629 25.959 1.00 18.00 144 SER E C 1
ATOM 8022 O O . SER E 1 144 ? 69.381 -7.383 24.800 1.00 17.37 144 SER E O 1
ATOM 8025 N N . SER E 1 145 ? 68.060 -8.594 26.196 1.00 15.52 145 SER E N 1
ATOM 8026 C CA . SER E 1 145 ? 67.492 -9.442 25.134 1.00 16.69 145 SER E CA 1
ATOM 8027 C C . SER E 1 145 ? 66.302 -10.217 25.716 1.00 17.31 145 SER E C 1
ATOM 8028 O O . SER E 1 145 ? 66.246 -10.461 26.955 1.00 17.55 145 SER E O 1
ATOM 8031 N N . PHE E 1 146 ? 65.324 -10.546 24.869 1.00 17.29 146 PHE E N 1
ATOM 8032 C CA . PHE E 1 146 ? 64.358 -11.517 25.317 1.00 18.32 146 PHE E CA 1
ATOM 8033 C C . PHE E 1 146 ? 65.047 -12.870 25.680 1.00 18.59 146 PHE E C 1
ATOM 8034 O O . PHE E 1 146 ? 64.554 -13.597 26.586 1.00 19.12 146 PHE E O 1
ATOM 8042 N N . VAL E 1 147 ? 66.205 -13.174 25.077 1.00 16.54 147 VAL E N 1
ATOM 8043 C CA . VAL E 1 147 ? 66.989 -14.398 25.390 1.00 16.95 147 VAL E CA 1
ATOM 8044 C C . VAL E 1 147 ? 67.571 -14.320 26.805 1.00 17.77 147 VAL E C 1
ATOM 8045 O O . VAL E 1 147 ? 68.210 -13.319 27.172 1.00 16.82 147 VAL E O 1
ATOM 8049 N N . GLY E 1 148 ? 67.287 -15.343 27.623 1.00 18.35 148 GLY E N 1
ATOM 8050 C CA . GLY E 1 148 ? 67.555 -15.203 29.065 1.00 17.97 148 GLY E CA 1
ATOM 8051 C C . GLY E 1 148 ? 66.512 -14.530 29.977 1.00 18.67 148 GLY E C 1
ATOM 8052 O O . GLY E 1 148 ? 66.612 -14.583 31.228 1.00 17.79 148 GLY E O 1
ATOM 8053 N N . HIS E 1 149 ? 65.524 -13.899 29.402 1.00 18.56 149 HIS E N 1
ATOM 8054 C CA . HIS E 1 149 ? 64.415 -13.344 30.167 1.00 19.08 149 HIS E CA 1
ATOM 8055 C C . HIS E 1 149 ? 63.076 -14.087 29.934 1.00 20.04 149 HIS E C 1
ATOM 8056 O O . HIS E 1 149 ? 62.304 -14.394 30.879 1.00 18.80 149 HIS E O 1
ATOM 8063 N N . THR E 1 150 ? 62.764 -14.373 28.676 1.00 19.77 150 THR E N 1
ATOM 8064 C CA . THR E 1 150 ? 61.558 -15.110 28.330 1.00 20.57 150 THR E CA 1
ATOM 8065 C C . THR E 1 150 ? 61.795 -16.320 27.434 1.00 21.96 150 THR E C 1
ATOM 8066 O O . THR E 1 150 ? 60.832 -17.030 27.012 1.00 22.71 150 THR E O 1
ATOM 8070 N N . ALA E 1 151 ? 63.055 -16.558 27.091 1.00 20.87 151 ALA E N 1
ATOM 8071 C CA . ALA E 1 151 ? 63.340 -17.693 26.193 1.00 20.11 151 ALA E CA 1
ATOM 8072 C C . ALA E 1 151 ? 64.745 -18.202 26.352 1.00 20.11 151 ALA E C 1
ATOM 8073 O O . ALA E 1 151 ? 65.658 -17.416 26.574 1.00 18.59 151 ALA E O 1
ATOM 8075 N N . GLY E 1 152 ? 64.906 -19.522 26.187 1.00 19.89 152 GLY E N 1
ATOM 8076 C CA . GLY E 1 152 ? 66.217 -20.131 26.108 1.00 20.07 152 GLY E CA 1
ATOM 8077 C C . GLY E 1 152 ? 66.404 -20.759 24.722 1.00 20.00 152 GLY E C 1
ATOM 8078 O O . GLY E 1 152 ? 65.415 -21.018 24.015 1.00 20.23 152 GLY E O 1
ATOM 8079 N N . PHE E 1 153 ? 67.661 -20.964 24.335 1.00 20.52 153 PHE E N 1
ATOM 8080 C CA . PHE E 1 153 ? 68.057 -21.667 23.069 1.00 21.04 153 PHE E CA 1
ATOM 8081 C C . PHE E 1 153 ? 69.281 -22.455 23.411 1.00 22.14 153 PHE E C 1
ATOM 8082 O O . PHE E 1 153 ? 70.022 -22.043 24.297 1.00 21.00 153 PHE E O 1
ATOM 8090 N N . ALA E 1 154 ? 69.468 -23.589 22.718 1.00 24.25 154 ALA E N 1
ATOM 8091 C CA . ALA E 1 154 ? 70.637 -24.451 22.821 1.00 24.27 154 ALA E CA 1
ATOM 8092 C C . ALA E 1 154 ? 71.897 -23.651 22.489 1.00 24.47 154 ALA E C 1
ATOM 8093 O O . ALA E 1 154 ? 71.880 -22.849 21.583 1.00 22.96 154 ALA E O 1
ATOM 8095 N N . GLY E 1 155 ? 72.984 -23.821 23.238 1.00 23.81 155 GLY E N 1
ATOM 8096 C CA . GLY E 1 155 ? 74.251 -23.261 22.778 1.00 23.18 155 GLY E CA 1
ATOM 8097 C C . GLY E 1 155 ? 74.583 -21.813 23.147 1.00 24.30 155 GLY E C 1
ATOM 8098 O O . GLY E 1 155 ? 75.636 -21.280 22.792 1.00 25.04 155 GLY E O 1
ATOM 8099 N N . VAL E 1 156 ? 73.721 -21.155 23.907 1.00 24.13 156 VAL E N 1
ATOM 8100 C CA . VAL E 1 156 ? 73.912 -19.744 24.136 1.00 22.58 156 VAL E CA 1
ATOM 8101 C C . VAL E 1 156 ? 73.939 -19.394 25.638 1.00 23.03 156 VAL E C 1
ATOM 8102 O O . VAL E 1 156 ? 73.630 -18.259 26.021 1.00 21.55 156 VAL E O 1
ATOM 8106 N N . ALA E 1 157 ? 74.277 -20.368 26.484 1.00 21.82 157 ALA E N 1
ATOM 8107 C CA . ALA E 1 157 ? 74.291 -20.087 27.924 1.00 21.85 157 ALA E CA 1
ATOM 8108 C C . ALA E 1 157 ? 75.044 -18.778 28.330 1.00 21.65 157 ALA E C 1
ATOM 8109 O O . ALA E 1 157 ? 74.519 -17.971 29.094 1.00 21.57 157 ALA E O 1
ATOM 8111 N N . PRO E 1 158 ? 76.271 -18.552 27.823 1.00 20.34 158 PRO E N 1
ATOM 8112 C CA . PRO E 1 158 ? 76.961 -17.319 28.232 1.00 19.52 158 PRO E CA 1
ATOM 8113 C C . PRO E 1 158 ? 76.215 -16.034 27.816 1.00 18.57 158 PRO E C 1
ATOM 8114 O O . PRO E 1 158 ? 76.059 -15.087 28.645 1.00 19.40 158 PRO E O 1
ATOM 8118 N N . TYR E 1 159 ? 75.804 -15.948 26.552 1.00 17.35 159 TYR E N 1
ATOM 8119 C CA . TYR E 1 159 ? 75.000 -14.826 26.166 1.00 16.78 159 TYR E CA 1
ATOM 8120 C C . TYR E 1 159 ? 73.730 -14.639 27.062 1.00 16.50 159 TYR E C 1
ATOM 8121 O O . TYR E 1 159 ? 73.438 -13.512 27.505 1.00 15.66 159 TYR E O 1
ATOM 8130 N N . ALA E 1 160 ? 72.942 -15.711 27.221 1.00 16.67 160 ALA E N 1
ATOM 8131 C CA . ALA E 1 160 ? 71.664 -15.590 27.935 1.00 18.01 160 ALA E CA 1
ATOM 8132 C C . ALA E 1 160 ? 71.912 -15.120 29.413 1.00 17.56 160 ALA E C 1
ATOM 8133 O O . ALA E 1 160 ? 71.194 -14.211 29.932 1.00 15.97 160 ALA E O 1
ATOM 8135 N N . ALA E 1 161 ? 72.924 -15.723 30.059 1.00 16.35 161 ALA E N 1
ATOM 8136 C CA . ALA E 1 161 ? 73.297 -15.310 31.404 1.00 15.86 161 ALA E CA 1
ATOM 8137 C C . ALA E 1 161 ? 73.682 -13.823 31.449 1.00 16.10 161 ALA E C 1
ATOM 8138 O O . ALA E 1 161 ? 73.208 -13.061 32.308 1.00 14.13 161 ALA E O 1
ATOM 8140 N N . SER E 1 162 ? 74.510 -13.387 30.500 1.00 15.05 162 SER E N 1
ATOM 8141 C CA . SER E 1 162 ? 74.972 -11.999 30.517 1.00 16.17 162 SER E CA 1
ATOM 8142 C C . SER E 1 162 ? 73.821 -10.986 30.297 1.00 17.43 162 SER E C 1
ATOM 8143 O O . SER E 1 162 ? 73.717 -9.966 30.994 1.00 17.66 162 SER E O 1
ATOM 8146 N N . LYS E 1 163 ? 72.928 -11.295 29.367 1.00 16.10 163 LYS E N 1
ATOM 8147 C CA . LYS E 1 163 ? 71.767 -10.436 29.140 1.00 16.27 163 LYS E CA 1
ATOM 8148 C C . LYS E 1 163 ? 70.758 -10.405 30.301 1.00 16.41 163 LYS E C 1
ATOM 8149 O O . LYS E 1 163 ? 70.163 -9.360 30.583 1.00 15.16 163 LYS E O 1
ATOM 8155 N N . ALA E 1 164 ? 70.528 -11.560 30.927 1.00 15.34 164 ALA E N 1
ATOM 8156 C CA . ALA E 1 164 ? 69.652 -11.650 32.104 1.00 15.84 164 ALA E CA 1
ATOM 8157 C C . ALA E 1 164 ? 70.272 -10.808 33.258 1.00 14.57 164 ALA E C 1
ATOM 8158 O O . ALA E 1 164 ? 69.560 -10.096 33.989 1.00 14.52 164 ALA E O 1
ATOM 8160 N N . GLY E 1 165 ? 71.599 -10.880 33.428 1.00 15.47 165 GLY E N 1
ATOM 8161 C CA . GLY E 1 165 ? 72.269 -10.078 34.474 1.00 17.12 165 GLY E CA 1
ATOM 8162 C C . GLY E 1 165 ? 71.994 -8.561 34.390 1.00 17.91 165 GLY E C 1
ATOM 8163 O O . GLY E 1 165 ? 72.010 -7.856 35.388 1.00 18.33 165 GLY E O 1
ATOM 8164 N N . LEU E 1 166 ? 71.769 -8.058 33.177 1.00 17.88 166 LEU E N 1
ATOM 8165 C CA . LEU E 1 166 ? 71.544 -6.639 32.956 1.00 16.14 166 LEU E CA 1
ATOM 8166 C C . LEU E 1 166 ? 70.245 -6.244 33.593 1.00 17.00 166 LEU E C 1
ATOM 8167 O O . LEU E 1 166 ? 70.075 -5.083 33.993 1.00 15.72 166 LEU E O 1
ATOM 8172 N N . ILE E 1 167 ? 69.309 -7.193 33.639 1.00 14.78 167 ILE E N 1
ATOM 8173 C CA . ILE E 1 167 ? 68.032 -6.900 34.235 1.00 17.50 167 ILE E CA 1
ATOM 8174 C C . ILE E 1 167 ? 68.197 -6.741 35.738 1.00 16.21 167 ILE E C 1
ATOM 8175 O O . ILE E 1 167 ? 67.662 -5.808 36.344 1.00 16.75 167 ILE E O 1
ATOM 8180 N N . GLY E 1 168 ? 68.973 -7.623 36.358 1.00 15.38 168 GLY E N 1
ATOM 8181 C CA . GLY E 1 168 ? 69.288 -7.401 37.767 1.00 15.95 168 GLY E CA 1
ATOM 8182 C C . GLY E 1 168 ? 70.043 -6.120 38.108 1.00 16.19 168 GLY E C 1
ATOM 8183 O O . GLY E 1 168 ? 69.758 -5.458 39.134 1.00 16.17 168 GLY E O 1
ATOM 8184 N N . LEU E 1 169 ? 71.030 -5.788 37.281 1.00 15.59 169 LEU E N 1
ATOM 8185 C CA . LEU E 1 169 ? 71.735 -4.517 37.392 1.00 15.99 169 LEU E CA 1
ATOM 8186 C C . LEU E 1 169 ? 70.707 -3.356 37.297 1.00 15.83 169 LEU E C 1
ATOM 8187 O O . LEU E 1 169 ? 70.776 -2.405 38.029 1.00 16.78 169 LEU E O 1
ATOM 8192 N N . VAL E 1 170 ? 69.796 -3.418 36.324 1.00 15.92 170 VAL E N 1
ATOM 8193 C CA . VAL E 1 170 ? 68.772 -2.402 36.178 1.00 14.98 170 VAL E CA 1
ATOM 8194 C C . VAL E 1 170 ? 67.853 -2.248 37.429 1.00 16.88 170 VAL E C 1
ATOM 8195 O O . VAL E 1 170 ? 67.605 -1.116 37.906 1.00 15.83 170 VAL E O 1
ATOM 8199 N N . GLN E 1 171 ? 67.362 -3.360 37.966 1.00 15.02 171 GLN E N 1
ATOM 8200 C CA . GLN E 1 171 ? 66.446 -3.229 39.114 1.00 17.51 171 GLN E CA 1
ATOM 8201 C C . GLN E 1 171 ? 67.173 -2.555 40.302 1.00 16.39 171 GLN E C 1
ATOM 8202 O O . GLN E 1 171 ? 66.627 -1.634 40.910 1.00 16.46 171 GLN E O 1
ATOM 8208 N N . ALA E 1 172 ? 68.413 -2.961 40.556 1.00 14.65 172 ALA E N 1
ATOM 8209 C CA . ALA E 1 172 ? 69.168 -2.426 41.671 1.00 14.73 172 ALA E CA 1
ATOM 8210 C C . ALA E 1 172 ? 69.532 -0.940 41.513 1.00 16.83 172 ALA E C 1
ATOM 8211 O O . ALA E 1 172 ? 69.281 -0.119 42.414 1.00 16.22 172 ALA E O 1
ATOM 8213 N N . LEU E 1 173 ? 70.014 -0.556 40.327 1.00 17.55 173 LEU E N 1
ATOM 8214 C CA . LEU E 1 173 ? 70.295 0.857 40.064 1.00 18.84 173 LEU E CA 1
ATOM 8215 C C . LEU E 1 173 ? 69.065 1.757 40.050 1.00 19.26 173 LEU E C 1
ATOM 8216 O O . LEU E 1 173 ? 69.123 2.890 40.524 1.00 20.18 173 LEU E O 1
ATOM 8221 N N . ALA E 1 174 ? 67.946 1.254 39.532 1.00 17.79 174 ALA E N 1
ATOM 8222 C CA . ALA E 1 174 ? 66.734 2.028 39.517 1.00 16.31 174 ALA E CA 1
ATOM 8223 C C . ALA E 1 174 ? 66.291 2.435 40.947 1.00 17.31 174 ALA E C 1
ATOM 8224 O O . ALA E 1 174 ? 65.950 3.569 41.181 1.00 17.85 174 ALA E O 1
ATOM 8226 N N . VAL E 1 175 ? 66.328 1.498 41.884 1.00 17.09 175 VAL E N 1
ATOM 8227 C CA . VAL E 1 175 ? 66.016 1.791 43.288 1.00 18.19 175 VAL E CA 1
ATOM 8228 C C . VAL E 1 175 ? 67.160 2.704 43.878 1.00 18.31 175 VAL E C 1
ATOM 8229 O O . VAL E 1 175 ? 66.882 3.701 44.526 1.00 16.38 175 VAL E O 1
ATOM 8233 N N . GLU E 1 176 ? 68.407 2.344 43.610 1.00 19.86 176 GLU E N 1
ATOM 8234 C CA . GLU E 1 176 ? 69.573 3.093 44.086 1.00 21.17 176 GLU E CA 1
ATOM 8235 C C . GLU E 1 176 ? 69.567 4.570 43.681 1.00 22.38 176 GLU E C 1
ATOM 8236 O O . GLU E 1 176 ? 69.903 5.442 44.492 1.00 18.60 176 GLU E O 1
ATOM 8242 N N . LEU E 1 177 ? 69.139 4.843 42.443 1.00 22.22 177 LEU E N 1
ATOM 8243 C CA . LEU E 1 177 ? 69.282 6.178 41.846 1.00 23.78 177 LEU E CA 1
ATOM 8244 C C . LEU E 1 177 ? 67.965 6.932 41.743 1.00 24.81 177 LEU E C 1
ATOM 8245 O O . LEU E 1 177 ? 67.966 8.098 41.356 1.00 23.13 177 LEU E O 1
ATOM 8250 N N . GLY E 1 178 ? 66.854 6.274 42.133 1.00 26.34 178 GLY E N 1
ATOM 8251 C CA . GLY E 1 178 ? 65.518 6.819 41.883 1.00 27.62 178 GLY E CA 1
ATOM 8252 C C . GLY E 1 178 ? 65.318 8.181 42.539 1.00 29.97 178 GLY E C 1
ATOM 8253 O O . GLY E 1 178 ? 64.755 9.121 41.917 1.00 29.45 178 GLY E O 1
ATOM 8254 N N . ALA E 1 179 ? 65.812 8.290 43.771 1.00 30.85 179 ALA E N 1
ATOM 8255 C CA . ALA E 1 179 ? 65.632 9.485 44.602 1.00 32.53 179 ALA E CA 1
ATOM 8256 C C . ALA E 1 179 ? 66.339 10.699 44.004 1.00 34.09 179 ALA E C 1
ATOM 8257 O O . ALA E 1 179 ? 65.869 11.831 44.188 1.00 34.61 179 ALA E O 1
ATOM 8259 N N . ARG E 1 180 ? 67.414 10.455 43.239 1.00 33.69 180 ARG E N 1
ATOM 8260 C CA . ARG E 1 180 ? 68.133 11.522 42.534 1.00 35.27 180 ARG E CA 1
ATOM 8261 C C . ARG E 1 180 ? 67.672 11.815 41.091 1.00 33.52 180 ARG E C 1
ATOM 8262 O O . ARG E 1 180 ? 68.301 12.600 40.395 1.00 34.92 180 ARG E O 1
ATOM 8270 N N . GLY E 1 181 ? 66.603 11.172 40.645 1.00 31.12 181 GLY E N 1
ATOM 8271 C CA . GLY E 1 181 ? 65.968 11.509 39.385 1.00 29.36 181 GLY E CA 1
ATOM 8272 C C . GLY E 1 181 ? 66.682 10.845 38.199 1.00 27.23 181 GLY E C 1
ATOM 8273 O O . GLY E 1 181 ? 66.543 11.293 37.066 1.00 28.06 181 GLY E O 1
ATOM 8274 N N . ILE E 1 182 ? 67.391 9.770 38.456 1.00 24.40 182 ILE E N 1
ATOM 8275 C CA . ILE E 1 182 ? 67.965 9.041 37.371 1.00 22.92 182 ILE E CA 1
ATOM 8276 C C . ILE E 1 182 ? 67.155 7.772 37.183 1.00 21.79 182 ILE E C 1
ATOM 8277 O O . ILE E 1 182 ? 67.094 6.952 38.053 1.00 22.25 182 ILE E O 1
ATOM 8282 N N . ARG E 1 183 ? 66.532 7.680 36.039 1.00 20.28 183 ARG E N 1
ATOM 8283 C CA . ARG E 1 183 ? 65.796 6.526 35.599 1.00 19.85 183 ARG E CA 1
ATOM 8284 C C . ARG E 1 183 ? 66.740 5.492 34.965 1.00 19.85 183 ARG E C 1
ATOM 8285 O O . ARG E 1 183 ? 67.682 5.836 34.315 1.00 19.06 183 ARG E O 1
ATOM 8293 N N . VAL E 1 184 ? 66.492 4.232 35.242 1.00 18.25 184 VAL E N 1
ATOM 8294 C CA . VAL E 1 184 ? 67.283 3.112 34.732 1.00 18.06 184 VAL E CA 1
ATOM 8295 C C . VAL E 1 184 ? 66.358 2.039 34.146 1.00 17.17 184 VAL E C 1
ATOM 8296 O O . VAL E 1 184 ? 65.528 1.528 34.851 1.00 16.90 184 VAL E O 1
ATOM 8300 N N . ASN E 1 185 ? 66.567 1.691 32.889 1.00 15.14 185 ASN E N 1
ATOM 8301 C CA . ASN E 1 185 ? 65.701 0.732 32.237 1.00 14.82 185 ASN E CA 1
ATOM 8302 C C . ASN E 1 185 ? 66.474 -0.286 31.400 1.00 15.68 185 ASN E C 1
ATOM 8303 O O . ASN E 1 185 ? 67.637 -0.033 31.012 1.00 15.88 185 ASN E O 1
ATOM 8308 N N . ALA E 1 186 ? 65.894 -1.449 31.184 1.00 14.81 186 ALA E N 1
ATOM 8309 C CA . ALA E 1 186 ? 66.442 -2.356 30.147 1.00 17.19 186 ALA E CA 1
ATOM 8310 C C . ALA E 1 186 ? 65.563 -2.364 28.917 1.00 17.08 186 ALA E C 1
ATOM 8311 O O . ALA E 1 186 ? 64.329 -2.298 28.991 1.00 18.72 186 ALA E O 1
ATOM 8313 N N . LEU E 1 187 ? 66.214 -2.461 27.774 1.00 16.18 187 LEU E N 1
ATOM 8314 C CA . LEU E 1 187 ? 65.532 -2.569 26.514 1.00 14.53 187 LEU E CA 1
ATOM 8315 C C . LEU E 1 187 ? 65.832 -3.951 25.982 1.00 14.36 187 LEU E C 1
ATOM 8316 O O . LEU E 1 187 ? 67.014 -4.355 25.952 1.00 13.87 187 LEU E O 1
ATOM 8321 N N . LEU E 1 188 ? 64.779 -4.683 25.615 1.00 13.55 188 LEU E N 1
ATOM 8322 C CA . LEU E 1 188 ? 64.905 -6.106 25.228 1.00 17.01 188 LEU E CA 1
ATOM 8323 C C . LEU E 1 188 ? 64.399 -6.287 23.809 1.00 18.33 188 LEU E C 1
ATOM 8324 O O . LEU E 1 188 ? 63.193 -6.474 23.592 1.00 21.22 188 LEU E O 1
ATOM 8329 N N . PRO E 1 189 ? 65.301 -6.189 22.823 1.00 19.76 189 PRO E N 1
ATOM 8330 C CA . PRO E 1 189 ? 64.903 -6.456 21.419 1.00 20.36 189 PRO E CA 1
ATOM 8331 C C . PRO E 1 189 ? 64.573 -7.916 21.166 1.00 22.42 189 PRO E C 1
ATOM 8332 O O . PRO E 1 189 ? 64.937 -8.823 21.959 1.00 22.23 189 PRO E O 1
ATOM 8336 N N . GLY E 1 190 ? 63.829 -8.135 20.087 1.00 22.88 190 GLY E N 1
ATOM 8337 C CA . GLY E 1 190 ? 63.689 -9.473 19.573 1.00 26.06 190 GLY E CA 1
ATOM 8338 C C . GLY E 1 190 ? 64.609 -9.496 18.361 1.00 27.90 190 GLY E C 1
ATOM 8339 O O . GLY E 1 190 ? 65.509 -8.624 18.253 1.00 29.63 190 GLY E O 1
ATOM 8340 N N . GLY E 1 191 ? 64.414 -10.463 17.464 1.00 28.69 191 GLY E N 1
ATOM 8341 C CA . GLY E 1 191 ? 65.203 -10.539 16.197 1.00 30.13 191 GLY E CA 1
ATOM 8342 C C . GLY E 1 191 ? 65.174 -9.220 15.434 1.00 31.30 191 GLY E C 1
ATOM 8343 O O . GLY E 1 191 ? 64.095 -8.684 15.112 1.00 29.02 191 GLY E O 1
ATOM 8344 N N . THR E 1 192 ? 66.378 -8.695 15.166 1.00 32.72 192 THR E N 1
ATOM 8345 C CA . THR E 1 192 ? 66.588 -7.462 14.406 1.00 34.49 192 THR E CA 1
ATOM 8346 C C . THR E 1 192 ? 67.560 -7.713 13.202 1.00 36.97 192 THR E C 1
ATOM 8347 O O . THR E 1 192 ? 68.451 -8.588 13.260 1.00 36.06 192 THR E O 1
ATOM 8351 N N . ASP E 1 193 ? 67.349 -6.983 12.110 1.00 38.43 193 ASP E N 1
ATOM 8352 C CA . ASP E 1 193 ? 68.116 -7.189 10.889 1.00 40.72 193 ASP E CA 1
ATOM 8353 C C . ASP E 1 193 ? 69.510 -6.550 11.075 1.00 41.77 193 ASP E C 1
ATOM 8354 O O . ASP E 1 193 ? 69.739 -5.395 10.693 1.00 41.88 193 ASP E O 1
ATOM 8359 N N . THR E 1 194 ? 70.415 -7.294 11.720 1.00 43.30 194 THR E N 1
ATOM 8360 C CA . THR E 1 194 ? 71.807 -6.866 11.992 1.00 45.05 194 THR E CA 1
ATOM 8361 C C . THR E 1 194 ? 72.779 -8.046 11.918 1.00 46.58 194 THR E C 1
ATOM 8362 O O . THR E 1 194 ? 72.335 -9.197 11.810 1.00 46.22 194 THR E O 1
ATOM 8366 N N . PRO E 1 195 ? 74.111 -7.757 11.996 1.00 48.55 195 PRO E N 1
ATOM 8367 C CA . PRO E 1 195 ? 75.188 -8.753 12.100 1.00 50.13 195 PRO E CA 1
ATOM 8368 C C . PRO E 1 195 ? 74.966 -9.816 13.158 1.00 51.57 195 PRO E C 1
ATOM 8369 O O . PRO E 1 195 ? 75.249 -10.987 12.891 1.00 52.03 195 PRO E O 1
ATOM 8373 N N . ALA E 1 196 ? 74.426 -9.420 14.317 1.00 53.18 196 ALA E N 1
ATOM 8374 C CA . ALA E 1 196 ? 74.248 -10.320 15.472 1.00 54.71 196 ALA E CA 1
ATOM 8375 C C . ALA E 1 196 ? 73.141 -11.391 15.363 1.00 55.74 196 ALA E C 1
ATOM 8376 O O . ALA E 1 196 ? 73.270 -12.460 15.962 1.00 56.16 196 ALA E O 1
ATOM 8378 N N . ASN E 1 197 ? 72.075 -11.113 14.609 1.00 56.27 197 ASN E N 1
ATOM 8379 C CA . ASN E 1 197 ? 70.949 -12.048 14.465 1.00 57.11 197 ASN E CA 1
ATOM 8380 C C . ASN E 1 197 ? 71.392 -13.404 13.894 1.00 57.98 197 ASN E C 1
ATOM 8381 O O . ASN E 1 197 ? 72.217 -13.442 12.974 1.00 58.35 197 ASN E O 1
ATOM 8386 N N . PHE E 1 198 ? 70.851 -14.505 14.435 1.00 59.07 198 PHE E N 1
ATOM 8387 C CA . PHE E 1 198 ? 71.144 -15.855 13.908 1.00 60.24 198 PHE E CA 1
ATOM 8388 C C . PHE E 1 198 ? 70.934 -15.977 12.388 1.00 61.14 198 PHE E C 1
ATOM 8389 O O . PHE E 1 198 ? 71.548 -16.834 11.750 1.00 61.62 198 PHE E O 1
ATOM 8391 N N . ALA E 1 199 ? 70.084 -15.126 11.808 1.00 62.08 199 ALA E N 1
ATOM 8392 C CA . ALA E 1 199 ? 69.846 -15.148 10.357 1.00 63.13 199 ALA E CA 1
ATOM 8393 C C . ALA E 1 199 ? 70.990 -14.535 9.541 1.00 63.89 199 ALA E C 1
ATOM 8394 O O . ALA E 1 199 ? 71.267 -14.986 8.428 1.00 63.86 199 ALA E O 1
ATOM 8396 N N . ASN E 1 200 ? 71.650 -13.519 10.096 1.00 64.95 200 ASN E N 1
ATOM 8397 C CA . ASN E 1 200 ? 72.750 -12.833 9.406 1.00 65.85 200 ASN E CA 1
ATOM 8398 C C . ASN E 1 200 ? 74.158 -13.334 9.799 1.00 66.61 200 ASN E C 1
ATOM 8399 O O . ASN E 1 200 ? 75.110 -12.539 9.857 1.00 66.67 200 ASN E O 1
ATOM 8404 N N . LEU E 1 201 ? 74.275 -14.616 10.113 1.00 66.94 201 LEU E N 1
ATOM 8405 C CA . LEU E 1 201 ? 75.567 -15.202 10.419 1.00 67.58 201 LEU E CA 1
ATOM 8406 C C . LEU E 1 201 ? 76.181 -15.796 9.167 1.00 67.96 201 LEU E C 1
ATOM 8407 O O . LEU E 1 201 ? 75.561 -15.765 8.134 1.00 68.02 201 LEU E O 1
ATOM 8412 N N . PRO E 1 202 ? 77.408 -16.282 9.238 1.00 68.85 202 PRO E N 1
ATOM 8413 C CA . PRO E 1 202 ? 78.134 -16.731 8.033 1.00 69.11 202 PRO E CA 1
ATOM 8414 C C . PRO E 1 202 ? 77.699 -17.902 7.106 1.00 69.19 202 PRO E C 1
ATOM 8415 O O . PRO E 1 202 ? 77.694 -17.654 5.919 1.00 68.97 202 PRO E O 1
ATOM 8419 N N . GLY E 1 203 ? 77.290 -19.078 7.558 1.00 69.42 203 GLY E N 1
ATOM 8420 C CA . GLY E 1 203 ? 77.207 -19.474 8.937 1.00 69.67 203 GLY E CA 1
ATOM 8421 C C . GLY E 1 203 ? 75.786 -20.001 9.013 1.00 69.82 203 GLY E C 1
ATOM 8422 O O . GLY E 1 203 ? 75.526 -21.188 8.999 1.00 69.88 203 GLY E O 1
ATOM 8423 N N . ALA E 1 204 ? 74.860 -19.069 9.056 1.00 69.67 204 ALA E N 1
ATOM 8424 C CA . ALA E 1 204 ? 73.429 -19.387 9.076 1.00 69.55 204 ALA E CA 1
ATOM 8425 C C . ALA E 1 204 ? 72.962 -19.872 7.696 1.00 69.16 204 ALA E C 1
ATOM 8426 O O . ALA E 1 204 ? 73.239 -19.221 6.681 1.00 69.21 204 ALA E O 1
ATOM 8427 N N . ALA E 1 205 ? 72.258 -21.008 7.680 1.00 68.52 205 ALA E N 1
ATOM 8428 C CA . ALA E 1 205 ? 71.736 -21.650 6.457 1.00 67.94 205 ALA E CA 1
ATOM 8429 C C . ALA E 1 205 ? 70.697 -20.778 5.684 1.00 67.50 205 ALA E C 1
ATOM 8430 O O . ALA E 1 205 ? 70.314 -19.700 6.167 1.00 67.69 205 ALA E O 1
ATOM 8432 N N . PRO E 1 206 ? 70.246 -21.222 4.481 1.00 66.72 206 PRO E N 1
ATOM 8433 C CA . PRO E 1 206 ? 69.336 -20.353 3.680 1.00 65.86 206 PRO E CA 1
ATOM 8434 C C . PRO E 1 206 ? 67.884 -20.132 4.197 1.00 64.98 206 PRO E C 1
ATOM 8435 O O . PRO E 1 206 ? 67.256 -19.113 3.863 1.00 64.75 206 PRO E O 1
ATOM 8439 N N . GLU E 1 207 ? 67.371 -21.058 5.008 1.00 63.77 207 GLU E N 1
ATOM 8440 C CA . GLU E 1 207 ? 65.981 -20.995 5.494 1.00 62.53 207 GLU E CA 1
ATOM 8441 C C . GLU E 1 207 ? 65.871 -20.412 6.911 1.00 61.13 207 GLU E C 1
ATOM 8442 O O . GLU E 1 207 ? 64.803 -20.437 7.525 1.00 61.24 207 GLU E O 1
ATOM 8448 N N . THR E 1 208 ? 66.977 -19.894 7.427 1.00 59.33 208 THR E N 1
ATOM 8449 C CA . THR E 1 208 ? 66.994 -19.269 8.754 1.00 57.73 208 THR E CA 1
ATOM 8450 C C . THR E 1 208 ? 66.152 -17.998 8.821 1.00 55.98 208 THR E C 1
ATOM 8451 O O . THR E 1 208 ? 65.395 -17.811 9.783 1.00 55.19 208 THR E O 1
ATOM 8455 N N . ARG E 1 209 ? 66.280 -17.142 7.805 1.00 54.15 209 ARG E N 1
ATOM 8456 C CA . ARG E 1 209 ? 65.429 -15.948 7.682 1.00 52.78 209 ARG E CA 1
ATOM 8457 C C . ARG E 1 209 ? 63.936 -16.228 8.033 1.00 50.78 209 ARG E C 1
ATOM 8458 O O . ARG E 1 209 ? 63.359 -15.546 8.904 1.00 50.41 209 ARG E O 1
ATOM 8466 N N . GLY E 1 210 ? 63.341 -17.229 7.369 1.00 48.14 210 GLY E N 1
ATOM 8467 C CA . GLY E 1 210 ? 61.970 -17.682 7.640 1.00 44.80 210 GLY E CA 1
ATOM 8468 C C . GLY E 1 210 ? 61.694 -18.095 9.097 1.00 42.52 210 GLY E C 1
ATOM 8469 O O . GLY E 1 210 ? 60.782 -17.556 9.721 1.00 41.73 210 GLY E O 1
ATOM 8470 N N . PHE E 1 211 ? 62.462 -19.053 9.624 1.00 40.47 211 PHE E N 1
ATOM 8471 C CA . PHE E 1 211 ? 62.300 -19.533 11.001 1.00 39.33 211 PHE E CA 1
ATOM 8472 C C . PHE E 1 211 ? 62.306 -18.372 12.026 1.00 37.40 211 PHE E C 1
ATOM 8473 O O . PHE E 1 211 ? 61.399 -18.286 12.848 1.00 37.70 211 PHE E O 1
ATOM 8481 N N . VAL E 1 212 ? 63.276 -17.453 11.889 1.00 35.01 212 VAL E N 1
ATOM 8482 C CA . VAL E 1 212 ? 63.455 -16.287 12.760 1.00 32.20 212 VAL E CA 1
ATOM 8483 C C . VAL E 1 212 ? 62.281 -15.297 12.665 1.00 30.94 212 VAL E C 1
ATOM 8484 O O . VAL E 1 212 ? 61.802 -14.812 13.687 1.00 29.29 212 VAL E O 1
ATOM 8488 N N . GLU E 1 213 ? 61.809 -14.997 11.465 1.00 29.57 213 GLU E N 1
ATOM 8489 C CA . GLU E 1 213 ? 60.609 -14.180 11.364 1.00 29.59 213 GLU E CA 1
ATOM 8490 C C . GLU E 1 213 ? 59.430 -14.812 12.132 1.00 27.81 213 GLU E C 1
ATOM 8491 O O . GLU E 1 213 ? 58.695 -14.123 12.811 1.00 27.12 213 GLU E O 1
ATOM 8497 N N . GLY E 1 214 ? 59.304 -16.125 12.016 1.00 26.75 214 GLY E N 1
ATOM 8498 C CA . GLY E 1 214 ? 58.191 -16.879 12.580 1.00 26.41 214 GLY E CA 1
ATOM 8499 C C . GLY E 1 214 ? 58.196 -16.884 14.108 1.00 25.76 214 GLY E C 1
ATOM 8500 O O . GLY E 1 214 ? 57.174 -17.146 14.682 1.00 25.02 214 GLY E O 1
ATOM 8501 N N . LEU E 1 215 ? 59.354 -16.645 14.732 1.00 24.33 215 LEU E N 1
ATOM 8502 C CA . LEU E 1 215 ? 59.486 -16.432 16.178 1.00 24.50 215 LEU E CA 1
ATOM 8503 C C . LEU E 1 215 ? 58.736 -15.214 16.727 1.00 23.79 215 LEU E C 1
ATOM 8504 O O . LEU E 1 215 ? 58.554 -15.062 17.949 1.00 24.02 215 LEU E O 1
ATOM 8509 N N . HIS E 1 216 ? 58.299 -14.331 15.845 1.00 24.02 216 HIS E N 1
ATOM 8510 C CA . HIS E 1 216 ? 57.720 -13.075 16.286 1.00 22.09 216 HIS E CA 1
ATOM 8511 C C . HIS E 1 216 ? 56.229 -13.103 16.032 1.00 21.75 216 HIS E C 1
ATOM 8512 O O . HIS E 1 216 ? 55.809 -13.626 14.987 1.00 21.13 216 HIS E O 1
ATOM 8519 N N . ALA E 1 217 ? 55.412 -12.532 16.945 1.00 21.08 217 ALA E N 1
ATOM 8520 C CA . ALA E 1 217 ? 53.979 -12.379 16.667 1.00 19.93 217 ALA E CA 1
ATOM 8521 C C . ALA E 1 217 ? 53.727 -11.579 15.380 1.00 20.22 217 ALA E C 1
ATOM 8522 O O . ALA E 1 217 ? 52.775 -11.859 14.656 1.00 19.05 217 ALA E O 1
ATOM 8524 N N . LEU E 1 218 ? 54.571 -10.585 15.117 1.00 20.61 218 LEU E N 1
ATOM 8525 C CA . LEU E 1 218 ? 54.413 -9.737 13.928 1.00 21.70 218 LEU E CA 1
ATOM 8526 C C . LEU E 1 218 ? 54.973 -10.402 12.651 1.00 22.67 218 LEU E C 1
ATOM 8527 O O . LEU E 1 218 ? 54.922 -9.799 11.553 1.00 22.85 218 LEU E O 1
ATOM 8532 N N . LYS E 1 219 ? 55.522 -11.607 12.805 1.00 23.37 219 LYS E N 1
ATOM 8533 C CA . LYS E 1 219 ? 55.997 -12.439 11.690 1.00 25.52 219 LYS E CA 1
ATOM 8534 C C . LYS E 1 219 ? 56.997 -11.755 10.753 1.00 26.78 219 LYS E C 1
ATOM 8535 O O . LYS E 1 219 ? 56.957 -11.965 9.539 1.00 27.95 219 LYS E O 1
ATOM 8541 N N . ARG E 1 220 ? 57.890 -10.950 11.314 1.00 27.01 220 ARG E N 1
ATOM 8542 C CA . ARG E 1 220 ? 58.943 -10.238 10.568 1.00 26.86 220 ARG E CA 1
ATOM 8543 C C . ARG E 1 220 ? 60.065 -9.941 11.551 1.00 27.28 220 ARG E C 1
ATOM 8544 O O . ARG E 1 220 ? 59.858 -10.009 12.793 1.00 24.53 220 ARG E O 1
ATOM 8552 N N . ILE E 1 221 ? 61.225 -9.553 11.023 1.00 26.31 221 ILE E N 1
ATOM 8553 C CA . ILE E 1 221 ? 62.323 -9.125 11.867 1.00 27.94 221 ILE E CA 1
ATOM 8554 C C . ILE E 1 221 ? 62.290 -7.629 11.905 1.00 26.72 221 ILE E C 1
ATOM 8555 O O . ILE E 1 221 ? 61.809 -7.012 10.965 1.00 27.02 221 ILE E O 1
ATOM 8560 N N . ALA E 1 222 ? 62.697 -7.027 13.036 1.00 26.50 222 ALA E N 1
ATOM 8561 C CA . ALA E 1 222 ? 62.625 -5.582 13.199 1.00 24.68 222 ALA E CA 1
ATOM 8562 C C . ALA E 1 222 ? 63.648 -4.957 12.268 1.00 25.34 222 ALA E C 1
ATOM 8563 O O . ALA E 1 222 ? 64.749 -5.495 12.075 1.00 23.83 222 ALA E O 1
ATOM 8565 N N . ARG E 1 223 ? 63.328 -3.791 11.772 1.00 25.14 223 ARG E N 1
ATOM 8566 C CA . ARG E 1 223 ? 64.419 -2.904 11.301 1.00 26.83 223 ARG E CA 1
ATOM 8567 C C . ARG E 1 223 ? 65.086 -2.312 12.550 1.00 26.63 223 ARG E C 1
ATOM 8568 O O . ARG E 1 223 ? 64.393 -1.960 13.524 1.00 25.83 223 ARG E O 1
ATOM 8576 N N . PRO E 1 224 ? 66.426 -2.129 12.513 1.00 26.17 224 PRO E N 1
ATOM 8577 C CA . PRO E 1 224 ? 67.155 -1.526 13.665 1.00 25.02 224 PRO E CA 1
ATOM 8578 C C . PRO E 1 224 ? 66.576 -0.172 14.123 1.00 24.78 224 PRO E C 1
ATOM 8579 O O . PRO E 1 224 ? 66.587 0.130 15.347 1.00 22.91 224 PRO E O 1
ATOM 8583 N N . GLU E 1 225 ? 66.131 0.649 13.167 1.00 22.68 225 GLU E N 1
ATOM 8584 C CA . GLU E 1 225 ? 65.494 1.929 13.493 1.00 24.22 225 GLU E CA 1
ATOM 8585 C C . GLU E 1 225 ? 64.294 1.745 14.460 1.00 21.64 225 GLU E C 1
ATOM 8586 O O . GLU E 1 225 ? 63.980 2.620 15.208 1.00 22.84 225 GLU E O 1
ATOM 8592 N N . GLU E 1 226 ? 63.601 0.630 14.371 1.00 22.49 226 GLU E N 1
ATOM 8593 C CA . GLU E 1 226 ? 62.406 0.412 15.246 1.00 22.60 226 GLU E CA 1
ATOM 8594 C C . GLU E 1 226 ? 62.881 0.191 16.688 1.00 21.54 226 GLU E C 1
ATOM 8595 O O . GLU E 1 226 ? 62.238 0.648 17.633 1.00 22.57 226 GLU E O 1
ATOM 8601 N N . ILE E 1 227 ? 64.017 -0.499 16.859 1.00 20.86 227 ILE E N 1
ATOM 8602 C CA . ILE E 1 227 ? 64.570 -0.686 18.209 1.00 20.67 227 ILE E CA 1
ATOM 8603 C C . ILE E 1 227 ? 65.146 0.632 18.775 1.00 21.10 227 ILE E C 1
ATOM 8604 O O . ILE E 1 227 ? 64.958 0.985 19.971 1.00 19.36 227 ILE E O 1
ATOM 8609 N N . ALA E 1 228 ? 65.823 1.389 17.911 1.00 19.45 228 ALA E N 1
ATOM 8610 C CA . ALA E 1 228 ? 66.240 2.731 18.250 1.00 20.31 228 ALA E CA 1
ATOM 8611 C C . ALA E 1 228 ? 65.077 3.666 18.718 1.00 18.60 228 ALA E C 1
ATOM 8612 O O . ALA E 1 228 ? 65.258 4.457 19.600 1.00 20.24 228 ALA E O 1
ATOM 8614 N N . GLU E 1 229 ? 63.904 3.555 18.121 1.00 19.40 229 GLU E N 1
ATOM 8615 C CA . GLU E 1 229 ? 62.795 4.398 18.498 1.00 18.21 229 GLU E CA 1
ATOM 8616 C C . GLU E 1 229 ? 62.384 4.044 19.924 1.00 18.90 229 GLU E C 1
ATOM 8617 O O . GLU E 1 229 ? 61.966 4.913 20.647 1.00 18.33 229 GLU E O 1
ATOM 8623 N N . ALA E 1 230 ? 62.453 2.756 20.287 1.00 20.45 230 ALA E N 1
ATOM 8624 C CA . ALA E 1 230 ? 62.173 2.361 21.678 1.00 20.29 230 ALA E CA 1
ATOM 8625 C C . ALA E 1 230 ? 63.218 2.947 22.630 1.00 19.54 230 ALA E C 1
ATOM 8626 O O . ALA E 1 230 ? 62.864 3.492 23.729 1.00 20.40 230 ALA E O 1
ATOM 8628 N N . ALA E 1 231 ? 64.514 2.891 22.241 1.00 17.83 231 ALA E N 1
ATOM 8629 C CA . ALA E 1 231 ? 65.543 3.513 23.062 1.00 17.40 231 ALA E CA 1
ATOM 8630 C C . ALA E 1 231 ? 65.309 4.996 23.157 1.00 18.36 231 ALA E C 1
ATOM 8631 O O . ALA E 1 231 ? 65.509 5.570 24.244 1.00 17.61 231 ALA E O 1
ATOM 8633 N N . LEU E 1 232 ? 64.884 5.616 22.037 1.00 19.02 232 LEU E N 1
ATOM 8634 C CA . LEU E 1 232 ? 64.615 7.073 22.077 1.00 19.60 232 LEU E CA 1
ATOM 8635 C C . LEU E 1 232 ? 63.493 7.374 23.065 1.00 19.62 232 LEU E C 1
ATOM 8636 O O . LEU E 1 232 ? 63.591 8.319 23.811 1.00 20.14 232 LEU E O 1
ATOM 8641 N N . TYR E 1 233 ? 62.441 6.550 23.070 1.00 19.86 233 TYR E N 1
ATOM 8642 C CA . TYR E 1 233 ? 61.383 6.748 24.094 1.00 19.15 233 TYR E CA 1
ATOM 8643 C C . TYR E 1 233 ? 61.933 6.710 25.517 1.00 18.36 233 TYR E C 1
ATOM 8644 O O . TYR E 1 233 ? 61.701 7.632 26.341 1.00 18.05 233 TYR E O 1
ATOM 8653 N N . LEU E 1 234 ? 62.716 5.691 25.834 1.00 18.07 234 LEU E N 1
ATOM 8654 C CA . LEU E 1 234 ? 63.232 5.528 27.215 1.00 20.00 234 LEU E CA 1
ATOM 8655 C C . LEU E 1 234 ? 64.133 6.688 27.702 1.00 21.16 234 LEU E C 1
ATOM 8656 O O . LEU E 1 234 ? 64.202 6.982 28.909 1.00 19.36 234 LEU E O 1
ATOM 8661 N N . ALA E 1 235 ? 64.791 7.367 26.752 1.00 21.57 235 ALA E N 1
ATOM 8662 C CA . ALA E 1 235 ? 65.652 8.504 27.070 1.00 22.46 235 ALA E CA 1
ATOM 8663 C C . ALA E 1 235 ? 64.834 9.800 27.054 1.00 24.02 235 ALA E C 1
ATOM 8664 O O . ALA E 1 235 ? 65.320 10.818 27.518 1.00 25.66 235 ALA E O 1
ATOM 8666 N N . SER E 1 236 ? 63.636 9.748 26.495 1.00 24.26 236 SER E N 1
ATOM 8667 C CA . SER E 1 236 ? 62.772 10.938 26.336 1.00 24.20 236 SER E CA 1
ATOM 8668 C C . SER E 1 236 ? 62.037 11.318 27.603 1.00 24.91 236 SER E C 1
ATOM 8669 O O . SER E 1 236 ? 61.872 10.473 28.545 1.00 21.63 236 SER E O 1
ATOM 8672 N N . ASP E 1 237 ? 61.581 12.594 27.610 1.00 23.07 237 ASP E N 1
ATOM 8673 C CA . ASP E 1 237 ? 60.760 13.098 28.705 1.00 23.45 237 ASP E CA 1
ATOM 8674 C C . ASP E 1 237 ? 59.391 12.386 28.773 1.00 21.91 237 ASP E C 1
ATOM 8675 O O . ASP E 1 237 ? 58.765 12.385 29.844 1.00 21.68 237 ASP E O 1
ATOM 8680 N N . GLY E 1 238 ? 58.953 11.787 27.674 1.00 19.56 238 GLY E N 1
ATOM 8681 C CA . GLY E 1 238 ? 57.760 10.907 27.673 1.00 20.19 238 GLY E CA 1
ATOM 8682 C C . GLY E 1 238 ? 57.840 9.692 28.608 1.00 19.33 238 GLY E C 1
ATOM 8683 O O . GLY E 1 238 ? 56.822 9.091 28.935 1.00 20.80 238 GLY E O 1
ATOM 8684 N N . ALA E 1 239 ? 59.040 9.323 29.017 1.00 18.58 239 ALA E N 1
ATOM 8685 C CA . ALA E 1 239 ? 59.274 8.203 29.923 1.00 17.66 239 ALA E CA 1
ATOM 8686 C C . ALA E 1 239 ? 59.643 8.682 31.339 1.00 18.65 239 ALA E C 1
ATOM 8687 O O . ALA E 1 239 ? 60.291 7.946 32.085 1.00 18.99 239 ALA E O 1
ATOM 8689 N N . SER E 1 240 ? 59.182 9.887 31.739 1.00 18.31 240 SER E N 1
ATOM 8690 C CA . SER E 1 240 ? 59.563 10.454 33.021 1.00 19.17 240 SER E CA 1
ATOM 8691 C C . SER E 1 240 ? 59.143 9.553 34.196 1.00 19.18 240 SER E C 1
ATOM 8692 O O . SER E 1 240 ? 59.725 9.652 35.287 1.00 18.87 240 SER E O 1
ATOM 8695 N N . PHE E 1 241 ? 58.158 8.668 33.984 1.00 18.67 241 PHE E N 1
ATOM 8696 C CA . PHE E 1 241 ? 57.729 7.784 35.065 1.00 17.09 241 PHE E CA 1
ATOM 8697 C C . PHE E 1 241 ? 58.054 6.338 34.754 1.00 18.80 241 PHE E C 1
ATOM 8698 O O . PHE E 1 241 ? 57.409 5.409 35.315 1.00 18.69 241 PHE E O 1
ATOM 8706 N N . VAL E 1 242 ? 59.072 6.121 33.921 1.00 16.60 242 VAL E N 1
ATOM 8707 C CA . VAL E 1 242 ? 59.429 4.732 33.597 1.00 17.41 242 VAL E CA 1
ATOM 8708 C C . VAL E 1 242 ? 60.802 4.469 34.125 1.00 16.31 242 VAL E C 1
ATOM 8709 O O . VAL E 1 242 ? 61.758 5.098 33.697 1.00 16.58 242 VAL E O 1
ATOM 8713 N N . THR E 1 243 ? 60.904 3.574 35.100 1.00 16.04 243 THR E N 1
ATOM 8714 C CA . THR E 1 243 ? 62.197 3.239 35.675 1.00 16.28 243 THR E CA 1
ATOM 8715 C C . THR E 1 243 ? 62.111 1.848 36.325 1.00 16.63 243 THR E C 1
ATOM 8716 O O . THR E 1 243 ? 61.030 1.415 36.725 1.00 15.33 243 THR E O 1
ATOM 8720 N N . GLY E 1 244 ? 63.199 1.094 36.297 1.00 16.50 244 GLY E N 1
ATOM 8721 C CA . GLY E 1 244 ? 63.164 -0.299 36.788 1.00 18.56 244 GLY E CA 1
ATOM 8722 C C . GLY E 1 244 ? 62.522 -1.295 35.823 1.00 20.21 244 GLY E C 1
ATOM 8723 O O . GLY E 1 244 ? 62.392 -2.477 36.162 1.00 20.07 244 GLY E O 1
ATOM 8724 N N . ALA E 1 245 ? 62.182 -0.832 34.611 1.00 19.20 245 ALA E N 1
ATOM 8725 C CA . ALA E 1 245 ? 61.427 -1.607 33.612 1.00 17.86 245 ALA E CA 1
ATOM 8726 C C . ALA E 1 245 ? 62.307 -2.380 32.675 1.00 18.25 245 ALA E C 1
ATOM 8727 O O . ALA E 1 245 ? 63.422 -1.959 32.335 1.00 17.04 245 ALA E O 1
ATOM 8729 N N . ALA E 1 246 ? 61.799 -3.530 32.252 1.00 17.84 246 ALA E N 1
ATOM 8730 C CA . ALA E 1 246 ? 62.468 -4.314 31.244 1.00 18.29 246 ALA E CA 1
ATOM 8731 C C . ALA E 1 246 ? 61.509 -4.249 30.058 1.00 20.79 246 ALA E C 1
ATOM 8732 O O . ALA E 1 246 ? 60.549 -5.028 30.014 1.00 22.96 246 ALA E O 1
ATOM 8734 N N . LEU E 1 247 ? 61.711 -3.289 29.139 1.00 17.66 247 LEU E N 1
ATOM 8735 C CA . LEU E 1 247 ? 60.765 -3.005 28.091 1.00 19.29 247 LEU E CA 1
ATOM 8736 C C . LEU E 1 247 ? 61.024 -3.940 26.927 1.00 18.08 247 LEU E C 1
ATOM 8737 O O . LEU E 1 247 ? 62.126 -3.911 26.340 1.00 16.94 247 LEU E O 1
ATOM 8742 N N . LEU E 1 248 ? 60.046 -4.766 26.599 1.00 17.88 248 LEU E N 1
ATOM 8743 C CA . LEU E 1 248 ? 60.156 -5.663 25.403 1.00 18.91 248 LEU E CA 1
ATOM 8744 C C . LEU E 1 248 ? 59.807 -4.923 24.107 1.00 17.70 248 LEU E C 1
ATOM 8745 O O . LEU E 1 248 ? 58.682 -4.432 23.937 1.00 18.88 248 LEU E O 1
ATOM 8750 N N . ALA E 1 249 ? 60.776 -4.839 23.203 1.00 16.52 249 ALA E N 1
ATOM 8751 C CA . ALA E 1 249 ? 60.495 -4.271 21.884 1.00 16.05 249 ALA E CA 1
ATOM 8752 C C . ALA E 1 249 ? 60.853 -5.432 21.006 1.00 15.88 249 ALA E C 1
ATOM 8753 O O . ALA E 1 249 ? 61.885 -5.416 20.322 1.00 16.83 249 ALA E O 1
ATOM 8755 N N . ASP E 1 250 ? 60.066 -6.512 21.117 1.00 16.80 250 ASP E N 1
ATOM 8756 C CA . ASP E 1 250 ? 60.480 -7.797 20.576 1.00 18.65 250 ASP E CA 1
ATOM 8757 C C . ASP E 1 250 ? 59.523 -8.381 19.560 1.00 17.83 250 ASP E C 1
ATOM 8758 O O . ASP E 1 250 ? 59.554 -9.556 19.328 1.00 18.35 250 ASP E O 1
ATOM 8763 N N . GLY E 1 251 ? 58.633 -7.542 19.018 1.00 18.51 251 GLY E N 1
ATOM 8764 C CA . GLY E 1 251 ? 57.645 -7.985 18.049 1.00 17.58 251 GLY E CA 1
ATOM 8765 C C . GLY E 1 251 ? 56.766 -9.128 18.517 1.00 18.55 251 GLY E C 1
ATOM 8766 O O . GLY E 1 251 ? 56.257 -9.903 17.693 1.00 17.10 251 GLY E O 1
ATOM 8767 N N . GLY E 1 252 ? 56.580 -9.270 19.836 1.00 17.74 252 GLY E N 1
ATOM 8768 C CA . GLY E 1 252 ? 55.788 -10.417 20.313 1.00 16.33 252 GLY E CA 1
ATOM 8769 C C . GLY E 1 252 ? 56.568 -11.707 20.432 1.00 17.32 252 GLY E C 1
ATOM 8770 O O . GLY E 1 252 ? 55.963 -12.752 20.720 1.00 20.65 252 GLY E O 1
ATOM 8771 N N . ALA E 1 253 ? 57.890 -11.680 20.265 1.00 16.69 253 ALA E N 1
ATOM 8772 C CA . ALA E 1 253 ? 58.667 -12.933 20.327 1.00 17.75 253 ALA E CA 1
ATOM 8773 C C . ALA E 1 253 ? 58.403 -13.613 21.678 1.00 18.42 253 ALA E C 1
ATOM 8774 O O . ALA E 1 253 ? 58.250 -14.865 21.740 1.00 18.96 253 ALA E O 1
ATOM 8776 N N . SER E 1 254 ? 58.353 -12.783 22.742 1.00 17.57 254 SER E N 1
ATOM 8777 C CA . SER E 1 254 ? 58.208 -13.327 24.158 1.00 18.88 254 SER E CA 1
ATOM 8778 C C . SER E 1 254 ? 56.989 -14.234 24.325 1.00 19.41 254 SER E C 1
ATOM 8779 O O . SER E 1 254 ? 57.045 -15.227 25.034 1.00 19.79 254 SER E O 1
ATOM 8782 N N . VAL E 1 255 ? 55.883 -13.872 23.702 1.00 20.38 255 VAL E N 1
ATOM 8783 C CA . VAL E 1 255 ? 54.599 -14.559 23.930 1.00 20.71 255 VAL E CA 1
ATOM 8784 C C . VAL E 1 255 ? 54.234 -15.462 22.761 1.00 20.36 255 VAL E C 1
ATOM 8785 O O . VAL E 1 255 ? 53.198 -16.171 22.780 1.00 20.29 255 VAL E O 1
ATOM 8789 N N . THR E 1 256 ? 55.118 -15.511 21.789 1.00 20.41 256 THR E N 1
ATOM 8790 C CA . THR E 1 256 ? 54.925 -16.421 20.625 1.00 21.06 256 THR E CA 1
ATOM 8791 C C . THR E 1 256 ? 55.607 -17.767 20.789 1.00 20.23 256 THR E C 1
ATOM 8792 O O . THR E 1 256 ? 56.754 -17.844 21.167 1.00 22.01 256 THR E O 1
ATOM 8796 N N . LYS E 1 257 ? 54.865 -18.821 20.545 1.00 17.42 257 LYS E N 1
ATOM 8797 C CA . LYS E 1 257 ? 55.389 -20.168 20.618 1.00 19.64 257 LYS E CA 1
ATOM 8798 C C . LYS E 1 257 ? 55.258 -20.856 19.226 1.00 19.17 257 LYS E C 1
ATOM 8799 O O . LYS E 1 257 ? 55.762 -22.005 19.151 1.00 22.20 257 LYS E O 1
ATOM 8803 N N . SER F 1 4 ? 62.470 -40.832 52.984 1.00 35.37 4 SER F N 1
ATOM 8804 C CA . SER F 1 4 ? 63.342 -41.220 51.839 1.00 35.18 4 SER F CA 1
ATOM 8805 C C . SER F 1 4 ? 62.850 -40.638 50.479 1.00 33.22 4 SER F C 1
ATOM 8806 O O . SER F 1 4 ? 62.793 -41.327 49.466 1.00 31.73 4 SER F O 1
ATOM 8809 N N . ARG F 1 5 ? 62.561 -39.347 50.481 1.00 32.56 5 ARG F N 1
ATOM 8810 C CA . ARG F 1 5 ? 62.126 -38.627 49.260 1.00 33.55 5 ARG F CA 1
ATOM 8811 C C . ARG F 1 5 ? 63.202 -38.504 48.176 1.00 32.76 5 ARG F C 1
ATOM 8812 O O . ARG F 1 5 ? 62.891 -38.318 47.004 1.00 32.98 5 ARG F O 1
ATOM 8820 N N . LEU F 1 6 ? 64.470 -38.639 48.548 1.00 32.43 6 LEU F N 1
ATOM 8821 C CA . LEU F 1 6 ? 65.515 -38.667 47.523 1.00 32.36 6 LEU F CA 1
ATOM 8822 C C . LEU F 1 6 ? 66.229 -39.999 47.397 1.00 33.62 6 LEU F C 1
ATOM 8823 O O . LEU F 1 6 ? 67.417 -40.028 46.974 1.00 31.94 6 LEU F O 1
ATOM 8828 N N . GLU F 1 7 ? 65.536 -41.100 47.743 1.00 35.12 7 GLU F N 1
ATOM 8829 C CA . GLU F 1 7 ? 66.235 -42.411 47.869 1.00 37.04 7 GLU F CA 1
ATOM 8830 C C . GLU F 1 7 ? 66.962 -42.718 46.600 1.00 36.66 7 GLU F C 1
ATOM 8831 O O . GLU F 1 7 ? 66.408 -42.469 45.528 1.00 37.66 7 GLU F O 1
ATOM 8837 N N . GLY F 1 8 ? 68.177 -43.258 46.695 1.00 35.22 8 GLY F N 1
ATOM 8838 C CA . GLY F 1 8 ? 68.887 -43.683 45.463 1.00 34.88 8 GLY F CA 1
ATOM 8839 C C . GLY F 1 8 ? 69.600 -42.575 44.661 1.00 34.68 8 GLY F C 1
ATOM 8840 O O . GLY F 1 8 ? 70.328 -42.869 43.714 1.00 34.97 8 GLY F O 1
ATOM 8841 N N . LYS F 1 9 ? 69.390 -41.311 45.024 1.00 32.61 9 LYS F N 1
ATOM 8842 C CA . LYS F 1 9 ? 69.956 -40.205 44.262 1.00 31.74 9 LYS F CA 1
ATOM 8843 C C . LYS F 1 9 ? 71.364 -39.861 44.769 1.00 29.63 9 LYS F C 1
ATOM 8844 O O . LYS F 1 9 ? 71.652 -40.055 45.945 1.00 30.87 9 LYS F O 1
ATOM 8850 N N . ILE F 1 10 ? 72.200 -39.319 43.896 1.00 27.56 10 ILE F N 1
ATOM 8851 C CA . ILE F 1 10 ? 73.541 -38.816 44.251 1.00 25.73 10 ILE F CA 1
ATOM 8852 C C . ILE F 1 10 ? 73.590 -37.316 43.879 1.00 24.51 10 ILE F C 1
ATOM 8853 O O . ILE F 1 10 ? 73.417 -36.964 42.704 1.00 22.76 10 ILE F O 1
ATOM 8858 N N . ALA F 1 11 ? 73.824 -36.483 44.896 1.00 23.69 11 ALA F N 1
ATOM 8859 C CA . ALA F 1 11 ? 73.682 -35.005 44.855 1.00 23.54 11 ALA F CA 1
ATOM 8860 C C . ALA F 1 11 ? 74.973 -34.298 45.263 1.00 24.48 11 ALA F C 1
ATOM 8861 O O . ALA F 1 11 ? 75.564 -34.620 46.300 1.00 25.31 11 ALA F O 1
ATOM 8863 N N . ILE F 1 12 ? 75.387 -33.328 44.477 1.00 23.64 12 ILE F N 1
ATOM 8864 C CA . ILE F 1 12 ? 76.375 -32.331 44.906 1.00 22.69 12 ILE F CA 1
ATOM 8865 C C . ILE F 1 12 ? 75.660 -31.144 45.564 1.00 23.07 12 ILE F C 1
ATOM 8866 O O . ILE F 1 12 ? 74.647 -30.628 45.003 1.00 21.52 12 ILE F O 1
ATOM 8871 N N . VAL F 1 13 ? 76.153 -30.694 46.718 1.00 20.25 13 VAL F N 1
ATOM 8872 C CA . VAL F 1 13 ? 75.654 -29.463 47.309 1.00 21.54 13 VAL F CA 1
ATOM 8873 C C . VAL F 1 13 ? 76.833 -28.472 47.438 1.00 23.54 13 VAL F C 1
ATOM 8874 O O . VAL F 1 13 ? 77.817 -28.776 48.156 1.00 24.58 13 VAL F O 1
ATOM 8878 N N . THR F 1 14 ? 76.804 -27.338 46.732 1.00 21.83 14 THR F N 1
ATOM 8879 C CA . THR F 1 14 ? 77.866 -26.356 46.920 1.00 22.43 14 THR F CA 1
ATOM 8880 C C . THR F 1 14 ? 77.353 -25.238 47.818 1.00 23.08 14 THR F C 1
ATOM 8881 O O . THR F 1 14 ? 76.147 -25.115 48.043 1.00 22.99 14 THR F O 1
ATOM 8885 N N . GLY F 1 15 ? 78.268 -24.404 48.318 1.00 24.72 15 GLY F N 1
ATOM 8886 C CA . GLY F 1 15 ? 77.991 -23.484 49.457 1.00 23.86 15 GLY F CA 1
ATOM 8887 C C . GLY F 1 15 ? 77.474 -24.239 50.669 1.00 25.34 15 GLY F C 1
ATOM 8888 O O . GLY F 1 15 ? 76.538 -23.781 51.329 1.00 23.54 15 GLY F O 1
ATOM 8889 N N . ALA F 1 16 ? 78.115 -25.362 51.004 1.00 26.46 16 ALA F N 1
ATOM 8890 C CA . ALA F 1 16 ? 77.614 -26.278 52.045 1.00 28.93 16 ALA F CA 1
ATOM 8891 C C . ALA F 1 16 ? 77.906 -25.976 53.530 1.00 30.93 16 ALA F C 1
ATOM 8892 O O . ALA F 1 16 ? 77.335 -26.609 54.405 1.00 31.70 16 ALA F O 1
ATOM 8894 N N . SER F 1 17 ? 78.744 -24.984 53.814 1.00 31.85 17 SER F N 1
ATOM 8895 C CA . SER F 1 17 ? 79.317 -24.853 55.151 1.00 32.27 17 SER F CA 1
ATOM 8896 C C . SER F 1 17 ? 78.466 -24.070 56.120 1.00 33.50 17 SER F C 1
ATOM 8897 O O . SER F 1 17 ? 78.674 -24.174 57.351 1.00 34.12 17 SER F O 1
ATOM 8900 N N . SER F 1 18 ? 77.555 -23.247 55.595 1.00 32.90 18 SER F N 1
ATOM 8901 C CA . SER F 1 18 ? 76.493 -22.719 56.450 1.00 33.03 18 SER F CA 1
ATOM 8902 C C . SER F 1 18 ? 75.081 -22.544 55.764 1.00 30.60 18 SER F C 1
ATOM 8903 O O . SER F 1 18 ? 74.915 -22.929 54.626 1.00 26.48 18 SER F O 1
ATOM 8906 N N . GLY F 1 19 ? 74.123 -22.074 56.569 1.00 28.44 19 GLY F N 1
ATOM 8907 C CA . GLY F 1 19 ? 72.787 -21.700 56.184 1.00 26.46 19 GLY F CA 1
ATOM 8908 C C . GLY F 1 19 ? 71.992 -22.716 55.380 1.00 24.27 19 GLY F C 1
ATOM 8909 O O . GLY F 1 19 ? 71.749 -23.847 55.832 1.00 22.54 19 GLY F O 1
ATOM 8910 N N . ILE F 1 20 ? 71.557 -22.268 54.197 1.00 21.82 20 ILE F N 1
ATOM 8911 C CA . ILE F 1 20 ? 70.751 -23.081 53.255 1.00 20.94 20 ILE F CA 1
ATOM 8912 C C . ILE F 1 20 ? 71.508 -24.290 52.755 1.00 21.59 20 ILE F C 1
ATOM 8913 O O . ILE F 1 20 ? 70.973 -25.381 52.786 1.00 21.23 20 ILE F O 1
ATOM 8918 N N . GLY F 1 21 ? 72.767 -24.110 52.297 1.00 22.55 21 GLY F N 1
ATOM 8919 C CA . GLY F 1 21 ? 73.550 -25.200 51.738 1.00 22.14 21 GLY F CA 1
ATOM 8920 C C . GLY F 1 21 ? 73.735 -26.319 52.754 1.00 22.81 21 GLY F C 1
ATOM 8921 O O . GLY F 1 21 ? 73.586 -27.495 52.415 1.00 23.80 21 GLY F O 1
ATOM 8922 N N . ARG F 1 22 ? 73.980 -25.937 54.002 1.00 23.29 22 ARG F N 1
ATOM 8923 C CA . ARG F 1 22 ? 74.145 -26.907 55.123 1.00 23.96 22 ARG F CA 1
ATOM 8924 C C . ARG F 1 22 ? 72.876 -27.646 55.473 1.00 22.23 22 ARG F C 1
ATOM 8925 O O . ARG F 1 22 ? 72.864 -28.866 55.601 1.00 22.99 22 ARG F O 1
ATOM 8933 N N . ALA F 1 23 ? 71.797 -26.887 55.687 1.00 23.59 23 ALA F N 1
ATOM 8934 C CA . ALA F 1 23 ? 70.446 -27.449 55.820 1.00 22.14 23 ALA F CA 1
ATOM 8935 C C . ALA F 1 23 ? 70.085 -28.386 54.636 1.00 22.32 23 ALA F C 1
ATOM 8936 O O . ALA F 1 23 ? 69.518 -29.483 54.816 1.00 21.86 23 ALA F O 1
ATOM 8938 N N . ALA F 1 24 ? 70.446 -28.019 53.424 1.00 20.85 24 ALA F N 1
ATOM 8939 C CA . ALA F 1 24 ? 70.228 -28.881 52.276 1.00 20.62 24 ALA F CA 1
ATOM 8940 C C . ALA F 1 24 ? 71.029 -30.172 52.234 1.00 20.85 24 ALA F C 1
ATOM 8941 O O . ALA F 1 24 ? 70.532 -31.204 51.922 1.00 20.57 24 ALA F O 1
ATOM 8943 N N . ALA F 1 25 ? 72.293 -30.080 52.518 1.00 19.89 25 ALA F N 1
ATOM 8944 C CA . ALA F 1 25 ? 73.078 -31.273 52.474 1.00 19.66 25 ALA F CA 1
ATOM 8945 C C . ALA F 1 25 ? 72.573 -32.246 53.539 1.00 19.55 25 ALA F C 1
ATOM 8946 O O . ALA F 1 25 ? 72.411 -33.370 53.272 1.00 18.97 25 ALA F O 1
ATOM 8948 N N . LEU F 1 26 ? 72.250 -31.877 54.787 1.00 19.53 26 LEU F N 1
ATOM 8949 C CA . LEU F 1 26 ? 71.663 -32.708 55.812 1.00 24.16 26 LEU F CA 1
ATOM 8950 C C . LEU F 1 26 ? 70.376 -33.349 55.369 1.00 23.91 26 LEU F C 1
ATOM 8951 O O . LEU F 1 26 ? 70.206 -34.526 55.507 1.00 24.19 26 LEU F O 1
ATOM 8956 N N . LEU F 1 27 ? 69.551 -32.391 54.882 1.00 23.21 27 LEU F N 1
ATOM 8957 C CA . LEU F 1 27 ? 68.256 -32.892 54.460 1.00 22.91 27 LEU F CA 1
ATOM 8958 C C . LEU F 1 27 ? 68.320 -33.911 53.335 1.00 22.19 27 LEU F C 1
ATOM 8959 O O . LEU F 1 27 ? 67.740 -34.930 53.470 1.00 23.49 27 LEU F O 1
ATOM 8964 N N . PHE F 1 28 ? 69.079 -33.659 52.275 1.00 22.08 28 PHE F N 1
ATOM 8965 C CA . PHE F 1 28 ? 69.209 -34.617 51.217 1.00 22.63 28 PHE F CA 1
ATOM 8966 C C . PHE F 1 28 ? 69.715 -35.958 51.739 1.00 24.78 28 PHE F C 1
ATOM 8967 O O . PHE F 1 28 ? 69.180 -37.000 51.374 1.00 23.53 28 PHE F O 1
ATOM 8975 N N . ALA F 1 29 ? 70.804 -35.907 52.513 1.00 24.68 29 ALA F N 1
ATOM 8976 C CA . ALA F 1 29 ? 71.365 -37.105 53.108 1.00 25.76 29 ALA F CA 1
ATOM 8977 C C . ALA F 1 29 ? 70.340 -37.881 53.945 1.00 25.88 29 ALA F C 1
ATOM 8978 O O . ALA F 1 29 ? 70.214 -39.108 53.774 1.00 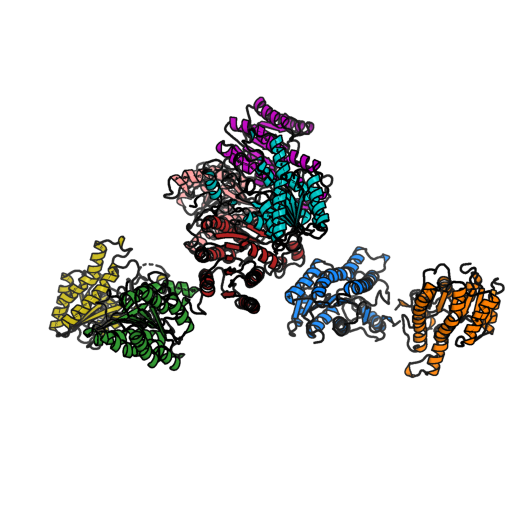27.41 29 ALA F O 1
ATOM 8980 N N . ARG F 1 30 ? 69.608 -37.179 54.808 1.00 27.37 30 ARG F N 1
ATOM 8981 C CA . ARG F 1 30 ? 68.519 -37.755 55.630 1.00 29.35 30 ARG F CA 1
ATOM 8982 C C . ARG F 1 30 ? 67.426 -38.404 54.816 1.00 30.41 30 ARG F C 1
ATOM 8983 O O . ARG F 1 30 ? 66.899 -39.433 55.220 1.00 29.45 30 ARG F O 1
ATOM 8991 N N . GLU F 1 31 ? 67.118 -37.813 53.652 1.00 29.44 31 GLU F N 1
ATOM 8992 C CA . GLU F 1 31 ? 66.076 -38.315 52.740 1.00 28.39 31 GLU F CA 1
ATOM 8993 C C . GLU F 1 31 ? 66.585 -39.338 51.739 1.00 28.72 31 GLU F C 1
ATOM 8994 O O . GLU F 1 31 ? 65.897 -39.690 50.742 1.00 27.89 31 GLU F O 1
ATOM 9000 N N . GLY F 1 32 ? 67.789 -39.841 52.011 1.00 28.64 32 GLY F N 1
ATOM 9001 C CA . GLY F 1 32 ? 68.290 -40.995 51.308 1.00 26.60 32 GLY F CA 1
ATOM 9002 C C . GLY F 1 32 ? 69.275 -40.736 50.209 1.00 26.40 32 GLY F C 1
ATOM 9003 O O . GLY F 1 32 ? 69.703 -41.666 49.536 1.00 26.45 32 GLY F O 1
ATOM 9004 N N . ALA F 1 33 ? 69.651 -39.487 49.963 1.00 26.30 33 ALA F N 1
ATOM 9005 C CA . ALA F 1 33 ? 70.647 -39.266 48.897 1.00 27.18 33 ALA F CA 1
ATOM 9006 C C . ALA F 1 33 ? 72.087 -39.343 49.464 1.00 27.54 33 ALA F C 1
ATOM 9007 O O . ALA F 1 33 ? 72.347 -38.877 50.576 1.00 26.48 33 ALA F O 1
ATOM 9009 N N . LYS F 1 34 ? 72.977 -39.855 48.621 1.00 28.28 34 LYS F N 1
ATOM 9010 C CA . LYS F 1 34 ? 74.438 -39.731 48.736 1.00 29.63 34 LYS F CA 1
ATOM 9011 C C . LYS F 1 34 ? 74.849 -38.294 48.335 1.00 29.33 34 LYS F C 1
ATOM 9012 O O . LYS F 1 34 ? 74.488 -37.844 47.271 1.00 30.59 34 LYS F O 1
ATOM 9018 N N . VAL F 1 35 ? 75.609 -37.599 49.178 1.00 28.57 35 VAL F N 1
ATOM 9019 C CA . VAL F 1 35 ? 75.853 -36.148 49.022 1.00 27.55 35 VAL F CA 1
ATOM 9020 C C . VAL F 1 35 ? 77.342 -35.824 48.862 1.00 26.03 35 VAL F C 1
ATOM 9021 O O . VAL F 1 35 ? 78.165 -36.322 49.622 1.00 26.07 35 VAL F O 1
ATOM 9025 N N . VAL F 1 36 ? 77.709 -35.002 47.875 1.00 26.69 36 VAL F N 1
ATOM 9026 C CA . VAL F 1 36 ? 79.091 -34.502 47.793 1.00 24.89 36 VAL F CA 1
ATOM 9027 C C . VAL F 1 36 ? 79.016 -33.014 48.104 1.00 26.04 36 VAL F C 1
ATOM 9028 O O . VAL F 1 36 ? 78.248 -32.268 47.482 1.00 23.33 36 VAL F O 1
ATOM 9032 N N . VAL F 1 37 ? 79.769 -32.593 49.105 1.00 24.82 37 VAL F N 1
ATOM 9033 C CA . VAL F 1 37 ? 79.602 -31.272 49.667 1.00 24.36 37 VAL F CA 1
ATOM 9034 C C . VAL F 1 37 ? 80.862 -30.461 49.463 1.00 25.02 37 VAL F C 1
ATOM 9035 O O . VAL F 1 37 ? 81.996 -31.002 49.474 1.00 24.60 37 VAL F O 1
ATOM 9039 N N . THR F 1 38 ? 80.678 -29.164 49.267 1.00 24.32 38 THR F N 1
ATOM 9040 C CA . THR F 1 38 ? 81.830 -28.283 49.070 1.00 24.68 38 THR F CA 1
ATOM 9041 C C . THR F 1 38 ? 81.584 -26.895 49.640 1.00 24.69 38 THR F C 1
ATOM 9042 O O . THR F 1 38 ? 80.432 -26.489 49.807 1.00 23.71 38 THR F O 1
ATOM 9046 N N . ALA F 1 39 ? 82.682 -26.236 50.037 1.00 24.05 39 ALA F N 1
ATOM 9047 C CA . ALA F 1 39 ? 82.709 -24.894 50.589 1.00 24.11 39 ALA F CA 1
ATOM 9048 C C . ALA F 1 39 ? 84.195 -24.533 50.720 1.00 25.13 39 ALA F C 1
ATOM 9049 O O . ALA F 1 39 ? 85.066 -25.403 50.466 1.00 22.99 39 ALA F O 1
ATOM 9051 N N . ARG F 1 40 ? 84.497 -23.269 51.025 1.00 25.16 40 ARG F N 1
ATOM 9052 C CA . ARG F 1 40 ? 85.908 -22.891 51.323 1.00 28.06 40 ARG F CA 1
ATOM 9053 C C . ARG F 1 40 ? 86.399 -23.402 52.709 1.00 27.57 40 ARG F C 1
ATOM 9054 O O . ARG F 1 40 ? 87.564 -23.772 52.862 1.00 28.26 40 ARG F O 1
ATOM 9062 N N . ASN F 1 41 ? 85.508 -23.406 53.696 1.00 27.82 41 ASN F N 1
ATOM 9063 C CA . ASN F 1 41 ? 85.864 -23.628 55.121 1.00 28.17 41 ASN F CA 1
ATOM 9064 C C . ASN F 1 41 ? 85.813 -25.097 55.469 1.00 26.67 41 ASN F C 1
ATOM 9065 O O . ASN F 1 41 ? 84.765 -25.639 55.782 1.00 24.38 41 ASN F O 1
ATOM 9070 N N . GLY F 1 42 ? 86.980 -25.734 55.415 1.00 27.43 42 GLY F N 1
ATOM 9071 C CA . GLY F 1 42 ? 87.090 -27.156 55.707 1.00 25.00 42 GLY F CA 1
ATOM 9072 C C . GLY F 1 42 ? 86.686 -27.555 57.104 1.00 26.11 42 GLY F C 1
ATOM 9073 O O . GLY F 1 42 ? 86.272 -28.702 57.344 1.00 26.61 42 GLY F O 1
ATOM 9074 N N . ASN F 1 43 ? 86.920 -26.666 58.059 1.00 25.36 43 ASN F N 1
ATOM 9075 C CA . ASN F 1 43 ? 86.519 -26.929 59.410 1.00 26.20 43 ASN F CA 1
ATOM 9076 C C . ASN F 1 43 ? 85.007 -27.073 59.476 1.00 26.58 43 ASN F C 1
ATOM 9077 O O . ASN F 1 43 ? 84.468 -27.960 60.133 1.00 26.45 43 ASN F O 1
ATOM 9082 N N . ALA F 1 44 ? 84.326 -26.220 58.720 1.00 26.31 44 ALA F N 1
ATOM 9083 C CA . ALA F 1 44 ? 82.892 -26.275 58.669 1.00 27.34 44 ALA F CA 1
ATOM 9084 C C . ALA F 1 44 ? 82.412 -27.492 57.931 1.00 25.96 44 ALA F C 1
ATOM 9085 O O . ALA F 1 44 ? 81.460 -28.141 58.367 1.00 29.36 44 ALA F O 1
ATOM 9087 N N . LEU F 1 45 ? 83.042 -27.844 56.828 1.00 25.88 45 LEU F N 1
ATOM 9088 C CA . LEU F 1 45 ? 82.653 -29.073 56.159 1.00 25.07 45 LEU F CA 1
ATOM 9089 C C . LEU F 1 45 ? 82.771 -30.320 57.049 1.00 26.34 45 LEU F C 1
ATOM 9090 O O . LEU F 1 45 ? 81.901 -31.215 57.031 1.00 22.81 45 LEU F O 1
ATOM 9095 N N . ALA F 1 46 ? 83.861 -30.364 57.824 1.00 25.77 46 ALA F N 1
ATOM 9096 C CA . ALA F 1 46 ? 84.112 -31.501 58.701 1.00 27.25 46 ALA F CA 1
ATOM 9097 C C . ALA F 1 46 ? 82.992 -31.686 59.749 1.00 26.64 46 ALA F C 1
ATOM 9098 O O . ALA F 1 46 ? 82.681 -32.788 60.127 1.00 27.20 46 ALA F O 1
ATOM 9100 N N . GLU F 1 47 ? 82.445 -30.613 60.306 1.00 28.54 47 GLU F N 1
ATOM 9101 C CA . GLU F 1 47 ? 81.360 -30.827 61.233 1.00 31.26 47 GLU F CA 1
ATOM 9102 C C . GLU F 1 47 ? 80.090 -31.243 60.494 1.00 30.88 47 GLU F C 1
ATOM 9103 O O . GLU F 1 47 ? 79.289 -32.013 61.031 1.00 30.02 47 GLU F O 1
ATOM 9109 N N . LEU F 1 48 ? 79.893 -30.663 59.310 1.00 30.11 48 LEU F N 1
ATOM 9110 C CA . LEU F 1 48 ? 78.770 -31.056 58.439 1.00 30.37 48 LEU F CA 1
ATOM 9111 C C . LEU F 1 48 ? 78.762 -32.554 58.184 1.00 29.38 48 LEU F C 1
ATOM 9112 O O . LEU F 1 48 ? 77.771 -33.188 58.511 1.00 28.66 48 LEU F O 1
ATOM 9117 N N . THR F 1 49 ? 79.856 -33.105 57.630 1.00 29.14 49 THR F N 1
ATOM 9118 C CA . THR F 1 49 ? 79.942 -34.517 57.300 1.00 29.39 49 THR F CA 1
ATOM 9119 C C . THR F 1 49 ? 79.937 -35.480 58.480 1.00 31.68 49 THR F C 1
ATOM 9120 O O . THR F 1 49 ? 79.577 -36.660 58.316 1.00 29.48 49 THR F O 1
ATOM 9124 N N . ASP F 1 50 ? 80.378 -34.972 59.639 1.00 33.10 50 ASP F N 1
ATOM 9125 C CA . ASP F 1 50 ? 80.295 -35.687 60.916 1.00 35.68 50 ASP F CA 1
ATOM 9126 C C . ASP F 1 50 ? 78.830 -35.809 61.300 1.00 35.51 50 ASP F C 1
ATOM 9127 O O . ASP F 1 50 ? 78.367 -36.882 61.677 1.00 33.64 50 ASP F O 1
ATOM 9132 N N . GLU F 1 51 ? 78.114 -34.683 61.209 1.00 35.83 51 GLU F N 1
ATOM 9133 C CA . GLU F 1 51 ? 76.709 -34.685 61.545 1.00 36.86 51 GLU F CA 1
ATOM 9134 C C . GLU F 1 51 ? 75.890 -35.625 60.649 1.00 37.28 51 GLU F C 1
ATOM 9135 O O . GLU F 1 51 ? 75.036 -36.375 61.173 1.00 37.29 51 GLU F O 1
ATOM 9141 N N . ILE F 1 52 ? 76.191 -35.600 59.340 1.00 37.03 52 ILE F N 1
ATOM 9142 C CA . ILE F 1 52 ? 75.628 -36.551 58.353 1.00 38.19 52 ILE F CA 1
ATOM 9143 C C . ILE F 1 52 ? 75.887 -38.001 58.761 1.00 38.85 52 ILE F C 1
ATOM 9144 O O . ILE F 1 52 ? 74.965 -38.824 58.775 1.00 38.77 52 ILE F O 1
ATOM 9149 N N . ALA F 1 53 ? 77.160 -38.332 59.002 1.00 39.51 53 ALA F N 1
ATOM 9150 C CA . ALA F 1 53 ? 77.527 -39.723 59.255 1.00 39.65 53 ALA F CA 1
ATOM 9151 C C . ALA F 1 53 ? 76.843 -40.216 60.522 1.00 39.77 53 ALA F C 1
ATOM 9152 O O . ALA F 1 53 ? 76.507 -41.391 60.622 1.00 39.46 53 ALA F O 1
ATOM 9154 N N . GLY F 1 54 ? 76.606 -39.284 61.445 1.00 40.08 54 GLY F N 1
ATOM 9155 C CA . GLY F 1 54 ? 75.908 -39.517 62.708 1.00 41.47 54 GLY F CA 1
ATOM 9156 C C . GLY F 1 54 ? 74.479 -40.009 62.545 1.00 42.41 54 GLY F C 1
ATOM 9157 O O . GLY F 1 54 ? 74.036 -40.863 63.313 1.00 42.77 54 GLY F O 1
ATOM 9158 N N . GLY F 1 55 ? 73.754 -39.477 61.545 1.00 42.32 55 GLY F N 1
ATOM 9159 C CA . GLY F 1 55 ? 72.373 -39.919 61.245 1.00 41.74 55 GLY F CA 1
ATOM 9160 C C . GLY F 1 55 ? 72.184 -41.078 60.269 1.00 41.12 55 GLY F C 1
ATOM 9161 O O . GLY F 1 55 ? 71.093 -41.281 59.749 1.00 42.24 55 GLY F O 1
ATOM 9162 N N . GLY F 1 56 ? 73.231 -41.840 60.006 1.00 39.98 56 GLY F N 1
ATOM 9163 C CA . GLY F 1 56 ? 73.123 -42.990 59.126 1.00 39.57 56 GLY F CA 1
ATOM 9164 C C . GLY F 1 56 ? 73.375 -42.641 57.670 1.00 38.94 56 GLY F C 1
ATOM 9165 O O . GLY F 1 56 ? 73.257 -43.504 56.792 1.00 39.33 56 GLY F O 1
ATOM 9166 N N . GLY F 1 57 ? 73.720 -41.378 57.404 1.00 38.80 57 GLY F N 1
ATOM 9167 C CA . GLY F 1 57 ? 73.993 -40.926 56.024 1.00 37.08 57 GLY F CA 1
ATOM 9168 C C . GLY F 1 57 ? 75.413 -41.038 55.504 1.00 36.80 57 GLY F C 1
ATOM 9169 O O . GLY F 1 57 ? 76.370 -41.211 56.278 1.00 36.08 57 GLY F O 1
ATOM 9170 N N . GLU F 1 58 ? 75.548 -40.949 54.174 1.00 35.54 58 GLU F N 1
ATOM 9171 C CA . GLU F 1 58 ? 76.844 -40.917 53.496 1.00 34.58 58 GLU F CA 1
ATOM 9172 C C . GLU F 1 58 ? 77.094 -39.576 52.814 1.00 33.62 58 GLU F C 1
ATOM 9173 O O . GLU F 1 58 ? 76.304 -39.176 51.951 1.00 33.30 58 GLU F O 1
ATOM 9179 N N . ALA F 1 59 ? 78.182 -38.904 53.192 1.00 31.98 59 ALA F N 1
ATOM 9180 C CA . ALA F 1 59 ? 78.664 -37.670 52.543 1.00 31.26 59 ALA F CA 1
ATOM 9181 C C . ALA F 1 59 ? 80.123 -37.795 52.108 1.00 31.13 59 ALA F C 1
ATOM 9182 O O . ALA F 1 59 ? 80.871 -38.600 52.653 1.00 31.53 59 ALA F O 1
ATOM 9184 N N . ALA F 1 60 ? 80.550 -36.975 51.161 1.00 30.56 60 ALA F N 1
ATOM 9185 C CA . ALA F 1 60 ? 81.980 -36.818 50.844 1.00 29.05 60 ALA F CA 1
ATOM 9186 C C . ALA F 1 60 ? 82.198 -35.330 50.641 1.00 29.41 60 ALA F C 1
ATOM 9187 O O . ALA F 1 60 ? 81.318 -34.635 50.092 1.00 27.50 60 ALA F O 1
ATOM 9189 N N . ALA F 1 61 ? 83.350 -34.825 51.086 1.00 27.18 61 ALA F N 1
ATOM 9190 C CA . ALA F 1 61 ? 83.646 -33.400 50.962 1.00 26.68 61 ALA F CA 1
ATOM 9191 C C . ALA F 1 61 ? 84.904 -33.095 50.179 1.00 26.72 61 ALA F C 1
ATOM 9192 O O . ALA F 1 61 ? 85.849 -33.910 50.027 1.00 26.88 61 ALA F O 1
ATOM 9194 N N . LEU F 1 62 ? 84.916 -31.886 49.675 1.00 26.09 62 LEU F N 1
ATOM 9195 C CA . LEU F 1 62 ? 86.078 -31.412 48.999 1.00 26.09 62 LEU F CA 1
ATOM 9196 C C . LEU F 1 62 ? 86.124 -29.902 49.156 1.00 26.43 62 LEU F C 1
ATOM 9197 O O . LEU F 1 62 ? 85.172 -29.184 48.683 1.00 24.73 62 LEU F O 1
ATOM 9202 N N . ALA F 1 63 ? 87.216 -29.387 49.749 1.00 25.70 63 ALA F N 1
ATOM 9203 C CA . ALA F 1 63 ? 87.258 -27.963 50.047 1.00 25.90 63 ALA F CA 1
ATOM 9204 C C . ALA F 1 63 ? 87.937 -27.150 48.977 1.00 26.21 63 ALA F C 1
ATOM 9205 O O . ALA F 1 63 ? 88.931 -27.561 48.418 1.00 26.49 63 ALA F O 1
ATOM 9207 N N . GLY F 1 64 ? 87.382 -25.987 48.644 1.00 26.41 64 GLY F N 1
ATOM 9208 C CA . GLY F 1 64 ? 87.978 -25.230 47.508 1.00 25.20 64 GLY F CA 1
ATOM 9209 C C . GLY F 1 64 ? 87.189 -23.974 47.173 1.00 26.21 64 GLY F C 1
ATOM 9210 O O . GLY F 1 64 ? 86.127 -23.695 47.782 1.00 24.95 64 GLY F O 1
ATOM 9211 N N . ASP F 1 65 ? 87.720 -23.218 46.218 1.00 25.69 65 ASP F N 1
ATOM 9212 C CA . ASP F 1 65 ? 87.096 -21.967 45.790 1.00 26.46 65 ASP F CA 1
ATOM 9213 C C . ASP F 1 65 ? 86.104 -22.302 44.674 1.00 25.36 65 ASP F C 1
ATOM 9214 O O . ASP F 1 65 ? 86.460 -22.846 43.634 1.00 23.80 65 ASP F O 1
ATOM 9219 N N . VAL F 1 66 ? 84.843 -21.995 44.907 1.00 24.33 66 VAL F N 1
ATOM 9220 C CA . VAL F 1 66 ? 83.796 -22.402 43.946 1.00 23.12 66 VAL F CA 1
ATOM 9221 C C . VAL F 1 66 ? 83.963 -21.673 42.581 1.00 23.46 66 VAL F C 1
ATOM 9222 O O . VAL F 1 66 ? 83.385 -22.069 41.556 1.00 24.67 66 VAL F O 1
ATOM 9226 N N . GLY F 1 67 ? 84.738 -20.600 42.557 1.00 23.55 67 GLY F N 1
ATOM 9227 C CA . GLY F 1 67 ? 85.196 -19.969 41.302 1.00 24.93 67 GLY F CA 1
ATOM 9228 C C . GLY F 1 67 ? 86.268 -20.704 40.497 1.00 25.70 67 GLY F C 1
ATOM 9229 O O . GLY F 1 67 ? 86.591 -20.323 39.379 1.00 26.53 67 GLY F O 1
ATOM 9230 N N . ASP F 1 68 ? 86.823 -21.781 41.023 1.00 26.85 68 ASP F N 1
ATOM 9231 C CA . ASP F 1 68 ? 87.879 -22.531 40.268 1.00 27.81 68 ASP F CA 1
ATOM 9232 C C . ASP F 1 68 ? 87.374 -23.678 39.391 1.00 26.50 68 ASP F C 1
ATOM 9233 O O . ASP F 1 68 ? 86.675 -24.561 39.885 1.00 26.30 68 ASP F O 1
ATOM 9238 N N . GLU F 1 69 ? 87.776 -23.714 38.119 1.00 25.79 69 GLU F N 1
ATOM 9239 C CA . GLU F 1 69 ? 87.377 -24.796 37.271 1.00 26.41 69 GLU F CA 1
ATOM 9240 C C . GLU F 1 69 ? 87.826 -26.134 37.802 1.00 27.15 69 GLU F C 1
ATOM 9241 O O . GLU F 1 69 ? 87.044 -27.085 37.874 1.00 26.32 69 GLU F O 1
ATOM 9247 N N . ALA F 1 70 ? 89.105 -26.230 38.204 1.00 26.36 70 ALA F N 1
ATOM 9248 C CA . ALA F 1 70 ? 89.557 -27.502 38.801 1.00 25.93 70 ALA F CA 1
ATOM 9249 C C . ALA F 1 70 ? 88.706 -28.057 39.969 1.00 25.02 70 ALA F C 1
ATOM 9250 O O . ALA F 1 70 ? 88.530 -29.276 40.091 1.00 24.34 70 ALA F O 1
ATOM 9252 N N . LEU F 1 71 ? 88.208 -27.186 40.848 1.00 25.75 71 LEU F N 1
ATOM 9253 C CA . LEU F 1 71 ? 87.300 -27.660 41.910 1.00 25.95 71 LEU F CA 1
ATOM 9254 C C . LEU F 1 71 ? 86.068 -28.368 41.343 1.00 25.43 71 LEU F C 1
ATOM 9255 O O . LEU F 1 71 ? 85.749 -29.517 41.730 1.00 24.30 71 LEU F O 1
ATOM 9260 N N . HIS F 1 72 ? 85.416 -27.734 40.372 1.00 26.12 72 HIS F N 1
ATOM 9261 C CA . HIS F 1 72 ? 84.189 -28.333 39.778 1.00 25.30 72 HIS F CA 1
ATOM 9262 C C . HIS F 1 72 ? 84.470 -29.690 39.100 1.00 25.40 72 HIS F C 1
ATOM 9263 O O . HIS F 1 72 ? 83.660 -30.641 39.215 1.00 24.93 72 HIS F O 1
ATOM 9270 N N . GLU F 1 73 ? 85.602 -29.778 38.392 1.00 26.58 73 GLU F N 1
ATOM 9271 C CA . GLU F 1 73 ? 85.981 -31.045 37.771 1.00 27.20 73 GLU F CA 1
ATOM 9272 C C . GLU F 1 73 ? 86.203 -32.120 38.811 1.00 26.81 73 GLU F C 1
ATOM 9273 O O . GLU F 1 73 ? 85.685 -33.246 38.707 1.00 27.61 73 GLU F O 1
ATOM 9279 N N . ALA F 1 74 ? 86.978 -31.780 39.826 1.00 26.86 74 ALA F N 1
ATOM 9280 C CA . ALA F 1 74 ? 87.277 -32.730 40.899 1.00 26.73 74 ALA F CA 1
ATOM 9281 C C . ALA F 1 74 ? 86.027 -33.151 41.639 1.00 26.68 74 ALA F C 1
ATOM 9282 O O . ALA F 1 74 ? 85.848 -34.333 42.007 1.00 25.28 74 ALA F O 1
ATOM 9284 N N . LEU F 1 75 ? 85.172 -32.163 41.901 1.00 26.34 75 LEU F N 1
ATOM 9285 C CA . LEU F 1 75 ? 83.897 -32.400 42.571 1.00 26.89 75 LEU F CA 1
ATOM 9286 C C . LEU F 1 75 ? 83.050 -33.497 41.881 1.00 25.71 75 LEU F C 1
ATOM 9287 O O . LEU F 1 75 ? 82.488 -34.418 42.545 1.00 24.34 75 LEU F O 1
ATOM 9292 N N . VAL F 1 76 ? 82.924 -33.397 40.555 1.00 26.25 76 VAL F N 1
ATOM 9293 C CA . VAL F 1 76 ? 82.159 -34.409 39.858 1.00 25.21 76 VAL F CA 1
ATOM 9294 C C . VAL F 1 76 ? 82.947 -35.751 39.856 1.00 27.26 76 VAL F C 1
ATOM 9295 O O . VAL F 1 76 ? 82.342 -36.796 40.113 1.00 24.92 76 VAL F O 1
ATOM 9299 N N . GLU F 1 77 ? 84.268 -35.704 39.570 1.00 28.14 77 GLU F N 1
ATOM 9300 C CA . GLU F 1 77 ? 85.123 -36.913 39.652 1.00 30.21 77 GLU F CA 1
ATOM 9301 C C . GLU F 1 77 ? 84.860 -37.625 40.985 1.00 29.66 77 GLU F C 1
ATOM 9302 O O . GLU F 1 77 ? 84.657 -38.845 40.997 1.00 29.75 77 GLU F O 1
ATOM 9308 N N . LEU F 1 78 ? 84.829 -36.870 42.094 1.00 29.34 78 LEU F N 1
ATOM 9309 C CA . LEU F 1 78 ? 84.581 -37.447 43.416 1.00 29.04 78 LEU F CA 1
ATOM 9310 C C . LEU F 1 78 ? 83.236 -38.191 43.519 1.00 30.19 78 LEU F C 1
ATOM 9311 O O . LEU F 1 78 ? 83.131 -39.299 44.141 1.00 27.72 78 LEU F O 1
ATOM 9316 N N . ALA F 1 79 ? 82.185 -37.590 42.925 1.00 29.56 79 ALA F N 1
ATOM 9317 C CA . ALA F 1 79 ? 80.839 -38.125 43.109 1.00 30.00 79 ALA F CA 1
ATOM 9318 C C . ALA F 1 79 ? 80.773 -39.455 42.403 1.00 31.44 79 ALA F C 1
ATOM 9319 O O . ALA F 1 79 ? 80.260 -40.462 42.928 1.00 31.05 79 ALA F O 1
ATOM 9321 N N . VAL F 1 80 ? 81.324 -39.455 41.209 1.00 31.90 80 VAL F N 1
ATOM 9322 C CA . VAL F 1 80 ? 81.368 -40.633 40.411 1.00 34.77 80 VAL F CA 1
ATOM 9323 C C . VAL F 1 80 ? 82.207 -41.744 41.053 1.00 36.28 80 VAL F C 1
ATOM 9324 O O . VAL F 1 80 ? 81.798 -42.931 41.017 1.00 36.11 80 VAL F O 1
ATOM 9328 N N . ARG F 1 81 ? 83.386 -41.396 41.548 1.00 36.99 81 ARG F N 1
ATOM 9329 C CA . ARG F 1 81 ? 84.281 -42.384 42.125 1.00 38.47 81 ARG F CA 1
ATOM 9330 C C . ARG F 1 81 ? 83.789 -42.954 43.427 1.00 37.08 81 ARG F C 1
ATOM 9331 O O . ARG F 1 81 ? 83.778 -44.133 43.609 1.00 37.25 81 ARG F O 1
ATOM 9339 N N . ARG F 1 82 ? 83.387 -42.069 44.314 1.00 35.74 82 ARG F N 1
ATOM 9340 C CA . ARG F 1 82 ? 82.832 -42.408 45.588 1.00 35.32 82 ARG F CA 1
ATOM 9341 C C . ARG F 1 82 ? 81.472 -43.115 45.537 1.00 35.76 82 ARG F C 1
ATOM 9342 O O . ARG F 1 82 ? 81.277 -44.101 46.204 1.00 35.63 82 ARG F O 1
ATOM 9350 N N . PHE F 1 83 ? 80.580 -42.632 44.676 1.00 35.04 83 PHE F N 1
ATOM 9351 C CA . PHE F 1 83 ? 79.225 -43.131 44.557 1.00 34.35 83 PHE F CA 1
ATOM 9352 C C . PHE F 1 83 ? 78.787 -43.749 43.226 1.00 34.11 83 PHE F C 1
ATOM 9353 O O . PHE F 1 83 ? 77.749 -44.276 43.133 1.00 34.64 83 PHE F O 1
ATOM 9361 N N . GLY F 1 84 ? 79.572 -43.693 42.192 1.00 34.06 84 GLY F N 1
ATOM 9362 C CA . GLY F 1 84 ? 79.192 -44.396 40.979 1.00 32.95 84 GLY F CA 1
ATOM 9363 C C . GLY F 1 84 ? 78.559 -43.536 39.916 1.00 33.04 84 GLY F C 1
ATOM 9364 O O . GLY F 1 84 ? 78.319 -43.999 38.789 1.00 34.51 84 GLY F O 1
ATOM 9365 N N . GLY F 1 85 ? 78.318 -42.266 40.233 1.00 31.34 85 GLY F N 1
ATOM 9366 C CA . GLY F 1 85 ? 77.649 -41.379 39.277 1.00 29.25 85 GLY F CA 1
ATOM 9367 C C . GLY F 1 85 ? 77.168 -40.104 39.944 1.00 27.14 85 GLY F C 1
ATOM 9368 O O . GLY F 1 85 ? 77.561 -39.799 41.072 1.00 26.39 85 GLY F O 1
ATOM 9369 N N . LEU F 1 86 ? 76.289 -39.383 39.243 1.00 26.92 86 LEU F N 1
ATOM 9370 C CA . LEU F 1 86 ? 75.689 -38.156 39.740 1.00 25.66 86 LEU F CA 1
ATOM 9371 C C . LEU F 1 86 ? 74.313 -37.917 39.110 1.00 26.87 86 LEU F C 1
ATOM 9372 O O . LEU F 1 86 ? 74.215 -37.930 37.902 1.00 26.11 86 LEU F O 1
ATOM 9377 N N . ASP F 1 87 ? 73.280 -37.701 39.953 1.00 26.63 87 ASP F N 1
ATOM 9378 C CA . ASP F 1 87 ? 71.834 -37.517 39.537 1.00 27.78 87 ASP F CA 1
ATOM 9379 C C . ASP F 1 87 ? 71.439 -36.042 39.623 1.00 26.55 87 ASP F C 1
ATOM 9380 O O . ASP F 1 87 ? 70.594 -35.551 38.846 1.00 24.60 87 ASP F O 1
ATOM 9385 N N . THR F 1 88 ? 71.934 -35.373 40.669 1.00 25.34 88 THR F N 1
ATOM 9386 C CA . THR F 1 88 ? 71.461 -34.009 40.933 1.00 25.36 88 THR F CA 1
ATOM 9387 C C . THR F 1 88 ? 72.541 -33.084 41.496 1.00 24.88 88 THR F C 1
ATOM 9388 O O . THR F 1 88 ? 73.545 -33.571 42.031 1.00 24.07 88 THR F O 1
ATOM 9392 N N . ALA F 1 89 ? 72.340 -31.771 41.346 1.00 22.21 89 ALA F N 1
ATOM 9393 C CA . ALA F 1 89 ? 73.226 -30.779 41.938 1.00 20.54 89 ALA F CA 1
ATOM 9394 C C . ALA F 1 89 ? 72.399 -29.600 42.434 1.00 20.32 89 ALA F C 1
ATOM 9395 O O . ALA F 1 89 ? 71.440 -29.160 41.754 1.00 19.54 89 ALA F O 1
ATOM 9397 N N . PHE F 1 90 ? 72.709 -29.162 43.651 1.00 19.65 90 PHE F N 1
ATOM 9398 C CA . PHE F 1 90 ? 72.180 -27.956 44.209 1.00 20.21 90 PHE F CA 1
ATOM 9399 C C . PHE F 1 90 ? 73.345 -26.948 44.263 1.00 21.06 90 PHE F C 1
ATOM 9400 O O . PHE F 1 90 ? 74.174 -26.923 45.206 1.00 21.68 90 PHE F O 1
ATOM 9408 N N . ASN F 1 91 ? 73.430 -26.151 43.216 1.00 19.41 91 ASN F N 1
ATOM 9409 C CA . ASN F 1 91 ? 74.431 -25.163 43.116 1.00 21.10 91 ASN F CA 1
ATOM 9410 C C . ASN F 1 91 ? 74.084 -23.906 43.884 1.00 20.56 91 ASN F C 1
ATOM 9411 O O . ASN F 1 91 ? 73.465 -22.967 43.358 1.00 19.49 91 ASN F O 1
ATOM 9416 N N . ASN F 1 92 ? 74.523 -23.896 45.134 1.00 20.90 92 ASN F N 1
ATOM 9417 C CA . ASN F 1 92 ? 73.988 -22.945 46.097 1.00 21.41 92 ASN F CA 1
ATOM 9418 C C . ASN F 1 92 ? 74.991 -21.919 46.625 1.00 22.79 92 ASN F C 1
ATOM 9419 O O . ASN F 1 92 ? 74.614 -20.912 47.228 1.00 24.62 92 ASN F O 1
ATOM 9424 N N . ALA F 1 93 ? 76.261 -22.124 46.317 1.00 23.39 93 ALA F N 1
ATOM 9425 C CA . ALA F 1 93 ? 77.271 -21.180 46.719 1.00 25.04 93 ALA F CA 1
ATOM 9426 C C . ALA F 1 93 ? 76.957 -19.785 46.198 1.00 24.86 93 ALA F C 1
ATOM 9427 O O . ALA F 1 93 ? 76.456 -19.632 45.102 1.00 22.91 93 ALA F O 1
ATOM 9429 N N . GLY F 1 94 ? 77.168 -18.787 47.049 1.00 24.31 94 GLY F N 1
ATOM 9430 C CA . GLY F 1 94 ? 77.065 -17.424 46.616 1.00 25.08 94 GLY F CA 1
ATOM 9431 C C . GLY F 1 94 ? 77.373 -16.527 47.773 1.00 24.91 94 GLY F C 1
ATOM 9432 O O . GLY F 1 94 ? 77.386 -16.989 48.921 1.00 25.41 94 GLY F O 1
ATOM 9433 N N . ALA F 1 95 ? 77.625 -15.254 47.485 1.00 23.83 95 ALA F N 1
ATOM 9434 C CA . ALA F 1 95 ? 77.843 -14.303 48.565 1.00 24.54 95 ALA F CA 1
ATOM 9435 C C . ALA F 1 95 ? 77.442 -12.904 48.084 1.00 25.27 95 ALA F C 1
ATOM 9436 O O . ALA F 1 95 ? 77.432 -12.619 46.860 1.00 19.79 95 ALA F O 1
ATOM 9438 N N . LEU F 1 96 ? 77.146 -12.045 49.054 1.00 25.10 96 LEU F N 1
ATOM 9439 C CA . LEU F 1 96 ? 76.762 -10.663 48.773 1.00 27.15 96 LEU F CA 1
ATOM 9440 C C . LEU F 1 96 ? 77.866 -9.945 47.974 1.00 26.43 96 LEU F C 1
ATOM 9441 O O . LEU F 1 96 ? 77.584 -9.084 47.178 1.00 25.20 96 LEU F O 1
ATOM 9446 N N . GLY F 1 97 ? 79.120 -10.306 48.209 1.00 27.36 97 GLY F N 1
ATOM 9447 C CA . GLY F 1 97 ? 80.219 -9.617 47.583 1.00 27.78 97 GLY F CA 1
ATOM 9448 C C . GLY F 1 97 ? 80.311 -8.172 48.045 1.00 29.41 97 GLY F C 1
ATOM 9449 O O . GLY F 1 97 ? 79.701 -7.759 49.039 1.00 28.85 97 GLY F O 1
ATOM 9450 N N . ALA F 1 98 ? 81.029 -7.369 47.285 1.00 30.83 98 ALA F N 1
ATOM 9451 C CA . ALA F 1 98 ? 81.304 -6.052 47.791 1.00 31.38 98 ALA F CA 1
ATOM 9452 C C . ALA F 1 98 ? 80.116 -5.193 47.441 1.00 31.35 98 ALA F C 1
ATOM 9453 O O . ALA F 1 98 ? 79.561 -5.269 46.331 1.00 29.61 98 ALA F O 1
ATOM 9455 N N . MET F 1 99 ? 79.742 -4.381 48.419 1.00 31.04 99 MET F N 1
ATOM 9456 C CA . MET F 1 99 ? 78.552 -3.568 48.352 1.00 31.44 99 MET F CA 1
ATOM 9457 C C . MET F 1 99 ? 78.921 -2.097 48.427 1.00 32.11 99 MET F C 1
ATOM 9458 O O . MET F 1 99 ? 80.037 -1.749 48.849 1.00 32.16 99 MET F O 1
ATOM 9463 N N . GLY F 1 100 ? 78.002 -1.221 48.053 1.00 30.57 100 GLY F N 1
ATOM 9464 C CA . GLY F 1 100 ? 78.307 0.218 48.071 1.00 29.42 100 GLY F CA 1
ATOM 9465 C C . GLY F 1 100 ? 77.694 0.929 46.891 1.00 29.34 100 GLY F C 1
ATOM 9466 O O . GLY F 1 100 ? 77.173 0.280 45.947 1.00 26.53 100 GLY F O 1
ATOM 9467 N N . GLU F 1 101 ? 77.757 2.264 46.933 1.00 29.01 101 GLU F N 1
ATOM 9468 C CA . GLU F 1 101 ? 77.180 3.058 45.871 1.00 29.42 101 GLU F CA 1
ATOM 9469 C C . GLU F 1 101 ? 77.942 2.770 44.590 1.00 27.93 101 GLU F C 1
ATOM 9470 O O . GLU F 1 101 ? 79.172 2.589 44.569 1.00 26.98 101 GLU F O 1
ATOM 9476 N N . ILE F 1 102 ? 77.165 2.681 43.523 1.00 26.69 102 ILE F N 1
ATOM 9477 C CA . ILE F 1 102 ? 77.683 2.133 42.286 1.00 27.66 102 ILE F CA 1
ATOM 9478 C C . ILE F 1 102 ? 79.027 2.786 41.870 1.00 27.98 102 ILE F C 1
ATOM 9479 O O . ILE F 1 102 ? 79.950 2.086 41.432 1.00 27.34 102 ILE F O 1
ATOM 9484 N N . SER F 1 103 ? 79.166 4.091 42.081 1.00 28.28 103 SER F N 1
ATOM 9485 C CA . SER F 1 103 ? 80.357 4.791 41.525 1.00 29.77 103 SER F CA 1
ATOM 9486 C C . SER F 1 103 ? 81.641 4.564 42.362 1.00 29.51 103 SER F C 1
ATOM 9487 O O . SER F 1 103 ? 82.780 4.819 41.893 1.00 30.53 103 SER F O 1
ATOM 9490 N N . SER F 1 104 ? 81.430 4.030 43.558 1.00 28.50 104 SER F N 1
ATOM 9491 C CA . SER F 1 104 ? 82.460 3.776 44.547 1.00 28.93 104 SER F CA 1
ATOM 9492 C C . SER F 1 104 ? 82.970 2.350 44.421 1.00 29.00 104 SER F C 1
ATOM 9493 O O . SER F 1 104 ? 83.993 2.004 45.050 1.00 29.96 104 SER F O 1
ATOM 9496 N N . LEU F 1 105 ? 82.290 1.513 43.626 1.00 25.09 105 LEU F N 1
ATOM 9497 C CA . LEU F 1 105 ? 82.695 0.102 43.507 1.00 25.39 105 LEU F CA 1
ATOM 9498 C C . LEU F 1 105 ? 83.890 -0.133 42.559 1.00 24.14 105 LEU F C 1
ATOM 9499 O O . LEU F 1 105 ? 83.983 0.510 41.543 1.00 25.20 105 LEU F O 1
ATOM 9504 N N . SER F 1 106 ? 84.771 -1.061 42.878 1.00 23.44 106 SER F N 1
ATOM 9505 C CA . SER F 1 106 ? 85.893 -1.383 41.952 1.00 25.03 106 SER F CA 1
ATOM 9506 C C . SER F 1 106 ? 85.547 -2.472 40.926 1.00 24.44 106 SER F C 1
ATOM 9507 O O . SER F 1 106 ? 84.687 -3.326 41.189 1.00 25.21 106 SER F O 1
ATOM 9510 N N . VAL F 1 107 ? 86.230 -2.491 39.789 1.00 24.29 107 VAL F N 1
ATOM 9511 C CA . VAL F 1 107 ? 86.025 -3.592 38.845 1.00 24.10 107 VAL F CA 1
ATOM 9512 C C . VAL F 1 107 ? 86.470 -4.924 39.476 1.00 24.55 107 VAL F C 1
ATOM 9513 O O . VAL F 1 107 ? 85.872 -5.968 39.189 1.00 22.04 107 VAL F O 1
ATOM 9517 N N . GLU F 1 108 ? 87.494 -4.877 40.330 1.00 23.64 108 GLU F N 1
ATOM 9518 C CA . GLU F 1 108 ? 87.961 -6.089 40.990 1.00 25.28 108 GLU F CA 1
ATOM 9519 C C . GLU F 1 108 ? 86.851 -6.748 41.841 1.00 24.60 108 GLU F C 1
ATOM 9520 O O . GLU F 1 108 ? 86.636 -7.951 41.725 1.00 22.00 108 GLU F O 1
ATOM 9526 N N . GLY F 1 109 ? 86.176 -5.919 42.658 1.00 22.13 109 GLY F N 1
ATOM 9527 C CA . GLY F 1 109 ? 85.096 -6.303 43.522 1.00 22.87 109 GLY F CA 1
ATOM 9528 C C . GLY F 1 109 ? 83.876 -6.817 42.722 1.00 22.66 109 GLY F C 1
ATOM 9529 O O . GLY F 1 109 ? 83.327 -7.817 43.119 1.00 21.16 109 GLY F O 1
ATOM 9530 N N . TRP F 1 110 ? 83.484 -6.123 41.628 1.00 21.17 110 TRP F N 1
ATOM 9531 C CA . TRP F 1 110 ? 82.505 -6.614 40.599 1.00 22.70 110 TRP F CA 1
ATOM 9532 C C . TRP F 1 110 ? 82.915 -7.995 40.035 1.00 22.59 110 TRP F C 1
ATOM 9533 O O . TRP F 1 110 ? 82.130 -8.924 40.082 1.00 20.59 110 TRP F O 1
ATOM 9544 N N . ARG F 1 111 ? 84.152 -8.143 39.530 1.00 21.64 111 ARG F N 1
ATOM 9545 C CA . ARG F 1 111 ? 84.584 -9.466 39.021 1.00 23.69 111 ARG F CA 1
ATOM 9546 C C . ARG F 1 111 ? 84.600 -10.591 40.047 1.00 23.14 111 ARG F C 1
ATOM 9547 O O . ARG F 1 111 ? 84.228 -11.709 39.703 1.00 21.64 111 ARG F O 1
ATOM 9555 N N . GLU F 1 112 ? 85.031 -10.309 41.283 1.00 24.41 112 GLU F N 1
ATOM 9556 C CA . GLU F 1 112 ? 85.016 -11.334 42.339 1.00 25.49 112 GLU F CA 1
ATOM 9557 C C . GLU F 1 112 ? 83.592 -11.808 42.662 1.00 23.88 112 GLU F C 1
ATOM 9558 O O . GLU F 1 112 ? 83.355 -13.000 42.795 1.00 21.53 112 GLU F O 1
ATOM 9564 N N . THR F 1 113 ? 82.648 -10.848 42.742 1.00 23.58 113 THR F N 1
ATOM 9565 C CA . THR F 1 113 ? 81.237 -11.155 43.020 1.00 22.05 113 THR F CA 1
ATOM 9566 C C . THR F 1 113 ? 80.681 -12.053 41.891 1.00 21.30 113 THR F C 1
ATOM 9567 O O . THR F 1 113 ? 80.037 -13.078 42.167 1.00 19.49 113 THR F O 1
ATOM 9571 N N . LEU F 1 114 ? 80.928 -11.664 40.633 1.00 19.69 114 LEU F N 1
ATOM 9572 C CA . LEU F 1 114 ? 80.396 -12.406 39.504 1.00 19.68 114 LEU F CA 1
ATOM 9573 C C . LEU F 1 114 ? 81.063 -13.775 39.369 1.00 20.90 114 LEU F C 1
ATOM 9574 O O . LEU F 1 114 ? 80.426 -14.732 38.931 1.00 21.20 114 LEU F O 1
ATOM 9579 N N . ASP F 1 115 ? 82.345 -13.878 39.728 1.00 20.90 115 ASP F N 1
ATOM 9580 C CA . ASP F 1 115 ? 83.006 -15.167 39.704 1.00 22.34 115 ASP F CA 1
ATOM 9581 C C . ASP F 1 115 ? 82.416 -16.156 40.708 1.00 21.65 115 ASP F C 1
ATOM 9582 O O . ASP F 1 115 ? 82.169 -17.294 40.359 1.00 21.79 115 ASP F O 1
ATOM 9587 N N . THR F 1 116 ? 82.171 -15.704 41.925 1.00 22.15 116 THR F N 1
ATOM 9588 C CA . THR F 1 116 ? 81.648 -16.549 43.024 1.00 22.26 116 THR F CA 1
ATOM 9589 C C . THR F 1 116 ? 80.208 -16.978 42.774 1.00 21.78 116 THR F C 1
ATOM 9590 O O . THR F 1 116 ? 79.840 -18.120 43.109 1.00 21.36 116 THR F O 1
ATOM 9594 N N . ASN F 1 117 ? 79.396 -16.042 42.257 1.00 19.80 117 ASN F N 1
ATOM 9595 C CA . ASN F 1 117 ? 77.950 -16.216 42.187 1.00 18.40 117 ASN F CA 1
ATOM 9596 C C . ASN F 1 117 ? 77.522 -16.785 40.816 1.00 18.08 117 ASN F C 1
ATOM 9597 O O . ASN F 1 117 ? 76.569 -17.561 40.736 1.00 17.13 117 ASN F O 1
ATOM 9602 N N . LEU F 1 118 ? 78.221 -16.399 39.747 1.00 17.25 118 LEU F N 1
ATOM 9603 C CA . LEU F 1 118 ? 77.732 -16.754 38.377 1.00 20.22 118 LEU F CA 1
ATOM 9604 C C . LEU F 1 118 ? 78.727 -17.603 37.532 1.00 19.63 118 LEU F C 1
ATOM 9605 O O . LEU F 1 118 ? 78.329 -18.621 36.954 1.00 19.15 118 LEU F O 1
ATOM 9610 N N . THR F 1 119 ? 80.006 -17.184 37.448 1.00 19.87 119 THR F N 1
ATOM 9611 C CA . THR F 1 119 ? 81.022 -18.060 36.800 1.00 19.32 119 THR F CA 1
ATOM 9612 C C . THR F 1 119 ? 81.036 -19.452 37.432 1.00 18.92 119 THR F C 1
ATOM 9613 O O . THR F 1 119 ? 81.157 -20.455 36.751 1.00 17.93 119 THR F O 1
ATOM 9617 N N . SER F 1 120 ? 80.917 -19.484 38.755 1.00 19.80 120 SER F N 1
ATOM 9618 C CA . SER F 1 120 ? 80.807 -20.753 39.535 1.00 18.95 120 SER F CA 1
ATOM 9619 C C . SER F 1 120 ? 79.731 -21.680 38.934 1.00 18.66 120 SER F C 1
ATOM 9620 O O . SER F 1 120 ? 79.919 -22.869 38.879 1.00 17.60 120 SER F O 1
ATOM 9623 N N . ALA F 1 121 ? 78.594 -21.099 38.500 1.00 18.36 121 ALA F N 1
ATOM 9624 C CA . ALA F 1 121 ? 77.453 -21.873 38.080 1.00 17.17 121 ALA F CA 1
ATOM 9625 C C . ALA F 1 121 ? 77.648 -22.377 36.623 1.00 17.58 121 ALA F C 1
ATOM 9626 O O . ALA F 1 121 ? 77.271 -23.466 36.295 1.00 16.64 121 ALA F O 1
ATOM 9628 N N . PHE F 1 122 ? 78.234 -21.563 35.756 1.00 17.91 122 PHE F N 1
ATOM 9629 C CA . PHE F 1 122 ? 78.754 -22.048 34.496 1.00 18.15 122 PHE F CA 1
ATOM 9630 C C . PHE F 1 122 ? 79.697 -23.283 34.629 1.00 18.86 122 PHE F C 1
ATOM 9631 O O . PHE F 1 122 ? 79.563 -24.297 33.931 1.00 18.99 122 PHE F O 1
ATOM 9639 N N . LEU F 1 123 ? 80.687 -23.178 35.510 1.00 18.30 123 LEU F N 1
ATOM 9640 C CA . LEU F 1 123 ? 81.702 -24.256 35.658 1.00 18.46 123 LEU F CA 1
ATOM 9641 C C . LEU F 1 123 ? 81.053 -25.482 36.295 1.00 18.67 123 LEU F C 1
ATOM 9642 O O . LEU F 1 123 ? 81.323 -26.606 35.910 1.00 20.85 123 LEU F O 1
ATOM 9647 N N . ALA F 1 124 ? 80.147 -25.252 37.243 1.00 18.89 124 ALA F N 1
ATOM 9648 C CA . ALA F 1 124 ? 79.348 -26.343 37.784 1.00 19.27 124 ALA F CA 1
ATOM 9649 C C . ALA F 1 124 ? 78.611 -27.079 36.649 1.00 19.67 124 ALA F C 1
ATOM 9650 O O . ALA F 1 124 ? 78.702 -28.314 36.560 1.00 20.65 124 ALA F O 1
ATOM 9652 N N . ALA F 1 125 ? 77.899 -26.341 35.780 1.00 19.49 125 ALA F N 1
ATOM 9653 C CA . ALA F 1 125 ? 77.110 -26.942 34.706 1.00 20.65 125 ALA F CA 1
ATOM 9654 C C . ALA F 1 125 ? 78.051 -27.677 33.787 1.00 21.82 125 ALA F C 1
ATOM 9655 O O . ALA F 1 125 ? 77.792 -28.797 33.406 1.00 21.35 125 ALA F O 1
ATOM 9657 N N . LYS F 1 126 ? 79.179 -27.032 33.475 1.00 22.30 126 LYS F N 1
ATOM 9658 C CA . LYS F 1 126 ? 80.173 -27.598 32.580 1.00 22.43 126 LYS F CA 1
ATOM 9659 C C . LYS F 1 126 ? 80.602 -29.007 32.993 1.00 22.22 126 LYS F C 1
ATOM 9660 O O . LYS F 1 126 ? 80.686 -29.831 32.129 1.00 21.49 126 LYS F O 1
ATOM 9666 N N . TYR F 1 127 ? 80.792 -29.290 34.283 1.00 21.77 127 TYR F N 1
ATOM 9667 C CA . TYR F 1 127 ? 81.323 -30.600 34.724 1.00 22.96 127 TYR F CA 1
ATOM 9668 C C . TYR F 1 127 ? 80.200 -31.566 35.167 1.00 24.04 127 TYR F C 1
ATOM 9669 O O . TYR F 1 127 ? 80.286 -32.797 35.010 1.00 23.45 127 TYR F O 1
ATOM 9678 N N . GLN F 1 128 ? 79.078 -30.999 35.593 1.00 24.32 128 GLN F N 1
ATOM 9679 C CA . GLN F 1 128 ? 78.006 -31.821 36.147 1.00 23.06 128 GLN F CA 1
ATOM 9680 C C . GLN F 1 128 ? 77.162 -32.422 35.048 1.00 23.89 128 GLN F C 1
ATOM 9681 O O . GLN F 1 128 ? 76.746 -33.587 35.147 1.00 23.37 128 GLN F O 1
ATOM 9687 N N . VAL F 1 129 ? 76.931 -31.649 33.984 1.00 24.52 129 VAL F N 1
ATOM 9688 C CA . VAL F 1 129 ? 75.998 -32.086 32.936 1.00 26.01 129 VAL F CA 1
ATOM 9689 C C . VAL F 1 129 ? 76.388 -33.452 32.313 1.00 27.48 129 VAL F C 1
ATOM 9690 O O . VAL F 1 129 ? 75.505 -34.361 32.243 1.00 26.23 129 VAL F O 1
ATOM 9694 N N . PRO F 1 130 ? 77.688 -33.617 31.916 1.00 28.13 130 PRO F N 1
ATOM 9695 C CA . PRO F 1 130 ? 78.129 -34.939 31.367 1.00 28.72 130 PRO F CA 1
ATOM 9696 C C . PRO F 1 130 ? 77.831 -36.114 32.281 1.00 29.07 130 PRO F C 1
ATOM 9697 O O . PRO F 1 130 ? 77.406 -37.192 31.814 1.00 31.30 130 PRO F O 1
ATOM 9701 N N . ALA F 1 131 ? 78.013 -35.913 33.568 1.00 28.78 131 ALA F N 1
ATOM 9702 C CA . ALA F 1 131 ? 77.853 -37.000 34.532 1.00 29.10 131 ALA F CA 1
ATOM 9703 C C . ALA F 1 131 ? 76.424 -37.341 34.670 1.00 28.65 131 ALA F C 1
ATOM 9704 O O . ALA F 1 131 ? 76.063 -38.498 34.720 1.00 28.68 131 ALA F O 1
ATOM 9706 N N . ILE F 1 132 ? 75.587 -36.311 34.701 1.00 29.18 132 ILE F N 1
ATOM 9707 C CA . ILE F 1 132 ? 74.158 -36.503 34.844 1.00 28.53 132 ILE F CA 1
ATOM 9708 C C . ILE F 1 132 ? 73.547 -37.097 33.540 1.00 29.07 132 ILE F C 1
ATOM 9709 O O . ILE F 1 132 ? 72.703 -38.036 33.590 1.00 29.27 132 ILE F O 1
ATOM 9714 N N . ALA F 1 133 ? 74.025 -36.658 32.405 1.00 29.40 133 ALA F N 1
ATOM 9715 C CA . ALA F 1 133 ? 73.602 -37.197 31.149 1.00 30.58 133 ALA F CA 1
ATOM 9716 C C . ALA F 1 133 ? 73.945 -38.689 31.023 1.00 32.63 133 ALA F C 1
ATOM 9717 O O . ALA F 1 133 ? 73.225 -39.443 30.445 1.00 31.38 133 ALA F O 1
ATOM 9719 N N . ALA F 1 134 ? 75.041 -39.059 31.651 1.00 35.30 134 ALA F N 1
ATOM 9720 C CA . ALA F 1 134 ? 75.610 -40.401 31.656 1.00 37.84 134 ALA F CA 1
ATOM 9721 C C . ALA F 1 134 ? 74.657 -41.416 32.217 1.00 39.26 134 ALA F C 1
ATOM 9722 O O . ALA F 1 134 ? 74.679 -42.531 31.814 1.00 40.44 134 ALA F O 1
ATOM 9724 N N . LEU F 1 135 ? 73.804 -41.039 33.137 1.00 40.93 135 LEU F N 1
ATOM 9725 C CA . LEU F 1 135 ? 72.788 -41.988 33.487 1.00 42.04 135 LEU F CA 1
ATOM 9726 C C . LEU F 1 135 ? 71.376 -41.437 33.455 1.00 41.55 135 LEU F C 1
ATOM 9727 O O . LEU F 1 135 ? 70.674 -41.568 34.412 1.00 42.61 135 LEU F O 1
ATOM 9732 N N . GLY F 1 136 ? 70.909 -41.014 32.299 1.00 40.72 136 GLY F N 1
ATOM 9733 C CA . GLY F 1 136 ? 69.647 -40.315 32.164 1.00 40.64 136 GLY F CA 1
ATOM 9734 C C . GLY F 1 136 ? 69.707 -38.899 32.687 1.00 40.64 136 GLY F C 1
ATOM 9735 O O . GLY F 1 136 ? 70.514 -38.166 32.251 1.00 42.03 136 GLY F O 1
ATOM 9736 N N . GLY F 1 137 ? 68.838 -38.519 33.602 1.00 40.32 137 GLY F N 1
ATOM 9737 C CA . GLY F 1 137 ? 68.773 -37.156 34.154 1.00 36.52 137 GLY F CA 1
ATOM 9738 C C . GLY F 1 137 ? 69.223 -37.346 35.562 1.00 35.01 137 GLY F C 1
ATOM 9739 O O . GLY F 1 137 ? 69.859 -38.324 35.832 1.00 33.77 137 GLY F O 1
ATOM 9740 N N . GLY F 1 138 ? 68.832 -36.478 36.506 1.00 32.97 138 GLY F N 1
ATOM 9741 C CA . GLY F 1 138 ? 67.743 -35.669 36.332 1.00 27.16 138 GLY F CA 1
ATOM 9742 C C . GLY F 1 138 ? 67.876 -34.168 36.437 1.00 24.62 138 GLY F C 1
ATOM 9743 O O . GLY F 1 138 ? 67.175 -33.519 35.682 1.00 21.76 138 GLY F O 1
ATOM 9744 N N . SER F 1 139 ? 68.665 -33.612 37.377 1.00 21.49 139 SER F N 1
ATOM 9745 C CA . SER F 1 139 ? 68.504 -32.161 37.610 1.00 21.63 139 SER F CA 1
ATOM 9746 C C . SER F 1 139 ? 69.657 -31.297 38.135 1.00 22.20 139 SER F C 1
ATOM 9747 O O . SER F 1 139 ? 70.548 -31.766 38.901 1.00 20.81 139 SER F O 1
ATOM 9750 N N . LEU F 1 140 ? 69.579 -30.020 37.765 1.00 21.28 140 LEU F N 1
ATOM 9751 C CA . LEU F 1 140 ? 70.439 -28.955 38.258 1.00 20.95 140 LEU F CA 1
ATOM 9752 C C . LEU F 1 140 ? 69.602 -27.826 38.834 1.00 19.36 140 LEU F C 1
ATOM 9753 O O . LEU F 1 140 ? 68.712 -27.328 38.152 1.00 16.83 140 LEU F O 1
ATOM 9758 N N . THR F 1 141 ? 69.873 -27.438 40.075 1.00 18.83 141 THR F N 1
ATOM 9759 C CA . THR F 1 141 ? 69.198 -26.297 40.712 1.00 17.71 141 THR F CA 1
ATOM 9760 C C . THR F 1 141 ? 70.245 -25.261 41.111 1.00 17.78 141 THR F C 1
ATOM 9761 O O . THR F 1 141 ? 71.292 -25.606 41.685 1.00 16.06 141 THR F O 1
ATOM 9765 N N . PHE F 1 142 ? 69.990 -24.001 40.753 1.00 17.72 142 PHE F N 1
ATOM 9766 C CA . PHE F 1 142 ? 70.856 -22.898 41.125 1.00 17.39 142 PHE F CA 1
ATOM 9767 C C . PHE F 1 142 ? 70.180 -21.940 42.075 1.00 18.59 142 PHE F C 1
ATOM 9768 O O . PHE F 1 142 ? 69.049 -21.498 41.835 1.00 18.30 142 PHE F O 1
ATOM 9776 N N . THR F 1 143 ? 70.889 -21.558 43.131 1.00 17.56 143 THR F N 1
ATOM 9777 C CA . THR F 1 143 ? 70.288 -20.566 44.090 1.00 17.95 143 THR F CA 1
ATOM 9778 C C . THR F 1 143 ? 70.457 -19.155 43.585 1.00 18.19 143 THR F C 1
ATOM 9779 O O . THR F 1 143 ? 71.553 -18.606 43.661 1.00 20.14 143 THR F O 1
ATOM 9783 N N . SER F 1 144 ? 69.357 -18.555 43.129 1.00 18.40 144 SER F N 1
ATOM 9784 C CA . SER F 1 144 ? 69.346 -17.166 42.705 1.00 18.28 144 SER F CA 1
ATOM 9785 C C . SER F 1 144 ? 68.967 -16.347 43.939 1.00 18.54 144 SER F C 1
ATOM 9786 O O . SER F 1 144 ? 69.454 -16.629 45.078 1.00 19.28 144 SER F O 1
ATOM 9789 N N . SER F 1 145 ? 68.084 -15.398 43.741 1.00 16.28 145 SER F N 1
ATOM 9790 C CA . SER F 1 145 ? 67.512 -14.547 44.773 1.00 17.86 145 SER F CA 1
ATOM 9791 C C . SER F 1 145 ? 66.327 -13.765 44.163 1.00 17.81 145 SER F C 1
ATOM 9792 O O . SER F 1 145 ? 66.231 -13.583 42.925 1.00 18.56 145 SER F O 1
ATOM 9795 N N . PHE F 1 146 ? 65.382 -13.339 45.007 1.00 18.53 146 PHE F N 1
ATOM 9796 C CA . PHE F 1 146 ? 64.368 -12.433 44.508 1.00 17.68 146 PHE F CA 1
ATOM 9797 C C . PHE F 1 146 ? 65.058 -11.096 44.192 1.00 18.76 146 PHE F C 1
ATOM 9798 O O . PHE F 1 146 ? 64.606 -10.320 43.324 1.00 18.48 146 PHE F O 1
ATOM 9806 N N . VAL F 1 147 ? 66.191 -10.837 44.831 1.00 16.59 147 VAL F N 1
ATOM 9807 C CA . VAL F 1 147 ? 66.911 -9.606 44.577 1.00 17.69 147 VAL F CA 1
ATOM 9808 C C . VAL F 1 147 ? 67.507 -9.661 43.168 1.00 17.08 147 VAL F C 1
ATOM 9809 O O . VAL F 1 147 ? 68.200 -10.618 42.828 1.00 17.76 147 VAL F O 1
ATOM 9813 N N . GLY F 1 148 ? 67.237 -8.625 42.365 1.00 17.92 148 GLY F N 1
ATOM 9814 C CA . GLY F 1 148 ? 67.525 -8.688 40.918 1.00 17.59 148 GLY F CA 1
ATOM 9815 C C . GLY F 1 148 ? 66.500 -9.377 40.006 1.00 19.03 148 GLY F C 1
ATOM 9816 O O . GLY F 1 148 ? 66.605 -9.317 38.762 1.00 19.38 148 GLY F O 1
ATOM 9817 N N . HIS F 1 149 ? 65.542 -10.076 40.578 1.00 18.13 149 HIS F N 1
ATOM 9818 C CA . HIS F 1 149 ? 64.429 -10.626 39.792 1.00 18.53 149 HIS F CA 1
ATOM 9819 C C . HIS F 1 149 ? 63.076 -9.885 40.009 1.00 19.94 149 HIS F C 1
ATOM 9820 O O . HIS F 1 149 ? 62.333 -9.523 39.061 1.00 19.55 149 HIS F O 1
ATOM 9827 N N . THR F 1 150 ? 62.762 -9.588 41.261 1.00 18.82 150 THR F N 1
ATOM 9828 C CA . THR F 1 150 ? 61.564 -8.855 41.562 1.00 19.77 150 THR F CA 1
ATOM 9829 C C . THR F 1 150 ? 61.841 -7.699 42.513 1.00 19.62 150 THR F C 1
ATOM 9830 O O . THR F 1 150 ? 60.911 -7.066 43.005 1.00 21.31 150 THR F O 1
ATOM 9834 N N . ALA F 1 151 ? 63.098 -7.410 42.787 1.00 19.27 151 ALA F N 1
ATOM 9835 C CA . ALA F 1 151 ? 63.392 -6.271 43.708 1.00 19.44 151 ALA F CA 1
ATOM 9836 C C . ALA F 1 151 ? 64.813 -5.818 43.550 1.00 20.31 151 ALA F C 1
ATOM 9837 O O . ALA F 1 151 ? 65.702 -6.654 43.310 1.00 17.68 151 ALA F O 1
ATOM 9839 N N . GLY F 1 152 ? 64.992 -4.494 43.683 1.00 21.24 152 GLY F N 1
ATOM 9840 C CA . GLY F 1 152 ? 66.283 -3.815 43.724 1.00 20.63 152 GLY F CA 1
ATOM 9841 C C . GLY F 1 152 ? 66.438 -3.188 45.108 1.00 21.87 152 GLY F C 1
ATOM 9842 O O . GLY F 1 152 ? 65.440 -2.914 45.773 1.00 20.94 152 GLY F O 1
ATOM 9843 N N . PHE F 1 153 ? 67.688 -3.027 45.560 1.00 22.13 153 PHE F N 1
ATOM 9844 C CA . PHE F 1 153 ? 68.021 -2.346 46.841 1.00 21.85 153 PHE F CA 1
ATOM 9845 C C . PHE F 1 153 ? 69.240 -1.520 46.550 1.00 22.93 153 PHE F C 1
ATOM 9846 O O . PHE F 1 153 ? 70.030 -1.895 45.632 1.00 21.61 153 PHE F O 1
ATOM 9854 N N . ALA F 1 154 ? 69.413 -0.400 47.291 1.00 22.83 154 ALA F N 1
ATOM 9855 C CA . ALA F 1 154 ? 70.648 0.424 47.181 1.00 24.33 154 ALA F CA 1
ATOM 9856 C C . ALA F 1 154 ? 71.878 -0.414 47.486 1.00 23.99 154 ALA F C 1
ATOM 9857 O O . ALA F 1 154 ? 71.872 -1.269 48.373 1.00 23.08 154 ALA F O 1
ATOM 9859 N N . GLY F 1 155 ? 72.932 -0.193 46.705 1.00 23.64 155 GLY F N 1
ATOM 9860 C CA . GLY F 1 155 ? 74.238 -0.680 47.087 1.00 23.49 155 GLY F CA 1
ATOM 9861 C C . GLY F 1 155 ? 74.550 -2.119 46.740 1.00 23.44 155 GLY F C 1
ATOM 9862 O O . GLY F 1 155 ? 75.619 -2.596 47.083 1.00 23.35 155 GLY F O 1
ATOM 9863 N N . VAL F 1 156 ? 73.657 -2.800 46.011 1.00 22.77 156 VAL F N 1
ATOM 9864 C CA . VAL F 1 156 ? 73.862 -4.213 45.731 1.00 23.63 156 VAL F CA 1
ATOM 9865 C C . VAL F 1 156 ? 73.880 -4.588 44.259 1.00 23.38 156 VAL F C 1
ATOM 9866 O O . VAL F 1 156 ? 73.588 -5.720 43.915 1.00 23.01 156 VAL F O 1
ATOM 9870 N N . ALA F 1 157 ? 74.262 -3.660 43.399 1.00 22.36 157 ALA F N 1
ATOM 9871 C CA . ALA F 1 157 ? 74.194 -3.948 41.967 1.00 21.50 157 ALA F CA 1
ATOM 9872 C C . ALA F 1 157 ? 74.976 -5.221 41.534 1.00 20.82 157 ALA F C 1
ATOM 9873 O O . ALA F 1 157 ? 74.449 -6.002 40.738 1.00 20.92 157 ALA F O 1
ATOM 9875 N N . PRO F 1 158 ? 76.227 -5.421 42.014 1.00 18.93 158 PRO F N 1
ATOM 9876 C CA . PRO F 1 158 ? 76.928 -6.664 41.577 1.00 17.18 158 PRO F CA 1
ATOM 9877 C C . PRO F 1 158 ? 76.193 -7.954 42.019 1.00 16.03 158 PRO F C 1
ATOM 9878 O O . PRO F 1 158 ? 76.104 -8.940 41.255 1.00 16.48 158 PRO F O 1
ATOM 9882 N N . TYR F 1 159 ? 75.733 -7.986 43.268 1.00 15.89 159 TYR F N 1
ATOM 9883 C CA . TYR F 1 159 ? 74.986 -9.132 43.714 1.00 15.57 159 TYR F CA 1
ATOM 9884 C C . TYR F 1 159 ? 73.708 -9.333 42.869 1.00 15.56 159 TYR F C 1
ATOM 9885 O O . TYR F 1 159 ? 73.403 -10.447 42.408 1.00 16.90 159 TYR F O 1
ATOM 9894 N N . ALA F 1 160 ? 72.965 -8.263 42.700 1.00 16.13 160 ALA F N 1
ATOM 9895 C CA . ALA F 1 160 ? 71.691 -8.295 41.976 1.00 17.12 160 ALA F CA 1
ATOM 9896 C C . ALA F 1 160 ? 71.931 -8.750 40.520 1.00 17.16 160 ALA F C 1
ATOM 9897 O O . ALA F 1 160 ? 71.210 -9.616 39.993 1.00 15.99 160 ALA F O 1
ATOM 9899 N N . ALA F 1 161 ? 72.988 -8.241 39.902 1.00 16.49 161 ALA F N 1
ATOM 9900 C CA . ALA F 1 161 ? 73.284 -8.640 38.515 1.00 17.04 161 ALA F CA 1
ATOM 9901 C C . ALA F 1 161 ? 73.703 -10.140 38.431 1.00 15.42 161 ALA F C 1
ATOM 9902 O O . ALA F 1 161 ? 73.243 -10.912 37.554 1.00 13.74 161 ALA F O 1
ATOM 9904 N N . SER F 1 162 ? 74.515 -10.590 39.386 1.00 15.28 162 SER F N 1
ATOM 9905 C CA . SER F 1 162 ? 74.927 -11.998 39.398 1.00 15.89 162 SER F CA 1
ATOM 9906 C C . SER F 1 162 ? 73.773 -13.007 39.587 1.00 16.77 162 SER F C 1
ATOM 9907 O O . SER F 1 162 ? 73.686 -14.012 38.887 1.00 16.41 162 SER F O 1
ATOM 9910 N N . LYS F 1 163 ? 72.881 -12.701 40.522 1.00 17.55 163 LYS F N 1
ATOM 9911 C CA . LYS F 1 163 ? 71.748 -13.583 40.764 1.00 17.08 163 LYS F CA 1
ATOM 9912 C C . LYS F 1 163 ? 70.769 -13.555 39.576 1.00 17.04 163 LYS F C 1
ATOM 9913 O O . LYS F 1 163 ? 70.153 -14.558 39.277 1.00 15.45 163 LYS F O 1
ATOM 9919 N N . ALA F 1 164 ? 70.587 -12.386 38.952 1.00 16.14 164 ALA F N 1
ATOM 9920 C CA . ALA F 1 164 ? 69.684 -12.328 37.792 1.00 16.17 164 ALA F CA 1
ATOM 9921 C C . ALA F 1 164 ? 70.301 -13.162 36.621 1.00 15.73 164 ALA F C 1
ATOM 9922 O O . ALA F 1 164 ? 69.578 -13.847 35.856 1.00 15.43 164 ALA F O 1
ATOM 9924 N N . GLY F 1 165 ? 71.636 -13.097 36.480 1.00 15.72 165 GLY F N 1
ATOM 9925 C CA . GLY F 1 165 ? 72.349 -13.895 35.449 1.00 17.51 165 GLY F CA 1
ATOM 9926 C C . GLY F 1 165 ? 72.033 -15.381 35.547 1.00 16.92 165 GLY F C 1
ATOM 9927 O O . GLY F 1 165 ? 71.969 -16.069 34.554 1.00 17.19 165 GLY F O 1
ATOM 9928 N N . LEU F 1 166 ? 71.836 -15.882 36.765 1.00 17.25 166 LEU F N 1
ATOM 9929 C CA . LEU F 1 166 ? 71.578 -17.285 36.929 1.00 16.28 166 LEU F CA 1
ATOM 9930 C C . LEU F 1 166 ? 70.253 -17.666 36.294 1.00 16.34 166 LEU F C 1
ATOM 9931 O O . LEU F 1 166 ? 70.071 -18.810 35.907 1.00 16.61 166 LEU F O 1
ATOM 9936 N N . ILE F 1 167 ? 69.319 -16.729 36.228 1.00 15.20 167 ILE F N 1
ATOM 9937 C CA . ILE F 1 167 ? 68.029 -17.030 35.662 1.00 16.09 167 ILE F CA 1
ATOM 9938 C C . ILE F 1 167 ? 68.152 -17.221 34.158 1.00 14.96 167 ILE F C 1
ATOM 9939 O O . ILE F 1 167 ? 67.582 -18.156 33.578 1.00 15.64 167 ILE F O 1
ATOM 9944 N N . GLY F 1 168 ? 68.975 -16.389 33.546 1.00 15.31 168 GLY F N 1
ATOM 9945 C CA . GLY F 1 168 ? 69.297 -16.571 32.130 1.00 15.46 168 GLY F CA 1
ATOM 9946 C C . GLY F 1 168 ? 70.049 -17.863 31.800 1.00 15.68 168 GLY F C 1
ATOM 9947 O O . GLY F 1 168 ? 69.768 -18.520 30.767 1.00 16.24 168 GLY F O 1
ATOM 9948 N N . LEU F 1 169 ? 71.057 -18.170 32.610 1.00 13.72 169 LEU F N 1
ATOM 9949 C CA . LEU F 1 169 ? 71.739 -19.416 32.514 1.00 14.05 169 LEU F CA 1
ATOM 9950 C C . LEU F 1 169 ? 70.701 -20.555 32.597 1.00 14.83 169 LEU F C 1
ATOM 9951 O O . LEU F 1 169 ? 70.757 -21.525 31.822 1.00 14.70 169 LEU F O 1
ATOM 9956 N N . VAL F 1 170 ? 69.779 -20.463 33.556 1.00 13.20 170 VAL F N 1
ATOM 9957 C CA . VAL F 1 170 ? 68.804 -21.544 33.715 1.00 15.30 170 VAL F CA 1
ATOM 9958 C C . VAL F 1 170 ? 67.867 -21.716 32.516 1.00 15.22 170 VAL F C 1
ATOM 9959 O O . VAL F 1 170 ? 67.561 -22.846 32.119 1.00 16.24 170 VAL F O 1
ATOM 9963 N N . GLN F 1 171 ? 67.437 -20.611 31.925 1.00 13.54 171 GLN F N 1
ATOM 9964 C CA . GLN F 1 171 ? 66.507 -20.762 30.804 1.00 16.24 171 GLN F CA 1
ATOM 9965 C C . GLN F 1 171 ? 67.227 -21.437 29.651 1.00 16.52 171 GLN F C 1
ATOM 9966 O O . GLN F 1 171 ? 66.667 -22.344 28.974 1.00 15.92 171 GLN F O 1
ATOM 9972 N N . ALA F 1 172 ? 68.442 -20.953 29.398 1.00 15.14 172 ALA F N 1
ATOM 9973 C CA . ALA F 1 172 ? 69.192 -21.456 28.273 1.00 16.56 172 ALA F CA 1
ATOM 9974 C C . ALA F 1 172 ? 69.503 -22.943 28.461 1.00 18.84 172 ALA F C 1
ATOM 9975 O O . ALA F 1 172 ? 69.330 -23.754 27.506 1.00 18.43 172 ALA F O 1
ATOM 9977 N N . LEU F 1 173 ? 69.951 -23.315 29.672 1.00 18.21 173 LEU F N 1
ATOM 9978 C CA . LEU F 1 173 ? 70.284 -24.738 29.896 1.00 19.20 173 LEU F CA 1
ATOM 9979 C C . LEU F 1 173 ? 69.052 -25.664 29.881 1.00 19.24 173 LEU F C 1
ATOM 9980 O O . LEU F 1 173 ? 69.166 -26.819 29.476 1.00 19.19 173 LEU F O 1
ATOM 9985 N N . ALA F 1 174 ? 67.893 -25.163 30.354 1.00 18.45 174 ALA F N 1
ATOM 9986 C CA . ALA F 1 174 ? 66.675 -25.999 30.416 1.00 18.30 174 ALA F CA 1
ATOM 9987 C C . ALA F 1 174 ? 66.264 -26.435 28.974 1.00 18.07 174 ALA F C 1
ATOM 9988 O O . ALA F 1 174 ? 65.949 -27.619 28.727 1.00 19.02 174 ALA F O 1
ATOM 9990 N N . VAL F 1 175 ? 66.343 -25.490 28.040 1.00 17.90 175 VAL F N 1
ATOM 9991 C CA . VAL F 1 175 ? 66.042 -25.739 26.599 1.00 18.10 175 VAL F CA 1
ATOM 9992 C C . VAL F 1 175 ? 67.159 -26.651 26.005 1.00 18.93 175 VAL F C 1
ATOM 9993 O O . VAL F 1 175 ? 66.851 -27.640 25.315 1.00 19.57 175 VAL F O 1
ATOM 9997 N N . GLU F 1 176 ? 68.421 -26.315 26.256 1.00 19.19 176 GLU F N 1
ATOM 9998 C CA . GLU F 1 176 ? 69.542 -27.122 25.737 1.00 20.58 176 GLU F CA 1
ATOM 9999 C C . GLU F 1 176 ? 69.521 -28.564 26.209 1.00 21.00 176 GLU F C 1
ATOM 10000 O O . GLU F 1 176 ? 69.833 -29.485 25.443 1.00 19.26 176 GLU F O 1
ATOM 10006 N N . LEU F 1 177 ? 69.160 -28.774 27.480 1.00 19.97 177 LEU F N 1
ATOM 10007 C CA . LEU F 1 177 ? 69.308 -30.095 28.069 1.00 20.35 177 LEU F CA 1
ATOM 10008 C C . LEU F 1 177 ? 68.005 -30.861 28.161 1.00 20.33 177 LEU F C 1
ATOM 10009 O O . LEU F 1 177 ? 68.020 -32.003 28.571 1.00 19.83 177 LEU F O 1
ATOM 10014 N N . GLY F 1 178 ? 66.883 -30.234 27.788 1.00 21.97 178 GLY F N 1
ATOM 10015 C CA . GLY F 1 178 ? 65.564 -30.777 28.100 1.00 21.56 178 GLY F CA 1
ATOM 10016 C C . GLY F 1 178 ? 65.367 -32.112 27.366 1.00 24.61 178 GLY F C 1
ATOM 10017 O O . GLY F 1 178 ? 64.769 -33.056 27.910 1.00 22.90 178 GLY F O 1
ATOM 10018 N N . ALA F 1 179 ? 65.853 -32.190 26.134 1.00 25.26 179 ALA F N 1
ATOM 10019 C CA . ALA F 1 179 ? 65.654 -33.411 25.358 1.00 28.53 179 ALA F CA 1
ATOM 10020 C C . ALA F 1 179 ? 66.411 -34.618 25.960 1.00 30.47 179 ALA F C 1
ATOM 10021 O O . ALA F 1 179 ? 65.988 -35.766 25.803 1.00 32.10 179 ALA F O 1
ATOM 10023 N N . ARG F 1 180 ? 67.482 -34.356 26.698 1.00 30.66 180 ARG F N 1
ATOM 10024 C CA . ARG F 1 180 ? 68.199 -35.417 27.419 1.00 32.49 180 ARG F CA 1
ATOM 10025 C C . ARG F 1 180 ? 67.733 -35.692 28.841 1.00 30.89 180 ARG F C 1
ATOM 10026 O O . ARG F 1 180 ? 68.416 -36.372 29.597 1.00 31.49 180 ARG F O 1
ATOM 10034 N N . GLY F 1 181 ? 66.581 -35.169 29.213 1.00 29.72 181 GLY F N 1
ATOM 10035 C CA . GLY F 1 181 ? 66.018 -35.469 30.508 1.00 28.01 181 GLY F CA 1
ATOM 10036 C C . GLY F 1 181 ? 66.678 -34.807 31.692 1.00 26.01 181 GLY F C 1
ATOM 10037 O O . GLY F 1 181 ? 66.548 -35.297 32.802 1.00 27.23 181 GLY F O 1
ATOM 10038 N N . ILE F 1 182 ? 67.386 -33.699 31.478 1.00 24.17 182 ILE F N 1
ATOM 10039 C CA . ILE F 1 182 ? 67.971 -32.988 32.601 1.00 21.40 182 ILE F CA 1
ATOM 10040 C C . ILE F 1 182 ? 67.125 -31.753 32.863 1.00 20.61 182 ILE F C 1
ATOM 10041 O O . ILE F 1 182 ? 67.045 -30.874 32.015 1.00 19.25 182 ILE F O 1
ATOM 10046 N N . ARG F 1 183 ? 66.486 -31.680 34.024 1.00 19.68 183 ARG F N 1
ATOM 10047 C CA . ARG F 1 183 ? 65.750 -30.439 34.378 1.00 18.50 183 ARG F CA 1
ATOM 10048 C C . ARG F 1 183 ? 66.694 -29.397 34.955 1.00 18.40 183 ARG F C 1
ATOM 10049 O O . ARG F 1 183 ? 67.671 -29.728 35.662 1.00 17.60 183 ARG F O 1
ATOM 10057 N N . VAL F 1 184 ? 66.410 -28.123 34.711 1.00 17.46 184 VAL F N 1
ATOM 10058 C CA . VAL F 1 184 ? 67.321 -27.069 35.209 1.00 16.46 184 VAL F CA 1
ATOM 10059 C C . VAL F 1 184 ? 66.404 -25.983 35.709 1.00 16.10 184 VAL F C 1
ATOM 10060 O O . VAL F 1 184 ? 65.586 -25.447 34.916 1.00 15.77 184 VAL F O 1
ATOM 10064 N N . ASN F 1 185 ? 66.561 -25.617 36.974 1.00 15.10 185 ASN F N 1
ATOM 10065 C CA . ASN F 1 185 ? 65.672 -24.673 37.672 1.00 15.93 185 ASN F CA 1
ATOM 10066 C C . ASN F 1 185 ? 66.424 -23.683 38.538 1.00 16.17 185 ASN F C 1
ATOM 10067 O O . ASN F 1 185 ? 67.564 -23.952 38.938 1.00 16.34 185 ASN F O 1
ATOM 10072 N N . ALA F 1 186 ? 65.859 -22.500 38.785 1.00 15.08 186 ALA F N 1
ATOM 10073 C CA . ALA F 1 186 ? 66.477 -21.607 39.751 1.00 15.58 186 ALA F CA 1
ATOM 10074 C C . ALA F 1 186 ? 65.581 -21.605 40.977 1.00 15.71 186 ALA F C 1
ATOM 10075 O O . ALA F 1 186 ? 64.341 -21.638 40.875 1.00 15.27 186 ALA F O 1
ATOM 10077 N N . LEU F 1 187 ? 66.220 -21.531 42.136 1.00 14.98 187 LEU F N 1
ATOM 10078 C CA . LEU F 1 187 ? 65.511 -21.417 43.411 1.00 14.25 187 LEU F CA 1
ATOM 10079 C C . LEU F 1 187 ? 65.797 -20.029 43.954 1.00 14.66 187 LEU F C 1
ATOM 10080 O O . LEU F 1 187 ? 66.983 -19.629 44.082 1.00 13.68 187 LEU F O 1
ATOM 10085 N N . LEU F 1 188 ? 64.735 -19.256 44.217 1.00 14.65 188 LEU F N 1
ATOM 10086 C CA . LEU F 1 188 ? 64.924 -17.842 44.624 1.00 17.49 188 LEU F CA 1
ATOM 10087 C C . LEU F 1 188 ? 64.431 -17.668 46.068 1.00 19.03 188 LEU F C 1
ATOM 10088 O O . LEU F 1 188 ? 63.204 -17.573 46.286 1.00 20.31 188 LEU F O 1
ATOM 10093 N N . PRO F 1 189 ? 65.360 -17.683 47.057 1.00 19.41 189 PRO F N 1
ATOM 10094 C CA . PRO F 1 189 ? 64.894 -17.442 48.425 1.00 19.53 189 PRO F CA 1
ATOM 10095 C C . PRO F 1 189 ? 64.609 -15.977 48.697 1.00 20.96 189 PRO F C 1
ATOM 10096 O O . PRO F 1 189 ? 65.017 -15.055 47.924 1.00 20.10 189 PRO F O 1
ATOM 10100 N N . GLY F 1 190 ? 63.816 -15.755 49.727 1.00 19.93 190 GLY F N 1
ATOM 10101 C CA . GLY F 1 190 ? 63.692 -14.429 50.279 1.00 24.18 190 GLY F CA 1
ATOM 10102 C C . GLY F 1 190 ? 64.594 -14.420 51.521 1.00 26.39 190 GLY F C 1
ATOM 10103 O O . GLY F 1 190 ? 65.472 -15.302 51.646 1.00 28.27 190 GLY F O 1
ATOM 10104 N N . GLY F 1 191 ? 64.401 -13.465 52.430 1.00 26.85 191 GLY F N 1
ATOM 10105 C CA . GLY F 1 191 ? 65.231 -13.424 53.697 1.00 29.39 191 GLY F CA 1
ATOM 10106 C C . GLY F 1 191 ? 65.189 -14.746 54.457 1.00 29.67 191 GLY F C 1
ATOM 10107 O O . GLY F 1 191 ? 64.087 -15.293 54.731 1.00 29.09 191 GLY F O 1
ATOM 10108 N N . THR F 1 192 ? 66.385 -15.278 54.755 1.00 30.53 192 THR F N 1
ATOM 10109 C CA . THR F 1 192 ? 66.580 -16.561 55.456 1.00 31.63 192 THR F CA 1
ATOM 10110 C C . THR F 1 192 ? 67.537 -16.273 56.610 1.00 34.28 192 THR F C 1
ATOM 10111 O O . THR F 1 192 ? 68.378 -15.366 56.522 1.00 33.92 192 THR F O 1
ATOM 10115 N N . ASP F 1 193 ? 67.382 -17.009 57.703 1.00 35.97 193 ASP F N 1
ATOM 10116 C CA . ASP F 1 193 ? 68.101 -16.706 58.941 1.00 38.75 193 ASP F CA 1
ATOM 10117 C C . ASP F 1 193 ? 69.465 -17.396 58.867 1.00 39.48 193 ASP F C 1
ATOM 10118 O O . ASP F 1 193 ? 69.606 -18.546 59.250 1.00 40.74 193 ASP F O 1
ATOM 10123 N N . THR F 1 194 ? 70.437 -16.679 58.295 1.00 41.44 194 THR F N 1
ATOM 10124 C CA . THR F 1 194 ? 71.804 -17.155 57.980 1.00 42.15 194 THR F CA 1
ATOM 10125 C C . THR F 1 194 ? 72.804 -15.982 58.008 1.00 43.80 194 THR F C 1
ATOM 10126 O O . THR F 1 194 ? 72.392 -14.815 57.919 1.00 44.03 194 THR F O 1
ATOM 10130 N N . PRO F 1 195 ? 74.128 -16.283 58.056 1.00 45.87 195 PRO F N 1
ATOM 10131 C CA . PRO F 1 195 ? 75.164 -15.216 57.960 1.00 47.01 195 PRO F CA 1
ATOM 10132 C C . PRO F 1 195 ? 75.051 -14.200 56.801 1.00 48.17 195 PRO F C 1
ATOM 10133 O O . PRO F 1 195 ? 75.530 -13.076 56.950 1.00 48.82 195 PRO F O 1
ATOM 10137 N N . ALA F 1 196 ? 74.410 -14.559 55.685 1.00 49.72 196 ALA F N 1
ATOM 10138 C CA . ALA F 1 196 ? 74.280 -13.647 54.525 1.00 50.91 196 ALA F CA 1
ATOM 10139 C C . ALA F 1 196 ? 73.179 -12.576 54.653 1.00 52.30 196 ALA F C 1
ATOM 10140 O O . ALA F 1 196 ? 73.300 -11.492 54.076 1.00 53.04 196 ALA F O 1
ATOM 10142 N N . ASN F 1 197 ? 72.115 -12.864 55.404 1.00 53.13 197 ASN F N 1
ATOM 10143 C CA . ASN F 1 197 ? 70.978 -11.939 55.525 1.00 53.89 197 ASN F CA 1
ATOM 10144 C C . ASN F 1 197 ? 71.331 -10.598 56.163 1.00 54.56 197 ASN F C 1
ATOM 10145 O O . ASN F 1 197 ? 71.996 -10.563 57.200 1.00 55.03 197 ASN F O 1
ATOM 10150 N N . PHE F 1 198 ? 70.829 -9.512 55.574 1.00 55.60 198 PHE F N 1
ATOM 10151 C CA . PHE F 1 198 ? 71.112 -8.150 56.062 1.00 56.78 198 PHE F CA 1
ATOM 10152 C C . PHE F 1 198 ? 70.940 -7.986 57.582 1.00 57.50 198 PHE F C 1
ATOM 10153 O O . PHE F 1 198 ? 71.606 -7.148 58.181 1.00 58.29 198 PHE F O 1
ATOM 10155 N N . ALA F 1 199 ? 70.069 -8.794 58.199 1.00 58.12 199 ALA F N 1
ATOM 10156 C CA . ALA F 1 199 ? 69.804 -8.733 59.653 1.00 58.51 199 ALA F CA 1
ATOM 10157 C C . ALA F 1 199 ? 70.907 -9.402 60.461 1.00 58.94 199 ALA F C 1
ATOM 10158 O O . ALA F 1 199 ? 71.075 -9.127 61.653 1.00 58.64 199 ALA F O 1
ATOM 10160 N N . ASN F 1 200 ? 71.636 -10.297 59.805 1.00 59.52 200 ASN F N 1
ATOM 10161 C CA . ASN F 1 200 ? 72.775 -10.940 60.407 1.00 59.83 200 ASN F CA 1
ATOM 10162 C C . ASN F 1 200 ? 74.048 -10.187 59.967 1.00 59.81 200 ASN F C 1
ATOM 10163 O O . ASN F 1 200 ? 75.158 -10.720 59.980 1.00 59.42 200 ASN F O 1
ATOM 10168 N N . PRO F 1 206 ? 70.069 -3.479 65.315 1.00 55.37 206 PRO F N 1
ATOM 10169 C CA . PRO F 1 206 ? 69.081 -4.218 66.123 1.00 54.87 206 PRO F CA 1
ATOM 10170 C C . PRO F 1 206 ? 67.652 -4.208 65.538 1.00 54.11 206 PRO F C 1
ATOM 10171 O O . PRO F 1 206 ? 66.943 -5.221 65.653 1.00 54.26 206 PRO F O 1
ATOM 10175 N N . GLU F 1 207 ? 67.250 -3.084 64.928 1.00 52.55 207 GLU F N 1
ATOM 10176 C CA . GLU F 1 207 ? 65.897 -2.901 64.358 1.00 51.68 207 GLU F CA 1
ATOM 10177 C C . GLU F 1 207 ? 65.785 -3.540 62.970 1.00 50.70 207 GLU F C 1
ATOM 10178 O O . GLU F 1 207 ? 64.720 -3.532 62.341 1.00 50.01 207 GLU F O 1
ATOM 10184 N N . THR F 1 208 ? 66.904 -4.080 62.503 1.00 49.74 208 THR F N 1
ATOM 10185 C CA . THR F 1 208 ? 67.003 -4.684 61.180 1.00 48.91 208 THR F CA 1
ATOM 10186 C C . THR F 1 208 ? 66.191 -5.975 61.060 1.00 47.86 208 THR F C 1
ATOM 10187 O O . THR F 1 208 ? 65.515 -6.192 60.029 1.00 47.00 208 THR F O 1
ATOM 10191 N N . ARG F 1 209 ? 66.221 -6.801 62.118 1.00 46.69 209 ARG F N 1
ATOM 10192 C CA . ARG F 1 209 ? 65.447 -8.051 62.150 1.00 44.96 209 ARG F CA 1
ATOM 10193 C C . ARG F 1 209 ? 63.982 -7.803 61.743 1.00 43.79 209 ARG F C 1
ATOM 10194 O O . ARG F 1 209 ? 63.464 -8.467 60.819 1.00 42.56 209 ARG F O 1
ATOM 10202 N N . GLY F 1 210 ? 63.342 -6.835 62.412 1.00 41.59 210 GLY F N 1
ATOM 10203 C CA . GLY F 1 210 ? 61.962 -6.452 62.136 1.00 40.04 210 GLY F CA 1
ATOM 10204 C C . GLY F 1 210 ? 61.697 -5.949 60.712 1.00 38.33 210 GLY F C 1
ATOM 10205 O O . GLY F 1 210 ? 60.705 -6.340 60.085 1.00 38.13 210 GLY F O 1
ATOM 10206 N N . PHE F 1 211 ? 62.556 -5.052 60.228 1.00 36.82 211 PHE F N 1
ATOM 10207 C CA . PHE F 1 211 ? 62.455 -4.526 58.868 1.00 35.54 211 PHE F CA 1
ATOM 10208 C C . PHE F 1 211 ? 62.455 -5.682 57.846 1.00 33.57 211 PHE F C 1
ATOM 10209 O O . PHE F 1 211 ? 61.646 -5.680 56.941 1.00 33.18 211 PHE F O 1
ATOM 10217 N N . VAL F 1 212 ? 63.332 -6.662 58.048 1.00 31.49 212 VAL F N 1
ATOM 10218 C CA . VAL F 1 212 ? 63.511 -7.748 57.123 1.00 30.74 212 VAL F CA 1
ATOM 10219 C C . VAL F 1 212 ? 62.307 -8.692 57.184 1.00 29.84 212 VAL F C 1
ATOM 10220 O O . VAL F 1 212 ? 61.778 -9.108 56.130 1.00 29.33 212 VAL F O 1
ATOM 10224 N N . GLU F 1 213 ? 61.827 -8.981 58.385 1.00 27.76 213 GLU F N 1
ATOM 10225 C CA . GLU F 1 213 ? 60.619 -9.789 58.520 1.00 28.01 213 GLU F CA 1
ATOM 10226 C C . GLU F 1 213 ? 59.402 -9.145 57.781 1.00 26.17 213 GLU F C 1
ATOM 10227 O O . GLU F 1 213 ? 58.672 -9.832 57.088 1.00 25.56 213 GLU F O 1
ATOM 10233 N N . GLY F 1 214 ? 59.233 -7.840 57.974 1.00 25.10 214 GLY F N 1
ATOM 10234 C CA . GLY F 1 214 ? 58.149 -7.019 57.389 1.00 25.43 214 GLY F CA 1
ATOM 10235 C C . GLY F 1 214 ? 58.168 -7.017 55.848 1.00 24.10 214 GLY F C 1
ATOM 10236 O O . GLY F 1 214 ? 57.154 -6.793 55.239 1.00 22.74 214 GLY F O 1
ATOM 10237 N N . LEU F 1 215 ? 59.312 -7.308 55.246 1.00 23.95 215 LEU F N 1
ATOM 10238 C CA . LEU F 1 215 ? 59.441 -7.481 53.753 1.00 23.10 215 LEU F CA 1
ATOM 10239 C C . LEU F 1 215 ? 58.725 -8.698 53.135 1.00 22.52 215 LEU F C 1
ATOM 10240 O O . LEU F 1 215 ? 58.524 -8.765 51.903 1.00 20.77 215 LEU F O 1
ATOM 10245 N N . HIS F 1 216 ? 58.336 -9.648 53.983 1.00 21.68 216 HIS F N 1
ATOM 10246 C CA . HIS F 1 216 ? 57.687 -10.861 53.575 1.00 20.06 216 HIS F CA 1
ATOM 10247 C C . HIS F 1 216 ? 56.207 -10.848 53.924 1.00 21.03 216 HIS F C 1
ATOM 10248 O O . HIS F 1 216 ? 55.826 -10.286 54.980 1.00 20.66 216 HIS F O 1
ATOM 10255 N N . ALA F 1 217 ? 55.370 -11.460 53.072 1.00 20.87 217 ALA F N 1
ATOM 10256 C CA . ALA F 1 217 ? 53.927 -11.550 53.306 1.00 20.63 217 ALA F CA 1
ATOM 10257 C C . ALA F 1 217 ? 53.593 -12.378 54.579 1.00 21.21 217 ALA F C 1
ATOM 10258 O O . ALA F 1 217 ? 52.646 -12.063 55.306 1.00 20.95 217 ALA F O 1
ATOM 10260 N N . LEU F 1 218 ? 54.416 -13.380 54.832 1.00 21.62 218 LEU F N 1
ATOM 10261 C CA . LEU F 1 218 ? 54.373 -14.198 56.060 1.00 21.83 218 LEU F CA 1
ATOM 10262 C C . LEU F 1 218 ? 54.915 -13.544 57.355 1.00 23.14 218 LEU F C 1
ATOM 10263 O O . LEU F 1 218 ? 54.840 -14.191 58.439 1.00 23.09 218 LEU F O 1
ATOM 10268 N N . LYS F 1 219 ? 55.490 -12.346 57.216 1.00 22.12 219 LYS F N 1
ATOM 10269 C CA . LYS F 1 219 ? 55.933 -11.498 58.291 1.00 23.76 219 LYS F CA 1
ATOM 10270 C C . LYS F 1 219 ? 57.004 -12.120 59.206 1.00 25.27 219 LYS F C 1
ATOM 10271 O O . LYS F 1 219 ? 57.072 -11.799 60.403 1.00 25.83 219 LYS F O 1
ATOM 10277 N N . ARG F 1 220 ? 57.858 -12.954 58.624 1.00 23.87 220 ARG F N 1
ATOM 10278 C CA . ARG F 1 220 ? 58.921 -13.605 59.335 1.00 25.02 220 ARG F CA 1
ATOM 10279 C C . ARG F 1 220 ? 59.985 -13.948 58.320 1.00 25.75 220 ARG F C 1
ATOM 10280 O O . ARG F 1 220 ? 59.735 -13.917 57.102 1.00 22.52 220 ARG F O 1
ATOM 10288 N N . ILE F 1 221 ? 61.147 -14.341 58.833 1.00 24.22 221 ILE F N 1
ATOM 10289 C CA . ILE F 1 221 ? 62.272 -14.777 58.022 1.00 25.28 221 ILE F CA 1
ATOM 10290 C C . ILE F 1 221 ? 62.277 -16.285 57.972 1.00 24.60 221 ILE F C 1
ATOM 10291 O O . ILE F 1 221 ? 61.886 -16.921 58.953 1.00 26.74 221 ILE F O 1
ATOM 10296 N N . ALA F 1 222 ? 62.651 -16.888 56.830 1.00 23.10 222 ALA F N 1
ATOM 10297 C CA . ALA F 1 222 ? 62.681 -18.346 56.685 1.00 21.07 222 ALA F CA 1
ATOM 10298 C C . ALA F 1 222 ? 63.721 -18.975 57.623 1.00 22.21 222 ALA F C 1
ATOM 10299 O O . ALA F 1 222 ? 64.805 -18.443 57.764 1.00 19.42 222 ALA F O 1
ATOM 10301 N N . ARG F 1 223 ? 63.375 -20.124 58.181 1.00 21.59 223 ARG F N 1
ATOM 10302 C CA . ARG F 1 223 ? 64.416 -21.052 58.644 1.00 24.18 223 ARG F CA 1
ATOM 10303 C C . ARG F 1 223 ? 65.117 -21.601 57.397 1.00 24.30 223 ARG F C 1
ATOM 10304 O O . ARG F 1 223 ? 64.459 -21.883 56.363 1.00 23.66 223 ARG F O 1
ATOM 10312 N N . PRO F 1 224 ? 66.407 -21.840 57.471 1.00 24.54 224 PRO F N 1
ATOM 10313 C CA . PRO F 1 224 ? 67.159 -22.392 56.337 1.00 23.19 224 PRO F CA 1
ATOM 10314 C C . PRO F 1 224 ? 66.594 -23.743 55.899 1.00 22.77 224 PRO F C 1
ATOM 10315 O O . PRO F 1 224 ? 66.609 -24.057 54.759 1.00 21.95 224 PRO F O 1
ATOM 10319 N N . GLU F 1 225 ? 66.048 -24.490 56.826 1.00 20.90 225 GLU F N 1
ATOM 10320 C CA . GLU F 1 225 ? 65.437 -25.754 56.544 1.00 21.09 225 GLU F CA 1
ATOM 10321 C C . GLU F 1 225 ? 64.254 -25.608 55.542 1.00 20.28 225 GLU F C 1
ATOM 10322 O O . GLU F 1 225 ? 64.014 -26.467 54.787 1.00 20.07 225 GLU F O 1
ATOM 10328 N N . GLU F 1 226 ? 63.508 -24.535 55.613 1.00 20.38 226 GLU F N 1
ATOM 10329 C CA . GLU F 1 226 ? 62.425 -24.274 54.697 1.00 21.02 226 GLU F CA 1
ATOM 10330 C C . GLU F 1 226 ? 62.897 -24.118 53.244 1.00 19.97 226 GLU F C 1
ATOM 10331 O O . GLU F 1 226 ? 62.273 -24.627 52.366 1.00 21.17 226 GLU F O 1
ATOM 10337 N N . ILE F 1 227 ? 64.005 -23.415 53.041 1.00 18.21 227 ILE F N 1
ATOM 10338 C CA . ILE F 1 227 ? 64.595 -23.319 51.683 1.00 18.26 227 ILE F CA 1
ATOM 10339 C C . ILE F 1 227 ? 65.149 -24.633 51.162 1.00 18.61 227 ILE F C 1
ATOM 10340 O O . ILE F 1 227 ? 64.993 -24.954 49.968 1.00 17.07 227 ILE F O 1
ATOM 10345 N N . ALA F 1 228 ? 65.781 -25.423 52.052 1.00 18.04 228 ALA F N 1
ATOM 10346 C CA . ALA F 1 228 ? 66.252 -26.728 51.714 1.00 18.91 228 ALA F CA 1
ATOM 10347 C C . ALA F 1 228 ? 65.073 -27.585 51.207 1.00 17.57 228 ALA F C 1
ATOM 10348 O O . ALA F 1 228 ? 65.225 -28.350 50.291 1.00 16.09 228 ALA F O 1
ATOM 10350 N N . GLU F 1 229 ? 63.917 -27.486 51.839 1.00 18.62 229 GLU F N 1
ATOM 10351 C CA . GLU F 1 229 ? 62.793 -28.304 51.422 1.00 18.55 229 GLU F CA 1
ATOM 10352 C C . GLU F 1 229 ? 62.337 -27.956 50.001 1.00 17.53 229 GLU F C 1
ATOM 10353 O O . GLU F 1 229 ? 61.904 -28.843 49.256 1.00 17.72 229 GLU F O 1
ATOM 10359 N N . ALA F 1 230 ? 62.393 -26.676 49.649 1.00 18.70 230 ALA F N 1
ATOM 10360 C CA . ALA F 1 230 ? 62.161 -26.285 48.226 1.00 18.20 230 ALA F CA 1
ATOM 10361 C C . ALA F 1 230 ? 63.242 -26.858 47.299 1.00 17.27 230 ALA F C 1
ATOM 10362 O O . ALA F 1 230 ? 62.931 -27.315 46.196 1.00 17.51 230 ALA F O 1
ATOM 10364 N N . ALA F 1 231 ? 64.522 -26.892 47.746 1.00 16.42 231 ALA F N 1
ATOM 10365 C CA . ALA F 1 231 ? 65.599 -27.474 46.896 1.00 15.97 231 ALA F CA 1
ATOM 10366 C C . ALA F 1 231 ? 65.371 -28.929 46.773 1.00 17.16 231 ALA F C 1
ATOM 10367 O O . ALA F 1 231 ? 65.598 -29.464 45.717 1.00 16.92 231 ALA F O 1
ATOM 10369 N N . LEU F 1 232 ? 64.920 -29.584 47.861 1.00 18.15 232 LEU F N 1
ATOM 10370 C CA . LEU F 1 232 ? 64.613 -31.010 47.752 1.00 18.17 232 LEU F CA 1
ATOM 10371 C C . LEU F 1 232 ? 63.490 -31.280 46.755 1.00 17.15 232 LEU F C 1
ATOM 10372 O O . LEU F 1 232 ? 63.559 -32.233 45.967 1.00 17.97 232 LEU F O 1
ATOM 10377 N N . TYR F 1 233 ? 62.425 -30.479 46.835 1.00 17.65 233 TYR F N 1
ATOM 10378 C CA . TYR F 1 233 ? 61.326 -30.640 45.890 1.00 17.85 233 TYR F CA 1
ATOM 10379 C C . TYR F 1 233 ? 61.865 -30.626 44.459 1.00 17.57 233 TYR F C 1
ATOM 10380 O O . TYR F 1 233 ? 61.581 -31.559 43.672 1.00 16.67 233 TYR F O 1
ATOM 10389 N N . LEU F 1 234 ? 62.687 -29.615 44.110 1.00 18.17 234 LEU F N 1
ATOM 10390 C CA . LEU F 1 234 ? 63.200 -29.485 42.718 1.00 18.77 234 LEU F CA 1
ATOM 10391 C C . LEU F 1 234 ? 64.083 -30.657 42.284 1.00 18.70 234 LEU F C 1
ATOM 10392 O O . LEU F 1 234 ? 64.095 -31.055 41.113 1.00 16.94 234 LEU F O 1
ATOM 10397 N N . ALA F 1 235 ? 64.783 -31.247 43.247 1.00 19.95 235 ALA F N 1
ATOM 10398 C CA . ALA F 1 235 ? 65.632 -32.400 42.952 1.00 20.30 235 ALA F CA 1
ATOM 10399 C C . ALA F 1 235 ? 64.814 -33.713 42.902 1.00 22.28 235 ALA F C 1
ATOM 10400 O O . ALA F 1 235 ? 65.281 -34.699 42.340 1.00 22.96 235 ALA F O 1
ATOM 10402 N N . SER F 1 236 ? 63.625 -33.713 43.519 1.00 22.04 236 SER F N 1
ATOM 10403 C CA . SER F 1 236 ? 62.748 -34.891 43.590 1.00 21.63 236 SER F CA 1
ATOM 10404 C C . SER F 1 236 ? 62.016 -35.301 42.292 1.00 23.28 236 SER F C 1
ATOM 10405 O O . SER F 1 236 ? 61.855 -34.482 41.363 1.00 22.54 236 SER F O 1
ATOM 10408 N N . ASP F 1 237 ? 61.603 -36.586 42.237 1.00 22.66 237 ASP F N 1
ATOM 10409 C CA . ASP F 1 237 ? 60.760 -37.095 41.148 1.00 24.21 237 ASP F CA 1
ATOM 10410 C C . ASP F 1 237 ? 59.412 -36.366 41.066 1.00 21.81 237 ASP F C 1
ATOM 10411 O O . ASP F 1 237 ? 58.791 -36.358 40.010 1.00 20.96 237 ASP F O 1
ATOM 10416 N N . GLY F 1 238 ? 58.993 -35.766 42.168 1.00 20.12 238 GLY F N 1
ATOM 10417 C CA . GLY F 1 238 ? 57.799 -34.874 42.243 1.00 19.84 238 GLY F CA 1
ATOM 10418 C C . GLY F 1 238 ? 57.819 -33.664 41.282 1.00 19.17 238 GLY F C 1
ATOM 10419 O O . GLY F 1 238 ? 56.786 -33.019 40.981 1.00 18.19 238 GLY F O 1
ATOM 10420 N N . ALA F 1 239 ? 59.011 -33.351 40.838 1.00 16.92 239 ALA F N 1
ATOM 10421 C CA . ALA F 1 239 ? 59.244 -32.212 39.956 1.00 17.43 239 ALA F CA 1
ATOM 10422 C C . ALA F 1 239 ? 59.630 -32.671 38.567 1.00 17.55 239 ALA F C 1
ATOM 10423 O O . ALA F 1 239 ? 60.283 -31.927 37.858 1.00 19.97 239 ALA F O 1
ATOM 10425 N N . SER F 1 240 ? 59.170 -33.852 38.134 1.00 18.85 240 SER F N 1
ATOM 10426 C CA . SER F 1 240 ? 59.578 -34.411 36.874 1.00 19.64 240 SER F CA 1
ATOM 10427 C C . SER F 1 240 ? 59.154 -33.513 35.686 1.00 20.45 240 SER F C 1
ATOM 10428 O O . SER F 1 240 ? 59.735 -33.625 34.615 1.00 19.85 240 SER F O 1
ATOM 10431 N N . PHE F 1 241 ? 58.137 -32.668 35.878 1.00 19.71 241 PHE F N 1
ATOM 10432 C CA . PHE F 1 241 ? 57.699 -31.760 34.821 1.00 18.69 241 PHE F CA 1
ATOM 10433 C C . PHE F 1 241 ? 58.028 -30.311 35.140 1.00 19.16 241 PHE F C 1
ATOM 10434 O O . PHE F 1 241 ? 57.387 -29.382 34.588 1.00 17.34 241 PHE F O 1
ATOM 10442 N N . VAL F 1 242 ? 59.055 -30.102 35.975 1.00 16.11 242 VAL F N 1
ATOM 10443 C CA . VAL F 1 242 ? 59.428 -28.710 36.280 1.00 16.53 242 VAL F CA 1
ATOM 10444 C C . VAL F 1 242 ? 60.842 -28.452 35.798 1.00 17.07 242 VAL F C 1
ATOM 10445 O O . VAL F 1 242 ? 61.822 -29.060 36.298 1.00 17.83 242 VAL F O 1
ATOM 10449 N N . THR F 1 243 ? 60.961 -27.573 34.812 1.00 16.80 243 THR F N 1
ATOM 10450 C CA . THR F 1 243 ? 62.260 -27.191 34.239 1.00 16.18 243 THR F CA 1
ATOM 10451 C C . THR F 1 243 ? 62.150 -25.787 33.631 1.00 16.13 243 THR F C 1
ATOM 10452 O O . THR F 1 243 ? 61.061 -25.364 33.175 1.00 14.63 243 THR F O 1
ATOM 10456 N N . GLY F 1 244 ? 63.269 -25.058 33.666 1.00 16.20 244 GLY F N 1
ATOM 10457 C CA . GLY F 1 244 ? 63.277 -23.663 33.236 1.00 18.32 244 GLY F CA 1
ATOM 10458 C C . GLY F 1 244 ? 62.590 -22.664 34.154 1.00 21.36 244 GLY F C 1
ATOM 10459 O O . GLY F 1 244 ? 62.405 -21.508 33.763 1.00 22.19 244 GLY F O 1
ATOM 10460 N N . ALA F 1 245 ? 62.239 -23.096 35.366 1.00 20.54 245 ALA F N 1
ATOM 10461 C CA . ALA F 1 245 ? 61.402 -22.338 36.289 1.00 20.63 245 ALA F CA 1
ATOM 10462 C C . ALA F 1 245 ? 62.288 -21.554 37.243 1.00 21.61 245 ALA F C 1
ATOM 10463 O O . ALA F 1 245 ? 63.409 -21.992 37.539 1.00 20.49 245 ALA F O 1
ATOM 10465 N N . ALA F 1 246 ? 61.801 -20.384 37.665 1.00 20.57 246 ALA F N 1
ATOM 10466 C CA . ALA F 1 246 ? 62.452 -19.582 38.719 1.00 21.47 246 ALA F CA 1
ATOM 10467 C C . ALA F 1 246 ? 61.462 -19.697 39.866 1.00 22.59 246 ALA F C 1
ATOM 10468 O O . ALA F 1 246 ? 60.426 -19.002 39.875 1.00 24.97 246 ALA F O 1
ATOM 10470 N N . LEU F 1 247 ? 61.696 -20.674 40.745 1.00 20.27 247 LEU F N 1
ATOM 10471 C CA . LEU F 1 247 ? 60.764 -20.996 41.827 1.00 20.63 247 LEU F CA 1
ATOM 10472 C C . LEU F 1 247 ? 61.012 -20.057 43.001 1.00 19.52 247 LEU F C 1
ATOM 10473 O O . LEU F 1 247 ? 62.140 -20.070 43.609 1.00 17.47 247 LEU F O 1
ATOM 10478 N N . LEU F 1 248 ? 59.995 -19.258 43.333 1.00 18.21 248 LEU F N 1
ATOM 10479 C CA . LEU F 1 248 ? 60.139 -18.294 44.446 1.00 18.19 248 LEU F CA 1
ATOM 10480 C C . LEU F 1 248 ? 59.814 -18.979 45.781 1.00 18.34 248 LEU F C 1
ATOM 10481 O O . LEU F 1 248 ? 58.684 -19.406 45.995 1.00 19.04 248 LEU F O 1
ATOM 10486 N N . ALA F 1 249 ? 60.784 -19.085 46.682 1.00 16.72 249 ALA F N 1
ATOM 10487 C CA . ALA F 1 249 ? 60.491 -19.661 48.017 1.00 17.63 249 ALA F CA 1
ATOM 10488 C C . ALA F 1 249 ? 60.841 -18.506 48.909 1.00 17.26 249 ALA F C 1
ATOM 10489 O O . ALA F 1 249 ? 61.841 -18.549 49.619 1.00 17.42 249 ALA F O 1
ATOM 10491 N N . ASP F 1 250 ? 60.032 -17.447 48.856 1.00 16.53 250 ASP F N 1
ATOM 10492 C CA . ASP F 1 250 ? 60.477 -16.153 49.376 1.00 17.33 250 ASP F CA 1
ATOM 10493 C C . ASP F 1 250 ? 59.509 -15.538 50.355 1.00 16.48 250 ASP F C 1
ATOM 10494 O O . ASP F 1 250 ? 59.579 -14.311 50.654 1.00 18.43 250 ASP F O 1
ATOM 10499 N N . GLY F 1 251 ? 58.592 -16.377 50.832 1.00 16.78 251 GLY F N 1
ATOM 10500 C CA . GLY F 1 251 ? 57.595 -15.974 51.803 1.00 17.37 251 GLY F CA 1
ATOM 10501 C C . GLY F 1 251 ? 56.701 -14.823 51.372 1.00 17.84 251 GLY F C 1
ATOM 10502 O O . GLY F 1 251 ? 56.102 -14.130 52.212 1.00 17.31 251 GLY F O 1
ATOM 10503 N N . GLY F 1 252 ? 56.612 -14.584 50.056 1.00 17.17 252 GLY F N 1
ATOM 10504 C CA . GLY F 1 252 ? 55.741 -13.500 49.579 1.00 15.17 252 GLY F CA 1
ATOM 10505 C C . GLY F 1 252 ? 56.541 -12.222 49.452 1.00 15.32 252 GLY F C 1
ATOM 10506 O O . GLY F 1 252 ? 55.973 -11.172 49.202 1.00 17.87 252 GLY F O 1
ATOM 10507 N N . ALA F 1 253 ? 57.862 -12.283 49.599 1.00 14.79 253 ALA F N 1
ATOM 10508 C CA . ALA F 1 253 ? 58.638 -11.017 49.559 1.00 18.03 253 ALA F CA 1
ATOM 10509 C C . ALA F 1 253 ? 58.404 -10.336 48.192 1.00 18.13 253 ALA F C 1
ATOM 10510 O O . ALA F 1 253 ? 58.222 -9.118 48.116 1.00 19.05 253 ALA F O 1
ATOM 10512 N N . SER F 1 254 ? 58.434 -11.141 47.140 1.00 17.86 254 SER F N 1
ATOM 10513 C CA . SER F 1 254 ? 58.187 -10.605 45.717 1.00 18.96 254 SER F CA 1
ATOM 10514 C C . SER F 1 254 ? 56.965 -9.693 45.517 1.00 19.52 254 SER F C 1
ATOM 10515 O O . SER F 1 254 ? 57.009 -8.739 44.713 1.00 19.98 254 SER F O 1
ATOM 10518 N N . VAL F 1 255 ? 55.862 -10.012 46.201 1.00 19.49 255 VAL F N 1
ATOM 10519 C CA . VAL F 1 255 ? 54.576 -9.353 45.969 1.00 20.07 255 VAL F CA 1
ATOM 10520 C C . VAL F 1 255 ? 54.160 -8.439 47.111 1.00 19.19 255 VAL F C 1
ATOM 10521 O O . VAL F 1 255 ? 53.114 -7.774 47.073 1.00 18.32 255 VAL F O 1
ATOM 10525 N N . THR F 1 256 ? 55.011 -8.340 48.113 1.00 19.93 256 THR F N 1
ATOM 10526 C CA . THR F 1 256 ? 54.767 -7.466 49.279 1.00 18.72 256 THR F CA 1
ATOM 10527 C C . THR F 1 256 ? 55.482 -6.146 49.130 1.00 19.95 256 THR F C 1
ATOM 10528 O O . THR F 1 256 ? 56.661 -6.105 48.784 1.00 21.01 256 THR F O 1
ATOM 10532 N N . LYS F 1 257 ? 54.763 -5.078 49.356 1.00 18.29 257 LYS F N 1
ATOM 10533 C CA . LYS F 1 257 ? 55.349 -3.757 49.204 1.00 21.59 257 LYS F CA 1
ATOM 10534 C C . LYS F 1 257 ? 55.306 -2.955 50.540 1.00 23.61 257 LYS F C 1
ATOM 10535 O O . LYS F 1 257 ? 55.757 -1.806 50.584 1.00 24.38 257 LYS F O 1
ATOM 10539 N N . ALA F 1 258 ? 54.786 -3.547 51.610 1.00 25.13 258 ALA F N 1
ATOM 10540 C CA . ALA F 1 258 ? 54.648 -2.784 52.874 1.00 29.14 258 ALA F CA 1
ATOM 10541 C C . ALA F 1 258 ? 54.579 -3.711 54.068 1.00 31.67 258 ALA F C 1
ATOM 10542 O O . ALA F 1 258 ? 54.151 -4.858 53.946 1.00 31.66 258 ALA F O 1
ATOM 10544 N N . ALA F 1 259 ? 54.970 -3.184 55.227 1.00 34.65 259 ALA F N 1
ATOM 10545 C CA . ALA F 1 259 ? 55.225 -4.000 56.412 1.00 37.51 259 ALA F CA 1
ATOM 10546 C C . ALA F 1 259 ? 53.909 -4.386 57.071 1.00 39.47 259 ALA F C 1
ATOM 10547 O O . ALA F 1 259 ? 53.779 -5.496 57.586 1.00 41.97 259 ALA F O 1
ATOM 10549 N N . GLU F 1 260 ? 52.938 -3.483 57.020 1.00 40.72 260 GLU F N 1
ATOM 10550 C CA . GLU F 1 260 ? 51.635 -3.695 57.615 1.00 42.17 260 GLU F CA 1
ATOM 10551 C C . GLU F 1 260 ? 50.617 -3.505 56.532 1.00 43.09 260 GLU F C 1
ATOM 10552 O O . GLU F 1 260 ? 50.608 -2.454 55.859 1.00 43.32 260 GLU F O 1
ATOM 10554 N N . ASN F 1 261 ? 49.756 -4.500 56.340 1.00 43.68 261 ASN F N 1
ATOM 10555 C CA . ASN F 1 261 ? 48.850 -4.433 55.188 1.00 45.34 261 ASN F CA 1
ATOM 10556 C C . ASN F 1 261 ? 47.506 -3.693 55.389 1.00 46.10 261 ASN F C 1
ATOM 10557 O O . ASN F 1 261 ? 46.574 -4.244 55.989 1.00 46.41 261 ASN F O 1
ATOM 10559 N N . LEU F 1 262 ? 47.423 -2.470 54.853 1.00 47.16 262 LEU F N 1
ATOM 10560 C CA . LEU F 1 262 ? 46.142 -1.851 54.406 1.00 48.46 262 LEU F CA 1
ATOM 10561 C C . LEU F 1 262 ? 44.875 -2.302 55.140 1.00 48.76 262 LEU F C 1
ATOM 10562 O O . LEU F 1 262 ? 43.739 -2.015 54.693 1.00 50.07 262 LEU F O 1
ATOM 10564 N N . SER G 1 4 ? -29.096 -10.783 52.182 1.00 34.13 4 SER G N 1
ATOM 10565 C CA . SER G 1 4 ? -29.483 -10.073 53.445 1.00 35.26 4 SER G CA 1
ATOM 10566 C C . SER G 1 4 ? -28.709 -10.580 54.690 1.00 33.96 4 SER G C 1
ATOM 10567 O O . SER G 1 4 ? -29.263 -10.615 55.793 1.00 32.98 4 SER G O 1
ATOM 10570 N N . ARG G 1 5 ? -27.443 -10.945 54.516 1.00 33.19 5 ARG G N 1
ATOM 10571 C CA . ARG G 1 5 ? -26.593 -11.369 55.662 1.00 33.59 5 ARG G CA 1
ATOM 10572 C C . ARG G 1 5 ? -26.465 -10.278 56.730 1.00 33.72 5 ARG G C 1
ATOM 10573 O O . ARG G 1 5 ? -26.205 -10.576 57.907 1.00 33.81 5 ARG G O 1
ATOM 10581 N N . LEU G 1 6 ? -26.643 -9.010 56.327 1.00 32.68 6 LEU G N 1
ATOM 10582 C CA . LEU G 1 6 ? -26.723 -7.926 57.295 1.00 32.68 6 LEU G CA 1
ATOM 10583 C C . LEU G 1 6 ? -28.089 -7.230 57.445 1.00 33.83 6 LEU G C 1
ATOM 10584 O O . LEU G 1 6 ? -28.148 -6.023 57.776 1.00 32.98 6 LEU G O 1
ATOM 10589 N N . GLU G 1 7 ? -29.196 -7.955 57.233 1.00 35.18 7 GLU G N 1
ATOM 10590 C CA . GLU G 1 7 ? -30.530 -7.273 57.215 1.00 36.14 7 GLU G CA 1
ATOM 10591 C C . GLU G 1 7 ? -30.812 -6.563 58.520 1.00 35.00 7 GLU G C 1
ATOM 10592 O O . GLU G 1 7 ? -30.548 -7.105 59.599 1.00 35.38 7 GLU G O 1
ATOM 10598 N N . GLY G 1 8 ? -31.336 -5.344 58.426 1.00 33.33 8 GLY G N 1
ATOM 10599 C CA . GLY G 1 8 ? -31.671 -4.583 59.628 1.00 32.48 8 GLY G CA 1
ATOM 10600 C C . GLY G 1 8 ? -30.517 -3.782 60.254 1.00 32.42 8 GLY G C 1
ATOM 10601 O O . GLY G 1 8 ? -30.769 -2.830 61.011 1.00 33.10 8 GLY G O 1
ATOM 10602 N N . LYS G 1 9 ? -29.271 -4.104 59.902 1.00 30.21 9 LYS G N 1
ATOM 10603 C CA . LYS G 1 9 ? -28.118 -3.507 60.582 1.00 30.10 9 LYS G CA 1
ATOM 10604 C C . LYS G 1 9 ? -27.809 -2.090 60.037 1.00 27.60 9 LYS G C 1
ATOM 10605 O O . LYS G 1 9 ? -28.100 -1.784 58.909 1.00 28.64 9 LYS G O 1
ATOM 10611 N N . ILE G 1 10 ? -27.271 -1.230 60.877 1.00 27.00 10 ILE G N 1
ATOM 10612 C CA . ILE G 1 10 ? -26.883 0.146 60.495 1.00 25.30 10 ILE G CA 1
ATOM 10613 C C . ILE G 1 10 ? -25.385 0.198 60.845 1.00 24.05 10 ILE G C 1
ATOM 10614 O O . ILE G 1 10 ? -25.020 -0.023 62.006 1.00 22.35 10 ILE G O 1
ATOM 10619 N N . ALA G 1 11 ? -24.553 0.446 59.830 1.00 23.14 11 ALA G N 1
ATOM 10620 C CA . ALA G 1 11 ? -23.069 0.277 59.915 1.00 23.29 11 ALA G CA 1
ATOM 10621 C C . ALA G 1 11 ? -22.336 1.553 59.539 1.00 23.12 11 ALA G C 1
ATOM 10622 O O . ALA G 1 11 ? -22.652 2.135 58.502 1.00 22.81 11 ALA G O 1
ATOM 10624 N N . ILE G 1 12 ? -21.397 1.991 60.376 1.00 22.51 12 ILE G N 1
ATOM 10625 C CA . ILE G 1 12 ? -20.385 3.008 60.000 1.00 21.56 12 ILE G CA 1
ATOM 10626 C C . ILE G 1 12 ? -19.224 2.251 59.358 1.00 22.38 12 ILE G C 1
ATOM 10627 O O . ILE G 1 12 ? -18.754 1.231 59.963 1.00 21.60 12 ILE G O 1
ATOM 10632 N N . VAL G 1 13 ? -18.769 2.689 58.169 1.00 20.34 13 VAL G N 1
ATOM 10633 C CA . VAL G 1 13 ? -17.505 2.246 57.552 1.00 20.92 13 VAL G CA 1
ATOM 10634 C C . VAL G 1 13 ? -16.536 3.464 57.398 1.00 23.19 13 VAL G C 1
ATOM 10635 O O . VAL G 1 13 ? -16.859 4.451 56.665 1.00 23.25 13 VAL G O 1
ATOM 10639 N N . THR G 1 14 ? -15.371 3.411 58.065 1.00 21.90 14 THR G N 1
ATOM 10640 C CA . THR G 1 14 ? -14.345 4.445 57.923 1.00 21.22 14 THR G CA 1
ATOM 10641 C C . THR G 1 14 ? -13.245 3.944 56.982 1.00 22.74 14 THR G C 1
ATOM 10642 O O . THR G 1 14 ? -13.071 2.721 56.786 1.00 21.56 14 THR G O 1
ATOM 10646 N N . GLY G 1 15 ? -12.533 4.879 56.346 1.00 22.41 15 GLY G N 1
ATOM 10647 C CA . GLY G 1 15 ? -11.575 4.542 55.311 1.00 23.34 15 GLY G CA 1
ATOM 10648 C C . GLY G 1 15 ? -12.324 4.021 54.103 1.00 24.87 15 GLY G C 1
ATOM 10649 O O . GLY G 1 15 ? -11.856 3.129 53.428 1.00 24.31 15 GLY G O 1
ATOM 10650 N N . ALA G 1 16 ? -13.471 4.617 53.798 1.00 25.61 16 ALA G N 1
ATOM 10651 C CA . ALA G 1 16 ? -14.331 4.095 52.750 1.00 28.36 16 ALA G CA 1
ATOM 10652 C C . ALA G 1 16 ? -13.953 4.453 51.304 1.00 29.61 16 ALA G C 1
ATOM 10653 O O . ALA G 1 16 ? -14.501 3.888 50.380 1.00 30.05 16 ALA G O 1
ATOM 10655 N N . SER G 1 17 ? -12.989 5.341 51.101 1.00 31.24 17 SER G N 1
ATOM 10656 C CA . SER G 1 17 ? -12.839 5.937 49.776 1.00 32.76 17 SER G CA 1
ATOM 10657 C C . SER G 1 17 ? -12.151 5.037 48.769 1.00 33.66 17 SER G C 1
ATOM 10658 O O . SER G 1 17 ? -12.367 5.213 47.532 1.00 34.32 17 SER G O 1
ATOM 10661 N N . SER G 1 18 ? -11.330 4.090 49.255 1.00 32.74 18 SER G N 1
ATOM 10662 C CA . SER G 1 18 ? -10.859 2.983 48.378 1.00 32.47 18 SER G CA 1
ATOM 10663 C C . SER G 1 18 ? -10.580 1.602 49.079 1.00 30.11 18 SER G C 1
ATOM 10664 O O . SER G 1 18 ? -10.911 1.418 50.223 1.00 25.65 18 SER G O 1
ATOM 10667 N N . GLY G 1 19 ? -9.958 0.701 48.312 1.00 28.65 19 GLY G N 1
ATOM 10668 C CA . GLY G 1 19 ? -9.641 -0.679 48.657 1.00 25.99 19 GLY G CA 1
ATOM 10669 C C . GLY G 1 19 ? -10.692 -1.418 49.485 1.00 24.05 19 GLY G C 1
ATOM 10670 O O . GLY G 1 19 ? -11.852 -1.612 49.067 1.00 22.10 19 GLY G O 1
ATOM 10671 N N . ILE G 1 20 ? -10.261 -1.833 50.677 1.00 21.08 20 ILE G N 1
ATOM 10672 C CA . ILE G 1 20 ? -11.069 -2.677 51.554 1.00 20.38 20 ILE G CA 1
ATOM 10673 C C . ILE G 1 20 ? -12.281 -1.924 52.083 1.00 21.07 20 ILE G C 1
ATOM 10674 O O . ILE G 1 20 ? -13.395 -2.463 52.070 1.00 19.66 20 ILE G O 1
ATOM 10679 N N . GLY G 1 21 ? -12.087 -0.656 52.514 1.00 21.25 21 GLY G N 1
ATOM 10680 C CA . GLY G 1 21 ? -13.189 0.115 53.068 1.00 21.30 21 GLY G CA 1
ATOM 10681 C C . GLY G 1 21 ? -14.326 0.273 52.062 1.00 22.94 21 GLY G C 1
ATOM 10682 O O . GLY G 1 21 ? -15.518 0.094 52.386 1.00 23.53 21 GLY G O 1
ATOM 10683 N N . ARG G 1 22 ? -13.945 0.595 50.839 1.00 22.35 22 ARG G N 1
ATOM 10684 C CA . ARG G 1 22 ? -14.908 0.775 49.745 1.00 24.56 22 ARG G CA 1
ATOM 10685 C C . ARG G 1 22 ? -15.638 -0.524 49.449 1.00 22.20 22 ARG G C 1
ATOM 10686 O O . ARG G 1 22 ? -16.888 -0.537 49.367 1.00 22.55 22 ARG G O 1
ATOM 10694 N N . ALA G 1 23 ? -14.870 -1.627 49.338 1.00 22.85 23 ALA G N 1
ATOM 10695 C CA . ALA G 1 23 ? -15.460 -2.945 49.106 1.00 20.75 23 ALA G CA 1
ATOM 10696 C C . ALA G 1 23 ? -16.453 -3.289 50.214 1.00 21.32 23 ALA G C 1
ATOM 10697 O O . ALA G 1 23 ? -17.504 -3.895 49.940 1.00 20.92 23 ALA G O 1
ATOM 10699 N N . ALA G 1 24 ? -16.148 -2.878 51.446 1.00 20.02 24 ALA G N 1
ATOM 10700 C CA . ALA G 1 24 ? -17.002 -3.225 52.563 1.00 21.64 24 ALA G CA 1
ATOM 10701 C C . ALA G 1 24 ? -18.274 -2.430 52.615 1.00 21.87 24 ALA G C 1
ATOM 10702 O O . ALA G 1 24 ? -19.328 -2.963 52.914 1.00 22.77 24 ALA G O 1
ATOM 10704 N N . ALA G 1 25 ? -18.180 -1.155 52.368 1.00 21.85 25 ALA G N 1
ATOM 10705 C CA . ALA G 1 25 ? -19.345 -0.335 52.408 1.00 20.53 25 ALA G CA 1
ATOM 10706 C C . ALA G 1 25 ? -20.332 -0.809 51.362 1.00 21.77 25 ALA G C 1
ATOM 10707 O O . ALA G 1 25 ? -21.484 -0.820 51.619 1.00 21.07 25 ALA G O 1
ATOM 10709 N N . LEU G 1 26 ? -19.834 -1.171 50.197 1.00 20.44 26 LEU G N 1
ATOM 10710 C CA . LEU G 1 26 ? -20.620 -1.703 49.104 1.00 23.30 26 LEU G CA 1
ATOM 10711 C C . LEU G 1 26 ? -21.258 -3.028 49.387 1.00 22.52 26 LEU G C 1
ATOM 10712 O O . LEU G 1 26 ? -22.408 -3.204 49.171 1.00 23.09 26 LEU G O 1
ATOM 10717 N N . LEU G 1 27 ? -20.482 -3.940 49.938 1.00 21.25 27 LEU G N 1
ATOM 10718 C CA . LEU G 1 27 ? -20.983 -5.241 50.293 1.00 21.95 27 LEU G CA 1
ATOM 10719 C C . LEU G 1 27 ? -21.999 -5.187 51.409 1.00 22.17 27 LEU G C 1
ATOM 10720 O O . LEU G 1 27 ? -23.037 -5.773 51.317 1.00 23.98 27 LEU G O 1
ATOM 10725 N N . PHE G 1 28 ? -21.685 -4.452 52.449 1.00 22.38 28 PHE G N 1
ATOM 10726 C CA . PHE G 1 28 ? -22.637 -4.269 53.544 1.00 21.90 28 PHE G CA 1
ATOM 10727 C C . PHE G 1 28 ? -24.008 -3.780 53.035 1.00 24.05 28 PHE G C 1
ATOM 10728 O O . PHE G 1 28 ? -25.057 -4.380 53.331 1.00 22.85 28 PHE G O 1
ATOM 10736 N N . ALA G 1 29 ? -23.992 -2.663 52.316 1.00 22.82 29 ALA G N 1
ATOM 10737 C CA . ALA G 1 29 ? -25.227 -2.184 51.670 1.00 24.59 29 ALA G CA 1
ATOM 10738 C C . ALA G 1 29 ? -25.892 -3.270 50.819 1.00 24.76 29 ALA G C 1
ATOM 10739 O O . ALA G 1 29 ? -27.091 -3.503 50.926 1.00 26.06 29 ALA G O 1
ATOM 10741 N N . ARG G 1 30 ? -25.121 -3.968 49.984 1.00 27.09 30 ARG G N 1
ATOM 10742 C CA . ARG G 1 30 ? -25.716 -5.070 49.237 1.00 27.38 30 ARG G CA 1
ATOM 10743 C C . ARG G 1 30 ? -26.501 -6.051 50.107 1.00 27.96 30 ARG G C 1
ATOM 10744 O O . ARG G 1 30 ? -27.565 -6.554 49.687 1.00 25.93 30 ARG G O 1
ATOM 10752 N N . GLU G 1 31 ? -25.999 -6.278 51.326 1.00 26.69 31 GLU G N 1
ATOM 10753 C CA . GLU G 1 31 ? -26.481 -7.346 52.211 1.00 26.73 31 GLU G CA 1
ATOM 10754 C C . GLU G 1 31 ? -27.492 -6.800 53.227 1.00 27.39 31 GLU G C 1
ATOM 10755 O O . GLU G 1 31 ? -27.815 -7.428 54.264 1.00 26.18 31 GLU G O 1
ATOM 10761 N N . GLY G 1 32 ? -28.039 -5.614 52.903 1.00 27.41 32 GLY G N 1
ATOM 10762 C CA . GLY G 1 32 ? -29.146 -5.060 53.679 1.00 26.37 32 GLY G CA 1
ATOM 10763 C C . GLY G 1 32 ? -28.783 -4.083 54.767 1.00 26.73 32 GLY G C 1
ATOM 10764 O O . GLY G 1 32 ? -29.633 -3.639 55.552 1.00 26.40 32 GLY G O 1
ATOM 10765 N N . ALA G 1 33 ? -27.501 -3.732 54.858 1.00 26.13 33 ALA G N 1
ATOM 10766 C CA . ALA G 1 33 ? -27.116 -2.802 55.893 1.00 25.43 33 ALA G CA 1
ATOM 10767 C C . ALA G 1 33 ? -27.319 -1.386 55.324 1.00 25.88 33 ALA G C 1
ATOM 10768 O O . ALA G 1 33 ? -27.089 -1.157 54.153 1.00 24.69 33 ALA G O 1
ATOM 10770 N N . LYS G 1 34 ? -27.816 -0.501 56.180 1.00 26.62 34 LYS G N 1
ATOM 10771 C CA . LYS G 1 34 ? -27.778 0.952 56.002 1.00 27.35 34 LYS G CA 1
ATOM 10772 C C . LYS G 1 34 ? -26.353 1.370 56.435 1.00 26.98 34 LYS G C 1
ATOM 10773 O O . LYS G 1 34 ? -25.906 0.961 57.512 1.00 25.43 34 LYS G O 1
ATOM 10779 N N . VAL G 1 35 ? -25.637 2.104 55.570 1.00 26.01 35 VAL G N 1
ATOM 10780 C CA . VAL G 1 35 ? -24.211 2.409 55.772 1.00 25.76 35 VAL G CA 1
ATOM 10781 C C . VAL G 1 35 ? -23.966 3.942 56.024 1.00 25.55 35 VAL G C 1
ATOM 10782 O O . VAL G 1 35 ? -24.510 4.823 55.333 1.00 26.37 35 VAL G O 1
ATOM 10786 N N . VAL G 1 36 ? -23.197 4.285 57.041 1.00 26.37 36 VAL G N 1
ATOM 10787 C CA . VAL G 1 36 ? -22.652 5.636 57.137 1.00 25.79 36 VAL G CA 1
ATOM 10788 C C . VAL G 1 36 ? -21.140 5.555 56.769 1.00 26.00 36 VAL G C 1
ATOM 10789 O O . VAL G 1 36 ? -20.372 4.838 57.422 1.00 21.73 36 VAL G O 1
ATOM 10793 N N . VAL G 1 37 ? -20.711 6.300 55.749 1.00 24.83 37 VAL G N 1
ATOM 10794 C CA . VAL G 1 37 ? -19.363 6.176 55.236 1.00 24.15 37 VAL G CA 1
ATOM 10795 C C . VAL G 1 37 ? -18.534 7.447 55.444 1.00 25.28 37 VAL G C 1
ATOM 10796 O O . VAL G 1 37 ? -19.064 8.572 55.489 1.00 25.20 37 VAL G O 1
ATOM 10800 N N . THR G 1 38 ? -17.237 7.247 55.640 1.00 23.54 38 THR G N 1
ATOM 10801 C CA . THR G 1 38 ? -16.354 8.383 55.850 1.00 24.66 38 THR G CA 1
ATOM 10802 C C . THR G 1 38 ? -14.962 8.159 55.242 1.00 24.59 38 THR G C 1
ATOM 10803 O O . THR G 1 38 ? -14.530 7.019 55.043 1.00 23.48 38 THR G O 1
ATOM 10807 N N . ALA G 1 39 ? -14.315 9.268 54.874 1.00 24.75 39 ALA G N 1
ATOM 10808 C CA . ALA G 1 39 ? -12.989 9.237 54.325 1.00 24.32 39 ALA G CA 1
ATOM 10809 C C . ALA G 1 39 ? -12.592 10.710 54.185 1.00 25.85 39 ALA G C 1
ATOM 10810 O O . ALA G 1 39 ? -13.435 11.621 54.446 1.00 25.89 39 ALA G O 1
ATOM 10812 N N . ARG G 1 40 ? -11.333 10.981 53.855 1.00 25.03 40 ARG G N 1
ATOM 10813 C CA . ARG G 1 40 ? -10.948 12.400 53.614 1.00 27.38 40 ARG G CA 1
ATOM 10814 C C . ARG G 1 40 ? -11.402 12.935 52.260 1.00 26.71 40 ARG G C 1
ATOM 10815 O O . ARG G 1 40 ? -11.733 14.132 52.148 1.00 27.69 40 ARG G O 1
ATOM 10823 N N . ASN G 1 41 ? -11.375 12.059 51.247 1.00 27.18 41 ASN G N 1
ATOM 10824 C CA . ASN G 1 41 ? -11.645 12.388 49.816 1.00 27.92 41 ASN G CA 1
ATOM 10825 C C . ASN G 1 41 ? -13.137 12.389 49.513 1.00 26.32 41 ASN G C 1
ATOM 10826 O O . ASN G 1 41 ? -13.736 11.362 49.273 1.00 25.42 41 ASN G O 1
ATOM 10831 N N . GLY G 1 42 ? -13.734 13.570 49.529 1.00 25.94 42 GLY G N 1
ATOM 10832 C CA . GLY G 1 42 ? -15.128 13.720 49.167 1.00 25.67 42 GLY G CA 1
ATOM 10833 C C . GLY G 1 42 ? -15.526 13.269 47.756 1.00 26.29 42 GLY G C 1
ATOM 10834 O O . GLY G 1 42 ? -16.636 12.789 47.551 1.00 27.44 42 GLY G O 1
ATOM 10835 N N . ASN G 1 43 ? -14.672 13.468 46.766 1.00 25.31 43 ASN G N 1
ATOM 10836 C CA . ASN G 1 43 ? -15.020 13.027 45.411 1.00 26.72 43 ASN G CA 1
ATOM 10837 C C . ASN G 1 43 ? -15.100 11.500 45.292 1.00 26.60 43 ASN G C 1
ATOM 10838 O O . ASN G 1 43 ? -15.902 10.963 44.541 1.00 26.45 43 ASN G O 1
ATOM 10843 N N . ALA G 1 44 ? -14.217 10.819 46.015 1.00 25.69 44 ALA G N 1
ATOM 10844 C CA . ALA G 1 44 ? -14.305 9.349 46.144 1.00 27.01 44 ALA G CA 1
ATOM 10845 C C . ALA G 1 44 ? -15.543 8.897 46.903 1.00 25.63 44 ALA G C 1
ATOM 10846 O O . ALA G 1 44 ? -16.196 7.953 46.497 1.00 27.95 44 ALA G O 1
ATOM 10848 N N . LEU G 1 45 ? -15.869 9.538 48.017 1.00 25.56 45 LEU G N 1
ATOM 10849 C CA . LEU G 1 45 ? -17.119 9.212 48.703 1.00 25.38 45 LEU G CA 1
ATOM 10850 C C . LEU G 1 45 ? -18.351 9.324 47.780 1.00 26.55 45 LEU G C 1
ATOM 10851 O O . LEU G 1 45 ? -19.187 8.391 47.674 1.00 23.86 45 LEU G O 1
ATOM 10856 N N . ALA G 1 46 ? -18.451 10.473 47.094 1.00 26.62 46 ALA G N 1
ATOM 10857 C CA . ALA G 1 46 ? -19.556 10.662 46.145 1.00 27.48 46 ALA G CA 1
ATOM 10858 C C . ALA G 1 46 ? -19.705 9.513 45.141 1.00 27.55 46 ALA G C 1
ATOM 10859 O O . ALA G 1 46 ? -20.822 9.125 44.866 1.00 28.51 46 ALA G O 1
ATOM 10861 N N . GLU G 1 47 ? -18.616 9.008 44.549 1.00 28.55 47 GLU G N 1
ATOM 10862 C CA . GLU G 1 47 ? -18.764 7.900 43.590 1.00 30.33 47 GLU G CA 1
ATOM 10863 C C . GLU G 1 47 ? -19.152 6.581 44.282 1.00 30.82 47 GLU G C 1
ATOM 10864 O O . GLU G 1 47 ? -19.763 5.715 43.668 1.00 30.10 47 GLU G O 1
ATOM 10870 N N . LEU G 1 48 ? -18.773 6.466 45.546 1.00 29.14 48 LEU G N 1
ATOM 10871 C CA . LEU G 1 48 ? -19.161 5.329 46.408 1.00 30.67 48 LEU G CA 1
ATOM 10872 C C . LEU G 1 48 ? -20.651 5.350 46.733 1.00 30.70 48 LEU G C 1
ATOM 10873 O O . LEU G 1 48 ? -21.329 4.349 46.439 1.00 31.11 48 LEU G O 1
ATOM 10878 N N . THR G 1 49 ? -21.145 6.468 47.316 1.00 31.08 49 THR G N 1
ATOM 10879 C CA . THR G 1 49 ? -22.534 6.567 47.732 1.00 31.30 49 THR G CA 1
ATOM 10880 C C . THR G 1 49 ? -23.473 6.506 46.535 1.00 33.25 49 THR G C 1
ATOM 10881 O O . THR G 1 49 ? -24.636 6.067 46.685 1.00 31.49 49 THR G O 1
ATOM 10885 N N . ASP G 1 50 ? -22.963 6.917 45.362 1.00 33.34 50 ASP G N 1
ATOM 10886 C CA . ASP G 1 50 ? -23.772 6.898 44.137 1.00 35.76 50 ASP G CA 1
ATOM 10887 C C . ASP G 1 50 ? -23.851 5.470 43.662 1.00 35.37 50 ASP G C 1
ATOM 10888 O O . ASP G 1 50 ? -24.851 5.042 43.125 1.00 32.66 50 ASP G O 1
ATOM 10893 N N . GLU G 1 51 ? -22.768 4.730 43.886 1.00 35.22 51 GLU G N 1
ATOM 10894 C CA . GLU G 1 51 ? -22.717 3.400 43.382 1.00 36.53 51 GLU G CA 1
ATOM 10895 C C . GLU G 1 51 ? -23.605 2.504 44.248 1.00 36.41 51 GLU G C 1
ATOM 10896 O O . GLU G 1 51 ? -24.300 1.617 43.704 1.00 35.68 51 GLU G O 1
ATOM 10902 N N . ILE G 1 52 ? -23.638 2.810 45.559 1.00 34.85 52 ILE G N 1
ATOM 10903 C CA . ILE G 1 52 ? -24.556 2.172 46.516 1.00 35.07 52 ILE G CA 1
ATOM 10904 C C . ILE G 1 52 ? -26.038 2.465 46.185 1.00 35.83 52 ILE G C 1
ATOM 10905 O O . ILE G 1 52 ? -26.894 1.561 46.242 1.00 34.59 52 ILE G O 1
ATOM 10910 N N . ALA G 1 53 ? -26.351 3.724 45.906 1.00 35.96 53 ALA G N 1
ATOM 10911 C CA . ALA G 1 53 ? -27.768 4.105 45.791 1.00 37.04 53 ALA G CA 1
ATOM 10912 C C . ALA G 1 53 ? -28.393 3.458 44.580 1.00 37.64 53 ALA G C 1
ATOM 10913 O O . ALA G 1 53 ? -29.609 3.199 44.546 1.00 37.31 53 ALA G O 1
ATOM 10915 N N . GLY G 1 54 ? -27.543 3.171 43.604 1.00 38.04 54 GLY G N 1
ATOM 10916 C CA . GLY G 1 54 ? -27.980 2.640 42.342 1.00 40.77 54 GLY G CA 1
ATOM 10917 C C . GLY G 1 54 ? -27.991 1.140 42.309 1.00 41.85 54 GLY G C 1
ATOM 10918 O O . GLY G 1 54 ? -28.305 0.558 41.271 1.00 42.60 54 GLY G O 1
ATOM 10919 N N . GLY G 1 55 ? -27.632 0.510 43.428 1.00 42.01 55 GLY G N 1
ATOM 10920 C CA . GLY G 1 55 ? -27.791 -0.934 43.559 1.00 42.87 55 GLY G CA 1
ATOM 10921 C C . GLY G 1 55 ? -28.930 -1.298 44.494 1.00 43.13 55 GLY G C 1
ATOM 10922 O O . GLY G 1 55 ? -29.004 -2.436 44.964 1.00 44.50 55 GLY G O 1
ATOM 10923 N N . GLY G 1 56 ? -29.815 -0.339 44.775 1.00 42.82 56 GLY G N 1
ATOM 10924 C CA . GLY G 1 56 ? -30.924 -0.542 45.717 1.00 42.60 56 GLY G CA 1
ATOM 10925 C C . GLY G 1 56 ? -30.675 -0.165 47.173 1.00 42.06 56 GLY G C 1
ATOM 10926 O O . GLY G 1 56 ? -31.618 -0.114 47.981 1.00 42.47 56 GLY G O 1
ATOM 10927 N N . GLY G 1 57 ? -29.411 0.123 47.508 1.00 41.88 57 GLY G N 1
ATOM 10928 C CA . GLY G 1 57 ? -28.993 0.460 48.878 1.00 40.50 57 GLY G CA 1
ATOM 10929 C C . GLY G 1 57 ? -29.099 1.893 49.362 1.00 40.97 57 GLY G C 1
ATOM 10930 O O . GLY G 1 57 ? -29.334 2.835 48.581 1.00 40.09 57 GLY G O 1
ATOM 10931 N N . GLU G 1 58 ? -28.948 2.036 50.681 1.00 39.82 58 GLU G N 1
ATOM 10932 C CA . GLU G 1 58 ? -29.000 3.302 51.374 1.00 39.61 58 GLU G CA 1
ATOM 10933 C C . GLU G 1 58 ? -27.662 3.590 52.093 1.00 38.90 58 GLU G C 1
ATOM 10934 O O . GLU G 1 58 ? -27.121 2.710 52.816 1.00 38.18 58 GLU G O 1
ATOM 10940 N N . ALA G 1 59 ? -27.130 4.799 51.853 1.00 37.23 59 ALA G N 1
ATOM 10941 C CA . ALA G 1 59 ? -25.848 5.272 52.413 1.00 36.11 59 ALA G CA 1
ATOM 10942 C C . ALA G 1 59 ? -25.898 6.749 52.735 1.00 35.68 59 ALA G C 1
ATOM 10943 O O . ALA G 1 59 ? -26.651 7.486 52.095 1.00 35.74 59 ALA G O 1
ATOM 10945 N N . ALA G 1 60 ? -25.126 7.162 53.740 1.00 34.22 60 ALA G N 1
ATOM 10946 C CA . ALA G 1 60 ? -24.855 8.565 54.050 1.00 33.09 60 ALA G CA 1
ATOM 10947 C C . ALA G 1 60 ? -23.345 8.743 54.194 1.00 32.92 60 ALA G C 1
ATOM 10948 O O . ALA G 1 60 ? -22.625 7.821 54.643 1.00 30.65 60 ALA G O 1
ATOM 10950 N N . ALA G 1 61 ? -22.866 9.924 53.806 1.00 30.52 61 ALA G N 1
ATOM 10951 C CA . ALA G 1 61 ? -21.453 10.218 53.892 1.00 30.54 61 ALA G CA 1
ATOM 10952 C C . ALA G 1 61 ? -21.171 11.451 54.713 1.00 30.79 61 ALA G C 1
ATOM 10953 O O . ALA G 1 61 ? -22.034 12.361 54.895 1.00 31.05 61 ALA G O 1
ATOM 10955 N N . LEU G 1 62 ? -19.951 11.473 55.225 1.00 28.99 62 LEU G N 1
ATOM 10956 C CA . LEU G 1 62 ? -19.418 12.651 55.890 1.00 28.70 62 LEU G CA 1
ATOM 10957 C C . LEU G 1 62 ? -17.896 12.647 55.680 1.00 28.42 62 LEU G C 1
ATOM 10958 O O . LEU G 1 62 ? -17.205 11.692 56.141 1.00 25.69 62 LEU G O 1
ATOM 10963 N N . ALA G 1 63 ? -17.392 13.683 54.981 1.00 27.21 63 ALA G N 1
ATOM 10964 C CA . ALA G 1 63 ? -15.963 13.835 54.698 1.00 26.95 63 ALA G CA 1
ATOM 10965 C C . ALA G 1 63 ? -15.241 14.439 55.854 1.00 26.93 63 ALA G C 1
ATOM 10966 O O . ALA G 1 63 ? -15.667 15.450 56.397 1.00 27.14 63 ALA G O 1
ATOM 10968 N N . GLY G 1 64 ? -14.111 13.855 56.248 1.00 27.17 64 GLY G N 1
ATOM 10969 C CA . GLY G 1 64 ? -13.330 14.498 57.318 1.00 25.09 64 GLY G CA 1
ATOM 10970 C C . GLY G 1 64 ? -12.061 13.753 57.651 1.00 25.73 64 GLY G C 1
ATOM 10971 O O . GLY G 1 64 ? -11.767 12.731 57.049 1.00 25.67 64 GLY G O 1
ATOM 10972 N N . ASP G 1 65 ? -11.321 14.285 58.620 1.00 25.85 65 ASP G N 1
ATOM 10973 C CA . ASP G 1 65 ? -10.051 13.654 59.050 1.00 26.50 65 ASP G CA 1
ATOM 10974 C C . ASP G 1 65 ? -10.408 12.706 60.194 1.00 24.92 65 ASP G C 1
ATOM 10975 O O . ASP G 1 65 ? -10.994 13.109 61.193 1.00 23.93 65 ASP G O 1
ATOM 10980 N N . VAL G 1 66 ? -10.079 11.436 60.005 1.00 24.23 66 VAL G N 1
ATOM 10981 C CA . VAL G 1 66 ? -10.497 10.408 60.938 1.00 23.29 66 VAL G CA 1
ATOM 10982 C C . VAL G 1 66 ? -9.746 10.531 62.318 1.00 23.96 66 VAL G C 1
ATOM 10983 O O . VAL G 1 66 ? -10.174 9.939 63.318 1.00 24.87 66 VAL G O 1
ATOM 10987 N N . GLY G 1 67 ? -8.666 11.316 62.369 1.00 23.17 67 GLY G N 1
ATOM 10988 C CA . GLY G 1 67 ? -8.043 11.754 63.634 1.00 24.53 67 GLY G CA 1
ATOM 10989 C C . GLY G 1 67 ? -8.809 12.832 64.428 1.00 26.65 67 GLY G C 1
ATOM 10990 O O . GLY G 1 67 ? -8.432 13.146 65.549 1.00 27.90 67 GLY G O 1
ATOM 10991 N N . ASP G 1 68 ? -9.872 13.426 63.888 1.00 26.67 68 ASP G N 1
ATOM 10992 C CA . ASP G 1 68 ? -10.591 14.475 64.677 1.00 28.46 68 ASP G CA 1
ATOM 10993 C C . ASP G 1 68 ? -11.735 13.990 65.534 1.00 26.89 68 ASP G C 1
ATOM 10994 O O . ASP G 1 68 ? -12.669 13.328 65.037 1.00 27.84 68 ASP G O 1
ATOM 10999 N N . GLU G 1 69 ? -11.717 14.370 66.799 1.00 26.36 69 GLU G N 1
ATOM 11000 C CA . GLU G 1 69 ? -12.794 13.983 67.656 1.00 27.27 69 GLU G CA 1
ATOM 11001 C C . GLU G 1 69 ? -14.122 14.448 67.112 1.00 27.21 69 GLU G C 1
ATOM 11002 O O . GLU G 1 69 ? -15.088 13.701 67.167 1.00 26.59 69 GLU G O 1
ATOM 11008 N N . ALA G 1 70 ? -14.177 15.683 66.575 1.00 27.45 70 ALA G N 1
ATOM 11009 C CA . ALA G 1 70 ? -15.435 16.202 66.004 1.00 26.78 70 ALA G CA 1
ATOM 11010 C C . ALA G 1 70 ? -16.026 15.318 64.929 1.00 26.47 70 ALA G C 1
ATOM 11011 O O . ALA G 1 70 ? -17.259 15.147 64.866 1.00 27.22 70 ALA G O 1
ATOM 11013 N N . LEU G 1 71 ? -15.179 14.798 64.027 1.00 26.50 71 LEU G N 1
ATOM 11014 C CA . LEU G 1 71 ? -15.676 13.891 62.982 1.00 26.01 71 LEU G CA 1
ATOM 11015 C C . LEU G 1 71 ? -16.422 12.662 63.581 1.00 25.26 71 LEU G C 1
ATOM 11016 O O . LEU G 1 71 ? -17.617 12.370 63.231 1.00 23.30 71 LEU G O 1
ATOM 11021 N N . HIS G 1 72 ? -15.763 11.969 64.516 1.00 25.46 72 HIS G N 1
ATOM 11022 C CA . HIS G 1 72 ? -16.383 10.761 65.114 1.00 25.45 72 HIS G CA 1
ATOM 11023 C C . HIS G 1 72 ? -17.753 11.027 65.819 1.00 25.20 72 HIS G C 1
ATOM 11024 O O . HIS G 1 72 ? -18.707 10.242 65.678 1.00 25.07 72 HIS G O 1
ATOM 11031 N N . GLU G 1 73 ? -17.854 12.128 66.562 1.00 26.10 73 GLU G N 1
ATOM 11032 C CA . GLU G 1 73 ? -19.152 12.554 67.126 1.00 27.16 73 GLU G CA 1
ATOM 11033 C C . GLU G 1 73 ? -20.199 12.768 66.042 1.00 26.32 73 GLU G C 1
ATOM 11034 O O . GLU G 1 73 ? -21.331 12.304 66.142 1.00 28.31 73 GLU G O 1
ATOM 11040 N N . ALA G 1 74 ? -19.843 13.498 65.010 1.00 26.61 74 ALA G N 1
ATOM 11041 C CA . ALA G 1 74 ? -20.829 13.818 63.982 1.00 26.62 74 ALA G CA 1
ATOM 11042 C C . ALA G 1 74 ? -21.171 12.583 63.207 1.00 26.54 74 ALA G C 1
ATOM 11043 O O . ALA G 1 74 ? -22.288 12.458 62.648 1.00 26.41 74 ALA G O 1
ATOM 11045 N N . LEU G 1 75 ? -20.221 11.654 63.115 1.00 25.84 75 LEU G N 1
ATOM 11046 C CA . LEU G 1 75 ? -20.465 10.450 62.290 1.00 26.13 75 LEU G CA 1
ATOM 11047 C C . LEU G 1 75 ? -21.539 9.576 62.879 1.00 25.21 75 LEU G C 1
ATOM 11048 O O . LEU G 1 75 ? -22.413 9.039 62.173 1.00 24.81 75 LEU G O 1
ATOM 11053 N N . VAL G 1 76 ? -21.478 9.430 64.196 1.00 25.37 76 VAL G N 1
ATOM 11054 C CA . VAL G 1 76 ? -22.501 8.670 64.892 1.00 24.52 76 VAL G CA 1
ATOM 11055 C C . VAL G 1 76 ? -23.818 9.468 65.016 1.00 26.21 76 VAL G C 1
ATOM 11056 O O . VAL G 1 76 ? -24.930 8.898 64.960 1.00 22.16 76 VAL G O 1
ATOM 11060 N N . GLU G 1 77 ? -23.695 10.789 65.189 1.00 27.49 77 GLU G N 1
ATOM 11061 C CA . GLU G 1 77 ? -24.917 11.606 65.161 1.00 30.17 77 GLU G CA 1
ATOM 11062 C C . GLU G 1 77 ? -25.691 11.431 63.854 1.00 29.32 77 GLU G C 1
ATOM 11063 O O . GLU G 1 77 ? -26.933 11.325 63.864 1.00 28.01 77 GLU G O 1
ATOM 11069 N N . LEU G 1 78 ? -24.948 11.340 62.744 1.00 28.85 78 LEU G N 1
ATOM 11070 C CA . LEU G 1 78 ? -25.513 11.113 61.423 1.00 28.23 78 LEU G CA 1
ATOM 11071 C C . LEU G 1 78 ? -26.242 9.785 61.294 1.00 29.05 78 LEU G C 1
ATOM 11072 O O . LEU G 1 78 ? -27.356 9.695 60.726 1.00 28.07 78 LEU G O 1
ATOM 11077 N N . ALA G 1 79 ? -25.614 8.729 61.798 1.00 29.23 79 ALA G N 1
ATOM 11078 C CA . ALA G 1 79 ? -26.216 7.397 61.734 1.00 29.99 79 ALA G CA 1
ATOM 11079 C C . ALA G 1 79 ? -27.545 7.369 62.481 1.00 30.80 79 ALA G C 1
ATOM 11080 O O . ALA G 1 79 ? -28.575 6.871 61.984 1.00 30.87 79 ALA G O 1
ATOM 11082 N N . VAL G 1 80 ? -27.526 7.940 63.657 1.00 32.26 80 VAL G N 1
ATOM 11083 C CA . VAL G 1 80 ? -28.728 8.006 64.500 1.00 35.96 80 VAL G CA 1
ATOM 11084 C C . VAL G 1 80 ? -29.906 8.799 63.904 1.00 36.59 80 VAL G C 1
ATOM 11085 O O . VAL G 1 80 ? -31.056 8.324 63.953 1.00 37.03 80 VAL G O 1
ATOM 11089 N N . ARG G 1 81 ? -29.642 9.984 63.350 1.00 37.13 81 ARG G N 1
ATOM 11090 C CA . ARG G 1 81 ? -30.763 10.793 62.826 1.00 38.22 81 ARG G CA 1
ATOM 11091 C C . ARG G 1 81 ? -31.214 10.192 61.524 1.00 37.62 81 ARG G C 1
ATOM 11092 O O . ARG G 1 81 ? -32.406 10.034 61.299 1.00 38.71 81 ARG G O 1
ATOM 11100 N N . ARG G 1 82 ? -30.265 9.801 60.680 1.00 35.18 82 ARG G N 1
ATOM 11101 C CA . ARG G 1 82 ? -30.625 9.316 59.385 1.00 34.90 82 ARG G CA 1
ATOM 11102 C C . ARG G 1 82 ? -31.269 7.927 59.369 1.00 34.28 82 ARG G C 1
ATOM 11103 O O . ARG G 1 82 ? -32.238 7.686 58.618 1.00 33.16 82 ARG G O 1
ATOM 11111 N N . PHE G 1 83 ? -30.767 7.021 60.217 1.00 32.68 83 PHE G N 1
ATOM 11112 C CA . PHE G 1 83 ? -31.278 5.659 60.244 1.00 31.83 83 PHE G CA 1
ATOM 11113 C C . PHE G 1 83 ? -31.831 5.271 61.619 1.00 31.87 83 PHE G C 1
ATOM 11114 O O . PHE G 1 83 ? -32.437 4.243 61.770 1.00 31.34 83 PHE G O 1
ATOM 11122 N N . GLY G 1 84 ? -31.662 6.114 62.630 1.00 31.12 84 GLY G N 1
ATOM 11123 C CA . GLY G 1 84 ? -32.362 5.863 63.889 1.00 31.67 84 GLY G CA 1
ATOM 11124 C C . GLY G 1 84 ? -31.509 5.202 64.981 1.00 32.16 84 GLY G C 1
ATOM 11125 O O . GLY G 1 84 ? -31.960 5.000 66.134 1.00 31.98 84 GLY G O 1
ATOM 11126 N N . GLY G 1 85 ? -30.263 4.867 64.655 1.00 31.11 85 GLY G N 1
ATOM 11127 C CA . GLY G 1 85 ? -29.402 4.266 65.676 1.00 29.82 85 GLY G CA 1
ATOM 11128 C C . GLY G 1 85 ? -28.145 3.715 65.030 1.00 29.10 85 GLY G C 1
ATOM 11129 O O . GLY G 1 85 ? -27.851 4.044 63.870 1.00 28.03 85 GLY G O 1
ATOM 11130 N N . LEU G 1 86 ? -27.422 2.860 65.769 1.00 27.30 86 LEU G N 1
ATOM 11131 C CA . LEU G 1 86 ? -26.179 2.260 65.228 1.00 26.49 86 LEU G CA 1
ATOM 11132 C C . LEU G 1 86 ? -25.982 0.846 65.793 1.00 26.40 86 LEU G C 1
ATOM 11133 O O . LEU G 1 86 ? -26.018 0.706 67.005 1.00 25.92 86 LEU G O 1
ATOM 11138 N N . ASP G 1 87 ? -25.800 -0.154 64.906 1.00 25.42 87 ASP G N 1
ATOM 11139 C CA . ASP G 1 87 ? -25.628 -1.623 65.259 1.00 26.21 87 ASP G CA 1
ATOM 11140 C C . ASP G 1 87 ? -24.144 -1.973 65.266 1.00 24.09 87 ASP G C 1
ATOM 11141 O O . ASP G 1 87 ? -23.665 -2.787 66.078 1.00 23.33 87 ASP G O 1
ATOM 11146 N N . THR G 1 88 ? -23.418 -1.420 64.288 1.00 23.34 88 THR G N 1
ATOM 11147 C CA . THR G 1 88 ? -22.064 -1.915 64.009 1.00 24.17 88 THR G CA 1
ATOM 11148 C C . THR G 1 88 ? -21.149 -0.876 63.386 1.00 24.20 88 THR G C 1
ATOM 11149 O O . THR G 1 88 ? -21.622 0.085 62.736 1.00 23.38 88 THR G O 1
ATOM 11153 N N . ALA G 1 89 ? -19.844 -1.053 63.583 1.00 21.38 89 ALA G N 1
ATOM 11154 C CA . ALA G 1 89 ? -18.902 -0.189 62.890 1.00 20.56 89 ALA G CA 1
ATOM 11155 C C . ALA G 1 89 ? -17.724 -0.987 62.424 1.00 20.48 89 ALA G C 1
ATOM 11156 O O . ALA G 1 89 ? -17.254 -1.885 63.153 1.00 19.67 89 ALA G O 1
ATOM 11158 N N . PHE G 1 90 ? -17.234 -0.643 61.234 1.00 19.45 90 PHE G N 1
ATOM 11159 C CA . PHE G 1 90 ? -16.036 -1.256 60.706 1.00 19.93 90 PHE G CA 1
ATOM 11160 C C . PHE G 1 90 ? -14.990 -0.155 60.658 1.00 20.69 90 PHE G C 1
ATOM 11161 O O . PHE G 1 90 ? -14.966 0.685 59.726 1.00 21.73 90 PHE G O 1
ATOM 11169 N N . ASN G 1 91 ? -14.157 -0.085 61.695 1.00 19.33 91 ASN G N 1
ATOM 11170 C CA . ASN G 1 91 ? -13.174 0.969 61.753 1.00 19.72 91 ASN G CA 1
ATOM 11171 C C . ASN G 1 91 ? -11.949 0.624 60.946 1.00 18.46 91 ASN G C 1
ATOM 11172 O O . ASN G 1 91 ? -11.024 -0.026 61.411 1.00 19.04 91 ASN G O 1
ATOM 11177 N N . ASN G 1 92 ? -11.972 1.031 59.683 1.00 18.71 92 ASN G N 1
ATOM 11178 C CA . ASN G 1 92 ? -11.037 0.531 58.713 1.00 19.40 92 ASN G CA 1
ATOM 11179 C C . ASN G 1 92 ? -10.019 1.581 58.239 1.00 20.76 92 ASN G C 1
ATOM 11180 O O . ASN G 1 92 ? -9.055 1.249 57.621 1.00 24.20 92 ASN G O 1
ATOM 11185 N N . ALA G 1 93 ? -10.222 2.830 58.573 1.00 21.11 93 ALA G N 1
ATOM 11186 C CA . ALA G 1 93 ? -9.246 3.881 58.258 1.00 24.00 93 ALA G CA 1
ATOM 11187 C C . ALA G 1 93 ? -7.833 3.555 58.745 1.00 23.48 93 ALA G C 1
ATOM 11188 O O . ALA G 1 93 ? -7.658 2.978 59.812 1.00 23.28 93 ALA G O 1
ATOM 11190 N N . GLY G 1 94 ? -6.857 3.879 57.907 1.00 23.36 94 GLY G N 1
ATOM 11191 C CA . GLY G 1 94 ? -5.458 3.713 58.203 1.00 24.14 94 GLY G CA 1
ATOM 11192 C C . GLY G 1 94 ? -4.554 3.964 57.014 1.00 24.38 94 GLY G C 1
ATOM 11193 O O . GLY G 1 94 ? -5.001 3.936 55.839 1.00 25.99 94 GLY G O 1
ATOM 11194 N N . ALA G 1 95 ? -3.274 4.180 57.293 1.00 23.21 95 ALA G N 1
ATOM 11195 C CA . ALA G 1 95 ? -2.348 4.475 56.204 1.00 24.59 95 ALA G CA 1
ATOM 11196 C C . ALA G 1 95 ? -0.992 4.028 56.702 1.00 24.98 95 ALA G C 1
ATOM 11197 O O . ALA G 1 95 ? -0.738 3.961 57.906 1.00 21.62 95 ALA G O 1
ATOM 11199 N N . LEU G 1 96 ? -0.126 3.711 55.758 1.00 25.89 96 LEU G N 1
ATOM 11200 C CA . LEU G 1 96 ? 1.214 3.284 56.061 1.00 27.08 96 LEU G CA 1
ATOM 11201 C C . LEU G 1 96 ? 1.943 4.390 56.799 1.00 26.60 96 LEU G C 1
ATOM 11202 O O . LEU G 1 96 ? 2.755 4.108 57.648 1.00 26.04 96 LEU G O 1
ATOM 11207 N N . GLY G 1 97 ? 1.662 5.643 56.474 1.00 27.36 97 GLY G N 1
ATOM 11208 C CA . GLY G 1 97 ? 2.267 6.773 57.198 1.00 28.81 97 GLY G CA 1
ATOM 11209 C C . GLY G 1 97 ? 3.749 6.897 56.901 1.00 29.35 97 GLY G C 1
ATOM 11210 O O . GLY G 1 97 ? 4.244 6.308 55.934 1.00 29.23 97 GLY G O 1
ATOM 11211 N N . ALA G 1 98 ? 4.480 7.609 57.752 1.00 30.06 98 ALA G N 1
ATOM 11212 C CA . ALA G 1 98 ? 5.876 7.859 57.393 1.00 32.07 98 ALA G CA 1
ATOM 11213 C C . ALA G 1 98 ? 6.780 6.648 57.644 1.00 31.83 98 ALA G C 1
ATOM 11214 O O . ALA G 1 98 ? 6.718 6.019 58.700 1.00 32.24 98 ALA G O 1
ATOM 11216 N N . MET G 1 99 ? 7.616 6.353 56.641 1.00 31.11 99 MET G N 1
ATOM 11217 C CA . MET G 1 99 ? 8.438 5.158 56.611 1.00 31.42 99 MET G CA 1
ATOM 11218 C C . MET G 1 99 ? 9.891 5.534 56.374 1.00 30.88 99 MET G C 1
ATOM 11219 O O . MET G 1 99 ? 10.173 6.624 55.863 1.00 31.99 99 MET G O 1
ATOM 11224 N N . GLY G 1 100 ? 10.788 4.618 56.692 1.00 29.16 100 GLY G N 1
ATOM 11225 C CA . GLY G 1 100 ? 12.224 4.895 56.748 1.00 28.63 100 GLY G CA 1
ATOM 11226 C C . GLY G 1 100 ? 12.901 4.233 57.937 1.00 28.13 100 GLY G C 1
ATOM 11227 O O . GLY G 1 100 ? 12.251 3.783 58.918 1.00 26.41 100 GLY G O 1
ATOM 11228 N N . GLU G 1 101 ? 14.224 4.179 57.866 1.00 27.35 101 GLU G N 1
ATOM 11229 C CA . GLU G 1 101 ? 15.010 3.714 59.003 1.00 28.42 101 GLU G CA 1
ATOM 11230 C C . GLU G 1 101 ? 14.628 4.466 60.273 1.00 27.12 101 GLU G C 1
ATOM 11231 O O . GLU G 1 101 ? 14.324 5.676 60.265 1.00 25.72 101 GLU G O 1
ATOM 11237 N N . ILE G 1 102 ? 14.630 3.719 61.371 1.00 25.78 102 ILE G N 1
ATOM 11238 C CA . ILE G 1 102 ? 14.060 4.213 62.607 1.00 27.44 102 ILE G CA 1
ATOM 11239 C C . ILE G 1 102 ? 14.656 5.621 62.973 1.00 28.68 102 ILE G C 1
ATOM 11240 O O . ILE G 1 102 ? 13.932 6.566 63.276 1.00 27.55 102 ILE G O 1
ATOM 11245 N N . SER G 1 103 ? 15.967 5.755 62.868 1.00 29.45 103 SER G N 1
ATOM 11246 C CA . SER G 1 103 ? 16.637 6.968 63.384 1.00 30.62 103 SER G CA 1
ATOM 11247 C C . SER G 1 103 ? 16.517 8.219 62.486 1.00 30.27 103 SER G C 1
ATOM 11248 O O . SER G 1 103 ? 16.922 9.345 62.911 1.00 29.83 103 SER G O 1
ATOM 11251 N N . SER G 1 104 ? 15.985 7.996 61.275 1.00 28.29 104 SER G N 1
ATOM 11252 C CA . SER G 1 104 ? 15.673 9.024 60.275 1.00 27.92 104 SER G CA 1
ATOM 11253 C C . SER G 1 104 ? 14.228 9.538 60.428 1.00 27.55 104 SER G C 1
ATOM 11254 O O . SER G 1 104 ? 13.873 10.554 59.834 1.00 27.91 104 SER G O 1
ATOM 11257 N N . LEU G 1 105 ? 13.376 8.826 61.192 1.00 24.69 105 LEU G N 1
ATOM 11258 C CA . LEU G 1 105 ? 11.977 9.230 61.369 1.00 24.11 105 LEU G CA 1
ATOM 11259 C C . LEU G 1 105 ? 11.775 10.426 62.314 1.00 22.90 105 LEU G C 1
ATOM 11260 O O . LEU G 1 105 ? 12.458 10.551 63.299 1.00 22.51 105 LEU G O 1
ATOM 11265 N N . SER G 1 106 ? 10.813 11.284 61.994 1.00 23.22 106 SER G N 1
ATOM 11266 C CA . SER G 1 106 ? 10.507 12.405 62.838 1.00 24.18 106 SER G CA 1
ATOM 11267 C C . SER G 1 106 ? 9.418 12.036 63.830 1.00 24.87 106 SER G C 1
ATOM 11268 O O . SER G 1 106 ? 8.578 11.150 63.548 1.00 23.98 106 SER G O 1
ATOM 11271 N N . VAL G 1 107 ? 9.428 12.708 64.973 1.00 25.10 107 VAL G N 1
ATOM 11272 C CA . VAL G 1 107 ? 8.382 12.505 65.971 1.00 25.74 107 VAL G CA 1
ATOM 11273 C C . VAL G 1 107 ? 7.027 13.007 65.435 1.00 26.07 107 VAL G C 1
ATOM 11274 O O . VAL G 1 107 ? 5.992 12.420 65.777 1.00 24.74 107 VAL G O 1
ATOM 11278 N N . GLU G 1 108 ? 7.035 14.086 64.622 1.00 24.82 108 GLU G N 1
ATOM 11279 C CA . GLU G 1 108 ? 5.848 14.519 63.887 1.00 24.85 108 GLU G CA 1
ATOM 11280 C C . GLU G 1 108 ? 5.249 13.402 62.996 1.00 24.94 108 GLU G C 1
ATOM 11281 O O . GLU G 1 108 ? 4.056 13.145 63.088 1.00 23.91 108 GLU G O 1
ATOM 11287 N N . GLY G 1 109 ? 6.069 12.779 62.130 1.00 23.77 109 GLY G N 1
ATOM 11288 C CA . GLY G 1 109 ? 5.710 11.592 61.329 1.00 23.66 109 GLY G CA 1
ATOM 11289 C C . GLY G 1 109 ? 5.080 10.445 62.166 1.00 22.56 109 GLY G C 1
ATOM 11290 O O . GLY G 1 109 ? 4.012 9.959 61.823 1.00 21.90 109 GLY G O 1
ATOM 11291 N N . TRP G 1 110 ? 5.760 10.040 63.250 1.00 21.74 110 TRP G N 1
ATOM 11292 C CA . TRP G 1 110 ? 5.263 9.099 64.274 1.00 21.43 110 TRP G CA 1
ATOM 11293 C C . TRP G 1 110 ? 3.877 9.482 64.849 1.00 21.91 110 TRP G C 1
ATOM 11294 O O . TRP G 1 110 ? 2.929 8.695 64.748 1.00 19.10 110 TRP G O 1
ATOM 11305 N N . ARG G 1 111 ? 3.727 10.697 65.412 1.00 21.22 111 ARG G N 1
ATOM 11306 C CA . ARG G 1 111 ? 2.393 11.105 65.923 1.00 22.68 111 ARG G CA 1
ATOM 11307 C C . ARG G 1 111 ? 1.269 11.115 64.863 1.00 22.72 111 ARG G C 1
ATOM 11308 O O . ARG G 1 111 ? 0.114 10.764 65.149 1.00 20.94 111 ARG G O 1
ATOM 11316 N N . GLU G 1 112 ? 1.606 11.521 63.638 1.00 23.30 112 GLU G N 1
ATOM 11317 C CA . GLU G 1 112 ? 0.619 11.568 62.571 1.00 24.21 112 GLU G CA 1
ATOM 11318 C C . GLU G 1 112 ? 0.145 10.139 62.210 1.00 21.25 112 GLU G C 1
ATOM 11319 O O . GLU G 1 112 ? -1.016 9.901 61.933 1.00 20.17 112 GLU G O 1
ATOM 11325 N N . THR G 1 113 ? 1.091 9.204 62.196 1.00 22.15 113 THR G N 1
ATOM 11326 C CA . THR G 1 113 ? 0.792 7.815 61.882 1.00 21.57 113 THR G CA 1
ATOM 11327 C C . THR G 1 113 ? -0.104 7.206 62.987 1.00 22.27 113 THR G C 1
ATOM 11328 O O . THR G 1 113 ? -1.127 6.567 62.669 1.00 19.76 113 THR G O 1
ATOM 11332 N N . LEU G 1 114 ? 0.267 7.439 64.247 1.00 20.50 114 LEU G N 1
ATOM 11333 C CA . LEU G 1 114 ? -0.496 6.889 65.373 1.00 22.10 114 LEU G CA 1
ATOM 11334 C C . LEU G 1 114 ? -1.859 7.580 65.479 1.00 22.62 114 LEU G C 1
ATOM 11335 O O . LEU G 1 114 ? -2.862 6.934 65.771 1.00 22.61 114 LEU G O 1
ATOM 11340 N N . ASP G 1 115 ? -1.920 8.881 65.195 1.00 22.08 115 ASP G N 1
ATOM 11341 C CA . ASP G 1 115 ? -3.243 9.558 65.175 1.00 23.16 115 ASP G CA 1
ATOM 11342 C C . ASP G 1 115 ? -4.206 9.006 64.152 1.00 21.58 115 ASP G C 1
ATOM 11343 O O . ASP G 1 115 ? -5.341 8.778 64.482 1.00 21.94 115 ASP G O 1
ATOM 11348 N N . THR G 1 116 ? -3.754 8.820 62.910 1.00 22.59 116 THR G N 1
ATOM 11349 C CA . THR G 1 116 ? -4.589 8.312 61.841 1.00 22.08 116 THR G CA 1
ATOM 11350 C C . THR G 1 116 ? -4.933 6.839 62.071 1.00 21.69 116 THR G C 1
ATOM 11351 O O . THR G 1 116 ? -6.039 6.406 61.716 1.00 22.30 116 THR G O 1
ATOM 11355 N N . ASN G 1 117 ? -3.989 6.048 62.618 1.00 19.50 117 ASN G N 1
ATOM 11356 C CA . ASN G 1 117 ? -4.236 4.581 62.701 1.00 18.76 117 ASN G CA 1
ATOM 11357 C C . ASN G 1 117 ? -4.809 4.116 64.069 1.00 18.21 117 ASN G C 1
ATOM 11358 O O . ASN G 1 117 ? -5.586 3.148 64.122 1.00 17.69 117 ASN G O 1
ATOM 11363 N N . LEU G 1 118 ? -4.442 4.804 65.157 1.00 17.46 118 LEU G N 1
ATOM 11364 C CA . LEU G 1 118 ? -4.780 4.296 66.524 1.00 19.06 118 LEU G CA 1
ATOM 11365 C C . LEU G 1 118 ? -5.654 5.278 67.337 1.00 19.62 118 LEU G C 1
ATOM 11366 O O . LEU G 1 118 ? -6.699 4.904 67.865 1.00 19.19 118 LEU G O 1
ATOM 11371 N N . THR G 1 119 ? -5.250 6.545 67.401 1.00 19.86 119 THR G N 1
ATOM 11372 C CA . THR G 1 119 ? -6.105 7.576 68.052 1.00 19.56 119 THR G CA 1
ATOM 11373 C C . THR G 1 119 ? -7.499 7.583 67.409 1.00 19.00 119 THR G C 1
ATOM 11374 O O . THR G 1 119 ? -8.514 7.698 68.081 1.00 18.94 119 THR G O 1
ATOM 11378 N N . SER G 1 120 ? -7.546 7.526 66.086 1.00 19.54 120 SER G N 1
ATOM 11379 C CA . SER G 1 120 ? -8.819 7.388 65.351 1.00 19.92 120 SER G CA 1
ATOM 11380 C C . SER G 1 120 ? -9.733 6.277 65.937 1.00 19.39 120 SER G C 1
ATOM 11381 O O . SER G 1 120 ? -10.938 6.467 65.972 1.00 20.48 120 SER G O 1
ATOM 11384 N N . ALA G 1 121 ? -9.162 5.130 66.334 1.00 18.47 121 ALA G N 1
ATOM 11385 C CA . ALA G 1 121 ? -9.958 3.986 66.823 1.00 18.40 121 ALA G CA 1
ATOM 11386 C C . ALA G 1 121 ? -10.440 4.235 68.291 1.00 17.84 121 ALA G C 1
ATOM 11387 O O . ALA G 1 121 ? -11.518 3.903 68.668 1.00 18.78 121 ALA G O 1
ATOM 11389 N N . PHE G 1 122 ? -9.619 4.836 69.117 1.00 18.52 122 PHE G N 1
ATOM 11390 C CA . PHE G 1 122 ? -10.095 5.354 70.391 1.00 18.74 122 PHE G CA 1
ATOM 11391 C C . PHE G 1 122 ? -11.289 6.299 70.204 1.00 18.48 122 PHE G C 1
ATOM 11392 O O . PHE G 1 122 ? -12.303 6.176 70.876 1.00 18.89 122 PHE G O 1
ATOM 11400 N N . LEU G 1 123 ? -11.164 7.246 69.279 1.00 18.77 123 LEU G N 1
ATOM 11401 C CA . LEU G 1 123 ? -12.233 8.258 69.080 1.00 20.31 123 LEU G CA 1
ATOM 11402 C C . LEU G 1 123 ? -13.484 7.595 68.594 1.00 19.82 123 LEU G C 1
ATOM 11403 O O . LEU G 1 123 ? -14.577 7.863 69.098 1.00 22.22 123 LEU G O 1
ATOM 11408 N N . ALA G 1 124 ? -13.318 6.686 67.633 1.00 19.80 124 ALA G N 1
ATOM 11409 C CA . ALA G 1 124 ? -14.414 5.930 67.107 1.00 18.80 124 ALA G CA 1
ATOM 11410 C C . ALA G 1 124 ? -15.153 5.194 68.199 1.00 19.69 124 ALA G C 1
ATOM 11411 O O . ALA G 1 124 ? -16.378 5.263 68.247 1.00 19.35 124 ALA G O 1
ATOM 11413 N N . ALA G 1 125 ? -14.441 4.440 69.047 1.00 18.85 125 ALA G N 1
ATOM 11414 C CA . ALA G 1 125 ? -15.097 3.688 70.164 1.00 20.54 125 ALA G CA 1
ATOM 11415 C C . ALA G 1 125 ? -15.833 4.625 71.106 1.00 21.05 125 ALA G C 1
ATOM 11416 O O . ALA G 1 125 ? -16.941 4.372 71.496 1.00 21.91 125 ALA G O 1
ATOM 11418 N N . LYS G 1 126 ? -15.174 5.732 71.451 1.00 21.09 126 LYS G N 1
ATOM 11419 C CA . LYS G 1 126 ? -15.722 6.750 72.328 1.00 21.17 126 LYS G CA 1
ATOM 11420 C C . LYS G 1 126 ? -17.150 7.187 71.950 1.00 21.67 126 LYS G C 1
ATOM 11421 O O . LYS G 1 126 ? -17.961 7.319 72.828 1.00 21.92 126 LYS G O 1
ATOM 11427 N N . TYR G 1 127 ? -17.425 7.360 70.655 1.00 21.89 127 TYR G N 1
ATOM 11428 C CA . TYR G 1 127 ? -18.711 7.867 70.164 1.00 22.80 127 TYR G CA 1
ATOM 11429 C C . TYR G 1 127 ? -19.624 6.753 69.659 1.00 22.96 127 TYR G C 1
ATOM 11430 O O . TYR G 1 127 ? -20.847 6.839 69.718 1.00 21.88 127 TYR G O 1
ATOM 11439 N N . GLN G 1 128 ? -19.030 5.671 69.184 1.00 22.66 128 GLN G N 1
ATOM 11440 C CA . GLN G 1 128 ? -19.840 4.590 68.666 1.00 22.21 128 GLN G CA 1
ATOM 11441 C C . GLN G 1 128 ? -20.463 3.729 69.763 1.00 23.44 128 GLN G C 1
ATOM 11442 O O . GLN G 1 128 ? -21.634 3.331 69.676 1.00 21.91 128 GLN G O 1
ATOM 11448 N N . VAL G 1 129 ? -19.690 3.454 70.813 1.00 24.42 129 VAL G N 1
ATOM 11449 C CA . VAL G 1 129 ? -20.166 2.564 71.875 1.00 25.61 129 VAL G CA 1
ATOM 11450 C C . VAL G 1 129 ? -21.539 2.931 72.528 1.00 27.49 129 VAL G C 1
ATOM 11451 O O . VAL G 1 129 ? -22.428 2.035 72.654 1.00 25.40 129 VAL G O 1
ATOM 11455 N N . PRO G 1 130 ? -21.715 4.226 72.952 1.00 28.63 130 PRO G N 1
ATOM 11456 C CA . PRO G 1 130 ? -23.027 4.664 73.483 1.00 29.35 130 PRO G CA 1
ATOM 11457 C C . PRO G 1 130 ? -24.226 4.371 72.576 1.00 29.60 130 PRO G C 1
ATOM 11458 O O . PRO G 1 130 ? -25.305 3.924 73.069 1.00 32.84 130 PRO G O 1
ATOM 11462 N N . ALA G 1 131 ? -24.055 4.583 71.277 1.00 27.81 131 ALA G N 1
ATOM 11463 C CA . ALA G 1 131 ? -25.137 4.426 70.323 1.00 28.31 131 ALA G CA 1
ATOM 11464 C C . ALA G 1 131 ? -25.480 2.976 70.173 1.00 27.15 131 ALA G C 1
ATOM 11465 O O . ALA G 1 131 ? -26.645 2.606 70.165 1.00 25.29 131 ALA G O 1
ATOM 11467 N N . ILE G 1 132 ? -24.432 2.154 70.106 1.00 27.62 132 ILE G N 1
ATOM 11468 C CA . ILE G 1 132 ? -24.593 0.722 69.977 1.00 26.27 132 ILE G CA 1
ATOM 11469 C C . ILE G 1 132 ? -25.142 0.114 71.254 1.00 26.53 132 ILE G C 1
ATOM 11470 O O . ILE G 1 132 ? -25.976 -0.776 71.188 1.00 25.87 132 ILE G O 1
ATOM 11475 N N . ALA G 1 133 ? -24.691 0.583 72.408 1.00 27.90 133 ALA G N 1
ATOM 11476 C CA . ALA G 1 133 ? -25.221 0.111 73.681 1.00 28.96 133 ALA G CA 1
ATOM 11477 C C . ALA G 1 133 ? -26.743 0.434 73.859 1.00 31.97 133 ALA G C 1
ATOM 11478 O O . ALA G 1 133 ? -27.520 -0.323 74.508 1.00 31.45 133 ALA G O 1
ATOM 11480 N N . ALA G 1 134 ? -27.150 1.525 73.240 1.00 34.49 134 ALA G N 1
ATOM 11481 C CA . ALA G 1 134 ? -28.532 1.983 73.214 1.00 37.40 134 ALA G CA 1
ATOM 11482 C C . ALA G 1 134 ? -29.409 0.996 72.496 1.00 38.80 134 ALA G C 1
ATOM 11483 O O . ALA G 1 134 ? -30.441 0.649 72.967 1.00 40.35 134 ALA G O 1
ATOM 11485 N N . LEU G 1 135 ? -28.935 0.496 71.377 1.00 40.10 135 LEU G N 1
ATOM 11486 C CA . LEU G 1 135 ? -29.633 -0.535 70.651 1.00 39.95 135 LEU G CA 1
ATOM 11487 C C . LEU G 1 135 ? -29.648 -1.867 71.400 1.00 39.77 135 LEU G C 1
ATOM 11488 O O . LEU G 1 135 ? -30.391 -2.733 71.097 1.00 40.60 135 LEU G O 1
ATOM 11493 N N . GLY G 1 136 ? -28.878 -1.991 72.445 1.00 39.42 136 GLY G N 1
ATOM 11494 C CA . GLY G 1 136 ? -28.795 -3.246 73.121 1.00 38.74 136 GLY G CA 1
ATOM 11495 C C . GLY G 1 136 ? -27.717 -4.170 72.644 1.00 37.75 136 GLY G C 1
ATOM 11496 O O . GLY G 1 136 ? -27.616 -5.275 73.080 1.00 39.04 136 GLY G O 1
ATOM 11497 N N . GLY G 1 137 ? -26.904 -3.707 71.734 1.00 36.69 137 GLY G N 1
ATOM 11498 C CA . GLY G 1 137 ? -25.662 -4.365 71.477 1.00 34.14 137 GLY G CA 1
ATOM 11499 C C . GLY G 1 137 ? -25.435 -4.398 70.013 1.00 33.14 137 GLY G C 1
ATOM 11500 O O . GLY G 1 137 ? -26.163 -3.794 69.272 1.00 32.34 137 GLY G O 1
ATOM 11501 N N . GLY G 1 138 ? -24.426 -5.156 69.616 1.00 20.00 138 GLY G N 1
ATOM 11502 C CA . GLY G 1 138 ? -23.669 -4.826 68.478 1.00 20.00 138 GLY G CA 1
ATOM 11503 C C . GLY G 1 138 ? -22.225 -5.233 68.430 1.00 20.00 138 GLY G C 1
ATOM 11504 O O . GLY G 1 138 ? -21.738 -5.962 69.242 1.00 20.00 138 GLY G O 1
ATOM 11505 N N . SER G 1 139 ? -21.576 -4.751 67.399 1.00 24.06 139 SER G N 1
ATOM 11506 C CA . SER G 1 139 ? -20.188 -5.055 67.171 1.00 22.66 139 SER G CA 1
ATOM 11507 C C . SER G 1 139 ? -19.371 -3.902 66.650 1.00 22.93 139 SER G C 1
ATOM 11508 O O . SER G 1 139 ? -19.842 -3.090 65.886 1.00 21.16 139 SER G O 1
ATOM 11511 N N . LEU G 1 140 ? -18.123 -3.912 67.064 1.00 20.89 140 LEU G N 1
ATOM 11512 C CA . LEU G 1 140 ? -17.073 -3.044 66.582 1.00 19.03 140 LEU G CA 1
ATOM 11513 C C . LEU G 1 140 ? -15.923 -3.840 66.006 1.00 19.12 140 LEU G C 1
ATOM 11514 O O . LEU G 1 140 ? -15.406 -4.668 66.682 1.00 17.96 140 LEU G O 1
ATOM 11519 N N . THR G 1 141 ? -15.484 -3.524 64.804 1.00 18.35 141 THR G N 1
ATOM 11520 C CA . THR G 1 141 ? -14.363 -4.248 64.189 1.00 18.26 141 THR G CA 1
ATOM 11521 C C . THR G 1 141 ? -13.311 -3.209 63.778 1.00 17.93 141 THR G C 1
ATOM 11522 O O . THR G 1 141 ? -13.680 -2.137 63.238 1.00 16.67 141 THR G O 1
ATOM 11526 N N . PHE G 1 142 ? -12.051 -3.502 64.063 1.00 15.92 142 PHE G N 1
ATOM 11527 C CA . PHE G 1 142 ? -10.969 -2.593 63.733 1.00 16.37 142 PHE G CA 1
ATOM 11528 C C . PHE G 1 142 ? -9.986 -3.263 62.804 1.00 16.75 142 PHE G C 1
ATOM 11529 O O . PHE G 1 142 ? -9.530 -4.387 63.068 1.00 16.89 142 PHE G O 1
ATOM 11537 N N . THR G 1 143 ? -9.604 -2.572 61.730 1.00 16.10 143 THR G N 1
ATOM 11538 C CA . THR G 1 143 ? -8.627 -3.205 60.798 1.00 16.69 143 THR G CA 1
ATOM 11539 C C . THR G 1 143 ? -7.209 -3.066 61.276 1.00 16.70 143 THR G C 1
ATOM 11540 O O . THR G 1 143 ? -6.692 -1.935 61.275 1.00 18.78 143 THR G O 1
ATOM 11544 N N . SER G 1 144 ? -6.561 -4.170 61.709 1.00 15.89 144 SER G N 1
ATOM 11545 C CA . SER G 1 144 ? -5.201 -4.084 62.212 1.00 16.83 144 SER G CA 1
ATOM 11546 C C . SER G 1 144 ? -4.365 -4.506 60.980 1.00 18.72 144 SER G C 1
ATOM 11547 O O . SER G 1 144 ? -4.668 -4.091 59.828 1.00 19.10 144 SER G O 1
ATOM 11550 N N . SER G 1 145 ? -3.404 -5.384 61.183 1.00 17.28 145 SER G N 1
ATOM 11551 C CA . SER G 1 145 ? -2.600 -5.923 60.079 1.00 18.89 145 SER G CA 1
ATOM 11552 C C . SER G 1 145 ? -1.795 -7.083 60.637 1.00 17.73 145 SER G C 1
ATOM 11553 O O . SER G 1 145 ? -1.531 -7.130 61.856 1.00 16.73 145 SER G O 1
ATOM 11556 N N . PHE G 1 146 ? -1.428 -8.036 59.786 1.00 17.83 146 PHE G N 1
ATOM 11557 C CA . PHE G 1 146 ? -0.462 -9.057 60.238 1.00 18.61 146 PHE G CA 1
ATOM 11558 C C . PHE G 1 146 ? 0.900 -8.408 60.599 1.00 18.72 146 PHE G C 1
ATOM 11559 O O . PHE G 1 146 ? 1.679 -8.911 61.476 1.00 18.16 146 PHE G O 1
ATOM 11567 N N . VAL G 1 147 ? 1.163 -7.253 59.999 1.00 16.59 147 VAL G N 1
ATOM 11568 C CA . VAL G 1 147 ? 2.377 -6.493 60.290 1.00 17.39 147 VAL G CA 1
ATOM 11569 C C . VAL G 1 147 ? 2.304 -5.920 61.703 1.00 16.38 147 VAL G C 1
ATOM 11570 O O . VAL G 1 147 ? 1.336 -5.261 62.043 1.00 17.80 147 VAL G O 1
ATOM 11574 N N . GLY G 1 148 ? 3.335 -6.178 62.513 1.00 17.78 148 GLY G N 1
ATOM 11575 C CA . GLY G 1 148 ? 3.289 -5.892 63.958 1.00 17.36 148 GLY G CA 1
ATOM 11576 C C . GLY G 1 148 ? 2.594 -6.907 64.873 1.00 19.23 148 GLY G C 1
ATOM 11577 O O . GLY G 1 148 ? 2.641 -6.776 66.113 1.00 20.49 148 GLY G O 1
ATOM 11578 N N . HIS G 1 149 ? 1.952 -7.908 64.316 1.00 18.48 149 HIS G N 1
ATOM 11579 C CA . HIS G 1 149 ? 1.404 -9.001 65.108 1.00 18.94 149 HIS G CA 1
ATOM 11580 C C . HIS G 1 149 ? 2.104 -10.371 64.869 1.00 20.47 149 HIS G C 1
ATOM 11581 O O . HIS G 1 149 ? 2.436 -11.126 65.816 1.00 20.12 149 HIS G O 1
ATOM 11588 N N . THR G 1 150 ? 2.399 -10.681 63.608 1.00 19.81 150 THR G N 1
ATOM 11589 C CA . THR G 1 150 ? 3.122 -11.882 63.300 1.00 20.38 150 THR G CA 1
ATOM 11590 C C . THR G 1 150 ? 4.295 -11.640 62.365 1.00 21.87 150 THR G C 1
ATOM 11591 O O . THR G 1 150 ? 4.976 -12.591 61.974 1.00 22.95 150 THR G O 1
ATOM 11595 N N . ALA G 1 151 ? 4.530 -10.382 61.991 1.00 21.27 151 ALA G N 1
ATOM 11596 C CA . ALA G 1 151 ? 5.699 -10.089 61.141 1.00 20.15 151 ALA G CA 1
ATOM 11597 C C . ALA G 1 151 ? 6.192 -8.702 61.299 1.00 20.09 151 ALA G C 1
ATOM 11598 O O . ALA G 1 151 ? 5.405 -7.789 61.464 1.00 19.19 151 ALA G O 1
ATOM 11600 N N . GLY G 1 152 ? 7.506 -8.533 61.167 1.00 20.38 152 GLY G N 1
ATOM 11601 C CA . GLY G 1 152 ? 8.081 -7.215 61.057 1.00 19.65 152 GLY G CA 1
ATOM 11602 C C . GLY G 1 152 ? 8.713 -7.055 59.687 1.00 21.00 152 GLY G C 1
ATOM 11603 O O . GLY G 1 152 ? 9.033 -8.024 59.049 1.00 20.72 152 GLY G O 1
ATOM 11604 N N . PHE G 1 153 ? 8.863 -5.810 59.242 1.00 21.91 153 PHE G N 1
ATOM 11605 C CA . PHE G 1 153 ? 9.621 -5.453 58.019 1.00 22.27 153 PHE G CA 1
ATOM 11606 C C . PHE G 1 153 ? 10.421 -4.211 58.382 1.00 23.85 153 PHE G C 1
ATOM 11607 O O . PHE G 1 153 ? 9.986 -3.468 59.276 1.00 20.34 153 PHE G O 1
ATOM 11615 N N . ALA G 1 154 ? 11.543 -4.002 57.667 1.00 24.14 154 ALA G N 1
ATOM 11616 C CA . ALA G 1 154 ? 12.384 -2.788 57.759 1.00 24.21 154 ALA G CA 1
ATOM 11617 C C . ALA G 1 154 ? 11.604 -1.540 57.406 1.00 24.34 154 ALA G C 1
ATOM 11618 O O . ALA G 1 154 ? 10.758 -1.554 56.524 1.00 23.55 154 ALA G O 1
ATOM 11620 N N . GLY G 1 155 ? 11.871 -0.447 58.096 1.00 24.54 155 GLY G N 1
ATOM 11621 C CA . GLY G 1 155 ? 11.304 0.826 57.682 1.00 24.74 155 GLY G CA 1
ATOM 11622 C C . GLY G 1 155 ? 9.843 1.086 58.029 1.00 24.90 155 GLY G C 1
ATOM 11623 O O . GLY G 1 155 ? 9.299 2.073 57.565 1.00 24.55 155 GLY G O 1
ATOM 11624 N N . VAL G 1 156 ? 9.206 0.245 58.864 1.00 23.81 156 VAL G N 1
ATOM 11625 C CA . VAL G 1 156 ? 7.772 0.415 59.140 1.00 23.37 156 VAL G CA 1
ATOM 11626 C C . VAL G 1 156 ? 7.408 0.481 60.625 1.00 23.22 156 VAL G C 1
ATOM 11627 O O . VAL G 1 156 ? 6.265 0.201 60.989 1.00 22.31 156 VAL G O 1
ATOM 11631 N N . ALA G 1 157 ? 8.373 0.789 61.492 1.00 21.69 157 ALA G N 1
ATOM 11632 C CA . ALA G 1 157 ? 8.070 0.814 62.930 1.00 20.37 157 ALA G CA 1
ATOM 11633 C C . ALA G 1 157 ? 6.768 1.578 63.322 1.00 20.33 157 ALA G C 1
ATOM 11634 O O . ALA G 1 157 ? 5.997 1.053 64.104 1.00 19.96 157 ALA G O 1
ATOM 11636 N N . PRO G 1 158 ? 6.524 2.823 62.800 1.00 19.85 158 PRO G N 1
ATOM 11637 C CA . PRO G 1 158 ? 5.269 3.486 63.233 1.00 19.24 158 PRO G CA 1
ATOM 11638 C C . PRO G 1 158 ? 4.004 2.733 62.791 1.00 19.23 158 PRO G C 1
ATOM 11639 O O . PRO G 1 158 ? 3.057 2.605 63.594 1.00 19.21 158 PRO G O 1
ATOM 11643 N N . TYR G 1 159 ? 3.927 2.281 61.524 1.00 17.86 159 TYR G N 1
ATOM 11644 C CA . TYR G 1 159 ? 2.752 1.540 61.130 1.00 17.97 159 TYR G CA 1
ATOM 11645 C C . TYR G 1 159 ? 2.561 0.291 62.011 1.00 16.82 159 TYR G C 1
ATOM 11646 O O . TYR G 1 159 ? 1.455 0.016 62.470 1.00 15.77 159 TYR G O 1
ATOM 11655 N N . ALA G 1 160 ? 3.642 -0.466 62.173 1.00 17.56 160 ALA G N 1
ATOM 11656 C CA . ALA G 1 160 ? 3.615 -1.734 62.917 1.00 17.85 160 ALA G CA 1
ATOM 11657 C C . ALA G 1 160 ? 3.157 -1.496 64.377 1.00 18.27 160 ALA G C 1
ATOM 11658 O O . ALA G 1 160 ? 2.342 -2.279 64.914 1.00 17.29 160 ALA G O 1
ATOM 11660 N N . ALA G 1 161 ? 3.686 -0.442 65.001 1.00 17.63 161 ALA G N 1
ATOM 11661 C CA . ALA G 1 161 ? 3.313 -0.121 66.371 1.00 17.89 161 ALA G CA 1
ATOM 11662 C C . ALA G 1 161 ? 1.845 0.303 66.408 1.00 16.02 161 ALA G C 1
ATOM 11663 O O . ALA G 1 161 ? 1.108 -0.159 67.253 1.00 14.80 161 ALA G O 1
ATOM 11665 N N . SER G 1 162 ? 1.381 1.085 65.428 1.00 15.98 162 SER G N 1
ATOM 11666 C CA . SER G 1 162 ? -0.027 1.501 65.461 1.00 15.91 162 SER G CA 1
ATOM 11667 C C . SER G 1 162 ? -1.043 0.376 65.255 1.00 16.61 162 SER G C 1
ATOM 11668 O O . SER G 1 162 ? -2.071 0.295 65.986 1.00 16.11 162 SER G O 1
ATOM 11671 N N . LYS G 1 163 ? -0.764 -0.527 64.310 1.00 15.13 163 LYS G N 1
ATOM 11672 C CA . LYS G 1 163 ? -1.636 -1.709 64.100 1.00 15.84 163 LYS G CA 1
ATOM 11673 C C . LYS G 1 163 ? -1.629 -2.743 65.246 1.00 16.54 163 LYS G C 1
ATOM 11674 O O . LYS G 1 163 ? -2.682 -3.259 65.615 1.00 15.62 163 LYS G O 1
ATOM 11680 N N . ALA G 1 164 ? -0.454 -2.982 65.834 1.00 15.66 164 ALA G N 1
ATOM 11681 C CA . ALA G 1 164 ? -0.387 -3.789 67.069 1.00 15.60 164 ALA G CA 1
ATOM 11682 C C . ALA G 1 164 ? -1.199 -3.175 68.254 1.00 15.18 164 ALA G C 1
ATOM 11683 O O . ALA G 1 164 ? -1.860 -3.932 69.023 1.00 14.89 164 ALA G O 1
ATOM 11685 N N . GLY G 1 165 ? -1.096 -1.853 68.424 1.00 15.85 165 GLY G N 1
ATOM 11686 C CA . GLY G 1 165 ? -1.890 -1.099 69.467 1.00 17.09 165 GLY G CA 1
ATOM 11687 C C . GLY G 1 165 ? -3.399 -1.387 69.361 1.00 18.53 165 GLY G C 1
ATOM 11688 O O . GLY G 1 165 ? -4.115 -1.472 70.360 1.00 17.58 165 GLY G O 1
ATOM 11689 N N . LEU G 1 166 ? -3.904 -1.535 68.135 1.00 16.53 166 LEU G N 1
ATOM 11690 C CA . LEU G 1 166 ? -5.299 -1.866 67.956 1.00 15.91 166 LEU G CA 1
ATOM 11691 C C . LEU G 1 166 ? -5.709 -3.167 68.570 1.00 16.06 166 LEU G C 1
ATOM 11692 O O . LEU G 1 166 ? -6.878 -3.310 68.951 1.00 15.81 166 LEU G O 1
ATOM 11697 N N . ILE G 1 167 ? -4.803 -4.139 68.596 1.00 15.67 167 ILE G N 1
ATOM 11698 C CA . ILE G 1 167 ? -5.145 -5.431 69.174 1.00 17.13 167 ILE G CA 1
ATOM 11699 C C . ILE G 1 167 ? -5.299 -5.256 70.693 1.00 17.25 167 ILE G C 1
ATOM 11700 O O . ILE G 1 167 ? -6.206 -5.828 71.293 1.00 17.82 167 ILE G O 1
ATOM 11705 N N . GLY G 1 168 ? -4.426 -4.455 71.289 1.00 15.96 168 GLY G N 1
ATOM 11706 C CA . GLY G 1 168 ? -4.589 -4.108 72.677 1.00 17.26 168 GLY G CA 1
ATOM 11707 C C . GLY G 1 168 ? -5.916 -3.400 72.999 1.00 17.29 168 GLY G C 1
ATOM 11708 O O . GLY G 1 168 ? -6.596 -3.710 73.987 1.00 16.92 168 GLY G O 1
ATOM 11709 N N . LEU G 1 169 ? -6.239 -2.400 72.187 1.00 15.29 169 LEU G N 1
ATOM 11710 C CA . LEU G 1 169 ? -7.514 -1.708 72.298 1.00 15.25 169 LEU G CA 1
ATOM 11711 C C . LEU G 1 169 ? -8.692 -2.730 72.303 1.00 15.67 169 LEU G C 1
ATOM 11712 O O . LEU G 1 169 ? -9.660 -2.636 73.113 1.00 15.66 169 LEU G O 1
ATOM 11717 N N . VAL G 1 170 ? -8.609 -3.656 71.373 1.00 14.80 170 VAL G N 1
ATOM 11718 C CA . VAL G 1 170 ? -9.643 -4.665 71.180 1.00 15.29 170 VAL G CA 1
ATOM 11719 C C . VAL G 1 170 ? -9.814 -5.587 72.399 1.00 16.19 170 VAL G C 1
ATOM 11720 O O . VAL G 1 170 ? -10.936 -5.899 72.785 1.00 15.71 170 VAL G O 1
ATOM 11724 N N . GLN G 1 171 ? -8.719 -6.056 72.969 1.00 16.00 171 GLN G N 1
ATOM 11725 C CA . GLN G 1 171 ? -8.849 -6.975 74.125 1.00 17.32 171 GLN G CA 1
ATOM 11726 C C . GLN G 1 171 ? -9.511 -6.241 75.300 1.00 16.87 171 GLN G C 1
ATOM 11727 O O . GLN G 1 171 ? -10.499 -6.722 75.878 1.00 16.79 171 GLN G O 1
ATOM 11733 N N . ALA G 1 172 ? -9.029 -5.039 75.579 1.00 15.38 172 ALA G N 1
ATOM 11734 C CA . ALA G 1 172 ? -9.604 -4.217 76.640 1.00 16.18 172 ALA G CA 1
ATOM 11735 C C . ALA G 1 172 ? -11.101 -3.902 76.442 1.00 17.53 172 ALA G C 1
ATOM 11736 O O . ALA G 1 172 ? -11.936 -4.131 77.336 1.00 16.90 172 ALA G O 1
ATOM 11738 N N . LEU G 1 173 ? -11.470 -3.444 75.251 1.00 17.31 173 LEU G N 1
ATOM 11739 C CA . LEU G 1 173 ? -12.875 -3.127 75.014 1.00 17.68 173 LEU G CA 1
ATOM 11740 C C . LEU G 1 173 ? -13.772 -4.380 75.049 1.00 17.92 173 LEU G C 1
ATOM 11741 O O . LEU G 1 173 ? -14.921 -4.295 75.493 1.00 17.05 173 LEU G O 1
ATOM 11746 N N . ALA G 1 174 ? -13.267 -5.520 74.532 1.00 16.91 174 ALA G N 1
ATOM 11747 C CA . ALA G 1 174 ? -14.058 -6.743 74.445 1.00 16.63 174 ALA G CA 1
ATOM 11748 C C . ALA G 1 174 ? -14.462 -7.153 75.868 1.00 16.52 174 ALA G C 1
ATOM 11749 O O . ALA G 1 174 ? -15.606 -7.431 76.099 1.00 19.26 174 ALA G O 1
ATOM 11751 N N . VAL G 1 175 ? -13.531 -7.108 76.806 1.00 18.00 175 VAL G N 1
ATOM 11752 C CA . VAL G 1 175 ? -13.834 -7.443 78.231 1.00 18.32 175 VAL G CA 1
ATOM 11753 C C . VAL G 1 175 ? -14.735 -6.285 78.844 1.00 20.49 175 VAL G C 1
ATOM 11754 O O . VAL G 1 175 ? -15.749 -6.543 79.521 1.00 19.97 175 VAL G O 1
ATOM 11758 N N . GLU G 1 176 ? -14.383 -5.039 78.558 1.00 20.33 176 GLU G N 1
ATOM 11759 C CA . GLU G 1 176 ? -15.113 -3.872 79.095 1.00 21.29 176 GLU G CA 1
ATOM 11760 C C . GLU G 1 176 ? -16.597 -3.860 78.649 1.00 22.31 176 GLU G C 1
ATOM 11761 O O . GLU G 1 176 ? -17.512 -3.546 79.448 1.00 19.91 176 GLU G O 1
ATOM 11767 N N . LEU G 1 177 ? -16.840 -4.257 77.389 1.00 19.79 177 LEU G N 1
ATOM 11768 C CA . LEU G 1 177 ? -18.164 -4.123 76.764 1.00 21.80 177 LEU G CA 1
ATOM 11769 C C . LEU G 1 177 ? -18.926 -5.435 76.676 1.00 22.27 177 LEU G C 1
ATOM 11770 O O . LEU G 1 177 ? -20.112 -5.427 76.307 1.00 21.97 177 LEU G O 1
ATOM 11775 N N . GLY G 1 178 ? -18.267 -6.552 77.031 1.00 23.19 178 GLY G N 1
ATOM 11776 C CA . GLY G 1 178 ? -18.852 -7.871 76.852 1.00 24.56 178 GLY G CA 1
ATOM 11777 C C . GLY G 1 178 ? -20.189 -8.077 77.588 1.00 27.43 178 GLY G C 1
ATOM 11778 O O . GLY G 1 178 ? -21.112 -8.671 77.027 1.00 27.33 178 GLY G O 1
ATOM 11779 N N . ALA G 1 179 ? -20.295 -7.615 78.831 1.00 27.81 179 ALA G N 1
ATOM 11780 C CA . ALA G 1 179 ? -21.526 -7.839 79.576 1.00 29.91 179 ALA G CA 1
ATOM 11781 C C . ALA G 1 179 ? -22.732 -7.100 78.962 1.00 30.72 179 ALA G C 1
ATOM 11782 O O . ALA G 1 179 ? -23.854 -7.577 79.043 1.00 30.88 179 ALA G O 1
ATOM 11784 N N . ARG G 1 180 ? -22.482 -6.004 78.259 1.00 31.36 180 ARG G N 1
ATOM 11785 C CA . ARG G 1 180 ? -23.547 -5.283 77.528 1.00 31.97 180 ARG G CA 1
ATOM 11786 C C . ARG G 1 180 ? -23.773 -5.694 76.054 1.00 30.56 180 ARG G C 1
ATOM 11787 O O . ARG G 1 180 ? -24.441 -4.987 75.323 1.00 30.91 180 ARG G O 1
ATOM 11795 N N . GLY G 1 181 ? -23.221 -6.812 75.616 1.00 29.32 181 GLY G N 1
ATOM 11796 C CA . GLY G 1 181 ? -23.636 -7.409 74.340 1.00 27.61 181 GLY G CA 1
ATOM 11797 C C . GLY G 1 181 ? -22.913 -6.805 73.146 1.00 25.85 181 GLY G C 1
ATOM 11798 O O . GLY G 1 181 ? -23.325 -7.024 72.001 1.00 27.17 181 GLY G O 1
ATOM 11799 N N . ILE G 1 182 ? -21.843 -6.054 73.402 1.00 23.94 182 ILE G N 1
ATOM 11800 C CA . ILE G 1 182 ? -21.039 -5.476 72.339 1.00 21.47 182 ILE G CA 1
ATOM 11801 C C . ILE G 1 182 ? -19.771 -6.298 72.094 1.00 20.55 182 ILE G C 1
ATOM 11802 O O . ILE G 1 182 ? -18.826 -6.307 72.937 1.00 20.01 182 ILE G O 1
ATOM 11807 N N . ARG G 1 183 ? -19.734 -6.958 70.950 1.00 19.12 183 ARG G N 1
ATOM 11808 C CA . ARG G 1 183 ? -18.498 -7.699 70.569 1.00 18.79 183 ARG G CA 1
ATOM 11809 C C . ARG G 1 183 ? -17.489 -6.742 69.944 1.00 18.57 183 ARG G C 1
ATOM 11810 O O . ARG G 1 183 ? -17.855 -5.757 69.271 1.00 19.71 183 ARG G O 1
ATOM 11818 N N . VAL G 1 184 ? -16.206 -7.035 70.120 1.00 18.14 184 VAL G N 1
ATOM 11819 C CA . VAL G 1 184 ? -15.145 -6.108 69.639 1.00 16.78 184 VAL G CA 1
ATOM 11820 C C . VAL G 1 184 ? -14.090 -7.018 69.098 1.00 15.65 184 VAL G C 1
ATOM 11821 O O . VAL G 1 184 ? -13.600 -7.891 69.858 1.00 15.30 184 VAL G O 1
ATOM 11825 N N . ASN G 1 185 ? -13.715 -6.832 67.825 1.00 14.87 185 ASN G N 1
ATOM 11826 C CA . ASN G 1 185 ? -12.743 -7.727 67.165 1.00 14.93 185 ASN G CA 1
ATOM 11827 C C . ASN G 1 185 ? -11.723 -6.960 66.316 1.00 14.35 185 ASN G C 1
ATOM 11828 O O . ASN G 1 185 ? -11.998 -5.844 65.862 1.00 15.67 185 ASN G O 1
ATOM 11833 N N . ALA G 1 186 ? -10.532 -7.508 66.148 1.00 14.00 186 ALA G N 1
ATOM 11834 C CA . ALA G 1 186 ? -9.589 -6.981 65.157 1.00 16.84 186 ALA G CA 1
ATOM 11835 C C . ALA G 1 186 ? -9.633 -7.819 63.897 1.00 16.79 186 ALA G C 1
ATOM 11836 O O . ALA G 1 186 ? -9.761 -9.056 63.970 1.00 18.04 186 ALA G O 1
ATOM 11838 N N . LEU G 1 187 ? -9.577 -7.166 62.728 1.00 16.63 187 LEU G N 1
ATOM 11839 C CA . LEU G 1 187 ? -9.458 -7.889 61.477 1.00 16.00 187 LEU G CA 1
ATOM 11840 C C . LEU G 1 187 ? -8.067 -7.625 60.899 1.00 16.70 187 LEU G C 1
ATOM 11841 O O . LEU G 1 187 ? -7.652 -6.475 60.785 1.00 15.00 187 LEU G O 1
ATOM 11846 N N . LEU G 1 188 ? -7.327 -8.685 60.572 1.00 15.92 188 LEU G N 1
ATOM 11847 C CA . LEU G 1 188 ? -5.931 -8.511 60.217 1.00 17.43 188 LEU G CA 1
ATOM 11848 C C . LEU G 1 188 ? -5.747 -9.051 58.790 1.00 19.26 188 LEU G C 1
ATOM 11849 O O . LEU G 1 188 ? -5.598 -10.256 58.593 1.00 20.51 188 LEU G O 1
ATOM 11854 N N . PRO G 1 189 ? -5.797 -8.165 57.782 1.00 20.34 189 PRO G N 1
ATOM 11855 C CA . PRO G 1 189 ? -5.584 -8.593 56.422 1.00 19.99 189 PRO G CA 1
ATOM 11856 C C . PRO G 1 189 ? -4.120 -8.951 56.157 1.00 21.61 189 PRO G C 1
ATOM 11857 O O . PRO G 1 189 ? -3.198 -8.544 56.912 1.00 20.62 189 PRO G O 1
ATOM 11861 N N . GLY G 1 190 ? -3.914 -9.741 55.106 1.00 20.43 190 GLY G N 1
ATOM 11862 C CA . GLY G 1 190 ? -2.576 -9.890 54.514 1.00 24.79 190 GLY G CA 1
ATOM 11863 C C . GLY G 1 190 ? -2.526 -8.957 53.293 1.00 26.01 190 GLY G C 1
ATOM 11864 O O . GLY G 1 190 ? -3.404 -8.124 53.150 1.00 27.94 190 GLY G O 1
ATOM 11865 N N . GLY G 1 191 ? -1.536 -9.077 52.423 1.00 26.91 191 GLY G N 1
ATOM 11866 C CA . GLY G 1 191 ? -1.521 -8.281 51.178 1.00 28.76 191 GLY G CA 1
ATOM 11867 C C . GLY G 1 191 ? -2.812 -8.274 50.397 1.00 29.49 191 GLY G C 1
ATOM 11868 O O . GLY G 1 191 ? -3.337 -9.343 50.007 1.00 26.68 191 GLY G O 1
ATOM 11869 N N . THR G 1 192 ? -3.326 -7.059 50.169 1.00 31.25 192 THR G N 1
ATOM 11870 C CA . THR G 1 192 ? -4.577 -6.861 49.429 1.00 33.21 192 THR G CA 1
ATOM 11871 C C . THR G 1 192 ? -4.333 -5.903 48.246 1.00 35.84 192 THR G C 1
ATOM 11872 O O . THR G 1 192 ? -3.493 -4.994 48.350 1.00 35.24 192 THR G O 1
ATOM 11876 N N . ASP G 1 193 ? -5.057 -6.113 47.137 1.00 37.68 193 ASP G N 1
ATOM 11877 C CA . ASP G 1 193 ? -4.842 -5.350 45.896 1.00 39.97 193 ASP G CA 1
ATOM 11878 C C . ASP G 1 193 ? -5.507 -3.983 45.969 1.00 40.92 193 ASP G C 1
ATOM 11879 O O . ASP G 1 193 ? -6.636 -3.800 45.521 1.00 41.82 193 ASP G O 1
ATOM 11884 N N . THR G 1 194 ? -4.793 -3.036 46.570 1.00 43.14 194 THR G N 1
ATOM 11885 C CA . THR G 1 194 ? -5.272 -1.670 46.863 1.00 44.70 194 THR G CA 1
ATOM 11886 C C . THR G 1 194 ? -4.076 -0.721 46.774 1.00 46.00 194 THR G C 1
ATOM 11887 O O . THR G 1 194 ? -2.928 -1.182 46.811 1.00 45.61 194 THR G O 1
ATOM 11891 N N . PRO G 1 195 ? -4.324 0.610 46.690 1.00 48.18 195 PRO G N 1
ATOM 11892 C CA . PRO G 1 195 ? -3.176 1.531 46.541 1.00 49.54 195 PRO G CA 1
ATOM 11893 C C . PRO G 1 195 ? -2.191 1.637 47.738 1.00 51.35 195 PRO G C 1
ATOM 11894 O O . PRO G 1 195 ? -1.176 2.340 47.647 1.00 52.15 195 PRO G O 1
ATOM 11898 N N . ALA G 1 196 ? -2.455 0.904 48.820 1.00 53.06 196 ALA G N 1
ATOM 11899 C CA . ALA G 1 196 ? -1.600 0.914 50.018 1.00 54.31 196 ALA G CA 1
ATOM 11900 C C . ALA G 1 196 ? -0.785 -0.376 50.216 1.00 55.16 196 ALA G C 1
ATOM 11901 O O . ALA G 1 196 ? -0.125 -0.562 51.237 1.00 55.18 196 ALA G O 1
ATOM 11903 N N . ASN G 1 197 ? -0.850 -1.274 49.242 1.00 55.96 197 ASN G N 1
ATOM 11904 C CA . ASN G 1 197 ? -0.023 -2.464 49.259 1.00 56.80 197 ASN G CA 1
ATOM 11905 C C . ASN G 1 197 ? 1.349 -2.115 48.697 1.00 57.48 197 ASN G C 1
ATOM 11906 O O . ASN G 1 197 ? 1.427 -1.502 47.634 1.00 57.86 197 ASN G O 1
ATOM 11911 N N . PHE G 1 198 ? 2.418 -2.505 49.400 1.00 58.46 198 PHE G N 1
ATOM 11912 C CA . PHE G 1 198 ? 3.791 -2.280 48.928 1.00 59.38 198 PHE G CA 1
ATOM 11913 C C . PHE G 1 198 ? 3.922 -2.411 47.396 1.00 60.06 198 PHE G C 1
ATOM 11914 O O . PHE G 1 198 ? 4.558 -1.564 46.779 1.00 60.75 198 PHE G O 1
ATOM 11916 N N . ALA G 1 199 ? 3.252 -3.373 46.791 1.00 60.75 199 ALA G N 1
ATOM 11917 C CA . ALA G 1 199 ? 3.334 -3.563 45.355 1.00 61.08 199 ALA G CA 1
ATOM 11918 C C . ALA G 1 199 ? 2.614 -2.524 44.525 1.00 61.76 199 ALA G C 1
ATOM 11919 O O . ALA G 1 199 ? 2.790 -2.484 43.323 1.00 61.94 199 ALA G O 1
ATOM 11921 N N . ASN G 1 200 ? 1.738 -1.757 45.146 1.00 62.17 200 ASN G N 1
ATOM 11922 C CA . ASN G 1 200 ? 1.026 -0.715 44.460 1.00 62.47 200 ASN G CA 1
ATOM 11923 C C . ASN G 1 200 ? 1.498 0.700 44.816 1.00 62.71 200 ASN G C 1
ATOM 11924 O O . ASN G 1 200 ? 0.900 1.678 44.418 1.00 62.09 200 ASN G O 1
ATOM 11929 N N . LEU G 1 201 ? 2.580 0.778 45.573 1.00 62.96 201 LEU G N 1
ATOM 11930 C CA . LEU G 1 201 ? 3.163 2.055 45.943 1.00 63.34 201 LEU G CA 1
ATOM 11931 C C . LEU G 1 201 ? 3.767 2.693 44.705 1.00 63.49 201 LEU G C 1
ATOM 11932 O O . LEU G 1 201 ? 3.278 2.480 43.615 1.00 63.33 201 LEU G O 1
ATOM 11937 N N . ALA G 1 205 ? 7.440 -0.381 40.600 1.00 59.64 205 ALA G N 1
ATOM 11938 C CA . ALA G 1 205 ? 8.574 -1.304 40.597 1.00 60.08 205 ALA G CA 1
ATOM 11939 C C . ALA G 1 205 ? 8.115 -2.753 40.295 1.00 60.24 205 ALA G C 1
ATOM 11940 O O . ALA G 1 205 ? 7.446 -3.395 41.121 1.00 60.48 205 ALA G O 1
ATOM 11942 N N . PRO G 1 206 ? 8.510 -3.286 39.124 1.00 60.04 206 PRO G N 1
ATOM 11943 C CA . PRO G 1 206 ? 7.838 -4.443 38.511 1.00 59.64 206 PRO G CA 1
ATOM 11944 C C . PRO G 1 206 ? 7.940 -5.800 39.274 1.00 59.13 206 PRO G C 1
ATOM 11945 O O . PRO G 1 206 ? 7.004 -6.609 39.192 1.00 59.23 206 PRO G O 1
ATOM 11949 N N . GLU G 1 207 ? 9.041 -6.053 39.992 1.00 57.91 207 GLU G N 1
ATOM 11950 C CA . GLU G 1 207 ? 9.224 -7.352 40.669 1.00 56.97 207 GLU G CA 1
ATOM 11951 C C . GLU G 1 207 ? 8.545 -7.429 42.045 1.00 55.93 207 GLU G C 1
ATOM 11952 O O . GLU G 1 207 ? 8.551 -8.484 42.701 1.00 55.52 207 GLU G O 1
ATOM 11954 N N . THR G 1 208 ? 7.950 -6.316 42.472 1.00 54.48 208 THR G N 1
ATOM 11955 C CA . THR G 1 208 ? 7.249 -6.271 43.750 1.00 53.18 208 THR G CA 1
ATOM 11956 C C . THR G 1 208 ? 6.058 -7.232 43.801 1.00 51.70 208 THR G C 1
ATOM 11957 O O . THR G 1 208 ? 5.880 -7.937 44.801 1.00 51.40 208 THR G O 1
ATOM 11961 N N . ARG G 1 209 ? 5.285 -7.308 42.718 1.00 49.58 209 ARG G N 1
ATOM 11962 C CA . ARG G 1 209 ? 4.073 -8.162 42.699 1.00 48.06 209 ARG G CA 1
ATOM 11963 C C . ARG G 1 209 ? 4.302 -9.643 43.105 1.00 46.23 209 ARG G C 1
ATOM 11964 O O . ARG G 1 209 ? 3.721 -10.105 44.096 1.00 45.13 209 ARG G O 1
ATOM 11972 N N . GLY G 1 210 ? 5.124 -10.358 42.329 1.00 44.58 210 GLY G N 1
ATOM 11973 C CA . GLY G 1 210 ? 5.570 -11.730 42.633 1.00 42.71 210 GLY G CA 1
ATOM 11974 C C . GLY G 1 210 ? 6.102 -11.936 44.051 1.00 41.08 210 GLY G C 1
ATOM 11975 O O . GLY G 1 210 ? 5.726 -12.895 44.720 1.00 40.51 210 GLY G O 1
ATOM 11976 N N . PHE G 1 211 ? 6.958 -11.022 44.513 1.00 40.04 211 PHE G N 1
ATOM 11977 C CA . PHE G 1 211 ? 7.492 -11.085 45.869 1.00 38.40 211 PHE G CA 1
ATOM 11978 C C . PHE G 1 211 ? 6.362 -11.038 46.918 1.00 36.60 211 PHE G C 1
ATOM 11979 O O . PHE G 1 211 ? 6.320 -11.908 47.769 1.00 36.10 211 PHE G O 1
ATOM 11987 N N . VAL G 1 212 ? 5.445 -10.059 46.825 1.00 33.80 212 VAL G N 1
ATOM 11988 C CA . VAL G 1 212 ? 4.316 -9.920 47.760 1.00 30.55 212 VAL G CA 1
ATOM 11989 C C . VAL G 1 212 ? 3.339 -11.107 47.674 1.00 30.09 212 VAL G C 1
ATOM 11990 O O . VAL G 1 212 ? 2.884 -11.641 48.705 1.00 28.63 212 VAL G O 1
ATOM 11994 N N . GLU G 1 213 ? 3.013 -11.542 46.458 1.00 28.37 213 GLU G N 1
ATOM 11995 C CA . GLU G 1 213 ? 2.223 -12.744 46.306 1.00 28.33 213 GLU G CA 1
ATOM 11996 C C . GLU G 1 213 ? 2.807 -13.948 47.095 1.00 27.30 213 GLU G C 1
ATOM 11997 O O . GLU G 1 213 ? 2.071 -14.676 47.769 1.00 26.39 213 GLU G O 1
ATOM 12003 N N . GLY G 1 214 ? 4.124 -14.089 47.012 1.00 26.16 214 GLY G N 1
ATOM 12004 C CA . GLY G 1 214 ? 4.887 -15.232 47.536 1.00 25.78 214 GLY G CA 1
ATOM 12005 C C . GLY G 1 214 ? 4.903 -15.244 49.074 1.00 24.98 214 GLY G C 1
ATOM 12006 O O . GLY G 1 214 ? 5.186 -16.279 49.650 1.00 23.32 214 GLY G O 1
ATOM 12007 N N . LEU G 1 215 ? 4.594 -14.096 49.682 1.00 22.03 215 LEU G N 1
ATOM 12008 C CA . LEU G 1 215 ? 4.460 -13.947 51.135 1.00 22.74 215 LEU G CA 1
ATOM 12009 C C . LEU G 1 215 ? 3.247 -14.719 51.690 1.00 21.63 215 LEU G C 1
ATOM 12010 O O . LEU G 1 215 ? 3.169 -14.972 52.903 1.00 20.48 215 LEU G O 1
ATOM 12015 N N . HIS G 1 216 ? 2.298 -15.057 50.813 1.00 20.88 216 HIS G N 1
ATOM 12016 C CA . HIS G 1 216 ? 1.038 -15.697 51.212 1.00 19.26 216 HIS G CA 1
ATOM 12017 C C . HIS G 1 216 ? 1.062 -17.187 50.938 1.00 19.66 216 HIS G C 1
ATOM 12018 O O . HIS G 1 216 ? 1.651 -17.602 49.939 1.00 18.17 216 HIS G O 1
ATOM 12025 N N . ALA G 1 217 ? 0.476 -18.004 51.845 1.00 18.55 217 ALA G N 1
ATOM 12026 C CA . ALA G 1 217 ? 0.389 -19.433 51.606 1.00 18.38 217 ALA G CA 1
ATOM 12027 C C . ALA G 1 217 ? -0.456 -19.696 50.345 1.00 19.38 217 ALA G C 1
ATOM 12028 O O . ALA G 1 217 ? -0.261 -20.694 49.658 1.00 17.76 217 ALA G O 1
ATOM 12030 N N . LEU G 1 218 ? -1.413 -18.836 50.081 1.00 20.49 218 LEU G N 1
ATOM 12031 C CA . LEU G 1 218 ? -2.223 -18.990 48.859 1.00 21.54 218 LEU G CA 1
ATOM 12032 C C . LEU G 1 218 ? -1.566 -18.452 47.572 1.00 23.17 218 LEU G C 1
ATOM 12033 O O . LEU G 1 218 ? -2.164 -18.602 46.474 1.00 22.69 218 LEU G O 1
ATOM 12038 N N . LYS G 1 219 ? -0.382 -17.838 47.706 1.00 22.62 219 LYS G N 1
ATOM 12039 C CA . LYS G 1 219 ? 0.428 -17.417 46.565 1.00 24.00 219 LYS G CA 1
ATOM 12040 C C . LYS G 1 219 ? -0.281 -16.403 45.670 1.00 25.57 219 LYS G C 1
ATOM 12041 O O . LYS G 1 219 ? -0.077 -16.392 44.444 1.00 25.85 219 LYS G O 1
ATOM 12047 N N . ARG G 1 220 ? -1.101 -15.561 46.282 1.00 25.13 220 ARG G N 1
ATOM 12048 C CA . ARG G 1 220 ? -1.782 -14.503 45.551 1.00 25.49 220 ARG G CA 1
ATOM 12049 C C . ARG G 1 220 ? -2.084 -13.423 46.552 1.00 26.13 220 ARG G C 1
ATOM 12050 O O . ARG G 1 220 ? -1.925 -13.629 47.746 1.00 22.17 220 ARG G O 1
ATOM 12058 N N . ILE G 1 221 ? -2.514 -12.268 46.054 1.00 24.83 221 ILE G N 1
ATOM 12059 C CA . ILE G 1 221 ? -2.874 -11.134 46.870 1.00 27.02 221 ILE G CA 1
ATOM 12060 C C . ILE G 1 221 ? -4.376 -11.107 46.955 1.00 25.64 221 ILE G C 1
ATOM 12061 O O . ILE G 1 221 ? -5.021 -11.487 45.994 1.00 27.63 221 ILE G O 1
ATOM 12066 N N . ALA G 1 222 ? -4.968 -10.714 48.093 1.00 24.16 222 ALA G N 1
ATOM 12067 C CA . ALA G 1 222 ? -6.436 -10.744 48.218 1.00 23.18 222 ALA G CA 1
ATOM 12068 C C . ALA G 1 222 ? -7.078 -9.747 47.254 1.00 23.62 222 ALA G C 1
ATOM 12069 O O . ALA G 1 222 ? -6.551 -8.650 47.107 1.00 23.23 222 ALA G O 1
ATOM 12071 N N . ARG G 1 223 ? -8.248 -10.092 46.714 1.00 24.83 223 ARG G N 1
ATOM 12072 C CA . ARG G 1 223 ? -9.223 -9.051 46.238 1.00 25.70 223 ARG G CA 1
ATOM 12073 C C . ARG G 1 223 ? -9.753 -8.331 47.468 1.00 26.30 223 ARG G C 1
ATOM 12074 O O . ARG G 1 223 ? -10.110 -8.976 48.472 1.00 27.23 223 ARG G O 1
ATOM 12082 N N . PRO G 1 224 ? -9.865 -6.988 47.402 1.00 26.50 224 PRO G N 1
ATOM 12083 C CA . PRO G 1 224 ? -10.481 -6.241 48.522 1.00 24.85 224 PRO G CA 1
ATOM 12084 C C . PRO G 1 224 ? -11.798 -6.857 49.000 1.00 24.24 224 PRO G C 1
ATOM 12085 O O . PRO G 1 224 ? -12.090 -6.853 50.230 1.00 23.99 224 PRO G O 1
ATOM 12089 N N . GLU G 1 225 ? -12.622 -7.323 48.058 1.00 21.97 225 GLU G N 1
ATOM 12090 C CA . GLU G 1 225 ? -13.877 -7.996 48.371 1.00 22.13 225 GLU G CA 1
ATOM 12091 C C . GLU G 1 225 ? -13.701 -9.181 49.364 1.00 21.15 225 GLU G C 1
ATOM 12092 O O . GLU G 1 225 ? -14.576 -9.452 50.138 1.00 18.67 225 GLU G O 1
ATOM 12098 N N . GLU G 1 226 ? -12.550 -9.844 49.332 1.00 21.60 226 GLU G N 1
ATOM 12099 C CA . GLU G 1 226 ? -12.362 -11.040 50.180 1.00 21.95 226 GLU G CA 1
ATOM 12100 C C . GLU G 1 226 ? -12.176 -10.619 51.635 1.00 20.92 226 GLU G C 1
ATOM 12101 O O . GLU G 1 226 ? -12.693 -11.293 52.573 1.00 20.78 226 GLU G O 1
ATOM 12107 N N . ILE G 1 227 ? -11.420 -9.529 51.805 1.00 19.08 227 ILE G N 1
ATOM 12108 C CA . ILE G 1 227 ? -11.328 -8.911 53.132 1.00 19.14 227 ILE G CA 1
ATOM 12109 C C . ILE G 1 227 ? -12.655 -8.321 53.606 1.00 18.03 227 ILE G C 1
ATOM 12110 O O . ILE G 1 227 ? -13.010 -8.436 54.774 1.00 18.37 227 ILE G O 1
ATOM 12115 N N . ALA G 1 228 ? -13.445 -7.693 52.729 1.00 18.14 228 ALA G N 1
ATOM 12116 C CA . ALA G 1 228 ? -14.746 -7.234 53.189 1.00 17.65 228 ALA G CA 1
ATOM 12117 C C . ALA G 1 228 ? -15.635 -8.371 53.681 1.00 17.26 228 ALA G C 1
ATOM 12118 O O . ALA G 1 228 ? -16.452 -8.162 54.572 1.00 17.23 228 ALA G O 1
ATOM 12120 N N . GLU G 1 229 ? -15.535 -9.547 53.046 1.00 18.08 229 GLU G N 1
ATOM 12121 C CA . GLU G 1 229 ? -16.366 -10.663 53.400 1.00 18.10 229 GLU G CA 1
ATOM 12122 C C . GLU G 1 229 ? -16.012 -11.113 54.810 1.00 17.82 229 GLU G C 1
ATOM 12123 O O . GLU G 1 229 ? -16.911 -11.527 55.575 1.00 18.23 229 GLU G O 1
ATOM 12129 N N . ALA G 1 230 ? -14.718 -11.045 55.153 1.00 18.09 230 ALA G N 1
ATOM 12130 C CA . ALA G 1 230 ? -14.333 -11.274 56.566 1.00 17.63 230 ALA G CA 1
ATOM 12131 C C . ALA G 1 230 ? -14.911 -10.236 57.510 1.00 17.31 230 ALA G C 1
ATOM 12132 O O . ALA G 1 230 ? -15.368 -10.590 58.628 1.00 17.19 230 ALA G O 1
ATOM 12134 N N . ALA G 1 231 ? -14.923 -8.955 57.091 1.00 15.00 231 ALA G N 1
ATOM 12135 C CA . ALA G 1 231 ? -15.488 -7.890 57.942 1.00 14.60 231 ALA G CA 1
ATOM 12136 C C . ALA G 1 231 ? -16.973 -8.130 58.109 1.00 16.22 231 ALA G C 1
ATOM 12137 O O . ALA G 1 231 ? -17.523 -7.902 59.193 1.00 17.14 231 ALA G O 1
ATOM 12139 N N . LEU G 1 232 ? -17.618 -8.612 57.045 1.00 17.72 232 LEU G N 1
ATOM 12140 C CA . LEU G 1 232 ? -19.078 -8.880 57.095 1.00 19.02 232 LEU G CA 1
ATOM 12141 C C . LEU G 1 232 ? -19.395 -9.982 58.089 1.00 18.36 232 LEU G C 1
ATOM 12142 O O . LEU G 1 232 ? -20.277 -9.853 58.909 1.00 18.09 232 LEU G O 1
ATOM 12147 N N . TYR G 1 233 ? -18.607 -11.041 58.038 1.00 18.26 233 TYR G N 1
ATOM 12148 C CA . TYR G 1 233 ? -18.783 -12.078 59.028 1.00 17.87 233 TYR G CA 1
ATOM 12149 C C . TYR G 1 233 ? -18.712 -11.513 60.451 1.00 17.78 233 TYR G C 1
ATOM 12150 O O . TYR G 1 233 ? -19.632 -11.729 61.285 1.00 18.12 233 TYR G O 1
ATOM 12159 N N . LEU G 1 234 ? -17.669 -10.749 60.764 1.00 18.31 234 LEU G N 1
ATOM 12160 C CA . LEU G 1 234 ? -17.528 -10.248 62.123 1.00 18.71 234 LEU G CA 1
ATOM 12161 C C . LEU G 1 234 ? -18.716 -9.350 62.535 1.00 19.61 234 LEU G C 1
ATOM 12162 O O . LEU G 1 234 ? -19.119 -9.339 63.707 1.00 19.26 234 LEU G O 1
ATOM 12167 N N . ALA G 1 235 ? -19.269 -8.589 61.578 1.00 20.34 235 ALA G N 1
ATOM 12168 C CA . ALA G 1 235 ? -20.454 -7.781 61.866 1.00 21.28 235 ALA G CA 1
ATOM 12169 C C . ALA G 1 235 ? -21.759 -8.628 61.970 1.00 22.03 235 ALA G C 1
ATOM 12170 O O . ALA G 1 235 ? -22.730 -8.157 62.507 1.00 22.07 235 ALA G O 1
ATOM 12172 N N . SER G 1 236 ? -21.751 -9.851 61.458 1.00 21.75 236 SER G N 1
ATOM 12173 C CA . SER G 1 236 ? -22.960 -10.657 61.289 1.00 21.22 236 SER G CA 1
ATOM 12174 C C . SER G 1 236 ? -23.370 -11.394 62.564 1.00 22.28 236 SER G C 1
ATOM 12175 O O . SER G 1 236 ? -22.554 -11.519 63.537 1.00 21.42 236 SER G O 1
ATOM 12178 N N . ASP G 1 237 ? -24.640 -11.848 62.577 1.00 21.25 237 ASP G N 1
ATOM 12179 C CA . ASP G 1 237 ? -25.113 -12.737 63.664 1.00 22.85 237 ASP G CA 1
ATOM 12180 C C . ASP G 1 237 ? -24.404 -14.101 63.675 1.00 20.89 237 ASP G C 1
ATOM 12181 O O . ASP G 1 237 ? -24.400 -14.814 64.685 1.00 20.42 237 ASP G O 1
ATOM 12186 N N . GLY G 1 238 ? -23.748 -14.437 62.595 1.00 17.97 238 GLY G N 1
ATOM 12187 C CA . GLY G 1 238 ? -22.891 -15.617 62.582 1.00 19.00 238 GLY G CA 1
ATOM 12188 C C . GLY G 1 238 ? -21.727 -15.553 63.570 1.00 18.54 238 GLY G C 1
ATOM 12189 O O . GLY G 1 238 ? -21.146 -16.585 63.912 1.00 17.92 238 GLY G O 1
ATOM 12190 N N . ALA G 1 239 ? -21.356 -14.343 63.964 1.00 16.99 239 ALA G N 1
ATOM 12191 C CA . ALA G 1 239 ? -20.252 -14.100 64.859 1.00 17.78 239 ALA G CA 1
ATOM 12192 C C . ALA G 1 239 ? -20.687 -13.810 66.311 1.00 18.16 239 ALA G C 1
ATOM 12193 O O . ALA G 1 239 ? -19.971 -13.151 67.047 1.00 18.25 239 ALA G O 1
ATOM 12195 N N . SER G 1 240 ? -21.869 -14.308 66.716 1.00 18.85 240 SER G N 1
ATOM 12196 C CA . SER G 1 240 ? -22.471 -13.904 67.988 1.00 19.28 240 SER G CA 1
ATOM 12197 C C . SER G 1 240 ? -21.606 -14.371 69.154 1.00 20.06 240 SER G C 1
ATOM 12198 O O . SER G 1 240 ? -21.646 -13.752 70.204 1.00 18.78 240 SER G O 1
ATOM 12201 N N . PHE G 1 241 ? -20.789 -15.422 68.951 1.00 19.48 241 PHE G N 1
ATOM 12202 C CA . PHE G 1 241 ? -19.821 -15.803 70.005 1.00 18.83 241 PHE G CA 1
ATOM 12203 C C . PHE G 1 241 ? -18.356 -15.438 69.731 1.00 20.22 241 PHE G C 1
ATOM 12204 O O . PHE G 1 241 ? -17.440 -16.067 70.280 1.00 20.17 241 PHE G O 1
ATOM 12212 N N . VAL G 1 242 ? -18.124 -14.397 68.932 1.00 18.27 242 VAL G N 1
ATOM 12213 C CA . VAL G 1 242 ? -16.745 -14.017 68.616 1.00 19.25 242 VAL G CA 1
ATOM 12214 C C . VAL G 1 242 ? -16.495 -12.618 69.119 1.00 19.44 242 VAL G C 1
ATOM 12215 O O . VAL G 1 242 ? -17.074 -11.672 68.599 1.00 19.84 242 VAL G O 1
ATOM 12219 N N . THR G 1 243 ? -15.618 -12.514 70.119 1.00 19.50 243 THR G N 1
ATOM 12220 C CA . THR G 1 243 ? -15.214 -11.231 70.696 1.00 18.64 243 THR G CA 1
ATOM 12221 C C . THR G 1 243 ? -13.798 -11.334 71.259 1.00 18.60 243 THR G C 1
ATOM 12222 O O . THR G 1 243 ? -13.347 -12.419 71.639 1.00 16.69 243 THR G O 1
ATOM 12226 N N . GLY G 1 244 ? -13.065 -10.220 71.223 1.00 18.54 244 GLY G N 1
ATOM 12227 C CA . GLY G 1 244 ? -11.662 -10.223 71.694 1.00 18.74 244 GLY G CA 1
ATOM 12228 C C . GLY G 1 244 ? -10.678 -10.923 70.748 1.00 21.13 244 GLY G C 1
ATOM 12229 O O . GLY G 1 244 ? -9.485 -11.059 71.095 1.00 20.96 244 GLY G O 1
ATOM 12230 N N . ALA G 1 245 ? -11.172 -11.345 69.581 1.00 18.28 245 ALA G N 1
ATOM 12231 C CA . ALA G 1 245 ? -10.414 -12.075 68.582 1.00 19.43 245 ALA G CA 1
ATOM 12232 C C . ALA G 1 245 ? -9.665 -11.161 67.634 1.00 18.81 245 ALA G C 1
ATOM 12233 O O . ALA G 1 245 ? -10.107 -10.036 67.340 1.00 17.34 245 ALA G O 1
ATOM 12235 N N . ALA G 1 246 ? -8.502 -11.645 67.222 1.00 18.37 246 ALA G N 1
ATOM 12236 C CA . ALA G 1 246 ? -7.750 -11.049 66.162 1.00 19.72 246 ALA G CA 1
ATOM 12237 C C . ALA G 1 246 ? -7.848 -12.034 65.045 1.00 22.19 246 ALA G C 1
ATOM 12238 O O . ALA G 1 246 ? -7.088 -13.027 64.997 1.00 26.09 246 ALA G O 1
ATOM 12240 N N . LEU G 1 247 ? -8.777 -11.788 64.128 1.00 20.62 247 LEU G N 1
ATOM 12241 C CA . LEU G 1 247 ? -9.066 -12.735 63.033 1.00 20.76 247 LEU G CA 1
ATOM 12242 C C . LEU G 1 247 ? -8.134 -12.465 61.866 1.00 20.04 247 LEU G C 1
ATOM 12243 O O . LEU G 1 247 ? -8.168 -11.350 61.272 1.00 17.57 247 LEU G O 1
ATOM 12248 N N . LEU G 1 248 ? -7.289 -13.448 61.546 1.00 19.12 248 LEU G N 1
ATOM 12249 C CA . LEU G 1 248 ? -6.354 -13.328 60.439 1.00 18.96 248 LEU G CA 1
ATOM 12250 C C . LEU G 1 248 ? -7.109 -13.650 59.149 1.00 19.54 248 LEU G C 1
ATOM 12251 O O . LEU G 1 248 ? -7.602 -14.760 58.977 1.00 19.49 248 LEU G O 1
ATOM 12256 N N . ALA G 1 249 ? -7.235 -12.662 58.271 1.00 18.10 249 ALA G N 1
ATOM 12257 C CA . ALA G 1 249 ? -7.716 -12.897 56.904 1.00 18.71 249 ALA G CA 1
ATOM 12258 C C . ALA G 1 249 ? -6.549 -12.531 56.001 1.00 17.72 249 ALA G C 1
ATOM 12259 O O . ALA G 1 249 ? -6.577 -11.527 55.231 1.00 17.46 249 ALA G O 1
ATOM 12261 N N . ASP G 1 250 ? -5.512 -13.352 56.101 1.00 16.99 250 ASP G N 1
ATOM 12262 C CA . ASP G 1 250 ? -4.233 -12.975 55.546 1.00 17.32 250 ASP G CA 1
ATOM 12263 C C . ASP G 1 250 ? -3.621 -13.952 54.532 1.00 16.03 250 ASP G C 1
ATOM 12264 O O . ASP G 1 250 ? -2.419 -13.896 54.258 1.00 17.49 250 ASP G O 1
ATOM 12269 N N . GLY G 1 251 ? -4.448 -14.842 53.993 1.00 17.06 251 GLY G N 1
ATOM 12270 C CA . GLY G 1 251 ? -3.989 -15.825 53.031 1.00 16.44 251 GLY G CA 1
ATOM 12271 C C . GLY G 1 251 ? -2.860 -16.688 53.503 1.00 17.53 251 GLY G C 1
ATOM 12272 O O . GLY G 1 251 ? -2.124 -17.298 52.688 1.00 15.11 251 GLY G O 1
ATOM 12273 N N . GLY G 1 252 ? -2.701 -16.812 54.844 1.00 17.00 252 GLY G N 1
ATOM 12274 C CA . GLY G 1 252 ? -1.570 -17.642 55.292 1.00 16.18 252 GLY G CA 1
ATOM 12275 C C . GLY G 1 252 ? -0.274 -16.862 55.433 1.00 16.46 252 GLY G C 1
ATOM 12276 O O . GLY G 1 252 ? 0.755 -17.454 55.735 1.00 17.29 252 GLY G O 1
ATOM 12277 N N . ALA G 1 253 ? -0.297 -15.536 55.304 1.00 16.47 253 ALA G N 1
ATOM 12278 C CA . ALA G 1 253 ? 0.993 -14.830 55.369 1.00 18.67 253 ALA G CA 1
ATOM 12279 C C . ALA G 1 253 ? 1.627 -15.073 56.768 1.00 19.37 253 ALA G C 1
ATOM 12280 O O . ALA G 1 253 ? 2.852 -15.320 56.873 1.00 20.48 253 ALA G O 1
ATOM 12282 N N . SER G 1 254 ? 0.795 -15.040 57.816 1.00 19.41 254 SER G N 1
ATOM 12283 C CA . SER G 1 254 ? 1.361 -15.216 59.212 1.00 19.42 254 SER G CA 1
ATOM 12284 C C . SER G 1 254 ? 2.228 -16.464 59.387 1.00 20.02 254 SER G C 1
ATOM 12285 O O . SER G 1 254 ? 3.170 -16.451 60.155 1.00 19.88 254 SER G O 1
ATOM 12288 N N . VAL G 1 255 ? 1.920 -17.537 58.665 1.00 19.96 255 VAL G N 1
ATOM 12289 C CA . VAL G 1 255 ? 2.579 -18.822 58.883 1.00 20.65 255 VAL G CA 1
ATOM 12290 C C . VAL G 1 255 ? 3.513 -19.206 57.736 1.00 19.91 255 VAL G C 1
ATOM 12291 O O . VAL G 1 255 ? 4.135 -20.286 57.711 1.00 19.30 255 VAL G O 1
ATOM 12295 N N . THR G 1 256 ? 3.597 -18.321 56.772 1.00 20.39 256 THR G N 1
ATOM 12296 C CA . THR G 1 256 ? 4.442 -18.547 55.574 1.00 19.69 256 THR G CA 1
ATOM 12297 C C . THR G 1 256 ? 5.785 -17.845 55.705 1.00 19.66 256 THR G C 1
ATOM 12298 O O . THR G 1 256 ? 5.868 -16.633 56.013 1.00 20.06 256 THR G O 1
ATOM 12302 N N . LYS G 1 257 ? 6.829 -18.621 55.519 1.00 17.80 257 LYS G N 1
ATOM 12303 C CA . LYS G 1 257 ? 8.186 -18.103 55.588 1.00 20.77 257 LYS G CA 1
ATOM 12304 C C . LYS G 1 257 ? 8.889 -18.219 54.219 1.00 21.82 257 LYS G C 1
ATOM 12305 O O . LYS G 1 257 ? 10.028 -17.695 54.122 1.00 24.84 257 LYS G O 1
ATOM 12309 N N . SER H 1 4 ? 52.937 17.017 16.849 1.00 25.81 4 SER I N 1
ATOM 12310 C CA . SER H 1 4 ? 52.221 16.153 15.939 1.00 27.90 4 SER I CA 1
ATOM 12311 C C . SER H 1 4 ? 52.608 14.679 16.034 1.00 27.27 4 SER I C 1
ATOM 12312 O O . SER H 1 4 ? 52.612 14.000 15.076 1.00 27.16 4 SER I O 1
ATOM 12315 N N . ARG H 1 5 ? 52.836 14.186 17.239 1.00 27.78 5 ARG I N 1
ATOM 12316 C CA . ARG H 1 5 ? 53.314 12.834 17.455 1.00 28.10 5 ARG I CA 1
ATOM 12317 C C . ARG H 1 5 ? 52.351 11.743 16.956 1.00 26.87 5 ARG I C 1
ATOM 12318 O O . ARG H 1 5 ? 52.737 10.652 16.757 1.00 27.96 5 ARG I O 1
ATOM 12326 N N . LEU H 1 6 ? 51.084 12.047 16.850 1.00 26.26 6 LEU I N 1
ATOM 12327 C CA . LEU H 1 6 ? 50.127 11.088 16.348 1.00 26.61 6 LEU I CA 1
ATOM 12328 C C . LEU H 1 6 ? 49.285 11.592 15.171 1.00 28.16 6 LEU I C 1
ATOM 12329 O O . LEU H 1 6 ? 48.157 11.202 15.019 1.00 26.58 6 LEU I O 1
ATOM 12334 N N . GLU H 1 7 ? 49.858 12.496 14.391 1.00 28.36 7 GLU I N 1
ATOM 12335 C CA . GLU H 1 7 ? 49.197 13.118 13.266 1.00 28.40 7 GLU I CA 1
ATOM 12336 C C . GLU H 1 7 ? 48.624 12.058 12.367 1.00 28.31 7 GLU I C 1
ATOM 12337 O O . GLU H 1 7 ? 49.316 11.100 12.020 1.00 28.85 7 GLU I O 1
ATOM 12343 N N . GLY H 1 8 ? 47.345 12.162 12.044 1.00 27.07 8 GLY I N 1
ATOM 12344 C CA . GLY H 1 8 ? 46.763 11.187 11.113 1.00 27.78 8 GLY I CA 1
ATOM 12345 C C . GLY H 1 8 ? 46.086 9.980 11.722 1.00 26.93 8 GLY I C 1
ATOM 12346 O O . GLY H 1 8 ? 45.361 9.241 11.044 1.00 28.85 8 GLY I O 1
ATOM 12347 N N . LYS H 1 9 ? 46.311 9.752 13.008 1.00 26.33 9 LYS I N 1
ATOM 12348 C CA . LYS H 1 9 ? 45.698 8.591 13.664 1.00 23.76 9 LYS I CA 1
ATOM 12349 C C . LYS H 1 9 ? 44.325 8.967 14.117 1.00 21.68 9 LYS I C 1
ATOM 12350 O O . LYS H 1 9 ? 44.043 10.134 14.407 1.00 21.15 9 LYS I O 1
ATOM 12356 N N . ILE H 1 10 ? 43.473 7.951 14.179 1.00 21.50 10 ILE I N 1
ATOM 12357 C CA . ILE H 1 10 ? 42.146 8.052 14.758 1.00 20.97 10 ILE I CA 1
ATOM 12358 C C . ILE H 1 10 ? 42.087 7.087 15.984 1.00 19.64 10 ILE I C 1
ATOM 12359 O O . ILE H 1 10 ? 42.263 5.907 15.837 1.00 18.97 10 ILE I O 1
ATOM 12364 N N . ALA H 1 11 ? 41.775 7.648 17.135 1.00 19.58 11 ALA I N 1
ATOM 12365 C CA . ALA H 1 11 ? 41.928 6.958 18.417 1.00 21.37 11 ALA I CA 1
ATOM 12366 C C . ALA H 1 11 ? 40.623 6.981 19.214 1.00 21.37 11 ALA I C 1
ATOM 12367 O O . ALA H 1 11 ? 39.937 7.987 19.281 1.00 21.53 11 ALA I O 1
ATOM 12369 N N . ILE H 1 12 ? 40.248 5.821 19.756 1.00 21.86 12 ILE I N 1
ATOM 12370 C CA . ILE H 1 12 ? 39.272 5.770 20.855 1.00 18.73 12 ILE I CA 1
ATOM 12371 C C . ILE H 1 12 ? 40.013 5.827 22.190 1.00 18.38 12 ILE I C 1
ATOM 12372 O O . ILE H 1 12 ? 41.047 5.151 22.368 1.00 17.48 12 ILE I O 1
ATOM 12377 N N . VAL H 1 13 ? 39.481 6.587 23.157 1.00 16.75 13 VAL I N 1
ATOM 12378 C CA . VAL H 1 13 ? 40.017 6.594 24.506 1.00 18.36 13 VAL I CA 1
ATOM 12379 C C . VAL H 1 13 ? 38.826 6.325 25.433 1.00 19.65 13 VAL I C 1
ATOM 12380 O O . VAL H 1 13 ? 37.859 7.093 25.401 1.00 21.65 13 VAL I O 1
ATOM 12384 N N . THR H 1 14 ? 38.898 5.281 26.254 1.00 19.45 14 THR I N 1
ATOM 12385 C CA . THR H 1 14 ? 37.866 5.084 27.275 1.00 18.36 14 THR I CA 1
ATOM 12386 C C . THR H 1 14 ? 38.353 5.592 28.608 1.00 19.31 14 THR I C 1
ATOM 12387 O O . THR H 1 14 ? 39.553 5.759 28.836 1.00 19.30 14 THR I O 1
ATOM 12391 N N . GLY H 1 15 ? 37.405 5.808 29.516 1.00 19.84 15 GLY I N 1
ATOM 12392 C CA . GLY H 1 15 ? 37.643 6.374 30.803 1.00 19.69 15 GLY I CA 1
ATOM 12393 C C . GLY H 1 15 ? 38.193 7.774 30.604 1.00 19.94 15 GLY I C 1
ATOM 12394 O O . GLY H 1 15 ? 39.114 8.164 31.290 1.00 21.27 15 GLY I O 1
ATOM 12395 N N . ALA H 1 16 ? 37.609 8.509 29.666 1.00 21.90 16 ALA I N 1
ATOM 12396 C CA . ALA H 1 16 ? 38.131 9.828 29.240 1.00 21.60 16 ALA I CA 1
ATOM 12397 C C . ALA H 1 16 ? 37.629 11.011 29.986 1.00 22.14 16 ALA I C 1
ATOM 12398 O O . ALA H 1 16 ? 38.021 12.111 29.658 1.00 21.78 16 ALA I O 1
ATOM 12400 N N . SER H 1 17 ? 36.797 10.815 31.009 1.00 24.03 17 SER I N 1
ATOM 12401 C CA . SER H 1 17 ? 36.237 11.962 31.788 1.00 23.39 17 SER I CA 1
ATOM 12402 C C . SER H 1 17 ? 37.107 12.482 32.944 1.00 24.72 17 SER I C 1
ATOM 12403 O O . SER H 1 17 ? 36.887 13.603 33.452 1.00 23.63 17 SER I O 1
ATOM 12406 N N . SER H 1 18 ? 38.093 11.693 33.379 1.00 23.27 18 SER I N 1
ATOM 12407 C CA . SER H 1 18 ? 39.069 12.195 34.334 1.00 23.51 18 SER I CA 1
ATOM 12408 C C . SER H 1 18 ? 40.394 11.460 34.295 1.00 20.66 18 SER I C 1
ATOM 12409 O O . SER H 1 18 ? 40.597 10.570 33.474 1.00 21.26 18 SER I O 1
ATOM 12412 N N . GLY H 1 19 ? 41.292 11.892 35.152 1.00 20.30 19 GLY I N 1
ATOM 12413 C CA . GLY H 1 19 ? 42.542 11.197 35.440 1.00 19.22 19 GLY I CA 1
ATOM 12414 C C . GLY H 1 19 ? 43.338 10.980 34.160 1.00 19.18 19 GLY I C 1
ATOM 12415 O O . GLY H 1 19 ? 43.521 11.917 33.363 1.00 17.70 19 GLY I O 1
ATOM 12416 N N . ILE H 1 20 ? 43.768 9.731 33.966 1.00 17.89 20 ILE I N 1
ATOM 12417 C CA . ILE H 1 20 ? 44.747 9.316 32.952 1.00 18.54 20 ILE I CA 1
ATOM 12418 C C . ILE H 1 20 ? 44.104 9.379 31.627 1.00 18.10 20 ILE I C 1
ATOM 12419 O O . ILE H 1 20 ? 44.690 9.872 30.652 1.00 18.53 20 ILE I O 1
ATOM 12424 N N . GLY H 1 21 ? 42.847 8.930 31.597 1.00 17.24 21 GLY I N 1
ATOM 12425 C CA . GLY H 1 21 ? 42.099 8.897 30.348 1.00 18.52 21 GLY I CA 1
ATOM 12426 C C . GLY H 1 21 ? 41.822 10.315 29.810 1.00 18.09 21 GLY I C 1
ATOM 12427 O O . GLY H 1 21 ? 41.912 10.545 28.624 1.00 17.20 21 GLY I O 1
ATOM 12428 N N . ARG H 1 22 ? 41.431 11.246 30.671 1.00 18.92 22 ARG I N 1
ATOM 12429 C CA . ARG H 1 22 ? 41.183 12.602 30.162 1.00 19.07 22 ARG I CA 1
ATOM 12430 C C . ARG H 1 22 ? 42.491 13.153 29.555 1.00 17.49 22 ARG I C 1
ATOM 12431 O O . ARG H 1 22 ? 42.495 13.791 28.504 1.00 18.43 22 ARG I O 1
ATOM 12439 N N . ALA H 1 23 ? 43.572 12.952 30.292 1.00 19.69 23 ALA I N 1
ATOM 12440 C CA . ALA H 1 23 ? 44.855 13.524 29.986 1.00 21.10 23 ALA I CA 1
ATOM 12441 C C . ALA H 1 23 ? 45.289 12.948 28.668 1.00 21.36 23 ALA I C 1
ATOM 12442 O O . ALA H 1 23 ? 45.859 13.682 27.833 1.00 21.12 23 ALA I O 1
ATOM 12444 N N . ALA H 1 24 ? 44.997 11.657 28.440 1.00 20.56 24 ALA I N 1
ATOM 12445 C CA . ALA H 1 24 ? 45.407 10.986 27.187 1.00 20.01 24 ALA I CA 1
ATOM 12446 C C . ALA H 1 24 ? 44.620 11.456 26.016 1.00 20.22 24 ALA I C 1
ATOM 12447 O O . ALA H 1 24 ? 45.150 11.578 24.944 1.00 19.58 24 ALA I O 1
ATOM 12449 N N . ALA H 1 25 ? 43.319 11.606 26.210 1.00 20.63 25 ALA I N 1
ATOM 12450 C CA . ALA H 1 25 ? 42.464 12.044 25.143 1.00 20.05 25 ALA I CA 1
ATOM 12451 C C . ALA H 1 25 ? 42.892 13.486 24.756 1.00 20.94 25 ALA I C 1
ATOM 12452 O O . ALA H 1 25 ? 43.022 13.800 23.567 1.00 20.32 25 ALA I O 1
ATOM 12454 N N . LEU H 1 26 ? 43.090 14.339 25.762 1.00 21.49 26 LEU I N 1
ATOM 12455 C CA . LEU H 1 26 ? 43.567 15.710 25.507 1.00 22.10 26 LEU I CA 1
ATOM 12456 C C . LEU H 1 26 ? 44.899 15.704 24.709 1.00 22.90 26 LEU I C 1
ATOM 12457 O O . LEU H 1 26 ? 45.053 16.413 23.658 1.00 21.18 26 LEU I O 1
ATOM 12462 N N . LEU H 1 27 ? 45.857 14.918 25.207 1.00 20.75 27 LEU I N 1
ATOM 12463 C CA . LEU H 1 27 ? 47.193 14.795 24.576 1.00 21.00 27 LEU I CA 1
ATOM 12464 C C . LEU H 1 27 ? 47.187 14.326 23.150 1.00 22.13 27 LEU I C 1
ATOM 12465 O O . LEU H 1 27 ? 47.756 15.033 22.295 1.00 22.11 27 LEU I O 1
ATOM 12470 N N . PHE H 1 28 ? 46.470 13.221 22.868 1.00 21.57 28 PHE I N 1
ATOM 12471 C CA . PHE H 1 28 ? 46.367 12.592 21.584 1.00 22.13 28 PHE I CA 1
ATOM 12472 C C . PHE H 1 28 ? 45.809 13.593 20.545 1.00 22.86 28 PHE I C 1
ATOM 12473 O O . PHE H 1 28 ? 46.377 13.733 19.449 1.00 22.47 28 PHE I O 1
ATOM 12481 N N . ALA H 1 29 ? 44.690 14.252 20.870 1.00 21.56 29 ALA I N 1
ATOM 12482 C CA . ALA H 1 29 ? 44.166 15.296 19.982 1.00 23.56 29 ALA I CA 1
ATOM 12483 C C . ALA H 1 29 ? 45.173 16.442 19.801 1.00 22.82 29 ALA I C 1
ATOM 12484 O O . ALA H 1 29 ? 45.313 16.893 18.674 1.00 24.76 29 ALA I O 1
ATOM 12486 N N . ARG H 1 30 ? 45.805 16.918 20.882 1.00 23.14 30 ARG I N 1
ATOM 12487 C CA . ARG H 1 30 ? 46.819 18.029 20.858 1.00 23.48 30 ARG I CA 1
ATOM 12488 C C . ARG H 1 30 ? 48.026 17.647 20.024 1.00 24.69 30 ARG I C 1
ATOM 12489 O O . ARG H 1 30 ? 48.688 18.520 19.391 1.00 24.78 30 ARG I O 1
ATOM 12497 N N . GLU H 1 31 ? 48.259 16.337 19.940 1.00 23.11 31 GLU I N 1
ATOM 12498 C CA . GLU H 1 31 ? 49.275 15.782 19.073 1.00 23.76 31 GLU I CA 1
ATOM 12499 C C . GLU H 1 31 ? 48.804 15.287 17.732 1.00 22.14 31 GLU I C 1
ATOM 12500 O O . GLU H 1 31 ? 49.527 14.569 17.080 1.00 23.14 31 GLU I O 1
ATOM 12506 N N . GLY H 1 32 ? 47.606 15.654 17.288 1.00 22.89 32 GLY I N 1
ATOM 12507 C CA . GLY H 1 32 ? 47.231 15.394 15.911 1.00 21.49 32 GLY I CA 1
ATOM 12508 C C . GLY H 1 32 ? 46.248 14.292 15.672 1.00 23.88 32 GLY I C 1
ATOM 12509 O O . GLY H 1 32 ? 45.803 14.106 14.551 1.00 22.90 32 GLY I O 1
ATOM 12510 N N . ALA H 1 33 ? 45.874 13.514 16.708 1.00 22.67 33 ALA I N 1
ATOM 12511 C CA . ALA H 1 33 ? 44.917 12.456 16.433 1.00 22.14 33 ALA I CA 1
ATOM 12512 C C . ALA H 1 33 ? 43.505 12.992 16.483 1.00 21.34 33 ALA I C 1
ATOM 12513 O O . ALA H 1 33 ? 43.239 13.891 17.272 1.00 20.89 33 ALA I O 1
ATOM 12515 N N . LYS H 1 34 ? 42.619 12.387 15.686 1.00 22.34 34 LYS I N 1
ATOM 12516 C CA . LYS H 1 34 ? 41.165 12.542 15.839 1.00 25.03 34 LYS I CA 1
ATOM 12517 C C . LYS H 1 34 ? 40.675 11.591 16.964 1.00 24.34 34 LYS I C 1
ATOM 12518 O O . LYS H 1 34 ? 40.861 10.385 16.823 1.00 27.40 34 LYS I O 1
ATOM 12524 N N . VAL H 1 35 ? 40.041 12.087 18.026 1.00 24.85 35 VAL I N 1
ATOM 12525 C CA . VAL H 1 35 ? 39.770 11.205 19.215 1.00 24.59 35 VAL I CA 1
ATOM 12526 C C . VAL H 1 35 ? 38.271 10.975 19.544 1.00 25.01 35 VAL I C 1
ATOM 12527 O O . VAL H 1 35 ? 37.491 11.921 19.631 1.00 23.72 35 VAL I O 1
ATOM 12531 N N . VAL H 1 36 ? 37.879 9.705 19.743 1.00 24.18 36 VAL I N 1
ATOM 12532 C CA . VAL H 1 36 ? 36.503 9.340 20.139 1.00 22.90 36 VAL I CA 1
ATOM 12533 C C . VAL H 1 36 ? 36.618 8.984 21.639 1.00 22.54 36 VAL I C 1
ATOM 12534 O O . VAL H 1 36 ? 37.419 8.118 21.998 1.00 19.80 36 VAL I O 1
ATOM 12538 N N . VAL H 1 37 ? 35.888 9.712 22.473 1.00 20.17 37 VAL I N 1
ATOM 12539 C CA . VAL H 1 37 ? 35.986 9.614 23.915 1.00 20.68 37 VAL I CA 1
ATOM 12540 C C . VAL H 1 37 ? 34.713 9.110 24.552 1.00 20.45 37 VAL I C 1
ATOM 12541 O O . VAL H 1 37 ? 33.603 9.336 24.035 1.00 21.70 37 VAL I O 1
ATOM 12545 N N . THR H 1 38 ? 34.874 8.424 25.686 1.00 21.00 38 THR I N 1
ATOM 12546 C CA . THR H 1 38 ? 33.756 7.769 26.389 1.00 19.27 38 THR I CA 1
ATOM 12547 C C . THR H 1 38 ? 34.067 7.671 27.881 1.00 20.63 38 THR I C 1
ATOM 12548 O O . THR H 1 38 ? 35.225 7.687 28.291 1.00 17.84 38 THR I O 1
ATOM 12552 N N . ALA H 1 39 ? 32.982 7.588 28.655 1.00 20.34 39 ALA I N 1
ATOM 12553 C CA . ALA H 1 39 ? 32.906 7.502 30.069 1.00 20.77 39 ALA I CA 1
ATOM 12554 C C . ALA H 1 39 ? 31.394 7.558 30.299 1.00 21.81 39 ALA I C 1
ATOM 12555 O O . ALA H 1 39 ? 30.619 7.688 29.323 1.00 21.49 39 ALA I O 1
ATOM 12557 N N . ARG H 1 40 ? 30.965 7.383 31.543 1.00 22.58 40 ARG I N 1
ATOM 12558 C CA . ARG H 1 40 ? 29.540 7.521 31.919 1.00 24.81 40 ARG I CA 1
ATOM 12559 C C . ARG H 1 40 ? 29.095 9.012 32.019 1.00 25.83 40 ARG I C 1
ATOM 12560 O O . ARG H 1 40 ? 27.998 9.335 31.609 1.00 27.15 40 ARG I O 1
ATOM 12568 N N . ASN H 1 41 ? 29.939 9.870 32.575 1.00 26.85 41 ASN I N 1
ATOM 12569 C CA . ASN H 1 41 ? 29.590 11.268 32.871 1.00 27.74 41 ASN I CA 1
ATOM 12570 C C . ASN H 1 41 ? 29.557 12.156 31.586 1.00 27.82 41 ASN I C 1
ATOM 12571 O O . ASN H 1 41 ? 30.584 12.687 31.162 1.00 26.40 41 ASN I O 1
ATOM 12576 N N . GLY H 1 42 ? 28.364 12.259 30.988 1.00 27.71 42 GLY I N 1
ATOM 12577 C CA . GLY H 1 42 ? 28.120 13.056 29.795 1.00 29.51 42 GLY I CA 1
ATOM 12578 C C . GLY H 1 42 ? 28.597 14.488 29.894 1.00 29.94 42 GLY I C 1
ATOM 12579 O O . GLY H 1 42 ? 29.182 14.997 28.958 1.00 30.92 42 GLY I O 1
ATOM 12580 N N . ASN H 1 43 ? 28.396 15.117 31.051 1.00 31.47 43 ASN I N 1
ATOM 12581 C CA . ASN H 1 43 ? 28.810 16.514 31.289 1.00 31.71 43 ASN I CA 1
ATOM 12582 C C . ASN H 1 43 ? 30.323 16.693 31.269 1.00 30.85 43 ASN I C 1
ATOM 12583 O O . ASN H 1 43 ? 30.837 17.740 30.816 1.00 30.02 43 ASN I O 1
ATOM 12588 N N . ALA H 1 44 ? 31.035 15.679 31.748 1.00 27.55 44 ALA I N 1
ATOM 12589 C CA . ALA H 1 44 ? 32.463 15.747 31.747 1.00 26.71 44 ALA I CA 1
ATOM 12590 C C . ALA H 1 44 ? 33.051 15.556 30.364 1.00 26.59 44 ALA I C 1
ATOM 12591 O O . ALA H 1 44 ? 34.081 16.221 30.041 1.00 24.63 44 ALA I O 1
ATOM 12593 N N . LEU H 1 45 ? 32.435 14.671 29.554 1.00 25.36 45 LEU I N 1
ATOM 12594 C CA . LEU H 1 45 ? 32.924 14.393 2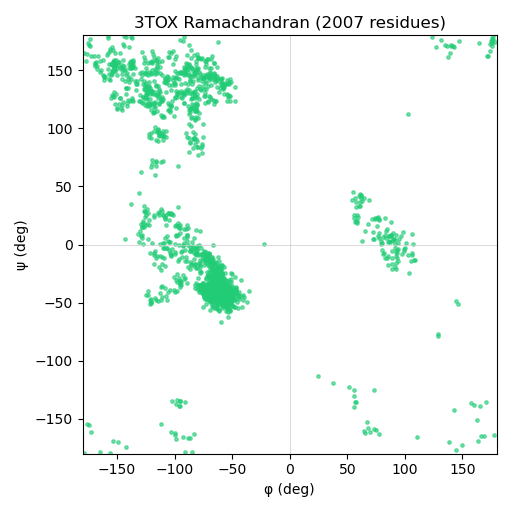8.232 1.00 26.35 45 LEU I CA 1
ATOM 12595 C C . LEU H 1 45 ? 32.728 15.606 27.359 1.00 28.53 45 LEU I C 1
ATOM 12596 O O . LEU H 1 45 ? 33.481 15.779 26.372 1.00 26.65 45 LEU I O 1
ATOM 12601 N N . ALA H 1 46 ? 31.698 16.416 27.708 1.00 27.61 46 ALA I N 1
ATOM 12602 C CA . ALA H 1 46 ? 31.364 17.595 26.926 1.00 29.27 46 ALA I CA 1
ATOM 12603 C C . ALA H 1 46 ? 32.317 18.722 27.214 1.00 27.89 46 ALA I C 1
ATOM 12604 O O . ALA H 1 46 ? 32.679 19.440 26.281 1.00 30.51 46 ALA I O 1
ATOM 12606 N N . GLU H 1 47 ? 32.751 18.858 28.464 1.00 28.67 47 GLU I N 1
ATOM 12607 C CA . GLU H 1 47 ? 33.818 19.796 28.842 1.00 30.09 47 GLU I CA 1
ATOM 12608 C C . GLU H 1 47 ? 35.143 19.451 28.168 1.00 29.52 47 GLU I C 1
ATOM 12609 O O . GLU H 1 47 ? 35.917 20.349 27.835 1.00 27.26 47 GLU I O 1
ATOM 12615 N N . LEU H 1 48 ? 35.393 18.147 27.991 1.00 27.62 48 LEU I N 1
ATOM 12616 C CA . LEU H 1 48 ? 36.607 17.664 27.332 1.00 27.83 48 LEU I CA 1
ATOM 12617 C C . LEU H 1 48 ? 36.591 17.949 25.848 1.00 27.23 48 LEU I C 1
ATOM 12618 O O . LEU H 1 48 ? 37.590 18.411 25.284 1.00 28.75 48 LEU I O 1
ATOM 12623 N N . THR H 1 49 ? 35.494 17.631 25.195 1.00 27.35 49 THR I N 1
ATOM 12624 C CA . THR H 1 49 ? 35.441 17.826 23.771 1.00 29.06 49 THR I CA 1
ATOM 12625 C C . THR H 1 49 ? 35.362 19.324 23.364 1.00 30.20 49 THR I C 1
ATOM 12626 O O . THR H 1 49 ? 35.858 19.686 22.288 1.00 29.54 49 THR I O 1
ATOM 12630 N N . ASP H 1 50 ? 34.675 20.132 24.180 1.00 30.57 50 ASP I N 1
ATOM 12631 C CA . ASP H 1 50 ? 34.695 21.620 24.087 1.00 31.18 50 ASP I CA 1
ATOM 12632 C C . ASP H 1 50 ? 36.119 22.214 24.249 1.00 31.29 50 ASP I C 1
ATOM 12633 O O . ASP H 1 50 ? 36.503 23.132 23.487 1.00 31.49 50 ASP I O 1
ATOM 12638 N N . GLU H 1 51 ? 36.879 21.745 25.262 1.00 29.89 51 GLU I N 1
ATOM 12639 C CA . GLU H 1 51 ? 38.297 22.078 25.366 1.00 29.12 51 GLU I CA 1
ATOM 12640 C C . GLU H 1 51 ? 39.119 21.655 24.085 1.00 28.43 51 GLU I C 1
ATOM 12641 O O . GLU H 1 51 ? 39.864 22.497 23.505 1.00 24.80 51 GLU I O 1
ATOM 12647 N N . ILE H 1 52 ? 38.925 20.415 23.615 1.00 27.62 52 ILE I N 1
ATOM 12648 C CA . ILE H 1 52 ? 39.625 19.877 22.437 1.00 28.29 52 ILE I CA 1
ATOM 12649 C C . ILE H 1 52 ? 39.311 20.733 21.184 1.00 30.39 52 ILE I C 1
ATOM 12650 O O . ILE H 1 52 ? 40.214 21.369 20.612 1.00 29.46 52 ILE I O 1
ATOM 12655 N N . ALA H 1 53 ? 38.044 20.697 20.743 1.00 31.42 53 ALA I N 1
ATOM 12656 C CA . ALA H 1 53 ? 37.558 21.509 19.626 1.00 33.17 53 ALA I CA 1
ATOM 12657 C C . ALA H 1 53 ? 37.453 22.845 20.270 1.00 34.58 53 ALA I C 1
ATOM 12658 O O . ALA H 1 53 ? 36.499 23.060 21.036 1.00 38.21 53 ALA I O 1
ATOM 12660 N N . GLY H 1 54 ? 38.370 23.747 20.010 1.00 33.74 54 GLY I N 1
ATOM 12661 C CA . GLY H 1 54 ? 38.384 24.947 20.860 1.00 33.54 54 GLY I CA 1
ATOM 12662 C C . GLY H 1 54 ? 39.822 25.320 21.026 1.00 32.06 54 GLY I C 1
ATOM 12663 O O . GLY H 1 54 ? 40.218 26.453 20.843 1.00 31.79 54 GLY I O 1
ATOM 12664 N N . GLY H 1 55 ? 40.618 24.318 21.377 1.00 30.68 55 GLY I N 1
ATOM 12665 C CA . GLY H 1 55 ? 42.007 24.347 20.966 1.00 28.65 55 GLY I CA 1
ATOM 12666 C C . GLY H 1 55 ? 42.220 23.944 19.519 1.00 26.24 55 GLY I C 1
ATOM 12667 O O . GLY H 1 55 ? 43.338 23.699 19.133 1.00 26.85 55 GLY I O 1
ATOM 12668 N N . GLY H 1 56 ? 41.163 23.837 18.710 1.00 26.96 56 GLY I N 1
ATOM 12669 C CA . GLY H 1 56 ? 41.331 23.426 17.292 1.00 25.40 56 GLY I CA 1
ATOM 12670 C C . GLY H 1 56 ? 41.772 21.998 17.006 1.00 27.18 56 GLY I C 1
ATOM 12671 O O . GLY H 1 56 ? 42.263 21.686 15.904 1.00 24.26 56 GLY I O 1
ATOM 12672 N N . GLY H 1 57 ? 41.618 21.123 18.013 1.00 27.32 57 GLY I N 1
ATOM 12673 C CA . GLY H 1 57 ? 41.663 19.659 17.761 1.00 27.29 57 GLY I CA 1
ATOM 12674 C C . GLY H 1 57 ? 40.322 19.088 17.333 1.00 27.66 57 GLY I C 1
ATOM 12675 O O . GLY H 1 57 ? 39.351 19.835 17.218 1.00 26.78 57 GLY I O 1
ATOM 12676 N N . GLU H 1 58 ? 40.248 17.774 17.105 1.00 27.39 58 GLU I N 1
ATOM 12677 C CA . GLU H 1 58 ? 39.044 17.114 16.601 1.00 29.42 58 GLU I CA 1
ATOM 12678 C C . GLU H 1 58 ? 38.683 15.924 17.515 1.00 29.77 58 GLU I C 1
ATOM 12679 O O . GLU H 1 58 ? 39.523 15.038 17.683 1.00 28.81 58 GLU I O 1
ATOM 12685 N N . ALA H 1 59 ? 37.479 15.921 18.094 1.00 29.86 59 ALA I N 1
ATOM 12686 C CA . ALA H 1 59 ? 36.977 14.841 19.030 1.00 28.86 59 ALA I CA 1
ATOM 12687 C C . ALA H 1 59 ? 35.477 14.630 18.852 1.00 29.93 59 ALA I C 1
ATOM 12688 O O . ALA H 1 59 ? 34.753 15.576 18.479 1.00 29.75 59 ALA I O 1
ATOM 12690 N N . ALA H 1 60 ? 35.011 13.396 19.088 1.00 29.33 60 ALA I N 1
ATOM 12691 C CA . ALA H 1 60 ? 33.582 13.078 19.189 1.00 28.66 60 ALA I CA 1
ATOM 12692 C C . ALA H 1 60 ? 33.429 12.304 20.507 1.00 27.61 60 ALA I C 1
ATOM 12693 O O . ALA H 1 60 ? 34.375 11.574 20.893 1.00 24.90 60 ALA I O 1
ATOM 12695 N N . ALA H 1 61 ? 32.282 12.501 21.180 1.00 26.42 61 ALA I N 1
ATOM 12696 C CA . ALA H 1 61 ? 32.040 11.975 22.541 1.00 26.10 61 ALA I CA 1
ATOM 12697 C C . ALA H 1 61 ? 30.820 11.072 22.523 1.00 26.87 61 ALA I C 1
ATOM 12698 O O . ALA H 1 61 ? 29.826 11.402 21.881 1.00 26.19 61 ALA I O 1
ATOM 12700 N N . LEU H 1 62 ? 30.881 9.901 23.158 1.00 25.30 62 LEU I N 1
ATOM 12701 C CA . LEU H 1 62 ? 29.652 9.174 23.381 1.00 25.24 62 LEU I CA 1
ATOM 12702 C C . LEU H 1 62 ? 29.647 8.507 24.760 1.00 24.85 62 LEU I C 1
ATOM 12703 O O . LEU H 1 62 ? 30.515 7.685 25.073 1.00 23.06 62 LEU I O 1
ATOM 12708 N N . ALA H 1 63 ? 28.676 8.892 25.579 1.00 23.66 63 ALA I N 1
ATOM 12709 C CA . ALA H 1 63 ? 28.667 8.452 26.948 1.00 24.53 63 ALA I CA 1
ATOM 12710 C C . ALA H 1 63 ? 27.915 7.107 27.051 1.00 24.37 63 ALA I C 1
ATOM 12711 O O . ALA H 1 63 ? 26.959 6.857 26.327 1.00 21.40 63 ALA I O 1
ATOM 12713 N N . GLY H 1 64 ? 28.333 6.274 28.008 1.00 23.63 64 GLY I N 1
ATOM 12714 C CA . GLY H 1 64 ? 27.697 4.964 28.174 1.00 22.43 64 GLY I CA 1
ATOM 12715 C C . GLY H 1 64 ? 28.489 4.203 29.256 1.00 21.04 64 GLY I C 1
ATOM 12716 O O . GLY H 1 64 ? 29.547 4.665 29.728 1.00 20.91 64 GLY I O 1
ATOM 12717 N N . ASP H 1 65 ? 27.991 3.020 29.620 1.00 21.84 65 ASP I N 1
ATOM 12718 C CA . ASP H 1 65 ? 28.727 2.114 30.521 1.00 20.76 65 ASP I CA 1
ATOM 12719 C C . ASP H 1 65 ? 29.697 1.285 29.701 1.00 18.02 65 ASP I C 1
ATOM 12720 O O . ASP H 1 65 ? 29.318 0.669 28.710 1.00 18.73 65 ASP I O 1
ATOM 12725 N N . VAL H 1 66 ? 30.955 1.253 30.127 1.00 19.45 66 VAL I N 1
ATOM 12726 C CA . VAL H 1 66 ? 32.006 0.605 29.358 1.00 18.92 66 VAL I CA 1
ATOM 12727 C C . VAL H 1 66 ? 31.793 -0.943 29.432 1.00 19.34 66 VAL I C 1
ATOM 12728 O O . VAL H 1 66 ? 32.432 -1.679 28.732 1.00 19.28 66 VAL I O 1
ATOM 12732 N N . GLY H 1 67 ? 30.873 -1.382 30.289 1.00 19.14 67 GLY I N 1
ATOM 12733 C CA . GLY H 1 67 ? 30.522 -2.816 30.434 1.00 20.17 67 GLY I CA 1
ATOM 12734 C C . GLY H 1 67 ? 29.472 -3.242 29.415 1.00 19.29 67 GLY I C 1
ATOM 12735 O O . GLY H 1 67 ? 29.170 -4.425 29.320 1.00 18.99 67 GLY I O 1
ATOM 12736 N N . ASP H 1 68 ? 28.967 -2.284 28.621 1.00 19.23 68 ASP I N 1
ATOM 12737 C CA . ASP H 1 68 ? 27.831 -2.537 27.697 1.00 20.59 68 ASP I CA 1
ATOM 12738 C C . ASP H 1 68 ? 28.293 -2.764 26.256 1.00 19.92 68 ASP I C 1
ATOM 12739 O O . ASP H 1 68 ? 29.053 -1.968 25.728 1.00 18.66 68 ASP I O 1
ATOM 12744 N N . GLU H 1 69 ? 27.876 -3.867 25.670 1.00 18.95 69 GLU I N 1
ATOM 12745 C CA . GLU H 1 69 ? 28.383 -4.281 24.377 1.00 18.74 69 GLU I CA 1
ATOM 12746 C C . GLU H 1 69 ? 28.015 -3.226 23.313 1.00 18.58 69 GLU I C 1
ATOM 12747 O O . GLU H 1 69 ? 28.840 -2.946 22.423 1.00 18.23 69 GLU I O 1
ATOM 12753 N N . ALA H 1 70 ? 26.774 -2.705 23.410 1.00 17.81 70 ALA I N 1
ATOM 12754 C CA . ALA H 1 70 ? 26.230 -1.779 22.385 1.00 19.08 70 ALA I CA 1
ATOM 12755 C C . ALA H 1 70 ? 27.059 -0.502 22.378 1.00 19.15 70 ALA I C 1
ATOM 12756 O O . ALA H 1 70 ? 27.250 0.145 21.346 1.00 19.44 70 ALA I O 1
ATOM 12758 N N . LEU H 1 71 ? 27.580 -0.147 23.549 1.00 19.58 71 LEU I N 1
ATOM 12759 C CA . LEU H 1 71 ? 28.428 1.050 23.690 1.00 20.73 71 LEU I CA 1
ATOM 12760 C C . LEU H 1 71 ? 29.695 0.914 22.872 1.00 20.69 71 LEU I C 1
ATOM 12761 O O . LEU H 1 71 ? 30.039 1.818 22.055 1.00 20.48 71 LEU I O 1
ATOM 12766 N N . HIS H 1 72 ? 30.408 -0.204 23.070 1.00 20.03 72 HIS I N 1
ATOM 12767 C CA . HIS H 1 72 ? 31.595 -0.515 22.244 1.00 19.57 72 HIS I CA 1
ATOM 12768 C C . HIS H 1 72 ? 31.358 -0.597 20.745 1.00 20.86 72 HIS I C 1
ATOM 12769 O O . HIS H 1 72 ? 32.155 -0.100 19.940 1.00 19.85 72 HIS I O 1
ATOM 12776 N N . GLU H 1 73 ? 30.284 -1.248 20.391 1.00 20.20 73 GLU I N 1
ATOM 12777 C CA . GLU H 1 73 ? 29.906 -1.305 19.014 1.00 22.40 73 GLU I CA 1
ATOM 12778 C C . GLU H 1 73 ? 29.694 0.111 18.419 1.00 23.57 73 GLU I C 1
ATOM 12779 O O . GLU H 1 73 ? 30.274 0.455 17.383 1.00 23.04 73 GLU I O 1
ATOM 12785 N N . ALA H 1 74 ? 28.893 0.922 19.088 1.00 22.83 74 ALA I N 1
ATOM 12786 C CA . ALA H 1 74 ? 28.612 2.277 18.604 1.00 23.73 74 ALA I CA 1
ATOM 12787 C C . ALA H 1 74 ? 29.788 3.255 18.681 1.00 23.31 74 ALA I C 1
ATOM 12788 O O . ALA H 1 74 ? 29.848 4.222 17.887 1.00 21.81 74 ALA I O 1
ATOM 12790 N N . LEU H 1 75 ? 30.729 3.033 19.617 1.00 20.06 75 LEU I N 1
ATOM 12791 C CA . LEU H 1 75 ? 31.931 3.820 19.693 1.00 21.00 75 LEU I CA 1
ATOM 12792 C C . LEU H 1 75 ? 32.827 3.673 18.439 1.00 20.35 75 LEU I C 1
ATOM 12793 O O . LEU H 1 75 ? 33.344 4.671 17.924 1.00 20.33 75 LEU I O 1
ATOM 12798 N N . VAL H 1 76 ? 32.998 2.436 18.001 1.00 19.72 76 VAL I N 1
ATOM 12799 C CA . VAL H 1 76 ? 33.680 2.116 16.770 1.00 20.38 76 VAL I CA 1
ATOM 12800 C C . VAL H 1 76 ? 32.956 2.750 15.505 1.00 21.57 76 VAL I C 1
ATOM 12801 O O . VAL H 1 76 ? 33.602 3.353 14.663 1.00 21.68 76 VAL I O 1
ATOM 12805 N N . GLU H 1 77 ? 31.653 2.512 15.396 1.00 22.75 77 GLU I N 1
ATOM 12806 C CA . GLU H 1 77 ? 30.780 3.155 14.401 1.00 24.46 77 GLU I CA 1
ATOM 12807 C C . GLU H 1 77 ? 30.942 4.675 14.413 1.00 23.67 77 GLU I C 1
ATOM 12808 O O . GLU H 1 77 ? 31.086 5.278 13.359 1.00 24.05 77 GLU I O 1
ATOM 12814 N N . LEU H 1 78 ? 30.941 5.300 15.580 1.00 24.16 78 LEU I N 1
ATOM 12815 C CA . LEU H 1 78 ? 31.225 6.714 15.659 1.00 25.73 78 LEU I CA 1
ATOM 12816 C C . LEU H 1 78 ? 32.618 7.100 15.101 1.00 27.52 78 LEU I C 1
ATOM 12817 O O . LEU H 1 78 ? 32.711 7.980 14.258 1.00 27.99 78 LEU I O 1
ATOM 12822 N N . ALA H 1 79 ? 33.700 6.433 15.521 1.00 28.42 79 ALA I N 1
ATOM 12823 C CA . ALA H 1 79 ? 35.017 6.734 14.943 1.00 27.62 79 ALA I CA 1
ATOM 12824 C C . ALA H 1 79 ? 35.048 6.605 13.406 1.00 28.75 79 ALA I C 1
ATOM 12825 O O . ALA H 1 79 ? 35.593 7.485 12.732 1.00 27.49 79 ALA I O 1
ATOM 12827 N N . VAL H 1 80 ? 34.503 5.507 12.890 1.00 28.59 80 VAL I N 1
ATOM 12828 C CA . VAL H 1 80 ? 34.552 5.161 11.494 1.00 30.14 80 VAL I CA 1
ATOM 12829 C C . VAL H 1 80 ? 33.698 6.129 10.651 1.00 32.40 80 VAL I C 1
ATOM 12830 O O . VAL H 1 80 ? 34.118 6.531 9.566 1.00 31.56 80 VAL I O 1
ATOM 12834 N N . ARG H 1 81 ? 32.527 6.494 11.180 1.00 32.45 81 ARG I N 1
ATOM 12835 C CA . ARG H 1 81 ? 31.607 7.417 10.535 1.00 33.22 81 ARG I CA 1
ATOM 12836 C C . ARG H 1 81 ? 32.045 8.838 10.551 1.00 33.25 81 ARG I C 1
ATOM 12837 O O . ARG H 1 81 ? 31.947 9.522 9.514 1.00 33.57 81 ARG I O 1
ATOM 12845 N N . ARG H 1 82 ? 32.487 9.295 11.713 1.00 31.28 82 ARG I N 1
ATOM 12846 C CA . ARG H 1 82 ? 32.834 10.667 11.902 1.00 31.74 82 ARG I CA 1
ATOM 12847 C C . ARG H 1 82 ? 34.215 10.945 11.305 1.00 31.15 82 ARG I C 1
ATOM 12848 O O . ARG H 1 82 ? 34.398 11.998 10.670 1.00 30.41 82 ARG I O 1
ATOM 12856 N N . PHE H 1 83 ? 35.149 9.991 11.448 1.00 29.25 83 PHE I N 1
ATOM 12857 C CA . PHE H 1 83 ? 36.556 10.240 11.054 1.00 29.53 83 PHE I CA 1
ATOM 12858 C C . PHE H 1 83 ? 37.142 9.402 9.928 1.00 29.39 83 PHE I C 1
ATOM 12859 O O . PHE H 1 83 ? 38.274 9.652 9.540 1.00 30.67 83 PHE I O 1
ATOM 12867 N N . GLY H 1 84 ? 36.414 8.420 9.417 1.00 28.40 84 GLY I N 1
ATOM 12868 C CA . GLY H 1 84 ? 36.897 7.604 8.291 1.00 28.91 84 GLY I CA 1
ATOM 12869 C C . GLY H 1 84 ? 37.409 6.205 8.605 1.00 29.28 84 GLY I C 1
ATOM 12870 O O . GLY H 1 84 ? 37.372 5.317 7.742 1.00 29.08 84 GLY I O 1
ATOM 12871 N N . GLY H 1 85 ? 37.862 5.984 9.851 1.00 27.67 85 GLY I N 1
ATOM 12872 C CA . GLY H 1 85 ? 38.383 4.650 10.224 1.00 27.40 85 GLY I CA 1
ATOM 12873 C C . GLY H 1 85 ? 38.698 4.615 11.709 1.00 26.49 85 GLY I C 1
ATOM 12874 O O . GLY H 1 85 ? 38.141 5.421 12.494 1.00 26.16 85 GLY I O 1
ATOM 12875 N N . LEU H 1 86 ? 39.614 3.708 12.064 1.00 26.13 86 LEU I N 1
ATOM 12876 C CA . LEU H 1 86 ? 40.139 3.555 13.432 1.00 24.88 86 LEU I CA 1
ATOM 12877 C C . LEU H 1 86 ? 41.508 2.937 13.349 1.00 23.24 86 LEU I C 1
ATOM 12878 O O . LEU H 1 86 ? 41.651 1.875 12.742 1.00 25.63 86 LEU I O 1
ATOM 12883 N N . ASP H 1 87 ? 42.475 3.575 14.008 1.00 22.60 87 ASP I N 1
ATOM 12884 C CA . ASP H 1 87 ? 43.883 3.231 14.022 1.00 24.22 87 ASP I CA 1
ATOM 12885 C C . ASP H 1 87 ? 44.238 2.595 15.382 1.00 22.81 87 ASP I C 1
ATOM 12886 O O . ASP H 1 87 ? 45.046 1.697 15.442 1.00 24.53 87 ASP I O 1
ATOM 12891 N N . THR H 1 88 ? 43.697 3.151 16.457 1.00 21.83 88 THR I N 1
ATOM 12892 C CA . THR H 1 88 ? 44.200 2.867 17.775 1.00 22.37 88 THR I CA 1
ATOM 12893 C C . THR H 1 88 ? 43.136 3.041 18.883 1.00 20.84 88 THR I C 1
ATOM 12894 O O . THR H 1 88 ? 42.199 3.777 18.739 1.00 18.81 88 THR I O 1
ATOM 12898 N N . ALA H 1 89 ? 43.261 2.253 19.940 1.00 18.17 89 ALA I N 1
ATOM 12899 C CA . ALA H 1 89 ? 42.371 2.319 21.069 1.00 16.80 89 ALA I CA 1
ATOM 12900 C C . ALA H 1 89 ? 43.243 2.313 22.353 1.00 17.30 89 ALA I C 1
ATOM 12901 O O . ALA H 1 89 ? 44.176 1.555 22.471 1.00 14.98 89 ALA I O 1
ATOM 12903 N N . PHE H 1 90 ? 42.923 3.221 23.261 1.00 16.64 90 PHE I N 1
ATOM 12904 C CA . PHE H 1 90 ? 43.470 3.269 24.555 1.00 16.93 90 PHE I CA 1
ATOM 12905 C C . PHE H 1 90 ? 42.309 2.863 25.491 1.00 17.31 90 PHE I C 1
ATOM 12906 O O . PHE H 1 90 ? 41.543 3.691 25.980 1.00 18.58 90 PHE I O 1
ATOM 12914 N N . ASN H 1 91 ? 42.212 1.575 25.735 1.00 16.44 91 ASN I N 1
ATOM 12915 C CA . ASN H 1 91 ? 41.149 1.060 26.563 1.00 16.03 91 ASN I CA 1
ATOM 12916 C C . ASN H 1 91 ? 41.510 1.147 28.038 1.00 15.92 91 ASN I C 1
ATOM 12917 O O . ASN H 1 91 ? 42.102 0.217 28.621 1.00 15.14 91 ASN I O 1
ATOM 12922 N N . ASN H 1 92 ? 41.142 2.275 28.628 1.00 15.12 92 ASN I N 1
ATOM 12923 C CA . ASN H 1 92 ? 41.708 2.754 29.896 1.00 16.56 92 ASN I CA 1
ATOM 12924 C C . ASN H 1 92 ? 40.732 2.732 31.068 1.00 15.20 92 ASN I C 1
ATOM 12925 O O . ASN H 1 92 ? 41.165 2.749 32.226 1.00 17.21 92 ASN I O 1
ATOM 12930 N N . ALA H 1 93 ? 39.429 2.737 30.772 1.00 15.94 93 ALA I N 1
ATOM 12931 C CA . ALA H 1 93 ? 38.394 2.835 31.812 1.00 16.42 93 ALA I CA 1
ATOM 12932 C C . ALA H 1 93 ? 38.650 1.717 32.818 1.00 15.99 93 ALA I C 1
ATOM 12933 O O . ALA H 1 93 ? 39.050 0.624 32.427 1.00 15.11 93 ALA I O 1
ATOM 12935 N N . GLY H 1 94 ? 38.435 2.033 34.095 1.00 18.28 94 GLY I N 1
ATOM 12936 C CA . GLY H 1 94 ? 38.706 1.068 35.179 1.00 19.32 94 GLY I CA 1
ATOM 12937 C C . GLY H 1 94 ? 38.268 1.673 36.508 1.00 20.00 94 GLY I C 1
ATOM 12938 O O . GLY H 1 94 ? 38.091 2.917 36.635 1.00 19.67 94 GLY I O 1
ATOM 12939 N N . ALA H 1 95 ? 38.134 0.830 37.532 1.00 18.29 95 ALA I N 1
ATOM 12940 C CA . ALA H 1 95 ? 37.630 1.302 38.788 1.00 17.66 95 ALA I CA 1
ATOM 12941 C C . ALA H 1 95 ? 38.130 0.327 39.830 1.00 18.56 95 ALA I C 1
ATOM 12942 O O . ALA H 1 95 ? 38.213 -0.857 39.552 1.00 16.47 95 ALA I O 1
ATOM 12944 N N . LEU H 1 96 ? 38.485 0.840 41.001 1.00 17.77 96 LEU I N 1
ATOM 12945 C CA . LEU H 1 96 ? 38.885 -0.079 42.081 1.00 20.70 96 LEU I CA 1
ATOM 12946 C C . LEU H 1 96 ? 37.779 -1.033 42.409 1.00 20.50 96 LEU I C 1
ATOM 12947 O O . LEU H 1 96 ? 38.059 -2.153 42.797 1.00 20.95 96 LEU I O 1
ATOM 12952 N N . GLY H 1 97 ? 36.520 -0.597 42.302 1.00 21.01 97 GLY I N 1
ATOM 12953 C CA . GLY H 1 97 ? 35.363 -1.526 42.506 1.00 22.50 97 GLY I CA 1
ATOM 12954 C C . GLY H 1 97 ? 35.190 -1.867 43.988 1.00 24.09 97 GLY I C 1
ATOM 12955 O O . GLY H 1 97 ? 35.738 -1.191 44.857 1.00 24.43 97 GLY I O 1
ATOM 12956 N N . ALA H 1 98 ? 34.524 -2.970 44.274 1.00 24.52 98 ALA I N 1
ATOM 12957 C CA . ALA H 1 98 ? 34.274 -3.411 45.685 1.00 24.86 98 ALA I CA 1
ATOM 12958 C C . ALA H 1 98 ? 35.571 -3.785 46.395 1.00 23.74 98 ALA I C 1
ATOM 12959 O O . ALA H 1 98 ? 36.332 -4.672 45.921 1.00 23.26 98 ALA I O 1
ATOM 12961 N N . MET H 1 99 ? 35.891 -3.099 47.508 1.00 22.99 99 MET I N 1
ATOM 12962 C CA . MET H 1 99 ? 37.090 -3.452 48.292 1.00 22.82 99 MET I CA 1
ATOM 12963 C C . MET H 1 99 ? 36.742 -3.975 49.679 1.00 22.47 99 MET I C 1
ATOM 12964 O O . MET H 1 99 ? 35.640 -3.691 50.176 1.00 23.62 99 MET I O 1
ATOM 12969 N N . GLY H 1 100 ? 37.679 -4.682 50.299 1.00 21.50 100 GLY I N 1
ATOM 12970 C CA . GLY H 1 100 ? 37.443 -5.356 51.612 1.00 21.38 100 GLY I CA 1
ATOM 12971 C C . GLY H 1 100 ? 37.988 -6.753 51.691 1.00 21.60 100 GLY I C 1
ATOM 12972 O O . GLY H 1 100 ? 38.463 -7.345 50.700 1.00 19.00 100 GLY I O 1
ATOM 12973 N N . GLU H 1 101 ? 37.958 -7.298 52.901 1.00 21.44 101 GLU I N 1
ATOM 12974 C CA . GLU H 1 101 ? 38.454 -8.637 53.149 1.00 23.40 101 GLU I CA 1
ATOM 12975 C C . GLU H 1 101 ? 37.739 -9.626 52.303 1.00 22.55 101 GLU I C 1
ATOM 12976 O O . GLU H 1 101 ? 36.520 -9.538 52.124 1.00 20.62 101 GLU I O 1
ATOM 12982 N N . ILE H 1 102 ? 38.499 -10.558 51.735 1.00 21.37 102 ILE I N 1
ATOM 12983 C CA . ILE H 1 102 ? 37.931 -11.534 50.794 1.00 21.67 102 ILE I CA 1
ATOM 12984 C C . ILE H 1 102 ? 36.632 -12.221 51.307 1.00 22.75 102 ILE I C 1
ATOM 12985 O O . ILE H 1 102 ? 35.643 -12.341 50.579 1.00 22.78 102 ILE I O 1
ATOM 12990 N N . SER H 1 103 ? 36.608 -12.664 52.561 1.00 22.02 103 SER I N 1
ATOM 12991 C CA . SER H 1 103 ? 35.322 -13.275 53.056 1.00 23.78 103 SER I CA 1
ATOM 12992 C C . SER H 1 103 ? 34.057 -12.359 53.113 1.00 24.03 103 SER I C 1
ATOM 12993 O O . SER H 1 103 ? 32.917 -12.864 53.050 1.00 25.48 103 SER I O 1
ATOM 12996 N N . SER H 1 104 ? 34.237 -11.039 53.137 1.00 24.72 104 SER I N 1
ATOM 12997 C CA . SER H 1 104 ? 33.110 -10.079 53.168 1.00 25.18 104 SER I CA 1
ATOM 12998 C C . SER H 1 104 ? 32.557 -9.598 51.817 1.00 25.18 104 SER I C 1
ATOM 12999 O O . SER H 1 104 ? 31.498 -8.915 51.782 1.00 23.79 104 SER I O 1
ATOM 13002 N N . LEU H 1 105 ? 33.271 -9.904 50.719 1.00 22.91 105 LEU I N 1
ATOM 13003 C CA . LEU H 1 105 ? 32.898 -9.401 49.374 1.00 22.32 105 LEU I CA 1
ATOM 13004 C C . LEU H 1 105 ? 31.680 -10.104 48.816 1.00 21.28 105 LEU I C 1
ATOM 13005 O O . LEU H 1 105 ? 31.550 -11.324 48.965 1.00 22.39 105 LEU I O 1
ATOM 13010 N N . SER H 1 106 ? 30.771 -9.370 48.158 1.00 21.28 106 SER I N 1
ATOM 13011 C CA . SER H 1 106 ? 29.642 -10.064 47.526 1.00 20.58 106 SER I CA 1
ATOM 13012 C C . SER H 1 106 ? 30.070 -10.553 46.145 1.00 19.91 106 SER I C 1
ATOM 13013 O O . SER H 1 106 ? 30.897 -9.887 45.497 1.00 19.49 106 SER I O 1
ATOM 13016 N N . VAL H 1 107 ? 29.467 -11.624 45.659 1.00 18.12 107 VAL I N 1
ATOM 13017 C CA . VAL H 1 107 ? 29.740 -12.048 44.284 1.00 18.96 107 VAL I CA 1
ATOM 13018 C C . VAL H 1 107 ? 29.261 -10.917 43.314 1.00 19.57 107 VAL I C 1
ATOM 13019 O O . VAL H 1 107 ? 29.836 -10.762 42.226 1.00 17.90 107 VAL I O 1
ATOM 13023 N N . GLU H 1 108 ? 28.235 -10.149 43.703 1.00 19.60 108 GLU I N 1
ATOM 13024 C CA . GLU H 1 108 ? 27.770 -9.024 42.847 1.00 21.05 108 GLU I CA 1
ATOM 13025 C C . GLU H 1 108 ? 28.841 -7.948 42.611 1.00 20.80 108 GLU I C 1
ATOM 13026 O O . GLU H 1 108 ? 29.020 -7.451 41.455 1.00 19.50 108 GLU I O 1
ATOM 13032 N N . GLY H 1 109 ? 29.501 -7.561 43.707 1.00 18.59 109 GLY I N 1
ATOM 13033 C CA . GLY H 1 109 ? 30.618 -6.626 43.670 1.00 20.03 109 GLY I CA 1
ATOM 13034 C C . GLY H 1 109 ? 31.771 -7.150 42.840 1.00 17.60 109 GLY I C 1
ATOM 13035 O O . GLY H 1 109 ? 32.381 -6.375 42.106 1.00 18.86 109 GLY I O 1
ATOM 13036 N N . TRP H 1 110 ? 32.134 -8.424 43.031 1.00 17.96 110 TRP I N 1
ATOM 13037 C CA . TRP H 1 110 ? 33.141 -9.094 42.217 1.00 16.86 110 TRP I CA 1
ATOM 13038 C C . TRP H 1 110 ? 32.764 -8.998 40.746 1.00 17.77 110 TRP I C 1
ATOM 13039 O O . TRP H 1 110 ? 33.596 -8.584 39.939 1.00 16.77 110 TRP I O 1
ATOM 13050 N N . ARG H 1 111 ? 31.542 -9.392 40.408 1.00 17.84 111 ARG I N 1
ATOM 13051 C CA . ARG H 1 111 ? 31.119 -9.341 38.983 1.00 20.04 111 ARG I CA 1
ATOM 13052 C C . ARG H 1 111 ? 31.154 -7.938 38.412 1.00 17.90 111 ARG I C 1
ATOM 13053 O O . ARG H 1 111 ? 31.580 -7.757 37.244 1.00 18.79 111 ARG I O 1
ATOM 13061 N N . GLU H 1 112 ? 30.728 -6.956 39.207 1.00 18.41 112 GLU I N 1
ATOM 13062 C CA . GLU H 1 112 ? 30.664 -5.612 38.686 1.00 20.08 112 GLU I CA 1
ATOM 13063 C C . GLU H 1 112 ? 32.083 -5.069 38.480 1.00 19.70 112 GLU I C 1
ATOM 13064 O O . GLU H 1 112 ? 32.341 -4.384 37.484 1.00 18.64 112 GLU I O 1
ATOM 13070 N N . THR H 1 113 ? 32.992 -5.363 39.427 1.00 17.79 113 THR I N 1
ATOM 13071 C CA . THR H 1 113 ? 34.414 -5.011 39.250 1.00 16.36 113 THR I CA 1
ATOM 13072 C C . THR H 1 113 ? 34.972 -5.621 37.931 1.00 17.86 113 THR I C 1
ATOM 13073 O O . THR H 1 113 ? 35.648 -4.898 37.112 1.00 16.81 113 THR I O 1
ATOM 13077 N N . LEU H 1 114 ? 34.746 -6.904 37.755 1.00 16.06 114 LEU I N 1
ATOM 13078 C CA . LEU H 1 114 ? 35.230 -7.608 36.620 1.00 16.85 114 LEU I CA 1
ATOM 13079 C C . LEU H 1 114 ? 34.605 -7.092 35.347 1.00 16.98 114 LEU I C 1
ATOM 13080 O O . LEU H 1 114 ? 35.254 -7.048 34.352 1.00 15.36 114 LEU I O 1
ATOM 13085 N N . ASP H 1 115 ? 33.328 -6.786 35.383 1.00 16.70 115 ASP I N 1
ATOM 13086 C CA . ASP H 1 115 ? 32.678 -6.312 34.174 1.00 18.78 115 ASP I CA 1
ATOM 13087 C C . ASP H 1 115 ? 33.222 -4.959 33.680 1.00 18.89 115 ASP I C 1
ATOM 13088 O O . ASP H 1 115 ? 33.495 -4.766 32.546 1.00 18.31 115 ASP I O 1
ATOM 13093 N N . THR H 1 116 ? 33.396 -4.062 34.615 1.00 18.83 116 THR I N 1
ATOM 13094 C CA . THR H 1 116 ? 33.943 -2.761 34.363 1.00 18.91 116 THR I CA 1
ATOM 13095 C C . THR H 1 116 ? 35.396 -2.815 33.892 1.00 19.39 116 THR I C 1
ATOM 13096 O O . THR H 1 116 ? 35.761 -2.085 33.037 1.00 19.12 116 THR I O 1
ATOM 13100 N N . ASN H 1 117 ? 36.190 -3.713 34.464 1.00 18.15 117 ASN I N 1
ATOM 13101 C CA . ASN H 1 117 ? 37.637 -3.630 34.248 1.00 16.57 117 ASN I CA 1
ATOM 13102 C C . ASN H 1 117 ? 38.077 -4.583 33.158 1.00 16.14 117 ASN I C 1
ATOM 13103 O O . ASN H 1 117 ? 39.061 -4.325 32.490 1.00 15.35 117 ASN I O 1
ATOM 13108 N N . LEU H 1 118 ? 37.405 -5.716 33.025 1.00 12.41 118 LEU I N 1
ATOM 13109 C CA . LEU H 1 118 ? 37.948 -6.741 32.178 1.00 14.84 118 LEU I CA 1
ATOM 13110 C C . LEU H 1 118 ? 36.953 -7.157 31.054 1.00 14.91 118 LEU I C 1
ATOM 13111 O O . LEU H 1 118 ? 37.357 -7.333 29.938 1.00 15.39 118 LEU I O 1
ATOM 13116 N N . THR H 1 119 ? 35.673 -7.327 31.375 1.00 13.96 119 THR I N 1
ATOM 13117 C CA . THR H 1 119 ? 34.695 -7.648 30.392 1.00 14.84 119 THR I CA 1
ATOM 13118 C C . THR H 1 119 ? 34.660 -6.489 29.359 1.00 15.32 119 THR I C 1
ATOM 13119 O O . THR H 1 119 ? 34.541 -6.729 28.187 1.00 16.60 119 THR I O 1
ATOM 13123 N N . SER H 1 120 ? 34.768 -5.276 29.846 1.00 16.90 120 SER I N 1
ATOM 13124 C CA . SER H 1 120 ? 34.843 -4.099 28.985 1.00 17.42 120 SER I CA 1
ATOM 13125 C C . SER H 1 120 ? 35.960 -4.226 27.916 1.00 17.33 120 SER I C 1
ATOM 13126 O O . SER H 1 120 ? 35.777 -3.815 26.734 1.00 15.97 120 SER I O 1
ATOM 13129 N N . ALA H 1 121 ? 37.093 -4.799 28.305 1.00 14.28 121 ALA I N 1
ATOM 13130 C CA . ALA H 1 121 ? 38.240 -4.960 27.391 1.00 16.06 121 ALA I CA 1
ATOM 13131 C C . ALA H 1 121 ? 37.987 -5.998 26.272 1.00 15.55 121 ALA I C 1
ATOM 13132 O O . ALA H 1 121 ? 38.346 -5.777 25.088 1.00 15.50 121 ALA I O 1
ATOM 13134 N N . PHE H 1 122 ? 37.325 -7.101 26.651 1.00 14.90 122 PHE I N 1
ATOM 13135 C CA . PHE H 1 122 ? 36.876 -8.103 25.708 1.00 15.11 122 PHE I CA 1
ATOM 13136 C C . PHE H 1 122 ? 35.927 -7.440 24.659 1.00 15.88 122 PHE I C 1
ATOM 13137 O O . PHE H 1 122 ? 36.084 -7.654 23.434 1.00 14.75 122 PHE I O 1
ATOM 13145 N N . LEU H 1 123 ? 34.962 -6.673 25.171 1.00 14.21 123 LEU I N 1
ATOM 13146 C CA . LEU H 1 123 ? 33.973 -6.015 24.312 1.00 15.53 123 LEU I CA 1
ATOM 13147 C C . LEU H 1 123 ? 34.659 -4.957 23.406 1.00 15.43 123 LEU I C 1
ATOM 13148 O O . LEU H 1 123 ? 34.344 -4.847 22.218 1.00 15.49 123 LEU I O 1
ATOM 13153 N N . ALA H 1 124 ? 35.620 -4.219 23.961 1.00 15.18 124 ALA I N 1
ATOM 13154 C CA . ALA H 1 124 ? 36.357 -3.254 23.208 1.00 14.54 124 ALA I CA 1
ATOM 13155 C C . ALA H 1 124 ? 37.104 -3.912 22.063 1.00 17.01 124 ALA I C 1
ATOM 13156 O O . ALA H 1 124 ? 36.871 -3.534 20.871 1.00 15.32 124 ALA I O 1
ATOM 13158 N N . ALA H 1 125 ? 37.811 -5.018 22.359 1.00 15.71 125 ALA I N 1
ATOM 13159 C CA . ALA H 1 125 ? 38.538 -5.717 21.344 1.00 16.61 125 ALA I CA 1
ATOM 13160 C C . ALA H 1 125 ? 37.560 -6.254 20.285 1.00 18.18 125 ALA I C 1
ATOM 13161 O O . ALA H 1 125 ? 37.861 -6.148 19.096 1.00 17.95 125 ALA I O 1
ATOM 13163 N N . LYS H 1 126 ? 36.427 -6.822 20.720 1.00 15.56 126 LYS I N 1
ATOM 13164 C CA . LYS H 1 126 ? 35.503 -7.445 19.826 1.00 18.51 126 LYS I CA 1
ATOM 13165 C C . LYS H 1 126 ? 35.071 -6.504 18.668 1.00 17.80 126 LYS I C 1
ATOM 13166 O O . LYS H 1 126 ? 34.959 -6.970 17.517 1.00 16.72 126 LYS I O 1
ATOM 13172 N N . TYR H 1 127 ? 34.907 -5.231 18.987 1.00 18.12 127 TYR I N 1
ATOM 13173 C CA . TYR H 1 127 ? 34.423 -4.238 17.973 1.00 19.55 127 TYR I CA 1
ATOM 13174 C C . TYR H 1 127 ? 35.543 -3.462 17.383 1.00 19.68 127 TYR I C 1
ATOM 13175 O O . TYR H 1 127 ? 35.482 -3.019 16.203 1.00 20.65 127 TYR I O 1
ATOM 13184 N N . GLN H 1 128 ? 36.583 -3.270 18.172 1.00 17.68 128 GLN I N 1
ATOM 13185 C CA . GLN H 1 128 ? 37.698 -2.464 17.712 1.00 18.76 128 GLN I CA 1
ATOM 13186 C C . GLN H 1 128 ? 38.556 -3.187 16.685 1.00 17.70 128 GLN I C 1
ATOM 13187 O O . GLN H 1 128 ? 39.006 -2.586 15.705 1.00 18.01 128 GLN I O 1
ATOM 13193 N N . VAL H 1 129 ? 38.781 -4.470 16.890 1.00 18.10 129 VAL I N 1
ATOM 13194 C CA . VAL H 1 129 ? 39.696 -5.228 16.016 1.00 20.31 129 VAL I CA 1
ATOM 13195 C C . VAL H 1 129 ? 39.284 -5.172 14.518 1.00 20.81 129 VAL I C 1
ATOM 13196 O O . VAL H 1 129 ? 40.168 -4.890 13.693 1.00 20.68 129 VAL I O 1
ATOM 13200 N N . PRO H 1 130 ? 38.009 -5.478 14.177 1.00 22.97 130 PRO I N 1
ATOM 13201 C CA . PRO H 1 130 ? 37.600 -5.363 12.736 1.00 24.33 130 PRO I CA 1
ATOM 13202 C C . PRO H 1 130 ? 37.877 -4.017 12.094 1.00 23.03 130 PRO I C 1
ATOM 13203 O O . PRO H 1 130 ? 38.355 -3.997 10.939 1.00 24.78 130 PRO I O 1
ATOM 13207 N N . ALA H 1 131 ? 37.597 -2.920 12.784 1.00 22.85 131 ALA I N 1
ATOM 13208 C CA . ALA H 1 131 ? 37.821 -1.566 12.212 1.00 24.17 131 ALA I CA 1
ATOM 13209 C C . ALA H 1 131 ? 39.298 -1.250 12.025 1.00 25.63 131 ALA I C 1
ATOM 13210 O O . ALA H 1 131 ? 39.707 -0.642 11.025 1.00 26.05 131 ALA I O 1
ATOM 13212 N N . ILE H 1 132 ? 40.105 -1.663 12.999 1.00 24.66 132 ILE I N 1
ATOM 13213 C CA . ILE H 1 132 ? 41.568 -1.504 12.918 1.00 25.41 132 ILE I CA 1
ATOM 13214 C C . ILE H 1 132 ? 42.185 -2.340 11.789 1.00 26.61 132 ILE I C 1
ATOM 13215 O O . ILE H 1 132 ? 43.044 -1.824 11.031 1.00 27.39 132 ILE I O 1
ATOM 13220 N N . ALA H 1 133 ? 41.717 -3.555 11.634 1.00 26.44 133 ALA I N 1
ATOM 13221 C CA . ALA H 1 133 ? 42.180 -4.455 10.617 1.00 28.17 133 ALA I CA 1
ATOM 13222 C C . ALA H 1 133 ? 41.877 -3.870 9.258 1.00 30.52 133 ALA I C 1
ATOM 13223 O O . ALA H 1 133 ? 42.615 -4.025 8.344 1.00 31.23 133 ALA I O 1
ATOM 13225 N N . ALA H 1 134 ? 40.794 -3.143 9.186 1.00 32.27 134 ALA I N 1
ATOM 13226 C CA . ALA H 1 134 ? 40.297 -2.583 7.944 1.00 34.78 134 ALA I CA 1
ATOM 13227 C C . ALA H 1 134 ? 41.322 -1.636 7.338 1.00 35.77 134 ALA I C 1
ATOM 13228 O O . ALA H 1 134 ? 41.407 -1.531 6.168 1.00 37.21 134 ALA I O 1
ATOM 13230 N N . LEU H 1 135 ? 42.048 -0.901 8.137 1.00 36.60 135 LEU I N 1
ATOM 13231 C CA . LEU H 1 135 ? 43.049 -0.021 7.595 1.00 37.97 135 LEU I CA 1
ATOM 13232 C C . LEU H 1 135 ? 44.447 -0.607 7.560 1.00 37.07 135 LEU I C 1
ATOM 13233 O O . LEU H 1 135 ? 45.423 0.086 7.455 1.00 36.79 135 LEU I O 1
ATOM 13238 N N . GLY H 1 136 ? 44.521 -1.900 7.740 1.00 35.52 136 GLY I N 1
ATOM 13239 C CA . GLY H 1 136 ? 45.783 -2.554 7.612 1.00 34.09 136 GLY I CA 1
ATOM 13240 C C . GLY H 1 136 ? 46.636 -2.626 8.835 1.00 31.92 136 GLY I C 1
ATOM 13241 O O . GLY H 1 136 ? 47.801 -2.841 8.740 1.00 33.93 136 GLY I O 1
ATOM 13242 N N . GLY H 1 137 ? 46.031 -2.446 9.981 1.00 30.31 137 GLY I N 1
ATOM 13243 C CA . GLY H 1 137 ? 46.754 -2.556 11.256 1.00 27.31 137 GLY I CA 1
ATOM 13244 C C . GLY H 1 137 ? 46.665 -1.310 12.144 1.00 26.57 137 GLY I C 1
ATOM 13245 O O . GLY H 1 137 ? 46.083 -0.309 11.757 1.00 26.63 137 GLY I O 1
ATOM 13246 N N . GLY H 1 138 ? 47.276 -1.371 13.331 1.00 23.19 138 GLY I N 1
ATOM 13247 C CA . GLY H 1 138 ? 47.368 -0.263 14.261 1.00 20.36 138 GLY I CA 1
ATOM 13248 C C . GLY H 1 138 ? 47.607 -0.887 15.649 1.00 19.82 138 GLY I C 1
ATOM 13249 O O . GLY H 1 138 ? 48.445 -1.807 15.812 1.00 17.86 138 GLY I O 1
ATOM 13250 N N . SER H 1 139 ? 46.904 -0.385 16.647 1.00 20.10 139 SER I N 1
ATOM 13251 C CA . SER H 1 139 ? 47.218 -0.865 18.015 1.00 19.87 139 SER I CA 1
ATOM 13252 C C . SER H 1 139 ? 46.085 -0.771 19.032 1.00 19.29 139 SER I C 1
ATOM 13253 O O . SER H 1 139 ? 45.264 0.154 19.004 1.00 16.94 139 SER I O 1
ATOM 13256 N N . LEU H 1 140 ? 46.092 -1.731 19.974 1.00 18.21 140 LEU I N 1
ATOM 13257 C CA . LEU H 1 140 ? 45.175 -1.701 21.127 1.00 17.97 140 LEU I CA 1
ATOM 13258 C C . LEU H 1 140 ? 46.050 -1.670 22.379 1.00 16.55 140 LEU I C 1
ATOM 13259 O O . LEU H 1 140 ? 46.964 -2.472 22.468 1.00 14.79 140 LEU I O 1
ATOM 13264 N N . THR H 1 141 ? 45.743 -0.762 23.309 1.00 16.66 141 THR I N 1
ATOM 13265 C CA . THR H 1 141 ? 46.443 -0.653 24.581 1.00 16.65 141 THR I CA 1
ATOM 13266 C C . THR H 1 141 ? 45.382 -0.718 25.695 1.00 16.61 141 THR I C 1
ATOM 13267 O O . THR H 1 141 ? 44.321 -0.091 25.585 1.00 15.78 141 THR I O 1
ATOM 13271 N N . PHE H 1 142 ? 45.676 -1.467 26.766 1.00 16.60 142 PHE I N 1
ATOM 13272 C CA . PHE H 1 142 ? 44.691 -1.580 27.903 1.00 15.53 142 PHE I CA 1
ATOM 13273 C C . PHE H 1 142 ? 45.428 -1.165 29.131 1.00 15.11 142 PHE I C 1
ATOM 13274 O O . PHE H 1 142 ? 46.560 -1.599 29.305 1.00 15.64 142 PHE I O 1
ATOM 13282 N N . THR H 1 143 ? 44.763 -0.395 29.993 1.00 14.15 143 THR I N 1
ATOM 13283 C CA . THR H 1 143 ? 45.363 0.051 31.190 1.00 14.33 143 THR I CA 1
ATOM 13284 C C . THR H 1 143 ? 45.107 -1.056 32.218 1.00 13.69 143 THR I C 1
ATOM 13285 O O . THR H 1 143 ? 43.960 -1.310 32.577 1.00 12.41 143 THR I O 1
ATOM 13289 N N . SER H 1 144 ? 46.198 -1.715 32.624 1.00 15.83 144 SER I N 1
ATOM 13290 C CA . SER H 1 144 ? 46.193 -2.733 33.701 1.00 13.40 144 SER I CA 1
ATOM 13291 C C . SER H 1 144 ? 46.685 -1.977 34.949 1.00 14.16 144 SER I C 1
ATOM 13292 O O . SER H 1 144 ? 46.264 -0.844 35.154 1.00 13.64 144 SER I O 1
ATOM 13295 N N . SER H 1 145 ? 47.570 -2.565 35.754 1.00 13.09 145 SER I N 1
ATOM 13296 C CA . SER H 1 145 ? 48.077 -1.942 36.985 1.00 15.49 145 SER I CA 1
ATOM 13297 C C . SER H 1 145 ? 49.288 -2.767 37.440 1.00 14.83 145 SER I C 1
ATOM 13298 O O . SER H 1 145 ? 49.342 -3.947 37.153 1.00 14.79 145 SER I O 1
ATOM 13301 N N . PHE H 1 146 ? 50.246 -2.184 38.183 1.00 15.82 146 PHE I N 1
ATOM 13302 C CA . PHE H 1 146 ? 51.301 -3.013 38.790 1.00 16.92 146 PHE I CA 1
ATOM 13303 C C . PHE H 1 146 ? 50.652 -3.959 39.827 1.00 16.37 146 PHE I C 1
ATOM 13304 O O . PHE H 1 146 ? 51.162 -5.052 40.102 1.00 17.36 146 PHE I O 1
ATOM 13312 N N . VAL H 1 147 ? 49.481 -3.569 40.319 1.00 15.44 147 VAL I N 1
ATOM 13313 C CA . VAL H 1 147 ? 48.775 -4.371 41.327 1.00 15.73 147 VAL I CA 1
ATOM 13314 C C . VAL H 1 147 ? 48.172 -5.605 40.673 1.00 16.60 147 VAL I C 1
ATOM 13315 O O . VAL H 1 147 ? 47.414 -5.477 39.721 1.00 15.55 147 VAL I O 1
ATOM 13319 N N . GLY H 1 148 ? 48.553 -6.794 41.152 1.00 15.75 148 GLY I N 1
ATOM 13320 C CA . GLY H 1 148 ? 48.112 -8.028 40.534 1.00 15.13 148 GLY I CA 1
ATOM 13321 C C . GLY H 1 148 ? 49.133 -8.496 39.506 1.00 16.57 148 GLY I C 1
ATOM 13322 O O . GLY H 1 148 ? 48.999 -9.570 38.929 1.00 13.95 148 GLY I O 1
ATOM 13323 N N . HIS H 1 149 ? 50.168 -7.681 39.282 1.00 16.85 149 HIS I N 1
ATOM 13324 C CA . HIS H 1 149 ? 51.257 -8.100 38.397 1.00 18.25 149 HIS I CA 1
ATOM 13325 C C . HIS H 1 149 ? 52.568 -8.269 39.140 1.00 16.92 149 HIS I C 1
ATOM 13326 O O . HIS H 1 149 ? 53.230 -9.288 38.999 1.00 18.77 149 HIS I O 1
ATOM 13333 N N . THR H 1 150 ? 52.929 -7.284 39.944 1.00 18.02 150 THR I N 1
ATOM 13334 C CA . THR H 1 150 ? 54.173 -7.337 40.702 1.00 19.35 150 THR I CA 1
ATOM 13335 C C . THR H 1 150 ? 53.945 -7.051 42.188 1.00 19.52 150 THR I C 1
ATOM 13336 O O . THR H 1 150 ? 54.919 -6.791 42.949 1.00 20.02 150 THR I O 1
ATOM 13340 N N . ALA H 1 151 ? 52.677 -6.973 42.561 1.00 18.43 151 ALA I N 1
ATOM 13341 C CA . ALA H 1 151 ? 52.327 -6.598 43.941 1.00 19.18 151 ALA I CA 1
ATOM 13342 C C . ALA H 1 151 ? 50.907 -6.972 44.355 1.00 18.75 151 ALA I C 1
ATOM 13343 O O . ALA H 1 151 ? 49.980 -6.790 43.571 1.00 17.33 151 ALA I O 1
ATOM 13345 N N . GLY H 1 152 ? 50.750 -7.415 45.628 1.00 17.92 152 GLY I N 1
ATOM 13346 C CA . GLY H 1 152 ? 49.436 -7.637 46.216 1.00 18.06 152 GLY I CA 1
ATOM 13347 C C . GLY H 1 152 ? 49.219 -6.599 47.334 1.00 18.73 152 GLY I C 1
ATOM 13348 O O . GLY H 1 152 ? 50.187 -6.051 47.860 1.00 17.95 152 GLY I O 1
ATOM 13349 N N . PHE H 1 153 ? 47.963 -6.252 47.612 1.00 18.50 153 PHE I N 1
ATOM 13350 C CA . PHE H 1 153 ? 47.623 -5.391 48.760 1.00 19.90 153 PHE I CA 1
ATOM 13351 C C . PHE H 1 153 ? 46.420 -6.078 49.377 1.00 20.23 153 PHE I C 1
ATOM 13352 O O . PHE H 1 153 ? 45.704 -6.773 48.682 1.00 22.33 153 PHE I O 1
ATOM 13360 N N . ALA H 1 154 ? 46.205 -5.901 50.671 1.00 20.75 154 ALA I N 1
ATOM 13361 C CA . ALA H 1 154 ? 44.985 -6.385 51.344 1.00 20.25 154 ALA I CA 1
ATOM 13362 C C . ALA H 1 154 ? 43.761 -5.624 50.807 1.00 20.66 154 ALA I C 1
ATOM 13363 O O . ALA H 1 154 ? 43.835 -4.416 50.574 1.00 20.92 154 ALA I O 1
ATOM 13365 N N . GLY H 1 155 ? 42.641 -6.330 50.657 1.00 19.07 155 GLY I N 1
ATOM 13366 C CA . GLY H 1 155 ? 41.365 -5.699 50.398 1.00 21.03 155 GLY I CA 1
ATOM 13367 C C . GLY H 1 155 ? 41.064 -5.406 48.937 1.00 20.31 155 GLY I C 1
ATOM 13368 O O . GLY H 1 155 ? 40.028 -4.819 48.637 1.00 21.89 155 GLY I O 1
ATOM 13369 N N . VAL H 1 156 ? 41.948 -5.797 48.020 1.00 20.04 156 VAL I N 1
ATOM 13370 C CA . VAL H 1 156 ? 41.751 -5.432 46.613 1.00 18.52 156 VAL I CA 1
ATOM 13371 C C . VAL H 1 156 ? 41.732 -6.612 45.663 1.00 19.16 156 VAL I C 1
ATOM 13372 O O . VAL H 1 156 ? 41.941 -6.413 44.416 1.00 17.21 156 VAL I O 1
ATOM 13376 N N . ALA H 1 157 ? 41.359 -7.805 46.173 1.00 17.49 157 ALA I N 1
ATOM 13377 C CA . ALA H 1 157 ? 41.413 -9.006 45.341 1.00 16.69 157 ALA I CA 1
ATOM 13378 C C . ALA H 1 157 ? 40.623 -8.888 44.016 1.00 16.85 157 ALA I C 1
ATOM 13379 O O . ALA H 1 157 ? 41.127 -9.308 42.976 1.00 16.59 157 ALA I O 1
ATOM 13381 N N . PRO H 1 158 ? 39.378 -8.350 44.033 1.00 17.58 158 PRO I N 1
ATOM 13382 C CA . PRO H 1 158 ? 38.681 -8.301 42.710 1.00 16.61 158 PRO I CA 1
ATOM 13383 C C . PRO H 1 158 ? 39.399 -7.376 41.732 1.00 16.37 158 PRO I C 1
ATOM 13384 O O . PRO H 1 158 ? 39.545 -7.703 40.507 1.00 15.39 158 PRO I O 1
ATOM 13388 N N . TYR H 1 159 ? 39.920 -6.282 42.259 1.00 16.11 159 TYR I N 1
ATOM 13389 C CA . TYR H 1 159 ? 40.687 -5.301 41.386 1.00 16.99 159 TYR I CA 1
ATOM 13390 C C . TYR H 1 159 ? 41.924 -5.918 40.756 1.00 16.54 159 TYR I C 1
ATOM 13391 O O . TYR H 1 159 ? 42.154 -5.860 39.489 1.00 16.36 159 TYR I O 1
ATOM 13400 N N . ALA H 1 160 ? 42.681 -6.578 41.610 1.00 13.80 160 ALA I N 1
ATOM 13401 C CA . ALA H 1 160 ? 43.949 -7.197 41.199 1.00 12.73 160 ALA I CA 1
ATOM 13402 C C . ALA H 1 160 ? 43.673 -8.299 40.192 1.00 12.51 160 ALA I C 1
ATOM 13403 O O . ALA H 1 160 ? 44.439 -8.431 39.234 1.00 13.26 160 ALA I O 1
ATOM 13405 N N . ALA H 1 161 ? 42.636 -9.151 40.424 1.00 11.96 161 ALA I N 1
ATOM 13406 C CA . ALA H 1 161 ? 42.256 -10.207 39.462 1.00 12.74 161 ALA I CA 1
ATOM 13407 C C . ALA H 1 161 ? 41.933 -9.611 38.092 1.00 12.73 161 ALA I C 1
ATOM 13408 O O . ALA H 1 161 ? 42.386 -10.108 37.031 1.00 13.41 161 ALA I O 1
ATOM 13410 N N . SER H 1 162 ? 41.150 -8.570 38.104 1.00 13.57 162 SER I N 1
ATOM 13411 C CA . SER H 1 162 ? 40.649 -7.999 36.824 1.00 15.63 162 SER I CA 1
ATOM 13412 C C . SER H 1 162 ? 41.808 -7.361 36.028 1.00 16.06 162 SER I C 1
ATOM 13413 O O . SER H 1 162 ? 41.860 -7.440 34.812 1.00 15.95 162 SER I O 1
ATOM 13416 N N . LYS H 1 163 ? 42.755 -6.749 36.738 1.00 16.48 163 LYS I N 1
ATOM 13417 C CA . LYS H 1 163 ? 43.892 -6.088 36.111 1.00 15.40 163 LYS I CA 1
ATOM 13418 C C . LYS H 1 163 ? 44.887 -7.091 35.561 1.00 14.60 163 LYS I C 1
ATOM 13419 O O . LYS H 1 163 ? 45.499 -6.863 34.502 1.00 15.39 163 LYS I O 1
ATOM 13425 N N . ALA H 1 164 ? 45.081 -8.203 36.284 1.00 13.01 164 ALA I N 1
ATOM 13426 C CA . ALA H 1 164 ? 45.956 -9.253 35.824 1.00 12.69 164 ALA I CA 1
ATOM 13427 C C . ALA H 1 164 ? 45.362 -9.944 34.582 1.00 11.92 164 ALA I C 1
ATOM 13428 O O . ALA H 1 164 ? 46.105 -10.357 33.694 1.00 14.25 164 ALA I O 1
ATOM 13430 N N . GLY H 1 165 ? 44.037 -10.102 34.557 1.00 13.04 165 GLY I N 1
ATOM 13431 C CA . GLY H 1 165 ? 43.315 -10.741 33.461 1.00 13.95 165 GLY I CA 1
ATOM 13432 C C . GLY H 1 165 ? 43.590 -9.984 32.143 1.00 14.83 165 GLY I C 1
ATOM 13433 O O . GLY H 1 165 ? 43.725 -10.588 31.074 1.00 15.60 165 GLY I O 1
ATOM 13434 N N . LEU H 1 166 ? 43.754 -8.670 32.251 1.00 12.48 166 LEU I N 1
ATOM 13435 C CA . LEU H 1 166 ? 44.091 -7.862 31.034 1.00 14.23 166 LEU I CA 1
ATOM 13436 C C . LEU H 1 166 ? 45.372 -8.346 30.386 1.00 14.01 166 LEU I C 1
ATOM 13437 O O . LEU H 1 166 ? 45.498 -8.359 29.165 1.00 14.61 166 LEU I O 1
ATOM 13442 N N . ILE H 1 167 ? 46.339 -8.750 31.189 1.00 15.18 167 ILE I N 1
ATOM 13443 C CA . ILE H 1 167 ? 47.622 -9.159 30.677 1.00 15.21 167 ILE I CA 1
ATOM 13444 C C . ILE H 1 167 ? 47.465 -10.464 29.917 1.00 14.16 167 ILE I C 1
ATOM 13445 O O . ILE H 1 167 ? 48.046 -10.568 28.846 1.00 13.01 167 ILE I O 1
ATOM 13450 N N . GLY H 1 168 ? 46.686 -11.433 30.436 1.00 13.36 168 GLY I N 1
ATOM 13451 C CA . GLY H 1 168 ? 46.368 -12.659 29.652 1.00 13.69 168 GLY I CA 1
ATOM 13452 C C . GLY H 1 168 ? 45.690 -12.289 28.315 1.00 13.59 168 GLY I C 1
ATOM 13453 O O . GLY H 1 168 ? 46.022 -12.817 27.260 1.00 13.85 168 GLY I O 1
ATOM 13454 N N . LEU H 1 169 ? 44.717 -11.421 28.391 1.00 13.26 169 LEU I N 1
ATOM 13455 C CA . LEU H 1 169 ? 43.960 -10.997 27.207 1.00 14.57 169 LEU I CA 1
ATOM 13456 C C . LEU H 1 169 ? 44.922 -10.384 26.199 1.00 14.00 169 LEU I C 1
ATOM 13457 O O . LEU H 1 169 ? 44.871 -10.728 24.998 1.00 14.99 169 LEU I O 1
ATOM 13462 N N . VAL H 1 170 ? 45.835 -9.556 26.701 1.00 13.71 170 VAL I N 1
ATOM 13463 C CA . VAL H 1 170 ? 46.869 -8.961 25.832 1.00 13.18 170 VAL I CA 1
ATOM 13464 C C . VAL H 1 170 ? 47.778 -9.968 25.159 1.00 14.37 170 VAL I C 1
ATOM 13465 O O . VAL H 1 170 ? 48.079 -9.818 23.949 1.00 14.55 170 VAL I O 1
ATOM 13469 N N . GLN H 1 171 ? 48.283 -10.958 25.917 1.00 13.01 171 GLN I N 1
ATOM 13470 C CA . GLN H 1 171 ? 49.148 -11.970 25.315 1.00 14.58 171 GLN I CA 1
ATOM 13471 C C . GLN H 1 171 ? 48.425 -12.799 24.194 1.00 14.75 171 GLN I C 1
ATOM 13472 O O . GLN H 1 171 ? 48.983 -13.054 23.101 1.00 15.45 171 GLN I O 1
ATOM 13478 N N . ALA H 1 172 ? 47.190 -13.189 24.465 1.00 13.09 172 ALA I N 1
ATOM 13479 C CA . ALA H 1 172 ? 46.385 -13.964 23.540 1.00 13.11 172 ALA I CA 1
ATOM 13480 C C . ALA H 1 172 ? 46.120 -13.148 22.223 1.00 14.94 172 ALA I C 1
ATOM 13481 O O . ALA H 1 172 ? 46.284 -13.677 21.114 1.00 15.24 172 ALA I O 1
ATOM 13483 N N . LEU H 1 173 ? 45.710 -11.908 22.379 1.00 13.90 173 LEU I N 1
ATOM 13484 C CA . LEU H 1 173 ? 45.411 -11.052 21.198 1.00 15.56 173 LEU I CA 1
ATOM 13485 C C . LEU H 1 173 ? 46.652 -10.633 20.444 1.00 16.97 173 LEU I C 1
ATOM 13486 O O . LEU H 1 173 ? 46.603 -10.525 19.159 1.00 17.27 173 LEU I O 1
ATOM 13491 N N . ALA H 1 174 ? 47.760 -10.401 21.174 1.00 15.55 174 ALA I N 1
ATOM 13492 C CA . ALA H 1 174 ? 49.004 -10.041 20.499 1.00 16.84 174 ALA I CA 1
ATOM 13493 C C . ALA H 1 174 ? 49.387 -11.166 19.490 1.00 17.53 174 ALA I C 1
ATOM 13494 O O . ALA H 1 174 ? 49.798 -10.850 18.359 1.00 18.74 174 ALA I O 1
ATOM 13496 N N . VAL H 1 175 ? 49.226 -12.435 19.886 1.00 16.16 175 VAL I N 1
ATOM 13497 C CA . VAL H 1 175 ? 49.490 -13.577 18.993 1.00 17.30 175 VAL I CA 1
ATOM 13498 C C . VAL H 1 175 ? 48.407 -13.699 17.902 1.00 18.17 175 VAL I C 1
ATOM 13499 O O . VAL H 1 175 ? 48.719 -13.848 16.708 1.00 18.28 175 VAL I O 1
ATOM 13503 N N . GLU H 1 176 ? 47.147 -13.588 18.306 1.00 17.40 176 GLU I N 1
ATOM 13504 C CA . GLU H 1 176 ? 46.037 -13.762 17.383 1.00 18.38 176 GLU I CA 1
ATOM 13505 C C . GLU H 1 176 ? 46.058 -12.705 16.254 1.00 18.05 176 GLU I C 1
ATOM 13506 O O . GLU H 1 176 ? 45.722 -13.013 15.089 1.00 17.86 176 GLU I O 1
ATOM 13512 N N . LEU H 1 177 ? 46.391 -11.471 16.595 1.00 18.51 177 LEU I N 1
ATOM 13513 C CA . LEU H 1 177 ? 46.305 -10.339 15.655 1.00 19.45 177 LEU I CA 1
ATOM 13514 C C . LEU H 1 177 ? 47.593 -9.884 14.979 1.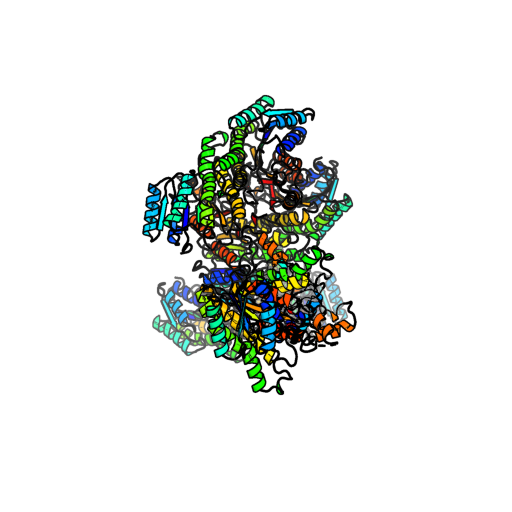00 19.58 177 LEU I C 1
ATOM 13515 O O . LEU H 1 177 ? 47.515 -9.023 14.064 1.00 19.92 177 LEU I O 1
ATOM 13520 N N . GLY H 1 178 ? 48.739 -10.419 15.409 1.00 18.53 178 GLY I N 1
ATOM 13521 C CA . GLY H 1 178 ? 50.067 -9.820 15.089 1.00 19.73 178 GLY I CA 1
ATOM 13522 C C . GLY H 1 178 ? 50.321 -9.920 13.561 1.00 23.02 178 GLY I C 1
ATOM 13523 O O . GLY H 1 178 ? 50.831 -8.960 12.939 1.00 22.67 178 GLY I O 1
ATOM 13524 N N . ALA H 1 179 ? 49.954 -11.053 12.976 1.00 22.95 179 ALA I N 1
ATOM 13525 C CA . ALA H 1 179 ? 50.169 -11.271 11.519 1.00 26.89 179 ALA I CA 1
ATOM 13526 C C . ALA H 1 179 ? 49.364 -10.301 10.656 1.00 26.58 179 ALA I C 1
ATOM 13527 O O . ALA H 1 179 ? 49.760 -10.036 9.527 1.00 29.69 179 ALA I O 1
ATOM 13529 N N . ARG H 1 180 ? 48.282 -9.734 11.182 1.00 27.94 180 ARG I N 1
ATOM 13530 C CA . ARG H 1 180 ? 47.531 -8.625 10.508 1.00 28.74 180 ARG I CA 1
ATOM 13531 C C . ARG H 1 180 ? 48.009 -7.229 10.832 1.00 27.94 180 ARG I C 1
ATOM 13532 O O . ARG H 1 180 ? 47.340 -6.219 10.505 1.00 29.51 180 ARG I O 1
ATOM 13540 N N . GLY H 1 181 ? 49.126 -7.151 11.535 1.00 26.20 181 GLY I N 1
ATOM 13541 C CA . GLY H 1 181 ? 49.703 -5.880 11.876 1.00 23.99 181 GLY I CA 1
ATOM 13542 C C . GLY H 1 181 ? 48.992 -5.127 12.993 1.00 23.05 181 GLY I C 1
ATOM 13543 O O . GLY H 1 181 ? 49.147 -3.919 13.074 1.00 21.56 181 GLY I O 1
ATOM 13544 N N . ILE H 1 182 ? 48.240 -5.819 13.869 1.00 20.60 182 ILE I N 1
ATOM 13545 C CA . ILE H 1 182 ? 47.646 -5.113 15.046 1.00 20.02 182 ILE I CA 1
ATOM 13546 C C . ILE H 1 182 ? 48.466 -5.451 16.286 1.00 19.10 182 ILE I C 1
ATOM 13547 O O . ILE H 1 182 ? 48.622 -6.630 16.615 1.00 20.24 182 ILE I O 1
ATOM 13552 N N . ARG H 1 183 ? 49.029 -4.426 16.903 1.00 18.41 183 ARG I N 1
ATOM 13553 C CA . ARG H 1 183 ? 49.926 -4.635 18.037 1.00 17.65 183 ARG I CA 1
ATOM 13554 C C . ARG H 1 183 ? 48.944 -4.569 19.222 1.00 16.26 183 ARG I C 1
ATOM 13555 O O . ARG H 1 183 ? 47.931 -3.850 19.165 1.00 16.96 183 ARG I O 1
ATOM 13563 N N . VAL H 1 184 ? 49.238 -5.323 20.265 1.00 15.17 184 VAL I N 1
ATOM 13564 C CA . VAL H 1 184 ? 48.384 -5.318 21.460 1.00 13.25 184 VAL I CA 1
ATOM 13565 C C . VAL H 1 184 ? 49.303 -5.272 22.728 1.00 13.06 184 VAL I C 1
ATOM 13566 O O . VAL H 1 184 ? 50.153 -6.138 22.893 1.00 11.06 184 VAL I O 1
ATOM 13570 N N . ASN H 1 185 ? 49.110 -4.273 23.592 1.00 13.62 185 ASN I N 1
ATOM 13571 C CA . ASN H 1 185 ? 49.919 -4.074 24.770 1.00 14.16 185 ASN I CA 1
ATOM 13572 C C . ASN H 1 185 ? 49.098 -3.706 25.976 1.00 14.22 185 ASN I C 1
ATOM 13573 O O . ASN H 1 185 ? 47.955 -3.204 25.842 1.00 12.98 185 ASN I O 1
ATOM 13578 N N . ALA H 1 186 ? 49.630 -4.074 27.146 1.00 14.26 186 ALA I N 1
ATOM 13579 C CA . ALA H 1 186 ? 49.094 -3.603 28.414 1.00 14.40 186 ALA I CA 1
ATOM 13580 C C . ALA H 1 186 ? 49.997 -2.479 28.877 1.00 13.26 186 ALA I C 1
ATOM 13581 O O . ALA H 1 186 ? 51.210 -2.624 28.804 1.00 14.75 186 ALA I O 1
ATOM 13583 N N . LEU H 1 187 ? 49.400 -1.405 29.422 1.00 12.01 187 LEU I N 1
ATOM 13584 C CA . LEU H 1 187 ? 50.104 -0.334 30.092 1.00 13.49 187 LEU I CA 1
ATOM 13585 C C . LEU H 1 187 ? 49.787 -0.420 31.586 1.00 13.52 187 LEU I C 1
ATOM 13586 O O . LEU H 1 187 ? 48.617 -0.437 31.961 1.00 14.72 187 LEU I O 1
ATOM 13591 N N . LEU H 1 188 ? 50.833 -0.492 32.397 1.00 14.16 188 LEU I N 1
ATOM 13592 C CA . LEU H 1 188 ? 50.726 -0.704 33.845 1.00 16.24 188 LEU I CA 1
ATOM 13593 C C . LEU H 1 188 ? 51.253 0.519 34.577 1.00 15.84 188 LEU I C 1
ATOM 13594 O O . LEU H 1 188 ? 52.430 0.640 34.816 1.00 16.20 188 LEU I O 1
ATOM 13599 N N . PRO H 1 189 ? 50.337 1.430 34.979 1.00 17.03 189 PRO I N 1
ATOM 13600 C CA . PRO H 1 189 ? 50.711 2.590 35.819 1.00 15.41 189 PRO I CA 1
ATOM 13601 C C . PRO H 1 189 ? 51.094 2.198 37.276 1.00 16.36 189 PRO I C 1
ATOM 13602 O O . PRO H 1 189 ? 50.652 1.143 37.778 1.00 16.62 189 PRO I O 1
ATOM 13606 N N . GLY H 1 190 ? 51.956 3.012 37.905 1.00 15.86 190 GLY I N 1
ATOM 13607 C CA . GLY H 1 190 ? 52.127 3.075 39.349 1.00 17.01 190 GLY I CA 1
ATOM 13608 C C . GLY H 1 190 ? 51.120 4.056 39.930 1.00 18.16 190 GLY I C 1
ATOM 13609 O O . GLY H 1 190 ? 50.168 4.404 39.246 1.00 20.66 190 GLY I O 1
ATOM 13610 N N . GLY H 1 191 ? 51.279 4.463 41.194 1.00 19.05 191 GLY I N 1
ATOM 13611 C CA . GLY H 1 191 ? 50.414 5.541 41.773 1.00 19.43 191 GLY I CA 1
ATOM 13612 C C . GLY H 1 191 ? 50.446 6.795 40.895 1.00 18.97 191 GLY I C 1
ATOM 13613 O O . GLY H 1 191 ? 51.525 7.305 40.523 1.00 17.71 191 GLY I O 1
ATOM 13614 N N . THR H 1 192 ? 49.236 7.256 40.573 1.00 20.32 192 THR I N 1
ATOM 13615 C CA . THR H 1 192 ? 48.990 8.386 39.689 1.00 20.55 192 THR I CA 1
ATOM 13616 C C . THR H 1 192 ? 47.975 9.264 40.384 1.00 21.73 192 THR I C 1
ATOM 13617 O O . THR H 1 192 ? 47.031 8.764 41.001 1.00 18.68 192 THR I O 1
ATOM 13621 N N . ASP H 1 193 ? 48.174 10.579 40.268 1.00 22.35 193 ASP I N 1
ATOM 13622 C CA . ASP H 1 193 ? 47.453 11.546 41.102 1.00 25.01 193 ASP I CA 1
ATOM 13623 C C . ASP H 1 193 ? 46.065 11.837 40.466 1.00 26.31 193 ASP I C 1
ATOM 13624 O O . ASP H 1 193 ? 45.852 12.788 39.677 1.00 26.27 193 ASP I O 1
ATOM 13629 N N . THR H 1 194 ? 45.129 10.950 40.770 1.00 26.56 194 THR I N 1
ATOM 13630 C CA . THR H 1 194 ? 43.780 10.997 40.218 1.00 27.74 194 THR I CA 1
ATOM 13631 C C . THR H 1 194 ? 42.872 10.525 41.365 1.00 28.69 194 THR I C 1
ATOM 13632 O O . THR H 1 194 ? 43.364 9.983 42.361 1.00 28.73 194 THR I O 1
ATOM 13636 N N . PRO H 1 195 ? 41.546 10.658 41.186 1.00 30.40 195 PRO I N 1
ATOM 13637 C CA . PRO H 1 195 ? 40.484 10.181 42.114 1.00 30.67 195 PRO I CA 1
ATOM 13638 C C . PRO H 1 195 ? 40.611 8.719 42.536 1.00 31.87 195 PRO I C 1
ATOM 13639 O O . PRO H 1 195 ? 40.255 8.372 43.679 1.00 33.74 195 PRO I O 1
ATOM 13643 N N . ALA H 1 196 ? 41.190 7.886 41.673 1.00 31.00 196 ALA I N 1
ATOM 13644 C CA . ALA H 1 196 ? 41.385 6.457 41.942 1.00 30.24 196 ALA I CA 1
ATOM 13645 C C . ALA H 1 196 ? 42.584 6.088 42.821 1.00 30.47 196 ALA I C 1
ATOM 13646 O O . ALA H 1 196 ? 42.779 4.909 43.186 1.00 30.36 196 ALA I O 1
ATOM 13648 N N . ASN H 1 197 ? 43.427 7.067 43.134 1.00 29.08 197 ASN I N 1
ATOM 13649 C CA . ASN H 1 197 ? 44.600 6.753 43.895 1.00 29.12 197 ASN I CA 1
ATOM 13650 C C . ASN H 1 197 ? 44.241 6.565 45.373 1.00 28.66 197 ASN I C 1
ATOM 13651 O O . ASN H 1 197 ? 43.521 7.386 45.940 1.00 28.36 197 ASN I O 1
ATOM 13656 N N . PHE H 1 198 ? 44.755 5.490 45.965 1.00 29.52 198 PHE I N 1
ATOM 13657 C CA . PHE H 1 198 ? 44.532 5.156 47.372 1.00 32.33 198 PHE I CA 1
ATOM 13658 C C . PHE H 1 198 ? 44.514 6.451 48.234 1.00 32.19 198 PHE I C 1
ATOM 13659 O O . PHE H 1 198 ? 43.585 6.701 49.011 1.00 32.70 198 PHE I O 1
ATOM 13667 N N . ALA H 1 199 ? 45.515 7.275 48.039 1.00 31.37 199 ALA I N 1
ATOM 13668 C CA . ALA H 1 199 ? 45.722 8.497 48.782 1.00 32.79 199 ALA I CA 1
ATOM 13669 C C . ALA H 1 199 ? 44.658 9.556 48.625 1.00 32.80 199 ALA I C 1
ATOM 13670 O O . ALA H 1 199 ? 44.493 10.364 49.471 1.00 33.40 199 ALA I O 1
ATOM 13672 N N . ASN H 1 200 ? 43.994 9.573 47.501 1.00 34.25 200 ASN I N 1
ATOM 13673 C CA . ASN H 1 200 ? 42.956 10.561 47.257 1.00 36.60 200 ASN I CA 1
ATOM 13674 C C . ASN H 1 200 ? 41.520 10.181 47.611 1.00 37.92 200 ASN I C 1
ATOM 13675 O O . ASN H 1 200 ? 40.649 10.982 47.471 1.00 38.99 200 ASN I O 1
ATOM 13680 N N . LEU H 1 201 ? 41.281 8.983 48.101 1.00 40.31 201 LEU I N 1
ATOM 13681 C CA . LEU H 1 201 ? 39.925 8.587 48.462 1.00 42.84 201 LEU I CA 1
ATOM 13682 C C . LEU H 1 201 ? 39.397 9.397 49.628 1.00 44.21 201 LEU I C 1
ATOM 13683 O O . LEU H 1 201 ? 40.144 9.804 50.479 1.00 44.92 201 LEU I O 1
ATOM 13688 N N . PRO H 1 202 ? 38.098 9.647 49.644 1.00 45.79 202 PRO I N 1
ATOM 13689 C CA . PRO H 1 202 ? 37.464 10.306 50.761 1.00 46.22 202 PRO I CA 1
ATOM 13690 C C . PRO H 1 202 ? 37.605 9.316 51.898 1.00 46.52 202 PRO I C 1
ATOM 13691 O O . PRO H 1 202 ? 37.650 8.146 51.588 1.00 48.09 202 PRO I O 1
ATOM 13695 N N . GLY H 1 203 ? 37.759 9.728 53.145 1.00 45.04 203 GLY I N 1
ATOM 13696 C CA . GLY H 1 203 ? 39.015 10.260 53.545 1.00 42.19 203 GLY I CA 1
ATOM 13697 C C . GLY H 1 203 ? 39.884 9.092 53.868 1.00 39.76 203 GLY I C 1
ATOM 13698 O O . GLY H 1 203 ? 39.747 8.388 54.844 1.00 39.66 203 GLY I O 1
ATOM 13699 N N . ALA H 1 204 ? 40.884 9.033 53.025 1.00 36.24 204 ALA I N 1
ATOM 13700 C CA . ALA H 1 204 ? 42.108 8.380 53.246 1.00 33.89 204 ALA I CA 1
ATOM 13701 C C . ALA H 1 204 ? 42.740 9.086 54.397 1.00 32.14 204 ALA I C 1
ATOM 13702 O O . ALA H 1 204 ? 42.432 10.198 54.682 1.00 31.59 204 ALA I O 1
ATOM 13704 N N . ALA H 1 205 ? 43.551 8.347 55.106 1.00 30.21 205 ALA I N 1
ATOM 13705 C CA . ALA H 1 205 ? 44.331 8.876 56.187 1.00 28.48 205 ALA I CA 1
ATOM 13706 C C . ALA H 1 205 ? 45.383 9.831 55.641 1.00 27.20 205 ALA I C 1
ATOM 13707 O O . ALA H 1 205 ? 45.937 9.601 54.593 1.00 24.89 205 ALA I O 1
ATOM 13709 N N . PRO H 1 206 ? 45.649 10.908 56.357 1.00 25.70 206 PRO I N 1
ATOM 13710 C CA . PRO H 1 206 ? 46.752 11.784 55.929 1.00 24.27 206 PRO I CA 1
ATOM 13711 C C . PRO H 1 206 ? 48.067 11.080 55.588 1.00 22.59 206 PRO I C 1
ATOM 13712 O O . PRO H 1 206 ? 48.757 11.430 54.626 1.00 20.84 206 PRO I O 1
ATOM 13716 N N . GLU H 1 207 ? 48.411 10.086 56.368 1.00 21.54 207 GLU I N 1
ATOM 13717 C CA . GLU H 1 207 ? 49.663 9.393 56.176 1.00 22.88 207 GLU I CA 1
ATOM 13718 C C . GLU H 1 207 ? 49.684 8.561 54.868 1.00 22.50 207 GLU I C 1
ATOM 13719 O O . GLU H 1 207 ? 50.759 8.127 54.436 1.00 22.76 207 GLU I O 1
ATOM 13725 N N . THR H 1 208 ? 48.521 8.336 54.249 1.00 21.88 208 THR I N 1
ATOM 13726 C CA . THR H 1 208 ? 48.461 7.454 53.049 1.00 23.39 208 THR I CA 1
ATOM 13727 C C . THR H 1 208 ? 49.189 8.083 51.820 1.00 22.03 208 THR I C 1
ATOM 13728 O O . THR H 1 208 ? 49.817 7.373 51.048 1.00 23.70 208 THR I O 1
ATOM 13732 N N . ARG H 1 209 ? 49.157 9.388 51.683 1.00 22.24 209 ARG I N 1
ATOM 13733 C CA . ARG H 1 209 ? 49.917 10.074 50.626 1.00 23.89 209 ARG I CA 1
ATOM 13734 C C . ARG H 1 209 ? 51.419 9.710 50.650 1.00 23.73 209 ARG I C 1
ATOM 13735 O O . ARG H 1 209 ? 51.963 9.213 49.633 1.00 23.99 209 ARG I O 1
ATOM 13743 N N . GLY H 1 210 ? 52.079 9.905 51.793 1.00 23.49 210 GLY I N 1
ATOM 13744 C CA . GLY H 1 210 ? 53.520 9.627 51.982 1.00 23.77 210 GLY I CA 1
ATOM 13745 C C . GLY H 1 210 ? 53.818 8.143 51.823 1.00 25.00 210 GLY I C 1
ATOM 13746 O O . GLY H 1 210 ? 54.870 7.744 51.245 1.00 23.49 210 GLY I O 1
ATOM 13747 N N . PHE H 1 211 ? 52.885 7.307 52.296 1.00 23.59 211 PHE I N 1
ATOM 13748 C CA . PHE H 1 211 ? 53.045 5.885 52.117 1.00 24.69 211 PHE I CA 1
ATOM 13749 C C . PHE H 1 211 ? 53.025 5.525 50.598 1.00 23.45 211 PHE I C 1
ATOM 13750 O O . PHE H 1 211 ? 53.932 4.815 50.113 1.00 23.15 211 PHE I O 1
ATOM 13758 N N . VAL H 1 212 ? 52.023 6.013 49.880 1.00 22.65 212 VAL I N 1
ATOM 13759 C CA . VAL H 1 212 ? 51.898 5.726 48.457 1.00 22.31 212 VAL I CA 1
ATOM 13760 C C . VAL H 1 212 ? 53.129 6.244 47.687 1.00 22.73 212 VAL I C 1
ATOM 13761 O O . VAL H 1 212 ? 53.676 5.533 46.832 1.00 21.65 212 VAL I O 1
ATOM 13765 N N . GLU H 1 213 ? 53.538 7.493 47.934 1.00 22.12 213 GLU I N 1
ATOM 13766 C CA . GLU H 1 213 ? 54.776 7.978 47.329 1.00 23.53 213 GLU I CA 1
ATOM 13767 C C . GLU H 1 213 ? 55.946 7.059 47.497 1.00 22.69 213 GLU I C 1
ATOM 13768 O O . GLU H 1 213 ? 56.690 6.842 46.535 1.00 21.94 213 GLU I O 1
ATOM 13774 N N . GLY H 1 214 ? 56.143 6.588 48.747 1.00 22.19 214 GLY I N 1
ATOM 13775 C CA . GLY H 1 214 ? 57.326 5.850 49.133 1.00 20.90 214 GLY I CA 1
ATOM 13776 C C . GLY H 1 214 ? 57.351 4.447 48.499 1.00 21.92 214 GLY I C 1
ATOM 13777 O O . GLY H 1 214 ? 58.357 3.715 48.608 1.00 20.94 214 GLY I O 1
ATOM 13778 N N . LEU H 1 215 ? 56.237 4.073 47.854 1.00 20.16 215 LEU I N 1
ATOM 13779 C CA . LEU H 1 215 ? 56.150 2.823 47.133 1.00 21.28 215 LEU I CA 1
ATOM 13780 C C . LEU H 1 215 ? 57.004 2.876 45.842 1.00 21.51 215 LEU I C 1
ATOM 13781 O O . LEU H 1 215 ? 57.306 1.817 45.259 1.00 21.60 215 LEU I O 1
ATOM 13786 N N . HIS H 1 216 ? 57.360 4.077 45.397 1.00 20.16 216 HIS I N 1
ATOM 13787 C CA . HIS H 1 216 ? 57.962 4.255 44.045 1.00 19.90 216 HIS I CA 1
ATOM 13788 C C . HIS H 1 216 ? 59.428 4.551 44.153 1.00 19.48 216 HIS I C 1
ATOM 13789 O O . HIS H 1 216 ? 59.847 5.261 45.101 1.00 19.45 216 HIS I O 1
ATOM 13796 N N . ALA H 1 217 ? 60.237 3.997 43.245 1.00 17.78 217 ALA I N 1
ATOM 13797 C CA . ALA H 1 217 ? 61.642 4.337 43.304 1.00 17.32 217 ALA I CA 1
ATOM 13798 C C . ALA H 1 217 ? 61.862 5.862 43.042 1.00 17.81 217 ALA I C 1
ATOM 13799 O O . ALA H 1 217 ? 62.759 6.469 43.629 1.00 18.79 217 ALA I O 1
ATOM 13801 N N . LEU H 1 218 ? 61.009 6.495 42.237 1.00 17.07 218 LEU I N 1
ATOM 13802 C CA . LEU H 1 218 ? 61.092 7.953 42.056 1.00 18.78 218 LEU I CA 1
ATOM 13803 C C . LEU H 1 218 ? 60.603 8.744 43.271 1.00 20.82 218 LEU I C 1
ATOM 13804 O O . LEU H 1 218 ? 60.741 9.933 43.288 1.00 21.45 218 LEU I O 1
ATOM 13809 N N . LYS H 1 219 ? 60.005 8.070 44.259 1.00 22.24 219 LYS I N 1
ATOM 13810 C CA . LYS H 1 219 ? 59.545 8.718 45.497 1.00 22.76 219 LYS I CA 1
ATOM 13811 C C . LYS H 1 219 ? 58.517 9.806 45.289 1.00 23.63 219 LYS I C 1
ATOM 13812 O O . LYS H 1 219 ? 58.562 10.828 45.978 1.00 25.24 219 LYS I O 1
ATOM 13818 N N . ARG H 1 220 ? 57.559 9.585 44.399 1.00 21.43 220 ARG I N 1
ATOM 13819 C CA . ARG H 1 220 ? 56.551 10.572 44.068 1.00 20.73 220 ARG I CA 1
ATOM 13820 C C . ARG H 1 220 ? 55.479 9.811 43.293 1.00 21.38 220 ARG I C 1
ATOM 13821 O O . ARG H 1 220 ? 55.707 8.683 42.832 1.00 18.60 220 ARG I O 1
ATOM 13829 N N . ILE H 1 221 ? 54.306 10.396 43.197 1.00 20.93 221 ILE I N 1
ATOM 13830 C CA . ILE H 1 221 ? 53.198 9.779 42.480 1.00 22.91 221 ILE I CA 1
ATOM 13831 C C . ILE H 1 221 ? 53.228 10.483 41.157 1.00 22.87 221 ILE I C 1
ATOM 13832 O O . ILE H 1 221 ? 53.672 11.641 41.090 1.00 22.63 221 ILE I O 1
ATOM 13837 N N . ALA H 1 222 ? 52.810 9.791 40.094 1.00 21.53 222 ALA I N 1
ATOM 13838 C CA . ALA H 1 222 ? 52.784 10.355 38.709 1.00 20.46 222 ALA I CA 1
ATOM 13839 C C . ALA H 1 222 ? 51.742 11.441 38.511 1.00 19.67 222 ALA I C 1
ATOM 13840 O O . ALA H 1 222 ? 50.660 11.370 39.099 1.00 19.07 222 ALA I O 1
ATOM 13842 N N . ARG H 1 223 ? 52.038 12.407 37.622 1.00 18.92 223 ARG I N 1
ATOM 13843 C CA . ARG H 1 223 ? 51.018 13.299 37.068 1.00 20.50 223 ARG I CA 1
ATOM 13844 C C . ARG H 1 223 ? 50.332 12.430 36.022 1.00 19.48 223 ARG I C 1
ATOM 13845 O O . ARG H 1 223 ? 51.008 11.638 35.363 1.00 20.74 223 ARG I O 1
ATOM 13853 N N . PRO H 1 224 ? 49.019 12.597 35.804 1.00 20.45 224 PRO I N 1
ATOM 13854 C CA . PRO H 1 224 ? 48.297 11.795 34.828 1.00 20.35 224 PRO I CA 1
ATOM 13855 C C . PRO H 1 224 ? 48.868 11.919 33.418 1.00 21.43 224 PRO I C 1
ATOM 13856 O O . PRO H 1 224 ? 48.821 10.960 32.629 1.00 20.96 224 PRO I O 1
ATOM 13860 N N . GLU H 1 225 ? 49.433 13.094 33.120 1.00 21.10 225 GLU I N 1
ATOM 13861 C CA . GLU H 1 225 ? 50.065 13.341 31.830 1.00 20.86 225 GLU I CA 1
ATOM 13862 C C . GLU H 1 225 ? 51.270 12.433 31.582 1.00 19.61 225 GLU I C 1
ATOM 13863 O O . GLU H 1 225 ? 51.561 12.136 30.450 1.00 19.14 225 GLU I O 1
ATOM 13869 N N . GLU H 1 226 ? 52.002 12.037 32.634 1.00 19.37 226 GLU I N 1
ATOM 13870 C CA . GLU H 1 226 ? 53.133 11.159 32.447 1.00 19.74 226 GLU I CA 1
ATOM 13871 C C . GLU H 1 226 ? 52.679 9.780 31.971 1.00 20.06 226 GLU I C 1
ATOM 13872 O O . GLU H 1 226 ? 53.365 9.169 31.133 1.00 19.88 226 GLU I O 1
ATOM 13878 N N . ILE H 1 227 ? 51.539 9.298 32.520 1.00 18.40 227 ILE I N 1
ATOM 13879 C CA . ILE H 1 227 ? 50.945 8.038 32.072 1.00 18.53 227 ILE I CA 1
ATOM 13880 C C . ILE H 1 227 ? 50.410 8.162 30.666 1.00 18.57 227 ILE I C 1
ATOM 13881 O O . ILE H 1 227 ? 50.619 7.272 29.831 1.00 16.91 227 ILE I O 1
ATOM 13886 N N . ALA H 1 228 ? 49.780 9.310 30.367 1.00 18.74 228 ALA I N 1
ATOM 13887 C CA . ALA H 1 228 ? 49.310 9.560 28.999 1.00 18.30 228 ALA I CA 1
ATOM 13888 C C . ALA H 1 228 ? 50.441 9.552 27.937 1.00 17.44 228 ALA I C 1
ATOM 13889 O O . ALA H 1 228 ? 50.237 9.135 26.818 1.00 18.11 228 ALA I O 1
ATOM 13891 N N . GLU H 1 229 ? 51.612 10.073 28.300 1.00 18.72 229 GLU I N 1
ATOM 13892 C CA . GLU H 1 229 ? 52.784 10.015 27.449 1.00 19.57 229 GLU I CA 1
ATOM 13893 C C . GLU H 1 229 ? 53.208 8.565 27.138 1.00 18.35 229 GLU I C 1
ATOM 13894 O O . GLU H 1 229 ? 53.638 8.266 26.038 1.00 16.37 229 GLU I O 1
ATOM 13900 N N . ALA H 1 230 ? 53.085 7.659 28.106 1.00 19.13 230 ALA I N 1
ATOM 13901 C CA . ALA H 1 230 ? 53.404 6.236 27.819 1.00 17.48 230 ALA I CA 1
ATOM 13902 C C . ALA H 1 230 ? 52.362 5.641 26.925 1.00 18.02 230 ALA I C 1
ATOM 13903 O O . ALA H 1 230 ? 52.642 4.889 25.992 1.00 16.93 230 ALA I O 1
ATOM 13905 N N . ALA H 1 231 ? 51.115 6.042 27.142 1.00 16.77 231 ALA I N 1
ATOM 13906 C CA . ALA H 1 231 ? 50.116 5.559 26.258 1.00 16.35 231 ALA I CA 1
ATOM 13907 C C . ALA H 1 231 ? 50.340 6.127 24.829 1.00 17.35 231 ALA I C 1
ATOM 13908 O O . ALA H 1 231 ? 50.089 5.455 23.856 1.00 16.99 231 ALA I O 1
ATOM 13910 N N . LEU H 1 232 ? 50.717 7.396 24.727 1.00 17.58 232 LEU I N 1
ATOM 13911 C CA . LEU H 1 232 ? 50.984 7.944 23.371 1.00 18.96 232 LEU I CA 1
ATOM 13912 C C . LEU H 1 232 ? 52.118 7.167 22.686 1.00 18.72 232 LEU I C 1
ATOM 13913 O O . LEU H 1 232 ? 52.036 6.887 21.503 1.00 20.50 232 LEU I O 1
ATOM 13918 N N . TYR H 1 233 ? 53.182 6.853 23.444 1.00 19.45 233 TYR I N 1
ATOM 13919 C CA . TYR H 1 233 ? 54.294 6.051 22.913 1.00 19.13 233 TYR I CA 1
ATOM 13920 C C . TYR H 1 233 ? 53.744 4.756 22.276 1.00 19.19 233 TYR I C 1
ATOM 13921 O O . TYR H 1 233 ? 53.945 4.538 21.085 1.00 18.85 233 TYR I O 1
ATOM 13930 N N . LEU H 1 234 ? 52.979 3.937 23.043 1.00 18.89 234 LEU I N 1
ATOM 13931 C CA . LEU H 1 234 ? 52.421 2.706 22.511 1.00 18.98 234 LEU I CA 1
ATOM 13932 C C . LEU H 1 234 ? 51.511 2.872 21.284 1.00 18.54 234 LEU I C 1
ATOM 13933 O O . LEU H 1 234 ? 51.404 1.964 20.506 1.00 19.98 234 LEU I O 1
ATOM 13938 N N . ALA H 1 235 ? 50.838 4.010 21.147 1.00 18.24 235 ALA I N 1
ATOM 13939 C CA . ALA H 1 235 ? 49.941 4.215 20.001 1.00 17.84 235 ALA I CA 1
ATOM 13940 C C . ALA H 1 235 ? 50.800 4.691 18.798 1.00 18.91 235 ALA I C 1
ATOM 13941 O O . ALA H 1 235 ? 50.348 4.637 17.669 1.00 20.46 235 ALA I O 1
ATOM 13943 N N . SER H 1 236 ? 52.016 5.177 19.085 1.00 18.90 236 SER I N 1
ATOM 13944 C CA . SER H 1 236 ? 52.829 5.837 18.068 1.00 19.75 236 SER I CA 1
ATOM 13945 C C . SER H 1 236 ? 53.534 4.848 17.148 1.00 20.82 236 SER I C 1
ATOM 13946 O O . SER H 1 236 ? 53.789 3.650 17.513 1.00 17.90 236 SER I O 1
ATOM 13949 N N . ASP H 1 237 ? 53.964 5.367 15.993 1.00 22.22 237 ASP I N 1
ATOM 13950 C CA . ASP H 1 237 ? 54.736 4.582 15.058 1.00 23.43 237 ASP I CA 1
ATOM 13951 C C . ASP H 1 237 ? 56.039 4.189 15.724 1.00 23.03 237 ASP I C 1
ATOM 13952 O O . ASP H 1 237 ? 56.704 3.269 15.269 1.00 23.78 237 ASP I O 1
ATOM 13957 N N . GLY H 1 238 ? 56.428 4.910 16.778 1.00 23.05 238 GLY I N 1
ATOM 13958 C CA . GLY H 1 238 ? 57.695 4.645 17.482 1.00 21.96 238 GLY I CA 1
ATOM 13959 C C . GLY H 1 238 ? 57.654 3.360 18.313 1.00 21.33 238 GLY I C 1
ATOM 13960 O O . GLY H 1 238 ? 58.691 2.883 18.783 1.00 22.20 238 GLY I O 1
ATOM 13961 N N . ALA H 1 239 ? 56.449 2.797 18.450 1.00 20.75 239 ALA I N 1
ATOM 13962 C CA . ALA H 1 239 ? 56.215 1.473 19.076 1.00 20.30 239 ALA I CA 1
ATOM 13963 C C . ALA H 1 239 ? 55.854 0.385 18.058 1.00 20.01 239 ALA I C 1
ATOM 13964 O O . ALA H 1 239 ? 55.263 -0.612 18.399 1.00 20.52 239 ALA I O 1
ATOM 13966 N N . SER H 1 240 ? 56.280 0.547 16.783 1.00 19.78 240 SER I N 1
ATOM 13967 C CA . SER H 1 240 ? 55.989 -0.431 15.730 1.00 20.22 240 SER I CA 1
ATOM 13968 C C . SER H 1 240 ? 56.493 -1.866 15.968 1.00 20.19 240 SER I C 1
ATOM 13969 O O . SER H 1 240 ? 55.940 -2.762 15.394 1.00 20.15 240 SER I O 1
ATOM 13972 N N . PHE H 1 241 ? 57.572 -2.094 16.736 1.00 19.82 241 PHE I N 1
ATOM 13973 C CA . PHE H 1 241 ? 57.949 -3.449 17.059 1.00 18.47 241 PHE I CA 1
ATOM 13974 C C . PHE H 1 241 ? 57.585 -3.835 18.530 1.00 18.48 241 PHE I C 1
ATOM 13975 O O . PHE H 1 241 ? 58.203 -4.738 19.064 1.00 19.57 241 PHE I O 1
ATOM 13983 N N . VAL H 1 242 ? 56.636 -3.127 19.160 1.00 18.79 242 VAL I N 1
ATOM 13984 C CA . VAL H 1 242 ? 56.250 -3.412 20.574 1.00 18.81 242 VAL I CA 1
ATOM 13985 C C . VAL H 1 242 ? 54.870 -4.034 20.545 1.00 17.43 242 VAL I C 1
ATOM 13986 O O . VAL H 1 242 ? 53.930 -3.375 20.217 1.00 16.27 242 VAL I O 1
ATOM 13990 N N . THR H 1 243 ? 54.766 -5.324 20.851 1.00 17.38 243 THR I N 1
ATOM 13991 C CA . THR H 1 243 ? 53.481 -5.964 21.014 1.00 17.11 243 THR I CA 1
ATOM 13992 C C . THR H 1 243 ? 53.586 -7.142 21.974 1.00 17.20 243 THR I C 1
ATOM 13993 O O . THR H 1 243 ? 54.618 -7.758 22.118 1.00 15.83 243 THR I O 1
ATOM 13997 N N . GLY H 1 244 ? 52.489 -7.433 22.621 1.00 17.10 244 GLY I N 1
ATOM 13998 C CA . GLY H 1 244 ? 52.458 -8.494 23.630 1.00 18.52 244 GLY I CA 1
ATOM 13999 C C . GLY H 1 244 ? 53.101 -8.082 24.964 1.00 18.47 244 GLY I C 1
ATOM 14000 O O . GLY H 1 244 ? 53.264 -8.943 25.851 1.00 19.15 244 GLY I O 1
ATOM 14001 N N . ALA H 1 245 ? 53.448 -6.819 25.097 1.00 18.77 245 ALA I N 1
ATOM 14002 C CA . ALA H 1 245 ? 54.239 -6.328 26.210 1.00 18.78 245 ALA I CA 1
ATOM 14003 C C . ALA H 1 245 ? 53.337 -5.805 27.319 1.00 19.21 245 ALA I C 1
ATOM 14004 O O . ALA H 1 245 ? 52.241 -5.260 27.070 1.00 17.98 245 ALA I O 1
ATOM 14006 N N . ALA H 1 246 ? 53.807 -5.965 28.550 1.00 18.14 246 ALA I N 1
ATOM 14007 C CA . ALA H 1 246 ? 53.193 -5.246 29.672 1.00 18.60 246 ALA I CA 1
ATOM 14008 C C . ALA H 1 246 ? 54.184 -4.201 30.048 1.00 19.15 246 ALA I C 1
ATOM 14009 O O . ALA H 1 246 ? 55.168 -4.478 30.759 1.00 21.75 246 ALA I O 1
ATOM 14011 N N . LEU H 1 247 ? 53.966 -2.991 29.552 1.00 18.85 247 LEU I N 1
ATOM 14012 C CA . LEU H 1 247 ? 54.867 -1.919 29.796 1.00 18.75 247 LEU I CA 1
ATOM 14013 C C . LEU H 1 247 ? 54.639 -1.300 31.168 1.00 18.38 247 LEU I C 1
ATOM 14014 O O . LEU H 1 247 ? 53.548 -0.742 31.428 1.00 17.58 247 LEU I O 1
ATOM 14019 N N . LEU H 1 248 ? 55.647 -1.328 32.025 1.00 18.00 248 LEU I N 1
ATOM 14020 C CA . LEU H 1 248 ? 55.463 -0.731 33.386 1.00 17.99 248 LEU I CA 1
ATOM 14021 C C . LEU H 1 248 ? 55.776 0.768 33.308 1.00 17.80 248 LEU I C 1
ATOM 14022 O O . LEU H 1 248 ? 56.891 1.110 32.978 1.00 18.97 248 LEU I O 1
ATOM 14027 N N . ALA H 1 249 ? 54.784 1.643 33.508 1.00 18.22 249 ALA I N 1
ATOM 14028 C CA . ALA H 1 249 ? 55.066 3.071 33.687 1.00 17.33 249 ALA I CA 1
ATOM 14029 C C . ALA H 1 249 ? 54.718 3.386 35.166 1.00 15.74 249 ALA I C 1
ATOM 14030 O O . ALA H 1 249 ? 53.728 4.037 35.467 1.00 12.99 249 ALA I O 1
ATOM 14032 N N . ASP H 1 250 ? 55.548 2.873 36.060 1.00 14.13 250 ASP I N 1
ATOM 14033 C CA . ASP H 1 250 ? 55.181 2.810 37.458 1.00 16.29 250 ASP I CA 1
ATOM 14034 C C . ASP H 1 250 ? 56.187 3.420 38.422 1.00 15.74 250 ASP I C 1
ATOM 14035 O O . ASP H 1 250 ? 56.138 3.118 39.642 1.00 16.07 250 ASP I O 1
ATOM 14040 N N . GLY H 1 251 ? 57.089 4.271 37.922 1.00 15.20 251 GLY I N 1
ATOM 14041 C CA . GLY H 1 251 ? 58.042 4.963 38.807 1.00 14.04 251 GLY I CA 1
ATOM 14042 C C . GLY H 1 251 ? 58.903 4.009 39.606 1.00 14.98 251 GLY I C 1
ATOM 14043 O O . GLY H 1 251 ? 59.468 4.421 40.592 1.00 14.66 251 GLY I O 1
ATOM 14044 N N . GLY H 1 252 ? 59.022 2.727 39.203 1.00 15.33 252 GLY I N 1
ATOM 14045 C CA . GLY H 1 252 ? 59.891 1.766 39.906 1.00 15.47 252 GLY I CA 1
ATOM 14046 C C . GLY H 1 252 ? 59.146 1.045 41.025 1.00 16.58 252 GLY I C 1
ATOM 14047 O O . GLY H 1 252 ? 59.740 0.267 41.760 1.00 17.28 252 GLY I O 1
ATOM 14048 N N . ALA H 1 253 ? 57.853 1.287 41.143 1.00 17.32 253 ALA I N 1
ATOM 14049 C CA . ALA H 1 253 ? 57.069 0.637 42.232 1.00 18.09 253 ALA I CA 1
ATOM 14050 C C . ALA H 1 253 ? 57.276 -0.877 42.197 1.00 18.13 253 ALA I C 1
ATOM 14051 O O . ALA H 1 253 ? 57.399 -1.512 43.232 1.00 16.45 253 ALA I O 1
ATOM 14053 N N . SER H 1 254 ? 57.375 -1.431 41.026 1.00 17.12 254 SER I N 1
ATOM 14054 C CA . SER H 1 254 ? 57.518 -2.851 40.867 1.00 17.83 254 SER I CA 1
ATOM 14055 C C . SER H 1 254 ? 58.751 -3.446 41.503 1.00 17.98 254 SER I C 1
ATOM 14056 O O . SER H 1 254 ? 58.705 -4.546 41.898 1.00 18.88 254 SER I O 1
ATOM 14059 N N . VAL H 1 255 ? 59.862 -2.727 41.466 1.00 16.87 255 VAL I N 1
ATOM 14060 C CA . VAL H 1 255 ? 61.111 -3.195 41.999 1.00 19.71 255 VAL I CA 1
ATOM 14061 C C . VAL H 1 255 ? 61.536 -2.605 43.337 1.00 18.83 255 VAL I C 1
ATOM 14062 O O . VAL H 1 255 ? 62.575 -2.905 43.839 1.00 18.44 255 VAL I O 1
ATOM 14066 N N . THR H 1 256 ? 60.677 -1.768 43.856 1.00 18.79 256 THR I N 1
ATOM 14067 C CA . THR H 1 256 ? 60.903 -1.063 45.089 1.00 20.23 256 THR I CA 1
ATOM 14068 C C . THR H 1 256 ? 60.238 -1.803 46.245 1.00 19.81 256 THR I C 1
ATOM 14069 O O . THR H 1 256 ? 59.111 -2.142 46.160 1.00 20.88 256 THR I O 1
ATOM 14073 N N . LYS H 1 257 ? 60.972 -2.030 47.317 1.00 19.02 257 LYS I N 1
ATOM 14074 C CA . LYS H 1 257 ? 60.362 -2.606 48.535 1.00 20.14 257 LYS I CA 1
ATOM 14075 C C . LYS H 1 257 ? 60.519 -1.681 49.777 1.00 22.43 257 LYS I C 1
ATOM 14076 O O . LYS H 1 257 ? 60.006 -2.093 50.860 1.00 24.04 257 LYS I O 1
#

InterPro domains:
  IPR002347 Short-chain dehydrogenase/reductase SDR [PF13561] (13-251)
  IPR002347 Short-chain dehydrogenase/reductase SDR [PR00080] (82-93)
  IPR002347 Short-chain dehydrogenase/reductase SDR [PR00080] (157-176)
  IPR002347 Short-chain dehydrogenase/reductase SDR [PR00081] (8-25)
  IPR002347 Short-chain dehydrogenase/reductase SDR [PR00081] (82-93)
  IPR002347 Short-chain dehydrogenase/reductase SDR [PR00081] (130-146)
  IPR002347 Short-chain dehydrogenase/reductase SDR [PR00081] (157-176)
  IPR002347 Short-chain dehydrogenase/reductase SDR [PR00081] (178-195)
  IPR002347 Short-chain dehydrogenase/reductase SDR [PR00081] (215-235)
  IPR036291 NAD(P)-binding domain superfamily [SSF51735] (5-253)
  IPR057326 Ketoreductase domain [SM00822] (7-190)